Protein 1V7Z (pdb70)

Structure (mmCIF, N/CA/C/O backbone):
data_1V7Z
#
_entry.id   1V7Z
#
_cell.length_a   102.186
_cell.length_b   152.211
_cell.length_c   167.119
_cell.angle_alpha   90.00
_cell.angle_beta   90.00
_cell.angle_gamma   90.00
#
_symmetry.space_group_name_H-M   'P 21 21 21'
#
loop_
_entity.id
_entity.type
_entity.pdbx_description
1 polymer 'creatinine amidohydrolase'
2 non-polymer 'MANGANESE (II) ION'
3 non-polymer 'ZINC ION'
4 non-polymer 'SULFATE ION'
5 non-polymer N-[(E)-AMINO(IMINO)METHYL]-N-METHYLGLYCINE
6 water water
#
loop_
_atom_site.group_PDB
_atom_site.id
_atom_site.type_symbol
_atom_site.label_atom_id
_atom_site.label_alt_id
_atom_site.label_comp_id
_atom_site.label_asym_id
_atom_site.label_entity_id
_atom_site.label_seq_id
_atom_site.pdbx_PDB_ins_code
_atom_site.Cartn_x
_atom_site.Cartn_y
_atom_site.Cartn_z
_atom_site.occupancy
_atom_site.B_iso_or_equiv
_atom_site.auth_seq_id
_atom_site.auth_comp_id
_atom_site.auth_asym_id
_atom_site.auth_atom_id
_atom_site.pdbx_PDB_model_num
ATOM 1 N N . LYS A 1 3 ? 65.495 16.860 -19.849 1.00 31.94 3 LYS A N 1
ATOM 2 C CA . LYS A 1 3 ? 64.278 16.100 -19.437 1.00 31.50 3 LYS A CA 1
ATOM 3 C C . LYS A 1 3 ? 63.393 16.953 -18.537 1.00 29.98 3 LYS A C 1
ATOM 4 O O . LYS A 1 3 ? 63.858 17.915 -17.921 1.00 30.52 3 LYS A O 1
ATOM 10 N N . SER A 1 4 ? 62.121 16.577 -18.450 1.00 27.66 4 SER A N 1
ATOM 11 C CA . SER A 1 4 ? 61.145 17.339 -17.684 1.00 25.64 4 SER A CA 1
ATOM 12 C C . SER A 1 4 ? 61.434 17.290 -16.194 1.00 24.26 4 SER A C 1
ATOM 13 O O . SER A 1 4 ? 61.945 16.299 -15.683 1.00 24.10 4 SER A O 1
ATOM 16 N N . VAL A 1 5 ? 61.083 18.368 -15.503 1.00 23.03 5 VAL A N 1
ATOM 17 C CA . VAL A 1 5 ? 61.148 18.403 -14.047 1.00 22.15 5 VAL A CA 1
ATOM 18 C C . VAL A 1 5 ? 59.781 18.123 -13.417 1.00 21.34 5 VAL A C 1
ATOM 19 O O . VAL A 1 5 ? 59.673 18.089 -12.205 1.00 20.45 5 VAL A O 1
ATOM 23 N N . PHE A 1 6 ? 58.756 17.909 -14.240 1.00 20.49 6 PHE A N 1
ATOM 24 C CA . PHE A 1 6 ? 57.403 17.634 -13.737 1.00 19.81 6 PHE A CA 1
ATOM 25 C C . PHE A 1 6 ? 57.124 16.133 -13.649 1.00 19.31 6 PHE A C 1
ATOM 26 O O . PHE A 1 6 ? 57.198 15.415 -14.645 1.00 18.87 6 PHE A O 1
ATOM 34 N N . VAL A 1 7 ? 56.815 15.665 -12.444 1.00 19.03 7 VAL A N 1
ATOM 35 C CA . VAL A 1 7 ? 56.466 14.267 -12.194 1.00 19.07 7 VAL A CA 1
ATOM 36 C C . VAL A 1 7 ? 55.389 13.756 -13.162 1.00 18.94 7 VAL A C 1
ATOM 37 O O . VAL A 1 7 ? 55.476 12.640 -13.653 1.00 18.54 7 VAL A O 1
ATOM 41 N N . GLY A 1 8 ? 54.387 14.582 -13.430 1.00 18.70 8 GLY A N 1
ATOM 42 C CA . GLY A 1 8 ? 53.320 14.228 -14.343 1.00 19.01 8 GLY A CA 1
ATOM 43 C C . GLY A 1 8 ? 53.786 13.933 -15.757 1.00 19.59 8 GLY A C 1
ATOM 44 O O . GLY A 1 8 ? 53.121 13.209 -16.484 1.00 19.48 8 GLY A O 1
ATOM 45 N N . GLU A 1 9 ? 54.929 14.496 -16.144 1.00 19.83 9 GLU A N 1
ATOM 46 C CA . GLU A 1 9 ? 55.496 14.282 -17.479 1.00 20.62 9 GLU A CA 1
ATOM 47 C C . GLU A 1 9 ? 56.546 13.168 -17.540 1.00 20.87 9 GLU A C 1
ATOM 48 O O . GLU A 1 9 ? 57.136 12.933 -18.602 1.00 21.51 9 GLU A O 1
ATOM 54 N N . LEU A 1 10 ? 56.771 12.482 -16.423 1.00 20.92 10 LEU A N 1
ATOM 55 C CA . LEU A 1 10 ? 57.643 11.312 -16.381 1.00 21.29 10 LEU A CA 1
ATOM 56 C C . LEU A 1 10 ? 56.830 10.035 -16.464 1.00 21.45 10 LEU A C 1
ATOM 57 O O . LEU A 1 10 ? 55.648 10.011 -16.115 1.00 21.44 10 LEU A O 1
ATOM 62 N N . THR A 1 11 ? 57.475 8.962 -16.900 1.00 21.35 11 THR A N 1
ATOM 63 C CA . THR A 1 11 ? 56.919 7.623 -16.738 1.00 21.53 11 THR A CA 1
ATOM 64 C C . THR A 1 11 ? 57.146 7.191 -15.298 1.00 21.19 11 THR A C 1
ATOM 65 O O . THR A 1 11 ? 57.972 7.766 -14.585 1.00 21.57 11 THR A O 1
ATOM 69 N N . TRP A 1 12 ? 56.442 6.157 -14.863 1.00 21.49 12 TRP A N 1
ATOM 70 C CA . TRP A 1 12 ? 56.607 5.684 -13.497 1.00 21.68 12 TRP A CA 1
ATOM 71 C C . TRP A 1 12 ? 58.001 5.095 -13.271 1.00 22.00 12 TRP A C 1
ATOM 72 O O . TRP A 1 12 ? 58.523 5.151 -12.169 1.00 21.59 12 TRP A O 1
ATOM 83 N N . LYS A 1 13 ? 58.598 4.551 -14.328 1.00 22.88 13 LYS A N 1
ATOM 84 C CA . LYS A 1 13 ? 59.955 4.004 -14.243 1.00 23.62 13 LYS A CA 1
ATOM 85 C C . LYS A 1 13 ? 60.989 5.104 -14.022 1.00 23.51 13 LYS A C 1
ATOM 86 O O . LYS A 1 13 ? 61.924 4.930 -13.239 1.00 23.88 13 LYS A O 1
ATOM 92 N N . GLU A 1 14 ? 60.825 6.220 -14.729 1.00 23.32 14 GLU A N 1
ATOM 93 C CA . GLU A 1 14 ? 61.721 7.371 -14.606 1.00 23.47 14 GLU A CA 1
ATOM 94 C C . GLU A 1 14 ? 61.610 7.967 -13.200 1.00 23.15 14 GLU A C 1
ATOM 95 O O . GLU A 1 14 ? 62.614 8.304 -12.579 1.00 22.95 14 GLU A O 1
ATOM 101 N N . TYR A 1 15 ? 60.383 8.078 -12.697 1.00 22.47 15 TYR A N 1
ATOM 102 C CA . TYR A 1 15 ? 60.142 8.578 -11.344 1.00 22.30 15 TYR A CA 1
ATOM 103 C C . TYR A 1 15 ? 60.747 7.638 -10.307 1.00 22.47 15 TYR A C 1
ATOM 104 O O . TYR A 1 15 ? 61.415 8.081 -9.381 1.00 22.78 15 TYR A O 1
ATOM 113 N N . GLU A 1 16 ? 60.510 6.341 -10.470 1.00 22.83 16 GLU A N 1
ATOM 114 C CA . GLU A 1 16 ? 61.019 5.331 -9.548 1.00 23.55 16 GLU A CA 1
ATOM 115 C C . GLU A 1 16 ? 62.541 5.419 -9.448 1.00 23.76 16 GLU A C 1
ATOM 116 O O . GLU A 1 16 ? 63.098 5.354 -8.358 1.00 23.71 16 GLU A O 1
ATOM 122 N N . ALA A 1 17 ? 63.194 5.596 -10.591 1.00 24.49 17 ALA A N 1
ATOM 123 C CA . ALA A 1 17 ? 64.657 5.683 -10.645 1.00 24.90 17 ALA A CA 1
ATOM 124 C C . ALA A 1 17 ? 65.177 6.931 -9.930 1.00 25.50 17 ALA A C 1
ATOM 125 O O . ALA A 1 17 ? 66.216 6.893 -9.270 1.00 25.73 17 ALA A O 1
ATOM 127 N N . ARG A 1 18 ? 64.449 8.038 -10.053 1.00 26.12 18 ARG A N 1
ATOM 128 C CA . ARG A 1 18 ? 64.840 9.283 -9.405 1.00 26.90 18 ARG A CA 1
ATOM 129 C C . ARG A 1 18 ? 64.715 9.194 -7.890 1.00 27.66 18 ARG A C 1
ATOM 130 O O . ARG A 1 18 ? 65.579 9.683 -7.168 1.00 27.56 18 ARG A O 1
ATOM 138 N N . VAL A 1 19 ? 63.655 8.552 -7.406 1.00 28.42 19 VAL A N 1
ATOM 139 C CA . VAL A 1 19 ? 63.503 8.332 -5.973 1.00 29.42 19 VAL A CA 1
ATOM 140 C C . VAL A 1 19 ? 64.545 7.320 -5.461 1.00 30.42 19 VAL A C 1
ATOM 141 O O . VAL A 1 19 ? 65.053 7.459 -4.346 1.00 30.63 19 VAL A O 1
ATOM 145 N N . ALA A 1 20 ? 64.877 6.328 -6.284 1.00 31.46 20 ALA A N 1
ATOM 146 C CA . ALA A 1 20 ? 65.825 5.281 -5.891 1.00 32.33 20 ALA A CA 1
ATOM 147 C C . ALA A 1 20 ? 67.240 5.825 -5.677 1.00 33.26 20 ALA A C 1
ATOM 148 O O . ALA A 1 20 ? 68.021 5.227 -4.937 1.00 33.66 20 ALA A O 1
ATOM 150 N N . ALA A 1 21 ? 67.558 6.959 -6.304 1.00 34.15 21 ALA A N 1
ATOM 151 C CA . ALA A 1 21 ? 68.858 7.622 -6.127 1.00 34.59 21 ALA A CA 1
ATOM 152 C C . ALA A 1 21 ? 69.142 8.062 -4.682 1.00 35.00 21 ALA A C 1
ATOM 153 O O . ALA A 1 21 ? 70.304 8.227 -4.309 1.00 35.48 21 ALA A O 1
ATOM 155 N N . GLY A 1 22 ? 68.094 8.286 -3.888 1.00 34.85 22 GLY A N 1
ATOM 156 C CA . GLY A 1 22 ? 68.222 8.402 -2.439 1.00 34.72 22 GLY A CA 1
ATOM 157 C C . GLY A 1 22 ? 68.072 9.779 -1.809 1.00 34.42 22 GLY A C 1
ATOM 158 O O . GLY A 1 22 ? 67.786 9.877 -0.607 1.00 35.11 22 GLY A O 1
ATOM 159 N N . ASP A 1 23 ? 68.262 10.833 -2.603 1.00 33.36 23 ASP A N 1
ATOM 160 C CA . ASP A 1 23 ? 68.214 12.212 -2.107 1.00 32.70 23 ASP A CA 1
ATOM 161 C C . ASP A 1 23 ? 67.220 13.073 -2.896 1.00 31.15 23 ASP A C 1
ATOM 162 O O . ASP A 1 23 ? 67.358 14.290 -2.964 1.00 30.66 23 ASP A O 1
ATOM 167 N N . CYS A 1 24 ? 66.214 12.432 -3.483 1.00 29.46 24 CYS A N 1
ATOM 168 C CA . CYS A 1 24 ? 65.277 13.112 -4.368 1.00 28.31 24 CYS A CA 1
ATOM 169 C C . CYS A 1 24 ? 64.403 14.115 -3.614 1.00 26.34 24 CYS A C 1
ATOM 170 O O . CYS A 1 24 ? 63.790 13.772 -2.607 1.00 25.74 24 CYS A O 1
ATOM 173 N N . VAL A 1 25 ? 64.363 15.346 -4.115 1.00 24.27 25 VAL A N 1
ATOM 174 C CA . VAL A 1 25 ? 63.515 16.401 -3.568 1.00 23.07 25 VAL A CA 1
ATOM 175 C C . VAL A 1 25 ? 62.294 16.556 -4.466 1.00 22.16 25 VAL A C 1
ATOM 176 O O . VAL A 1 25 ? 62.425 16.730 -5.675 1.00 21.70 25 VAL A O 1
ATOM 180 N N . LEU A 1 26 ? 61.108 16.475 -3.862 1.00 21.04 26 LEU A N 1
ATOM 181 C CA . LEU A 1 26 ? 59.852 16.721 -4.559 1.00 20.74 26 LEU A CA 1
ATOM 182 C C . LEU A 1 26 ? 59.291 18.057 -4.112 1.00 19.77 26 LEU A C 1
ATOM 183 O O . LEU A 1 26 ? 59.494 18.457 -2.972 1.00 19.62 26 LEU A O 1
ATOM 188 N N . MET A 1 27 ? 58.594 18.740 -5.017 1.00 19.25 27 MET A N 1
ATOM 189 C CA . MET A 1 27 ? 58.037 20.066 -4.769 1.00 19.05 27 MET A CA 1
ATOM 190 C C . MET A 1 27 ? 56.558 20.076 -5.155 1.00 18.85 27 MET A C 1
ATOM 191 O O . MET A 1 27 ? 56.220 19.618 -6.230 1.00 19.29 27 MET A O 1
ATOM 196 N N . LEU A 1 28 ? 55.706 20.627 -4.298 1.00 18.53 28 LEU A N 1
ATOM 197 C CA . LEU A 1 28 ? 54.253 20.653 -4.537 1.00 18.29 28 LEU A CA 1
ATOM 198 C C . LEU A 1 28 ? 53.747 22.093 -4.459 1.00 17.64 28 LEU A C 1
ATOM 199 O O . LEU A 1 28 ? 53.699 22.669 -3.376 1.00 17.36 28 LEU A O 1
ATOM 204 N N . PRO A 1 29 ? 53.388 22.686 -5.594 1.00 17.31 29 PRO A N 1
ATOM 205 C CA . PRO A 1 29 ? 52.736 23.997 -5.599 1.00 17.15 29 PRO A CA 1
ATOM 206 C C . PRO A 1 29 ? 51.322 23.920 -5.027 1.00 17.11 29 PRO A C 1
ATOM 207 O O . PRO A 1 29 ? 50.582 22.977 -5.328 1.00 17.30 29 PRO A O 1
ATOM 211 N N . VAL A 1 30 ? 50.973 24.878 -4.178 1.00 16.48 30 VAL A N 1
ATOM 212 C CA . VAL A 1 30 ? 49.645 24.929 -3.562 1.00 16.64 30 VAL A CA 1
ATOM 213 C C . VAL A 1 30 ? 49.021 26.286 -3.809 1.00 16.47 30 VAL A C 1
ATOM 214 O O . VAL A 1 30 ? 49.432 27.288 -3.240 1.00 16.35 30 VAL A O 1
ATOM 218 N N . GLY A 1 31 ? 47.982 26.308 -4.638 1.00 15.24 31 GLY A N 1
ATOM 219 C CA . GLY A 1 31 ? 47.421 27.543 -5.124 1.00 15.28 31 GLY A CA 1
ATOM 220 C C . GLY A 1 31 ? 45.975 27.763 -4.739 1.00 14.95 31 GLY A C 1
ATOM 221 O O . GLY A 1 31 ? 45.552 27.446 -3.628 1.00 14.43 31 GLY A O 1
ATOM 222 N N . ALA A 1 32 ? 45.254 28.366 -5.673 1.00 14.95 32 ALA A N 1
ATOM 223 C CA . ALA A 1 32 ? 43.850 28.751 -5.506 1.00 15.10 32 ALA A CA 1
ATOM 224 C C . ALA A 1 32 ? 43.298 29.188 -6.846 1.00 15.80 32 ALA A C 1
ATOM 225 O O . ALA A 1 32 ? 44.057 29.525 -7.759 1.00 15.83 32 ALA A O 1
ATOM 227 N N . LEU A 1 33 ? 41.972 29.183 -6.942 1.00 15.33 33 LEU A N 1
ATOM 228 C CA . LEU A 1 33 ? 41.227 29.827 -8.019 1.00 15.51 33 LEU A CA 1
ATOM 229 C C . LEU A 1 33 ? 40.502 30.978 -7.352 1.00 15.97 33 LEU A C 1
ATOM 230 O O . LEU A 1 33 ? 39.609 30.777 -6.532 1.00 16.43 33 LEU A O 1
ATOM 235 N N . GLU A 1 34 ? 40.927 32.195 -7.672 1.00 16.08 34 GLU A N 1
ATOM 236 C CA . GLU A 1 34 ? 40.550 33.361 -6.885 1.00 16.31 34 GLU A CA 1
ATOM 237 C C . GLU A 1 34 ? 40.576 34.610 -7.744 1.00 16.72 34 GLU A C 1
ATOM 238 O O . GLU A 1 34 ? 41.499 34.807 -8.532 1.00 16.93 34 GLU A O 1
ATOM 244 N N . GLN A 1 35 ? 39.566 35.452 -7.580 1.00 17.03 35 GLN A N 1
ATOM 245 C CA . GLN A 1 35 ? 39.543 36.756 -8.238 1.00 17.51 35 GLN A CA 1
ATOM 246 C C . GLN A 1 35 ? 40.853 37.502 -7.977 1.00 18.04 35 GLN A C 1
ATOM 247 O O . GLN A 1 35 ? 41.400 37.470 -6.866 1.00 18.19 35 GLN A O 1
ATOM 253 N N . HIS A 1 36 ? 41.351 38.160 -9.015 1.00 18.42 36 HIS A N 1
ATOM 254 C CA . HIS A 1 36 ? 42.540 39.002 -8.923 1.00 18.61 36 HIS A CA 1
ATOM 255 C C . HIS A 1 36 ? 42.335 40.320 -9.676 1.00 19.58 36 HIS A C 1
ATOM 256 O O . HIS A 1 36 ? 43.167 40.723 -10.485 1.00 19.95 36 HIS A O 1
ATOM 263 N N . GLY A 1 37 ? 41.226 40.985 -9.389 1.00 20.19 37 GLY A N 1
ATOM 264 C CA . GLY A 1 37 ? 40.963 42.309 -9.925 1.00 20.64 37 GLY A CA 1
ATOM 265 C C . GLY A 1 37 ? 40.422 42.289 -11.335 1.00 21.07 37 GLY A C 1
ATOM 266 O O . GLY A 1 37 ? 40.068 41.239 -11.873 1.00 21.04 37 GLY A O 1
ATOM 267 N N . HIS A 1 38 ? 40.348 43.474 -11.936 1.00 21.83 38 HIS A N 1
ATOM 268 C CA . HIS A 1 38 ? 39.861 43.624 -13.307 1.00 22.64 38 HIS A CA 1
ATOM 269 C C . HIS A 1 38 ? 40.915 43.302 -14.368 1.00 22.42 38 HIS A C 1
ATOM 270 O O . HIS A 1 38 ? 40.579 43.100 -15.534 1.00 23.03 38 HIS A O 1
ATOM 277 N N . HIS A 1 39 ? 42.181 43.232 -13.967 1.00 22.48 39 HIS A N 1
ATOM 278 C CA . HIS A 1 39 ? 43.291 43.225 -14.912 1.00 22.34 39 HIS A CA 1
ATOM 279 C C . HIS A 1 39 ? 44.052 41.918 -15.037 1.00 22.27 39 HIS A C 1
ATOM 280 O O . HIS A 1 39 ? 44.961 41.819 -15.851 1.00 22.09 39 HIS A O 1
ATOM 287 N N . MET A 1 40 ? 43.715 40.931 -14.206 1.00 21.92 40 MET A N 1
ATOM 288 C CA . MET A 1 40 ? 44.449 39.667 -14.152 1.00 22.09 40 MET A CA 1
ATOM 289 C C . MET A 1 40 ? 43.465 38.522 -14.048 1.00 21.07 40 MET A C 1
ATOM 290 O O . MET A 1 40 ? 42.363 38.688 -13.542 1.00 20.65 40 MET A O 1
ATOM 295 N N . CYS A 1 41 ? 43.906 37.359 -14.498 1.00 20.75 41 CYS A N 1
ATOM 296 C CA . CYS A 1 41 ? 43.100 36.147 -14.460 1.00 20.43 41 CYS A CA 1
ATOM 297 C C . CYS A 1 41 ? 43.093 35.513 -13.069 1.00 19.80 41 CYS A C 1
ATOM 298 O O . CYS A 1 41 ? 43.769 35.971 -12.161 1.00 19.12 41 CYS A O 1
ATOM 301 N N . MET A 1 42 ? 42.308 34.451 -12.907 1.00 18.54 42 MET A N 1
ATOM 302 C CA . MET A 1 42 ? 42.030 33.898 -11.580 1.00 17.91 42 MET A CA 1
ATOM 303 C C . MET A 1 42 ? 42.887 32.712 -11.126 1.00 17.50 42 MET A C 1
ATOM 304 O O . MET A 1 42 ? 42.772 32.293 -9.976 1.00 16.80 42 MET A O 1
ATOM 309 N N . ASN A 1 43 ? 43.756 32.190 -11.988 1.00 17.31 43 ASN A N 1
ATOM 310 C CA . ASN A 1 43 ? 44.615 31.060 -11.633 1.00 17.49 43 ASN A CA 1
ATOM 311 C C . ASN A 1 43 ? 46.031 31.482 -11.244 1.00 17.23 43 ASN A C 1
ATOM 312 O O . ASN A 1 43 ? 46.899 30.639 -11.153 1.00 17.63 43 ASN A O 1
ATOM 317 N N . VAL A 1 44 ? 46.225 32.783 -10.997 1.00 17.66 44 VAL A N 1
ATOM 318 C CA . VAL A 1 44 ? 47.522 33.354 -10.613 1.00 17.78 44 VAL A CA 1
ATOM 319 C C . VAL A 1 44 ? 48.220 32.557 -9.510 1.00 17.72 44 VAL A C 1
ATOM 320 O O . VAL A 1 44 ? 49.409 32.284 -9.597 1.00 17.63 44 VAL A O 1
ATOM 324 N N . ASP A 1 45 ? 47.479 32.182 -8.471 1.00 17.54 45 ASP A N 1
ATOM 325 C CA . ASP A 1 45 ? 48.068 31.535 -7.301 1.00 17.57 45 ASP A CA 1
ATOM 326 C C . ASP A 1 45 ? 48.566 30.107 -7.551 1.00 17.32 45 ASP A C 1
ATOM 327 O O . ASP A 1 45 ? 49.312 29.563 -6.734 1.00 18.02 45 ASP A O 1
ATOM 332 N N . VAL A 1 46 ? 48.127 29.497 -8.649 1.00 17.34 46 VAL A N 1
ATOM 333 C CA . VAL A 1 46 ? 48.718 28.258 -9.153 1.00 17.80 46 VAL A CA 1
ATOM 334 C C . VAL A 1 46 ? 49.869 28.549 -10.107 1.00 17.98 46 VAL A C 1
ATOM 335 O O . VAL A 1 46 ? 50.937 27.968 -9.973 1.00 18.11 46 VAL A O 1
ATOM 339 N N . LEU A 1 47 ? 49.652 29.435 -11.071 1.00 18.12 47 LEU A N 1
ATOM 340 C CA . LEU A 1 47 ? 50.670 29.707 -12.096 1.00 18.43 47 LEU A CA 1
ATOM 341 C C . LEU A 1 47 ? 51.993 30.136 -11.497 1.00 18.22 47 LEU A C 1
ATOM 342 O O . LEU A 1 47 ? 53.044 29.660 -11.917 1.00 18.67 47 LEU A O 1
ATOM 347 N N . LEU A 1 48 ? 51.937 31.020 -10.511 1.00 1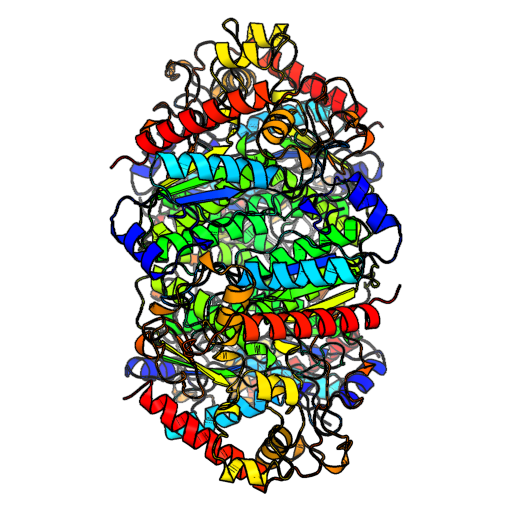8.28 48 LEU A N 1
ATOM 348 C CA . LEU A 1 48 ? 53.160 31.633 -9.981 1.00 18.17 48 LEU A CA 1
ATOM 349 C C . LEU A 1 48 ? 54.046 30.677 -9.185 1.00 18.45 48 LEU A C 1
ATOM 350 O O . LEU A 1 48 ? 55.211 30.514 -9.535 1.00 18.30 48 LEU A O 1
ATOM 355 N N . PRO A 1 49 ? 53.543 29.992 -8.154 1.00 18.09 49 PRO A N 1
ATOM 356 C CA . PRO A 1 49 ? 54.405 29.024 -7.471 1.00 18.20 49 PRO A CA 1
ATOM 357 C C . PRO A 1 49 ? 54.821 27.878 -8.393 1.00 18.09 49 PRO A C 1
ATOM 358 O O . PRO A 1 49 ? 55.901 27.330 -8.211 1.00 18.02 49 PRO A O 1
ATOM 362 N N . THR A 1 50 ? 53.987 27.505 -9.359 1.00 18.13 50 THR A N 1
ATOM 363 C CA . THR A 1 50 ? 54.357 26.441 -10.285 1.00 18.40 50 THR A CA 1
ATOM 364 C C . THR A 1 50 ? 55.558 26.881 -11.119 1.00 18.63 50 THR A C 1
ATOM 365 O O . THR A 1 50 ? 56.494 26.118 -11.291 1.00 19.00 50 THR A O 1
ATOM 369 N N . ALA A 1 51 ? 55.522 28.120 -11.591 1.00 19.26 51 ALA A N 1
ATOM 370 C CA . ALA A 1 51 ? 56.621 28.687 -12.379 1.00 19.47 51 ALA A CA 1
ATOM 371 C C . ALA A 1 51 ? 57.904 28.789 -11.557 1.00 19.49 51 ALA A C 1
ATOM 372 O O . ALA A 1 51 ? 58.982 28.487 -12.057 1.00 19.63 51 ALA A O 1
ATOM 374 N N . VAL A 1 52 ? 57.781 29.186 -10.295 1.00 19.20 52 VAL A N 1
ATOM 375 C CA . VAL A 1 52 ? 58.928 29.281 -9.402 1.00 19.17 52 VAL A CA 1
ATOM 376 C C . VAL A 1 52 ? 59.461 27.882 -9.112 1.00 18.95 52 VAL A C 1
ATOM 377 O O . VAL A 1 52 ? 60.666 27.656 -9.157 1.00 18.65 52 VAL A O 1
ATOM 381 N N . CYS A 1 53 ? 58.565 26.925 -8.849 1.00 18.68 53 CYS A N 1
ATOM 382 C CA . CYS A 1 53 ? 58.977 25.540 -8.620 1.00 19.20 53 CYS A CA 1
ATOM 383 C C . CYS A 1 53 ? 59.744 24.989 -9.820 1.00 19.23 53 CYS A C 1
ATOM 384 O O . CYS A 1 53 ? 60.771 24.334 -9.650 1.00 19.56 53 CYS A O 1
ATOM 387 N N . LYS A 1 54 ? 59.233 25.232 -11.020 1.00 19.85 54 LYS A N 1
ATOM 388 C CA . LYS A 1 54 ? 59.862 24.723 -12.236 1.00 20.25 54 LYS A CA 1
ATOM 389 C C . LYS A 1 54 ? 61.308 25.203 -12.314 1.00 20.37 54 LYS A C 1
ATOM 390 O O . LYS A 1 54 ? 62.211 24.416 -12.572 1.00 20.18 54 LYS A O 1
ATOM 396 N N . ARG A 1 55 ? 61.511 26.488 -12.067 1.00 20.73 55 ARG A N 1
ATOM 397 C CA . ARG A 1 55 ? 62.845 27.085 -12.201 1.00 20.96 55 ARG A CA 1
ATOM 398 C C . ARG A 1 55 ? 63.797 26.638 -11.095 1.00 21.06 55 ARG A C 1
ATOM 399 O O . ARG A 1 55 ? 64.976 26.378 -11.345 1.00 20.64 55 ARG A O 1
ATOM 407 N N . VAL A 1 56 ? 63.288 26.525 -9.874 1.00 20.77 56 VAL A N 1
ATOM 408 C CA . VAL A 1 56 ? 64.076 25.996 -8.776 1.00 21.06 56 VAL A CA 1
ATOM 409 C C . VAL A 1 56 ? 64.463 24.551 -9.083 1.00 21.30 56 VAL A C 1
ATOM 410 O O . VAL A 1 56 ? 65.614 24.162 -8.921 1.00 21.33 56 VAL A O 1
ATOM 414 N N . ALA A 1 57 ? 63.504 23.753 -9.549 1.00 21.48 57 ALA A N 1
ATOM 415 C CA . ALA A 1 57 ? 63.748 22.344 -9.814 1.00 21.98 57 ALA A CA 1
ATOM 416 C C . ALA A 1 57 ? 64.816 22.140 -10.885 1.00 22.33 57 ALA A C 1
ATOM 417 O O . ALA A 1 57 ? 65.629 21.226 -10.786 1.00 22.21 57 ALA A O 1
ATOM 419 N N . GLU A 1 58 ? 64.801 22.988 -11.904 1.00 23.25 58 GLU A N 1
ATOM 420 C CA . GLU A 1 58 ? 65.814 22.953 -12.964 1.00 24.46 58 GLU A CA 1
ATOM 421 C C . GLU A 1 58 ? 67.200 23.187 -12.375 1.00 25.05 58 GLU A C 1
ATOM 422 O O . GLU A 1 58 ? 68.160 22.510 -12.743 1.00 25.63 58 GLU A O 1
ATOM 428 N N . ARG A 1 59 ? 67.287 24.125 -11.442 1.00 25.81 59 ARG A N 1
ATOM 429 C CA . ARG A 1 59 ? 68.566 24.489 -10.824 1.00 26.26 59 ARG A CA 1
ATOM 430 C C . ARG A 1 59 ? 69.147 23.463 -9.872 1.00 26.26 59 ARG A C 1
ATOM 431 O O . ARG A 1 59 ? 70.363 23.272 -9.856 1.00 26.74 59 ARG A O 1
ATOM 439 N N . ILE A 1 60 ? 68.294 22.812 -9.079 1.00 25.48 60 ILE A N 1
ATOM 440 C CA . ILE A 1 60 ? 68.735 21.934 -7.994 1.00 25.13 60 ILE A CA 1
ATOM 441 C C . ILE A 1 60 ? 68.505 20.447 -8.264 1.00 24.49 60 ILE A C 1
ATOM 442 O O . ILE A 1 60 ? 68.851 19.606 -7.436 1.00 24.77 60 ILE A O 1
ATOM 447 N N . GLY A 1 61 ? 67.930 20.124 -9.420 1.00 23.81 61 GLY A N 1
ATOM 448 C CA . GLY A 1 61 ? 67.643 18.748 -9.780 1.00 23.44 61 GLY A CA 1
ATOM 449 C C . GLY A 1 61 ? 66.497 18.130 -8.998 1.00 23.01 61 GLY A C 1
ATOM 450 O O . GLY A 1 61 ? 66.569 16.965 -8.622 1.00 23.69 61 GLY A O 1
ATOM 451 N N . ALA A 1 62 ? 65.447 18.916 -8.762 1.00 22.52 62 ALA A N 1
ATOM 452 C CA . ALA A 1 62 ? 64.237 18.443 -8.082 1.00 21.76 62 ALA A CA 1
ATOM 453 C C . ALA A 1 62 ? 63.138 18.102 -9.087 1.00 21.27 62 ALA A C 1
ATOM 454 O O . ALA A 1 62 ? 63.280 18.328 -10.287 1.00 20.73 62 ALA A O 1
ATOM 456 N N . LEU A 1 63 ? 62.041 17.543 -8.580 1.00 20.62 63 LEU A N 1
ATOM 457 C CA . LEU A 1 63 ? 60.862 17.255 -9.393 1.00 20.19 63 LEU A CA 1
ATOM 458 C C . LEU A 1 63 ? 59.649 17.942 -8.789 1.00 19.38 63 LEU A C 1
ATOM 459 O O . LEU A 1 63 ? 59.584 18.135 -7.572 1.00 19.36 63 LEU A O 1
ATOM 464 N N . VAL A 1 64 ? 58.700 18.295 -9.650 1.00 18.49 64 VAL A N 1
ATOM 465 C CA . VAL A 1 64 ? 57.538 19.089 -9.282 1.00 17.62 64 VAL A CA 1
ATOM 466 C C . VAL A 1 64 ? 56.277 18.260 -9.510 1.00 17.15 64 VAL A C 1
ATOM 467 O O . VAL A 1 64 ? 56.036 17.755 -10.603 1.00 17.33 64 VAL A O 1
ATOM 471 N N . MET A 1 65 ? 55.496 18.124 -8.448 1.00 16.98 65 MET A N 1
ATOM 472 C CA . MET A 1 65 ? 54.222 17.417 -8.479 1.00 16.75 65 MET A CA 1
ATOM 473 C C . MET A 1 65 ? 53.123 18.295 -9.075 1.00 16.78 65 MET A C 1
ATOM 474 O O . MET A 1 65 ? 53.225 19.515 -9.061 1.00 17.01 65 MET A O 1
ATOM 479 N N . PRO A 1 66 ? 52.049 17.684 -9.574 1.00 16.61 66 PRO A N 1
ATOM 480 C CA . PRO A 1 66 ? 50.887 18.473 -10.002 1.00 16.70 66 PRO A CA 1
ATOM 481 C C . PRO A 1 66 ? 50.389 19.365 -8.871 1.00 16.41 66 PRO A C 1
ATOM 482 O O . PRO A 1 66 ? 50.325 18.930 -7.723 1.00 16.67 66 PRO A O 1
ATOM 486 N N . GLY A 1 67 ? 50.060 20.604 -9.197 1.00 16.05 67 GLY A N 1
ATOM 487 C CA . GLY A 1 67 ? 49.719 21.591 -8.199 1.00 16.21 67 GLY A CA 1
ATOM 488 C C . GLY A 1 67 ? 48.302 21.463 -7.687 1.00 16.30 67 GLY A C 1
ATOM 489 O O . GLY A 1 67 ? 47.409 20.980 -8.390 1.00 16.31 67 GLY A O 1
ATOM 490 N N . LEU A 1 68 ? 48.101 21.889 -6.448 1.00 16.30 68 LEU A N 1
ATOM 491 C CA . LEU A 1 68 ? 46.752 22.034 -5.908 1.00 16.60 68 LEU A CA 1
ATOM 492 C C . LEU A 1 68 ? 46.128 23.297 -6.496 1.00 16.58 68 LEU A C 1
ATOM 493 O O . LEU A 1 68 ? 46.638 24.408 -6.334 1.00 16.70 68 LEU A O 1
ATOM 498 N N . GLN A 1 69 ? 45.010 23.098 -7.191 1.00 16.51 69 GLN A N 1
ATOM 499 C CA . GLN A 1 69 ? 44.355 24.125 -7.991 1.00 16.34 69 GLN A CA 1
ATOM 500 C C . GLN A 1 69 ? 43.351 24.959 -7.201 1.00 15.99 69 GLN A C 1
ATOM 501 O O . GLN A 1 69 ? 43.015 26.080 -7.592 1.00 16.49 69 GLN A O 1
ATOM 507 N N . TYR A 1 70 ? 42.854 24.388 -6.105 1.00 15.34 70 TYR A N 1
ATOM 508 C CA . TYR A 1 70 ? 41.846 25.018 -5.263 1.00 15.21 70 TYR A CA 1
ATOM 509 C C . TYR A 1 70 ? 42.391 25.090 -3.844 1.00 14.91 70 TYR A C 1
ATOM 510 O O . TYR A 1 70 ? 42.968 24.124 -3.340 1.00 15.23 70 TYR A O 1
ATOM 519 N N . GLY A 1 71 ? 42.219 26.244 -3.216 1.00 15.04 71 GLY A N 1
ATOM 520 C CA . GLY A 1 71 ? 42.733 26.491 -1.881 1.00 15.50 71 GLY A CA 1
ATOM 521 C C . GLY A 1 71 ? 41.670 26.980 -0.922 1.00 15.44 71 GLY A C 1
ATOM 522 O O . GLY A 1 71 ? 40.472 26.972 -1.222 1.00 15.46 71 GLY A O 1
ATOM 523 N N . TYR A 1 72 ? 42.111 27.425 0.248 1.00 15.23 72 TYR A N 1
ATOM 524 C CA . TYR A 1 72 ? 41.198 27.829 1.299 1.00 15.34 72 TYR A CA 1
ATOM 525 C C . TYR A 1 72 ? 40.468 29.134 0.952 1.00 15.39 72 TYR A C 1
ATOM 526 O O . TYR A 1 72 ? 40.919 29.931 0.117 1.00 15.05 72 TYR A O 1
ATOM 535 N N . LYS A 1 73 ? 39.314 29.310 1.587 1.00 15.26 73 LYS A N 1
ATOM 536 C CA . LYS A 1 73 ? 38.467 30.491 1.462 1.00 15.81 73 LYS A CA 1
ATOM 537 C C . LYS A 1 73 ? 39.254 31.798 1.529 1.00 16.02 73 LYS A C 1
ATOM 538 O O . LYS A 1 73 ? 40.021 32.033 2.454 1.00 16.32 73 LYS A O 1
ATOM 544 N N . SER A 1 74 ? 39.073 32.616 0.498 1.00 16.65 74 SER A N 1
ATOM 545 C CA . SER A 1 74 ? 39.618 33.961 0.453 1.00 17.20 74 SER A CA 1
ATOM 546 C C . SER A 1 74 ? 39.098 34.771 1.643 1.00 17.38 74 SER A C 1
ATOM 547 O O . SER A 1 74 ? 37.908 34.763 1.936 1.00 17.45 74 SER A O 1
ATOM 550 N N . GLN A 1 75 ? 40.003 35.453 2.335 1.00 17.42 75 GLN A N 1
ATOM 551 C CA . GLN A 1 75 ? 39.655 36.292 3.469 1.00 18.01 75 GLN A CA 1
ATOM 552 C C . GLN A 1 75 ? 39.755 37.754 3.066 1.00 18.66 75 GLN A C 1
ATOM 553 O O . GLN A 1 75 ? 40.613 38.129 2.278 1.00 18.67 75 GLN A O 1
ATOM 559 N N . GLN A 1 76 ? 38.857 38.569 3.599 1.00 19.22 76 GLN A N 1
ATOM 560 C CA . GLN A 1 76 ? 38.762 39.971 3.203 1.00 19.91 76 GLN A CA 1
ATOM 561 C C . GLN A 1 76 ? 40.092 40.707 3.260 1.00 20.74 76 GLN A C 1
ATOM 562 O O . GLN A 1 76 ? 40.482 41.375 2.300 1.00 20.39 76 GLN A O 1
ATOM 568 N N . LYS A 1 77 ? 40.788 40.566 4.380 1.00 21.35 77 LYS A N 1
ATOM 569 C CA . LYS A 1 77 ? 41.977 41.369 4.647 1.00 22.22 77 LYS A CA 1
ATOM 570 C C . LYS A 1 77 ? 43.230 40.894 3.908 1.00 22.10 77 LYS A C 1
ATOM 571 O O . LYS A 1 77 ? 44.251 41.583 3.930 1.00 22.60 77 LYS A O 1
ATOM 577 N N . SER A 1 78 ? 43.153 39.738 3.251 1.00 21.24 78 SER A N 1
ATOM 578 C CA . SER A 1 78 ? 44.271 39.216 2.468 1.00 21.03 78 SER A CA 1
ATOM 579 C C . SER A 1 78 ? 43.963 38.895 1.003 1.00 21.56 78 SER A C 1
ATOM 580 O O . SER A 1 78 ? 44.873 38.804 0.205 1.00 22.24 78 SER A O 1
ATOM 583 N N . GLY A 1 79 ? 42.700 38.697 0.651 1.00 21.21 79 GLY A N 1
ATOM 584 C CA . GLY A 1 79 ? 42.333 38.266 -0.691 1.00 21.28 79 GLY A CA 1
ATOM 585 C C . GLY A 1 79 ? 41.032 38.850 -1.220 1.00 20.87 79 GLY A C 1
ATOM 586 O O . GLY A 1 79 ? 40.537 38.398 -2.248 1.00 21.61 79 GLY A O 1
ATOM 587 N N . GLY A 1 80 ? 40.473 39.836 -0.525 1.00 20.74 80 GLY A N 1
ATOM 588 C CA . GLY A 1 80 ? 39.239 40.478 -0.947 1.00 20.62 80 GLY A CA 1
ATOM 589 C C . GLY A 1 80 ? 37.984 39.884 -0.334 1.00 20.32 80 GLY A C 1
ATOM 590 O O . GLY A 1 80 ? 37.050 40.614 -0.031 1.00 20.80 80 GLY A O 1
ATOM 591 N N . GLY A 1 81 ? 37.954 38.566 -0.151 1.00 20.19 81 GLY A N 1
ATOM 592 C CA . GLY A 1 81 ? 36.822 37.904 0.481 1.00 19.29 81 GLY A CA 1
ATOM 593 C C . GLY A 1 81 ? 36.174 36.857 -0.406 1.00 19.12 81 GLY A C 1
ATOM 594 O O . GLY A 1 81 ? 36.186 36.945 -1.636 1.00 19.20 81 GLY A O 1
ATOM 595 N N . ASN A 1 82 ? 35.572 35.861 0.225 1.00 18.72 82 ASN A N 1
ATOM 596 C CA . ASN A 1 82 ? 35.040 34.727 -0.511 1.00 19.11 82 ASN A CA 1
ATOM 597 C C . ASN A 1 82 ? 33.675 34.976 -1.138 1.00 19.76 82 ASN A C 1
ATOM 598 O O . ASN A 1 82 ? 33.095 34.068 -1.713 1.00 21.12 82 ASN A O 1
ATOM 603 N N . HIS A 1 83 ? 33.169 36.199 -1.026 1.00 19.84 83 HIS A N 1
ATOM 604 C CA . HIS A 1 83 ? 31.891 36.570 -1.639 1.00 20.04 83 HIS A CA 1
ATOM 605 C C . HIS A 1 83 ? 32.012 36.903 -3.137 1.00 20.06 83 HIS A C 1
ATOM 606 O O . HIS A 1 83 ? 31.000 37.014 -3.820 1.00 20.31 83 HIS A O 1
ATOM 613 N N . PHE A 1 84 ? 33.233 37.064 -3.642 1.00 20.31 84 PHE A N 1
ATOM 614 C CA . PHE A 1 84 ? 33.442 37.383 -5.061 1.00 20.09 84 PHE A CA 1
ATOM 615 C C . PHE A 1 84 ? 33.058 36.208 -5.970 1.00 20.33 84 PHE A C 1
ATOM 616 O O . PHE A 1 84 ? 33.269 35.051 -5.603 1.00 20.42 84 PHE A O 1
ATOM 624 N N . PRO A 1 85 ? 32.516 36.502 -7.153 1.00 20.16 85 PRO A N 1
ATOM 625 C CA . PRO A 1 85 ? 32.353 35.494 -8.203 1.00 19.95 85 PRO A CA 1
ATOM 626 C C . PRO A 1 85 ? 33.696 34.915 -8.603 1.00 18.90 85 PRO A C 1
ATOM 627 O O . PRO A 1 85 ? 34.700 35.604 -8.424 1.00 19.01 85 PRO A O 1
ATOM 631 N N . GLY A 1 86 ? 33.712 33.698 -9.148 1.00 18.15 86 GLY A N 1
ATOM 632 C CA . GLY A 1 86 ? 34.916 33.101 -9.699 1.00 17.83 86 GLY A CA 1
ATOM 633 C C . GLY A 1 86 ? 35.769 32.376 -8.676 1.00 17.26 86 GLY A C 1
ATOM 634 O O . GLY A 1 86 ? 36.150 31.226 -8.884 1.00 17.74 86 GLY A O 1
ATOM 635 N N . THR A 1 87 ? 36.071 33.061 -7.578 1.00 16.98 87 THR A N 1
ATOM 636 C CA . THR A 1 87 ? 36.755 32.447 -6.446 1.00 16.62 87 THR A CA 1
ATOM 637 C C . THR A 1 87 ? 36.044 31.156 -6.046 1.00 16.30 87 THR A C 1
ATOM 638 O O . THR A 1 87 ? 34.862 31.174 -5.725 1.00 16.41 87 THR A O 1
ATOM 642 N N . THR A 1 88 ? 36.780 30.052 -6.062 1.00 16.07 88 THR A N 1
ATOM 643 C CA . THR A 1 88 ? 36.230 28.722 -5.808 1.00 15.63 88 THR A CA 1
ATOM 644 C C . THR A 1 88 ? 37.087 28.045 -4.744 1.00 15.24 88 THR A C 1
ATOM 645 O O . THR A 1 88 ? 38.180 27.553 -5.032 1.00 15.45 88 THR A O 1
ATOM 649 N N . SER A 1 89 ? 36.577 28.038 -3.518 1.00 15.22 89 SER A N 1
ATOM 650 C CA . SER A 1 89 ? 37.349 27.680 -2.339 1.00 15.15 89 SER A CA 1
ATOM 651 C C . SER A 1 89 ? 36.917 26.378 -1.673 1.00 15.00 89 SER A C 1
ATOM 652 O O . SER A 1 89 ? 35.736 26.036 -1.623 1.00 15.68 89 SER A O 1
ATOM 655 N N . LEU A 1 90 ? 37.910 25.672 -1.152 1.00 14.30 90 LEU A N 1
ATOM 656 C CA . LEU A 1 90 ? 37.712 24.477 -0.355 1.00 14.13 90 LEU A CA 1
ATOM 657 C C . LEU A 1 90 ? 37.496 24.788 1.118 1.00 13.83 90 LEU A C 1
ATOM 658 O O . LEU A 1 90 ? 37.943 25.807 1.643 1.00 13.97 90 LEU A O 1
ATOM 663 N N . ASP A 1 91 ? 36.793 23.885 1.797 1.00 13.66 91 ASP A N 1
ATOM 664 C CA . ASP A 1 91 ? 36.788 23.844 3.248 1.00 13.84 91 ASP A CA 1
ATOM 665 C C . ASP A 1 91 ? 38.169 23.444 3.756 1.00 14.04 91 ASP A C 1
ATOM 666 O O . ASP A 1 91 ? 38.924 22.776 3.058 1.00 13.90 91 ASP A O 1
ATOM 671 N N . GLY A 1 92 ? 38.485 23.884 4.965 1.00 14.99 92 GLY A N 1
ATOM 672 C CA . GLY A 1 92 ? 39.751 23.567 5.605 1.00 15.21 92 GLY A CA 1
ATOM 673 C C . GLY A 1 92 ? 40.045 22.086 5.624 1.00 15.72 92 GLY A C 1
ATOM 674 O O . GLY A 1 92 ? 41.144 21.656 5.277 1.00 15.27 92 GLY A O 1
ATOM 675 N N . ALA A 1 93 ? 39.054 21.288 6.001 1.00 15.58 93 ALA A N 1
ATOM 676 C CA . ALA A 1 93 ? 39.259 19.852 6.131 1.00 15.23 93 ALA A CA 1
ATOM 677 C C . ALA A 1 93 ? 39.626 19.231 4.794 1.00 15.09 93 ALA A C 1
ATOM 678 O O . ALA A 1 93 ? 40.407 18.279 4.730 1.00 15.03 93 ALA A O 1
ATOM 680 N N . THR A 1 94 ? 39.056 19.759 3.717 1.00 14.53 94 THR A N 1
ATOM 681 C CA . THR A 1 94 ? 39.326 19.254 2.383 1.00 14.63 94 THR A CA 1
ATOM 682 C C . THR A 1 94 ? 40.777 19.518 1.974 1.00 14.65 94 THR A C 1
ATOM 683 O O . THR A 1 94 ? 41.458 18.621 1.496 1.00 14.93 94 THR A O 1
ATOM 687 N N . LEU A 1 95 ? 41.244 20.741 2.187 1.00 14.77 95 LEU A N 1
ATOM 688 C CA . LEU A 1 95 ? 42.625 21.096 1.856 1.00 15.07 95 LEU A CA 1
ATOM 689 C C . LEU A 1 95 ? 43.622 20.334 2.719 1.00 14.94 95 LEU A C 1
ATOM 690 O O . LEU A 1 95 ? 44.593 19.772 2.209 1.00 14.84 95 LEU A O 1
ATOM 695 N N . THR A 1 96 ? 43.376 20.314 4.019 1.00 15.10 96 THR A N 1
ATOM 696 C CA . THR A 1 96 ? 44.197 19.540 4.943 1.00 15.63 96 THR A CA 1
ATOM 697 C C . THR A 1 96 ? 44.297 18.068 4.517 1.00 15.32 96 THR A C 1
ATOM 698 O O . THR A 1 96 ? 45.391 17.484 4.462 1.00 14.94 96 THR A O 1
ATOM 702 N N . GLY A 1 97 ? 43.158 17.463 4.189 1.00 14.70 97 GLY A N 1
ATOM 703 C CA . GLY A 1 97 ? 43.126 16.064 3.769 1.00 14.48 97 GLY A CA 1
ATOM 704 C C . GLY A 1 97 ? 43.871 15.769 2.477 1.00 14.45 97 GLY A C 1
ATOM 705 O O . GLY A 1 97 ? 44.448 14.690 2.300 1.00 14.66 97 GLY A O 1
ATOM 706 N N . THR A 1 98 ? 43.856 16.736 1.567 1.00 14.56 98 THR A N 1
ATOM 707 C CA . THR A 1 98 ? 44.537 16.610 0.290 1.00 14.74 98 THR A CA 1
ATOM 708 C C . THR A 1 98 ? 46.050 16.572 0.513 1.00 14.91 98 THR A C 1
ATOM 709 O O . THR A 1 98 ? 46.745 15.716 -0.022 1.00 14.80 98 THR A O 1
ATOM 713 N N . VAL A 1 99 ? 46.540 17.496 1.324 1.00 15.02 99 VAL A N 1
ATOM 714 C CA . VAL A 1 99 ? 47.965 17.539 1.663 1.00 15.22 99 VAL A CA 1
ATOM 715 C C . VAL A 1 99 ? 48.363 16.253 2.376 1.00 15.74 99 VAL A C 1
ATOM 716 O O . VAL A 1 99 ? 49.393 15.641 2.070 1.00 15.81 99 VAL A O 1
ATOM 720 N N . GLN A 1 100 ? 47.526 15.830 3.316 1.00 15.81 100 GLN A N 1
ATOM 721 C CA . GLN A 1 100 ? 47.772 14.625 4.090 1.00 16.23 100 GLN A CA 1
ATOM 722 C C . GLN A 1 100 ? 47.878 13.401 3.177 1.00 16.14 100 GLN A C 1
ATOM 723 O O . GLN A 1 100 ? 48.798 12.597 3.311 1.00 16.48 100 GLN A O 1
ATOM 729 N N . ASP A 1 101 ? 46.947 13.268 2.234 1.00 15.71 101 ASP A N 1
ATOM 730 C CA . ASP A 1 101 ? 46.918 12.104 1.354 1.00 16.17 101 ASP A CA 1
ATOM 731 C C . ASP A 1 101 ? 48.149 12.054 0.467 1.00 16.01 101 ASP A C 1
ATOM 732 O O . ASP A 1 101 ? 48.711 10.980 0.235 1.00 16.51 101 ASP A O 1
ATOM 737 N N . ILE A 1 102 ? 48.568 13.215 -0.028 1.00 15.65 102 ILE A N 1
ATOM 738 C CA . ILE A 1 102 ? 49.693 13.284 -0.953 1.00 15.90 102 ILE A CA 1
ATOM 739 C C . ILE A 1 102 ? 50.988 12.915 -0.227 1.00 15.87 102 ILE A C 1
ATOM 740 O O . ILE A 1 102 ? 51.785 12.144 -0.751 1.00 16.04 102 ILE A O 1
ATOM 745 N N . ILE A 1 103 ? 51.181 13.417 0.987 1.00 16.01 103 ILE A N 1
ATOM 746 C CA . ILE A 1 103 ? 52.384 13.056 1.753 1.00 16.12 103 ILE A CA 1
ATOM 747 C C . ILE A 1 103 ? 52.413 11.556 2.035 1.00 16.50 103 ILE A C 1
ATOM 748 O O . ILE A 1 103 ? 53.445 10.906 1.887 1.00 16.36 103 ILE A O 1
ATOM 753 N N . ARG A 1 104 ? 51.277 10.990 2.431 1.00 16.46 104 ARG A N 1
ATOM 754 C CA . ARG A 1 104 ? 51.177 9.545 2.649 1.00 16.98 104 ARG A CA 1
ATOM 755 C C . ARG A 1 104 ? 51.673 8.764 1.432 1.00 16.87 104 ARG A C 1
ATOM 756 O O . ARG A 1 104 ? 52.468 7.816 1.548 1.00 16.92 104 ARG A O 1
ATOM 764 N N . GLU A 1 105 ? 51.202 9.164 0.260 1.00 17.05 105 GLU A N 1
ATOM 765 C CA . GLU A 1 105 ? 51.529 8.471 -0.976 1.00 17.28 105 GLU A CA 1
ATOM 766 C C . GLU A 1 105 ? 52.990 8.640 -1.369 1.00 17.63 105 GLU A C 1
ATOM 767 O O . GLU A 1 105 ? 53.618 7.688 -1.834 1.00 17.66 105 GLU A O 1
ATOM 773 N N . LEU A 1 106 ? 53.519 9.849 -1.213 1.00 17.78 106 LEU A N 1
ATOM 774 C CA . LEU A 1 106 ? 54.925 10.104 -1.522 1.00 18.36 106 LEU A CA 1
ATOM 775 C C . LEU A 1 106 ? 55.805 9.248 -0.612 1.00 18.75 106 LEU A C 1
ATOM 776 O O . LEU A 1 106 ? 56.769 8.624 -1.067 1.00 19.36 106 LEU A O 1
ATOM 781 N N . ALA A 1 107 ? 55.455 9.180 0.666 1.00 18.71 107 ALA A N 1
ATOM 782 C CA . ALA A 1 107 ? 56.174 8.309 1.599 1.00 19.11 107 ALA A CA 1
ATOM 783 C C . ALA A 1 107 ? 56.125 6.849 1.151 1.00 19.69 107 ALA A C 1
ATOM 784 O O . ALA A 1 107 ? 57.128 6.145 1.218 1.00 19.87 107 ALA A O 1
ATOM 786 N N . ARG A 1 108 ? 54.972 6.396 0.663 1.00 19.50 108 ARG A N 1
ATOM 787 C CA . ARG A 1 108 ? 54.844 5.037 0.134 1.00 19.86 108 ARG A CA 1
ATOM 788 C C . ARG A 1 108 ? 55.822 4.765 -1.014 1.00 19.93 108 ARG A C 1
ATOM 789 O O . ARG A 1 108 ? 56.414 3.676 -1.085 1.00 20.31 108 ARG A O 1
ATOM 797 N N . HIS A 1 109 ? 56.021 5.757 -1.881 1.00 19.94 109 HIS A N 1
ATOM 798 C CA . HIS A 1 109 ? 56.953 5.645 -3.011 1.00 20.04 109 HIS A CA 1
ATOM 799 C C . HIS A 1 109 ? 58.399 5.498 -2.544 1.00 20.71 109 HIS A C 1
ATOM 800 O O . HIS A 1 109 ? 59.247 5.058 -3.313 1.00 21.17 109 HIS A O 1
ATOM 807 N N . GLY A 1 110 ? 58.667 5.930 -1.317 1.00 21.07 110 GLY A N 1
ATOM 808 C CA . GLY A 1 110 ? 60.008 5.963 -0.759 1.00 21.50 110 GLY A CA 1
ATOM 809 C C . GLY A 1 110 ? 60.608 7.358 -0.722 1.00 21.65 110 GLY A C 1
ATOM 810 O O . GLY A 1 110 ? 61.745 7.533 -0.284 1.00 22.31 110 GLY A O 1
ATOM 811 N N . ALA A 1 111 ? 59.862 8.358 -1.190 1.00 21.22 111 ALA A N 1
ATOM 812 C CA . ALA A 1 111 ? 60.287 9.749 -1.092 1.00 20.91 111 ALA A CA 1
ATOM 813 C C . ALA A 1 111 ? 60.328 10.180 0.368 1.00 20.62 111 ALA A C 1
ATOM 814 O O . ALA A 1 111 ? 59.522 9.723 1.179 1.00 20.18 111 ALA A O 1
ATOM 816 N N . ARG A 1 112 ? 61.273 11.059 0.700 1.00 20.62 112 ARG A N 1
ATOM 817 C CA . ARG A 1 112 ? 61.458 11.527 2.076 1.00 20.48 112 ARG A CA 1
ATOM 818 C C . ARG A 1 112 ? 61.743 13.026 2.205 1.00 20.40 112 ARG A C 1
ATOM 819 O O . ARG A 1 112 ? 62.017 13.516 3.308 1.00 20.10 112 ARG A O 1
ATOM 827 N N . ARG A 1 113 ? 61.647 13.756 1.095 1.00 20.32 113 ARG A N 1
ATOM 828 C CA . ARG A 1 113 ? 61.947 15.181 1.059 1.00 20.69 113 ARG A CA 1
ATOM 829 C C . ARG A 1 113 ? 60.911 15.905 0.218 1.00 20.43 113 ARG A C 1
ATOM 830 O O . ARG A 1 113 ? 60.820 15.681 -0.986 1.00 20.62 113 ARG A O 1
ATOM 838 N N . LEU A 1 114 ? 60.150 16.789 0.854 1.00 19.76 114 LEU A N 1
ATOM 839 C CA . LEU A 1 114 ? 59.073 17.510 0.186 1.00 19.47 114 LEU A CA 1
ATOM 840 C C . LEU A 1 114 ? 59.149 18.991 0.488 1.00 19.46 114 LEU A C 1
ATOM 841 O O . LEU A 1 114 ? 59.279 19.382 1.638 1.00 19.72 114 LEU A O 1
ATOM 846 N N . VAL A 1 115 ? 59.069 19.808 -0.554 1.00 19.37 115 VAL A N 1
ATOM 847 C CA . VAL A 1 115 ? 58.894 21.239 -0.402 1.00 19.38 115 VAL A CA 1
ATOM 848 C C . VAL A 1 115 ? 57.466 21.550 -0.814 1.00 19.28 115 VAL A C 1
ATOM 849 O O . VAL A 1 115 ? 57.078 21.257 -1.931 1.00 19.39 115 VAL A O 1
ATOM 853 N N . LEU A 1 116 ? 56.685 22.112 0.096 1.00 19.19 116 LEU A N 1
ATOM 854 C CA . LEU A 1 116 ? 55.365 22.632 -0.244 1.00 19.40 116 LEU A CA 1
ATOM 855 C C . LEU A 1 116 ? 55.511 24.121 -0.501 1.00 18.77 116 LEU A C 1
ATOM 856 O O . LEU A 1 116 ? 55.885 24.873 0.400 1.00 18.62 116 LEU A O 1
ATOM 861 N N . MET A 1 117 ? 55.244 24.539 -1.734 1.00 18.02 117 MET A N 1
ATOM 862 C CA . MET A 1 117 ? 55.341 25.942 -2.105 1.00 18.12 117 MET A CA 1
ATOM 863 C C . MET A 1 117 ? 53.960 26.566 -2.250 1.00 17.60 117 MET A C 1
ATOM 864 O O . MET A 1 117 ? 53.259 26.368 -3.245 1.00 17.56 117 MET A O 1
ATOM 869 N N . ASN A 1 118 ? 53.583 27.312 -1.229 1.00 17.22 118 ASN A N 1
ATOM 870 C CA . ASN A 1 118 ? 52.306 28.005 -1.188 1.00 16.81 118 ASN A CA 1
ATOM 871 C C . ASN A 1 118 ? 52.284 29.268 -2.033 1.00 17.46 118 ASN A C 1
ATOM 872 O O . ASN A 1 118 ? 53.234 30.057 -2.015 1.00 17.58 118 ASN A O 1
ATOM 877 N N . GLY A 1 119 ? 51.186 29.468 -2.754 1.00 17.12 119 GLY A N 1
ATOM 878 C CA . GLY A 1 119 ? 50.975 30.670 -3.544 1.00 17.18 119 GLY A CA 1
ATOM 879 C C . GLY A 1 119 ? 49.731 31.464 -3.196 1.00 17.05 119 GLY A C 1
ATOM 880 O O . GLY A 1 119 ? 49.467 32.476 -3.822 1.00 17.34 119 GLY A O 1
ATOM 881 N N . HIS A 1 120 ? 48.972 31.013 -2.195 1.00 16.73 120 HIS A N 1
ATOM 882 C CA . HIS A 1 120 ? 47.739 31.671 -1.767 1.00 16.31 120 HIS A CA 1
ATOM 883 C C . HIS A 1 120 ? 47.802 31.844 -0.255 1.00 16.46 120 HIS A C 1
ATOM 884 O O . HIS A 1 120 ? 47.876 30.873 0.500 1.00 15.69 120 HIS A O 1
ATOM 891 N N . TYR A 1 121 ? 47.808 33.102 0.168 1.00 17.12 121 TYR A N 1
ATOM 892 C CA . TYR A 1 121 ? 48.080 33.495 1.544 1.00 17.53 121 TYR A CA 1
ATOM 893 C C . TYR A 1 121 ? 47.300 32.671 2.570 1.00 17.34 121 TYR A C 1
ATOM 894 O O . TYR A 1 121 ? 47.852 32.188 3.558 1.00 17.81 121 TYR A O 1
ATOM 903 N N . GLU A 1 122 ? 46.020 32.472 2.285 1.00 16.77 122 GLU A N 1
ATOM 904 C CA . GLU A 1 122 ? 45.096 31.844 3.220 1.00 16.94 122 GLU A CA 1
ATOM 905 C C . GLU A 1 122 ? 45.323 30.341 3.427 1.00 16.41 122 GLU A C 1
ATOM 906 O O . GLU A 1 122 ? 44.770 29.757 4.362 1.00 16.28 122 GLU A O 1
ATOM 912 N N . ASN A 1 123 ? 46.102 29.700 2.557 1.00 16.09 123 ASN A N 1
ATOM 913 C CA . ASN A 1 123 ? 46.328 28.256 2.651 1.00 15.95 123 ASN A CA 1
ATOM 914 C C . ASN A 1 123 ? 47.157 27.809 3.849 1.00 15.98 123 ASN A C 1
ATOM 915 O O . ASN A 1 123 ? 47.032 26.667 4.289 1.00 15.68 123 ASN A O 1
ATOM 920 N N . SER A 1 124 ? 48.022 28.686 4.345 1.00 15.81 124 SER A N 1
ATOM 921 C CA . SER A 1 124 ? 49.164 28.253 5.144 1.00 16.18 124 SER A CA 1
ATOM 922 C C . SER A 1 124 ? 48.839 27.326 6.310 1.00 15.48 124 SER A C 1
ATOM 923 O O . SER A 1 124 ? 49.456 26.285 6.446 1.00 15.70 124 SER A O 1
ATOM 926 N N . MET A 1 125 ? 47.876 27.687 7.146 1.00 15.31 125 MET A N 1
ATOM 927 C CA . MET A 1 125 ? 47.606 26.902 8.356 1.00 15.37 125 MET A CA 1
ATOM 928 C C . MET A 1 125 ? 46.953 25.551 8.075 1.00 15.09 125 MET A C 1
ATOM 929 O O . MET A 1 125 ? 47.110 24.611 8.853 1.00 15.28 125 MET A O 1
ATOM 934 N N . PHE A 1 126 ? 46.227 25.448 6.967 1.00 15.16 126 PHE A N 1
ATOM 935 C CA . PHE A 1 126 ? 45.640 24.169 6.561 1.00 15.31 126 PHE A CA 1
ATOM 936 C C . PHE A 1 126 ? 46.695 23.253 5.949 1.00 15.54 126 PHE A C 1
ATOM 937 O O . PHE A 1 126 ? 46.621 22.038 6.109 1.00 15.84 126 PHE A O 1
ATOM 945 N N . ILE A 1 127 ? 47.696 23.836 5.276 1.00 15.51 127 ILE A N 1
ATOM 946 C CA . ILE A 1 127 ? 48.870 23.077 4.853 1.00 15.88 127 ILE A CA 1
ATOM 947 C C . ILE A 1 127 ? 49.621 22.547 6.088 1.00 15.50 127 ILE A C 1
ATOM 948 O O . ILE A 1 127 ? 49.964 21.372 6.142 1.00 15.84 127 ILE A O 1
ATOM 953 N N . VAL A 1 128 ? 49.850 23.409 7.073 1.00 15.61 128 VAL A N 1
ATOM 954 C CA . VAL A 1 128 ? 50.499 23.021 8.325 1.00 15.94 128 VAL A CA 1
ATOM 955 C C . VAL A 1 128 ? 49.785 21.836 8.975 1.00 15.59 128 VAL A C 1
ATOM 956 O O . VAL A 1 128 ? 50.421 20.871 9.393 1.00 15.28 128 VAL A O 1
ATOM 960 N N . GLU A 1 129 ? 48.456 21.889 9.045 1.00 15.60 129 GLU A N 1
ATOM 961 C CA . GLU A 1 129 ? 47.716 20.804 9.680 1.00 15.54 129 GLU A CA 1
ATOM 962 C C . GLU A 1 129 ? 47.826 19.521 8.869 1.00 15.19 129 GLU A C 1
ATOM 963 O O . GLU A 1 129 ? 47.975 18.451 9.435 1.00 15.38 129 GLU A O 1
ATOM 969 N N . GLY A 1 130 ? 47.780 19.621 7.544 1.00 14.88 130 GLY A N 1
ATOM 970 C CA . GLY A 1 130 ? 47.925 18.469 6.684 1.00 15.06 130 GLY A CA 1
ATOM 971 C C . GLY A 1 130 ? 49.267 17.789 6.891 1.00 15.22 130 GLY A C 1
ATOM 972 O O . GLY A 1 130 ? 49.347 16.576 6.956 1.00 15.83 130 GLY A O 1
ATOM 973 N N . ILE A 1 131 ? 50.317 18.595 7.002 1.00 15.45 131 ILE A N 1
ATOM 974 C CA . ILE A 1 131 ? 51.662 18.089 7.269 1.00 16.03 131 ILE A CA 1
ATOM 975 C C . ILE A 1 131 ? 51.698 17.379 8.618 1.00 16.03 131 ILE A C 1
ATOM 976 O O . ILE A 1 131 ? 52.219 16.267 8.720 1.00 15.92 131 ILE A O 1
ATOM 981 N N . ASP A 1 132 ? 51.133 18.008 9.648 1.00 16.08 132 ASP A N 1
ATOM 982 C CA . ASP A 1 132 ? 51.177 17.436 10.988 1.00 16.74 132 ASP A CA 1
ATOM 983 C C . ASP A 1 132 ? 50.467 16.092 11.043 1.00 16.91 132 ASP A C 1
ATOM 984 O O . ASP A 1 132 ? 50.976 15.132 11.635 1.00 16.76 132 ASP A O 1
ATOM 989 N N . LEU A 1 133 ? 49.295 16.017 10.424 1.00 16.76 133 LEU A N 1
ATOM 990 C CA . LEU A 1 133 ? 48.527 14.779 10.426 1.00 16.93 133 LEU A CA 1
ATOM 991 C C . LEU A 1 133 ? 49.221 13.680 9.638 1.00 16.95 133 LEU A C 1
ATOM 992 O O . LEU A 1 133 ? 49.184 12.523 10.039 1.00 16.98 133 LEU A O 1
ATOM 997 N N . ALA A 1 134 ? 49.868 14.035 8.530 1.00 16.91 134 ALA A N 1
ATOM 998 C CA . ALA A 1 134 ? 50.595 13.067 7.723 1.00 16.74 134 ALA A CA 1
ATOM 999 C C . ALA A 1 134 ? 51.807 12.537 8.484 1.00 17.15 134 ALA A C 1
ATOM 1000 O O . ALA A 1 134 ? 52.040 11.344 8.491 1.00 16.71 134 ALA A O 1
ATOM 1002 N N . LEU A 1 135 ? 52.552 13.422 9.136 1.00 17.51 135 LEU A N 1
ATOM 1003 C CA . LEU A 1 135 ? 53.745 12.993 9.880 1.00 18.15 135 LEU A CA 1
ATOM 1004 C C . LEU A 1 135 ? 53.373 12.139 11.099 1.00 18.35 135 LEU A C 1
ATOM 1005 O O . LEU A 1 135 ? 54.098 11.215 11.467 1.00 18.14 135 LEU A O 1
ATOM 1010 N N . ARG A 1 136 ? 52.239 12.447 11.718 1.00 18.50 136 ARG A N 1
ATOM 1011 C CA . ARG A 1 136 ? 51.700 11.642 12.810 1.00 19.22 136 ARG A CA 1
ATOM 1012 C C . ARG A 1 136 ? 51.464 10.201 12.362 1.00 20.10 136 ARG A C 1
ATOM 1013 O O . ARG A 1 136 ? 51.856 9.255 13.049 1.00 19.82 136 ARG A O 1
ATOM 1021 N N . GLU A 1 137 ? 50.825 10.033 11.207 1.00 20.48 137 GLU A N 1
ATOM 1022 C CA . GLU A 1 137 ? 50.560 8.704 10.660 1.00 21.65 137 GLU A CA 1
ATOM 1023 C C . GLU A 1 137 ? 51.846 7.971 10.306 1.00 21.30 137 GLU A C 1
ATOM 1024 O O . GLU A 1 137 ? 51.951 6.769 10.522 1.00 21.60 137 GLU A O 1
ATOM 1030 N N . LEU A 1 138 ? 52.814 8.693 9.759 1.00 21.78 138 LEU A N 1
ATOM 1031 C CA . LEU A 1 138 ? 54.099 8.090 9.401 1.00 22.63 138 LEU A CA 1
ATOM 1032 C C . LEU A 1 138 ? 54.795 7.543 10.643 1.00 23.71 138 LEU A C 1
ATOM 1033 O O . LEU A 1 138 ? 55.358 6.450 10.605 1.00 23.87 138 LEU A O 1
ATOM 1038 N N . ARG A 1 139 ? 54.724 8.282 11.745 1.00 24.79 139 ARG A N 1
ATOM 1039 C CA . ARG A 1 139 ? 55.299 7.832 13.012 1.00 26.26 139 ARG A CA 1
ATOM 1040 C C . ARG A 1 139 ? 54.631 6.547 13.503 1.00 26.75 139 ARG A C 1
ATOM 1041 O O . ARG A 1 139 ? 55.296 5.700 14.094 1.00 26.86 139 ARG A O 1
ATOM 1049 N N . TYR A 1 140 ? 53.332 6.386 13.246 1.00 27.49 140 TYR A N 1
ATOM 1050 C CA . TYR A 1 140 ? 52.644 5.138 13.592 1.00 28.61 140 TYR A CA 1
ATOM 1051 C C . TYR A 1 140 ? 53.298 3.914 12.938 1.00 30.01 140 TYR A C 1
ATOM 1052 O O . TYR A 1 140 ? 53.203 2.810 13.465 1.00 30.92 140 TYR A O 1
ATOM 1061 N N . ALA A 1 141 ? 53.923 4.110 11.778 1.00 31.29 141 ALA A N 1
ATOM 1062 C CA . ALA A 1 141 ? 54.618 3.031 11.065 1.00 32.00 141 ALA A CA 1
ATOM 1063 C C . ALA A 1 141 ? 56.138 3.040 11.256 1.00 32.59 141 ALA A C 1
ATOM 1064 O O . ALA A 1 141 ? 56.863 2.376 10.509 1.00 33.45 141 ALA A O 1
ATOM 1066 N N . GLY A 1 142 ? 56.620 3.772 12.253 1.00 32.72 142 GLY A N 1
ATOM 1067 C CA . GLY A 1 142 ? 58.044 3.861 12.532 1.00 32.63 142 GLY A CA 1
ATOM 1068 C C . GLY A 1 142 ? 58.848 4.649 11.510 1.00 32.46 142 GLY A C 1
ATOM 1069 O O . GLY A 1 142 ? 60.065 4.482 11.427 1.00 33.12 142 GLY A O 1
ATOM 1070 N N . ILE A 1 143 ? 58.178 5.502 10.735 1.00 31.53 143 ILE A N 1
ATOM 1071 C CA . ILE A 1 143 ? 58.848 6.397 9.790 1.00 30.72 143 ILE A CA 1
ATOM 1072 C C . ILE A 1 143 ? 58.984 7.784 10.415 1.00 30.04 143 ILE A C 1
ATOM 1073 O O . ILE A 1 143 ? 57.987 8.464 10.660 1.00 29.09 143 ILE A O 1
ATOM 1078 N N . GLN A 1 144 ? 60.225 8.191 10.680 1.00 29.19 144 GLN A N 1
ATOM 1079 C CA . GLN A 1 144 ? 60.517 9.507 11.239 1.00 29.07 144 GLN A CA 1
ATOM 1080 C C . GLN A 1 144 ? 61.533 10.287 10.397 1.00 27.75 144 GLN A C 1
ATOM 1081 O O . GLN A 1 144 ? 62.018 11.335 10.820 1.00 27.69 144 GLN A O 1
ATOM 1087 N N . ASP A 1 145 ? 61.819 9.803 9.191 1.00 26.31 145 ASP A N 1
ATOM 1088 C CA . ASP A 1 145 ? 62.824 10.437 8.334 1.00 25.57 145 ASP A CA 1
ATOM 1089 C C . ASP A 1 145 ? 62.243 11.192 7.124 1.00 24.46 145 ASP A C 1
ATOM 1090 O O . ASP A 1 145 ? 62.983 11.602 6.231 1.00 24.26 145 ASP A O 1
ATOM 1095 N N . PHE A 1 146 ? 60.921 11.362 7.093 1.00 23.02 146 PHE A N 1
ATOM 1096 C CA . PHE A 1 146 ? 60.280 12.247 6.124 1.00 22.25 146 PHE A CA 1
ATOM 1097 C C . PHE A 1 146 ? 60.384 13.675 6.636 1.00 21.90 146 PHE A C 1
ATOM 1098 O O . PHE A 1 146 ? 60.004 13.954 7.765 1.00 22.18 146 PHE A O 1
ATOM 1106 N N . LYS A 1 147 ? 60.914 14.568 5.807 1.00 21.63 147 LYS A N 1
ATOM 1107 C CA . LYS A 1 147 ? 61.122 15.958 6.180 1.00 21.81 147 LYS A CA 1
ATOM 1108 C C . LYS A 1 147 ? 60.416 16.856 5.166 1.00 21.24 147 LYS A C 1
ATOM 1109 O O . LYS A 1 147 ? 60.460 16.610 3.962 1.00 20.93 147 LYS A O 1
ATOM 1115 N N . VAL A 1 148 ? 59.750 17.883 5.682 1.00 20.96 148 VAL A N 1
ATOM 1116 C CA . VAL A 1 148 ? 58.979 18.815 4.873 1.00 20.69 148 VAL A CA 1
ATOM 1117 C C . VAL A 1 148 ? 59.464 20.235 5.107 1.00 20.58 148 VAL A C 1
ATOM 1118 O O . VAL A 1 148 ? 59.593 20.671 6.249 1.00 20.28 148 VAL A O 1
ATOM 1122 N N . VAL A 1 149 ? 59.736 20.949 4.018 1.00 20.37 149 VAL A N 1
ATOM 1123 C CA . VAL A 1 149 ? 59.935 22.388 4.049 1.00 20.37 149 VAL A CA 1
ATOM 1124 C C . VAL A 1 149 ? 58.682 23.019 3.462 1.00 20.14 149 VAL A C 1
ATOM 1125 O O . VAL A 1 149 ? 58.252 22.636 2.379 1.00 20.35 149 VAL A O 1
ATOM 1129 N N . VAL A 1 150 ? 58.082 23.959 4.180 1.00 19.70 150 VAL A N 1
ATOM 1130 C CA . VAL A 1 150 ? 56.932 24.691 3.658 1.00 19.55 150 VAL A CA 1
ATOM 1131 C C . VAL A 1 150 ? 57.238 26.180 3.650 1.00 19.67 150 VAL A C 1
ATOM 1132 O O . VAL A 1 150 ? 57.831 26.717 4.586 1.00 19.75 150 VAL A O 1
ATOM 1136 N N . LEU A 1 151 ? 56.855 26.840 2.564 1.00 18.92 151 LEU A N 1
ATOM 1137 C CA . LEU A 1 151 ? 57.135 28.252 2.384 1.00 19.09 151 LEU A CA 1
ATOM 1138 C C . LEU A 1 151 ? 56.095 28.888 1.480 1.00 18.99 151 LEU A C 1
ATOM 1139 O O . LEU A 1 151 ? 55.490 28.211 0.645 1.00 19.10 151 LEU A O 1
ATOM 1144 N N . SER A 1 152 ? 55.871 30.177 1.682 1.00 18.80 152 SER A N 1
ATOM 1145 C CA . SER A 1 152 ? 55.143 31.006 0.735 1.00 18.63 152 SER A CA 1
ATOM 1146 C C . SER A 1 152 ? 56.227 31.779 -0.019 1.00 18.94 152 SER A C 1
ATOM 1147 O O . SER A 1 152 ? 57.087 32.390 0.605 1.00 19.12 152 SER A O 1
ATOM 1150 N N . TYR A 1 153 ? 56.194 31.728 -1.343 1.00 19.08 153 TYR A N 1
ATOM 1151 C CA . TYR A 1 153 ? 57.362 32.126 -2.151 1.00 19.16 153 TYR A CA 1
ATOM 1152 C C . TYR A 1 153 ? 57.738 33.604 -1.992 1.00 19.51 153 TYR A C 1
ATOM 1153 O O . TYR A 1 153 ? 58.932 33.950 -2.041 1.00 18.95 153 TYR A O 1
ATOM 1162 N N . TRP A 1 154 ? 56.752 34.466 -1.769 1.00 19.52 154 TRP A N 1
ATOM 1163 C CA . TRP A 1 154 ? 57.007 35.897 -1.550 1.00 20.06 154 TRP A CA 1
ATOM 1164 C C . TRP A 1 154 ? 57.848 36.217 -0.316 1.00 20.28 154 TRP A C 1
ATOM 1165 O O . TRP A 1 154 ? 58.499 37.257 -0.277 1.00 20.44 154 TRP A O 1
ATOM 1176 N N . ASP A 1 155 ? 57.841 35.355 0.696 1.00 20.38 155 ASP A N 1
ATOM 1177 C CA . ASP A 1 155 ? 58.638 35.608 1.902 1.00 20.48 155 ASP A CA 1
ATOM 1178 C C . ASP A 1 155 ? 60.144 35.628 1.610 1.00 21.11 155 ASP A C 1
ATOM 1179 O O . ASP A 1 155 ? 60.925 36.107 2.431 1.00 21.60 155 ASP A O 1
ATOM 1184 N N . PHE A 1 156 ? 60.553 35.102 0.460 1.00 21.06 156 PHE A N 1
ATOM 1185 C CA . PHE A 1 156 ? 61.970 35.118 0.083 1.00 21.50 156 PHE A CA 1
ATOM 1186 C C . PHE A 1 156 ? 62.416 36.464 -0.492 1.00 22.54 156 PHE A C 1
ATOM 1187 O O . PHE A 1 156 ? 63.604 36.664 -0.722 1.00 23.03 156 PHE A O 1
ATOM 1195 N N . VAL A 1 157 ? 61.473 37.368 -0.732 1.00 22.50 157 VAL A N 1
ATOM 1196 C CA . VAL A 1 157 ? 61.788 38.728 -1.150 1.00 23.10 157 VAL A CA 1
ATOM 1197 C C . VAL A 1 157 ? 62.014 39.551 0.115 1.00 23.55 157 VAL A C 1
ATOM 1198 O O . VAL A 1 157 ? 61.088 40.137 0.673 1.00 23.70 157 VAL A O 1
ATOM 1202 N N . LYS A 1 158 ? 63.266 39.547 0.562 1.00 24.51 158 LYS A N 1
ATOM 1203 C CA . LYS A 1 158 ? 63.666 40.112 1.847 1.00 25.07 158 LYS A CA 1
ATOM 1204 C C . LYS A 1 158 ? 64.625 41.294 1.708 1.00 24.65 158 LYS A C 1
ATOM 1205 O O . LYS A 1 158 ? 64.604 42.209 2.534 1.00 24.81 158 LYS A O 1
ATOM 1211 N N . ASP A 1 159 ? 65.473 41.252 0.686 1.00 23.84 159 ASP A N 1
ATOM 1212 C CA . ASP A 1 159 ? 66.495 42.277 0.472 1.00 23.44 159 ASP A CA 1
ATOM 1213 C C . ASP A 1 159 ? 65.830 43.648 0.458 1.00 22.68 159 ASP A C 1
ATOM 1214 O O . ASP A 1 159 ? 64.960 43.896 -0.367 1.00 22.16 159 ASP A O 1
ATOM 1219 N N . PRO A 1 160 ? 66.225 44.547 1.368 1.00 22.57 160 PRO A N 1
ATOM 1220 C CA . PRO A 1 160 ? 65.667 45.906 1.374 1.00 22.14 160 PRO A CA 1
ATOM 1221 C C . PRO A 1 160 ? 65.787 46.660 0.039 1.00 21.34 160 PRO A C 1
ATOM 1222 O O . PRO A 1 160 ? 64.933 47.487 -0.250 1.00 21.16 160 PRO A O 1
ATOM 1226 N N . ALA A 1 161 ? 66.825 46.389 -0.748 1.00 21.17 161 ALA A N 1
ATOM 1227 C CA . ALA A 1 161 ? 66.969 47.029 -2.058 1.00 20.59 161 ALA A CA 1
ATOM 1228 C C . ALA A 1 161 ? 65.863 46.601 -3.021 1.00 20.46 161 ALA A C 1
ATOM 1229 O O . ALA A 1 161 ? 65.365 47.414 -3.793 1.00 19.80 161 ALA A O 1
ATOM 1231 N N . VAL A 1 162 ? 65.487 45.326 -2.963 1.00 20.80 162 VAL A N 1
ATOM 1232 C CA . VAL A 1 162 ? 64.418 44.794 -3.811 1.00 20.77 162 VAL A CA 1
ATOM 1233 C C . VAL A 1 162 ? 63.066 45.341 -3.364 1.00 21.07 162 VAL A C 1
ATOM 1234 O O . VAL A 1 162 ? 62.282 45.807 -4.182 1.00 20.59 162 VAL A O 1
ATOM 1238 N N . ILE A 1 163 ? 62.805 45.279 -2.064 1.00 21.80 163 ILE A N 1
ATOM 1239 C CA . ILE A 1 163 ? 61.574 45.825 -1.500 1.00 22.23 163 ILE A CA 1
ATOM 1240 C C . ILE A 1 163 ? 61.380 47.284 -1.918 1.00 22.27 163 ILE A C 1
ATOM 1241 O O . ILE A 1 163 ? 60.284 47.684 -2.285 1.00 22.58 163 ILE A O 1
ATOM 1246 N N . GLN A 1 164 ? 62.453 48.072 -1.903 1.00 21.99 164 GLN A N 1
ATOM 1247 C CA . GLN A 1 164 ? 62.369 49.472 -2.282 1.00 21.91 164 GLN A CA 1
ATOM 1248 C C . GLN A 1 164 ? 62.099 49.690 -3.775 1.00 21.89 164 GLN A C 1
ATOM 1249 O O . GLN A 1 164 ? 61.391 50.622 -4.141 1.00 22.49 164 GLN A O 1
ATOM 1255 N N . GLN A 1 165 ? 62.666 48.845 -4.635 1.00 22.14 165 GLN A N 1
ATOM 1256 C CA . GLN A 1 165 ? 62.382 48.905 -6.070 1.00 22.30 165 GLN A CA 1
ATOM 1257 C C . GLN A 1 165 ? 60.900 48.678 -6.344 1.00 22.85 165 GLN A C 1
ATOM 1258 O O . GLN A 1 165 ? 60.320 49.307 -7.229 1.00 23.40 165 GLN A O 1
ATOM 1264 N N . LEU A 1 166 ? 60.298 47.767 -5.585 1.00 23.27 166 LEU A N 1
ATOM 1265 C CA . LEU A 1 166 ? 58.880 47.450 -5.747 1.00 23.78 166 LEU A CA 1
ATOM 1266 C C . LEU A 1 166 ? 57.985 48.448 -5.016 1.00 24.51 166 LEU A C 1
ATOM 1267 O O . LEU A 1 166 ? 56.904 48.793 -5.509 1.00 25.02 166 LEU A O 1
ATOM 1272 N N . TYR A 1 167 ? 58.450 48.904 -3.854 1.00 25.21 167 TYR A N 1
ATOM 1273 C CA . TYR A 1 167 ? 57.666 49.706 -2.910 1.00 25.98 167 TYR A CA 1
ATOM 1274 C C . TYR A 1 167 ? 58.456 50.932 -2.431 1.00 26.62 167 TYR A C 1
ATOM 1275 O O . TYR A 1 167 ? 58.843 51.013 -1.261 1.00 26.56 167 TYR A O 1
ATOM 1284 N N . PRO A 1 168 ? 58.704 51.882 -3.325 1.00 27.54 168 PRO A N 1
ATOM 1285 C CA . PRO A 1 168 ? 59.514 53.058 -2.979 1.00 28.41 168 PRO A CA 1
ATOM 1286 C C . PRO A 1 168 ? 58.902 53.932 -1.878 1.00 29.36 168 PRO A C 1
ATOM 1287 O O . PRO A 1 168 ? 59.644 54.619 -1.182 1.00 29.85 168 PRO A O 1
ATOM 1291 N N . GLU A 1 169 ? 57.578 53.901 -1.729 1.00 30.26 169 GLU A N 1
ATOM 1292 C CA . GLU A 1 169 ? 56.894 54.660 -0.677 1.00 31.14 169 GLU A CA 1
ATOM 1293 C C . GLU A 1 169 ? 56.759 53.885 0.641 1.00 31.24 169 GLU A C 1
ATOM 1294 O O . GLU A 1 169 ? 56.302 54.440 1.642 1.00 31.83 169 GLU A O 1
ATOM 1300 N N . GLY A 1 170 ? 57.144 52.610 0.636 1.00 30.79 170 GLY A N 1
ATOM 1301 C CA . GLY A 1 170 ? 57.203 51.808 1.848 1.00 30.74 170 GLY A CA 1
ATOM 1302 C C . GLY A 1 170 ? 56.423 50.519 1.699 1.00 30.48 170 GLY A C 1
ATOM 1303 O O . GLY A 1 170 ? 55.369 50.498 1.079 1.00 30.56 170 GLY A O 1
ATOM 1304 N N . PHE A 1 171 ? 56.957 49.445 2.269 1.00 30.35 171 PHE A N 1
ATOM 1305 C CA . PHE A 1 171 ? 56.326 48.128 2.235 1.00 30.33 171 PHE A CA 1
ATOM 1306 C C . PHE A 1 171 ? 55.258 48.077 3.319 1.00 30.23 171 PHE A C 1
ATOM 1307 O O . PHE A 1 171 ? 55.531 48.395 4.479 1.00 29.99 171 PHE A O 1
ATOM 1315 N N . LEU A 1 172 ? 54.053 47.665 2.934 1.00 30.24 172 LEU A N 1
ATOM 1316 C CA . LEU A 1 172 ? 52.905 47.634 3.839 1.00 30.50 172 LEU A CA 1
ATOM 1317 C C . LEU A 1 172 ? 52.506 46.220 4.273 1.00 29.98 172 LEU A C 1
ATOM 1318 O O . LEU A 1 172 ? 51.653 46.070 5.147 1.00 30.37 172 LEU A O 1
ATOM 1323 N N . GLY A 1 173 ? 53.114 45.190 3.678 1.00 28.94 173 GLY A N 1
ATOM 1324 C CA . GLY A 1 173 ? 52.891 43.817 4.106 1.00 28.26 173 GLY A CA 1
ATOM 1325 C C . GLY A 1 173 ? 52.401 42.913 2.994 1.00 27.47 173 GLY A C 1
ATOM 1326 O O . GLY A 1 173 ? 51.812 43.376 2.026 1.00 26.88 173 GLY A O 1
ATOM 1327 N N . TRP A 1 174 ? 52.657 41.618 3.141 1.00 27.31 174 TRP A N 1
ATOM 1328 C CA . TRP A 1 174 ? 52.272 40.628 2.138 1.00 27.46 174 TRP A CA 1
ATOM 1329 C C . TRP A 1 174 ? 50.764 40.333 2.152 1.00 28.79 174 TRP A C 1
ATOM 1330 O O . TRP A 1 174 ? 50.227 39.885 1.147 1.00 28.86 174 TRP A O 1
ATOM 1341 N N . ASP A 1 175 ? 50.091 40.596 3.274 1.00 30.28 175 ASP A N 1
ATOM 1342 C CA . ASP A 1 175 ? 48.619 40.464 3.351 1.00 31.20 175 ASP A CA 1
ATOM 1343 C C . ASP A 1 175 ? 47.824 41.305 2.334 1.00 31.31 175 ASP A C 1
ATOM 1344 O O . ASP A 1 175 ? 46.945 40.775 1.651 1.00 31.71 175 ASP A O 1
ATOM 1349 N N . ILE A 1 176 ? 48.113 42.597 2.201 1.00 30.69 176 ILE A N 1
ATOM 1350 C CA . ILE A 1 176 ? 47.375 43.410 1.222 1.00 30.64 176 ILE A CA 1
ATOM 1351 C C . ILE A 1 176 ? 47.978 43.350 -0.187 1.00 29.65 176 ILE A C 1
ATOM 1352 O O . ILE A 1 176 ? 47.544 44.070 -1.092 1.00 30.06 176 ILE A O 1
ATOM 1357 N N . GLU A 1 177 ? 48.952 42.461 -0.375 1.00 28.54 177 GLU A N 1
ATOM 1358 C CA . GLU A 1 177 ? 49.567 42.239 -1.673 1.00 27.83 177 GLU A CA 1
ATOM 1359 C C . GLU A 1 177 ? 48.740 41.257 -2.501 1.00 26.79 177 GLU A C 1
ATOM 1360 O O . GLU A 1 177 ? 49.234 40.216 -2.955 1.00 27.88 177 GLU A O 1
ATOM 1366 N N . HIS A 1 178 ? 47.476 41.594 -2.703 1.00 24.86 178 HIS A N 1
ATOM 1367 C CA . HIS A 1 178 ? 46.594 40.764 -3.496 1.00 23.60 178 HIS A CA 1
ATOM 1368 C C . HIS A 1 178 ? 46.250 41.472 -4.800 1.00 22.95 178 HIS A C 1
ATOM 1369 O O . HIS A 1 178 ? 45.505 42.442 -4.804 1.00 22.74 178 HIS A O 1
ATOM 1376 N N . GLY A 1 179 ? 46.803 40.972 -5.899 1.00 22.39 179 GLY A N 1
ATOM 1377 C CA . GLY A 1 179 ? 46.574 41.541 -7.213 1.00 22.42 179 GLY A CA 1
ATOM 1378 C C . GLY A 1 179 ? 47.282 42.867 -7.415 1.00 22.50 179 GLY A C 1
ATOM 1379 O O . GLY A 1 179 ? 46.930 43.623 -8.320 1.00 22.72 179 GLY A O 1
ATOM 1380 N N . GLY A 1 180 ? 48.270 43.151 -6.574 1.00 22.15 180 GLY A N 1
ATOM 1381 C CA . GLY A 1 180 ? 49.000 44.407 -6.641 1.00 22.04 180 GLY A CA 1
ATOM 1382 C C . GLY A 1 180 ? 50.276 44.298 -7.452 1.00 21.65 180 GLY A C 1
ATOM 1383 O O . GLY A 1 180 ? 50.379 43.507 -8.378 1.00 20.91 180 GLY A O 1
ATOM 1384 N N . VAL A 1 181 ? 51.262 45.109 -7.087 1.00 21.79 181 VAL A N 1
ATOM 1385 C CA . VAL A 1 181 ? 52.516 45.209 -7.825 1.00 22.03 181 VAL A CA 1
ATOM 1386 C C . VAL A 1 181 ? 53.275 43.883 -7.914 1.00 21.40 181 VAL A C 1
ATOM 1387 O O . VAL A 1 181 ? 53.844 43.562 -8.950 1.00 21.16 181 VAL A O 1
ATOM 1391 N N . PHE A 1 182 ? 53.283 43.113 -6.830 1.00 20.54 182 PHE A N 1
ATOM 1392 C CA . PHE A 1 182 ? 54.076 41.891 -6.766 1.00 20.30 182 PHE A CA 1
ATOM 1393 C C . PHE A 1 182 ? 53.586 40.834 -7.757 1.00 20.15 182 PHE A C 1
ATOM 1394 O O . PHE A 1 182 ? 54.327 40.382 -8.627 1.00 19.64 182 PHE A O 1
ATOM 1402 N N . GLU A 1 183 ? 52.329 40.437 -7.619 1.00 19.82 183 GLU A N 1
ATOM 1403 C CA . GLU A 1 183 ? 51.788 39.385 -8.469 1.00 19.72 183 GLU A CA 1
ATOM 1404 C C . GLU A 1 183 ? 51.681 39.838 -9.909 1.00 19.77 183 GLU A C 1
ATOM 1405 O O . GLU A 1 183 ? 51.979 39.075 -10.819 1.00 19.43 183 GLU A O 1
ATOM 1411 N N . THR A 1 184 ? 51.248 41.077 -10.106 1.00 20.23 184 THR A N 1
ATOM 1412 C CA . THR A 1 184 ? 51.075 41.617 -11.450 1.00 20.92 184 THR A CA 1
ATOM 1413 C C . THR A 1 184 ? 52.405 41.700 -12.197 1.00 20.89 184 THR A C 1
ATOM 1414 O O . THR A 1 184 ? 52.473 41.351 -13.367 1.00 20.64 184 THR A O 1
ATOM 1418 N N . SER A 1 185 ? 53.461 42.130 -11.512 1.00 21.10 185 SER A N 1
ATOM 1419 C CA . SER A 1 185 ? 54.791 42.170 -12.115 1.00 20.98 185 SER A CA 1
ATOM 1420 C C . SER A 1 185 ? 55.242 40.775 -12.542 1.00 20.78 185 SER A C 1
ATOM 1421 O O . SER A 1 185 ? 55.718 40.591 -13.653 1.00 21.15 185 SER A O 1
ATOM 1424 N N . LEU A 1 186 ? 55.073 39.780 -11.672 1.00 20.53 186 LEU A N 1
ATOM 1425 C CA . LEU A 1 186 ? 55.465 38.416 -12.009 1.00 20.61 186 LEU A CA 1
ATOM 1426 C C . LEU A 1 186 ? 54.705 37.903 -13.228 1.00 20.80 186 LEU A C 1
ATOM 1427 O O . LEU A 1 186 ? 55.270 37.240 -14.085 1.00 20.62 186 LEU A O 1
ATOM 1432 N N . MET A 1 187 ? 53.417 38.220 -13.295 1.00 21.12 187 MET A N 1
ATOM 1433 C CA . MET A 1 187 ? 52.586 37.788 -14.402 1.00 21.57 187 MET A CA 1
ATOM 1434 C C . MET A 1 187 ? 52.983 38.497 -15.691 1.00 22.10 187 MET A C 1
ATOM 1435 O O . MET A 1 187 ? 52.963 37.900 -16.753 1.00 22.41 187 MET A O 1
ATOM 1440 N N . LEU A 1 188 ? 53.361 39.764 -15.598 1.00 22.67 188 LEU A N 1
ATOM 1441 C CA . LEU A 1 188 ? 53.842 40.480 -16.784 1.00 22.94 188 LEU A CA 1
ATOM 1442 C C . LEU A 1 188 ? 55.121 39.842 -17.344 1.00 23.04 188 LEU A C 1
ATOM 1443 O O . LEU A 1 188 ? 55.336 39.843 -18.562 1.00 23.88 188 LEU A O 1
ATOM 1448 N N . ALA A 1 189 ? 55.961 39.294 -16.473 1.00 23.22 189 ALA A N 1
ATOM 1449 C CA . ALA A 1 189 ? 57.188 38.621 -16.903 1.00 23.50 189 ALA A CA 1
ATOM 1450 C C . ALA A 1 189 ? 56.933 37.221 -17.462 1.00 23.53 189 ALA A C 1
ATOM 1451 O O . ALA A 1 189 ? 57.588 36.804 -18.413 1.00 24.47 189 ALA A O 1
ATOM 1453 N N . LEU A 1 190 ? 55.977 36.501 -16.878 1.00 23.24 190 LEU A N 1
ATOM 1454 C CA . LEU A 1 190 ? 55.788 35.082 -17.162 1.00 23.00 190 LEU A CA 1
ATOM 1455 C C . LEU A 1 190 ? 54.633 34.789 -18.125 1.00 23.07 190 LEU A C 1
ATOM 1456 O O . LEU A 1 190 ? 54.757 33.926 -18.994 1.00 23.55 190 LEU A O 1
ATOM 1461 N N . TYR A 1 191 ? 53.517 35.489 -17.942 1.00 23.04 191 TYR A N 1
ATOM 1462 C CA . TYR A 1 191 ? 52.276 35.236 -18.684 1.00 23.56 191 TYR A CA 1
ATOM 1463 C C . TYR A 1 191 ? 51.620 36.552 -19.086 1.00 24.12 191 TYR A C 1
ATOM 1464 O O . TYR A 1 191 ? 50.521 36.877 -18.650 1.00 24.09 191 TYR A O 1
ATOM 1473 N N . PRO A 1 192 ? 52.308 37.331 -19.921 1.00 25.10 192 PRO A N 1
ATOM 1474 C CA . PRO A 1 192 ? 51.837 38.683 -20.245 1.00 25.75 192 PRO A CA 1
ATOM 1475 C C . PRO A 1 192 ? 50.448 38.743 -20.897 1.00 26.06 192 PRO A C 1
ATOM 1476 O O . PRO A 1 192 ? 49.743 39.726 -20.707 1.00 26.29 192 PRO A O 1
ATOM 1480 N N . ASP A 1 193 ? 50.058 37.708 -21.634 1.00 26.89 193 ASP A N 1
ATOM 1481 C CA . ASP A 1 193 ? 48.740 37.675 -22.277 1.00 27.56 193 ASP A CA 1
ATOM 1482 C C . ASP A 1 193 ? 47.583 37.541 -21.279 1.00 27.25 193 ASP A C 1
ATOM 1483 O O . ASP A 1 193 ? 46.425 37.786 -21.627 1.00 27.10 193 ASP A O 1
ATOM 1488 N N . LEU A 1 194 ? 47.893 37.134 -20.050 1.00 26.79 194 LEU A N 1
ATOM 1489 C CA . LEU A 1 194 ? 46.888 36.977 -18.997 1.00 26.67 194 LEU A CA 1
ATOM 1490 C C . LEU A 1 194 ? 46.737 38.218 -18.104 1.00 27.01 194 LEU A C 1
ATOM 1491 O O . LEU A 1 194 ? 45.956 38.206 -17.153 1.00 26.03 194 LEU A O 1
ATOM 1496 N N . VAL A 1 195 ? 47.477 39.281 -18.427 1.00 27.42 195 VAL A N 1
ATOM 1497 C CA . VAL A 1 195 ? 47.389 40.573 -17.742 1.00 28.35 195 VAL A CA 1
ATOM 1498 C C . VAL A 1 195 ? 47.049 41.681 -18.737 1.00 28.97 195 VAL A C 1
ATOM 1499 O O . VAL A 1 195 ? 47.622 41.730 -19.823 1.00 29.11 195 VAL A O 1
ATOM 1503 N N . ASP A 1 196 ? 46.124 42.560 -18.363 1.00 29.54 196 ASP A N 1
ATOM 1504 C CA . ASP A 1 196 ? 45.839 43.780 -19.123 1.00 30.53 196 ASP A CA 1
ATOM 1505 C C . ASP A 1 196 ? 45.990 44.967 -18.175 1.00 30.84 196 ASP A C 1
ATOM 1506 O O . ASP A 1 196 ? 45.054 45.330 -17.471 1.00 30.35 196 ASP A O 1
ATOM 1511 N N . LEU A 1 197 ? 47.177 45.562 -18.159 1.00 31.72 197 LEU A N 1
ATOM 1512 C CA . LEU A 1 197 ? 47.491 46.624 -17.205 1.00 32.57 197 LEU A CA 1
ATOM 1513 C C . LEU A 1 197 ? 46.639 47.881 -17.398 1.00 33.10 197 LEU A C 1
ATOM 1514 O O . LEU A 1 197 ? 46.472 48.648 -16.458 1.00 33.08 197 LEU A O 1
ATOM 1519 N N . ASP A 1 198 ? 46.083 48.074 -18.598 1.00 33.91 198 ASP A N 1
ATOM 1520 C CA . ASP A 1 198 ? 45.150 49.176 -18.857 1.00 34.48 198 ASP A CA 1
ATOM 1521 C C . ASP A 1 198 ? 43.854 49.081 -18.049 1.00 34.50 198 ASP A C 1
ATOM 1522 O O . ASP A 1 198 ? 43.175 50.087 -17.854 1.00 34.62 198 ASP A O 1
ATOM 1527 N N . ARG A 1 199 ? 43.517 47.875 -17.589 1.00 34.22 199 ARG A N 1
ATOM 1528 C CA . ARG A 1 199 ? 42.315 47.641 -16.791 1.00 34.37 199 ARG A CA 1
ATOM 1529 C C . ARG A 1 199 ? 42.526 47.794 -15.274 1.00 33.86 199 ARG A C 1
ATOM 1530 O O . ARG A 1 199 ? 41.575 47.677 -14.507 1.00 33.54 199 ARG A O 1
ATOM 1538 N N . VAL A 1 200 ? 43.755 48.054 -14.835 1.00 33.79 200 VAL A N 1
ATOM 1539 C CA . VAL A 1 200 ? 44.015 48.277 -13.411 1.00 33.82 200 VAL A CA 1
ATOM 1540 C C . VAL A 1 200 ? 43.190 49.462 -12.908 1.00 34.59 200 VAL A C 1
ATOM 1541 O O . VAL A 1 200 ? 43.191 50.530 -13.525 1.00 34.42 200 VAL A O 1
ATOM 1545 N N . VAL A 1 201 ? 42.471 49.254 -11.807 1.00 35.19 201 VAL A N 1
ATOM 1546 C CA . VAL A 1 201 ? 41.805 50.337 -11.087 1.00 35.76 201 VAL A CA 1
ATOM 1547 C C . VAL A 1 201 ? 42.750 50.825 -9.990 1.00 36.18 201 VAL A C 1
ATOM 1548 O O . VAL A 1 201 ? 43.074 50.079 -9.065 1.00 35.95 201 VAL A O 1
ATOM 1552 N N . ASP A 1 202 ? 43.180 52.080 -10.101 1.00 36.64 202 ASP A N 1
ATOM 1553 C CA . ASP A 1 202 ? 44.209 52.654 -9.233 1.00 37.04 202 ASP A CA 1
ATOM 1554 C C . ASP A 1 202 ? 43.595 53.296 -7.983 1.00 37.23 202 ASP A C 1
ATOM 1555 O O . ASP A 1 202 ? 43.541 54.526 -7.854 1.00 37.54 202 ASP A O 1
ATOM 1560 N N . HIS A 1 203 ? 43.145 52.447 -7.062 1.00 36.83 203 HIS A N 1
ATOM 1561 C CA . HIS A 1 203 ? 42.563 52.884 -5.791 1.00 36.54 203 HIS A CA 1
ATOM 1562 C C . HIS A 1 203 ? 43.650 52.984 -4.711 1.00 36.44 203 HIS A C 1
ATOM 1563 O O . HIS A 1 203 ? 44.737 52.427 -4.880 1.00 36.13 203 HIS A O 1
ATOM 1570 N N . PRO A 1 204 ? 43.374 53.677 -3.602 1.00 36.46 204 PRO A N 1
ATOM 1571 C CA . PRO A 1 204 ? 44.327 53.717 -2.482 1.00 36.42 204 PRO A CA 1
ATOM 1572 C C . PRO A 1 204 ? 44.446 52.350 -1.800 1.00 36.30 204 PRO A C 1
ATOM 1573 O O . PRO A 1 204 ? 43.488 51.576 -1.881 1.00 36.44 204 PRO A O 1
ATOM 1577 N N . PRO A 1 205 ? 45.573 52.058 -1.148 1.00 36.05 205 PRO A N 1
ATOM 1578 C CA . PRO A 1 205 ? 45.774 50.751 -0.509 1.00 35.70 205 PRO A CA 1
ATOM 1579 C C . PRO A 1 205 ? 44.695 50.475 0.528 1.00 35.14 205 PRO A C 1
ATOM 1580 O O . PRO A 1 205 ? 44.297 51.383 1.258 1.00 35.06 205 PRO A O 1
ATOM 1584 N N . ALA A 1 206 ? 44.212 49.238 0.566 1.00 34.30 206 ALA A N 1
ATOM 1585 C CA . ALA A 1 206 ? 43.121 48.877 1.457 1.00 33.49 206 ALA A CA 1
ATOM 1586 C C . ALA A 1 206 ? 43.605 48.977 2.889 1.00 32.69 206 ALA A C 1
ATOM 1587 O O . ALA A 1 206 ? 44.699 48.517 3.212 1.00 32.76 206 ALA A O 1
ATOM 1589 N N . THR A 1 207 ? 42.794 49.596 3.736 1.00 31.93 207 THR A N 1
ATOM 1590 C CA . THR A 1 207 ? 43.053 49.602 5.169 1.00 31.54 207 THR A CA 1
ATOM 1591 C C . THR A 1 207 ? 41.865 49.005 5.897 1.00 30.87 207 THR A C 1
ATOM 1592 O O . THR A 1 207 ? 40.727 49.076 5.431 1.00 31.00 207 THR A O 1
ATOM 1596 N N . PHE A 1 208 ? 42.149 48.404 7.042 1.00 30.22 208 PHE A N 1
ATOM 1597 C CA . PHE A 1 208 ? 41.128 47.781 7.866 1.00 29.82 208 PHE A CA 1
ATOM 1598 C C . PHE A 1 208 ? 41.407 48.081 9.329 1.00 29.21 208 PHE A C 1
ATOM 1599 O O . PHE A 1 208 ? 42.558 48.289 9.716 1.00 29.65 208 PHE A O 1
ATOM 1607 N N . PRO A 1 209 ? 40.367 48.060 10.152 1.00 28.65 209 PRO A N 1
ATOM 1608 C CA . PRO A 1 209 ? 40.554 48.152 11.598 1.00 27.91 209 PRO A CA 1
ATOM 1609 C C . PRO A 1 209 ? 41.152 46.842 12.117 1.00 27.20 209 PRO A C 1
ATOM 1610 O O . PRO A 1 209 ? 41.244 45.876 11.353 1.00 26.68 209 PRO A O 1
ATOM 1614 N N . PRO A 1 210 ? 41.582 46.814 13.375 1.00 26.17 210 PRO A N 1
ATOM 1615 C CA . PRO A 1 210 ? 42.243 45.637 13.947 1.00 25.63 210 PRO A CA 1
ATOM 1616 C C . PRO A 1 210 ? 41.279 44.515 14.338 1.00 24.67 210 PRO A C 1
ATOM 1617 O O . PRO A 1 210 ? 41.517 43.840 15.341 1.00 24.17 210 PRO A O 1
ATOM 1621 N N . TYR A 1 211 ? 40.218 44.332 13.556 1.00 23.67 211 TYR A N 1
ATOM 1622 C CA . TYR A 1 211 ? 39.300 43.205 13.728 1.00 23.03 211 TYR A CA 1
ATOM 1623 C C . TYR A 1 211 ? 38.689 42.780 12.391 1.00 22.74 211 TYR A C 1
ATOM 1624 O O . TYR A 1 211 ? 38.852 43.445 11.364 1.00 22.48 211 TYR A O 1
ATOM 1633 N N . ASP A 1 212 ? 37.969 41.667 12.434 1.00 22.40 212 ASP A N 1
ATOM 1634 C CA . ASP A 1 212 ? 37.374 41.043 11.266 1.00 23.07 212 ASP A CA 1
ATOM 1635 C C . ASP A 1 212 ? 35.896 40.861 11.505 1.00 22.02 212 ASP A C 1
ATOM 1636 O O . ASP A 1 212 ? 35.501 40.555 12.622 1.00 22.16 212 ASP A O 1
ATOM 1641 N N . VAL A 1 213 ? 35.090 41.030 10.459 1.00 20.83 213 VAL A N 1
ATOM 1642 C CA . VAL A 1 213 ? 33.643 40.900 10.558 1.00 20.01 213 VAL A CA 1
ATOM 1643 C C . VAL A 1 213 ? 33.128 39.821 9.610 1.00 19.42 213 VAL A C 1
ATOM 1644 O O . VAL A 1 213 ? 33.494 39.782 8.440 1.00 18.64 213 VAL A O 1
ATOM 1648 N N . PHE A 1 214 ? 32.271 38.948 10.140 1.00 19.12 214 PHE A N 1
ATOM 1649 C CA . PHE A 1 214 ? 31.555 37.940 9.361 1.00 19.36 214 PHE A CA 1
ATOM 1650 C C . PHE A 1 214 ? 30.069 38.038 9.675 1.00 19.84 214 PHE A C 1
ATOM 1651 O O . PHE A 1 214 ? 29.715 38.271 10.821 1.00 20.03 214 PHE A O 1
ATOM 1659 N N . PRO A 1 215 ? 29.178 37.848 8.701 1.00 20.88 215 PRO A N 1
ATOM 1660 C CA . PRO A 1 215 ? 29.500 37.596 7.293 1.00 21.80 215 PRO A CA 1
ATOM 1661 C C . PRO A 1 215 ? 30.279 38.725 6.661 1.00 22.77 215 PRO A C 1
ATOM 1662 O O . PRO A 1 215 ? 30.126 39.880 7.054 1.00 22.50 215 PRO A O 1
ATOM 1666 N N . VAL A 1 216 ? 31.117 38.368 5.698 1.00 23.98 216 VAL A N 1
ATOM 1667 C CA . VAL A 1 216 ? 31.977 39.328 5.043 1.00 25.10 216 VAL A CA 1
ATOM 1668 C C . VAL A 1 216 ? 31.112 40.420 4.429 1.00 25.46 216 VAL A C 1
ATOM 1669 O O . VAL A 1 216 ? 30.081 40.149 3.806 1.00 25.89 216 VAL A O 1
ATOM 1673 N N . ASP A 1 217 ? 31.522 41.657 4.671 1.00 25.88 217 ASP A N 1
ATOM 1674 C CA . ASP A 1 217 ? 30.809 42.833 4.218 1.00 26.01 217 ASP A CA 1
ATOM 1675 C C . ASP A 1 217 ? 31.511 43.326 2.955 1.00 25.89 217 ASP A C 1
ATOM 1676 O O . ASP A 1 217 ? 32.636 43.802 3.040 1.00 25.20 217 ASP A O 1
ATOM 1681 N N . PRO A 1 218 ? 30.871 43.198 1.791 1.00 26.04 218 PRO A N 1
ATOM 1682 C CA . PRO A 1 218 ? 31.514 43.566 0.520 1.00 26.09 218 PRO A CA 1
ATOM 1683 C C . PRO A 1 218 ? 31.976 45.025 0.433 1.00 26.30 218 PRO A C 1
ATOM 1684 O O . PRO A 1 218 ? 32.903 45.319 -0.322 1.00 26.07 218 PRO A O 1
ATOM 1688 N N . ALA A 1 219 ? 31.336 45.916 1.182 1.00 26.88 219 ALA A N 1
ATOM 1689 C CA . ALA A 1 219 ? 31.673 47.343 1.143 1.00 27.41 219 ALA A CA 1
ATOM 1690 C C . ALA A 1 219 ? 33.071 47.655 1.676 1.00 27.72 219 ALA A C 1
ATOM 1691 O O . ALA A 1 219 ? 33.657 48.675 1.314 1.00 28.21 219 ALA A O 1
ATOM 1693 N N . ARG A 1 220 ? 33.608 46.778 2.521 1.00 27.68 220 ARG A N 1
ATOM 1694 C CA . ARG A 1 220 ? 34.910 46.996 3.150 1.00 27.96 220 ARG A CA 1
ATOM 1695 C C . ARG A 1 220 ? 36.120 46.541 2.311 1.00 27.69 220 ARG A C 1
ATOM 1696 O O . ARG A 1 220 ? 37.259 46.718 2.738 1.00 28.68 220 ARG A O 1
ATOM 1704 N N . THR A 1 221 ? 35.872 45.945 1.143 1.00 27.15 221 THR A N 1
ATOM 1705 C CA . THR A 1 221 ? 36.914 45.588 0.172 1.00 26.97 221 THR A CA 1
ATOM 1706 C C . THR A 1 221 ? 36.861 46.598 -0.972 1.00 26.44 221 THR A C 1
ATOM 1707 O O . THR A 1 221 ? 35.769 46.953 -1.394 1.00 26.09 221 THR A O 1
ATOM 1711 N N . PRO A 1 222 ? 37.998 47.052 -1.500 1.00 26.25 222 PRO A N 1
ATOM 1712 C CA . PRO A 1 222 ? 37.953 47.878 -2.713 1.00 26.15 222 PRO A CA 1
ATOM 1713 C C . PRO A 1 222 ? 37.188 47.162 -3.825 1.00 26.27 222 PRO A C 1
ATOM 1714 O O . PRO A 1 222 ? 37.377 45.961 -4.023 1.00 25.47 222 PRO A O 1
ATOM 1718 N N . ALA A 1 223 ? 36.322 47.896 -4.521 1.00 26.13 223 ALA A N 1
ATOM 1719 C CA . ALA A 1 223 ? 35.386 47.323 -5.488 1.00 26.26 223 ALA A CA 1
ATOM 1720 C C . ALA A 1 223 ? 35.987 46.327 -6.496 1.00 25.85 223 ALA A C 1
ATOM 1721 O O . ALA A 1 223 ? 35.387 45.280 -6.743 1.00 26.31 223 ALA A O 1
ATOM 1723 N N . PRO A 1 224 ? 37.147 46.630 -7.081 1.00 25.53 224 PRO A N 1
ATOM 1724 C CA . PRO A 1 224 ? 37.767 45.705 -8.041 1.00 25.04 224 PRO A CA 1
ATOM 1725 C C . PRO A 1 224 ? 38.273 44.378 -7.450 1.00 24.34 224 PRO A C 1
ATOM 1726 O O . PRO A 1 224 ? 38.564 43.479 -8.226 1.00 23.74 224 PRO A O 1
ATOM 1730 N N . GLY A 1 225 ? 38.412 44.275 -6.133 1.00 23.64 225 GLY A N 1
ATOM 1731 C CA . GLY A 1 225 ? 38.844 43.039 -5.492 1.00 23.37 225 GLY A CA 1
ATOM 1732 C C . GLY A 1 225 ? 40.319 43.030 -5.143 1.00 23.34 225 GLY A C 1
ATOM 1733 O O . GLY A 1 225 ? 40.779 42.180 -4.375 1.00 23.39 225 GLY A O 1
ATOM 1734 N N . THR A 1 226 ? 41.071 43.959 -5.723 1.00 23.17 226 THR A N 1
ATOM 1735 C CA . THR A 1 226 ? 42.470 44.142 -5.365 1.00 23.37 226 THR A CA 1
ATOM 1736 C C . THR A 1 226 ? 42.561 44.825 -4.005 1.00 23.60 226 THR A C 1
ATOM 1737 O O . THR A 1 226 ? 41.681 45.596 -3.634 1.00 23.63 226 THR A O 1
ATOM 1741 N N . LEU A 1 227 ? 43.617 44.528 -3.256 1.00 24.33 227 LEU A N 1
ATOM 1742 C CA . LEU A 1 227 ? 43.862 45.197 -1.978 1.00 24.83 227 LEU A CA 1
ATOM 1743 C C . LEU A 1 227 ? 44.909 46.297 -2.125 1.00 25.58 227 LEU A C 1
ATOM 1744 O O . LEU A 1 227 ? 45.103 47.105 -1.219 1.00 25.66 227 LEU A O 1
ATOM 1749 N N . SER A 1 228 ? 45.575 46.327 -3.274 1.00 26.30 228 SER A N 1
ATOM 1750 C CA . SER A 1 228 ? 46.450 47.441 -3.626 1.00 26.87 228 SER A CA 1
ATOM 1751 C C . SER A 1 228 ? 46.612 47.536 -5.142 1.00 26.94 228 SER A C 1
ATOM 1752 O O . SER A 1 228 ? 46.413 46.556 -5.872 1.00 26.99 228 SER A O 1
ATOM 1755 N N . SER A 1 229 ? 46.983 48.725 -5.603 1.00 26.99 229 SER A N 1
ATOM 1756 C CA . SER A 1 229 ? 47.019 49.038 -7.029 1.00 27.12 229 SER A CA 1
ATOM 1757 C C . SER A 1 229 ? 48.272 48.498 -7.698 1.00 26.80 229 SER A C 1
ATOM 1758 O O . SER A 1 229 ? 49.371 48.625 -7.165 1.00 26.82 229 SER A O 1
ATOM 1761 N N . ALA A 1 230 ? 48.099 47.935 -8.891 1.00 26.82 230 ALA A N 1
ATOM 1762 C CA . ALA A 1 230 ? 49.205 47.364 -9.657 1.00 26.91 230 ALA A CA 1
ATOM 1763 C C . ALA A 1 230 ? 49.704 48.323 -10.749 1.00 27.33 230 ALA A C 1
ATOM 1764 O O . ALA A 1 230 ? 50.369 47.890 -11.680 1.00 27.14 230 ALA A O 1
ATOM 1766 N N . LYS A 1 231 ? 49.401 49.613 -10.625 1.00 28.07 231 LYS A N 1
ATOM 1767 C CA . LYS A 1 231 ? 49.713 50.588 -11.685 1.00 28.81 231 LYS A CA 1
ATOM 1768 C C . LYS A 1 231 ? 51.200 50.614 -12.064 1.00 28.61 231 LYS A C 1
ATOM 1769 O O . LYS A 1 231 ? 51.548 50.734 -13.246 1.00 28.92 231 LYS A O 1
ATOM 1775 N N . THR A 1 232 ? 52.063 50.483 -11.061 1.00 28.18 232 THR A N 1
ATOM 1776 C CA . THR A 1 232 ? 53.516 50.558 -11.243 1.00 27.82 232 THR A CA 1
ATOM 1777 C C . THR A 1 232 ? 54.171 49.208 -11.501 1.00 27.26 232 THR A C 1
ATOM 1778 O O . THR A 1 232 ? 55.402 49.105 -11.518 1.00 26.89 232 THR A O 1
ATOM 1782 N N . ALA A 1 233 ? 53.362 48.169 -11.694 1.00 26.86 233 ALA A N 1
ATOM 1783 C CA . ALA A 1 233 ? 53.882 46.851 -12.015 1.00 26.76 233 ALA A CA 1
ATOM 1784 C C . ALA A 1 233 ? 54.584 46.883 -13.363 1.00 26.63 233 ALA A C 1
ATOM 1785 O O . ALA A 1 233 ? 54.230 47.670 -14.242 1.00 27.17 233 ALA A O 1
ATOM 1787 N N . SER A 1 234 ? 55.592 46.038 -13.513 1.00 26.72 234 SER A N 1
ATOM 1788 C CA . SER A 1 234 ? 56.348 45.968 -14.755 1.00 26.84 234 SER A CA 1
ATOM 1789 C C . SER A 1 234 ? 57.002 44.610 -14.943 1.00 26.91 234 SER A C 1
ATOM 1790 O O . SER A 1 234 ? 57.232 43.876 -13.984 1.00 26.28 234 SER A O 1
ATOM 1793 N N . ARG A 1 235 ? 57.310 44.295 -16.196 1.00 26.92 235 ARG A N 1
ATOM 1794 C CA . ARG A 1 235 ? 58.001 43.069 -16.554 1.00 27.37 235 ARG A CA 1
ATOM 1795 C C . ARG A 1 235 ? 59.379 43.022 -15.905 1.00 26.93 235 ARG A C 1
ATOM 1796 O O . ARG A 1 235 ? 59.796 41.989 -15.395 1.00 26.47 235 ARG A O 1
ATOM 1804 N N . GLU A 1 236 ? 60.083 44.151 -15.919 1.00 26.45 236 GLU A N 1
ATOM 1805 C CA . GLU A 1 236 ? 61.407 44.229 -15.311 1.00 26.54 236 GLU A CA 1
ATOM 1806 C C . GLU A 1 236 ? 61.373 43.908 -13.817 1.00 25.48 236 GLU A C 1
ATOM 1807 O O . GLU A 1 236 ? 62.241 43.202 -13.314 1.00 25.39 236 GLU A O 1
ATOM 1813 N N . LYS A 1 237 ? 60.371 44.435 -13.123 1.00 24.61 237 LYS A N 1
ATOM 1814 C CA . LYS A 1 237 ? 60.153 44.136 -11.706 1.00 24.07 237 LYS A CA 1
ATOM 1815 C C . LYS A 1 237 ? 59.845 42.656 -11.512 1.00 23.62 237 LYS A C 1
ATOM 1816 O O . LYS A 1 237 ? 60.308 42.049 -10.557 1.00 23.00 237 LYS A O 1
ATOM 1822 N N . GLY A 1 238 ? 59.082 42.076 -12.435 1.00 23.43 238 GLY A N 1
ATOM 1823 C CA . GLY A 1 238 ? 58.759 40.661 -12.385 1.00 22.97 238 GLY A CA 1
ATOM 1824 C C . GLY A 1 238 ? 59.973 39.771 -12.543 1.00 23.07 238 GLY A C 1
ATOM 1825 O O . GLY A 1 238 ? 60.097 38.759 -11.867 1.00 22.08 238 GLY A O 1
ATOM 1826 N N . GLU A 1 239 ? 60.884 40.154 -13.438 1.00 22.90 239 GLU A N 1
ATOM 1827 C CA . GLU A 1 239 ? 62.106 39.388 -13.637 1.00 23.36 239 GLU A CA 1
ATOM 1828 C C . GLU A 1 239 ? 63.005 39.476 -12.414 1.00 22.50 239 GLU A C 1
ATOM 1829 O O . GLU A 1 239 ? 63.695 38.514 -12.086 1.00 22.63 239 GLU A O 1
ATOM 1835 N N . LEU A 1 240 ? 62.998 40.630 -11.752 1.00 22.11 240 LEU A N 1
ATOM 1836 C CA . LEU A 1 240 ? 63.760 40.825 -10.525 1.00 21.81 240 LEU A CA 1
ATOM 1837 C C . LEU A 1 240 ? 63.204 39.920 -9.419 1.00 21.11 240 LEU A C 1
ATOM 1838 O O . LEU A 1 240 ? 63.943 39.171 -8.792 1.00 21.61 240 LEU A O 1
ATOM 1843 N N . ILE A 1 241 ? 61.895 39.986 -9.210 1.00 21.02 241 ILE A N 1
ATOM 1844 C CA . ILE A 1 241 ? 61.228 39.135 -8.215 1.00 20.53 241 ILE A CA 1
ATOM 1845 C C . ILE A 1 241 ? 61.508 37.666 -8.487 1.00 20.40 241 ILE A C 1
ATOM 1846 O O . ILE A 1 241 ? 61.807 36.906 -7.575 1.00 20.15 241 ILE A O 1
ATOM 1851 N N . LEU A 1 242 ? 61.394 37.269 -9.750 1.00 20.49 242 LEU A N 1
ATOM 1852 C CA . LEU A 1 242 ? 61.542 35.876 -10.130 1.00 20.53 242 LEU A CA 1
ATOM 1853 C C . LEU A 1 242 ? 62.931 35.362 -9.786 1.00 20.64 242 LEU A C 1
ATOM 1854 O O . LEU A 1 242 ? 63.070 34.309 -9.182 1.00 20.08 242 LEU A O 1
ATOM 1859 N N . GLU A 1 243 ? 63.969 36.122 -10.139 1.00 20.54 243 GLU A N 1
ATOM 1860 C CA . GLU A 1 243 ? 65.328 35.698 -9.832 1.00 21.43 243 GLU A CA 1
ATOM 1861 C C . GLU A 1 243 ? 65.581 35.647 -8.333 1.00 20.77 243 GLU A C 1
ATOM 1862 O O . GLU A 1 243 ? 66.231 34.736 -7.852 1.00 20.93 243 GLU A O 1
ATOM 1868 N N . VAL A 1 244 ? 65.100 36.648 -7.605 1.00 20.83 244 VAL A N 1
ATOM 1869 C CA . VAL A 1 244 ? 65.296 36.715 -6.160 1.00 20.99 244 VAL A CA 1
ATOM 1870 C C . VAL A 1 244 ? 64.648 35.495 -5.488 1.00 20.66 244 VAL A C 1
ATOM 1871 O O . VAL A 1 244 ? 65.260 34.843 -4.656 1.00 20.83 244 VAL A O 1
ATOM 1875 N N . CYS A 1 245 ? 63.425 35.169 -5.896 1.00 20.96 245 CYS A N 1
ATOM 1876 C CA . CYS A 1 245 ? 62.709 34.018 -5.341 1.00 20.47 245 CYS A CA 1
ATOM 1877 C C . CYS A 1 245 ? 63.364 32.690 -5.700 1.00 19.88 245 CYS A C 1
ATOM 1878 O O . CYS A 1 245 ? 63.566 31.848 -4.840 1.00 19.57 245 CYS A O 1
ATOM 1881 N N . VAL A 1 246 ? 63.698 32.507 -6.974 1.00 19.84 246 VAL A N 1
ATOM 1882 C CA . VAL A 1 246 ? 64.299 31.263 -7.434 1.00 19.59 246 VAL A CA 1
ATOM 1883 C C . VAL A 1 246 ? 65.659 31.043 -6.787 1.00 19.80 246 VAL A C 1
ATOM 1884 O O . VAL A 1 246 ? 65.960 29.950 -6.323 1.00 19.62 246 VAL A O 1
ATOM 1888 N N . GLN A 1 247 ? 66.482 32.087 -6.743 1.00 20.34 247 GLN A N 1
ATOM 1889 C CA . GLN A 1 247 ? 67.800 31.962 -6.135 1.00 21.16 247 GLN A CA 1
ATOM 1890 C C . GLN A 1 247 ? 67.686 31.612 -4.661 1.00 20.66 247 GLN A C 1
ATOM 1891 O O . GLN A 1 247 ? 68.347 30.694 -4.186 1.00 21.63 247 GLN A O 1
ATOM 1897 N N . GLY A 1 248 ? 66.844 32.350 -3.948 1.00 20.98 248 GLY A N 1
ATOM 1898 C CA . GLY A 1 248 ? 66.705 32.204 -2.511 1.00 20.78 248 GLY A CA 1
ATOM 1899 C C . GLY A 1 248 ? 66.139 30.848 -2.124 1.00 20.44 248 GLY A C 1
ATOM 1900 O O . GLY A 1 248 ? 66.611 30.206 -1.195 1.00 20.70 248 GLY A O 1
ATOM 1901 N N . ILE A 1 249 ? 65.132 30.400 -2.864 1.00 20.48 249 ILE A N 1
ATOM 1902 C CA . ILE A 1 249 ? 64.510 29.111 -2.584 1.00 20.15 249 ILE A CA 1
ATOM 1903 C C . ILE A 1 249 ? 65.449 27.960 -2.942 1.00 20.08 249 ILE A C 1
ATOM 1904 O O . ILE A 1 249 ? 65.566 27.015 -2.183 1.00 20.33 249 ILE A O 1
ATOM 1909 N N . ALA A 1 250 ? 66.143 28.059 -4.076 1.00 20.20 250 ALA A N 1
ATOM 1910 C CA . ALA A 1 250 ? 67.134 27.056 -4.458 1.00 20.64 250 ALA A CA 1
ATOM 1911 C C . ALA A 1 250 ? 68.209 26.917 -3.383 1.00 21.13 250 ALA A C 1
ATOM 1912 O O . ALA A 1 250 ? 68.573 25.809 -3.017 1.00 21.25 250 ALA A O 1
ATOM 1914 N N . ASP A 1 251 ? 68.697 28.044 -2.869 1.00 22.07 251 ASP A N 1
ATOM 1915 C CA . ASP A 1 251 ? 69.707 28.033 -1.813 1.00 22.92 251 ASP A CA 1
ATOM 1916 C C . ASP A 1 251 ? 69.183 27.419 -0.514 1.00 22.98 251 ASP A C 1
ATOM 1917 O O . ASP A 1 251 ? 69.884 26.663 0.142 1.00 23.59 251 ASP A O 1
ATOM 1922 N N . ALA A 1 252 ? 67.942 27.735 -0.155 1.00 23.33 252 ALA A N 1
ATOM 1923 C CA . ALA A 1 252 ? 67.331 27.185 1.054 1.00 23.68 252 ALA A CA 1
ATOM 1924 C C . ALA A 1 252 ? 67.141 25.671 0.950 1.00 23.94 252 ALA A C 1
ATOM 1925 O O . ALA A 1 252 ? 67.381 24.943 1.905 1.00 23.27 252 ALA A O 1
ATOM 1927 N N . ILE A 1 253 ? 66.718 25.198 -0.218 1.00 24.68 253 ILE A N 1
ATOM 1928 C CA . ILE A 1 253 ? 66.477 23.782 -0.410 1.00 25.74 253 ILE A CA 1
ATOM 1929 C C . ILE A 1 253 ? 67.800 23.015 -0.395 1.00 26.39 253 ILE A C 1
ATOM 1930 O O . ILE A 1 253 ? 67.867 21.928 0.151 1.00 26.61 253 ILE A O 1
ATOM 1935 N N . ARG A 1 254 ? 68.854 23.590 -0.967 1.00 27.29 254 ARG A N 1
ATOM 1936 C CA . ARG A 1 254 ? 70.182 22.973 -0.900 1.00 28.07 254 ARG A CA 1
ATOM 1937 C C . ARG A 1 254 ? 70.685 22.857 0.536 1.00 27.97 254 ARG A C 1
ATOM 1938 O O . ARG A 1 254 ? 71.362 21.890 0.884 1.00 28.32 254 ARG A O 1
ATOM 1946 N N . GLU A 1 255 ? 70.355 23.849 1.357 1.00 27.98 255 GLU A N 1
ATOM 1947 C CA . GLU A 1 255 ? 70.739 23.864 2.767 1.00 28.40 255 GLU A CA 1
ATOM 1948 C C . GLU A 1 255 ? 70.000 22.764 3.542 1.00 27.72 255 GLU A C 1
ATOM 1949 O O . GLU A 1 255 ? 70.609 22.007 4.304 1.00 27.69 255 GLU A O 1
ATOM 1955 N N . GLU A 1 256 ? 68.692 22.657 3.317 1.00 27.01 256 GLU A N 1
ATOM 1956 C CA . GLU A 1 256 ? 67.846 21.739 4.078 1.00 26.57 256 GLU A CA 1
ATOM 1957 C C . GLU A 1 256 ? 67.859 20.308 3.550 1.00 26.65 256 GLU A C 1
ATOM 1958 O O . GLU A 1 256 ? 67.633 19.364 4.310 1.00 26.48 256 GLU A O 1
ATOM 1964 N N . PHE A 1 257 ? 68.124 20.156 2.255 1.00 27.02 257 PHE A N 1
ATOM 1965 C CA . PHE A 1 257 ? 68.129 18.861 1.583 1.00 27.68 257 PHE A CA 1
ATOM 1966 C C . PHE A 1 257 ? 69.423 18.723 0.772 1.00 28.94 257 PHE A C 1
ATOM 1967 O O . PHE A 1 257 ? 69.383 18.701 -0.459 1.00 28.40 257 PHE A O 1
ATOM 1975 N N . PRO A 1 258 ? 70.568 18.642 1.451 1.00 30.71 258 PRO A N 1
ATOM 1976 C CA . PRO A 1 258 ? 71.859 18.529 0.757 1.00 32.02 258 PRO A CA 1
ATOM 1977 C C . PRO A 1 258 ? 72.001 17.212 -0.010 1.00 33.46 258 PRO A C 1
ATOM 1978 O O . PRO A 1 258 ? 71.482 16.205 0.460 1.00 33.55 258 PRO A O 1
ATOM 1982 N N . PRO A 1 259 ? 72.678 17.210 -1.161 1.00 35.11 259 PRO A N 1
ATOM 1983 C CA . PRO A 1 259 ? 72.987 15.962 -1.875 1.00 35.98 259 PRO A CA 1
ATOM 1984 C C . PRO A 1 259 ? 73.680 14.918 -0.994 1.00 36.48 259 PRO A C 1
ATOM 1985 O O . PRO A 1 259 ? 73.542 13.707 -1.193 1.00 37.78 259 PRO A O 1
ATOM 1989 N N . LYS B 1 3 ? 26.402 43.150 39.291 1.00 33.22 3 LYS B N 1
ATOM 1990 C CA . LYS B 1 3 ? 25.990 41.850 38.680 1.00 32.89 3 LYS B CA 1
ATOM 1991 C C . LYS B 1 3 ? 27.073 41.327 37.731 1.00 31.44 3 LYS B C 1
ATOM 1992 O O . LYS B 1 3 ? 27.753 42.110 37.059 1.00 32.02 3 LYS B O 1
ATOM 1998 N N . SER B 1 4 ? 27.216 40.005 37.670 1.00 29.29 4 SER B N 1
ATOM 1999 C CA . SER B 1 4 ? 28.281 39.378 36.889 1.00 27.32 4 SER B CA 1
ATOM 2000 C C . SER B 1 4 ? 28.105 39.595 35.390 1.00 25.88 4 SER B C 1
ATOM 2001 O O . SER B 1 4 ? 26.981 39.610 34.879 1.00 25.89 4 SER B O 1
ATOM 2004 N N . VAL B 1 5 ? 29.232 39.766 34.705 1.00 24.14 5 VAL B N 1
ATOM 2005 C CA . VAL B 1 5 ? 29.263 39.814 33.248 1.00 23.01 5 VAL B CA 1
ATOM 2006 C C . VAL B 1 5 ? 29.566 38.444 32.641 1.00 21.83 5 VAL B C 1
ATOM 2007 O O . VAL B 1 5 ? 29.607 38.325 31.433 1.00 21.60 5 VAL B O 1
ATOM 2011 N N . PHE B 1 6 ? 29.770 37.424 33.467 1.00 20.59 6 PHE B N 1
ATOM 2012 C CA . PHE B 1 6 ? 30.044 36.070 32.961 1.00 20.01 6 PHE B CA 1
ATOM 2013 C C . PHE B 1 6 ? 28.767 35.247 32.845 1.00 19.55 6 PHE B C 1
ATOM 2014 O O . PHE B 1 6 ? 28.059 35.071 33.819 1.00 20.01 6 PHE B O 1
ATOM 2022 N N . VAL B 1 7 ? 28.488 34.743 31.648 1.00 19.16 7 VAL B N 1
ATOM 2023 C CA . VAL B 1 7 ? 27.333 33.889 31.409 1.00 18.68 7 VAL B CA 1
ATOM 2024 C C . VAL B 1 7 ? 27.287 32.699 32.371 1.00 18.74 7 VAL B C 1
ATOM 2025 O O . VAL B 1 7 ? 26.223 32.328 32.855 1.00 18.16 7 VAL B O 1
ATOM 2029 N N . GLY B 1 8 ? 28.439 32.107 32.659 1.00 18.69 8 GLY B N 1
ATOM 2030 C CA . GLY B 1 8 ? 28.503 30.963 33.556 1.00 19.08 8 GLY B CA 1
ATOM 2031 C C . GLY B 1 8 ? 28.013 31.264 34.970 1.00 19.18 8 GLY B C 1
ATOM 2032 O O . GLY B 1 8 ? 27.588 30.358 35.680 1.00 19.04 8 GLY B O 1
ATOM 2033 N N . GLU B 1 9 ? 28.090 32.530 35.370 1.00 19.54 9 GLU B N 1
ATOM 2034 C CA . GLU B 1 9 ? 27.669 32.971 36.704 1.00 20.14 9 GLU B CA 1
ATOM 2035 C C . GLU B 1 9 ? 26.234 33.502 36.754 1.00 20.60 9 GLU B C 1
ATOM 2036 O O . GLU B 1 9 ? 25.770 33.936 37.807 1.00 20.65 9 GLU B O 1
ATOM 2042 N N . LEU B 1 10 ? 25.535 33.445 35.624 1.00 20.93 10 LEU B N 1
ATOM 2043 C CA . LEU B 1 10 ? 24.118 33.793 35.555 1.00 21.33 10 LEU B CA 1
ATOM 2044 C C . LEU B 1 10 ? 23.243 32.548 35.636 1.00 21.40 10 LEU B C 1
ATOM 2045 O O . LEU B 1 10 ? 23.686 31.455 35.304 1.00 20.90 10 LEU B O 1
ATOM 2050 N N . THR B 1 11 ? 21.994 32.723 36.066 1.00 21.55 11 THR B N 1
ATOM 2051 C CA . THR B 1 11 ? 20.981 31.683 35.916 1.00 21.71 11 THR B CA 1
ATOM 2052 C C . THR B 1 11 ? 20.500 31.737 34.481 1.00 21.51 11 THR B C 1
ATOM 2053 O O . THR B 1 11 ? 20.696 32.742 33.797 1.00 21.03 11 THR B O 1
ATOM 2057 N N . TRP B 1 12 ? 19.817 30.690 34.040 1.00 21.69 12 TRP B N 1
ATOM 2058 C CA . TRP B 1 12 ? 19.312 30.666 32.677 1.00 21.80 12 TRP B CA 1
ATOM 2059 C C . TRP B 1 12 ? 18.241 31.734 32.449 1.00 22.33 12 TRP B C 1
ATOM 2060 O O . TRP B 1 12 ? 18.121 32.255 31.353 1.00 21.83 12 TRP B O 1
ATOM 2071 N N . LYS B 1 13 ? 17.501 32.088 33.497 1.00 22.91 13 LYS B N 1
ATOM 2072 C CA . LYS B 1 13 ? 16.465 33.116 33.389 1.00 23.73 13 LYS B CA 1
ATOM 2073 C C . LYS B 1 13 ? 17.085 34.494 33.186 1.00 23.31 13 LYS B C 1
ATOM 2074 O O . LYS B 1 13 ? 16.574 35.300 32.412 1.00 23.51 13 LYS B O 1
ATOM 2080 N N . GLU B 1 14 ? 18.178 34.759 33.896 1.00 23.55 14 GLU B N 1
ATOM 2081 C CA . GLU B 1 14 ? 18.911 36.018 33.776 1.00 23.55 14 GLU B CA 1
ATOM 2082 C C . GLU B 1 14 ? 19.503 36.166 32.370 1.00 23.43 14 GLU B C 1
ATOM 2083 O O . GLU B 1 14 ? 19.374 37.219 31.737 1.00 22.79 14 GLU B O 1
ATOM 2089 N N . TYR B 1 15 ? 20.139 35.098 31.891 1.00 22.54 15 TYR B N 1
ATOM 2090 C CA . TYR B 1 15 ? 20.664 35.042 30.528 1.00 22.28 15 TYR B CA 1
ATOM 2091 C C . TYR B 1 15 ? 19.558 35.247 29.490 1.00 22.76 15 TYR B C 1
ATOM 2092 O O . TYR B 1 15 ? 19.697 36.064 28.582 1.00 22.84 15 TYR B O 1
ATOM 2101 N N . GLU B 1 16 ? 18.461 34.515 29.648 1.00 23.26 16 GLU B N 1
ATOM 2102 C CA . GLU B 1 16 ? 17.307 34.615 28.758 1.00 23.95 16 GLU B CA 1
ATOM 2103 C C . GLU B 1 16 ? 16.804 36.051 28.666 1.00 24.20 16 GLU B C 1
ATOM 2104 O O . GLU B 1 16 ? 16.509 36.530 27.581 1.00 24.23 16 GLU B O 1
ATOM 2110 N N . ALA B 1 17 ? 16.730 36.732 29.805 1.00 24.86 17 ALA B N 1
ATOM 2111 C CA . ALA B 1 17 ? 16.227 38.105 29.853 1.00 25.50 17 ALA B CA 1
ATOM 2112 C C . ALA B 1 17 ? 17.150 39.067 29.111 1.00 26.07 17 ALA B C 1
ATOM 2113 O O . ALA B 1 17 ? 16.685 39.975 28.414 1.00 26.06 17 ALA B O 1
ATOM 2115 N N . ARG B 1 18 ? 18.457 38.862 29.252 1.00 26.71 18 ARG B N 1
ATOM 2116 C CA . ARG B 1 18 ? 19.434 39.708 28.579 1.00 27.40 18 ARG B CA 1
ATOM 2117 C C . ARG B 1 18 ? 19.398 39.531 27.069 1.00 27.98 18 ARG B C 1
ATOM 2118 O O . ARG B 1 18 ? 19.527 40.503 26.334 1.00 27.73 18 ARG B O 1
ATOM 2126 N N . VAL B 1 19 ? 19.222 38.298 26.604 1.00 28.80 19 VAL B N 1
ATOM 2127 C CA . VAL B 1 19 ? 19.116 38.040 25.169 1.00 29.78 19 VAL B CA 1
ATOM 2128 C C . VAL B 1 19 ? 17.786 38.587 24.628 1.00 30.98 19 VAL B C 1
ATOM 2129 O O . VAL B 1 19 ? 17.720 39.066 23.496 1.00 31.17 19 VAL B O 1
ATOM 2133 N N . ALA B 1 20 ? 16.744 38.546 25.457 1.00 32.17 20 ALA B N 1
ATOM 2134 C CA . ALA B 1 20 ? 15.418 39.029 25.069 1.00 33.09 20 ALA B CA 1
ATOM 2135 C C . ALA B 1 20 ? 15.372 40.551 24.864 1.00 33.99 20 ALA B C 1
ATOM 2136 O O . ALA B 1 20 ? 14.457 41.053 24.213 1.00 34.36 20 ALA B O 1
ATOM 2138 N N . ALA B 1 21 ? 16.353 41.273 25.410 1.00 34.83 21 ALA B N 1
ATOM 2139 C CA . ALA B 1 21 ? 16.463 42.727 25.216 1.00 35.29 21 ALA B CA 1
ATOM 2140 C C . ALA B 1 21 ? 16.678 43.138 23.755 1.00 35.43 21 ALA B C 1
ATOM 2141 O O . ALA B 1 21 ? 16.262 44.229 23.356 1.00 35.90 21 ALA B O 1
ATOM 2143 N N . GLY B 1 22 ? 17.355 42.294 22.974 1.00 35.23 22 GLY B N 1
ATOM 2144 C CA . GLY B 1 22 ? 17.419 42.454 21.525 1.00 34.94 22 GLY B CA 1
ATOM 2145 C C . GLY B 1 22 ? 18.743 42.903 20.923 1.00 34.55 22 GLY B C 1
ATOM 2146 O O . GLY B 1 22 ? 18.948 42.764 19.708 1.00 35.07 22 GLY B O 1
ATOM 2147 N N . ASP B 1 23 ? 19.631 43.439 21.756 1.00 33.51 23 ASP B N 1
ATOM 2148 C CA . ASP B 1 23 ? 20.925 43.967 21.308 1.00 32.90 23 ASP B CA 1
ATOM 2149 C C . ASP B 1 23 ? 22.093 43.390 22.120 1.00 31.23 23 ASP B C 1
ATOM 2150 O O . ASP B 1 23 ? 23.174 43.976 22.179 1.00 31.24 23 ASP B O 1
ATOM 2155 N N . CYS B 1 24 ? 21.870 42.231 22.729 1.00 29.31 24 CYS B N 1
ATOM 2156 C CA . CYS B 1 24 ? 22.846 41.609 23.617 1.00 27.96 24 CYS B CA 1
ATOM 2157 C C . CYS B 1 24 ? 24.100 41.160 22.872 1.00 26.02 24 CYS B C 1
ATOM 2158 O O . CYS B 1 24 ? 24.000 40.477 21.857 1.00 25.46 24 CYS B O 1
ATOM 2161 N N . VAL B 1 25 ? 25.267 41.546 23.386 1.00 24.02 25 VAL B N 1
ATOM 2162 C CA . VAL B 1 25 ? 26.556 41.173 22.807 1.00 22.74 25 VAL B CA 1
ATOM 2163 C C . VAL B 1 25 ? 27.193 40.125 23.698 1.00 21.74 25 VAL B C 1
ATOM 2164 O O . VAL B 1 25 ? 27.342 40.337 24.893 1.00 21.59 25 VAL B O 1
ATOM 2168 N N . LEU B 1 26 ? 27.542 38.986 23.114 1.00 20.63 26 LEU B N 1
ATOM 2169 C CA . LEU B 1 26 ? 28.253 37.932 23.821 1.00 20.12 26 LEU B CA 1
ATOM 2170 C C . LEU B 1 26 ? 29.706 37.936 23.368 1.00 19.55 26 LEU B C 1
ATOM 2171 O O . LEU B 1 26 ? 29.993 38.263 22.219 1.00 19.20 26 LEU B O 1
ATOM 2176 N N . MET B 1 27 ? 30.604 37.570 24.275 1.00 19.07 27 MET B N 1
ATOM 2177 C CA . MET B 1 27 ? 32.046 37.569 24.022 1.00 18.92 27 MET B CA 1
ATOM 2178 C C . MET B 1 27 ? 32.623 36.215 24.425 1.00 18.78 27 MET B C 1
ATOM 2179 O O . MET B 1 27 ? 32.324 35.723 25.501 1.00 19.08 27 MET B O 1
ATOM 2184 N N . LEU B 1 28 ? 33.455 35.631 23.568 1.00 18.66 28 LEU B N 1
ATOM 2185 C CA . LEU B 1 28 ? 34.036 34.303 23.802 1.00 18.45 28 LEU B CA 1
ATOM 2186 C C . LEU B 1 28 ? 35.560 34.398 23.723 1.00 18.28 28 LEU B C 1
ATOM 2187 O O . LEU B 1 28 ? 36.113 34.581 22.632 1.00 17.58 28 LEU B O 1
ATOM 2192 N N . PRO B 1 29 ? 36.240 34.283 24.862 1.00 18.06 29 PRO B N 1
ATOM 2193 C CA . PRO B 1 29 ? 37.702 34.184 24.862 1.00 18.21 29 PRO B CA 1
ATOM 2194 C C . PRO B 1 29 ? 38.161 32.857 24.277 1.00 18.08 29 PRO B C 1
ATOM 2195 O O . PRO B 1 29 ? 37.564 31.817 24.576 1.00 18.42 29 PRO B O 1
ATOM 2199 N N . VAL B 1 30 ? 39.194 32.898 23.441 1.00 17.74 30 VAL B N 1
ATOM 2200 C CA . VAL B 1 30 ? 39.743 31.700 22.828 1.00 17.54 30 VAL B CA 1
ATOM 2201 C C . VAL B 1 30 ? 41.246 31.666 23.076 1.00 17.47 30 VAL B C 1
ATOM 2202 O O . VAL B 1 30 ? 42.004 32.441 22.489 1.00 17.72 30 VAL B O 1
ATOM 2206 N N . GLY B 1 31 ? 41.670 30.759 23.940 1.00 16.78 31 GLY B N 1
ATOM 2207 C CA . GLY B 1 31 ? 43.049 30.695 24.382 1.00 16.42 31 GLY B CA 1
ATOM 2208 C C . GLY B 1 31 ? 43.797 29.431 24.013 1.00 16.09 31 GLY B C 1
ATOM 2209 O O . GLY B 1 31 ? 43.665 28.890 22.918 1.00 15.18 31 GLY B O 1
ATOM 2210 N N . ALA B 1 32 ? 44.626 28.985 24.954 1.00 16.34 32 ALA B N 1
ATOM 2211 C CA . ALA B 1 32 ? 45.518 27.845 24.783 1.00 16.73 32 ALA B CA 1
ATOM 2212 C C . ALA B 1 32 ? 46.162 27.494 26.126 1.00 16.80 32 ALA B C 1
ATOM 2213 O O . ALA B 1 32 ? 46.194 28.324 27.044 1.00 17.17 32 ALA B O 1
ATOM 2215 N N . LEU B 1 33 ? 46.653 26.262 26.223 1.00 16.96 33 LEU B N 1
ATOM 2216 C CA . LEU B 1 33 ? 47.533 25.820 27.296 1.00 17.10 33 LEU B CA 1
ATOM 2217 C C . LEU B 1 33 ? 48.885 25.616 26.637 1.00 16.96 33 LEU B C 1
ATOM 2218 O O . LEU B 1 33 ? 49.066 24.719 25.821 1.00 16.50 33 LEU B O 1
ATOM 2223 N N . GLU B 1 34 ? 49.833 26.484 26.956 1.00 17.49 34 GLU B N 1
ATOM 2224 C CA . GLU B 1 34 ? 51.048 26.581 26.166 1.00 17.77 34 GLU B CA 1
ATOM 2225 C C . GLU B 1 34 ? 52.195 27.083 27.021 1.00 17.72 34 GLU B C 1
ATOM 2226 O O . GLU B 1 34 ? 52.017 28.003 27.805 1.00 17.92 34 GLU B O 1
ATOM 2232 N N . GLN B 1 35 ? 53.362 26.473 26.851 1.00 18.42 35 GLN B N 1
ATOM 2233 C CA . GLN B 1 35 ? 54.580 26.954 27.496 1.00 18.90 35 GLN B CA 1
ATOM 2234 C C . GLN B 1 35 ? 54.762 28.452 27.230 1.00 19.45 35 GLN B C 1
ATOM 2235 O O . GLN B 1 35 ? 54.517 28.940 26.124 1.00 19.29 35 GLN B O 1
ATOM 2241 N N . HIS B 1 36 ? 55.187 29.173 28.260 1.00 19.8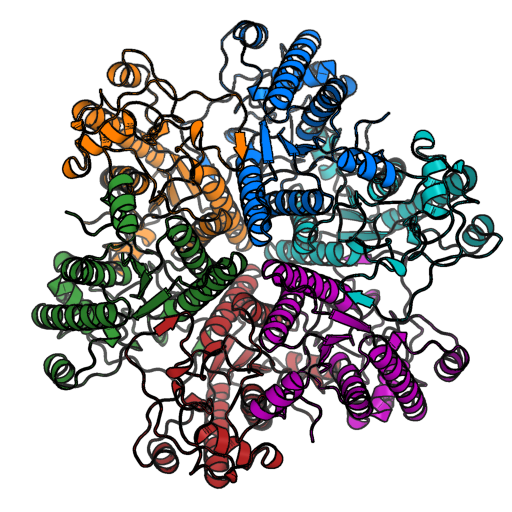0 36 HIS B N 1
ATOM 2242 C CA . HIS B 1 36 ? 55.494 30.590 28.149 1.00 20.27 36 HIS B CA 1
ATOM 2243 C C . HIS B 1 36 ? 56.781 30.905 28.905 1.00 21.14 36 HIS B C 1
ATOM 2244 O O . HIS B 1 36 ? 56.820 31.821 29.725 1.00 21.18 36 HIS B O 1
ATOM 2251 N N . GLY B 1 37 ? 57.817 30.124 28.632 1.00 21.98 37 GLY B N 1
ATOM 2252 C CA . GLY B 1 37 ? 59.136 30.393 29.179 1.00 22.66 37 GLY B CA 1
ATOM 2253 C C . GLY B 1 37 ? 59.336 29.890 30.593 1.00 23.51 37 GLY B C 1
ATOM 2254 O O . GLY B 1 37 ? 58.510 29.165 31.147 1.00 23.63 37 GLY B O 1
ATOM 2255 N N . HIS B 1 38 ? 60.465 30.284 31.177 1.00 23.72 38 HIS B N 1
ATOM 2256 C CA . HIS B 1 38 ? 60.829 29.896 32.536 1.00 24.33 38 HIS B CA 1
ATOM 2257 C C . HIS B 1 38 ? 60.146 30.720 33.623 1.00 23.94 38 HIS B C 1
ATOM 2258 O O . HIS B 1 38 ? 60.103 30.297 34.778 1.00 24.45 38 HIS B O 1
ATOM 2265 N N . HIS B 1 39 ? 59.605 31.877 33.253 1.00 23.86 39 HIS B N 1
ATOM 2266 C CA . HIS B 1 39 ? 59.177 32.897 34.208 1.00 23.84 39 HIS B CA 1
ATOM 2267 C C . HIS B 1 39 ? 57.673 33.075 34.342 1.00 23.78 39 HIS B C 1
ATOM 2268 O O . HIS B 1 39 ? 57.209 33.930 35.097 1.00 23.63 39 HIS B O 1
ATOM 2275 N N . MET B 1 40 ? 56.907 32.300 33.583 1.00 23.58 40 MET B N 1
ATOM 2276 C CA . MET B 1 40 ? 55.479 32.550 33.466 1.00 23.57 40 MET B CA 1
ATOM 2277 C C . MET B 1 40 ? 54.722 31.243 33.297 1.00 22.83 40 MET B C 1
ATOM 2278 O O . MET B 1 40 ? 55.265 30.267 32.794 1.00 22.67 40 MET B O 1
ATOM 2283 N N . CYS B 1 41 ? 53.467 31.240 33.729 1.00 22.61 41 CYS B N 1
ATOM 2284 C CA . CYS B 1 41 ? 52.648 30.029 33.710 1.00 22.47 41 CYS B CA 1
ATOM 2285 C C . CYS B 1 41 ? 52.051 29.773 32.320 1.00 21.75 41 CYS B C 1
ATOM 2286 O O . CYS B 1 41 ? 52.181 30.600 31.417 1.00 21.94 41 CYS B O 1
ATOM 2289 N N . MET B 1 42 ? 51.394 28.627 32.162 1.00 20.48 42 MET B N 1
ATOM 2290 C CA . MET B 1 42 ? 50.991 28.133 30.837 1.00 19.63 42 MET B CA 1
ATOM 2291 C C . MET B 1 42 ? 49.569 28.494 30.386 1.00 19.33 42 MET B C 1
ATOM 2292 O O . MET B 1 42 ? 49.229 28.266 29.225 1.00 18.33 42 MET B O 1
ATOM 2297 N N . ASN B 1 43 ? 48.770 29.093 31.260 1.00 18.70 43 ASN B N 1
ATOM 2298 C CA . ASN B 1 43 ? 47.394 29.476 30.905 1.00 19.15 43 ASN B CA 1
ATOM 2299 C C . ASN B 1 43 ? 47.228 30.941 30.493 1.00 19.10 43 ASN B C 1
ATOM 2300 O O . ASN B 1 43 ? 46.112 31.434 30.395 1.00 19.18 43 ASN B O 1
ATOM 2305 N N . VAL B 1 44 ? 48.346 31.614 30.222 1.00 18.70 44 VAL B N 1
ATOM 2306 C CA . VAL B 1 44 ? 48.358 33.025 29.834 1.00 19.19 44 VAL B CA 1
ATOM 2307 C C . VAL B 1 44 ? 47.350 33.360 28.729 1.00 18.63 44 VAL B C 1
ATOM 2308 O O . VAL B 1 44 ? 46.625 34.346 28.822 1.00 18.48 44 VAL B O 1
ATOM 2312 N N . ASP B 1 45 ? 47.300 32.540 27.685 1.00 18.54 45 ASP B N 1
ATOM 2313 C CA . ASP B 1 45 ? 46.473 32.849 26.516 1.00 18.54 45 ASP B CA 1
ATOM 2314 C C . ASP B 1 45 ? 44.969 32.743 26.785 1.00 18.75 45 ASP B C 1
ATOM 2315 O O . ASP B 1 45 ? 44.181 33.231 25.987 1.00 19.16 45 ASP B O 1
ATOM 2320 N N . VAL B 1 46 ? 44.584 32.085 27.880 1.00 19.05 46 VAL B N 1
ATOM 2321 C CA . VAL B 1 46 ? 43.205 32.141 28.388 1.00 19.31 46 VAL B CA 1
ATOM 2322 C C . VAL B 1 46 ? 43.013 33.317 29.337 1.00 19.29 46 VAL B C 1
ATOM 2323 O O . VAL B 1 46 ? 42.069 34.086 29.196 1.00 19.18 46 VAL B O 1
ATOM 2327 N N . LEU B 1 47 ? 43.897 33.442 30.322 1.00 19.54 47 LEU B N 1
ATOM 2328 C CA . LEU B 1 47 ? 43.770 34.485 31.342 1.00 19.99 47 LEU B CA 1
ATOM 2329 C C . LEU B 1 47 ? 43.672 35.882 30.743 1.00 19.78 47 LEU B C 1
ATOM 2330 O O . LEU B 1 47 ? 42.835 36.681 31.162 1.00 19.84 47 LEU B O 1
ATOM 2335 N N . LEU B 1 48 ? 44.534 36.181 29.781 1.00 19.96 48 LEU B N 1
ATOM 2336 C CA . LEU B 1 48 ? 44.627 37.544 29.256 1.00 19.93 48 LEU B CA 1
ATOM 2337 C C . LEU B 1 48 ? 43.394 37.987 28.453 1.00 19.88 48 LEU B C 1
ATOM 2338 O O . LEU B 1 48 ? 42.790 38.991 28.799 1.00 20.39 48 LEU B O 1
ATOM 2343 N N . PRO B 1 49 ? 42.970 37.263 27.411 1.00 19.38 49 PRO B N 1
ATOM 2344 C CA . PRO B 1 49 ? 41.747 37.679 26.719 1.00 19.40 49 PRO B CA 1
ATOM 2345 C C . PRO B 1 49 ? 40.517 37.629 27.632 1.00 18.88 49 PRO B C 1
ATOM 2346 O O . PRO B 1 49 ? 39.612 38.423 27.459 1.00 19.52 49 PRO B O 1
ATOM 2350 N N . THR B 1 50 ? 40.489 36.725 28.603 1.00 19.11 50 THR B N 1
ATOM 2351 C CA . THR B 1 50 ? 39.365 36.665 29.532 1.00 18.99 50 THR B CA 1
ATOM 2352 C C . THR B 1 50 ? 39.289 37.935 30.378 1.00 19.33 50 THR B C 1
ATOM 2353 O O . THR B 1 50 ? 38.212 38.489 30.582 1.00 19.23 50 THR B O 1
ATOM 2357 N N . ALA B 1 51 ? 40.444 38.400 30.841 1.00 19.68 51 ALA B N 1
ATOM 2358 C CA . ALA B 1 51 ? 40.536 39.622 31.648 1.00 20.02 51 ALA B CA 1
ATOM 2359 C C . ALA B 1 51 ? 40.146 40.859 30.844 1.00 20.22 51 ALA B C 1
ATOM 2360 O O . ALA B 1 51 ? 39.456 41.743 31.344 1.00 20.66 51 ALA B O 1
ATOM 2362 N N . VAL B 1 52 ? 40.575 40.910 29.590 1.00 20.56 52 VAL B N 1
ATOM 2363 C CA . VAL B 1 52 ? 40.194 41.997 28.693 1.00 20.67 52 VAL B CA 1
ATOM 2364 C C . VAL B 1 52 ? 38.694 41.933 28.408 1.00 20.65 52 VAL B C 1
ATOM 2365 O O . VAL B 1 52 ? 38.011 42.950 28.451 1.00 20.76 52 VAL B O 1
ATOM 2369 N N . CYS B 1 53 ? 38.177 40.736 28.141 1.00 20.68 53 CYS B N 1
ATOM 2370 C CA . CYS B 1 53 ? 36.740 40.549 27.917 1.00 20.54 53 CYS B CA 1
ATOM 2371 C C . CYS B 1 53 ? 35.932 41.047 29.113 1.00 20.75 53 CYS B C 1
ATOM 2372 O O . CYS B 1 53 ? 34.929 41.744 28.953 1.00 20.95 53 CYS B O 1
ATOM 2375 N N . LYS B 1 54 ? 36.371 40.687 30.312 1.00 21.06 54 LYS B N 1
ATOM 2376 C CA . LYS B 1 54 ? 35.667 41.068 31.527 1.00 21.65 54 LYS B CA 1
ATOM 2377 C C . LYS B 1 54 ? 35.543 42.590 31.619 1.00 21.72 54 LYS B C 1
ATOM 2378 O O . LYS B 1 54 ? 34.467 43.113 31.879 1.00 22.01 54 LYS B O 1
ATOM 2384 N N . ARG B 1 55 ? 36.641 43.293 31.375 1.00 22.31 55 ARG B N 1
ATOM 2385 C CA . ARG B 1 55 ? 36.650 44.753 31.508 1.00 22.75 55 ARG B CA 1
ATOM 2386 C C . ARG B 1 55 ? 35.860 45.454 30.401 1.00 22.87 55 ARG B C 1
ATOM 2387 O O . ARG B 1 55 ? 35.185 46.454 30.647 1.00 23.60 55 ARG B O 1
ATOM 2395 N N . VAL B 1 56 ? 35.933 44.924 29.186 1.00 22.74 56 VAL B N 1
ATOM 2396 C CA . VAL B 1 56 ? 35.156 45.453 28.078 1.00 22.48 56 VAL B CA 1
ATOM 2397 C C . VAL B 1 56 ? 33.673 45.240 28.355 1.00 22.79 56 VAL B C 1
ATOM 2398 O O . VAL B 1 56 ? 32.865 46.140 28.169 1.00 22.76 56 VAL B O 1
ATOM 2402 N N . ALA B 1 57 ? 33.327 44.049 28.831 1.00 23.04 57 ALA B N 1
ATOM 2403 C CA . ALA B 1 57 ? 31.936 43.691 29.083 1.00 23.52 57 ALA B CA 1
ATOM 2404 C C . ALA B 1 57 ? 31.308 44.579 30.157 1.00 24.14 57 ALA B C 1
ATOM 2405 O O . ALA B 1 57 ? 30.146 44.972 30.048 1.00 24.00 57 ALA B O 1
ATOM 2407 N N . GLU B 1 58 ? 32.073 44.886 31.196 1.00 25.22 58 GLU B N 1
ATOM 2408 C CA . GLU B 1 58 ? 31.622 45.802 32.247 1.00 26.24 58 GLU B CA 1
ATOM 2409 C C . GLU B 1 58 ? 31.305 47.177 31.668 1.00 26.83 58 GLU B C 1
ATOM 2410 O O . GLU B 1 58 ? 30.300 47.792 32.017 1.00 27.42 58 GLU B O 1
ATOM 2416 N N . ARG B 1 59 ? 32.162 47.640 30.772 1.00 27.10 59 ARG B N 1
ATOM 2417 C CA . ARG B 1 59 ? 32.029 48.972 30.194 1.00 27.83 59 ARG B CA 1
ATOM 2418 C C . ARG B 1 59 ? 30.887 49.112 29.198 1.00 27.47 59 ARG B C 1
ATOM 2419 O O . ARG B 1 59 ? 30.245 50.162 29.147 1.00 27.83 59 ARG B O 1
ATOM 2427 N N . ILE B 1 60 ? 30.627 48.069 28.409 1.00 26.65 60 ILE B N 1
ATOM 2428 C CA . ILE B 1 60 ? 29.659 48.155 27.311 1.00 26.11 60 ILE B CA 1
ATOM 2429 C C . ILE B 1 60 ? 28.373 47.373 27.566 1.00 25.42 60 ILE B C 1
ATOM 2430 O O . ILE B 1 60 ? 27.480 47.367 26.725 1.00 25.26 60 ILE B O 1
ATOM 2435 N N . GLY B 1 61 ? 28.281 46.713 28.719 1.00 24.73 61 GLY B N 1
ATOM 2436 C CA . GLY B 1 61 ? 27.121 45.904 29.052 1.00 24.28 61 GLY B CA 1
ATOM 2437 C C . GLY B 1 61 ? 26.994 44.622 28.244 1.00 23.67 61 GLY B C 1
ATOM 2438 O O . GLY B 1 61 ? 25.897 44.237 27.857 1.00 24.40 61 GLY B O 1
ATOM 2439 N N . ALA B 1 62 ? 28.118 43.967 27.988 1.00 22.95 62 ALA B N 1
ATOM 2440 C CA . ALA B 1 62 ? 28.128 42.683 27.284 1.00 22.19 62 ALA B CA 1
ATOM 2441 C C . ALA B 1 62 ? 28.256 41.539 28.286 1.00 21.68 62 ALA B C 1
ATOM 2442 O O . ALA B 1 62 ? 28.406 41.763 29.488 1.00 21.82 62 ALA B O 1
ATOM 2444 N N . LEU B 1 63 ? 28.176 40.310 27.782 1.00 20.82 63 LEU B N 1
ATOM 2445 C CA . LEU B 1 63 ? 28.359 39.116 28.596 1.00 20.37 63 LEU B CA 1
ATOM 2446 C C . LEU B 1 63 ? 29.456 38.249 28.007 1.00 19.73 63 LEU B C 1
ATOM 2447 O O . LEU B 1 63 ? 29.654 38.243 26.793 1.00 19.19 63 LEU B O 1
ATOM 2452 N N . VAL B 1 64 ? 30.134 37.501 28.873 1.00 19.19 64 VAL B N 1
ATOM 2453 C CA . VAL B 1 64 ? 31.320 36.738 28.513 1.00 18.82 64 VAL B CA 1
ATOM 2454 C C . VAL B 1 64 ? 31.059 35.252 28.719 1.00 18.02 64 VAL B C 1
ATOM 2455 O O . VAL B 1 64 ? 30.718 34.815 29.812 1.00 18.47 64 VAL B O 1
ATOM 2459 N N . MET B 1 65 ? 31.229 34.483 27.652 1.00 17.41 65 MET B N 1
ATOM 2460 C CA . MET B 1 65 ? 31.077 33.034 27.690 1.00 17.06 65 MET B CA 1
ATOM 2461 C C . MET B 1 65 ? 32.303 32.361 28.307 1.00 16.90 65 MET B C 1
ATOM 2462 O O . MET B 1 65 ? 33.392 32.939 28.302 1.00 17.62 65 MET B O 1
ATOM 2467 N N . PRO B 1 66 ? 32.149 31.137 28.815 1.00 16.87 66 PRO B N 1
ATOM 2468 C CA . PRO B 1 66 ? 33.312 30.353 29.239 1.00 16.86 66 PRO B CA 1
ATOM 2469 C C . PRO B 1 66 ? 34.352 30.252 28.125 1.00 17.00 66 PRO B C 1
ATOM 2470 O O . PRO B 1 66 ? 34.011 29.993 26.972 1.00 17.25 66 PRO B O 1
ATOM 2474 N N . GLY B 1 67 ? 35.612 30.477 28.466 1.00 17.11 67 GLY B N 1
ATOM 2475 C CA . GLY B 1 67 ? 36.670 30.511 27.479 1.00 16.91 67 GLY B CA 1
ATOM 2476 C C . GLY B 1 67 ? 37.084 29.149 26.961 1.00 16.60 67 GLY B C 1
ATOM 2477 O O . GLY B 1 67 ? 36.953 28.130 27.651 1.00 17.18 67 GLY B O 1
ATOM 2478 N N . LEU B 1 68 ? 37.556 29.121 25.723 1.00 16.54 68 LEU B N 1
ATOM 2479 C CA . LEU B 1 68 ? 38.202 27.941 25.175 1.00 16.62 68 LEU B CA 1
ATOM 2480 C C . LEU B 1 68 ? 39.616 27.856 25.753 1.00 16.84 68 LEU B C 1
ATOM 2481 O O . LEU B 1 68 ? 40.440 28.757 25.573 1.00 17.01 68 LEU B O 1
ATOM 2486 N N . GLN B 1 69 ? 39.862 26.769 26.475 1.00 17.01 69 GLN B N 1
ATOM 2487 C CA . GLN B 1 69 ? 41.083 26.571 27.257 1.00 16.96 69 GLN B CA 1
ATOM 2488 C C . GLN B 1 69 ? 42.220 25.968 26.458 1.00 17.18 69 GLN B C 1
ATOM 2489 O O . GLN B 1 69 ? 43.383 26.100 26.850 1.00 17.28 69 GLN B O 1
ATOM 2495 N N . TYR B 1 70 ? 41.882 25.275 25.373 1.00 16.26 70 TYR B N 1
ATOM 2496 C CA . TYR B 1 70 ? 42.843 24.552 24.546 1.00 16.10 70 TYR B CA 1
ATOM 2497 C C . TYR B 1 70 ? 42.725 25.062 23.115 1.00 16.33 70 TYR B C 1
ATOM 2498 O O . TYR B 1 70 ? 41.620 25.178 22.583 1.00 16.23 70 TYR B O 1
ATOM 2507 N N . GLY B 1 71 ? 43.864 25.393 22.514 1.00 16.00 71 GLY B N 1
ATOM 2508 C CA . GLY B 1 71 ? 43.914 25.971 21.182 1.00 15.70 71 GLY B CA 1
ATOM 2509 C C . GLY B 1 71 ? 44.748 25.147 20.223 1.00 15.60 71 GLY B C 1
ATOM 2510 O O . GLY B 1 71 ? 45.160 24.029 20.519 1.00 15.75 71 GLY B O 1
ATOM 2511 N N . TYR B 1 72 ? 44.982 25.694 19.038 1.00 15.56 72 TYR B N 1
ATOM 2512 C CA . TYR B 1 72 ? 45.705 24.975 18.001 1.00 15.67 72 TYR B CA 1
ATOM 2513 C C . TYR B 1 72 ? 47.195 24.851 18.326 1.00 16.14 72 TYR B C 1
ATOM 2514 O O . TYR B 1 72 ? 47.744 25.623 19.117 1.00 16.80 72 TYR B O 1
ATOM 2523 N N . LYS B 1 73 ? 47.807 23.859 17.698 1.00 16.50 73 LYS B N 1
ATOM 2524 C CA . LYS B 1 73 ? 49.221 23.525 17.824 1.00 17.03 73 LYS B CA 1
ATOM 2525 C C . LYS B 1 73 ? 50.110 24.738 17.720 1.00 17.57 73 LYS B C 1
ATOM 2526 O O . LYS B 1 73 ? 50.038 25.503 16.766 1.00 17.64 73 LYS B O 1
ATOM 2532 N N . SER B 1 74 ? 50.949 24.896 18.736 1.00 18.14 74 SER B N 1
ATOM 2533 C CA . SER B 1 74 ? 51.950 25.937 18.779 1.00 18.91 74 SER B CA 1
ATOM 2534 C C . SER B 1 74 ? 52.907 25.761 17.598 1.00 19.08 74 SER B C 1
ATOM 2535 O O . SER B 1 74 ? 53.351 24.651 17.309 1.00 19.01 74 SER B O 1
ATOM 2538 N N . GLN B 1 75 ? 53.199 26.859 16.910 1.00 19.38 75 GLN B N 1
ATOM 2539 C CA . GLN B 1 75 ? 54.093 26.847 15.765 1.00 20.05 75 GLN B CA 1
ATOM 2540 C C . GLN B 1 75 ? 55.402 27.520 16.160 1.00 20.62 75 GLN B C 1
ATOM 2541 O O . GLN B 1 75 ? 55.401 28.456 16.939 1.00 21.16 75 GLN B O 1
ATOM 2547 N N . GLN B 1 76 ? 56.504 27.033 15.610 1.00 21.64 76 GLN B N 1
ATOM 2548 C CA . GLN B 1 76 ? 57.840 27.519 15.982 1.00 22.51 76 GLN B CA 1
ATOM 2549 C C . GLN B 1 76 ? 57.980 29.041 15.950 1.00 23.25 76 GLN B C 1
ATOM 2550 O O . GLN B 1 76 ? 58.438 29.651 16.924 1.00 23.11 76 GLN B O 1
ATOM 2556 N N . LYS B 1 77 ? 57.563 29.658 14.848 1.00 23.74 77 LYS B N 1
ATOM 2557 C CA . LYS B 1 77 ? 57.775 31.091 14.629 1.00 24.34 77 LYS B CA 1
ATOM 2558 C C . LYS B 1 77 ? 56.887 32.012 15.461 1.00 24.07 77 LYS B C 1
ATOM 2559 O O . LYS B 1 77 ? 57.145 33.216 15.533 1.00 24.61 77 LYS B O 1
ATOM 2565 N N . SER B 1 78 ? 55.829 31.470 16.067 1.00 23.23 78 SER B N 1
ATOM 2566 C CA . SER B 1 78 ? 54.905 32.291 16.836 1.00 23.00 78 SER B CA 1
ATOM 2567 C C . SER B 1 78 ? 54.735 31.871 18.295 1.00 22.96 78 SER B C 1
ATOM 2568 O O . SER B 1 78 ? 54.377 32.698 19.106 1.00 23.72 78 SER B O 1
ATOM 2571 N N . GLY B 1 79 ? 54.990 30.608 18.627 1.00 22.97 79 GLY B N 1
ATOM 2572 C CA . GLY B 1 79 ? 54.825 30.104 19.986 1.00 22.87 79 GLY B CA 1
ATOM 2573 C C . GLY B 1 79 ? 55.904 29.146 20.471 1.00 22.82 79 GLY B C 1
ATOM 2574 O O . GLY B 1 79 ? 55.752 28.530 21.530 1.00 23.07 79 GLY B O 1
ATOM 2575 N N . GLY B 1 80 ? 56.984 29.004 19.708 1.00 22.59 80 GLY B N 1
ATOM 2576 C CA . GLY B 1 80 ? 58.087 28.138 20.090 1.00 22.71 80 GLY B CA 1
ATOM 2577 C C . GLY B 1 80 ? 58.015 26.734 19.530 1.00 22.47 80 GLY B C 1
ATOM 2578 O O . GLY B 1 80 ? 59.041 26.139 19.232 1.00 22.67 80 GLY B O 1
ATOM 2579 N N . GLY B 1 81 ? 56.804 26.197 19.375 1.00 22.38 81 GLY B N 1
ATOM 2580 C CA . GLY B 1 81 ? 56.624 24.892 18.770 1.00 22.06 81 GLY B CA 1
ATOM 2581 C C . GLY B 1 81 ? 55.893 23.913 19.671 1.00 21.78 81 GLY B C 1
ATOM 2582 O O . GLY B 1 81 ? 55.956 24.003 20.897 1.00 21.81 81 GLY B O 1
ATOM 2583 N N . ASN B 1 82 ? 55.221 22.948 19.057 1.00 21.62 82 ASN B N 1
ATOM 2584 C CA . ASN B 1 82 ? 54.409 21.987 19.796 1.00 21.77 82 ASN B CA 1
ATOM 2585 C C . ASN B 1 82 ? 55.178 20.811 20.388 1.00 22.39 82 ASN B C 1
ATOM 2586 O O . ASN B 1 82 ? 54.566 19.882 20.910 1.00 23.22 82 ASN B O 1
ATOM 2591 N N . HIS B 1 83 ? 56.506 20.841 20.305 1.00 22.19 83 HIS B N 1
ATOM 2592 C CA . HIS B 1 83 ? 57.348 19.796 20.890 1.00 22.50 83 HIS B CA 1
ATOM 2593 C C . HIS B 1 83 ? 57.627 20.025 22.391 1.00 22.25 83 HIS B C 1
ATOM 2594 O O . HIS B 1 83 ? 58.115 19.123 23.070 1.00 23.22 83 HIS B O 1
ATOM 2601 N N . PHE B 1 84 ? 57.320 21.214 22.903 1.00 22.01 84 PHE B N 1
ATOM 2602 C CA . PHE B 1 84 ? 57.522 21.521 24.322 1.00 21.92 84 PHE B CA 1
ATOM 2603 C C . PHE B 1 84 ? 56.575 20.732 25.234 1.00 22.21 84 PHE B C 1
ATOM 2604 O O . PHE B 1 84 ? 55.424 20.475 24.869 1.00 22.06 84 PHE B O 1
ATOM 2612 N N . PRO B 1 85 ? 57.043 20.382 26.432 1.00 22.30 85 PRO B N 1
ATOM 2613 C CA . PRO B 1 85 ? 56.167 19.847 27.481 1.00 21.96 85 PRO B CA 1
ATOM 2614 C C . PRO B 1 85 ? 55.128 20.882 27.906 1.00 21.27 85 PRO B C 1
ATOM 2615 O O . PRO B 1 85 ? 55.381 22.077 27.773 1.00 20.91 85 PRO B O 1
ATOM 2619 N N . GLY B 1 86 ? 53.982 20.431 28.416 1.00 20.43 86 GLY B N 1
ATOM 2620 C CA . GLY B 1 86 ? 52.988 21.319 28.980 1.00 19.88 86 GLY B CA 1
ATOM 2621 C C . GLY B 1 86 ? 51.989 21.813 27.951 1.00 19.21 86 GLY B C 1
ATOM 2622 O O . GLY B 1 86 ? 50.783 21.747 28.170 1.00 18.73 86 GLY B O 1
ATOM 2623 N N . THR B 1 87 ? 52.503 22.324 26.837 1.00 18.87 87 THR B N 1
ATOM 2624 C CA . THR B 1 87 ? 51.675 22.708 25.702 1.00 18.08 87 THR B CA 1
ATOM 2625 C C . THR B 1 87 ? 50.761 21.551 25.329 1.00 17.37 87 THR B C 1
ATOM 2626 O O . THR B 1 87 ? 51.228 20.457 25.049 1.00 17.07 87 THR B O 1
ATOM 2630 N N . THR B 1 88 ? 49.456 21.814 25.338 1.00 17.07 88 THR B N 1
ATOM 2631 C CA . THR B 1 88 ? 48.443 20.792 25.100 1.00 16.85 88 THR B CA 1
ATOM 2632 C C . THR B 1 88 ? 47.485 21.307 24.041 1.00 15.98 88 THR B C 1
ATOM 2633 O O . THR B 1 88 ? 46.607 22.111 24.345 1.00 16.23 88 THR B O 1
ATOM 2637 N N . SER B 1 89 ? 47.655 20.822 22.816 1.00 16.21 89 SER B N 1
ATOM 2638 C CA . SER B 1 89 ? 47.028 21.414 21.637 1.00 15.94 89 SER B CA 1
ATOM 2639 C C . SER B 1 89 ? 45.970 20.528 20.986 1.00 15.68 89 SER B C 1
ATOM 2640 O O . SER B 1 89 ? 46.106 19.312 20.911 1.00 16.13 89 SER B O 1
ATOM 2643 N N . LEU B 1 90 ? 44.926 21.170 20.473 1.00 15.41 90 LEU B N 1
ATOM 2644 C CA . LEU B 1 90 ? 43.906 20.484 19.703 1.00 15.32 90 LEU B CA 1
ATOM 2645 C C . LEU B 1 90 ? 44.287 20.393 18.240 1.00 15.24 90 LEU B C 1
ATOM 2646 O O . LEU B 1 90 ? 45.023 21.237 17.714 1.00 14.96 90 LEU B O 1
ATOM 2651 N N . ASP B 1 91 ? 43.753 19.375 17.575 1.00 14.82 91 ASP B N 1
ATOM 2652 C CA . ASP B 1 91 ? 43.728 19.328 16.120 1.00 15.20 91 ASP B CA 1
ATOM 2653 C C . ASP B 1 91 ? 42.827 20.443 15.591 1.00 15.08 91 ASP B C 1
ATOM 2654 O O . ASP B 1 91 ? 41.934 20.914 16.279 1.00 15.98 91 ASP B O 1
ATOM 2659 N N . GLY B 1 92 ? 43.071 20.851 14.354 1.00 15.39 92 GLY B N 1
ATOM 2660 C CA . GLY B 1 92 ? 42.334 21.939 13.750 1.00 15.39 92 GLY B CA 1
ATOM 2661 C C . GLY B 1 92 ? 40.850 21.653 13.710 1.00 15.41 92 GLY B C 1
ATOM 2662 O O . GLY B 1 92 ? 40.046 22.516 14.026 1.00 16.19 92 GLY B O 1
ATOM 2663 N N . ALA B 1 93 ? 40.498 20.442 13.310 1.00 16.09 93 ALA B N 1
ATOM 2664 C CA . ALA B 1 93 ? 39.089 20.061 13.195 1.00 15.88 93 ALA B CA 1
ATOM 2665 C C . ALA B 1 93 ? 38.361 20.171 14.529 1.00 15.79 93 ALA B C 1
ATOM 2666 O O . ALA B 1 93 ? 37.174 20.522 14.565 1.00 15.91 93 ALA B O 1
ATOM 2668 N N . THR B 1 94 ? 39.054 19.856 15.614 1.00 15.48 94 THR B N 1
ATOM 2669 C CA . THR B 1 94 ? 38.474 19.896 16.943 1.00 14.93 94 THR B CA 1
ATOM 2670 C C . THR B 1 94 ? 38.161 21.327 17.361 1.00 14.80 94 THR B C 1
ATOM 2671 O O . THR B 1 94 ? 37.080 21.627 17.883 1.00 14.71 94 THR B O 1
ATOM 2675 N N . LEU B 1 95 ? 39.114 22.227 17.137 1.00 14.85 95 LEU B N 1
ATOM 2676 C CA . LEU B 1 95 ? 38.918 23.627 17.474 1.00 15.15 95 LEU B CA 1
ATOM 2677 C C . LEU B 1 95 ? 37.816 24.248 16.619 1.00 15.31 95 LEU B C 1
ATOM 2678 O O . LEU B 1 95 ? 36.916 24.913 17.129 1.00 15.49 95 LEU B O 1
ATOM 2683 N N . THR B 1 96 ? 37.892 24.023 15.318 1.00 15.56 96 THR B N 1
ATOM 2684 C CA . THR B 1 96 ? 36.875 24.494 14.387 1.00 15.61 96 THR B CA 1
ATOM 2685 C C . THR B 1 96 ? 35.489 24.035 14.830 1.00 15.19 96 THR B C 1
ATOM 2686 O O . THR B 1 96 ? 34.554 24.832 14.871 1.00 14.81 96 THR B O 1
ATOM 2690 N N . GLY B 1 97 ? 35.383 22.761 15.194 1.00 14.92 97 GLY B N 1
ATOM 2691 C CA . GLY B 1 97 ? 34.103 22.164 15.560 1.00 14.54 97 GLY B CA 1
ATOM 2692 C C . GLY B 1 97 ? 33.538 22.755 16.836 1.00 14.84 97 GLY B C 1
ATOM 2693 O O . GLY B 1 97 ? 32.322 22.916 16.986 1.00 14.61 97 GLY B O 1
ATOM 2694 N N . THR B 1 98 ? 34.429 23.095 17.762 1.00 14.57 98 THR B N 1
ATOM 2695 C CA . THR B 1 98 ? 34.035 23.679 19.028 1.00 14.87 98 THR B CA 1
ATOM 2696 C C . THR B 1 98 ? 33.418 25.057 18.794 1.00 15.01 98 THR B C 1
ATOM 2697 O O . THR B 1 98 ? 32.354 25.372 19.319 1.00 14.67 98 THR B O 1
ATOM 2701 N N . VAL B 1 99 ? 34.091 25.880 17.995 1.00 14.71 99 VAL B N 1
ATOM 2702 C CA . VAL B 1 99 ? 33.586 27.205 17.662 1.00 15.16 99 VAL B CA 1
ATOM 2703 C C . VAL B 1 99 ? 32.236 27.087 16.945 1.00 15.21 99 VAL B C 1
ATOM 2704 O O . VAL B 1 99 ? 31.286 27.800 17.258 1.00 15.12 99 VAL B O 1
ATOM 2708 N N . GLN B 1 100 ? 32.165 26.165 15.993 1.00 14.81 100 GLN B N 1
ATOM 2709 C CA . GLN B 1 100 ? 30.961 25.930 15.203 1.00 15.28 100 GLN B CA 1
ATOM 2710 C C . GLN B 1 100 ? 29.785 25.554 16.101 1.00 15.18 100 GLN B C 1
ATOM 2711 O O . GLN B 1 100 ? 28.680 26.105 15.959 1.00 15.79 100 GLN B O 1
ATOM 2717 N N . ASP B 1 101 ? 30.020 24.649 17.045 1.00 15.22 101 ASP B N 1
ATOM 2718 C CA . ASP B 1 101 ? 28.950 24.170 17.914 1.00 15.58 101 ASP B CA 1
ATOM 2719 C C . ASP B 1 101 ? 28.447 25.295 18.814 1.00 15.71 101 ASP B C 1
ATOM 2720 O O . ASP B 1 101 ? 27.237 25.422 19.055 1.00 16.47 101 ASP B O 1
ATOM 2725 N N . ILE B 1 102 ? 29.367 26.102 19.333 1.00 15.53 102 ILE B N 1
ATOM 2726 C CA . ILE B 1 102 ? 28.985 27.185 20.229 1.00 15.55 102 ILE B CA 1
ATOM 2727 C C . ILE B 1 102 ? 28.133 28.215 19.488 1.00 15.98 102 ILE B C 1
ATOM 2728 O O . ILE B 1 102 ? 27.108 28.640 20.003 1.00 16.38 102 ILE B O 1
ATOM 2733 N N . ILE B 1 103 ? 28.531 28.597 18.277 1.00 15.80 103 ILE B N 1
ATOM 2734 C CA . ILE B 1 103 ? 27.742 29.564 17.508 1.00 15.95 103 ILE B CA 1
ATOM 2735 C C . ILE B 1 103 ? 26.352 29.013 17.227 1.00 16.58 103 ILE B C 1
ATOM 2736 O O . ILE B 1 103 ? 25.365 29.733 17.379 1.00 16.08 103 ILE B O 1
ATOM 2741 N N . ARG B 1 104 ? 26.267 27.746 16.828 1.00 16.41 104 ARG B N 1
ATOM 2742 C CA . ARG B 1 104 ? 24.964 27.108 16.583 1.00 16.52 104 ARG B CA 1
ATOM 2743 C C . ARG B 1 104 ? 24.056 27.269 17.797 1.00 16.67 104 ARG B C 1
ATOM 2744 O O . ARG B 1 104 ? 22.891 27.647 17.673 1.00 17.00 104 ARG B O 1
ATOM 2752 N N . GLU B 1 105 ? 24.598 26.994 18.975 1.00 16.54 105 GLU B N 1
ATOM 2753 C CA . GLU B 1 105 ? 23.820 27.050 20.211 1.00 16.71 105 GLU B CA 1
ATOM 2754 C C . GLU B 1 105 ? 23.441 28.470 20.614 1.00 16.74 105 GLU B C 1
ATOM 2755 O O . GLU B 1 105 ? 22.312 28.714 21.044 1.00 16.69 105 GLU B O 1
ATOM 2761 N N . LEU B 1 106 ? 24.364 29.415 20.473 1.00 16.98 106 LEU B N 1
ATOM 2762 C CA . LEU B 1 106 ? 24.049 30.811 20.758 1.00 17.10 106 LEU B CA 1
ATOM 2763 C C . LEU B 1 106 ? 22.940 31.314 19.838 1.00 17.22 106 LEU B C 1
ATOM 2764 O O . LEU B 1 106 ? 22.040 32.043 20.273 1.00 17.77 106 LEU B O 1
ATOM 2769 N N . ALA B 1 107 ? 22.993 30.912 18.575 1.00 17.28 107 ALA B N 1
ATOM 2770 C CA . ALA B 1 107 ? 21.944 31.283 17.624 1.00 17.11 107 ALA B CA 1
ATOM 2771 C C . ALA B 1 107 ? 20.604 30.685 18.047 1.00 17.55 107 ALA B C 1
ATOM 2772 O O . ALA B 1 107 ? 19.563 31.347 17.954 1.00 18.23 107 ALA B O 1
ATOM 2774 N N . ARG B 1 108 ? 20.633 29.450 18.536 1.00 17.62 108 ARG B N 1
ATOM 2775 C CA . ARG B 1 108 ? 19.425 28.794 19.041 1.00 18.02 108 ARG B CA 1
ATOM 2776 C C . ARG B 1 108 ? 18.795 29.593 20.186 1.00 18.63 108 ARG B C 1
ATOM 2777 O O . ARG B 1 108 ? 17.561 29.702 20.265 1.00 18.65 108 ARG B O 1
ATOM 2785 N N . HIS B 1 109 ? 19.628 30.144 21.071 1.00 19.07 109 HIS B N 1
ATOM 2786 C CA . HIS B 1 109 ? 19.132 30.962 22.186 1.00 19.48 109 HIS B CA 1
ATOM 2787 C C . HIS B 1 109 ? 18.443 32.235 21.711 1.00 20.27 109 HIS B C 1
ATOM 2788 O O . HIS B 1 109 ? 17.699 32.851 22.474 1.00 20.91 109 HIS B O 1
ATOM 2795 N N . GLY B 1 110 ? 18.740 32.653 20.482 1.00 19.98 110 GLY B N 1
ATOM 2796 C CA . GLY B 1 110 ? 18.268 33.915 19.938 1.00 20.44 110 GLY B CA 1
ATOM 2797 C C . GLY B 1 110 ? 19.324 35.002 19.932 1.00 20.19 110 GLY B C 1
ATOM 2798 O O . GLY B 1 110 ? 19.033 36.135 19.559 1.00 21.19 110 GLY B O 1
ATOM 2799 N N . ALA B 1 111 ? 20.549 34.671 20.339 1.00 19.69 111 ALA B N 1
ATOM 2800 C CA . ALA B 1 111 ? 21.663 35.612 20.263 1.00 19.36 111 ALA B CA 1
ATOM 2801 C C . ALA B 1 111 ? 22.030 35.855 18.802 1.00 18.89 111 ALA B C 1
ATOM 2802 O O . ALA B 1 111 ? 21.880 34.970 17.968 1.00 18.82 111 ALA B O 1
ATOM 2804 N N . ARG B 1 112 ? 22.501 37.058 18.496 1.00 18.67 112 ARG B N 1
ATOM 2805 C CA . ARG B 1 112 ? 22.853 37.424 17.125 1.00 18.62 112 ARG B CA 1
ATOM 2806 C C . ARG B 1 112 ? 24.132 38.266 17.008 1.00 18.49 112 ARG B C 1
ATOM 2807 O O . ARG B 1 112 ? 24.466 38.731 15.920 1.00 18.32 112 ARG B O 1
ATOM 2815 N N . ARG B 1 113 ? 24.829 38.469 18.126 1.00 18.80 113 ARG B N 1
ATOM 2816 C CA . ARG B 1 113 ? 26.025 39.310 18.182 1.00 19.30 113 ARG B CA 1
ATOM 2817 C C . ARG B 1 113 ? 27.102 38.639 19.017 1.00 18.86 113 ARG B C 1
ATOM 2818 O O . ARG B 1 113 ? 26.931 38.451 20.225 1.00 19.02 113 ARG B O 1
ATOM 2826 N N . LEU B 1 114 ? 28.219 38.303 18.381 1.00 18.43 114 LEU B N 1
ATOM 2827 C CA . LEU B 1 114 ? 29.294 37.577 19.041 1.00 18.18 114 LEU B CA 1
ATOM 2828 C C . LEU B 1 114 ? 30.626 38.229 18.741 1.00 18.25 114 LEU B C 1
ATOM 2829 O O . LEU B 1 114 ? 30.919 38.541 17.589 1.00 18.53 114 LEU B O 1
ATOM 2834 N N . VAL B 1 115 ? 31.419 38.431 19.783 1.00 18.62 115 VAL B N 1
ATOM 2835 C CA . VAL B 1 115 ? 32.815 38.807 19.647 1.00 19.19 115 VAL B CA 1
ATOM 2836 C C . VAL B 1 115 ? 33.641 37.599 20.064 1.00 19.16 115 VAL B C 1
ATOM 2837 O O . VAL B 1 115 ? 33.481 37.093 21.174 1.00 19.27 115 VAL B O 1
ATOM 2841 N N . LEU B 1 116 ? 34.504 37.124 19.174 1.00 19.42 116 LEU B N 1
ATOM 2842 C CA . LEU B 1 116 ? 35.476 36.096 19.508 1.00 19.78 116 LEU B CA 1
ATOM 2843 C C . LEU B 1 116 ? 36.786 36.822 19.775 1.00 19.69 116 LEU B C 1
ATOM 2844 O O . LEU B 1 116 ? 37.303 37.500 18.890 1.00 19.86 116 LEU B O 1
ATOM 2849 N N . MET B 1 117 ? 37.282 36.744 21.007 1.00 19.29 117 MET B N 1
ATOM 2850 C CA . MET B 1 117 ? 38.547 37.388 21.358 1.00 19.11 117 MET B CA 1
ATOM 2851 C C . MET B 1 117 ? 39.632 36.338 21.503 1.00 18.81 117 MET B C 1
ATOM 2852 O O . MET B 1 117 ? 39.701 35.636 22.505 1.00 18.63 117 MET B O 1
ATOM 2857 N N . ASN B 1 118 ? 40.475 36.257 20.484 1.00 18.68 118 ASN B N 1
ATOM 2858 C CA . ASN B 1 118 ? 41.588 35.331 20.428 1.00 18.52 118 ASN B CA 1
ATOM 2859 C C . ASN B 1 118 ? 42.767 35.798 21.272 1.00 18.50 118 ASN B C 1
ATOM 2860 O O . ASN B 1 118 ? 43.132 36.980 21.245 1.00 19.11 118 ASN B O 1
ATOM 2865 N N . GLY B 1 119 ? 43.356 34.866 22.014 1.00 18.24 119 GLY B N 1
ATOM 2866 C CA . GLY B 1 119 ? 44.551 35.130 22.809 1.00 18.24 119 GLY B CA 1
ATOM 2867 C C . GLY B 1 119 ? 45.767 34.297 22.437 1.00 18.16 119 GLY B C 1
ATOM 2868 O O . GLY B 1 119 ? 46.830 34.431 23.049 1.00 18.05 119 GLY B O 1
ATOM 2869 N N . HIS B 1 120 ? 45.628 33.443 21.425 1.00 17.76 120 HIS B N 1
ATOM 2870 C CA . HIS B 1 120 ? 46.691 32.542 21.005 1.00 17.75 120 HIS B CA 1
ATOM 2871 C C . HIS B 1 120 ? 46.812 32.645 19.500 1.00 18.22 120 HIS B C 1
ATOM 2872 O O . HIS B 1 120 ? 45.881 32.316 18.766 1.00 17.75 120 HIS B O 1
ATOM 2879 N N . TYR B 1 121 ? 47.972 33.125 19.057 1.00 18.38 121 TYR B N 1
ATOM 2880 C CA . TYR B 1 121 ? 48.230 33.477 17.667 1.00 18.74 121 TYR B CA 1
ATOM 2881 C C . TYR B 1 121 ? 47.734 32.429 16.674 1.00 18.20 121 TYR B C 1
ATOM 2882 O O . TYR B 1 121 ? 47.099 32.751 15.673 1.00 18.86 121 TYR B O 1
ATOM 2891 N N . GLU B 1 122 ? 48.010 31.173 16.985 1.00 17.32 122 GLU B N 1
ATOM 2892 C CA . GLU B 1 122 ? 47.829 30.070 16.051 1.00 16.90 122 GLU B CA 1
ATOM 2893 C C . GLU B 1 122 ? 46.362 29.685 15.827 1.00 16.35 122 GLU B C 1
ATOM 2894 O O . GLU B 1 122 ? 46.063 28.946 14.895 1.00 16.44 122 GLU B O 1
ATOM 2900 N N . ASN B 1 123 ? 45.468 30.176 16.678 1.00 16.69 123 ASN B N 1
ATOM 2901 C CA . ASN B 1 123 ? 44.046 29.820 16.607 1.00 16.37 123 ASN B CA 1
ATOM 2902 C C . ASN B 1 123 ? 43.316 30.408 15.405 1.00 16.95 123 ASN B C 1
ATOM 2903 O O . ASN B 1 123 ? 42.295 29.868 14.995 1.00 16.70 123 ASN B O 1
ATOM 2908 N N . SER B 1 124 ? 43.812 31.520 14.873 1.00 16.47 124 SER B N 1
ATOM 2909 C CA . SER B 1 124 ? 43.010 32.401 14.037 1.00 16.53 124 SER B CA 1
ATOM 2910 C C . SER B 1 124 ? 42.265 31.736 12.887 1.00 16.47 124 SER B C 1
ATOM 2911 O O . SER B 1 124 ? 41.066 31.944 12.725 1.00 16.09 124 SER B O 1
ATOM 2914 N N . MET B 1 125 ? 42.961 30.958 12.074 1.00 16.03 125 MET B N 1
ATOM 2915 C CA . MET B 1 125 ? 42.322 30.407 10.879 1.00 16.28 125 MET B CA 1
ATOM 2916 C C . MET B 1 125 ? 41.292 29.324 11.203 1.00 15.98 125 MET B C 1
ATOM 2917 O O . MET B 1 125 ? 40.355 29.104 10.445 1.00 15.87 125 MET B O 1
ATOM 2922 N N . PHE B 1 126 ? 41.460 28.659 12.339 1.00 15.61 126 PHE B N 1
ATOM 2923 C CA . PHE B 1 126 ? 40.515 27.619 12.758 1.00 15.42 126 PHE B CA 1
ATOM 2924 C C . PHE B 1 126 ? 39.260 28.229 13.360 1.00 15.78 126 PHE B C 1
ATOM 2925 O O . PHE B 1 126 ? 38.164 27.675 13.225 1.00 16.13 126 PHE B O 1
ATOM 2933 N N . ILE B 1 127 ? 39.412 29.389 13.993 1.00 16.05 127 ILE B N 1
ATOM 2934 C CA . ILE B 1 127 ? 38.275 30.191 14.408 1.00 16.13 127 ILE B CA 1
ATOM 2935 C C . ILE B 1 127 ? 37.506 30.648 13.165 1.00 16.15 127 ILE B C 1
ATOM 2936 O O . ILE B 1 127 ? 36.277 30.547 13.112 1.00 15.94 127 ILE B O 1
ATOM 2941 N N . VAL B 1 128 ? 38.229 31.146 12.167 1.00 15.76 128 VAL B N 1
ATOM 2942 C CA . VAL B 1 128 ? 37.609 31.604 10.918 1.00 15.60 128 VAL B CA 1
ATOM 2943 C C . VAL B 1 128 ? 36.774 30.494 10.279 1.00 15.29 128 VAL B C 1
ATOM 2944 O O . VAL B 1 128 ? 35.632 30.725 9.877 1.00 15.32 128 VAL B O 1
ATOM 2948 N N . GLU B 1 129 ? 37.324 29.285 10.211 1.00 15.01 129 GLU B N 1
ATOM 2949 C CA . GLU B 1 129 ? 36.598 28.164 9.622 1.00 14.62 129 GLU B CA 1
ATOM 2950 C C . GLU B 1 129 ? 35.370 27.789 10.455 1.00 14.69 129 GLU B C 1
ATOM 2951 O O . GLU B 1 129 ? 34.326 27.478 9.896 1.00 15.22 129 GLU B O 1
ATOM 2957 N N . GLY B 1 130 ? 35.476 27.820 11.780 1.00 14.63 130 GLY B N 1
ATOM 2958 C CA . GLY B 1 130 ? 34.343 27.508 12.630 1.00 14.10 130 GLY B CA 1
ATOM 2959 C C . GLY B 1 130 ? 33.205 28.496 12.429 1.00 14.60 130 GLY B C 1
ATOM 2960 O O . GLY B 1 130 ? 32.037 28.111 12.383 1.00 14.76 130 GLY B O 1
ATOM 2961 N N . ILE B 1 131 ? 33.555 29.771 12.301 1.00 14.74 131 ILE B N 1
ATOM 2962 C CA . ILE B 1 131 ? 32.568 30.807 12.022 1.00 15.21 131 ILE B CA 1
ATOM 2963 C C . ILE B 1 131 ? 31.886 30.537 10.682 1.00 15.57 131 ILE B C 1
ATOM 2964 O O . ILE B 1 131 ? 30.659 30.582 10.584 1.00 15.55 131 ILE B O 1
ATOM 2969 N N . ASP B 1 132 ? 32.671 30.246 9.652 1.00 15.40 132 ASP B N 1
ATOM 2970 C CA . ASP B 1 132 ? 32.098 30.043 8.328 1.00 15.54 132 ASP B CA 1
ATOM 2971 C C . ASP B 1 132 ? 31.130 28.872 8.316 1.00 15.68 132 ASP B C 1
ATOM 2972 O O . ASP B 1 132 ? 30.051 28.960 7.735 1.00 15.42 132 ASP B O 1
ATOM 2977 N N . LEU B 1 133 ? 31.523 27.769 8.945 1.00 14.90 133 LEU B N 1
ATOM 2978 C CA . LEU B 1 133 ? 30.684 26.576 8.949 1.00 15.16 133 LEU B CA 1
ATOM 2979 C C . LEU B 1 133 ? 29.394 26.827 9.736 1.00 15.60 133 LEU B C 1
ATOM 2980 O O . LEU B 1 133 ? 28.334 26.338 9.351 1.00 16.08 133 LEU B O 1
ATOM 2985 N N . ALA B 1 134 ? 29.473 27.597 10.816 1.00 15.60 134 ALA B N 1
ATOM 2986 C CA . ALA B 1 134 ? 28.276 27.935 11.593 1.00 15.67 134 ALA B CA 1
ATOM 2987 C C . ALA B 1 134 ? 27.337 28.861 10.817 1.00 15.84 134 ALA B C 1
ATOM 2988 O O . ALA B 1 134 ? 26.123 28.649 10.815 1.00 15.73 134 ALA B O 1
ATOM 2990 N N . LEU B 1 135 ? 27.898 29.860 10.144 1.00 16.17 135 LEU B N 1
ATOM 2991 C CA . LEU B 1 135 ? 27.088 30.799 9.355 1.00 16.40 135 LEU B CA 1
ATOM 2992 C C . LEU B 1 135 ? 26.434 30.085 8.173 1.00 16.40 135 LEU B C 1
ATOM 2993 O O . LEU B 1 135 ? 25.310 30.402 7.797 1.00 17.09 135 LEU B O 1
ATOM 2998 N N . ARG B 1 136 ? 27.137 29.115 7.599 1.00 15.99 136 ARG B N 1
ATOM 2999 C CA . ARG B 1 136 ? 26.617 28.286 6.516 1.00 15.83 136 ARG B CA 1
ATOM 3000 C C . ARG B 1 136 ? 25.344 27.579 6.953 1.00 15.94 136 ARG B C 1
ATOM 3001 O O . ARG B 1 136 ? 24.348 27.564 6.224 1.00 16.06 136 ARG B O 1
ATOM 3009 N N . GLU B 1 137 ? 25.373 26.990 8.140 1.00 15.91 137 GLU B N 1
ATOM 3010 C CA . GLU B 1 137 ? 24.212 26.266 8.660 1.00 16.28 137 GLU B CA 1
ATOM 3011 C C . GLU B 1 137 ? 23.069 27.221 8.951 1.00 16.30 137 GLU B C 1
ATOM 3012 O O . GLU B 1 137 ? 21.908 26.886 8.726 1.00 16.66 137 GLU B O 1
ATOM 3018 N N . LEU B 1 138 ? 23.394 28.401 9.458 1.00 16.25 138 LEU B N 1
ATOM 3019 C CA . LEU B 1 138 ? 22.363 29.405 9.736 1.00 16.50 138 LEU B CA 1
ATOM 3020 C C . LEU B 1 138 ? 21.687 29.853 8.431 1.00 17.26 138 LEU B C 1
ATOM 3021 O O . LEU B 1 138 ? 20.465 30.028 8.398 1.00 16.51 138 LEU B O 1
ATOM 3026 N N . ARG B 1 139 ? 22.464 29.990 7.361 1.00 17.34 139 ARG B N 1
ATOM 3027 C CA . ARG B 1 139 ? 21.930 30.374 6.045 1.00 18.25 139 ARG B CA 1
ATOM 3028 C C . ARG B 1 139 ? 20.927 29.329 5.515 1.00 18.13 139 ARG B C 1
ATOM 3029 O O . ARG B 1 139 ? 19.965 29.686 4.832 1.00 17.58 139 ARG B O 1
ATOM 3037 N N . TYR B 1 140 ? 21.114 28.056 5.856 1.00 17.70 140 TYR B N 1
ATOM 3038 C CA . TYR B 1 140 ? 20.152 27.006 5.479 1.00 18.12 140 TYR B CA 1
ATOM 3039 C C . TYR B 1 140 ? 18.769 27.272 6.059 1.00 18.99 140 TYR B C 1
ATOM 3040 O O . TYR B 1 140 ? 17.756 26.860 5.481 1.00 20.16 140 TYR B O 1
ATOM 3049 N N . ALA B 1 141 ? 18.738 27.934 7.210 1.00 18.99 141 ALA B N 1
ATOM 3050 C CA . ALA B 1 141 ? 17.500 28.266 7.908 1.00 19.36 141 ALA B CA 1
ATOM 3051 C C . ALA B 1 141 ? 17.037 29.691 7.585 1.00 19.31 141 ALA B C 1
ATOM 3052 O O . ALA B 1 141 ? 16.121 30.202 8.224 1.00 19.73 141 ALA B O 1
ATOM 3054 N N . GLY B 1 142 ? 17.671 30.331 6.605 1.00 19.03 142 GLY B N 1
ATOM 3055 C CA . GLY B 1 142 ? 17.311 31.682 6.188 1.00 18.68 142 GLY B CA 1
ATOM 3056 C C . GLY B 1 142 ? 17.881 32.812 7.030 1.00 18.67 142 GLY B C 1
ATOM 3057 O O . GLY B 1 142 ? 17.590 33.985 6.784 1.00 19.08 142 GLY B O 1
ATOM 3058 N N . ILE B 1 143 ? 18.720 32.465 8.008 1.00 18.10 143 ILE B N 1
ATOM 3059 C CA . ILE B 1 143 ? 19.251 33.420 8.979 1.00 18.07 143 ILE B CA 1
ATOM 3060 C C . ILE B 1 143 ? 20.539 34.054 8.480 1.00 18.49 143 ILE B C 1
ATOM 3061 O O . ILE B 1 143 ? 21.524 33.346 8.228 1.00 18.63 143 ILE B O 1
ATOM 3066 N N . GLN B 1 144 ? 20.525 35.382 8.360 1.00 18.44 144 GLN B N 1
ATOM 3067 C CA . GLN B 1 144 ? 21.670 36.173 7.905 1.00 18.76 144 GLN B CA 1
ATOM 3068 C C . GLN B 1 144 ? 21.976 37.347 8.843 1.00 18.40 144 GLN B C 1
ATOM 3069 O O . GLN B 1 144 ? 22.788 38.210 8.516 1.00 18.96 144 GLN B O 1
ATOM 3075 N N . ASP B 1 145 ? 21.352 37.362 10.015 1.00 18.09 145 ASP B N 1
ATOM 3076 C CA . ASP B 1 145 ? 21.540 38.462 10.957 1.00 18.25 145 ASP B CA 1
ATOM 3077 C C . ASP B 1 145 ? 22.415 38.118 12.163 1.00 18.16 145 ASP B C 1
ATOM 3078 O O . ASP B 1 145 ? 22.549 38.931 13.076 1.00 19.01 145 ASP B O 1
ATOM 3083 N N . PHE B 1 146 ? 23.018 36.925 12.171 1.00 18.30 146 PHE B N 1
ATOM 3084 C CA . PHE B 1 146 ? 24.045 36.605 13.168 1.00 18.00 146 PHE B CA 1
ATOM 3085 C C . PHE B 1 146 ? 25.360 37.195 12.683 1.00 18.13 146 PHE B C 1
ATOM 3086 O O . PHE B 1 146 ? 25.838 36.834 11.620 1.00 18.66 146 PHE B O 1
ATOM 3094 N N . LYS B 1 147 ? 25.924 38.108 13.465 1.00 18.11 147 LYS B N 1
ATOM 3095 C CA . LYS B 1 147 ? 27.139 38.827 13.100 1.00 18.69 147 LYS B CA 1
ATOM 3096 C C . LYS B 1 147 ? 28.241 38.517 14.107 1.00 18.43 147 LYS B C 1
ATOM 3097 O O . LYS B 1 147 ? 28.001 38.502 15.313 1.00 18.15 147 LYS B O 1
ATOM 3103 N N . VAL B 1 148 ? 29.443 38.263 13.594 1.00 18.49 148 VAL B N 1
ATOM 3104 C CA . VAL B 1 148 ? 30.602 37.914 14.403 1.00 18.85 148 VAL B CA 1
ATOM 3105 C C . VAL B 1 148 ? 31.723 38.910 14.149 1.00 18.86 148 VAL B C 1
ATOM 3106 O O . VAL B 1 148 ? 32.060 39.193 13.000 1.00 18.73 148 VAL B O 1
ATOM 3110 N N . VAL B 1 149 ? 32.269 39.450 15.231 1.00 18.98 149 VAL B N 1
ATOM 3111 C CA . VAL B 1 149 ? 33.497 40.228 15.195 1.00 19.51 149 VAL B CA 1
ATOM 3112 C C . VAL B 1 149 ? 34.566 39.336 15.801 1.00 19.77 149 VAL B C 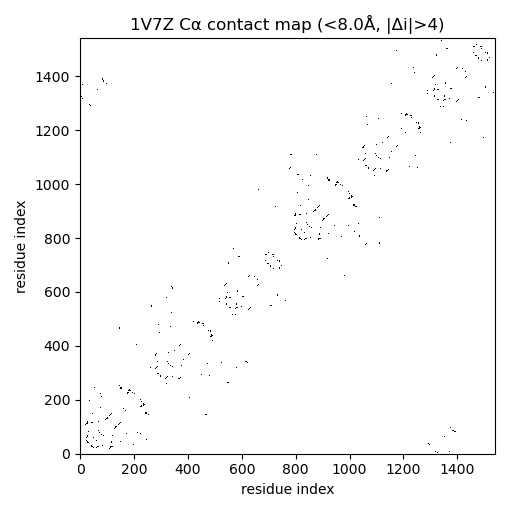1
ATOM 3113 O O . VAL B 1 149 ? 34.382 38.830 16.902 1.00 19.87 149 VAL B O 1
ATOM 3117 N N . VAL B 1 150 ? 35.667 39.122 15.088 1.00 20.05 150 VAL B N 1
ATOM 3118 C CA . VAL B 1 150 ? 36.778 38.343 15.619 1.00 20.84 150 VAL B CA 1
ATOM 3119 C C . VAL B 1 150 ? 38.030 39.218 15.649 1.00 21.02 150 VAL B C 1
ATOM 3120 O O . VAL B 1 150 ? 38.301 39.966 14.721 1.00 20.83 150 VAL B O 1
ATOM 3124 N N . LEU B 1 151 ? 38.772 39.137 16.743 1.00 21.32 151 LEU B N 1
ATOM 3125 C CA . LEU B 1 151 ? 39.961 39.952 16.921 1.00 21.72 151 LEU B CA 1
ATOM 3126 C C . LEU B 1 151 ? 40.954 39.244 17.825 1.00 22.12 151 LEU B C 1
ATOM 3127 O O . LEU B 1 151 ? 40.565 38.486 18.710 1.00 21.73 151 LEU B O 1
ATOM 3132 N N . SER B 1 152 ? 42.239 39.484 17.579 1.00 22.35 152 SER B N 1
ATOM 3133 C CA . SER B 1 152 ? 43.287 39.155 18.529 1.00 22.53 152 SER B CA 1
ATOM 3134 C C . SER B 1 152 ? 43.578 40.454 19.278 1.00 22.73 152 SER B C 1
ATOM 3135 O O . SER B 1 152 ? 43.815 41.492 18.656 1.00 22.60 152 SER B O 1
ATOM 3138 N N . TYR B 1 153 ? 43.518 40.404 20.604 1.00 22.76 153 TYR B N 1
ATOM 3139 C CA . TYR B 1 153 ? 43.473 41.621 21.419 1.00 22.54 153 TYR B CA 1
ATOM 3140 C C . TYR B 1 153 ? 44.713 42.519 21.265 1.00 23.01 153 TYR B C 1
ATOM 3141 O O . TYR B 1 153 ? 44.595 43.732 21.357 1.00 23.04 153 TYR B O 1
ATOM 3150 N N . TRP B 1 154 ? 45.878 41.929 21.001 1.00 23.45 154 TRP B N 1
ATOM 3151 C CA . TRP B 1 154 ? 47.114 42.708 20.824 1.00 23.96 154 TRP B CA 1
ATOM 3152 C C . TRP B 1 154 ? 47.088 43.623 19.599 1.00 24.74 154 TRP B C 1
ATOM 3153 O O . TRP B 1 154 ? 47.801 44.620 19.569 1.00 24.83 154 TRP B O 1
ATOM 3164 N N . ASP B 1 155 ? 46.280 43.298 18.590 1.00 25.19 155 ASP B N 1
ATOM 3165 C CA . ASP B 1 155 ? 46.185 44.148 17.396 1.00 25.92 155 ASP B CA 1
ATOM 3166 C C . ASP B 1 155 ? 45.679 45.554 17.698 1.00 26.81 155 ASP B C 1
ATOM 3167 O O . ASP B 1 155 ? 45.883 46.467 16.896 1.00 27.16 155 ASP B O 1
ATOM 3172 N N . PHE B 1 156 ? 45.028 45.733 18.844 1.00 27.80 156 PHE B N 1
ATOM 3173 C CA . PHE B 1 156 ? 44.545 47.043 19.268 1.00 28.58 156 PHE B CA 1
ATOM 3174 C C . PHE B 1 156 ? 45.619 47.948 19.888 1.00 30.20 156 PHE B C 1
ATOM 3175 O O . PHE B 1 156 ? 45.344 49.110 20.176 1.00 30.57 156 PHE B O 1
ATOM 3183 N N . VAL B 1 157 ? 46.825 47.420 20.094 1.00 31.92 157 VAL B N 1
ATOM 3184 C CA . VAL B 1 157 ? 47.977 48.239 20.483 1.00 33.55 157 VAL B CA 1
ATOM 3185 C C . VAL B 1 157 ? 48.675 48.693 19.196 1.00 35.04 157 VAL B C 1
ATOM 3186 O O . VAL B 1 157 ? 49.577 48.030 18.679 1.00 35.11 157 VAL B O 1
ATOM 3190 N N . LYS B 1 158 ? 48.222 49.841 18.702 1.00 37.06 158 LYS B N 1
ATOM 3191 C CA . LYS B 1 158 ? 48.505 50.334 17.353 1.00 38.74 158 LYS B CA 1
ATOM 3192 C C . LYS B 1 158 ? 49.140 51.724 17.387 1.00 39.64 158 LYS B C 1
ATOM 3193 O O . LYS B 1 158 ? 50.125 51.988 16.693 1.00 40.05 158 LYS B O 1
ATOM 3199 N N . ASP B 1 159 ? 48.525 52.611 18.166 1.00 40.77 159 ASP B N 1
ATOM 3200 C CA . ASP B 1 159 ? 48.940 54.003 18.304 1.00 41.66 159 ASP B CA 1
ATOM 3201 C C . ASP B 1 159 ? 50.461 54.139 18.382 1.00 42.10 159 ASP B C 1
ATOM 3202 O O . ASP B 1 159 ? 51.079 53.574 19.282 1.00 42.21 159 ASP B O 1
ATOM 3207 N N . PRO B 1 160 ? 51.064 54.857 17.432 1.00 42.54 160 PRO B N 1
ATOM 3208 C CA . PRO B 1 160 ? 52.509 55.128 17.456 1.00 42.67 160 PRO B CA 1
ATOM 3209 C C . PRO B 1 160 ? 53.037 55.595 18.813 1.00 42.66 160 PRO B C 1
ATOM 3210 O O . PRO B 1 160 ? 54.092 55.126 19.241 1.00 42.69 160 PRO B O 1
ATOM 3214 N N . ALA B 1 161 ? 52.311 56.493 19.472 1.00 42.70 161 ALA B N 1
ATOM 3215 C CA . ALA B 1 161 ? 52.726 57.022 20.770 1.00 42.75 161 ALA B CA 1
ATOM 3216 C C . ALA B 1 161 ? 52.749 55.942 21.853 1.00 42.72 161 ALA B C 1
ATOM 3217 O O . ALA B 1 161 ? 53.675 55.892 22.664 1.00 42.77 161 ALA B O 1
ATOM 3219 N N . VAL B 1 162 ? 51.728 55.085 21.867 1.00 42.59 162 VAL B N 1
ATOM 3220 C CA . VAL B 1 162 ? 51.671 53.969 22.816 1.00 42.41 162 VAL B CA 1
ATOM 3221 C C . VAL B 1 162 ? 52.836 53.002 22.590 1.00 42.36 162 VAL B C 1
ATOM 3222 O O . VAL B 1 162 ? 53.461 52.546 23.546 1.00 42.14 162 VAL B O 1
ATOM 3226 N N . ILE B 1 163 ? 53.125 52.706 21.326 1.00 42.57 163 ILE B N 1
ATOM 3227 C CA . ILE B 1 163 ? 54.204 51.789 20.960 1.00 42.89 163 ILE B CA 1
ATOM 3228 C C . ILE B 1 163 ? 55.573 52.319 21.405 1.00 43.31 163 ILE B C 1
ATOM 3229 O O . ILE B 1 163 ? 56.455 51.537 21.752 1.00 43.25 163 ILE B O 1
ATOM 3234 N N . GLN B 1 164 ? 55.739 53.640 21.401 1.00 43.90 164 GLN B N 1
ATOM 3235 C CA . GLN B 1 164 ? 56.994 54.267 21.820 1.00 44.35 164 GLN B CA 1
ATOM 3236 C C . GLN B 1 164 ? 57.225 54.121 23.326 1.00 44.30 164 GLN B C 1
ATOM 3237 O O . GLN B 1 164 ? 58.354 53.893 23.760 1.00 44.33 164 GLN B O 1
ATOM 3243 N N . GLN B 1 165 ? 56.157 54.257 24.112 1.00 44.30 165 GLN B N 1
ATOM 3244 C CA . GLN B 1 165 ? 56.234 54.090 25.566 1.00 44.41 165 GLN B CA 1
ATOM 3245 C C . GLN B 1 165 ? 56.573 52.650 25.952 1.00 44.04 165 GLN B C 1
ATOM 3246 O O . GLN B 1 165 ? 57.382 52.416 26.851 1.00 43.85 165 GLN B O 1
ATOM 3252 N N . LEU B 1 166 ? 55.949 51.692 25.269 1.00 43.49 166 LEU B N 1
ATOM 3253 C CA . LEU B 1 166 ? 56.151 50.274 25.557 1.00 43.17 166 LEU B CA 1
ATOM 3254 C C . LEU B 1 166 ? 57.471 49.765 24.983 1.00 43.03 166 LEU B C 1
ATOM 3255 O O . LEU B 1 166 ? 58.112 48.892 25.567 1.00 42.86 166 LEU B O 1
ATOM 3260 N N . TYR B 1 167 ? 57.867 50.324 23.841 1.00 43.06 167 TYR B N 1
ATOM 3261 C CA . TYR B 1 167 ? 59.037 49.868 23.094 1.00 43.08 167 TYR B CA 1
ATOM 3262 C C . TYR B 1 167 ? 59.856 51.066 22.609 1.00 43.71 167 TYR B C 1
ATOM 3263 O O . TYR B 1 167 ? 59.823 51.397 21.423 1.00 43.76 167 TYR B O 1
ATOM 3272 N N . PRO B 1 168 ? 60.579 51.720 23.517 1.00 44.25 168 PRO B N 1
ATOM 3273 C CA . PRO B 1 168 ? 61.425 52.864 23.138 1.00 44.70 168 PRO B CA 1
ATOM 3274 C C . PRO B 1 168 ? 62.512 52.520 22.108 1.00 45.08 168 PRO B C 1
ATOM 3275 O O . PRO B 1 168 ? 62.833 53.381 21.287 1.00 45.22 168 PRO B O 1
ATOM 3279 N N . GLU B 1 169 ? 63.044 51.298 22.142 1.00 45.45 169 GLU B N 1
ATOM 3280 C CA . GLU B 1 169 ? 64.099 50.875 21.214 1.00 45.83 169 GLU B CA 1
ATOM 3281 C C . GLU B 1 169 ? 63.586 50.059 20.012 1.00 45.71 169 GLU B C 1
ATOM 3282 O O . GLU B 1 169 ? 64.385 49.518 19.245 1.00 45.75 169 GLU B O 1
ATOM 3288 N N . GLY B 1 170 ? 62.265 49.964 19.853 1.00 45.52 170 GLY B N 1
ATOM 3289 C CA . GLY B 1 170 ? 61.673 49.404 18.646 1.00 45.30 170 GLY B CA 1
ATOM 3290 C C . GLY B 1 170 ? 60.741 48.219 18.851 1.00 45.09 170 GLY B C 1
ATOM 3291 O O . GLY B 1 170 ? 61.085 47.249 19.526 1.00 44.94 170 GLY B O 1
ATOM 3292 N N . PHE B 1 171 ? 59.559 48.307 18.245 1.00 44.87 171 PHE B N 1
ATOM 3293 C CA . PHE B 1 171 ? 58.593 47.209 18.218 1.00 44.72 171 PHE B CA 1
ATOM 3294 C C . PHE B 1 171 ? 59.051 46.180 17.184 1.00 44.34 171 PHE B C 1
ATOM 3295 O O . PHE B 1 171 ? 59.373 46.544 16.055 1.00 44.50 171 PHE B O 1
ATOM 3303 N N . LEU B 1 172 ? 59.070 44.902 17.562 1.00 43.71 172 LEU B N 1
ATOM 3304 C CA . LEU B 1 172 ? 59.598 43.854 16.684 1.00 43.18 172 LEU B CA 1
ATOM 3305 C C . LEU B 1 172 ? 58.555 42.828 16.208 1.00 42.21 172 LEU B C 1
ATOM 3306 O O . LEU B 1 172 ? 58.919 41.730 15.774 1.00 42.44 172 LEU B O 1
ATOM 3311 N N . GLY B 1 173 ? 57.271 43.183 16.273 1.00 40.76 173 GLY B N 1
ATOM 3312 C CA . GLY B 1 173 ? 56.216 42.353 15.709 1.00 39.51 173 GLY B CA 1
ATOM 3313 C C . GLY B 1 173 ? 55.540 41.436 16.710 1.00 38.31 173 GLY B C 1
ATOM 3314 O O . GLY B 1 173 ? 56.128 41.057 17.726 1.00 38.31 173 GLY B O 1
ATOM 3315 N N . TRP B 1 174 ? 54.301 41.061 16.404 1.00 36.82 174 TRP B N 1
ATOM 3316 C CA . TRP B 1 174 ? 53.484 40.260 17.319 1.00 35.63 174 TRP B CA 1
ATOM 3317 C C . TRP B 1 174 ? 53.828 38.776 17.311 1.00 35.26 174 TRP B C 1
ATOM 3318 O O . TRP B 1 174 ? 53.579 38.084 18.297 1.00 35.01 174 TRP B O 1
ATOM 3329 N N . ASP B 1 175 ? 54.374 38.281 16.204 1.00 34.73 175 ASP B N 1
ATOM 3330 C CA . ASP B 1 175 ? 54.761 36.864 16.108 1.00 34.50 175 ASP B CA 1
ATOM 3331 C C . ASP B 1 175 ? 55.749 36.445 17.205 1.00 33.72 175 ASP B C 1
ATOM 3332 O O . ASP B 1 175 ? 55.580 35.388 17.818 1.00 33.74 175 ASP B O 1
ATOM 3337 N N . ILE B 1 176 ? 56.758 37.274 17.476 1.00 32.57 176 ILE B N 1
ATOM 3338 C CA . ILE B 1 176 ? 57.746 36.941 18.511 1.00 31.56 176 ILE B CA 1
ATOM 3339 C C . ILE B 1 176 ? 57.433 37.529 19.887 1.00 30.25 176 ILE B C 1
ATOM 3340 O O . ILE B 1 176 ? 58.255 37.446 20.808 1.00 29.76 176 ILE B O 1
ATOM 3345 N N . GLU B 1 177 ? 56.244 38.105 20.033 1.00 28.71 177 GLU B N 1
ATOM 3346 C CA . GLU B 1 177 ? 55.730 38.460 21.348 1.00 27.61 177 GLU B CA 1
ATOM 3347 C C . GLU B 1 177 ? 55.102 37.234 22.025 1.00 26.74 177 GLU B C 1
ATOM 3348 O O . GLU B 1 177 ? 53.958 37.276 22.476 1.00 27.16 177 GLU B O 1
ATOM 3354 N N . HIS B 1 178 ? 55.866 36.151 22.091 1.00 25.30 178 HIS B N 1
ATOM 3355 C CA . HIS B 1 178 ? 55.481 34.978 22.854 1.00 24.27 178 HIS B CA 1
ATOM 3356 C C . HIS B 1 178 ? 56.329 34.918 24.113 1.00 23.98 178 HIS B C 1
ATOM 3357 O O . HIS B 1 178 ? 57.522 34.615 24.051 1.00 23.52 178 HIS B O 1
ATOM 3364 N N . GLY B 1 179 ? 55.713 35.219 25.249 1.00 23.80 179 GLY B N 1
ATOM 3365 C CA . GLY B 1 179 ? 56.403 35.207 26.525 1.00 24.12 179 GLY B CA 1
ATOM 3366 C C . GLY B 1 179 ? 57.381 36.365 26.666 1.00 24.32 179 GLY B C 1
ATOM 3367 O O . GLY B 1 179 ? 58.296 36.318 27.492 1.00 24.89 179 GLY B O 1
ATOM 3368 N N . GLY B 1 180 ? 57.191 37.400 25.854 1.00 24.20 180 GLY B N 1
ATOM 3369 C CA . GLY B 1 180 ? 58.054 38.570 25.878 1.00 24.11 180 GLY B CA 1
ATOM 3370 C C . GLY B 1 180 ? 57.465 39.710 26.679 1.00 23.94 180 GLY B C 1
ATOM 3371 O O . GLY B 1 180 ? 56.708 39.508 27.626 1.00 23.97 180 GLY B O 1
ATOM 3372 N N . VAL B 1 181 ? 57.808 40.928 26.277 1.00 24.37 181 VAL B N 1
ATOM 3373 C CA . VAL B 1 181 ? 57.423 42.133 27.005 1.00 24.29 181 VAL B CA 1
ATOM 3374 C C . VAL B 1 181 ? 55.911 42.331 27.111 1.00 24.04 181 VAL B C 1
ATOM 3375 O O . VAL B 1 181 ? 55.419 42.710 28.165 1.00 23.72 181 VAL B O 1
ATOM 3379 N N . PHE B 1 182 ? 55.179 42.069 26.028 1.00 23.57 182 PHE B N 1
ATOM 3380 C CA . PHE B 1 182 ? 53.756 42.376 25.970 1.00 23.32 182 PHE B CA 1
ATOM 3381 C C . PHE B 1 182 ? 52.959 41.508 26.947 1.00 22.85 182 PHE B C 1
ATOM 3382 O O . PHE B 1 182 ? 52.289 42.024 27.833 1.00 22.41 182 PHE B O 1
ATOM 3390 N N . GLU B 1 183 ? 53.042 40.194 26.784 1.00 22.76 183 GLU B N 1
ATOM 3391 C CA . GLU B 1 183 ? 52.279 39.284 27.639 1.00 22.64 183 GLU B CA 1
ATOM 3392 C C . GLU B 1 183 ? 52.750 39.355 29.084 1.00 22.94 183 GLU B C 1
ATOM 3393 O O . GLU B 1 183 ? 51.936 39.333 29.995 1.00 22.79 183 GLU B O 1
ATOM 3399 N N . THR B 1 184 ? 54.065 39.427 29.285 1.00 23.16 184 THR B N 1
ATOM 3400 C CA . THR B 1 184 ? 54.622 39.425 30.639 1.00 23.27 184 THR B CA 1
ATOM 3401 C C . THR B 1 184 ? 54.225 40.684 31.404 1.00 23.41 184 THR B C 1
ATOM 3402 O O . THR B 1 184 ? 53.947 40.617 32.596 1.00 23.14 184 THR B O 1
ATOM 3406 N N . SER B 1 185 ? 54.183 41.826 30.719 1.00 24.01 185 SER B N 1
ATOM 3407 C CA . SER B 1 185 ? 53.746 43.077 31.333 1.00 24.06 185 SER B CA 1
ATOM 3408 C C . SER B 1 185 ? 52.278 43.004 31.746 1.00 24.05 185 SER B C 1
ATOM 3409 O O . SER B 1 185 ? 51.918 43.408 32.845 1.00 23.94 185 SER B O 1
ATOM 3412 N N . LEU B 1 186 ? 51.430 42.469 30.872 1.00 23.97 186 LEU B N 1
ATOM 3413 C CA . LEU B 1 186 ? 50.020 42.302 31.207 1.00 24.12 186 LEU B CA 1
ATOM 3414 C C . LEU B 1 186 ? 49.844 41.407 32.425 1.00 23.84 186 LEU B C 1
ATOM 3415 O O . LEU B 1 186 ? 49.023 41.687 33.292 1.00 24.31 186 LEU B O 1
ATOM 3420 N N . MET B 1 187 ? 50.620 40.333 32.474 1.00 23.90 187 MET B N 1
ATOM 3421 C CA . MET B 1 187 ? 50.544 39.383 33.575 1.00 24.15 187 MET B CA 1
ATOM 3422 C C . MET B 1 187 ? 51.052 40.002 34.873 1.00 24.65 187 MET B C 1
ATOM 3423 O O . MET B 1 187 ? 50.554 39.680 35.938 1.00 24.78 187 MET B O 1
ATOM 3428 N N . LEU B 1 188 ? 52.033 40.897 34.788 1.00 25.13 188 LEU B N 1
ATOM 3429 C CA . LEU B 1 188 ? 52.526 41.585 35.988 1.00 25.44 188 LEU B CA 1
ATOM 3430 C C . LEU B 1 188 ? 51.466 42.518 36.578 1.00 25.66 188 LEU B C 1
ATOM 3431 O O . LEU B 1 188 ? 51.391 42.699 37.797 1.00 26.07 188 LEU B O 1
ATOM 3436 N N . ALA B 1 189 ? 50.643 43.099 35.714 1.00 25.71 189 ALA B N 1
ATOM 3437 C CA . ALA B 1 189 ? 49.573 43.989 36.138 1.00 25.75 189 ALA B CA 1
ATOM 3438 C C . ALA B 1 189 ? 48.381 43.214 36.705 1.00 25.79 189 ALA B C 1
ATOM 3439 O O . ALA B 1 189 ? 47.805 43.620 37.708 1.00 26.39 189 ALA B O 1
ATOM 3441 N N . LEU B 1 190 ? 48.037 42.087 36.081 1.00 25.60 190 LEU B N 1
ATOM 3442 C CA . LEU B 1 190 ? 46.791 41.368 36.379 1.00 25.43 190 LEU B CA 1
ATOM 3443 C C . LEU B 1 190 ? 46.952 40.197 37.356 1.00 25.41 190 LEU B C 1
ATOM 3444 O O . LEU B 1 190 ? 46.102 39.998 38.228 1.00 25.49 190 LEU B O 1
ATOM 3449 N N . TYR B 1 191 ? 48.020 39.418 37.180 1.00 25.39 191 TYR B N 1
ATOM 3450 C CA . TYR B 1 191 ? 48.273 38.196 37.952 1.00 25.88 191 TYR B CA 1
ATOM 3451 C C . TYR B 1 191 ? 49.750 38.092 38.332 1.00 26.24 191 TYR B C 1
ATOM 3452 O O . TYR B 1 191 ? 50.452 37.192 37.880 1.00 26.26 191 TYR B O 1
ATOM 3461 N N . PRO B 1 192 ? 50.226 39.021 39.164 1.00 27.40 192 PRO B N 1
ATOM 3462 C CA . PRO B 1 192 ? 51.655 39.095 39.498 1.00 27.97 192 PRO B CA 1
ATOM 3463 C C . PRO B 1 192 ? 52.240 37.831 40.143 1.00 28.47 192 PRO B C 1
ATOM 3464 O O . PRO B 1 192 ? 53.424 37.569 39.959 1.00 28.82 192 PRO B O 1
ATOM 3468 N N . ASP B 1 193 ? 51.430 37.055 40.859 1.00 29.21 193 ASP B N 1
ATOM 3469 C CA . ASP B 1 193 ? 51.898 35.810 41.482 1.00 29.57 193 ASP B CA 1
ATOM 3470 C C . ASP B 1 193 ? 52.224 34.695 40.486 1.00 29.20 193 ASP B C 1
ATOM 3471 O O . ASP B 1 193 ? 52.900 33.727 40.836 1.00 28.74 193 ASP B O 1
ATOM 3476 N N . LEU B 1 194 ? 51.738 34.825 39.253 1.00 28.71 194 LEU B N 1
ATOM 3477 C CA . LEU B 1 194 ? 51.981 33.831 38.211 1.00 28.76 194 LEU B CA 1
ATOM 3478 C C . LEU B 1 194 ? 53.176 34.185 37.313 1.00 29.19 194 LEU B C 1
ATOM 3479 O O . LEU B 1 194 ? 53.447 33.488 36.332 1.00 28.73 194 LEU B O 1
ATOM 3484 N N . VAL B 1 195 ? 53.890 35.253 37.673 1.00 29.86 195 VAL B N 1
ATOM 3485 C CA . VAL B 1 195 ? 55.099 35.696 36.979 1.00 30.55 195 VAL B CA 1
ATOM 3486 C C . VAL B 1 195 ? 56.248 35.871 37.972 1.00 30.99 195 VAL B C 1
ATOM 3487 O O . VAL B 1 195 ? 56.064 36.454 39.035 1.00 31.25 195 VAL B O 1
ATOM 3491 N N . ASP B 1 196 ? 57.422 35.362 37.615 1.00 31.66 196 ASP B N 1
ATOM 3492 C CA . ASP B 1 196 ? 58.652 35.577 38.379 1.00 32.39 196 ASP B CA 1
ATOM 3493 C C . ASP B 1 196 ? 59.708 36.125 37.416 1.00 32.57 196 ASP B C 1
ATOM 3494 O O . ASP B 1 196 ? 60.388 35.364 36.735 1.00 32.16 196 ASP B O 1
ATOM 3499 N N . LEU B 1 197 ? 59.844 37.447 37.376 1.00 33.45 197 LEU B N 1
ATOM 3500 C CA . LEU B 1 197 ? 60.709 38.112 36.398 1.00 34.21 197 LEU B CA 1
ATOM 3501 C C . LEU B 1 197 ? 62.199 37.789 36.574 1.00 34.77 197 LEU B C 1
ATOM 3502 O O . LEU B 1 197 ? 62.975 37.933 35.631 1.00 34.57 197 LEU B O 1
ATOM 3507 N N . ASP B 1 198 ? 62.594 37.352 37.771 1.00 35.35 198 ASP B N 1
ATOM 3508 C CA . ASP B 1 198 ? 63.971 36.916 38.021 1.00 35.75 198 ASP B CA 1
ATOM 3509 C C . ASP B 1 198 ? 64.347 35.649 37.248 1.00 35.66 198 ASP B C 1
ATOM 3510 O O . ASP B 1 198 ? 65.532 35.363 37.059 1.00 35.56 198 ASP B O 1
ATOM 3515 N N . ARG B 1 199 ? 63.341 34.882 36.823 1.00 35.41 199 ARG B N 1
ATOM 3516 C CA . ARG B 1 199 ? 63.558 33.656 36.059 1.00 35.41 199 ARG B CA 1
ATOM 3517 C C . ARG B 1 199 ? 63.623 33.888 34.543 1.00 34.83 199 ARG B C 1
ATOM 3518 O O . ARG B 1 199 ? 63.904 32.956 33.793 1.00 34.56 199 ARG B O 1
ATOM 3526 N N . VAL B 1 200 ? 63.363 35.115 34.094 1.00 34.56 200 VAL B N 1
ATOM 3527 C CA . VAL B 1 200 ? 63.480 35.462 32.673 1.00 34.53 200 VAL B CA 1
ATOM 3528 C C . VAL B 1 200 ? 64.888 35.162 32.162 1.00 34.89 200 VAL B C 1
ATOM 3529 O O . VAL B 1 200 ? 65.872 35.600 32.758 1.00 34.85 200 VAL B O 1
ATOM 3533 N N . VAL B 1 201 ? 64.974 34.395 31.077 1.00 35.02 201 VAL B N 1
ATOM 3534 C CA . VAL B 1 201 ? 66.236 34.144 30.386 1.00 35.32 201 VAL B CA 1
ATOM 3535 C C . VAL B 1 201 ? 66.365 35.164 29.258 1.00 35.44 201 VAL B C 1
ATOM 3536 O O . VAL B 1 201 ? 65.582 35.147 28.307 1.00 35.47 201 VAL B O 1
ATOM 3540 N N . ASP B 1 202 ? 67.352 36.052 29.372 1.00 35.45 202 ASP B N 1
ATOM 3541 C CA . ASP B 1 202 ? 67.476 37.216 28.493 1.00 35.57 202 ASP B CA 1
ATOM 3542 C C . ASP B 1 202 ? 68.262 36.911 27.211 1.00 35.50 202 ASP B C 1
ATOM 3543 O O . ASP B 1 202 ? 69.466 37.182 27.127 1.00 36.11 202 ASP B O 1
ATOM 3548 N N . HIS B 1 203 ? 67.567 36.379 26.208 1.00 34.76 203 HIS B N 1
ATOM 3549 C CA . HIS B 1 203 ? 68.171 36.037 24.914 1.00 34.21 203 HIS B CA 1
ATOM 3550 C C . HIS B 1 203 ? 67.809 37.103 23.869 1.00 33.70 203 HIS B C 1
ATOM 3551 O O . HIS B 1 203 ? 66.891 37.889 24.093 1.00 33.26 203 HIS B O 1
ATOM 3558 N N . PRO B 1 204 ? 68.522 37.142 22.737 1.00 33.45 204 PRO B N 1
ATOM 3559 C CA . PRO B 1 204 ? 68.165 38.060 21.645 1.00 33.35 204 PRO B CA 1
ATOM 3560 C C . PRO B 1 204 ? 66.850 37.648 20.962 1.00 33.19 204 PRO B C 1
ATOM 3561 O O . PRO B 1 204 ? 66.504 36.467 21.028 1.00 33.47 204 PRO B O 1
ATOM 3565 N N . PRO B 1 205 ? 66.139 38.579 20.325 1.00 32.78 205 PRO B N 1
ATOM 3566 C CA . PRO B 1 205 ? 64.883 38.234 19.644 1.00 32.32 205 PRO B CA 1
ATOM 3567 C C . PRO B 1 205 ? 65.078 37.084 18.660 1.00 31.95 205 PRO B C 1
ATOM 3568 O O . PRO B 1 205 ? 66.104 37.023 17.978 1.00 31.98 205 PRO B O 1
ATOM 3572 N N . ALA B 1 206 ? 64.109 36.174 18.603 1.00 30.81 206 ALA B N 1
ATOM 3573 C CA . ALA B 1 206 ? 64.201 35.022 17.722 1.00 30.17 206 ALA B CA 1
ATOM 3574 C C . ALA B 1 206 ? 64.087 35.455 16.270 1.00 29.54 206 ALA B C 1
ATOM 3575 O O . ALA B 1 206 ? 63.246 36.287 15.925 1.00 29.55 206 ALA B O 1
ATOM 3577 N N . THR B 1 207 ? 64.955 34.897 15.434 1.00 29.15 207 THR B N 1
ATOM 3578 C CA . THR B 1 207 ? 64.883 35.076 13.990 1.00 28.93 207 THR B CA 1
ATOM 3579 C C . THR B 1 207 ? 64.860 33.720 13.309 1.00 27.97 207 THR B C 1
ATOM 3580 O O . THR B 1 207 ? 65.442 32.753 13.799 1.00 27.83 207 THR B O 1
ATOM 3584 N N . PHE B 1 208 ? 64.195 33.671 12.162 1.00 27.57 208 PHE B N 1
ATOM 3585 C CA . PHE B 1 208 ? 64.043 32.446 11.386 1.00 27.08 208 PHE B CA 1
ATOM 3586 C C . PHE B 1 208 ? 64.190 32.762 9.908 1.00 26.80 208 PHE B C 1
ATOM 3587 O O . PHE B 1 208 ? 63.944 33.893 9.484 1.00 26.54 208 PHE B O 1
ATOM 3595 N N . PRO B 1 209 ? 64.544 31.759 9.109 1.00 26.57 209 PRO B N 1
ATOM 3596 C CA . PRO B 1 209 ? 64.543 31.933 7.657 1.00 26.19 209 PRO B CA 1
ATOM 3597 C C . PRO B 1 209 ? 63.094 32.016 7.168 1.00 25.44 209 PRO B C 1
ATOM 3598 O O . PRO B 1 209 ? 62.180 31.738 7.952 1.00 25.31 209 PRO B O 1
ATOM 3602 N N . PRO B 1 210 ? 62.885 32.415 5.918 1.00 24.60 210 PRO B N 1
ATOM 3603 C CA . PRO B 1 210 ? 61.532 32.588 5.372 1.00 23.85 210 PRO B CA 1
ATOM 3604 C C . PRO B 1 210 ? 60.847 31.273 4.970 1.00 23.12 210 PRO B C 1
ATOM 3605 O O . PRO B 1 210 ? 60.119 31.235 3.978 1.00 22.80 210 PRO B O 1
ATOM 3609 N N . TYR B 1 211 ? 61.088 30.217 5.741 1.00 22.36 211 TYR B N 1
ATOM 3610 C CA . TYR B 1 211 ? 60.408 28.938 5.558 1.00 22.14 211 TYR B CA 1
ATOM 3611 C C . TYR B 1 211 ? 60.309 28.192 6.889 1.00 22.54 211 TYR B C 1
ATOM 3612 O O . TYR B 1 211 ? 60.956 28.549 7.878 1.00 22.10 211 TYR B O 1
ATOM 3621 N N . ASP B 1 212 ? 59.477 27.159 6.907 1.00 22.45 212 ASP B N 1
ATOM 3622 C CA . ASP B 1 212 ? 59.279 26.322 8.080 1.00 22.94 212 ASP B CA 1
ATOM 3623 C C . ASP B 1 212 ? 59.670 24.885 7.774 1.00 22.16 212 ASP B C 1
ATOM 3624 O O . ASP B 1 212 ? 59.560 24.429 6.637 1.00 22.41 212 ASP B O 1
ATOM 3629 N N . VAL B 1 213 ? 60.130 24.180 8.800 1.00 21.57 213 VAL B N 1
ATOM 3630 C CA . VAL B 1 213 ? 60.571 22.804 8.678 1.00 21.33 213 VAL B CA 1
ATOM 3631 C C . VAL B 1 213 ? 59.793 21.928 9.658 1.00 20.97 213 VAL B C 1
ATOM 3632 O O . VAL B 1 213 ? 59.630 22.283 10.826 1.00 20.28 213 VAL B O 1
ATOM 3636 N N . PHE B 1 214 ? 59.313 20.793 9.157 1.00 21.01 214 PHE B N 1
ATOM 3637 C CA . PHE B 1 214 ? 58.663 19.763 9.960 1.00 21.52 214 PHE B CA 1
ATOM 3638 C C . PHE B 1 214 ? 59.310 18.416 9.637 1.00 22.09 214 PHE B C 1
ATOM 3639 O O . PHE B 1 214 ? 59.610 18.164 8.482 1.00 22.55 214 PHE B O 1
ATOM 3647 N N . PRO B 1 215 ? 59.532 17.539 10.617 1.00 23.46 215 PRO B N 1
ATOM 3648 C CA . PRO B 1 215 ? 59.269 17.788 12.036 1.00 24.73 215 PRO B CA 1
ATOM 3649 C C . PRO B 1 215 ? 60.006 19.003 12.557 1.00 26.24 215 PRO B C 1
ATOM 3650 O O . PRO B 1 215 ? 61.100 19.340 12.086 1.00 25.90 215 PRO B O 1
ATOM 3654 N N . VAL B 1 216 ? 59.378 19.674 13.511 1.00 28.07 216 VAL B N 1
ATOM 3655 C CA . VAL B 1 216 ? 59.967 20.854 14.106 1.00 29.67 216 VAL B CA 1
ATOM 3656 C C . VAL B 1 216 ? 61.306 20.487 14.715 1.00 30.64 216 VAL B C 1
ATOM 3657 O O . VAL B 1 216 ? 61.437 19.458 15.393 1.00 31.26 216 VAL B O 1
ATOM 3661 N N . ASP B 1 217 ? 62.296 21.324 14.428 1.00 31.33 217 ASP B N 1
ATOM 3662 C CA . ASP B 1 217 ? 63.640 21.189 14.961 1.00 31.97 217 ASP B CA 1
ATOM 3663 C C . ASP B 1 217 ? 63.782 22.075 16.204 1.00 31.71 217 ASP B C 1
ATOM 3664 O O . ASP B 1 217 ? 63.818 23.294 16.078 1.00 31.57 217 ASP B O 1
ATOM 3669 N N . PRO B 1 218 ? 63.863 21.472 17.393 1.00 31.99 218 PRO B N 1
ATOM 3670 C CA . PRO B 1 218 ? 63.937 22.237 18.650 1.00 31.92 218 PRO B CA 1
ATOM 3671 C C . PRO B 1 218 ? 65.089 23.245 18.728 1.00 31.99 218 PRO B C 1
ATOM 3672 O O . PRO B 1 218 ? 64.969 24.255 19.424 1.00 31.45 218 PRO B O 1
ATOM 3676 N N . ALA B 1 219 ? 66.182 22.975 18.021 1.00 32.40 219 ALA B N 1
ATOM 3677 C CA . ALA B 1 219 ? 67.363 23.841 18.052 1.00 32.77 219 ALA B CA 1
ATOM 3678 C C . ALA B 1 219 ? 67.095 25.262 17.553 1.00 32.93 219 ALA B C 1
ATOM 3679 O O . ALA B 1 219 ? 67.788 26.199 17.946 1.00 33.19 219 ALA B O 1
ATOM 3681 N N . ARG B 1 220 ? 66.070 25.421 16.717 1.00 32.85 220 ARG B N 1
ATOM 3682 C CA . ARG B 1 220 ? 65.747 26.709 16.102 1.00 32.77 220 ARG B CA 1
ATOM 3683 C C . ARG B 1 220 ? 64.837 27.608 16.955 1.00 32.28 220 ARG B C 1
ATOM 3684 O O . ARG B 1 220 ? 64.524 28.720 16.544 1.00 32.94 220 ARG B O 1
ATOM 3692 N N . THR B 1 221 ? 64.399 27.119 18.117 1.00 31.22 221 THR B N 1
ATOM 3693 C CA . THR B 1 221 ? 63.686 27.925 19.109 1.00 30.39 221 THR B CA 1
ATOM 3694 C C . THR B 1 221 ? 64.647 28.216 20.253 1.00 30.05 221 THR B C 1
ATOM 3695 O O . THR B 1 221 ? 65.365 27.310 20.671 1.00 29.80 221 THR B O 1
ATOM 3699 N N . PRO B 1 222 ? 64.663 29.442 20.782 1.00 29.88 222 PRO B N 1
ATOM 3700 C CA . PRO B 1 222 ? 65.427 29.716 22.006 1.00 29.65 222 PRO B CA 1
ATOM 3701 C C . PRO B 1 222 ? 65.077 28.712 23.101 1.00 29.68 222 PRO B C 1
ATOM 3702 O O . PRO B 1 222 ? 63.900 28.403 23.290 1.00 29.08 222 PRO B O 1
ATOM 3706 N N . ALA B 1 223 ? 66.087 28.208 23.805 1.00 29.38 223 ALA B N 1
ATOM 3707 C CA . ALA B 1 223 ? 65.903 27.119 24.764 1.00 29.40 223 ALA B CA 1
ATOM 3708 C C . ALA B 1 223 ? 64.766 27.323 25.783 1.00 28.95 223 ALA B C 1
ATOM 3709 O O . ALA B 1 223 ? 64.056 26.364 26.081 1.00 29.42 223 ALA B O 1
ATOM 3711 N N . PRO B 1 224 ? 64.597 28.530 26.328 1.00 28.53 224 PRO B N 1
ATOM 3712 C CA . PRO B 1 224 ? 63.521 28.786 27.301 1.00 27.93 224 PRO B CA 1
ATOM 3713 C C . PRO B 1 224 ? 62.098 28.728 26.727 1.00 27.25 224 PRO B C 1
ATOM 3714 O O . PRO B 1 224 ? 61.162 28.621 27.501 1.00 26.68 224 PRO B O 1
ATOM 3718 N N . GLY B 1 225 ? 61.950 28.834 25.412 1.00 26.48 225 GLY B N 1
ATOM 3719 C CA . GLY B 1 225 ? 60.649 28.737 24.760 1.00 25.93 225 GLY B CA 1
ATOM 3720 C C . GLY B 1 225 ? 60.055 30.087 24.402 1.00 25.65 225 GLY B C 1
ATOM 3721 O O . GLY B 1 225 ? 59.092 30.159 23.643 1.00 25.64 225 GLY B O 1
ATOM 3722 N N . THR B 1 226 ? 60.611 31.158 24.962 1.00 25.16 226 THR B N 1
ATOM 3723 C CA . THR B 1 226 ? 60.210 32.514 24.606 1.00 25.13 226 THR B CA 1
ATOM 3724 C C . THR B 1 226 ? 60.796 32.892 23.250 1.00 25.22 226 THR B C 1
ATOM 3725 O O . THR B 1 226 ? 61.828 32.360 22.850 1.00 25.02 226 THR B O 1
ATOM 3729 N N . LEU B 1 227 ? 60.128 33.802 22.548 1.00 25.28 227 LEU B N 1
ATOM 3730 C CA . LEU B 1 227 ? 60.623 34.288 21.264 1.00 25.68 227 LEU B CA 1
ATOM 3731 C C . LEU B 1 227 ? 61.224 35.679 21.393 1.00 26.23 227 LEU B C 1
ATOM 3732 O O . LEU B 1 227 ? 61.868 36.157 20.467 1.00 26.80 227 LEU B O 1
ATOM 3737 N N . SER B 1 228 ? 61.003 36.324 22.532 1.00 26.78 228 SER B N 1
ATOM 3738 C CA . SER B 1 228 ? 61.718 37.551 22.877 1.00 27.30 228 SER B CA 1
ATOM 3739 C C . SER B 1 228 ? 61.825 37.692 24.392 1.00 27.72 228 SER B C 1
ATOM 3740 O O . SER B 1 228 ? 61.060 37.087 25.147 1.00 27.71 228 SER B O 1
ATOM 3743 N N . SER B 1 229 ? 62.777 38.505 24.834 1.00 28.08 229 SER B N 1
ATOM 3744 C CA . SER B 1 229 ? 63.072 38.634 26.255 1.00 28.27 229 SER B CA 1
ATOM 3745 C C . SER B 1 229 ? 62.094 39.582 26.934 1.00 28.11 229 SER B C 1
ATOM 3746 O O . SER B 1 229 ? 61.794 40.662 26.425 1.00 27.97 229 SER B O 1
ATOM 3749 N N . ALA B 1 230 ? 61.627 39.169 28.108 1.00 28.29 230 ALA B N 1
ATOM 3750 C CA . ALA B 1 230 ? 60.704 39.951 28.910 1.00 28.67 230 ALA B CA 1
ATOM 3751 C C . ALA B 1 230 ? 61.438 40.711 30.019 1.00 29.14 230 ALA B C 1
ATOM 3752 O O . ALA B 1 230 ? 60.810 41.140 30.976 1.00 28.88 230 ALA B O 1
ATOM 3754 N N . LYS B 1 231 ? 62.755 40.885 29.886 1.00 30.01 231 LYS B N 1
ATOM 3755 C CA . LYS B 1 231 ? 63.558 41.538 30.934 1.00 30.72 231 LYS B CA 1
ATOM 3756 C C . LYS B 1 231 ? 63.023 42.922 31.315 1.00 30.61 231 LYS B C 1
ATOM 3757 O O . LYS B 1 231 ? 63.014 43.279 32.500 1.00 30.69 231 LYS B O 1
ATOM 3763 N N . THR B 1 232 ? 62.566 43.686 30.321 1.00 30.43 232 THR B N 1
ATOM 3764 C CA . THR B 1 232 ? 62.061 45.050 30.530 1.00 30.42 232 THR B CA 1
ATOM 3765 C C . THR B 1 232 ? 60.549 45.133 30.743 1.00 30.15 232 THR B C 1
ATOM 3766 O O . THR B 1 232 ? 59.981 46.225 30.736 1.00 30.34 232 THR B O 1
ATOM 3770 N N . ALA B 1 233 ? 59.895 43.987 30.916 1.00 30.02 233 ALA B N 1
ATOM 3771 C CA . ALA B 1 233 ? 58.476 43.964 31.246 1.00 29.93 233 ALA B CA 1
ATOM 3772 C C . ALA B 1 233 ? 58.248 44.605 32.609 1.00 29.98 233 ALA B C 1
ATOM 3773 O O . ALA B 1 233 ? 59.064 44.457 33.523 1.00 30.17 233 ALA B O 1
ATOM 3775 N N . SER B 1 234 ? 57.135 45.316 32.732 1.00 29.79 234 SER B N 1
ATOM 3776 C CA . SER B 1 234 ? 56.749 45.938 33.986 1.00 30.07 234 SER B CA 1
ATOM 3777 C C . SER B 1 234 ? 55.240 46.016 34.146 1.00 30.30 234 SER B C 1
ATOM 3778 O O . SER B 1 234 ? 54.491 45.967 33.172 1.00 29.81 234 SER B O 1
ATOM 3781 N N . ARG B 1 235 ? 54.818 46.162 35.395 1.00 30.81 235 ARG B N 1
ATOM 3782 C CA . ARG B 1 235 ? 53.429 46.422 35.749 1.00 31.54 235 ARG B CA 1
ATOM 3783 C C . ARG B 1 235 ? 52.903 47.701 35.090 1.00 31.43 235 ARG B C 1
ATOM 3784 O O . ARG B 1 235 ? 51.759 47.747 34.644 1.00 31.14 235 ARG B O 1
ATOM 3792 N N . GLU B 1 236 ? 53.742 48.735 35.021 1.00 31.25 236 GLU B N 1
ATOM 3793 C CA . GLU B 1 236 ? 53.357 50.006 34.411 1.00 31.35 236 GLU B CA 1
ATOM 3794 C C . GLU B 1 236 ? 53.012 49.825 32.932 1.00 30.51 236 GLU B C 1
ATOM 3795 O O . GLU B 1 236 ? 52.018 50.362 32.454 1.00 30.11 236 GLU B O 1
ATOM 3801 N N . LYS B 1 237 ? 53.842 49.069 32.222 1.00 29.91 237 LYS B N 1
ATOM 3802 C CA . LYS B 1 237 ? 53.599 48.769 30.812 1.00 29.55 237 LYS B CA 1
ATOM 3803 C C . LYS B 1 237 ? 52.312 47.958 30.653 1.00 29.30 237 LYS B C 1
ATOM 3804 O O . LYS B 1 237 ? 51.547 48.181 29.721 1.00 28.94 237 LYS B O 1
ATOM 3810 N N . GLY B 1 238 ? 52.080 47.034 31.582 1.00 29.10 238 GLY B N 1
ATOM 3811 C CA . GLY B 1 238 ? 50.878 46.218 31.576 1.00 28.88 238 GLY B CA 1
ATOM 3812 C C . GLY B 1 238 ? 49.605 47.022 31.758 1.00 29.06 238 GLY B C 1
ATOM 3813 O O . GLY B 1 238 ? 48.595 46.733 31.123 1.00 28.86 238 GLY B O 1
ATOM 3814 N N . GLU B 1 239 ? 49.639 48.033 32.623 1.00 29.27 239 GLU B N 1
ATOM 3815 C CA . GLU B 1 239 ? 48.456 48.852 32.873 1.00 29.82 239 GLU B CA 1
ATOM 3816 C C . GLU B 1 239 ? 48.142 49.720 31.656 1.00 29.46 239 GLU B C 1
ATOM 3817 O O . GLU B 1 239 ? 46.978 49.965 31.351 1.00 29.69 239 GLU B O 1
ATOM 3823 N N . LEU B 1 240 ? 49.182 50.173 30.963 1.00 29.46 240 LEU B N 1
ATOM 3824 C CA . LEU B 1 240 ? 49.013 50.954 29.743 1.00 29.34 240 LEU B CA 1
ATOM 3825 C C . LEU B 1 240 ? 48.381 50.092 28.649 1.00 29.16 240 LEU B C 1
ATOM 3826 O O . LEU B 1 240 ? 47.409 50.503 28.024 1.00 29.15 240 LEU B O 1
ATOM 3831 N N . ILE B 1 241 ? 48.934 48.898 28.439 1.00 28.88 241 ILE B N 1
ATOM 3832 C CA . ILE B 1 241 ? 48.416 47.959 27.442 1.00 28.43 241 ILE B CA 1
ATOM 3833 C C . ILE B 1 241 ? 46.952 47.658 27.719 1.00 28.49 241 ILE B C 1
ATOM 3834 O O . ILE B 1 241 ? 46.127 47.702 26.815 1.00 28.13 241 ILE B O 1
ATOM 3839 N N . LEU B 1 242 ? 46.641 47.367 28.978 1.00 28.63 242 LEU B N 1
ATOM 3840 C CA . LEU B 1 242 ? 45.292 46.978 29.375 1.00 29.02 242 LEU B CA 1
ATOM 3841 C C . LEU B 1 242 ? 44.280 48.069 29.064 1.00 29.54 242 LEU B C 1
ATOM 3842 O O . LEU B 1 242 ? 43.230 47.800 28.497 1.00 29.41 242 LEU B O 1
ATOM 3847 N N . GLU B 1 243 ? 44.607 49.306 29.428 1.00 30.21 243 GLU B N 1
ATOM 3848 C CA . GLU B 1 243 ? 43.718 50.433 29.180 1.00 30.76 243 GLU B CA 1
ATOM 3849 C C . GLU B 1 243 ? 43.530 50.685 27.686 1.00 30.35 243 GLU B C 1
ATOM 3850 O O . GLU B 1 243 ? 42.424 50.961 27.241 1.00 30.54 243 GLU B O 1
ATOM 3856 N N . VAL B 1 244 ? 44.614 50.583 26.925 1.00 30.15 244 VAL B N 1
ATOM 3857 C CA . VAL B 1 244 ? 44.580 50.802 25.483 1.00 29.95 244 VAL B CA 1
ATOM 3858 C C . VAL B 1 244 ? 43.712 49.736 24.803 1.00 29.40 244 VAL B C 1
ATOM 3859 O O . VAL B 1 244 ? 42.911 50.055 23.928 1.00 29.15 244 VAL B O 1
ATOM 3863 N N . CYS B 1 245 ? 43.862 48.485 25.232 1.00 28.97 245 CYS B N 1
ATOM 3864 C CA . CYS B 1 245 ? 43.118 47.361 24.659 1.00 28.58 245 CYS B CA 1
ATOM 3865 C C . CYS B 1 245 ? 41.640 47.445 25.006 1.00 27.71 245 CYS B C 1
ATOM 3866 O O . CYS B 1 245 ? 40.787 47.281 24.142 1.00 27.35 245 CYS B O 1
ATOM 3869 N N . VAL B 1 246 ? 41.338 47.694 26.275 1.00 26.86 246 VAL B N 1
ATOM 3870 C CA . VAL B 1 246 ? 39.957 47.738 26.734 1.00 26.34 246 VAL B CA 1
ATOM 3871 C C . VAL B 1 246 ? 39.206 48.891 26.075 1.00 26.26 246 VAL B C 1
ATOM 3872 O O . VAL B 1 246 ? 38.087 48.716 25.611 1.00 25.73 246 VAL B O 1
ATOM 3876 N N . GLN B 1 247 ? 39.826 50.067 26.028 1.00 26.14 247 GLN B N 1
ATOM 3877 C CA . GLN B 1 247 ? 39.198 51.230 25.412 1.00 26.28 247 GLN B CA 1
ATOM 3878 C C . GLN B 1 247 ? 38.980 51.016 23.920 1.00 25.52 247 GLN B C 1
ATOM 3879 O O . GLN B 1 247 ? 37.894 51.277 23.405 1.00 26.08 247 GLN B O 1
ATOM 3885 N N . GLY B 1 248 ? 40.015 50.545 23.235 1.00 25.16 248 GLY B N 1
ATOM 3886 C CA . GLY B 1 248 ? 39.959 50.325 21.799 1.00 24.83 248 GLY B CA 1
ATOM 3887 C C . GLY B 1 248 ? 38.909 49.295 21.419 1.00 24.48 248 GLY B C 1
ATOM 3888 O O . GLY B 1 248 ? 38.129 49.507 20.495 1.00 24.44 248 GLY B O 1
ATOM 3889 N N . ILE B 1 249 ? 38.881 48.183 22.151 1.00 24.04 249 ILE B N 1
ATOM 3890 C CA . ILE B 1 249 ? 37.944 47.097 21.854 1.00 23.58 249 ILE B CA 1
ATOM 3891 C C . ILE B 1 249 ? 36.519 47.501 22.223 1.00 23.56 249 ILE B C 1
ATOM 3892 O O . ILE B 1 249 ? 35.585 47.218 21.487 1.00 23.07 249 ILE B O 1
ATOM 3897 N N . ALA B 1 250 ? 36.351 48.186 23.349 1.00 23.80 250 ALA B N 1
ATOM 3898 C CA . ALA B 1 250 ? 35.039 48.699 23.728 1.00 24.08 250 ALA B CA 1
ATOM 3899 C C . ALA B 1 250 ? 34.467 49.601 22.638 1.00 24.47 250 ALA B C 1
ATOM 3900 O O . ALA B 1 250 ? 33.291 49.499 22.297 1.00 24.28 250 ALA B O 1
ATOM 3902 N N . ASP B 1 251 ? 35.310 50.466 22.078 1.00 24.98 251 ASP B N 1
ATOM 3903 C CA . ASP B 1 251 ? 34.872 51.397 21.041 1.00 25.76 251 ASP B CA 1
ATOM 3904 C C . ASP B 1 251 ? 34.510 50.652 19.756 1.00 25.35 251 ASP B C 1
ATOM 3905 O O . ASP B 1 251 ? 33.501 50.952 19.128 1.00 26.20 251 ASP B O 1
ATOM 3910 N N . ALA B 1 252 ? 35.328 49.673 19.383 1.00 25.57 252 ALA B N 1
ATOM 3911 C CA . ALA B 1 252 ? 35.091 48.875 18.180 1.00 25.26 252 ALA B CA 1
ATOM 3912 C C . ALA B 1 252 ? 33.786 48.098 18.280 1.00 25.20 252 ALA B C 1
ATOM 3913 O O . ALA B 1 252 ? 33.022 48.030 17.319 1.00 24.53 252 ALA B O 1
ATOM 3915 N N . ILE B 1 253 ? 33.516 47.526 19.449 1.00 25.43 253 ILE B N 1
ATOM 3916 C CA . ILE B 1 253 ? 32.312 46.724 19.624 1.00 25.98 253 ILE B CA 1
ATOM 3917 C C . ILE B 1 253 ? 31.072 47.619 19.611 1.00 26.69 253 ILE B C 1
ATOM 3918 O O . ILE B 1 253 ? 30.051 47.238 19.058 1.00 26.79 253 ILE B O 1
ATOM 3923 N N . ARG B 1 254 ? 31.165 48.820 20.184 1.00 27.59 254 ARG B N 1
ATOM 3924 C CA . ARG B 1 254 ? 30.052 49.778 20.121 1.00 28.32 254 ARG B CA 1
ATOM 3925 C C . ARG B 1 254 ? 29.768 50.245 18.695 1.00 28.19 254 ARG B C 1
ATOM 3926 O O . ARG B 1 254 ? 28.622 50.523 18.350 1.00 28.43 254 ARG B O 1
ATOM 3934 N N . GLU B 1 255 ? 30.815 50.363 17.885 1.00 28.28 255 GLU B N 1
ATOM 3935 C CA . GLU B 1 255 ? 30.668 50.742 16.479 1.00 28.42 255 GLU B CA 1
ATOM 3936 C C . GLU B 1 255 ? 29.962 49.633 15.697 1.00 27.76 255 GLU B C 1
ATOM 3937 O O . GLU B 1 255 ? 29.065 49.904 14.906 1.00 27.39 255 GLU B O 1
ATOM 3943 N N . GLU B 1 256 ? 30.370 48.386 15.927 1.00 27.13 256 GLU B N 1
ATOM 3944 C CA . GLU B 1 256 ? 29.847 47.248 15.167 1.00 26.48 256 GLU B CA 1
ATOM 3945 C C . GLU B 1 256 ? 28.513 46.726 15.685 1.00 26.73 256 GLU B C 1
ATOM 3946 O O . GLU B 1 256 ? 27.741 46.156 14.925 1.00 26.27 256 GLU B O 1
ATOM 3952 N N . PHE B 1 257 ? 28.256 46.916 16.977 1.00 27.04 257 PHE B N 1
ATOM 3953 C CA . PHE B 1 257 ? 27.044 46.432 17.627 1.00 27.67 257 PHE B CA 1
ATOM 3954 C C . PHE B 1 257 ? 26.422 47.577 18.424 1.00 29.02 257 PHE B C 1
ATOM 3955 O O . PHE B 1 257 ? 26.423 47.552 19.651 1.00 29.12 257 PHE B O 1
ATOM 3963 N N . PRO B 1 258 ? 25.900 48.586 17.735 1.00 30.87 258 PRO B N 1
ATOM 3964 C CA . PRO B 1 258 ? 25.340 49.752 18.426 1.00 32.30 258 PRO B CA 1
ATOM 3965 C C . PRO B 1 258 ? 23.950 49.456 18.983 1.00 33.85 258 PRO B C 1
ATOM 3966 O O . PRO B 1 258 ? 23.304 48.532 18.503 1.00 34.35 258 PRO B O 1
ATOM 3970 N N . PRO B 1 259 ? 23.492 50.216 19.975 1.00 35.56 259 PRO B N 1
ATOM 3971 C CA . PRO B 1 259 ? 22.099 50.109 20.441 1.00 36.14 259 PRO B CA 1
ATOM 3972 C C . PRO B 1 259 ? 21.065 50.258 19.316 1.00 36.65 259 PRO B C 1
ATOM 3973 O O . PRO B 1 259 ? 19.984 49.663 19.339 1.00 37.43 259 PRO B O 1
ATOM 3977 N N . LYS C 1 3 ? 52.550 25.473 46.559 1.00 31.40 3 LYS C N 1
ATOM 3978 C CA . LYS C 1 3 ? 52.632 25.524 45.071 1.00 31.21 3 LYS C CA 1
ATOM 3979 C C . LYS C 1 3 ? 51.318 25.044 44.465 1.00 30.01 3 LYS C C 1
ATOM 3980 O O . LYS C 1 3 ? 50.678 24.132 44.994 1.00 30.58 3 LYS C O 1
ATOM 3986 N N . SER C 1 4 ? 50.936 25.645 43.344 1.00 27.97 4 SER C N 1
ATOM 3987 C CA . SER C 1 4 ? 49.667 25.330 42.695 1.00 26.43 4 SER C CA 1
ATOM 3988 C C . SER C 1 4 ? 49.595 23.877 42.256 1.00 25.12 4 SER C C 1
ATOM 3989 O O . SER C 1 4 ? 50.595 23.281 41.864 1.00 25.32 4 SER C O 1
ATOM 3992 N N . VAL C 1 5 ? 48.388 23.326 42.318 1.00 23.42 5 VAL C N 1
ATOM 3993 C CA . VAL C 1 5 ? 48.100 22.011 41.771 1.00 22.55 5 VAL C CA 1
ATOM 3994 C C . VAL C 1 5 ? 47.525 22.099 40.352 1.00 21.42 5 VAL C C 1
ATOM 3995 O O . VAL C 1 5 ? 47.243 21.074 39.755 1.00 20.75 5 VAL C O 1
ATOM 3999 N N . PHE C 1 6 ? 47.344 23.310 39.831 1.00 20.49 6 PHE C N 1
ATOM 4000 C CA . PHE C 1 6 ? 46.824 23.506 38.473 1.00 20.23 6 PHE C CA 1
ATOM 4001 C C . PHE C 1 6 ? 47.948 23.640 37.450 1.00 19.93 6 PHE C C 1
ATOM 4002 O O . PHE C 1 6 ? 48.805 24.519 37.568 1.00 20.21 6 PHE C O 1
ATOM 4010 N N . VAL C 1 7 ? 47.922 22.778 36.436 1.00 19.20 7 VAL C N 1
ATOM 4011 C CA . VAL C 1 7 ? 48.892 22.790 35.342 1.00 19.04 7 VAL C CA 1
ATOM 4012 C C . VAL C 1 7 ? 48.972 24.164 34.675 1.00 18.74 7 VAL C C 1
ATOM 4013 O O . VAL C 1 7 ? 50.053 24.622 34.326 1.00 18.81 7 VAL C O 1
ATOM 4017 N N . GLY C 1 8 ? 47.836 24.834 34.517 1.00 18.67 8 GLY C N 1
ATOM 4018 C CA . GLY C 1 8 ? 47.814 26.147 33.904 1.00 19.01 8 GLY C CA 1
ATOM 4019 C C . GLY C 1 8 ? 48.607 27.192 34.671 1.00 19.53 8 GLY C C 1
ATOM 4020 O O . GLY C 1 8 ? 49.069 28.160 34.085 1.00 19.43 8 GLY C O 1
ATOM 4021 N N . GLU C 1 9 ? 48.745 26.997 35.977 1.00 19.43 9 GLU C N 1
ATOM 4022 C CA . GLU C 1 9 ? 49.456 27.935 36.847 1.00 20.44 9 GLU C CA 1
ATOM 4023 C C . GLU C 1 9 ? 50.936 27.573 37.056 1.00 20.72 9 GLU C C 1
ATOM 4024 O O . GLU C 1 9 ? 51.644 28.260 37.798 1.00 21.78 9 GLU C O 1
ATOM 4030 N N . LEU C 1 10 ? 51.401 26.516 36.396 1.00 21.11 10 LEU C N 1
ATOM 4031 C CA . LEU C 1 10 ? 52.810 26.124 36.424 1.00 21.55 10 LEU C CA 1
ATOM 4032 C C . LEU C 1 10 ? 53.537 26.617 35.184 1.00 21.74 10 LEU C C 1
ATOM 4033 O O . LEU C 1 10 ? 52.912 26.882 34.160 1.00 21.16 10 LEU C O 1
ATOM 4038 N N . THR C 1 11 ? 54.862 26.746 35.276 1.00 21.78 11 THR C N 1
ATOM 4039 C CA . THR C 1 11 ? 55.684 26.959 34.089 1.00 22.06 11 THR C CA 1
ATOM 4040 C C . THR C 1 11 ? 55.881 25.611 33.432 1.00 21.40 11 THR C C 1
ATOM 4041 O O . THR C 1 11 ? 55.677 24.569 34.057 1.00 21.36 11 THR C O 1
ATOM 4045 N N . TRP C 1 12 ? 56.307 25.613 32.178 1.00 21.24 12 TRP C N 1
ATOM 4046 C CA . TRP C 1 12 ? 56.556 24.357 31.494 1.00 21.39 12 TRP C CA 1
ATOM 4047 C C . TRP C 1 12 ? 57.693 23.557 32.128 1.00 21.79 12 TRP C C 1
ATOM 4048 O O . TRP C 1 12 ? 57.674 22.336 32.095 1.00 21.31 12 TRP C O 1
ATOM 4059 N N . LYS C 1 13 ? 58.660 24.247 32.726 1.00 22.52 13 LYS C N 1
ATOM 4060 C CA . LYS C 1 13 ? 59.758 23.566 33.408 1.00 23.13 13 LYS C CA 1
ATOM 4061 C C . LYS C 1 13 ? 59.291 22.862 34.681 1.00 22.84 13 LYS C C 1
ATOM 4062 O O . LYS C 1 13 ? 59.739 21.758 34.976 1.00 23.03 13 LYS C O 1
ATOM 4068 N N . GLU C 1 14 ? 58.396 23.504 35.425 1.00 23.08 14 GLU C N 1
ATOM 4069 C CA . GLU C 1 14 ? 57.821 22.925 36.641 1.00 23.25 14 GLU C CA 1
ATOM 4070 C C . GLU C 1 14 ? 56.986 21.698 36.281 1.00 23.05 14 GLU C C 1
ATOM 4071 O O . GLU C 1 14 ? 57.096 20.648 36.910 1.00 22.44 14 GLU C O 1
ATOM 4077 N N . TYR C 1 15 ? 56.171 21.831 35.238 1.00 22.56 15 TYR C N 1
ATOM 4078 C CA . TYR C 1 15 ? 55.373 20.716 34.743 1.00 22.43 15 TYR C CA 1
ATOM 4079 C C . TYR C 1 15 ? 56.261 19.564 34.274 1.00 22.69 15 TYR C C 1
ATOM 4080 O O . TYR C 1 15 ? 56.030 18.420 34.624 1.00 22.95 15 TYR C O 1
ATOM 4089 N N . GLU C 1 16 ? 57.277 19.878 33.482 1.00 23.33 16 GLU C N 1
ATOM 4090 C CA . GLU C 1 16 ? 58.212 18.879 32.972 1.00 23.94 16 GLU C CA 1
ATOM 4091 C C . GLU C 1 16 ? 58.877 18.104 34.110 1.00 24.40 16 GLU C C 1
ATOM 4092 O O . GLU C 1 16 ? 59.044 16.891 34.022 1.00 24.19 16 GLU C O 1
ATOM 4098 N N . ALA C 1 17 ? 59.253 18.817 35.166 1.00 25.28 17 ALA C N 1
ATOM 4099 C CA . ALA C 1 17 ? 59.901 18.201 36.326 1.00 25.84 17 ALA C CA 1
ATOM 4100 C C . ALA C 1 17 ? 58.962 17.226 37.039 1.00 26.46 17 ALA C C 1
ATOM 4101 O O . ALA C 1 17 ? 59.388 16.144 37.455 1.00 26.81 17 ALA C O 1
ATOM 4103 N N . ARG C 1 18 ? 57.687 17.597 37.165 1.00 26.95 18 ARG C N 1
ATOM 4104 C CA . ARG C 1 18 ? 56.703 16.739 37.825 1.00 27.70 18 ARG C CA 1
ATOM 4105 C C . ARG C 1 18 ? 56.440 15.465 37.036 1.00 28.37 18 ARG C C 1
ATOM 4106 O O . ARG C 1 18 ? 56.297 14.392 37.616 1.00 28.41 18 ARG C O 1
ATOM 4114 N N . VAL C 1 19 ? 56.395 15.574 35.713 1.00 29.34 19 VAL C N 1
ATOM 4115 C CA . VAL C 1 19 ? 56.215 14.401 34.870 1.00 30.18 19 VAL C CA 1
ATOM 4116 C C . VAL C 1 19 ? 57.467 13.517 34.910 1.00 31.19 19 VAL C C 1
ATOM 4117 O O . VAL C 1 19 ? 57.367 12.291 34.872 1.00 31.46 19 VAL C O 1
ATOM 4121 N N . ALA C 1 20 ? 58.636 14.142 35.024 1.00 32.29 20 ALA C N 1
ATOM 4122 C CA . ALA C 1 20 ? 59.906 13.417 35.053 1.00 33.17 20 ALA C CA 1
ATOM 4123 C C . ALA C 1 20 ? 60.063 12.545 36.307 1.00 34.05 20 ALA C C 1
ATOM 4124 O O . ALA C 1 20 ? 60.804 11.560 36.280 1.00 34.24 20 ALA C O 1
ATOM 4126 N N . ALA C 1 21 ? 59.358 12.897 37.384 1.00 34.79 21 ALA C N 1
ATOM 4127 C CA . ALA C 1 21 ? 59.343 12.102 38.623 1.00 35.42 21 ALA C CA 1
ATOM 4128 C C . ALA C 1 21 ? 58.915 10.645 38.415 1.00 35.85 21 ALA C C 1
ATOM 4129 O O . ALA C 1 21 ? 59.368 9.760 39.148 1.00 36.39 21 ALA C O 1
ATOM 4131 N N . GLY C 1 22 ? 58.027 10.402 37.448 1.00 35.76 22 GLY C N 1
ATOM 4132 C CA . GLY C 1 22 ? 57.733 9.052 36.979 1.00 35.60 22 GLY C CA 1
ATOM 4133 C C . GLY C 1 22 ? 56.367 8.470 37.324 1.00 35.28 22 GLY C C 1
ATOM 4134 O O . GLY C 1 22 ? 55.941 7.488 36.700 1.00 35.67 22 GLY C O 1
ATOM 4135 N N . ASP C 1 23 ? 55.683 9.066 38.298 1.00 34.29 23 ASP C N 1
ATOM 4136 C CA . ASP C 1 23 ? 54.395 8.552 38.781 1.00 33.67 23 ASP C CA 1
ATOM 4137 C C . ASP C 1 23 ? 53.338 9.657 38.862 1.00 32.13 23 ASP C C 1
ATOM 4138 O O . ASP C 1 23 ? 52.401 9.580 39.654 1.00 32.14 23 ASP C O 1
ATOM 4143 N N . CYS C 1 24 ? 53.497 10.684 38.036 1.00 30.29 24 CYS C N 1
ATOM 4144 C CA . CYS C 1 24 ? 52.637 11.855 38.091 1.00 29.22 24 CYS C CA 1
ATOM 4145 C C . CYS C 1 24 ? 51.214 11.537 37.626 1.00 27.26 24 CYS C C 1
ATOM 4146 O O . CYS C 1 24 ? 51.024 10.952 36.561 1.00 26.87 24 CYS C O 1
ATOM 4149 N N . VAL C 1 25 ? 50.231 11.914 38.437 1.00 25.32 25 VAL C N 1
ATOM 4150 C CA . VAL C 1 25 ? 48.821 11.741 38.111 1.00 23.90 25 VAL C CA 1
ATOM 4151 C C . VAL C 1 25 ? 48.276 13.085 37.658 1.00 22.81 25 VAL C C 1
ATOM 4152 O O . VAL C 1 25 ? 48.420 14.081 38.361 1.00 22.32 25 VAL C O 1
ATOM 4156 N N . LEU C 1 26 ? 47.654 13.099 36.484 1.00 21.82 26 LEU C N 1
ATOM 4157 C CA . LEU C 1 26 ? 46.966 14.271 35.969 1.00 21.46 26 LEU C CA 1
ATOM 4158 C C . LEU C 1 26 ? 45.460 14.061 36.074 1.00 20.64 26 LEU C C 1
ATOM 4159 O O . LEU C 1 26 ? 44.990 12.941 35.929 1.00 20.72 26 LEU C O 1
ATOM 4164 N N . MET C 1 27 ? 44.721 15.141 36.310 1.00 19.86 27 MET C N 1
ATOM 4165 C CA . MET C 1 27 ? 43.266 15.090 36.471 1.00 19.71 27 MET C CA 1
ATOM 4166 C C . MET C 1 27 ? 42.622 16.117 35.543 1.00 19.40 27 MET C C 1
ATOM 4167 O O . MET C 1 27 ? 43.063 17.257 35.485 1.00 19.78 27 MET C O 1
ATOM 4172 N N . LEU C 1 28 ? 41.579 15.713 34.824 1.00 18.91 28 LEU C N 1
ATOM 4173 C CA . LEU C 1 28 ? 40.896 16.591 33.871 1.00 18.75 28 LEU C CA 1
ATOM 4174 C C . LEU C 1 28 ? 39.416 16.693 34.232 1.00 18.53 28 LEU C C 1
ATOM 4175 O O . LEU C 1 28 ? 38.681 15.720 34.047 1.00 18.62 28 LEU C O 1
ATOM 4180 N N . PRO C 1 29 ? 38.962 17.844 34.736 1.00 18.05 29 PRO C N 1
ATOM 4181 C CA . PRO C 1 29 ? 37.522 18.058 34.938 1.00 18.17 29 PRO C CA 1
ATOM 4182 C C . PRO C 1 29 ? 36.803 18.183 33.595 1.00 18.18 29 PRO C C 1
ATOM 4183 O O . PRO C 1 29 ? 37.325 18.831 32.682 1.00 18.01 29 PRO C O 1
ATOM 4187 N N . VAL C 1 30 ? 35.633 17.563 33.477 1.00 17.71 30 VAL C N 1
ATOM 4188 C CA . VAL C 1 30 ? 34.843 17.630 32.251 1.00 17.85 30 VAL C CA 1
ATOM 4189 C C . VAL C 1 30 ? 33.430 18.038 32.614 1.00 17.64 30 VAL C C 1
ATOM 4190 O O . VAL C 1 30 ? 32.689 17.271 33.223 1.00 18.62 30 VAL C O 1
ATOM 4194 N N . GLY C 1 31 ? 33.054 19.250 32.239 1.00 17.29 31 GLY C N 1
ATOM 4195 C CA . GLY C 1 31 ? 31.794 19.831 32.654 1.00 16.61 31 GLY C CA 1
ATOM 4196 C C . GLY C 1 31 ? 30.844 20.165 31.519 1.00 16.79 31 GLY C C 1
ATOM 4197 O O . GLY C 1 31 ? 30.698 19.413 30.546 1.00 16.49 31 GLY C O 1
ATOM 4198 N N . ALA C 1 32 ? 30.195 21.309 31.681 1.00 16.72 32 ALA C N 1
ATOM 4199 C CA . ALA C 1 32 ? 29.141 21.797 30.796 1.00 16.66 32 ALA C CA 1
ATOM 4200 C C . ALA C 1 32 ? 28.751 23.219 31.178 1.00 16.58 32 ALA C C 1
ATOM 4201 O O . ALA C 1 32 ? 29.012 23.680 32.300 1.00 16.36 32 ALA C O 1
ATOM 4203 N N . LEU C 1 33 ? 28.144 23.910 30.223 1.00 16.70 33 LEU C N 1
ATOM 4204 C CA . LEU C 1 33 ? 27.413 25.147 30.465 1.00 16.74 33 LEU C CA 1
ATOM 4205 C C . LEU C 1 33 ? 25.951 24.806 30.249 1.00 17.14 33 LEU C C 1
ATOM 4206 O O . LEU C 1 33 ? 25.530 24.519 29.130 1.00 16.41 33 LEU C O 1
ATOM 4211 N N . GLU C 1 34 ? 25.190 24.835 31.336 1.00 17.39 34 GLU C N 1
ATOM 4212 C CA . GLU C 1 34 ? 23.861 24.240 31.364 1.00 17.86 34 GLU C CA 1
ATOM 4213 C C . GLU C 1 34 ? 22.982 24.921 32.389 1.00 17.93 34 GLU C C 1
ATOM 4214 O O . GLU C 1 34 ? 23.414 25.210 33.504 1.00 17.84 34 GLU C O 1
ATOM 4220 N N . GLN C 1 35 ? 21.731 25.148 32.016 1.00 18.20 35 GLN C N 1
ATOM 4221 C CA . GLN C 1 35 ? 20.753 25.694 32.945 1.00 18.76 35 GLN C CA 1
ATOM 4222 C C . GLN C 1 35 ? 20.714 24.831 34.197 1.00 19.19 35 GLN C C 1
ATOM 4223 O O . GLN C 1 35 ? 20.799 23.604 34.119 1.00 19.26 35 GLN C O 1
ATOM 4229 N N . HIS C 1 36 ? 20.584 25.484 35.350 1.00 19.83 36 HIS C N 1
ATOM 4230 C CA . HIS C 1 36 ? 20.444 24.800 36.631 1.00 20.69 36 HIS C CA 1
ATOM 4231 C C . HIS C 1 36 ? 19.401 25.501 37.493 1.00 21.42 36 HIS C C 1
ATOM 4232 O O . HIS C 1 36 ? 19.644 25.824 38.650 1.00 22.23 36 HIS C O 1
ATOM 4239 N N . GLY C 1 37 ? 18.234 25.736 36.915 1.00 22.01 37 GLY C N 1
ATOM 4240 C CA . GLY C 1 37 ? 17.125 26.294 37.662 1.00 22.39 37 GLY C CA 1
ATOM 4241 C C . GLY C 1 37 ? 17.166 27.796 37.814 1.00 22.78 37 GLY C C 1
ATOM 4242 O O . GLY C 1 37 ? 18.002 28.497 37.236 1.00 22.49 37 GLY C O 1
ATOM 4243 N N . HIS C 1 38 ? 16.224 28.294 38.608 1.00 23.44 38 HIS C N 1
ATOM 4244 C CA . HIS C 1 38 ? 16.087 29.716 38.876 1.00 24.01 38 HIS C CA 1
ATOM 4245 C C . HIS C 1 38 ? 17.070 30.216 39.923 1.00 23.72 38 HIS C C 1
ATOM 4246 O O . HIS C 1 38 ? 17.298 31.416 40.031 1.00 23.88 38 HIS C O 1
ATOM 4253 N N . HIS C 1 39 ? 17.644 29.296 40.691 1.00 23.85 39 HIS C N 1
ATOM 4254 C CA . HIS C 1 39 ? 18.345 29.652 41.917 1.00 23.92 39 HIS C CA 1
ATOM 4255 C C . HIS C 1 39 ? 19.855 29.513 41.848 1.00 23.50 39 HIS C C 1
ATOM 4256 O O . HIS C 1 39 ? 20.543 29.788 42.821 1.00 23.59 39 HIS C O 1
ATOM 4263 N N . MET C 1 40 ? 20.367 29.067 40.708 1.00 23.20 40 MET C N 1
ATOM 4264 C CA . MET C 1 40 ? 21.766 28.689 40.601 1.00 23.03 40 MET C CA 1
ATOM 4265 C C . MET C 1 40 ? 22.294 29.004 39.214 1.00 22.72 40 MET C C 1
ATOM 4266 O O . MET C 1 40 ? 21.543 29.012 38.248 1.00 22.74 40 MET C O 1
ATOM 4271 N N . CYS C 1 41 ? 23.596 29.244 39.128 1.00 22.27 41 CYS C N 1
ATOM 4272 C CA . CYS C 1 41 ? 24.218 29.636 37.874 1.00 22.24 41 CYS C CA 1
ATOM 4273 C C . CYS C 1 41 ? 24.469 28.438 36.961 1.00 21.46 41 CYS C C 1
ATOM 4274 O O . CYS C 1 41 ? 24.194 27.298 37.328 1.00 21.14 41 CYS C O 1
ATOM 4277 N N . MET C 1 42 ? 24.978 28.713 35.762 1.00 20.37 42 MET C N 1
ATOM 4278 C CA . MET C 1 42 ? 25.034 27.714 34.696 1.00 19.79 42 MET C CA 1
ATOM 4279 C C . MET C 1 42 ? 26.371 26.981 34.540 1.00 19.31 42 MET C C 1
ATOM 4280 O O . MET C 1 42 ? 26.448 26.026 33.773 1.00 18.68 42 MET C O 1
ATOM 4285 N N . ASN C 1 43 ? 27.410 27.406 35.258 1.00 18.92 43 ASN C N 1
ATOM 4286 C CA . ASN C 1 43 ? 28.714 26.747 35.159 1.00 18.53 43 ASN C CA 1
ATOM 4287 C C . ASN C 1 43 ? 28.978 25.718 36.260 1.00 18.53 43 ASN C C 1
ATOM 4288 O O . ASN C 1 43 ? 30.106 25.283 36.441 1.00 18.21 43 ASN C O 1
ATOM 4293 N N . VAL C 1 44 ? 27.923 25.317 36.967 1.00 18.47 44 VAL C N 1
ATOM 4294 C CA . VAL C 1 44 ? 28.024 24.354 38.061 1.00 18.60 44 VAL C CA 1
ATOM 4295 C C . VAL C 1 44 ? 28.816 23.098 37.700 1.00 18.39 44 VAL C C 1
ATOM 4296 O O . VAL C 1 44 ? 29.643 22.641 38.477 1.00 18.24 44 VAL C O 1
ATOM 4300 N N . ASP C 1 45 ? 28.552 22.520 36.531 1.00 18.26 45 ASP C N 1
ATOM 4301 C CA . ASP C 1 45 ? 29.171 21.246 36.166 1.00 18.10 45 ASP C CA 1
ATOM 4302 C C . ASP C 1 45 ? 30.671 21.351 35.879 1.00 17.97 45 ASP C C 1
ATOM 4303 O O . ASP C 1 45 ? 31.344 20.331 35.805 1.00 17.99 45 ASP C O 1
ATOM 4308 N N . VAL C 1 46 ? 31.182 22.566 35.682 1.00 17.88 46 VAL C N 1
ATOM 4309 C CA . VAL C 1 46 ? 32.629 22.804 35.665 1.00 18.14 46 VAL C CA 1
ATOM 4310 C C . VAL C 1 46 ? 33.149 23.082 37.078 1.00 18.28 46 VAL C C 1
ATOM 4311 O O . VAL C 1 46 ? 34.132 22.485 37.502 1.00 17.97 46 VAL C O 1
ATOM 4315 N N . LEU C 1 47 ? 32.491 23.988 37.791 1.00 18.75 47 LEU C N 1
ATOM 4316 C CA . LEU C 1 47 ? 32.957 24.418 39.110 1.00 19.22 47 LEU C CA 1
ATOM 4317 C C . LEU C 1 47 ? 33.097 23.262 40.088 1.00 19.01 47 LEU C C 1
ATOM 4318 O O . LEU C 1 47 ? 34.078 23.177 40.831 1.00 19.58 47 LEU C O 1
ATOM 4323 N N . LEU C 1 48 ? 32.115 22.376 40.102 1.00 18.68 48 LEU C N 1
ATOM 4324 C CA . LEU C 1 48 ? 32.097 21.328 41.109 1.00 18.54 48 LEU C CA 1
ATOM 4325 C C . LEU C 1 48 ? 33.200 20.284 40.922 1.00 18.33 48 LEU C C 1
ATOM 4326 O O . LEU C 1 48 ? 33.965 20.054 41.850 1.00 18.32 48 LEU C O 1
ATOM 4331 N N . PRO C 1 49 ? 33.333 19.649 39.758 1.00 18.26 49 PRO C N 1
ATOM 4332 C CA . PRO C 1 49 ? 34.432 18.691 39.597 1.00 18.27 49 PRO C CA 1
ATOM 4333 C C . PRO C 1 49 ? 35.811 19.359 39.692 1.00 18.41 49 PRO C C 1
ATOM 4334 O O . PRO C 1 49 ? 36.775 18.717 40.105 1.00 18.60 49 PRO C O 1
ATOM 4338 N N . THR C 1 50 ? 35.915 20.628 39.315 1.00 18.54 50 THR C N 1
ATOM 4339 C CA . THR C 1 50 ? 37.192 21.327 39.428 1.00 18.48 50 THR C CA 1
ATOM 4340 C C . THR C 1 50 ? 37.578 21.492 40.897 1.00 19.08 50 THR C C 1
ATOM 4341 O O . THR C 1 50 ? 38.733 21.300 41.255 1.00 19.41 50 THR C O 1
ATOM 4345 N N . ALA C 1 51 ? 36.602 21.832 41.729 1.00 19.73 51 ALA C N 1
ATOM 4346 C CA . ALA C 1 51 ? 36.826 22.002 43.165 1.00 19.97 51 ALA C CA 1
ATOM 4347 C C . ALA C 1 51 ? 37.212 20.680 43.818 1.00 20.30 51 ALA C C 1
ATOM 4348 O O . ALA C 1 51 ? 38.102 20.638 44.669 1.00 20.56 51 ALA C O 1
ATOM 4350 N N . VAL C 1 52 ? 36.541 19.602 43.425 1.00 19.99 52 VAL C N 1
ATOM 4351 C CA . VAL C 1 52 ? 36.856 18.280 43.952 1.00 20.18 52 VAL C CA 1
ATOM 4352 C C . VAL C 1 52 ? 38.252 17.863 43.487 1.00 19.96 52 VAL C C 1
ATOM 4353 O O . VAL C 1 52 ? 39.046 17.365 44.278 1.00 20.23 52 VAL C O 1
ATOM 4357 N N . CYS C 1 53 ? 38.563 18.092 42.209 1.00 19.96 53 CYS C N 1
ATOM 4358 C CA . C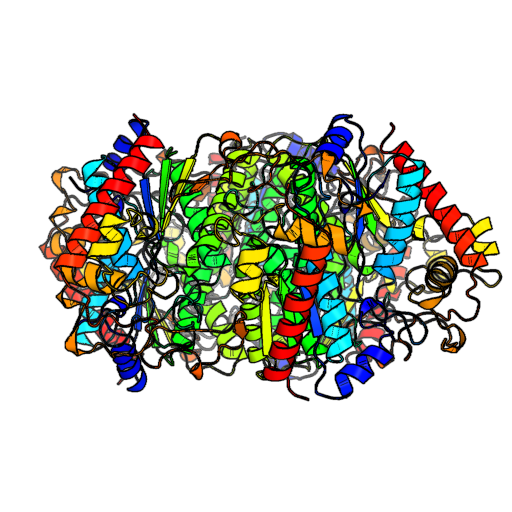YS C 1 53 ? 39.892 17.799 41.674 1.00 20.06 53 CYS C CA 1
ATOM 4359 C C . CYS C 1 53 ? 40.978 18.549 42.446 1.00 20.27 53 CYS C C 1
ATOM 4360 O O . CYS C 1 53 ? 42.025 17.982 42.758 1.00 20.83 53 CYS C O 1
ATOM 4363 N N . LYS C 1 54 ? 40.725 19.814 42.750 1.00 20.33 54 LYS C N 1
ATOM 4364 C CA . LYS C 1 54 ? 41.726 20.641 43.424 1.00 20.48 54 LYS C CA 1
ATOM 4365 C C . LYS C 1 54 ? 42.069 20.035 44.778 1.00 20.59 54 LYS C C 1
ATOM 4366 O O . LYS C 1 54 ? 43.236 19.887 45.119 1.00 20.41 54 LYS C O 1
ATOM 4372 N N . ARG C 1 55 ? 41.037 19.668 45.524 1.00 20.67 55 ARG C N 1
ATOM 4373 C CA . ARG C 1 55 ? 41.209 19.133 46.870 1.00 21.13 55 ARG C CA 1
ATOM 4374 C C . ARG C 1 55 ? 41.837 17.755 46.859 1.00 21.19 55 ARG C C 1
ATOM 4375 O O . ARG C 1 55 ? 42.699 17.455 47.692 1.00 21.36 55 ARG C O 1
ATOM 4383 N N . VAL C 1 56 ? 41.421 16.910 45.922 1.00 21.20 56 VAL C N 1
ATOM 4384 C CA . VAL C 1 56 ? 42.038 15.604 45.754 1.00 21.47 56 VAL C CA 1
ATOM 4385 C C . VAL C 1 56 ? 43.510 15.764 45.393 1.00 21.81 56 VAL C C 1
ATOM 4386 O O . VAL C 1 56 ? 44.361 15.100 45.963 1.00 21.97 56 VAL C O 1
ATOM 4390 N N . ALA C 1 57 ? 43.803 16.659 44.453 1.00 21.77 57 ALA C N 1
ATOM 4391 C CA . ALA C 1 57 ? 45.164 16.869 43.979 1.00 22.18 57 ALA C CA 1
ATOM 4392 C C . ALA C 1 57 ? 46.092 17.351 45.097 1.00 22.71 57 ALA C C 1
ATOM 4393 O O . ALA C 1 57 ? 47.239 16.921 45.178 1.00 22.15 57 ALA C O 1
ATOM 4395 N N . GLU C 1 58 ? 45.576 18.234 45.945 1.00 23.76 58 GLU C N 1
ATOM 4396 C CA . GLU C 1 58 ? 46.304 18.738 47.111 1.00 24.82 58 GLU C CA 1
ATOM 4397 C C . GLU C 1 58 ? 46.662 17.586 48.051 1.00 25.38 58 GLU C C 1
ATOM 4398 O O . GLU C 1 58 ? 47.754 17.549 48.601 1.00 26.07 58 GLU C O 1
ATOM 4404 N N . ARG C 1 59 ? 45.745 16.638 48.208 1.00 25.92 59 ARG C N 1
ATOM 4405 C CA . ARG C 1 59 ? 45.951 15.502 49.109 1.00 26.41 59 ARG C CA 1
ATOM 4406 C C . ARG C 1 59 ? 46.916 14.441 48.605 1.00 26.21 59 ARG C C 1
ATOM 4407 O O . ARG C 1 59 ? 47.676 13.879 49.398 1.00 26.90 59 ARG C O 1
ATOM 4415 N N . ILE C 1 60 ? 46.889 14.149 47.306 1.00 25.01 60 ILE C N 1
ATOM 4416 C CA . ILE C 1 60 ? 47.650 13.024 46.757 1.00 24.75 60 ILE C CA 1
ATOM 4417 C C . ILE C 1 60 ? 48.858 13.439 45.915 1.00 24.07 60 ILE C C 1
ATOM 4418 O O . ILE C 1 60 ? 49.568 12.582 45.395 1.00 24.57 60 ILE C O 1
ATOM 4423 N N . GLY C 1 61 ? 49.081 14.741 45.767 1.00 23.64 61 GLY C N 1
ATOM 4424 C CA . GLY C 1 61 ? 50.170 15.246 44.942 1.00 23.34 61 GLY C CA 1
ATOM 4425 C C . GLY C 1 61 ? 49.973 15.090 43.439 1.00 22.89 61 GLY C C 1
ATOM 4426 O O . GLY C 1 61 ? 50.924 14.799 42.711 1.00 23.66 61 GLY C O 1
ATOM 4427 N N . ALA C 1 62 ? 48.740 15.289 42.977 1.00 22.50 62 ALA C N 1
ATOM 4428 C CA . ALA C 1 62 ? 48.425 15.267 41.549 1.00 21.72 62 ALA C CA 1
ATOM 4429 C C . ALA C 1 62 ? 48.326 16.692 40.994 1.00 21.18 62 ALA C C 1
ATOM 4430 O O . ALA C 1 62 ? 48.399 17.671 41.736 1.00 21.08 62 ALA C O 1
ATOM 4432 N N . LEU C 1 63 ? 48.184 16.795 39.674 1.00 20.81 63 LEU C N 1
ATOM 4433 C CA . LEU C 1 63 ? 48.004 18.076 39.000 1.00 20.74 63 LEU C CA 1
ATOM 4434 C C . LEU C 1 63 ? 46.691 18.077 38.224 1.00 20.21 63 LEU C C 1
ATOM 4435 O O . LEU C 1 63 ? 46.243 17.022 37.767 1.00 20.86 63 LEU C O 1
ATOM 4440 N N . VAL C 1 64 ? 46.099 19.260 38.071 1.00 19.76 64 VAL C N 1
ATOM 4441 C CA . VAL C 1 64 ? 44.768 19.422 37.489 1.00 19.17 64 VAL C CA 1
ATOM 4442 C C . VAL C 1 64 ? 44.882 20.243 36.205 1.00 18.74 64 VAL C C 1
ATOM 4443 O O . VAL C 1 64 ? 45.412 21.351 36.206 1.00 18.87 64 VAL C O 1
ATOM 4447 N N . MET C 1 65 ? 44.403 19.669 35.112 1.00 18.05 65 MET C N 1
ATOM 4448 C CA . MET C 1 65 ? 44.386 20.329 33.810 1.00 17.52 65 MET C CA 1
ATOM 4449 C C . MET C 1 65 ? 43.220 21.302 33.715 1.00 17.57 65 MET C C 1
ATOM 4450 O O . MET C 1 65 ? 42.232 21.170 34.444 1.00 17.29 65 MET C O 1
ATOM 4455 N N . PRO C 1 66 ? 43.307 22.270 32.801 1.00 17.05 66 PRO C N 1
ATOM 4456 C CA . PRO C 1 66 ? 42.161 23.140 32.525 1.00 17.09 66 PRO C CA 1
ATOM 4457 C C . PRO C 1 66 ? 40.927 22.320 32.155 1.00 16.68 66 PRO C C 1
ATOM 4458 O O . PRO C 1 66 ? 41.021 21.360 31.384 1.00 16.66 66 PRO C O 1
ATOM 4462 N N . GLY C 1 67 ? 39.786 22.708 32.701 1.00 16.06 67 GLY C N 1
ATOM 4463 C CA . GLY C 1 67 ? 38.568 21.925 32.555 1.00 16.36 67 GLY C CA 1
ATOM 4464 C C . GLY C 1 67 ? 37.922 22.111 31.197 1.00 16.34 67 GLY C C 1
ATOM 4465 O O . GLY C 1 67 ? 38.093 23.144 30.545 1.00 16.38 67 GLY C O 1
ATOM 4466 N N . LEU C 1 68 ? 37.183 21.097 30.767 1.00 16.21 68 LEU C N 1
ATOM 4467 C CA . LEU C 1 68 ? 36.349 21.218 29.584 1.00 16.65 68 LEU C CA 1
ATOM 4468 C C . LEU C 1 68 ? 35.078 21.934 30.020 1.00 16.80 68 LEU C C 1
ATOM 4469 O O . LEU C 1 68 ? 34.357 21.480 30.905 1.00 17.12 68 LEU C O 1
ATOM 4474 N N . GLN C 1 69 ? 34.842 23.087 29.405 1.00 16.38 69 GLN C N 1
ATOM 4475 C CA . GLN C 1 69 ? 33.819 24.034 29.815 1.00 16.79 69 GLN C CA 1
ATOM 4476 C C . GLN C 1 69 ? 32.471 23.739 29.175 1.00 16.81 69 GLN C C 1
ATOM 4477 O O . GLN C 1 69 ? 31.436 24.186 29.672 1.00 17.94 69 GLN C O 1
ATOM 4483 N N . TYR C 1 70 ? 32.509 23.024 28.051 1.00 16.50 70 TYR C N 1
ATOM 4484 C CA . TYR C 1 70 ? 31.331 22.716 27.256 1.00 16.61 70 TYR C CA 1
ATOM 4485 C C . TYR C 1 70 ? 31.264 21.212 27.079 1.00 16.63 70 TYR C C 1
ATOM 4486 O O . TYR C 1 70 ? 32.262 20.572 26.757 1.00 17.14 70 TYR C O 1
ATOM 4495 N N . GLY C 1 71 ? 30.078 20.657 27.309 1.00 17.09 71 GLY C N 1
ATOM 4496 C CA . GLY C 1 71 ? 29.856 19.228 27.261 1.00 16.89 71 GLY C CA 1
ATOM 4497 C C . GLY C 1 71 ? 28.727 18.842 26.326 1.00 16.95 71 GLY C C 1
ATOM 4498 O O . GLY C 1 71 ? 28.202 19.674 25.574 1.00 16.32 71 GLY C O 1
ATOM 4499 N N . TYR C 1 72 ? 28.355 17.566 26.373 1.00 16.41 72 TYR C N 1
ATOM 4500 C CA . TYR C 1 72 ? 27.332 17.038 25.482 1.00 16.37 72 TYR C CA 1
ATOM 4501 C C . TYR C 1 72 ? 25.934 17.581 25.784 1.00 16.11 72 TYR C C 1
ATOM 4502 O O . TYR C 1 72 ? 25.647 18.023 26.895 1.00 16.41 72 TYR C O 1
ATOM 4511 N N . LYS C 1 73 ? 25.086 17.529 24.759 1.00 16.23 73 LYS C N 1
ATOM 4512 C CA . LYS C 1 73 ? 23.695 17.979 24.806 1.00 16.50 73 LYS C CA 1
ATOM 4513 C C . LYS C 1 73 ? 22.927 17.469 26.018 1.00 17.02 73 LYS C C 1
ATOM 4514 O O . LYS C 1 73 ? 22.889 16.272 26.283 1.00 17.51 73 LYS C O 1
ATOM 4520 N N . SER C 1 74 ? 22.329 18.410 26.740 1.00 17.67 74 SER C N 1
ATOM 4521 C CA . SER C 1 74 ? 21.498 18.121 27.889 1.00 18.23 74 SER C CA 1
ATOM 4522 C C . SER C 1 74 ? 20.333 17.229 27.455 1.00 18.89 74 SER C C 1
ATOM 4523 O O . SER C 1 74 ? 19.692 17.487 26.438 1.00 19.04 74 SER C O 1
ATOM 4526 N N . GLN C 1 75 ? 20.081 16.173 28.219 1.00 19.40 75 GLN C N 1
ATOM 4527 C CA . GLN C 1 75 ? 18.964 15.276 27.949 1.00 20.27 75 GLN C CA 1
ATOM 4528 C C . GLN C 1 75 ? 17.876 15.515 28.985 1.00 21.11 75 GLN C C 1
ATOM 4529 O O . GLN C 1 75 ? 18.163 15.850 30.124 1.00 21.38 75 GLN C O 1
ATOM 4535 N N . GLN C 1 76 ? 16.623 15.342 28.579 1.00 22.30 76 GLN C N 1
ATOM 4536 C CA . GLN C 1 76 ? 15.484 15.659 29.436 1.00 22.99 76 GLN C CA 1
ATOM 4537 C C . GLN C 1 76 ? 15.548 14.980 30.805 1.00 23.18 76 GLN C C 1
ATOM 4538 O O . GLN C 1 76 ? 15.363 15.634 31.834 1.00 23.21 76 GLN C O 1
ATOM 4544 N N . LYS C 1 77 ? 15.829 13.684 30.811 1.00 23.79 77 LYS C N 1
ATOM 4545 C CA . LYS C 1 77 ? 15.745 12.875 32.032 1.00 24.65 77 LYS C CA 1
ATOM 4546 C C . LYS C 1 77 ? 16.881 13.101 33.030 1.00 24.64 77 LYS C C 1
ATOM 4547 O O . LYS C 1 77 ? 16.793 12.659 34.176 1.00 24.92 77 LYS C O 1
ATOM 4553 N N . SER C 1 78 ? 17.939 13.786 32.599 1.00 24.21 78 SER C N 1
ATOM 4554 C CA . SER C 1 78 ? 19.112 14.010 33.442 1.00 24.15 78 SER C CA 1
ATOM 4555 C C . SER C 1 78 ? 19.497 15.486 33.604 1.00 24.27 78 SER C C 1
ATOM 4556 O O . SER C 1 78 ? 20.080 15.858 34.611 1.00 25.59 78 SER C O 1
ATOM 4559 N N . GLY C 1 79 ? 19.160 16.327 32.632 1.00 23.98 79 GLY C N 1
ATOM 4560 C CA . GLY C 1 79 ? 19.531 17.732 32.670 1.00 23.50 79 GLY C CA 1
ATOM 4561 C C . GLY C 1 79 ? 18.454 18.710 32.254 1.00 23.10 79 GLY C C 1
ATOM 4562 O O . GLY C 1 79 ? 18.733 19.896 32.118 1.00 22.47 79 GLY C O 1
ATOM 4563 N N . GLY C 1 80 ? 17.231 18.226 32.049 1.00 22.49 80 GLY C N 1
ATOM 4564 C CA . GLY C 1 80 ? 16.118 19.077 31.667 1.00 22.57 80 GLY C CA 1
ATOM 4565 C C . GLY C 1 80 ? 15.878 19.196 30.169 1.00 22.53 80 GLY C C 1
ATOM 4566 O O . GLY C 1 80 ? 14.743 19.392 29.740 1.00 22.89 80 GLY C O 1
ATOM 4567 N N . GLY C 1 81 ? 16.940 19.107 29.373 1.00 22.04 81 GLY C N 1
ATOM 4568 C CA . GLY C 1 81 ? 16.825 19.111 27.924 1.00 21.57 81 GLY C CA 1
ATOM 4569 C C . GLY C 1 81 ? 17.582 20.258 27.281 1.00 21.14 81 GLY C C 1
ATOM 4570 O O . GLY C 1 81 ? 17.744 21.322 27.877 1.00 20.90 81 GLY C O 1
ATOM 4571 N N . ASN C 1 82 ? 18.006 20.053 26.040 1.00 20.64 82 ASN C N 1
ATOM 4572 C CA . ASN C 1 82 ? 18.834 21.034 25.334 1.00 21.02 82 ASN C CA 1
ATOM 4573 C C . ASN C 1 82 ? 18.051 22.183 24.699 1.00 21.65 82 ASN C C 1
ATOM 4574 O O . ASN C 1 82 ? 18.619 23.019 23.996 1.00 22.57 82 ASN C O 1
ATOM 4579 N N . HIS C 1 83 ? 16.747 22.228 24.942 1.00 21.36 83 HIS C N 1
ATOM 4580 C CA . HIS C 1 83 ? 15.901 23.299 24.423 1.00 21.54 83 HIS C CA 1
ATOM 4581 C C . HIS C 1 83 ? 15.949 24.570 25.289 1.00 20.99 83 HIS C C 1
ATOM 4582 O O . HIS C 1 83 ? 15.499 25.632 24.861 1.00 21.58 83 HIS C O 1
ATOM 4589 N N . PHE C 1 84 ? 16.505 24.474 26.494 1.00 21.18 84 PHE C N 1
ATOM 4590 C CA . PHE C 1 84 ? 16.621 25.641 27.370 1.00 20.77 84 PHE C CA 1
ATOM 4591 C C . PHE C 1 84 ? 17.610 26.673 26.841 1.00 20.89 84 PHE C C 1
ATOM 4592 O O . PHE C 1 84 ? 18.625 26.309 26.238 1.00 20.62 84 PHE C O 1
ATOM 4600 N N . PRO C 1 85 ? 17.340 27.952 27.103 1.00 20.96 85 PRO C N 1
ATOM 4601 C CA . PRO C 1 85 ? 18.329 29.008 26.873 1.00 20.69 85 PRO C CA 1
ATOM 4602 C C . PRO C 1 85 ? 19.533 28.792 27.777 1.00 19.84 85 PRO C C 1
ATOM 4603 O O . PRO C 1 85 ? 19.395 28.159 28.827 1.00 20.06 85 PRO C O 1
ATOM 4607 N N . GLY C 1 86 ? 20.690 29.308 27.374 1.00 19.03 86 GLY C N 1
ATOM 4608 C CA . GLY C 1 86 ? 21.878 29.297 28.212 1.00 18.23 86 GLY C CA 1
ATOM 4609 C C . GLY C 1 86 ? 22.706 28.035 28.053 1.00 17.89 86 GLY C C 1
ATOM 4610 O O . GLY C 1 86 ? 23.916 28.097 27.874 1.00 18.06 86 GLY C O 1
ATOM 4611 N N . THR C 1 87 ? 22.051 26.884 28.145 1.00 17.48 87 THR C N 1
ATOM 4612 C CA . THR C 1 87 ? 22.694 25.604 27.877 1.00 17.28 87 THR C CA 1
ATOM 4613 C C . THR C 1 87 ? 23.368 25.665 26.517 1.00 17.05 87 THR C C 1
ATOM 4614 O O . THR C 1 87 ? 22.722 25.955 25.517 1.00 17.05 87 THR C O 1
ATOM 4618 N N . THR C 1 88 ? 24.672 25.416 26.487 1.00 16.52 88 THR C N 1
ATOM 4619 C CA . THR C 1 88 ? 25.468 25.556 25.273 1.00 16.75 88 THR C CA 1
ATOM 4620 C C . THR C 1 88 ? 26.271 24.282 25.091 1.00 16.59 88 THR C C 1
ATOM 4621 O O . THR C 1 88 ? 27.273 24.068 25.775 1.00 16.70 88 THR C O 1
ATOM 4625 N N . SER C 1 89 ? 25.831 23.450 24.155 1.00 16.37 89 SER C N 1
ATOM 4626 C CA . SER C 1 89 ? 26.292 22.069 24.057 1.00 15.82 89 SER C CA 1
ATOM 4627 C C . SER C 1 89 ? 27.065 21.735 22.788 1.00 15.85 89 SER C C 1
ATOM 4628 O O . SER C 1 89 ? 26.780 22.240 21.711 1.00 16.11 89 SER C O 1
ATOM 4631 N N . LEU C 1 90 ? 28.027 20.831 22.931 1.00 15.37 90 LEU C N 1
ATOM 4632 C CA . LEU C 1 90 ? 28.796 20.329 21.805 1.00 15.48 90 LEU C CA 1
ATOM 4633 C C . LEU C 1 90 ? 28.144 19.100 21.195 1.00 15.14 90 LEU C C 1
ATOM 4634 O O . LEU C 1 90 ? 27.418 18.358 21.870 1.00 15.35 90 LEU C O 1
ATOM 4639 N N . ASP C 1 91 ? 28.421 18.885 19.915 1.00 14.79 91 ASP C N 1
ATOM 4640 C CA . ASP C 1 91 ? 28.186 17.594 19.289 1.00 14.85 91 ASP C CA 1
ATOM 4641 C C . ASP C 1 91 ? 29.090 16.526 19.903 1.00 15.32 91 ASP C C 1
ATOM 4642 O O . ASP C 1 91 ? 30.148 16.817 20.463 1.00 14.89 91 ASP C O 1
ATOM 4647 N N . GLY C 1 92 ? 28.647 15.283 19.799 1.00 15.63 92 GLY C N 1
ATOM 4648 C CA . GLY C 1 92 ? 29.376 14.145 20.309 1.00 15.75 92 GLY C CA 1
ATOM 4649 C C . GLY C 1 92 ? 30.782 14.062 19.761 1.00 16.08 92 GLY C C 1
ATOM 4650 O O . GLY C 1 92 ? 31.736 13.871 20.514 1.00 16.67 92 GLY C O 1
ATOM 4651 N N . ALA C 1 93 ? 30.911 14.228 18.451 1.00 16.13 93 ALA C N 1
ATOM 4652 C CA . ALA C 1 93 ? 32.210 14.123 17.795 1.00 16.29 93 ALA C CA 1
ATOM 4653 C C . ALA C 1 93 ? 33.179 15.179 18.317 1.00 16.19 93 ALA C C 1
ATOM 4654 O O . ALA C 1 93 ? 34.369 14.927 18.402 1.00 16.55 93 ALA C O 1
ATOM 4656 N N . THR C 1 94 ? 32.656 16.353 18.646 1.00 15.64 94 THR C N 1
ATOM 4657 C CA . THR C 1 94 ? 33.487 17.458 19.128 1.00 15.41 94 THR C CA 1
ATOM 4658 C C . THR C 1 94 ? 34.071 17.157 20.502 1.00 15.70 94 THR C C 1
ATOM 4659 O O . THR C 1 94 ? 35.273 17.347 20.729 1.00 16.01 94 THR C O 1
ATOM 4663 N N . LEU C 1 95 ? 33.231 16.666 21.407 1.00 15.87 95 LEU C N 1
ATOM 4664 C CA . LEU C 1 95 ? 33.662 16.344 22.760 1.00 15.97 95 LEU C CA 1
ATOM 4665 C C . LEU C 1 95 ? 34.618 15.158 22.723 1.00 15.94 95 LEU C C 1
ATOM 4666 O O . LEU C 1 95 ? 35.652 15.164 23.373 1.00 15.76 95 LEU C O 1
ATOM 4671 N N . THR C 1 96 ? 34.259 14.130 21.968 1.00 16.25 96 THR C N 1
ATOM 4672 C CA . THR C 1 96 ? 35.113 12.962 21.804 1.00 16.30 96 THR C CA 1
ATOM 4673 C C . THR C 1 96 ? 36.496 13.356 21.299 1.00 16.35 96 THR C C 1
ATOM 4674 O O . THR C 1 96 ? 37.507 12.898 21.820 1.00 16.35 96 THR C O 1
ATOM 4678 N N . GLY C 1 97 ? 36.529 14.213 20.288 1.00 15.72 97 GLY C N 1
ATOM 4679 C CA . GLY C 1 97 ? 37.786 14.654 19.700 1.00 15.36 97 GLY C CA 1
ATOM 4680 C C . GLY C 1 97 ? 38.645 15.465 20.650 1.00 15.50 97 GLY C C 1
ATOM 4681 O O . GLY C 1 97 ? 39.878 15.392 20.592 1.00 15.96 97 GLY C O 1
ATOM 4682 N N . THR C 1 98 ? 38.002 16.238 21.517 1.00 15.16 98 THR C N 1
ATOM 4683 C CA . THR C 1 98 ? 38.706 17.071 22.487 1.00 15.24 98 THR C CA 1
ATOM 4684 C C . THR C 1 98 ? 39.417 16.177 23.497 1.00 15.38 98 THR C C 1
ATOM 4685 O O . THR C 1 98 ? 40.595 16.369 23.795 1.00 15.35 98 THR C O 1
ATOM 4689 N N . VAL C 1 99 ? 38.704 15.188 24.012 1.00 15.36 99 VAL C N 1
ATOM 4690 C CA . VAL C 1 99 ? 39.294 14.236 24.943 1.00 15.75 99 VAL C CA 1
ATOM 4691 C C . VAL C 1 99 ? 40.437 13.482 24.267 1.00 15.96 99 VAL C C 1
ATOM 4692 O O . VAL C 1 99 ? 41.513 13.291 24.846 1.00 16.45 99 VAL C O 1
ATOM 4696 N N . GLN C 1 100 ? 40.213 13.070 23.030 1.00 16.16 100 GLN C N 1
ATOM 4697 C CA . GLN C 1 100 ? 41.197 12.318 22.267 1.00 16.40 100 GLN C CA 1
ATOM 4698 C C . GLN C 1 100 ? 42.475 13.138 22.073 1.00 16.22 100 GLN C C 1
ATOM 4699 O O . GLN C 1 100 ? 43.587 12.628 22.257 1.00 16.33 100 GLN C O 1
ATOM 4705 N N . ASP C 1 101 ? 42.314 14.407 21.709 1.00 15.56 101 ASP C N 1
ATOM 4706 C CA . ASP C 1 101 ? 43.465 15.283 21.473 1.00 15.84 101 ASP C CA 1
ATOM 4707 C C . ASP C 1 101 ? 44.267 15.502 22.748 1.00 16.21 101 ASP C C 1
ATOM 4708 O O . ASP C 1 101 ? 45.505 15.498 22.717 1.00 16.53 101 ASP C O 1
ATOM 4713 N N . ILE C 1 102 ? 43.577 15.713 23.866 1.00 16.15 102 ILE C N 1
ATOM 4714 C CA . ILE C 1 102 ? 44.262 15.993 25.125 1.00 16.34 102 ILE C CA 1
ATOM 4715 C C . ILE C 1 102 ? 45.069 14.773 25.571 1.00 16.63 102 ILE C C 1
ATOM 4716 O O . ILE C 1 102 ? 46.221 14.917 25.972 1.00 17.05 102 ILE C O 1
ATOM 4721 N N . ILE C 1 103 ? 44.493 13.578 25.455 1.00 16.44 103 ILE C N 1
ATOM 4722 C CA . ILE C 1 103 ? 45.220 12.352 25.813 1.00 16.72 103 ILE C CA 1
ATOM 4723 C C . ILE C 1 103 ? 46.463 12.168 24.943 1.00 17.26 103 ILE C C 1
ATOM 4724 O O . ILE C 1 103 ? 47.540 11.861 25.448 1.00 17.75 103 ILE C O 1
ATOM 4729 N N . ARG C 1 104 ? 46.315 12.366 23.640 1.00 17.28 104 ARG C N 1
ATOM 4730 C CA . ARG C 1 104 ? 47.447 12.320 22.722 1.00 17.85 104 ARG C CA 1
ATOM 4731 C C . ARG C 1 104 ? 48.589 13.222 23.191 1.00 17.78 104 ARG C C 1
ATOM 4732 O O . ARG C 1 104 ? 49.747 12.797 23.224 1.00 17.93 104 ARG C O 1
ATOM 4740 N N . GLU C 1 105 ? 48.249 14.445 23.572 1.00 17.47 105 GLU C N 1
ATOM 4741 C CA . GLU C 1 105 ? 49.240 15.441 23.963 1.00 17.67 105 GLU C CA 1
ATOM 4742 C C . GLU C 1 105 ? 49.889 15.112 25.307 1.00 18.32 105 GLU C C 1
ATOM 4743 O O . GLU C 1 105 ? 51.100 15.255 25.459 1.00 18.72 105 GLU C O 1
ATOM 4749 N N . LEU C 1 106 ? 49.093 14.662 26.269 1.00 18.34 106 LEU C N 1
ATOM 4750 C CA . LEU C 1 106 ? 49.630 14.264 27.567 1.00 18.47 106 LEU C CA 1
ATOM 4751 C C . LEU C 1 106 ? 50.613 13.117 27.393 1.00 18.85 106 LEU C C 1
ATOM 4752 O O . LEU C 1 106 ? 51.666 13.102 28.030 1.00 19.37 106 LEU C O 1
ATOM 4757 N N . ALA C 1 107 ? 50.285 12.168 26.519 1.00 19.04 107 ALA C N 1
ATOM 4758 C CA . ALA C 1 107 ? 51.171 11.036 26.248 1.00 18.98 107 ALA C CA 1
ATOM 4759 C C . ALA C 1 107 ? 52.479 11.527 25.628 1.00 19.65 107 ALA C C 1
ATOM 4760 O O . ALA C 1 107 ? 53.556 11.025 25.944 1.00 20.00 107 ALA C O 1
ATOM 4762 N N . ARG C 1 108 ? 52.393 12.520 24.748 1.00 19.63 108 ARG C N 1
ATOM 4763 C CA . ARG C 1 108 ? 53.585 13.119 24.166 1.00 19.90 108 ARG C CA 1
ATOM 4764 C C . ARG C 1 108 ? 54.504 13.713 25.245 1.00 20.24 108 ARG C C 1
ATOM 4765 O O . ARG C 1 108 ? 55.734 13.594 25.141 1.00 20.95 108 ARG C O 1
ATOM 4773 N N . HIS C 1 109 ? 53.918 14.337 26.269 1.00 20.21 109 HIS C N 1
ATOM 4774 C CA . HIS C 1 109 ? 54.688 14.883 27.401 1.00 20.87 109 HIS C CA 1
ATOM 4775 C C . HIS C 1 109 ? 55.417 13.796 28.192 1.00 21.52 109 HIS C C 1
ATOM 4776 O O . HIS C 1 109 ? 56.377 14.094 28.909 1.00 22.93 109 HIS C O 1
ATOM 4783 N N . GLY C 1 110 ? 54.928 12.562 28.105 1.00 21.72 110 GLY C N 1
ATOM 4784 C CA . GLY C 1 110 ? 55.463 11.458 28.881 1.00 21.95 110 GLY C CA 1
ATOM 4785 C C . GLY C 1 110 ? 54.567 11.087 30.043 1.00 21.95 110 GLY C C 1
ATOM 4786 O O . GLY C 1 110 ? 54.890 10.171 30.808 1.00 22.51 110 GLY C O 1
ATOM 4787 N N . ALA C 1 111 ? 53.446 11.793 30.200 1.00 21.55 111 ALA C N 1
ATOM 4788 C CA . ALA C 1 111 ? 52.440 11.427 31.191 1.00 21.31 111 ALA C CA 1
ATOM 4789 C C . ALA C 1 111 ? 51.814 10.091 30.829 1.00 21.29 111 ALA C C 1
ATOM 4790 O O . ALA C 1 111 ? 51.652 9.771 29.651 1.00 20.93 111 ALA C O 1
ATOM 4792 N N . ARG C 1 112 ? 51.477 9.307 31.845 1.00 21.05 112 ARG C N 1
ATOM 4793 C CA . ARG C 1 112 ? 50.899 7.984 31.636 1.00 21.07 112 ARG C CA 1
ATOM 4794 C C . ARG C 1 112 ? 49.742 7.647 32.575 1.00 20.94 112 ARG C C 1
ATOM 4795 O O . ARG C 1 112 ? 49.263 6.523 32.556 1.00 21.00 112 ARG C O 1
ATOM 4803 N N . ARG C 1 113 ? 49.288 8.615 33.370 1.00 20.79 113 ARG C N 1
ATOM 4804 C CA . ARG C 1 113 ? 48.224 8.412 34.350 1.00 21.11 113 ARG C CA 1
ATOM 4805 C C . ARG C 1 113 ? 47.260 9.596 34.321 1.00 20.65 113 ARG C C 1
ATOM 4806 O O . ARG C 1 113 ? 47.634 10.713 34.664 1.00 20.81 113 ARG C O 1
ATOM 4814 N N . LEU C 1 114 ? 46.017 9.340 33.929 1.00 20.45 114 LEU C N 1
ATOM 4815 C CA . LEU C 1 114 ? 45.018 10.392 33.800 1.00 20.42 114 LEU C CA 1
ATOM 4816 C C . LEU C 1 114 ? 43.743 9.984 34.513 1.00 20.01 114 LEU C C 1
ATOM 4817 O O . LEU C 1 114 ? 43.283 8.857 34.364 1.00 20.81 114 LEU C O 1
ATOM 4822 N N . VAL C 1 115 ? 43.190 10.908 35.285 1.00 20.41 115 VAL C N 1
ATOM 4823 C CA . VAL C 1 115 ? 41.866 10.777 35.858 1.00 20.28 115 VAL C CA 1
ATOM 4824 C C . VAL C 1 115 ? 40.959 11.778 35.161 1.00 20.59 115 VAL C C 1
ATOM 4825 O O . VAL C 1 115 ? 41.213 12.973 35.190 1.00 20.61 115 VAL C O 1
ATOM 4829 N N . LEU C 1 116 ? 39.904 11.288 34.529 1.00 20.56 116 LEU C N 1
ATOM 4830 C CA . LEU C 1 116 ? 38.879 12.162 33.975 1.00 21.21 116 LEU C CA 1
ATOM 4831 C C . LEU C 1 116 ? 37.744 12.235 34.993 1.00 20.72 116 LEU C C 1
ATOM 4832 O O . LEU C 1 116 ? 37.134 11.211 35.319 1.00 20.38 116 LEU C O 1
ATOM 4837 N N . MET C 1 117 ? 37.495 13.426 35.530 1.00 20.25 117 MET C N 1
ATOM 4838 C CA . MET C 1 117 ? 36.420 13.631 36.492 1.00 20.32 117 MET C CA 1
ATOM 4839 C C . MET C 1 117 ? 35.253 14.344 35.837 1.00 20.01 117 MET C C 1
ATOM 4840 O O . MET C 1 117 ? 35.282 15.554 35.615 1.00 19.57 117 MET C O 1
ATOM 4845 N N . ASN C 1 118 ? 34.219 13.574 35.534 1.00 19.64 118 ASN C N 1
ATOM 4846 C CA . ASN C 1 118 ? 33.024 14.090 34.902 1.00 19.30 118 ASN C CA 1
ATOM 4847 C C . ASN C 1 118 ? 32.106 14.798 35.894 1.00 19.51 118 ASN C C 1
ATOM 4848 O O . ASN C 1 118 ? 31.907 14.330 37.020 1.00 19.77 118 ASN C O 1
ATOM 4853 N N . GLY C 1 119 ? 31.565 15.931 35.476 1.00 18.87 119 GLY C N 1
ATOM 4854 C CA . GLY C 1 119 ? 30.630 16.707 36.265 1.00 19.24 119 GLY C CA 1
ATOM 4855 C C . GLY C 1 119 ? 29.261 16.878 35.628 1.00 19.32 119 GLY C C 1
ATOM 4856 O O . GLY C 1 119 ? 28.383 17.493 36.225 1.00 19.89 119 GLY C O 1
ATOM 4857 N N . HIS C 1 120 ? 29.089 16.344 34.417 1.00 19.47 120 HIS C N 1
ATOM 4858 C CA . HIS C 1 120 ? 27.851 16.460 33.658 1.00 19.81 120 HIS C CA 1
ATOM 4859 C C . HIS C 1 120 ? 27.487 15.080 33.144 1.00 20.08 120 HIS C C 1
ATOM 4860 O O . HIS C 1 120 ? 28.183 14.510 32.312 1.00 20.06 120 HIS C O 1
ATOM 4867 N N . TYR C 1 121 ? 26.388 14.549 33.676 1.00 20.96 121 TYR C N 1
ATOM 4868 C CA . TYR C 1 121 ? 25.911 13.204 33.410 1.00 21.66 121 TYR C CA 1
ATOM 4869 C C . TYR C 1 121 ? 26.033 12.761 31.947 1.00 20.55 121 TYR C C 1
ATOM 4870 O O . TYR C 1 121 ? 26.515 11.667 31.662 1.00 21.04 121 TYR C O 1
ATOM 4879 N N . GLU C 1 122 ? 25.624 13.644 31.038 1.00 19.79 122 GLU C N 1
ATOM 4880 C CA . GLU C 1 122 ? 25.490 13.333 29.614 1.00 19.21 122 GLU C CA 1
ATOM 4881 C C . GLU C 1 122 ? 26.830 13.141 28.885 1.00 18.63 122 GLU C C 1
ATOM 4882 O O . GLU C 1 122 ? 26.867 12.604 27.778 1.00 18.56 122 GLU C O 1
ATOM 4888 N N . ASN C 1 123 ? 27.929 13.592 29.490 1.00 18.54 123 ASN C N 1
ATOM 4889 C CA . ASN C 1 123 ? 29.241 13.484 28.856 1.00 18.08 123 ASN C CA 1
ATOM 4890 C C . ASN C 1 123 ? 29.776 12.060 28.750 1.00 17.66 123 ASN C C 1
ATOM 4891 O O . ASN C 1 123 ? 30.618 11.786 27.917 1.00 17.35 123 ASN C O 1
ATOM 4896 N N . SER C 1 124 ? 29.315 11.169 29.623 1.00 17.31 124 SER C N 1
ATOM 4897 C CA . SER C 1 124 ? 30.043 9.929 29.900 1.00 17.52 124 SER C CA 1
ATOM 4898 C C . SER C 1 124 ? 30.455 9.089 28.688 1.00 17.24 124 SER C C 1
ATOM 4899 O O . SER C 1 124 ? 31.610 8.679 28.586 1.00 17.06 124 SER C O 1
ATOM 4902 N N . MET C 1 125 ? 29.531 8.804 27.785 1.00 17.28 125 MET C N 1
ATOM 4903 C CA . MET C 1 125 ? 29.830 7.892 26.682 1.00 17.30 125 MET C CA 1
ATOM 4904 C C . MET C 1 125 ? 30.764 8.516 25.639 1.00 16.98 125 MET C C 1
ATOM 4905 O O . MET C 1 125 ? 31.496 7.821 24.949 1.00 16.83 125 MET C O 1
ATOM 4910 N N . PHE C 1 126 ? 30.751 9.839 25.551 1.00 16.88 126 PHE C N 1
ATOM 4911 C CA . PHE C 1 126 ? 31.633 10.547 24.632 1.00 17.07 126 PHE C CA 1
ATOM 4912 C C . PHE C 1 126 ? 33.039 10.651 25.190 1.00 17.29 126 PHE C C 1
ATOM 4913 O O . PHE C 1 126 ? 34.004 10.608 24.440 1.00 17.28 126 PHE C O 1
ATOM 4921 N N . ILE C 1 127 ? 33.146 10.716 26.514 1.00 17.32 127 ILE C N 1
ATOM 4922 C CA . ILE C 1 127 ? 34.433 10.589 27.185 1.00 17.95 127 ILE C CA 1
ATOM 4923 C C . ILE C 1 127 ? 34.996 9.188 26.921 1.00 17.37 127 ILE C C 1
ATOM 4924 O O . ILE C 1 127 ? 36.145 9.026 26.544 1.00 18.06 127 ILE C O 1
ATOM 4929 N N . VAL C 1 128 ? 34.155 8.175 27.076 1.00 17.27 128 VAL C N 1
ATOM 4930 C CA . VAL C 1 128 ? 34.564 6.799 26.837 1.00 17.43 128 VAL C CA 1
ATOM 4931 C C . VAL C 1 128 ? 35.102 6.614 25.418 1.00 16.85 128 VAL C C 1
ATOM 4932 O O . VAL C 1 128 ? 36.137 5.973 25.218 1.00 16.89 128 VAL C O 1
ATOM 4936 N N . GLU C 1 129 ? 34.417 7.183 24.432 1.00 16.41 129 GLU C N 1
ATOM 4937 C CA . GLU C 1 129 ? 34.836 7.020 23.044 1.00 16.34 129 GLU C CA 1
ATOM 4938 C C . GLU C 1 129 ? 36.151 7.773 22.795 1.00 16.07 129 GLU C C 1
ATOM 4939 O O . GLU C 1 129 ? 37.029 7.266 22.110 1.00 16.48 129 GLU C O 1
ATOM 4945 N N . GLY C 1 130 ? 36.294 8.953 23.389 1.00 16.05 130 GLY C N 1
ATOM 4946 C CA . GLY C 1 130 ? 37.526 9.718 23.262 1.00 16.35 130 GLY C CA 1
ATOM 4947 C C . GLY C 1 130 ? 38.721 8.968 23.821 1.00 16.55 130 GLY C C 1
ATOM 4948 O O . GLY C 1 130 ? 39.794 8.949 23.224 1.00 16.52 130 GLY C O 1
ATOM 4949 N N . ILE C 1 131 ? 38.529 8.336 24.972 1.00 17.00 131 ILE C N 1
ATOM 4950 C CA . ILE C 1 131 ? 39.579 7.519 25.573 1.00 17.16 131 ILE C CA 1
ATOM 4951 C C . ILE C 1 131 ? 39.935 6.351 24.654 1.00 17.49 131 ILE C C 1
ATOM 4952 O O . ILE C 1 131 ? 41.099 6.082 24.417 1.00 17.40 131 ILE C O 1
ATOM 4957 N N . ASP C 1 132 ? 38.935 5.652 24.131 1.00 17.56 132 ASP C N 1
ATOM 4958 C CA . ASP C 1 132 ? 39.212 4.490 23.302 1.00 18.06 132 ASP C CA 1
ATOM 4959 C C . ASP C 1 132 ? 39.998 4.843 22.050 1.00 18.06 132 ASP C C 1
ATOM 4960 O O . ASP C 1 132 ? 40.940 4.147 21.681 1.00 18.20 132 ASP C O 1
ATOM 4965 N N . LEU C 1 133 ? 39.606 5.928 21.392 1.00 17.79 133 LEU C N 1
ATOM 4966 C CA . LEU C 1 133 ? 40.265 6.343 20.164 1.00 17.66 133 LEU C CA 1
ATOM 4967 C C . LEU C 1 133 ? 41.697 6.786 20.451 1.00 17.40 133 LEU C C 1
ATOM 4968 O O . LEU C 1 133 ? 42.583 6.544 19.649 1.00 17.60 133 LEU C O 1
ATOM 4973 N N . ALA C 1 134 ? 41.918 7.430 21.594 1.00 17.70 134 ALA C N 1
ATOM 4974 C CA . ALA C 1 134 ? 43.260 7.882 21.957 1.00 17.92 134 ALA C CA 1
ATOM 4975 C C . ALA C 1 134 ? 44.176 6.700 22.285 1.00 18.26 134 ALA C C 1
ATOM 4976 O O . ALA C 1 134 ? 45.333 6.681 21.875 1.00 18.79 134 ALA C O 1
ATOM 4978 N N . LEU C 1 135 ? 43.652 5.731 23.027 1.00 19.13 135 LEU C N 1
ATOM 4979 C CA . LEU C 1 135 ? 44.428 4.542 23.381 1.00 19.24 135 LEU C CA 1
ATOM 4980 C C . LEU C 1 135 ? 44.730 3.713 22.142 1.00 19.44 135 LEU C C 1
ATOM 4981 O O . LEU C 1 135 ? 45.786 3.094 22.050 1.00 18.91 135 LEU C O 1
ATOM 4986 N N . ARG C 1 136 ? 43.814 3.724 21.175 1.00 19.78 136 ARG C N 1
ATOM 4987 C CA . ARG C 1 136 ? 44.013 3.024 19.915 1.00 20.26 136 ARG C CA 1
ATOM 4988 C C . ARG C 1 136 ? 45.218 3.603 19.181 1.00 20.90 136 ARG C C 1
ATOM 4989 O O . ARG C 1 136 ? 46.071 2.858 18.713 1.00 20.90 136 ARG C O 1
ATOM 4997 N N . GLU C 1 137 ? 45.290 4.930 19.098 1.00 21.15 137 GLU C N 1
ATOM 4998 C CA . GLU C 1 137 ? 46.413 5.605 18.447 1.00 22.41 137 GLU C CA 1
ATOM 4999 C C . GLU C 1 137 ? 47.725 5.364 19.175 1.00 22.56 137 GLU C C 1
ATOM 5000 O O . GLU C 1 137 ? 48.756 5.165 18.547 1.00 22.69 137 GLU C O 1
ATOM 5006 N N . LEU C 1 138 ? 47.683 5.375 20.502 1.00 23.23 138 LEU C N 1
ATOM 5007 C CA . LEU C 1 138 ? 48.885 5.119 21.289 1.00 24.28 138 LEU C CA 1
ATOM 5008 C C . LEU C 1 138 ? 49.421 3.724 21.004 1.00 25.34 138 LEU C C 1
ATOM 5009 O O . LEU C 1 138 ? 50.633 3.543 20.877 1.00 25.30 138 LEU C O 1
ATOM 5014 N N . ARG C 1 139 ? 48.523 2.752 20.849 1.00 26.37 139 ARG C N 1
ATOM 5015 C CA . ARG C 1 139 ? 48.922 1.383 20.499 1.00 28.06 139 ARG C CA 1
ATOM 5016 C C . ARG C 1 139 ? 49.610 1.303 19.129 1.00 28.86 139 ARG C C 1
ATOM 5017 O O . ARG C 1 139 ? 50.511 0.479 18.933 1.00 28.95 139 ARG C O 1
ATOM 5025 N N . TYR C 1 140 ? 49.200 2.146 18.183 1.00 29.67 140 TYR C N 1
ATOM 5026 C CA . TYR C 1 140 ? 49.873 2.209 16.883 1.00 30.89 140 TYR C CA 1
ATOM 5027 C C . TYR C 1 140 ? 51.362 2.555 17.020 1.00 31.98 140 TYR C C 1
ATOM 5028 O O . TYR C 1 140 ? 52.161 2.206 16.155 1.00 32.74 140 TYR C O 1
ATOM 5037 N N . ALA C 1 141 ? 51.721 3.256 18.093 1.00 33.02 141 ALA C N 1
ATOM 5038 C CA . ALA C 1 141 ? 53.121 3.584 18.386 1.00 33.54 141 ALA C CA 1
ATOM 5039 C C . ALA C 1 141 ? 53.773 2.674 19.437 1.00 33.94 141 ALA C C 1
ATOM 5040 O O . ALA C 1 141 ? 54.842 2.989 19.955 1.00 34.65 141 ALA C O 1
ATOM 5042 N N . GLY C 1 142 ? 53.146 1.542 19.733 1.00 33.89 142 GLY C N 1
ATOM 5043 C CA . GLY C 1 142 ? 53.655 0.608 20.724 1.00 33.79 142 GLY C CA 1
ATOM 5044 C C . GLY C 1 142 ? 53.500 1.035 22.176 1.00 33.53 142 GLY C C 1
ATOM 5045 O O . GLY C 1 142 ? 54.070 0.396 23.060 1.00 34.10 142 GLY C O 1
ATOM 5046 N N . ILE C 1 143 ? 52.725 2.091 22.431 1.00 32.79 143 ILE C N 1
ATOM 5047 C CA . ILE C 1 143 ? 52.483 2.577 23.789 1.00 31.99 143 ILE C CA 1
ATOM 5048 C C . ILE C 1 143 ? 51.226 1.915 24.362 1.00 31.50 143 ILE C C 1
ATOM 5049 O O . ILE C 1 143 ? 50.116 2.142 23.873 1.00 31.06 143 ILE C O 1
ATOM 5054 N N . GLN C 1 144 ? 51.409 1.087 25.390 1.00 30.75 144 GLN C N 1
ATOM 5055 C CA . GLN C 1 144 ? 50.300 0.403 26.055 1.00 30.44 144 GLN C CA 1
ATOM 5056 C C . GLN C 1 144 ? 50.284 0.633 27.570 1.00 29.09 144 GLN C C 1
ATOM 5057 O O . GLN C 1 144 ? 49.511 -0.003 28.286 1.00 29.51 144 GLN C O 1
ATOM 5063 N N . ASP C 1 145 ? 51.095 1.579 28.040 1.00 27.62 145 ASP C N 1
ATOM 5064 C CA . ASP C 1 145 ? 51.221 1.863 29.471 1.00 26.75 145 ASP C CA 1
ATOM 5065 C C . ASP C 1 145 ? 50.568 3.184 29.904 1.00 25.45 145 ASP C C 1
ATOM 5066 O O . ASP C 1 145 ? 50.791 3.654 31.016 1.00 25.36 145 ASP C O 1
ATOM 5071 N N . PHE C 1 146 ? 49.770 3.789 29.024 1.00 23.77 146 PHE C N 1
ATOM 5072 C CA . PHE C 1 146 ? 48.920 4.912 29.411 1.00 22.69 146 PHE C CA 1
ATOM 5073 C C . PHE C 1 146 ? 47.646 4.340 30.024 1.00 22.30 146 PHE C C 1
ATOM 5074 O O . PHE C 1 146 ? 46.990 3.497 29.411 1.00 22.51 146 PHE C O 1
ATOM 5082 N N . LYS C 1 147 ? 47.318 4.783 31.234 1.00 22.00 147 LYS C N 1
ATOM 5083 C CA . LYS C 1 147 ? 46.151 4.305 31.971 1.00 22.08 147 LYS C CA 1
ATOM 5084 C C . LYS C 1 147 ? 45.232 5.468 32.331 1.00 21.79 147 LYS C C 1
ATOM 5085 O O . LYS C 1 147 ? 45.692 6.519 32.774 1.00 21.55 147 LYS C O 1
ATOM 5091 N N . VAL C 1 148 ? 43.932 5.256 32.150 1.00 21.49 148 VAL C N 1
ATOM 5092 C CA . VAL C 1 148 ? 42.914 6.257 32.428 1.00 21.60 148 VAL C CA 1
ATOM 5093 C C . VAL C 1 148 ? 41.890 5.721 33.427 1.00 21.71 148 VAL C C 1
ATOM 5094 O O . VAL C 1 148 ? 41.420 4.596 33.296 1.00 22.30 148 VAL C O 1
ATOM 5098 N N . VAL C 1 149 ? 41.573 6.534 34.427 1.00 21.85 149 VAL C N 1
ATOM 5099 C CA . VAL C 1 149 ? 40.469 6.301 35.341 1.00 21.86 149 VAL C CA 1
ATOM 5100 C C . VAL C 1 149 ? 39.420 7.358 35.031 1.00 22.29 149 VAL C C 1
ATOM 5101 O O . VAL C 1 149 ? 39.734 8.542 34.988 1.00 21.93 149 VAL C O 1
ATOM 5105 N N . VAL C 1 150 ? 38.184 6.942 34.785 1.00 22.67 150 VAL C N 1
ATOM 5106 C CA . VAL C 1 150 ? 37.104 7.898 34.576 1.00 23.49 150 VAL C CA 1
ATOM 5107 C C . VAL C 1 150 ? 36.049 7.696 35.659 1.00 23.82 150 VAL C C 1
ATOM 5108 O O . VAL C 1 150 ? 35.711 6.569 36.019 1.00 23.27 150 VAL C O 1
ATOM 5112 N N . LEU C 1 151 ? 35.565 8.801 36.208 1.00 23.78 151 LEU C N 1
ATOM 5113 C CA . LEU C 1 151 ? 34.554 8.754 37.256 1.00 24.07 151 LEU C CA 1
ATOM 5114 C C . LEU C 1 151 ? 33.692 9.997 37.235 1.00 24.41 151 LEU C C 1
ATOM 5115 O O . LEU C 1 151 ? 34.136 11.053 36.802 1.00 24.36 151 LEU C O 1
ATOM 5120 N N . SER C 1 152 ? 32.446 9.852 37.670 1.00 24.57 152 SER C N 1
ATOM 5121 C CA . SER C 1 152 ? 31.592 10.981 37.982 1.00 24.78 152 SER C CA 1
ATOM 5122 C C . SER C 1 152 ? 31.638 11.112 39.496 1.00 24.84 152 SER C C 1
ATOM 5123 O O . SER C 1 152 ? 31.436 10.136 40.222 1.00 25.32 152 SER C O 1
ATOM 5126 N N . TYR C 1 153 ? 31.951 12.309 39.974 1.00 24.75 153 TYR C N 1
ATOM 5127 C CA . TYR C 1 153 ? 32.294 12.501 41.378 1.00 24.43 153 TYR C CA 1
ATOM 5128 C C . TYR C 1 153 ? 31.153 12.109 42.340 1.00 24.86 153 TYR C C 1
ATOM 5129 O O . TYR C 1 153 ? 31.415 11.641 43.446 1.00 24.85 153 TYR C O 1
ATOM 5138 N N . TRP C 1 154 ? 29.900 12.264 41.909 1.00 24.94 154 TRP C N 1
ATOM 5139 C CA . TRP C 1 154 ? 28.750 11.927 42.766 1.00 25.37 154 TRP C CA 1
ATOM 5140 C C . TRP C 1 154 ? 28.612 10.428 43.082 1.00 25.77 154 TRP C C 1
ATOM 5141 O O . TRP C 1 154 ? 28.001 10.074 44.092 1.00 25.93 154 TRP C O 1
ATOM 5152 N N . ASP C 1 155 ? 29.184 9.556 42.252 1.00 25.98 155 ASP C N 1
ATOM 5153 C CA . ASP C 1 155 ? 29.160 8.109 42.514 1.00 26.52 155 ASP C CA 1
ATOM 5154 C C . ASP C 1 155 ? 29.898 7.708 43.800 1.00 26.90 155 ASP C C 1
ATOM 5155 O O . ASP C 1 155 ? 29.729 6.591 44.289 1.00 27.12 155 ASP C O 1
ATOM 5160 N N . PHE C 1 156 ? 30.720 8.606 44.337 1.00 27.00 156 PHE C N 1
ATOM 5161 C CA . PHE C 1 156 ? 31.461 8.336 45.566 1.00 27.41 156 PHE C CA 1
ATOM 5162 C C . PHE C 1 156 ? 30.680 8.677 46.834 1.00 28.62 156 PHE C C 1
ATOM 5163 O O . PHE C 1 156 ? 31.164 8.448 47.939 1.00 29.13 156 PHE C O 1
ATOM 5171 N N . VAL C 1 157 ? 29.488 9.238 46.666 1.00 30.12 157 VAL C N 1
ATOM 5172 C CA . VAL C 1 157 ? 28.544 9.417 47.760 1.00 31.53 157 VAL C CA 1
ATOM 5173 C C . VAL C 1 157 ? 27.629 8.192 47.715 1.00 32.67 157 VAL C C 1
ATOM 5174 O O . VAL C 1 157 ? 26.552 8.209 47.115 1.00 32.99 157 VAL C O 1
ATOM 5178 N N . LYS C 1 158 ? 28.110 7.124 48.342 1.00 34.11 158 LYS C N 1
ATOM 5179 C CA . LYS C 1 158 ? 27.561 5.778 48.206 1.00 35.28 158 LYS C CA 1
ATOM 5180 C C . LYS C 1 158 ? 27.080 5.229 49.549 1.00 35.48 158 LYS C C 1
ATOM 5181 O O . LYS C 1 158 ? 25.998 4.654 49.637 1.00 35.78 158 LYS C O 1
ATOM 5187 N N . ASP C 1 159 ? 27.919 5.393 50.570 1.00 35.61 159 ASP C N 1
ATOM 5188 C CA . ASP C 1 159 ? 27.678 4.915 51.932 1.00 35.82 159 ASP C CA 1
ATOM 5189 C C . ASP C 1 159 ? 26.241 5.178 52.404 1.00 35.29 159 ASP C C 1
ATOM 5190 O O . ASP C 1 159 ? 25.797 6.324 52.399 1.00 34.93 159 ASP C O 1
ATOM 5195 N N . PRO C 1 160 ? 25.506 4.124 52.780 1.00 34.69 160 PRO C N 1
ATOM 5196 C CA . PRO C 1 160 ? 24.159 4.279 53.349 1.00 34.13 160 PRO C CA 1
ATOM 5197 C C . PRO C 1 160 ? 24.055 5.287 54.496 1.00 33.41 160 PRO C C 1
ATOM 5198 O O . PRO C 1 160 ? 23.060 5.996 54.563 1.00 33.32 160 PRO C O 1
ATOM 5202 N N . ALA C 1 161 ? 25.050 5.334 55.377 1.00 32.85 161 ALA C N 1
ATOM 5203 C CA . ALA C 1 161 ? 25.039 6.256 56.511 1.00 32.54 161 ALA C CA 1
ATOM 5204 C C . ALA C 1 161 ? 25.145 7.715 56.061 1.00 32.12 161 ALA C C 1
ATOM 5205 O O . ALA C 1 161 ? 24.517 8.593 56.645 1.00 31.80 161 ALA C O 1
ATOM 5207 N N . VAL C 1 162 ? 25.946 7.963 55.027 1.00 31.76 162 VAL C N 1
ATOM 5208 C CA . VAL C 1 162 ? 26.079 9.308 54.470 1.00 31.38 162 VAL C CA 1
ATOM 5209 C C . VAL C 1 162 ? 24.792 9.742 53.756 1.00 31.07 162 VAL C C 1
ATOM 5210 O O . VAL C 1 162 ? 24.330 10.855 53.955 1.00 30.71 162 VAL C O 1
ATOM 5214 N N . ILE C 1 163 ? 24.218 8.864 52.935 1.00 31.12 163 ILE C N 1
ATOM 5215 C CA . ILE C 1 163 ? 22.963 9.164 52.240 1.00 31.25 163 ILE C CA 1
ATOM 5216 C C . ILE C 1 163 ? 21.830 9.423 53.236 1.00 31.24 163 ILE C C 1
ATOM 5217 O O . ILE C 1 163 ? 20.995 10.293 53.025 1.00 30.80 163 ILE C O 1
ATOM 5222 N N . GLN C 1 164 ? 21.823 8.660 54.323 1.00 31.46 164 GLN C N 1
ATOM 5223 C CA . GLN C 1 164 ? 20.841 8.813 55.388 1.00 31.99 164 GLN C CA 1
ATOM 5224 C C . GLN C 1 164 ? 20.920 10.212 56.005 1.00 31.37 164 GLN C C 1
ATOM 5225 O O . GLN C 1 164 ? 19.897 10.862 56.241 1.00 31.38 164 GLN C O 1
ATOM 5231 N N . GLN C 1 165 ? 22.144 10.666 56.253 1.00 30.92 165 GLN C N 1
ATOM 5232 C CA . GLN C 1 165 ? 22.381 11.972 56.862 1.00 30.49 165 GLN C CA 1
ATOM 5233 C C . GLN C 1 165 ? 22.024 13.122 55.914 1.00 30.69 165 GLN C C 1
ATOM 5234 O O . GLN C 1 165 ? 21.462 14.127 56.345 1.00 30.26 165 GLN C O 1
ATOM 5240 N N . LEU C 1 166 ? 22.337 12.960 54.627 1.00 30.82 166 LEU C N 1
ATOM 5241 C CA . LEU C 1 166 ? 22.052 13.979 53.613 1.00 31.13 166 LEU C CA 1
ATOM 5242 C C . LEU C 1 166 ? 20.587 14.007 53.201 1.00 31.98 166 LEU C C 1
ATOM 5243 O O . LEU C 1 166 ? 20.061 15.058 52.836 1.00 31.67 166 LEU C O 1
ATOM 5248 N N . TYR C 1 167 ? 19.939 12.847 53.253 1.00 32.98 167 TYR C N 1
ATOM 5249 C CA . TYR C 1 167 ? 18.572 12.683 52.771 1.00 34.27 167 TYR C CA 1
ATOM 5250 C C . TYR C 1 167 ? 17.731 11.929 53.805 1.00 35.71 167 TYR C C 1
ATOM 5251 O O . TYR C 1 167 ? 17.398 10.759 53.599 1.00 35.67 167 TYR C O 1
ATOM 5260 N N . PRO C 1 168 ? 17.395 12.586 54.913 1.00 37.46 168 PRO C N 1
ATOM 5261 C CA . PRO C 1 168 ? 16.559 11.956 55.945 1.00 38.79 168 PRO C CA 1
ATOM 5262 C C . PRO C 1 168 ? 15.158 11.553 55.456 1.00 40.20 168 PRO C C 1
ATOM 5263 O O . PRO C 1 168 ? 14.528 10.711 56.098 1.00 40.65 168 PRO C O 1
ATOM 5267 N N . GLU C 1 169 ? 14.688 12.124 54.347 1.00 41.80 169 GLU C N 1
ATOM 5268 C CA . GLU C 1 169 ? 13.396 11.754 53.766 1.00 42.92 169 GLU C CA 1
ATOM 5269 C C . GLU C 1 169 ? 13.513 10.730 52.633 1.00 43.38 169 GLU C C 1
ATOM 5270 O O . GLU C 1 169 ? 12.523 10.085 52.289 1.00 43.89 169 GLU C O 1
ATOM 5276 N N . GLY C 1 170 ? 14.699 10.603 52.037 1.00 43.83 170 GLY C N 1
ATOM 5277 C CA . GLY C 1 170 ? 14.966 9.561 51.056 1.00 44.02 170 GLY C CA 1
ATOM 5278 C C . GLY C 1 170 ? 15.747 10.024 49.838 1.00 44.39 170 GLY C C 1
ATOM 5279 O O . GLY C 1 170 ? 15.470 11.084 49.282 1.00 44.58 170 GLY C O 1
ATOM 5280 N N . PHE C 1 171 ? 16.723 9.216 49.428 1.00 44.76 171 PHE C N 1
ATOM 5281 C CA . PHE C 1 171 ? 17.488 9.449 48.203 1.00 45.18 171 PHE C CA 1
ATOM 5282 C C . PHE C 1 171 ? 16.692 8.898 47.022 1.00 45.32 171 PHE C C 1
ATOM 5283 O O . PHE C 1 171 ? 16.164 7.789 47.094 1.00 45.85 171 PHE C O 1
ATOM 5291 N N . LEU C 1 172 ? 16.607 9.669 45.939 1.00 45.35 172 LEU C N 1
ATOM 5292 C CA . LEU C 1 172 ? 15.777 9.293 44.791 1.00 45.14 172 LEU C CA 1
ATOM 5293 C C . LEU C 1 172 ? 16.535 9.199 43.455 1.00 44.65 172 LEU C C 1
ATOM 5294 O O . LEU C 1 172 ? 15.910 9.103 42.397 1.00 44.88 172 LEU C O 1
ATOM 5299 N N . GLY C 1 173 ? 17.866 9.223 43.496 1.00 43.75 173 GLY C N 1
ATOM 5300 C CA . GLY C 1 173 ? 18.669 8.896 42.328 1.00 42.96 173 GLY C CA 1
ATOM 5301 C C . GLY C 1 173 ? 19.424 10.062 41.729 1.00 42.27 173 GLY C C 1
ATOM 5302 O O . GLY C 1 173 ? 18.996 11.215 41.816 1.00 42.60 173 GLY C O 1
ATOM 5303 N N . TRP C 1 174 ? 20.547 9.750 41.094 1.00 41.10 174 TRP C N 1
ATOM 5304 C CA . TRP C 1 174 ? 21.441 10.775 40.559 1.00 40.32 174 TRP C CA 1
ATOM 5305 C C . TRP C 1 174 ? 20.926 11.469 39.299 1.00 39.64 174 TRP C C 1
ATOM 5306 O O . TRP C 1 174 ? 21.302 12.609 39.035 1.00 39.50 174 TRP C O 1
ATOM 5317 N N . ASP C 1 175 ? 20.096 10.787 38.510 1.00 38.92 175 ASP C N 1
ATOM 5318 C CA . ASP C 1 175 ? 19.582 11.384 37.269 1.00 38.07 175 ASP C CA 1
ATOM 5319 C C . ASP C 1 175 ? 18.742 12.650 37.517 1.00 36.99 175 ASP C C 1
ATOM 5320 O O . ASP C 1 175 ? 18.905 13.642 36.797 1.00 36.94 175 ASP C O 1
ATOM 5325 N N . ILE C 1 176 ? 17.884 12.628 38.542 1.00 35.33 176 ILE C N 1
ATOM 5326 C CA . ILE C 1 176 ? 17.074 13.805 38.917 1.00 33.83 176 ILE C CA 1
ATOM 5327 C C . ILE C 1 176 ? 17.750 14.722 39.941 1.00 31.92 176 ILE C C 1
ATOM 5328 O O . ILE C 1 176 ? 17.141 15.680 40.423 1.00 31.10 176 ILE C O 1
ATOM 5333 N N . GLU C 1 177 ? 19.008 14.437 40.260 1.00 29.81 177 GLU C N 1
ATOM 5334 C CA . GLU C 1 177 ? 19.842 15.393 40.981 1.00 28.43 177 GLU C CA 1
ATOM 5335 C C . GLU C 1 177 ? 20.464 16.394 40.013 1.00 27.37 177 GLU C C 1
ATOM 5336 O O . GLU C 1 177 ? 21.688 16.580 39.973 1.00 27.28 177 GLU C O 1
ATOM 5342 N N . HIS C 1 178 ? 19.604 17.040 39.233 1.00 25.82 178 HIS C N 1
ATOM 5343 C CA . HIS C 1 178 ? 19.992 18.181 38.429 1.00 24.60 178 HIS C CA 1
ATOM 5344 C C . HIS C 1 178 ? 19.385 19.439 39.029 1.00 24.16 178 HIS C C 1
ATOM 5345 O O . HIS C 1 178 ? 18.173 19.663 38.952 1.00 23.57 178 HIS C O 1
ATOM 5352 N N . GLY C 1 179 ? 20.232 20.257 39.640 1.00 23.50 179 GLY C N 1
ATOM 5353 C CA . GLY C 1 179 ? 19.796 21.481 40.277 1.00 23.59 179 GLY C CA 1
ATOM 5354 C C . GLY C 1 179 ? 19.042 21.233 41.573 1.00 23.35 179 GLY C C 1
ATOM 5355 O O . GLY C 1 179 ? 18.348 22.124 42.046 1.00 23.36 179 GLY C O 1
ATOM 5356 N N . GLY C 1 180 ? 19.191 20.034 42.132 1.00 23.33 180 GLY C N 1
ATOM 5357 C CA . GLY C 1 180 ? 18.524 19.641 43.365 1.00 23.25 180 GLY C CA 1
ATOM 5358 C C . GLY C 1 180 ? 19.406 19.790 44.587 1.00 23.09 180 GLY C C 1
ATOM 5359 O O . GLY C 1 180 ? 20.319 20.611 44.611 1.00 22.98 180 GLY C O 1
ATOM 5360 N N . VAL C 1 181 ? 19.131 18.988 45.612 1.00 22.94 181 VAL C N 1
ATOM 5361 C CA . VAL C 1 181 ? 19.843 19.083 46.887 1.00 23.08 181 VAL C CA 1
ATOM 5362 C C . VAL C 1 181 ? 21.357 18.891 46.758 1.00 22.74 181 VAL C C 1
ATOM 5363 O O . VAL C 1 181 ? 22.122 19.615 47.377 1.00 23.34 181 VAL C O 1
ATOM 5367 N N . PHE C 1 182 ? 21.786 17.918 45.960 1.00 22.37 182 PHE C N 1
ATOM 5368 C CA . PHE C 1 182 ? 23.195 17.539 45.900 1.00 22.37 182 PHE C CA 1
ATOM 5369 C C . PHE C 1 182 ? 24.072 18.670 45.349 1.00 22.11 182 PHE C C 1
ATOM 5370 O O . PHE C 1 182 ? 24.985 19.140 46.020 1.00 21.82 182 PHE C O 1
ATOM 5378 N N . GLU C 1 183 ? 23.793 19.109 44.130 1.00 21.97 183 GLU C N 1
ATOM 5379 C CA . GLU C 1 183 ? 24.590 20.176 43.522 1.00 21.90 183 GLU C CA 1
ATOM 5380 C C . GLU C 1 183 ? 24.448 21.501 44.242 1.00 22.10 183 GLU C C 1
ATOM 5381 O O . GLU C 1 183 ? 25.415 22.238 44.393 1.00 22.39 183 GLU C O 1
ATOM 5387 N N . THR C 1 184 ? 23.235 21.819 44.667 1.00 22.19 184 THR C N 1
ATOM 5388 C CA . THR C 1 184 ? 22.975 23.098 45.314 1.00 22.25 184 THR C CA 1
ATOM 5389 C C . THR C 1 184 ? 23.674 23.187 46.671 1.00 22.28 184 THR C C 1
ATOM 5390 O O . THR C 1 184 ? 24.197 24.240 47.021 1.00 22.64 184 THR C O 1
ATOM 5394 N N . SER C 1 185 ? 23.688 22.081 47.414 1.00 22.23 185 SER C N 1
ATOM 5395 C CA . SER C 1 185 ? 24.395 22.013 48.694 1.00 22.20 185 SER C CA 1
ATOM 5396 C C . SER C 1 185 ? 25.884 22.223 48.496 1.00 22.07 185 SER C C 1
ATOM 5397 O O . SER C 1 185 ? 26.499 23.003 49.215 1.00 21.87 185 SER C O 1
ATOM 5400 N N . LEU C 1 186 ? 26.459 21.539 47.511 1.00 22.20 186 LEU C N 1
ATOM 5401 C CA . LEU C 1 186 ? 27.873 21.720 47.193 1.00 22.57 186 LEU C CA 1
ATOM 5402 C C . LEU C 1 186 ? 28.179 23.181 46.858 1.00 22.73 186 LEU C C 1
ATOM 5403 O O . LEU C 1 186 ? 29.174 23.726 47.328 1.00 22.73 186 LEU C O 1
ATOM 5408 N N . MET C 1 187 ? 27.318 23.813 46.062 1.00 22.85 187 MET C N 1
ATOM 5409 C CA . MET C 1 187 ? 27.508 25.212 45.684 1.00 23.32 187 MET C CA 1
ATOM 5410 C C . MET C 1 187 ? 27.369 26.160 46.882 1.00 23.71 187 MET C C 1
ATOM 5411 O O . MET C 1 187 ? 28.075 27.155 46.965 1.00 24.18 187 MET C O 1
ATOM 5416 N N . LEU C 1 188 ? 26.485 25.842 47.823 1.00 23.84 188 LEU C N 1
ATOM 5417 C CA . LEU C 1 188 ? 26.344 26.656 49.039 1.00 24.19 188 LEU C CA 1
ATOM 5418 C C . LEU C 1 188 ? 27.614 26.599 49.887 1.00 24.43 188 LEU C C 1
ATOM 5419 O O . LEU C 1 188 ? 27.983 27.584 50.531 1.00 25.08 188 LEU C O 1
ATOM 5424 N N . ALA C 1 189 ? 28.279 25.450 49.872 1.00 24.40 189 ALA C N 1
ATOM 5425 C CA . ALA C 1 189 ? 29.530 25.258 50.592 1.00 24.59 189 ALA C CA 1
ATOM 5426 C C . ALA C 1 189 ? 30.697 25.970 49.901 1.00 24.75 189 ALA C C 1
ATOM 5427 O O . ALA C 1 189 ? 31.519 26.589 50.566 1.00 25.74 189 ALA C O 1
ATOM 5429 N N . LEU C 1 190 ? 30.744 25.909 48.568 1.00 24.18 190 LEU C N 1
ATOM 5430 C CA . LEU C 1 190 ? 31.918 26.357 47.810 1.00 24.06 190 LEU C CA 1
ATOM 5431 C C . LEU C 1 190 ? 31.793 27.768 47.237 1.00 23.89 190 LEU C C 1
ATOM 5432 O O . LEU C 1 190 ? 32.748 28.543 47.297 1.00 24.09 190 LEU C O 1
ATOM 5437 N N . TYR C 1 191 ? 30.642 28.074 46.645 1.00 23.89 191 TYR C N 1
ATOM 5438 C CA . TYR C 1 191 ? 30.397 29.358 45.968 1.00 24.12 191 TYR C CA 1
ATOM 5439 C C . TYR C 1 191 ? 29.018 29.919 46.324 1.00 24.50 191 TYR C C 1
ATOM 5440 O O . TYR C 1 191 ? 28.148 30.042 45.463 1.00 24.27 191 TYR C O 1
ATOM 5449 N N . PRO C 1 192 ? 28.811 30.258 47.599 1.00 25.15 192 PRO C N 1
ATOM 5450 C CA . PRO C 1 192 ? 27.486 30.679 48.076 1.00 25.72 192 PRO C CA 1
ATOM 5451 C C . PRO C 1 192 ? 26.878 31.879 47.338 1.00 25.96 192 PRO C C 1
ATOM 5452 O O . PRO C 1 192 ? 25.657 31.955 47.231 1.00 26.38 192 PRO C O 1
ATOM 5456 N N . ASP C 1 193 ? 27.706 32.783 46.826 1.00 26.37 193 ASP C N 1
ATOM 5457 C CA . ASP C 1 193 ? 27.212 33.954 46.090 1.00 26.77 193 ASP C CA 1
ATOM 5458 C C . ASP C 1 193 ? 26.559 33.603 44.752 1.00 26.22 193 ASP C C 1
ATOM 5459 O O . ASP C 1 193 ? 25.868 34.432 44.167 1.00 25.75 193 ASP C O 1
ATOM 5464 N N . LEU C 1 194 ? 26.801 32.390 44.261 1.00 25.68 194 LEU C N 1
ATOM 5465 C CA . LEU C 1 194 ? 26.236 31.928 42.996 1.00 25.49 194 LEU C CA 1
ATOM 5466 C C . LEU C 1 194 ? 24.933 31.138 43.184 1.00 25.84 194 LEU C C 1
ATOM 5467 O O . LEU C 1 194 ? 24.366 30.625 42.218 1.00 25.16 194 LEU C O 1
ATOM 5472 N N . VAL C 1 195 ? 24.469 31.047 44.432 1.00 26.35 195 VAL C N 1
ATOM 5473 C CA . VAL C 1 195 ? 23.199 30.411 44.766 1.00 27.06 195 VAL C CA 1
ATOM 5474 C C . VAL C 1 195 ? 22.310 31.417 45.499 1.00 27.73 195 VAL C C 1
ATOM 5475 O O . VAL C 1 195 ? 22.782 32.168 46.352 1.00 27.98 195 VAL C O 1
ATOM 5479 N N . ASP C 1 196 ? 21.033 31.447 45.134 1.00 28.33 196 ASP C N 1
ATOM 5480 C CA . ASP C 1 196 ? 20.022 32.206 45.861 1.00 29.15 196 ASP C CA 1
ATOM 5481 C C . ASP C 1 196 ? 18.867 31.253 46.161 1.00 29.40 196 ASP C C 1
ATOM 5482 O O . ASP C 1 196 ? 17.968 31.065 45.348 1.00 28.79 196 ASP C O 1
ATOM 5487 N N . LEU C 1 197 ? 18.906 30.658 47.347 1.00 30.25 197 LEU C N 1
ATOM 5488 C CA . LEU C 1 197 ? 17.963 29.606 47.718 1.00 30.94 197 LEU C CA 1
ATOM 5489 C C . LEU C 1 197 ? 16.506 30.072 47.777 1.00 31.34 197 LEU C C 1
ATOM 5490 O O . LEU C 1 197 ? 15.600 29.258 47.634 1.00 31.41 197 LEU C O 1
ATOM 5495 N N . ASP C 1 198 ? 16.281 31.372 47.968 1.00 32.18 198 ASP C N 1
ATOM 5496 C CA . ASP C 1 198 ? 14.925 31.936 47.953 1.00 32.83 198 ASP C CA 1
ATOM 5497 C C . ASP C 1 198 ? 14.229 31.813 46.591 1.00 32.95 198 ASP C C 1
ATOM 5498 O O . ASP C 1 198 ? 13.007 31.941 46.508 1.00 33.20 198 ASP C O 1
ATOM 5503 N N . ARG C 1 199 ? 15.003 31.594 45.528 1.00 32.75 199 ARG C N 1
ATOM 5504 C CA . ARG C 1 199 ? 14.459 31.470 44.175 1.00 32.77 199 ARG C CA 1
ATOM 5505 C C . ARG C 1 199 ? 14.135 30.028 43.783 1.00 32.22 199 ARG C C 1
ATOM 5506 O O . ARG C 1 199 ? 13.625 29.787 42.692 1.00 31.92 199 ARG C O 1
ATOM 5514 N N . VAL C 1 200 ? 14.437 29.076 44.663 1.00 31.81 200 VAL C N 1
ATOM 5515 C CA . VAL C 1 200 ? 14.123 27.673 44.414 1.00 31.72 200 VAL C CA 1
ATOM 5516 C C . VAL C 1 200 ? 12.620 27.498 44.242 1.00 32.15 200 VAL C C 1
ATOM 5517 O O . VAL C 1 200 ? 11.836 27.976 45.062 1.00 32.31 200 VAL C O 1
ATOM 5521 N N . VAL C 1 201 ? 12.229 26.831 43.162 1.00 32.49 201 VAL C N 1
ATOM 5522 C CA . VAL C 1 201 ? 10.845 26.417 42.961 1.00 32.87 201 VAL C CA 1
ATOM 5523 C C . VAL C 1 201 ? 10.719 24.987 43.485 1.00 32.94 201 VAL C C 1
ATOM 5524 O O . VAL C 1 201 ? 11.417 24.083 43.015 1.00 33.04 201 VAL C O 1
ATOM 5528 N N . ASP C 1 202 ? 9.829 24.793 44.459 1.00 32.98 202 ASP C N 1
ATOM 5529 C CA . ASP C 1 202 ? 9.752 23.557 45.240 1.00 33.16 202 ASP C CA 1
ATOM 5530 C C . ASP C 1 202 ? 8.736 22.562 44.663 1.00 33.10 202 ASP C C 1
ATOM 5531 O O . ASP C 1 202 ? 7.727 22.235 45.299 1.00 33.67 202 ASP C O 1
ATOM 5536 N N . HIS C 1 203 ? 9.023 22.072 43.461 1.00 32.54 203 HIS C N 1
ATOM 5537 C CA . HIS C 1 203 ? 8.151 21.126 42.760 1.00 32.11 203 HIS C CA 1
ATOM 5538 C C . HIS C 1 203 ? 8.467 19.691 43.194 1.00 31.99 203 HIS C C 1
ATOM 5539 O O . HIS C 1 203 ? 9.537 19.432 43.750 1.00 31.63 203 HIS C O 1
ATOM 5546 N N . PRO C 1 204 ? 7.550 18.754 42.942 1.00 31.86 204 PRO C N 1
ATOM 5547 C CA . PRO C 1 204 ? 7.824 17.344 43.233 1.00 31.80 204 PRO C CA 1
ATOM 5548 C C . PRO C 1 204 ? 8.872 16.766 42.281 1.00 31.55 204 PRO C C 1
ATOM 5549 O O . PRO C 1 204 ? 9.078 17.340 41.205 1.00 31.15 204 PRO C O 1
ATOM 5553 N N . PRO C 1 205 ? 9.516 15.665 42.664 1.00 31.33 205 PRO C N 1
ATOM 5554 C CA . PRO C 1 205 ? 10.550 15.045 41.830 1.00 31.31 205 PRO C CA 1
ATOM 5555 C C . PRO C 1 205 ? 10.036 14.724 40.434 1.00 31.10 205 PRO C C 1
ATOM 5556 O O . PRO C 1 205 ? 8.912 14.242 40.278 1.00 31.22 205 PRO C O 1
ATOM 5560 N N . ALA C 1 206 ? 10.857 14.998 39.429 1.00 30.45 206 ALA C N 1
ATOM 5561 C CA . ALA C 1 206 ? 10.494 14.721 38.051 1.00 30.11 206 ALA C CA 1
ATOM 5562 C C . ALA C 1 206 ? 10.381 13.218 37.832 1.00 29.69 206 ALA C C 1
ATOM 5563 O O . ALA C 1 206 ? 11.216 12.442 38.298 1.00 29.64 206 ALA C O 1
ATOM 5565 N N . THR C 1 207 ? 9.314 12.818 37.153 1.00 29.37 207 THR C N 1
ATOM 5566 C CA . THR C 1 207 ? 9.154 11.450 36.688 1.00 29.21 207 THR C CA 1
ATOM 5567 C C . THR C 1 207 ? 8.877 11.473 35.197 1.00 28.79 207 THR C C 1
ATOM 5568 O O . THR C 1 207 ? 8.351 12.452 34.658 1.00 28.50 207 THR C O 1
ATOM 5572 N N . PHE C 1 208 ? 9.237 10.375 34.549 1.00 28.48 208 PHE C N 1
ATOM 5573 C CA . PHE C 1 208 ? 9.131 10.229 33.106 1.00 28.21 208 PHE C CA 1
ATOM 5574 C C . PHE C 1 208 ? 8.713 8.805 32.766 1.00 28.01 208 PHE C C 1
ATOM 5575 O O . PHE C 1 208 ? 8.989 7.879 33.526 1.00 27.91 208 PHE C O 1
ATOM 5583 N N . PRO C 1 209 ? 8.078 8.615 31.612 1.00 28.10 209 PRO C N 1
ATOM 5584 C CA . PRO C 1 209 ? 7.798 7.259 31.130 1.00 27.87 209 PRO C CA 1
ATOM 5585 C C . PRO C 1 209 ? 9.098 6.552 30.717 1.00 27.35 209 PRO C C 1
ATOM 5586 O O . PRO C 1 209 ? 10.136 7.217 30.636 1.00 26.83 209 PRO C O 1
ATOM 5590 N N . PRO C 1 210 ? 9.056 5.238 30.499 1.00 26.95 210 PRO C N 1
ATOM 5591 C CA . PRO C 1 210 ? 10.259 4.456 30.172 1.00 26.55 210 PRO C CA 1
ATOM 5592 C C . PRO C 1 210 ? 10.713 4.569 28.709 1.00 25.96 210 PRO C C 1
ATOM 5593 O O . PRO C 1 210 ? 11.212 3.598 28.133 1.00 25.82 210 PRO C O 1
ATOM 5597 N N . TYR C 1 211 ? 10.533 5.746 28.122 1.00 25.26 211 TYR C N 1
ATOM 5598 C CA . TYR C 1 211 ? 11.050 6.043 26.790 1.00 24.91 211 TYR C CA 1
ATOM 5599 C C . TYR C 1 211 ? 11.354 7.529 26.669 1.00 24.85 211 TYR C C 1
ATOM 5600 O O . TYR C 1 211 ? 10.983 8.329 27.527 1.00 24.52 211 TYR C O 1
ATOM 5609 N N . ASP C 1 212 ? 12.033 7.891 25.587 1.00 24.82 212 ASP C N 1
ATOM 5610 C CA . ASP C 1 212 ? 12.339 9.280 25.287 1.00 25.12 212 ASP C CA 1
ATOM 5611 C C . ASP C 1 212 ? 11.742 9.689 23.956 1.00 24.31 212 ASP C C 1
ATOM 5612 O O . ASP C 1 212 ? 11.554 8.867 23.069 1.00 24.09 212 ASP C O 1
ATOM 5617 N N . VAL C 1 213 ? 11.444 10.973 23.839 1.00 23.70 213 VAL C N 1
ATOM 5618 C CA . VAL C 1 213 ? 10.832 11.536 22.651 1.00 23.78 213 VAL C CA 1
ATOM 5619 C C . VAL C 1 213 ? 11.667 12.710 22.137 1.00 23.58 213 VAL C C 1
ATOM 5620 O O . VAL C 1 213 ? 12.098 13.565 22.915 1.00 23.05 213 VAL C O 1
ATOM 5624 N N . PHE C 1 214 ? 11.883 12.731 20.821 1.00 23.62 214 PHE C N 1
ATOM 5625 C CA . PHE C 1 214 ? 12.541 13.833 20.126 1.00 23.99 214 PHE C CA 1
ATOM 5626 C C . PHE C 1 214 ? 11.678 14.236 18.930 1.00 24.96 214 PHE C C 1
ATOM 5627 O O . PHE C 1 214 ? 11.201 13.367 18.213 1.00 24.63 214 PHE C O 1
ATOM 5635 N N . PRO C 1 215 ? 11.465 15.528 18.697 1.00 26.56 215 PRO C N 1
ATOM 5636 C CA . PRO C 1 215 ? 11.992 16.618 19.529 1.00 28.08 215 PRO C CA 1
ATOM 5637 C C . PRO C 1 215 ? 11.458 16.590 20.957 1.00 29.60 215 PRO C C 1
ATOM 5638 O O . PRO C 1 215 ? 10.342 16.121 21.183 1.00 29.58 215 PRO C O 1
ATOM 5642 N N . VAL C 1 216 ? 12.271 17.051 21.905 1.00 31.53 216 VAL C N 1
ATOM 5643 C CA . VAL C 1 216 ? 11.867 17.079 23.307 1.00 33.08 216 VAL C CA 1
ATOM 5644 C C . VAL C 1 216 ? 10.583 17.872 23.482 1.00 34.10 216 VAL C C 1
ATOM 5645 O O . VAL C 1 216 ? 10.431 18.955 22.906 1.00 34.82 216 VAL C O 1
ATOM 5649 N N . ASP C 1 217 ? 9.658 17.299 24.248 1.00 34.82 217 ASP C N 1
ATOM 5650 C CA . ASP C 1 217 ? 8.452 17.982 24.691 1.00 35.48 217 ASP C CA 1
ATOM 5651 C C . ASP C 1 217 ? 8.778 18.721 25.993 1.00 35.19 217 ASP C C 1
ATOM 5652 O O . ASP C 1 217 ? 8.961 18.081 27.034 1.00 34.85 217 ASP C O 1
ATOM 5657 N N . PRO C 1 218 ? 8.847 20.052 25.943 1.00 35.08 218 PRO C N 1
ATOM 5658 C CA . PRO C 1 218 ? 9.246 20.848 27.112 1.00 34.82 218 PRO C CA 1
ATOM 5659 C C . PRO C 1 218 ? 8.329 20.707 28.334 1.00 34.72 218 PRO C C 1
ATOM 5660 O O . PRO C 1 218 ? 8.782 20.987 29.441 1.00 34.00 218 PRO C O 1
ATOM 5664 N N . ALA C 1 219 ? 7.075 20.298 28.135 1.00 34.87 219 ALA C N 1
ATOM 5665 C CA . ALA C 1 219 ? 6.133 20.129 29.244 1.00 35.01 219 ALA C CA 1
ATOM 5666 C C . ALA C 1 219 ? 6.531 19.001 30.202 1.00 35.08 219 ALA C C 1
ATOM 5667 O O . ALA C 1 219 ? 6.159 19.025 31.377 1.00 35.41 219 ALA C O 1
ATOM 5669 N N . ARG C 1 220 ? 7.286 18.026 29.703 1.00 34.98 220 ARG C N 1
ATOM 5670 C CA . ARG C 1 220 ? 7.759 16.904 30.520 1.00 35.11 220 ARG C CA 1
ATOM 5671 C C . ARG C 1 220 ? 8.883 17.278 31.500 1.00 34.08 220 ARG C C 1
ATOM 5672 O O . ARG C 1 220 ? 9.170 16.522 32.424 1.00 34.87 220 ARG C O 1
ATOM 5680 N N . THR C 1 221 ? 9.520 18.429 31.300 1.00 32.54 221 THR C N 1
ATOM 5681 C CA . THR C 1 221 ? 10.481 18.966 32.261 1.00 31.63 221 THR C CA 1
ATOM 5682 C C . THR C 1 221 ? 9.775 19.969 33.169 1.00 31.00 221 THR C C 1
ATOM 5683 O O . THR C 1 221 ? 9.010 20.800 32.673 1.00 30.55 221 THR C O 1
ATOM 5687 N N . PRO C 1 222 ? 10.025 19.925 34.480 1.00 30.38 222 PRO C N 1
ATOM 5688 C CA . PRO C 1 222 ? 9.526 20.986 35.363 1.00 30.10 222 PRO C CA 1
ATOM 5689 C C . PRO C 1 222 ? 9.943 22.357 34.839 1.00 29.79 222 PRO C C 1
ATOM 5690 O O . PRO C 1 222 ? 11.068 22.513 34.369 1.00 29.51 222 PRO C O 1
ATOM 5694 N N . ALA C 1 223 ? 9.041 23.330 34.911 1.00 29.40 223 ALA C N 1
ATOM 5695 C CA . ALA C 1 223 ? 9.260 24.648 34.311 1.00 29.13 223 ALA C CA 1
ATOM 5696 C C . ALA C 1 223 ? 10.602 25.312 34.672 1.00 28.60 223 ALA C C 1
ATOM 5697 O O . ALA C 1 223 ? 11.234 25.895 33.798 1.00 28.66 223 ALA C O 1
ATOM 5699 N N . PRO C 1 224 ? 11.046 25.230 35.927 1.00 27.97 224 PRO C N 1
ATOM 5700 C CA . PRO C 1 224 ? 12.322 25.849 36.315 1.00 27.22 224 PRO C CA 1
ATOM 5701 C C . PRO C 1 224 ? 13.565 25.166 35.736 1.00 26.47 224 PRO C C 1
ATOM 5702 O O . PRO C 1 224 ? 14.629 25.765 35.773 1.00 26.45 224 PRO C O 1
ATOM 5706 N N . GLY C 1 225 ? 13.440 23.939 35.243 1.00 25.84 225 GLY C N 1
ATOM 5707 C CA . GLY C 1 225 ? 14.555 23.229 34.631 1.00 25.25 225 GLY C CA 1
ATOM 5708 C C . GLY C 1 225 ? 15.239 22.263 35.581 1.00 24.98 225 GLY C C 1
ATOM 5709 O O . GLY C 1 225 ? 16.030 21.424 35.162 1.00 24.56 225 GLY C O 1
ATOM 5710 N N . THR C 1 226 ? 14.937 22.387 36.870 1.00 24.63 226 THR C N 1
ATOM 5711 C CA . THR C 1 226 ? 15.404 21.440 37.875 1.00 24.58 226 THR C CA 1
ATOM 5712 C C . THR C 1 226 ? 14.590 20.154 37.800 1.00 24.67 226 THR C C 1
ATOM 5713 O O . THR C 1 226 ? 13.408 20.185 37.460 1.00 25.05 226 THR C O 1
ATOM 5717 N N . LEU C 1 227 ? 15.221 19.028 38.117 1.00 24.85 227 LEU C N 1
ATOM 5718 C CA . LEU C 1 227 ? 14.527 17.738 38.147 1.00 24.99 227 LEU C CA 1
ATOM 5719 C C . LEU C 1 227 ? 14.148 17.324 39.567 1.00 25.35 227 LEU C C 1
ATOM 5720 O O . LEU C 1 227 ? 13.426 16.346 39.758 1.00 25.55 227 LEU C O 1
ATOM 5725 N N . SER C 1 228 ? 14.644 18.061 40.557 1.00 25.45 228 SER C N 1
ATOM 5726 C CA . SER C 1 228 ? 14.194 17.923 41.942 1.00 25.58 228 SER C CA 1
ATOM 5727 C C . SER C 1 228 ? 14.430 19.221 42.710 1.00 25.77 228 SER C C 1
ATOM 5728 O O . SER C 1 228 ? 15.233 20.064 42.304 1.00 25.62 228 SER C O 1
ATOM 5731 N N . SER C 1 229 ? 13.728 19.375 43.827 1.00 26.11 229 SER C N 1
ATOM 5732 C CA . SER C 1 229 ? 13.761 20.612 44.602 1.00 26.09 229 SER C CA 1
ATOM 5733 C C . SER C 1 229 ? 14.975 20.684 45.520 1.00 25.96 229 SER C C 1
ATOM 5734 O O . SER C 1 229 ? 15.281 19.732 46.245 1.00 25.85 229 SER C O 1
ATOM 5737 N N . ALA C 1 230 ? 15.638 21.837 45.503 1.00 26.23 230 ALA C N 1
ATOM 5738 C CA . ALA C 1 230 ? 16.798 22.096 46.347 1.00 26.20 230 ALA C CA 1
ATOM 5739 C C . ALA C 1 230 ? 16.414 22.859 47.618 1.00 26.58 230 ALA C C 1
ATOM 5740 O O . ALA C 1 230 ? 17.277 23.447 48.269 1.00 25.83 230 ALA C O 1
ATOM 5742 N N . LYS C 1 231 ? 15.130 22.838 47.976 1.00 27.20 231 LYS C N 1
ATOM 5743 C CA . LYS C 1 231 ? 14.627 23.642 49.089 1.00 27.86 231 LYS C CA 1
ATOM 5744 C C . LYS C 1 231 ? 15.386 23.376 50.386 1.00 27.55 231 LYS C C 1
ATOM 5745 O O . LYS C 1 231 ? 15.683 24.312 51.127 1.00 27.95 231 LYS C O 1
ATOM 5751 N N . THR C 1 232 ? 15.698 22.107 50.648 1.00 27.31 232 THR C N 1
ATOM 5752 C CA . THR C 1 232 ? 16.407 21.705 51.869 1.00 27.42 232 THR C CA 1
ATOM 5753 C C . THR C 1 232 ? 17.930 21.672 51.736 1.00 26.87 232 THR C C 1
ATOM 5754 O O . THR C 1 232 ? 18.613 21.212 52.644 1.00 27.06 232 THR C O 1
ATOM 5758 N N . ALA C 1 233 ? 18.469 22.158 50.620 1.00 26.47 233 ALA C N 1
ATOM 5759 C CA . ALA C 1 233 ? 19.915 22.223 50.456 1.00 26.05 233 ALA C CA 1
ATOM 5760 C C . ALA C 1 233 ? 20.533 23.071 51.563 1.00 25.58 233 ALA C C 1
ATOM 5761 O O . ALA C 1 233 ? 19.925 24.028 52.046 1.00 25.66 233 ALA C O 1
ATOM 5763 N N . SER C 1 234 ? 21.740 22.707 51.969 1.00 25.26 234 SER C N 1
ATOM 5764 C CA . SER C 1 234 ? 22.465 23.488 52.956 1.00 25.21 234 SER C CA 1
ATOM 5765 C C . SER C 1 234 ? 23.966 23.417 52.748 1.00 25.27 234 SER C C 1
ATOM 5766 O O . SER C 1 234 ? 24.486 22.454 52.186 1.00 24.85 234 SER C O 1
ATOM 5769 N N . ARG C 1 235 ? 24.650 24.447 53.237 1.00 25.11 235 ARG C N 1
ATOM 5770 C CA . ARG C 1 235 ? 26.100 24.495 53.285 1.00 25.57 235 ARG C CA 1
ATOM 5771 C C . ARG C 1 235 ? 26.662 23.262 53.978 1.00 25.04 235 ARG C C 1
ATOM 5772 O O . ARG C 1 235 ? 27.660 22.704 53.545 1.00 24.27 235 ARG C O 1
ATOM 5780 N N . GLU C 1 236 ? 26.011 22.839 55.059 1.00 24.72 236 GLU C N 1
ATOM 5781 C CA . GLU C 1 236 ? 26.499 21.711 55.845 1.00 24.70 236 GLU C CA 1
ATOM 5782 C C . GLU C 1 236 ? 26.413 20.399 55.063 1.00 24.07 236 GLU C C 1
ATOM 5783 O O . GLU C 1 236 ? 27.332 19.587 55.118 1.00 23.92 236 GLU C O 1
ATOM 5789 N N . LYS C 1 237 ? 25.319 20.201 54.332 1.00 23.66 237 LYS C N 1
ATOM 5790 C CA . LYS C 1 237 ? 25.198 19.053 53.429 1.00 23.64 237 LYS C CA 1
ATOM 5791 C C . LYS C 1 237 ? 26.331 19.079 52.409 1.00 23.41 237 LYS C C 1
ATOM 5792 O O . LYS C 1 237 ? 26.944 18.052 52.123 1.00 22.92 237 LYS C O 1
ATOM 5798 N N . GLY C 1 238 ? 26.618 20.264 51.879 1.00 23.23 238 GLY C N 1
ATOM 5799 C CA . GLY C 1 238 ? 27.684 20.435 50.915 1.00 22.96 238 GLY C CA 1
ATOM 5800 C C . GLY C 1 238 ? 29.049 20.112 51.474 1.00 22.76 238 GLY C C 1
ATOM 5801 O O . GLY C 1 238 ? 29.867 19.501 50.804 1.00 22.61 238 GLY C O 1
ATOM 5802 N N . GLU C 1 239 ? 29.295 20.511 52.719 1.00 23.07 239 GLU C N 1
ATOM 5803 C CA . GLU C 1 239 ? 30.569 20.248 53.368 1.00 23.13 239 GLU C CA 1
ATOM 5804 C C . GLU C 1 239 ? 30.792 18.752 53.541 1.00 22.95 239 GLU C C 1
ATOM 5805 O O . GLU C 1 239 ? 31.907 18.266 53.368 1.00 22.77 239 GLU C O 1
ATOM 5811 N N . LEU C 1 240 ? 29.727 18.028 53.884 1.00 22.65 240 LEU C N 1
ATOM 5812 C CA . LEU C 1 240 ? 29.806 16.579 54.033 1.00 22.85 240 LEU C CA 1
ATOM 5813 C C . LEU C 1 240 ? 30.034 15.896 52.692 1.00 22.60 240 LEU C C 1
ATOM 5814 O O . LEU C 1 240 ? 30.883 15.023 52.585 1.00 22.32 240 LEU C O 1
ATOM 5819 N N . ILE C 1 241 ? 29.283 16.300 51.672 1.00 22.95 241 ILE C N 1
ATOM 5820 C CA . ILE C 1 241 ? 29.449 15.729 50.333 1.00 23.24 241 ILE C CA 1
ATOM 5821 C C . ILE C 1 241 ? 30.904 15.895 49.906 1.00 23.51 241 ILE C C 1
ATOM 5822 O O . ILE C 1 241 ? 31.525 14.956 49.425 1.00 23.43 241 ILE C O 1
ATOM 5827 N N . LEU C 1 242 ? 31.445 17.090 50.116 1.00 24.15 242 LEU C N 1
ATOM 5828 C CA . LEU C 1 242 ? 32.803 17.406 49.696 1.00 24.44 242 LEU C CA 1
ATOM 5829 C C . LEU C 1 242 ? 33.836 16.539 50.402 1.00 24.70 242 LEU C C 1
ATOM 5830 O O . LEU C 1 242 ? 34.722 15.992 49.768 1.00 24.70 242 LEU C O 1
ATOM 5835 N N . GLU C 1 243 ? 33.720 16.410 51.721 1.00 24.96 243 GLU C N 1
ATOM 5836 C CA . GLU C 1 243 ? 34.634 15.576 52.488 1.00 25.48 243 GLU C CA 1
ATOM 5837 C C . GLU C 1 243 ? 34.576 14.115 52.044 1.00 25.09 243 GLU C C 1
ATOM 5838 O O . GLU C 1 243 ? 35.607 13.462 51.915 1.00 24.98 243 GLU C O 1
ATOM 5844 N N . VAL C 1 244 ? 33.367 13.621 51.812 1.00 25.05 244 VAL C N 1
ATOM 5845 C CA . VAL C 1 244 ? 33.146 12.234 51.411 1.00 25.30 244 VAL C CA 1
ATOM 5846 C C . VAL C 1 244 ? 33.697 11.979 50.006 1.00 25.09 244 VAL C C 1
ATOM 5847 O O . VAL C 1 244 ? 34.401 10.993 49.787 1.00 25.01 244 VAL C O 1
ATOM 5851 N N . CYS C 1 245 ? 33.412 12.884 49.072 1.00 25.00 245 CYS C N 1
ATOM 5852 C CA . CYS C 1 245 ? 33.878 12.743 47.688 1.00 25.36 245 CYS C CA 1
ATOM 5853 C C . CYS C 1 245 ? 35.393 12.790 47.601 1.00 24.40 245 CYS C C 1
ATOM 5854 O O . CYS C 1 245 ? 36.004 11.956 46.947 1.00 24.32 245 CYS C O 1
ATOM 5857 N N . VAL C 1 246 ? 35.990 13.780 48.251 1.00 24.05 246 VAL C N 1
ATOM 5858 C CA . VAL C 1 246 ? 37.433 13.965 48.196 1.00 23.64 246 VAL C CA 1
ATOM 5859 C C . VAL C 1 246 ? 38.149 12.764 48.810 1.00 23.43 246 VAL C C 1
ATOM 5860 O O . VAL C 1 246 ? 39.115 12.261 48.250 1.00 22.68 246 VAL C O 1
ATOM 5864 N N . GLN C 1 247 ? 37.667 12.287 49.953 1.00 23.71 247 GLN C N 1
ATOM 5865 C CA . GLN C 1 247 ? 38.291 11.126 50.583 1.00 24.12 247 GLN C CA 1
ATOM 5866 C C . GLN C 1 247 ? 38.184 9.884 49.699 1.00 23.74 247 GLN C C 1
ATOM 5867 O O . GLN C 1 247 ? 39.167 9.191 49.487 1.00 23.74 247 GLN C O 1
ATOM 5873 N N . GLY C 1 248 ? 36.988 9.616 49.185 1.00 23.87 248 GLY C N 1
ATOM 5874 C CA . GLY C 1 248 ? 36.754 8.437 48.372 1.00 23.65 248 GLY C CA 1
ATOM 5875 C C . GLY C 1 248 ? 37.552 8.412 47.085 1.00 23.43 248 GLY C C 1
ATOM 5876 O O . GLY C 1 248 ? 38.090 7.375 46.698 1.00 23.66 248 GLY C O 1
ATOM 5877 N N . ILE C 1 249 ? 37.642 9.563 46.426 1.00 22.99 249 ILE C N 1
ATOM 5878 C CA . ILE C 1 249 ? 38.341 9.667 45.153 1.00 22.97 249 ILE C CA 1
ATOM 5879 C C . ILE C 1 249 ? 39.854 9.610 45.368 1.00 22.73 249 ILE C C 1
ATOM 5880 O O . ILE C 1 249 ? 40.564 8.948 44.620 1.00 22.94 249 ILE C O 1
ATOM 5885 N N . ALA C 1 250 ? 40.341 10.282 46.407 1.00 23.21 250 ALA C N 1
ATOM 5886 C CA . ALA C 1 250 ? 41.761 10.231 46.744 1.00 23.58 250 ALA C CA 1
ATOM 5887 C C . ALA C 1 250 ? 42.190 8.787 47.012 1.00 24.06 250 ALA C C 1
ATOM 5888 O O . ALA C 1 250 ? 43.243 8.354 46.557 1.00 24.29 250 ALA C O 1
ATOM 5890 N N . ASP C 1 251 ? 41.352 8.037 47.725 1.00 25.02 251 ASP C N 1
ATOM 5891 C CA . ASP C 1 251 ? 41.639 6.637 48.029 1.00 25.75 251 ASP C CA 1
ATOM 5892 C C . ASP C 1 251 ? 41.646 5.783 46.762 1.00 25.65 251 ASP C C 1
ATOM 5893 O O . ASP C 1 251 ? 42.521 4.940 46.583 1.00 25.98 251 ASP C O 1
ATOM 5898 N N . ALA C 1 252 ? 40.672 6.010 45.883 1.00 25.86 252 ALA C N 1
ATOM 5899 C CA . ALA C 1 252 ? 40.558 5.246 44.645 1.00 25.99 252 ALA C CA 1
ATOM 5900 C C . ALA C 1 252 ? 41.753 5.502 43.724 1.00 26.13 252 ALA C C 1
ATOM 5901 O O . ALA C 1 252 ? 42.259 4.584 43.084 1.00 25.71 252 ALA C O 1
ATOM 5903 N N . ILE C 1 253 ? 42.206 6.749 43.665 1.00 26.44 253 ILE C N 1
ATOM 5904 C CA . ILE C 1 253 ? 43.329 7.108 42.806 1.00 26.94 253 ILE C CA 1
ATOM 5905 C C . ILE C 1 253 ? 44.643 6.516 43.324 1.00 27.47 253 ILE C C 1
ATOM 5906 O O . ILE C 1 253 ? 45.441 6.043 42.538 1.00 27.25 253 ILE C O 1
ATOM 5911 N N . ARG C 1 254 ? 44.857 6.526 44.638 1.00 28.42 254 ARG C N 1
ATOM 5912 C CA . ARG C 1 254 ? 46.045 5.886 45.218 1.00 29.30 254 ARG C CA 1
ATOM 5913 C C . ARG C 1 254 ? 46.062 4.382 44.962 1.00 29.44 254 ARG C C 1
ATOM 5914 O O . ARG C 1 254 ? 47.125 3.786 44.789 1.00 29.58 254 ARG C O 1
ATOM 5922 N N . GLU C 1 255 ? 44.881 3.773 44.941 1.00 29.81 255 GLU C N 1
ATOM 5923 C CA . GLU C 1 255 ? 44.744 2.349 44.653 1.00 30.12 255 GLU C CA 1
ATOM 5924 C C . GLU C 1 255 ? 45.144 2.062 43.206 1.00 29.57 255 GLU C C 1
ATOM 5925 O O . GLU C 1 255 ? 45.937 1.164 42.943 1.00 29.30 255 GLU C O 1
ATOM 5931 N N . GLU C 1 256 ? 44.616 2.854 42.276 1.00 28.94 256 GLU C N 1
ATOM 5932 C CA . GLU C 1 256 ? 44.836 2.624 40.849 1.00 28.66 256 GLU C CA 1
ATOM 5933 C C . GLU C 1 256 ? 46.183 3.147 40.359 1.00 28.89 256 GLU C C 1
ATOM 5934 O O . GLU C 1 256 ? 46.742 2.617 39.402 1.00 28.61 256 GLU C O 1
ATOM 5940 N N . PHE C 1 257 ? 46.695 4.180 41.023 1.00 29.27 257 PHE C N 1
ATOM 5941 C CA . PHE C 1 257 ? 47.944 4.834 40.639 1.00 29.89 257 PHE C CA 1
ATOM 5942 C C . PHE C 1 257 ? 48.840 4.972 41.871 1.00 31.09 257 PHE C C 1
ATOM 5943 O O . PHE C 1 257 ? 49.070 6.083 42.348 1.00 30.84 257 PHE C O 1
ATOM 5951 N N . PRO C 1 258 ? 49.340 3.855 42.395 1.00 32.79 258 PRO C N 1
ATOM 5952 C CA . PRO C 1 258 ? 50.165 3.897 43.609 1.00 34.06 258 PRO C CA 1
ATOM 5953 C C . PRO C 1 258 ? 51.528 4.558 43.368 1.00 35.27 258 PRO C C 1
ATOM 5954 O O . PRO C 1 258 ? 52.054 4.426 42.265 1.00 35.69 258 PRO C O 1
ATOM 5958 N N . PRO C 1 259 ? 52.077 5.261 44.362 1.00 36.72 259 PRO C N 1
ATOM 5959 C CA . PRO C 1 259 ? 53.422 5.854 44.266 1.00 37.40 259 PRO C CA 1
ATOM 5960 C C . PRO C 1 259 ? 54.514 4.894 43.791 1.00 37.83 259 PRO C C 1
ATOM 5961 O O . PRO C 1 259 ? 55.522 5.335 43.229 1.00 38.77 259 PRO C O 1
ATOM 5965 N N . LYS D 1 3 ? -0.049 -10.769 6.179 1.00 34.77 3 LYS D N 1
ATOM 5966 C CA . LYS D 1 3 ? 0.781 -9.714 5.528 1.00 34.92 3 LYS D CA 1
ATOM 5967 C C . LYS D 1 3 ? 1.918 -9.323 6.472 1.00 33.71 3 LYS D C 1
ATOM 5968 O O . LYS D 1 3 ? 1.672 -8.927 7.615 1.00 34.15 3 LYS D O 1
ATOM 5974 N N . SER D 1 4 ? 3.153 -9.435 5.987 1.00 32.20 4 SER D N 1
ATOM 5975 C CA . SER D 1 4 ? 4.337 -9.209 6.811 1.00 30.59 4 SER D CA 1
ATOM 5976 C C . SER D 1 4 ? 4.353 -7.819 7.427 1.00 29.24 4 SER D C 1
ATOM 5977 O O . SER D 1 4 ? 3.849 -6.857 6.849 1.00 28.75 4 SER D O 1
ATOM 5980 N N . VAL D 1 5 ? 4.943 -7.729 8.612 1.00 27.95 5 VAL D N 1
ATOM 5981 C CA . VAL D 1 5 ? 5.171 -6.444 9.259 1.00 26.87 5 VAL D CA 1
ATOM 5982 C C . VAL D 1 5 ? 6.590 -5.940 9.003 1.00 25.95 5 VAL D C 1
ATOM 5983 O O . VAL D 1 5 ? 6.920 -4.843 9.432 1.00 25.61 5 VAL D O 1
ATOM 5987 N N . PHE D 1 6 ? 7.406 -6.726 8.303 1.00 25.05 6 PHE D N 1
ATOM 5988 C CA . PHE D 1 6 ? 8.797 -6.351 8.001 1.00 24.31 6 PHE D CA 1
ATOM 5989 C C . PHE D 1 6 ? 8.912 -5.623 6.662 1.00 24.06 6 PHE D C 1
ATOM 5990 O O . PHE D 1 6 ? 8.556 -6.174 5.622 1.00 23.35 6 PHE D O 1
ATOM 5998 N N . VAL D 1 7 ? 9.419 -4.389 6.699 1.00 22.99 7 VAL D N 1
ATOM 5999 C CA . VAL D 1 7 ? 9.634 -3.575 5.500 1.00 22.30 7 VAL D CA 1
ATOM 6000 C C . VAL D 1 7 ? 10.426 -4.316 4.420 1.00 21.68 7 VAL D C 1
ATOM 6001 O O . VAL D 1 7 ? 10.122 -4.190 3.230 1.00 21.46 7 VAL D O 1
ATOM 6005 N N . GLY D 1 8 ? 11.433 -5.081 4.835 1.00 21.39 8 GLY D N 1
ATOM 6006 C CA . GLY D 1 8 ? 12.262 -5.865 3.931 1.00 21.63 8 GLY D CA 1
ATOM 6007 C C . GLY D 1 8 ? 11.499 -6.918 3.143 1.00 22.19 8 GLY D C 1
ATOM 6008 O O . GLY D 1 8 ? 11.912 -7.304 2.060 1.00 21.92 8 GLY D O 1
ATOM 6009 N N . GLU D 1 9 ? 10.385 -7.376 3.699 1.00 22.61 9 GLU D N 1
ATOM 6010 C CA . GLU D 1 9 ? 9.549 -8.378 3.045 1.00 23.24 9 GLU D CA 1
ATOM 6011 C C . GLU D 1 9 ? 8.382 -7.795 2.246 1.00 23.74 9 GLU D C 1
ATOM 6012 O O . GLU D 1 9 ? 7.572 -8.554 1.701 1.00 24.13 9 GLU D O 1
ATOM 6018 N N . LEU D 1 10 ? 8.303 -6.468 2.152 1.00 23.66 10 LEU D N 1
ATOM 6019 C CA . LEU D 1 10 ? 7.308 -5.798 1.320 1.00 24.04 10 LEU D CA 1
ATOM 6020 C C . LEU D 1 10 ? 7.917 -5.373 -0.009 1.00 24.20 10 LEU D C 1
ATOM 6021 O O . LEU D 1 10 ? 9.128 -5.209 -0.116 1.00 23.68 10 LEU D O 1
ATOM 6026 N N . THR D 1 11 ? 7.070 -5.184 -1.017 1.00 24.28 11 THR D N 1
ATOM 6027 C CA . THR D 1 11 ? 7.484 -4.506 -2.244 1.00 24.28 11 THR D CA 1
ATOM 6028 C C . THR D 1 11 ? 7.475 -3.009 -1.980 1.00 23.70 11 THR D C 1
ATOM 6029 O O . THR D 1 11 ? 6.856 -2.544 -1.025 1.00 23.71 11 THR D O 1
ATOM 6033 N N . TRP D 1 12 ? 8.124 -2.235 -2.844 1.00 23.58 12 TRP D N 1
ATOM 6034 C CA . TRP D 1 12 ? 8.151 -0.794 -2.653 1.00 23.41 12 TRP D CA 1
ATOM 6035 C C . TRP D 1 12 ? 6.767 -0.166 -2.785 1.00 23.85 12 TRP D C 1
ATOM 6036 O O . TRP D 1 12 ? 6.471 0.809 -2.118 1.00 23.44 12 TRP D O 1
ATOM 6047 N N . LYS D 1 13 ? 5.911 -0.761 -3.615 1.00 24.44 13 LYS D N 1
ATOM 6048 C CA . LYS D 1 13 ? 4.546 -0.274 -3.783 1.00 25.30 13 LYS D CA 1
ATOM 6049 C C . LYS D 1 13 ? 3.713 -0.469 -2.519 1.00 24.93 13 LYS D C 1
ATOM 6050 O O . LYS D 1 13 ? 2.925 0.398 -2.167 1.00 24.89 13 LYS D O 1
ATOM 6056 N N . GLU D 1 14 ? 3.891 -1.607 -1.856 1.00 25.11 14 GLU D N 1
ATOM 6057 C CA . GLU D 1 14 ? 3.188 -1.908 -0.609 1.00 25.65 14 GLU D CA 1
ATOM 6058 C C . GLU D 1 14 ? 3.638 -0.948 0.485 1.00 25.48 14 GLU D C 1
ATOM 6059 O O . GLU D 1 14 ? 2.821 -0.371 1.191 1.00 25.39 14 GLU D O 1
ATOM 6065 N N . TYR D 1 15 ? 4.951 -0.758 0.595 1.00 25.06 15 TYR D N 1
ATOM 6066 C CA . TYR D 1 15 ? 5.510 0.190 1.551 1.00 24.69 15 TYR D CA 1
ATOM 6067 C C . TYR D 1 15 ? 5.024 1.610 1.286 1.00 24.64 15 TYR D C 1
ATOM 6068 O O . TYR D 1 15 ? 4.605 2.302 2.201 1.00 24.93 15 TYR D O 1
ATOM 6077 N N . GLU D 1 16 ? 5.089 2.039 0.030 1.00 24.73 16 GLU D N 1
ATOM 6078 C CA . GLU D 1 16 ? 4.627 3.360 -0.371 1.00 24.86 16 GLU D CA 1
ATOM 6079 C C . GLU D 1 16 ? 3.164 3.595 0.028 1.00 25.21 16 GLU D C 1
ATOM 6080 O O . GLU D 1 16 ? 2.820 4.672 0.502 1.00 24.72 16 GLU D O 1
ATOM 6086 N N . ALA D 1 17 ? 2.318 2.584 -0.160 1.00 25.97 17 ALA D N 1
ATOM 6087 C CA . ALA D 1 17 ? 0.893 2.712 0.161 1.00 26.74 17 ALA D CA 1
ATOM 6088 C C . ALA D 1 17 ? 0.687 2.873 1.664 1.00 27.47 17 ALA D C 1
ATOM 6089 O O . ALA D 1 17 ? -0.160 3.660 2.099 1.00 27.71 17 ALA D O 1
ATOM 6091 N N . ARG D 1 18 ? 1.484 2.152 2.450 1.00 28.31 18 ARG D N 1
ATOM 6092 C CA . ARG D 1 18 ? 1.394 2.217 3.907 1.00 29.49 18 ARG D CA 1
ATOM 6093 C C . ARG D 1 18 ? 1.814 3.580 4.448 1.00 30.27 18 ARG D C 1
ATOM 6094 O O . ARG D 1 18 ? 1.159 4.123 5.338 1.00 30.74 18 ARG D O 1
ATOM 6102 N N . VAL D 1 19 ? 2.879 4.154 3.897 1.00 31.26 19 VAL D N 1
ATOM 6103 C CA . VAL D 1 19 ? 3.277 5.509 4.282 1.00 32.14 19 VAL D CA 1
ATOM 6104 C C . VAL D 1 19 ? 2.229 6.536 3.827 1.00 32.93 19 VAL D C 1
ATOM 6105 O O . VAL D 1 19 ? 1.973 7.514 4.526 1.00 33.21 19 VAL D O 1
ATOM 6109 N N . ALA D 1 20 ? 1.604 6.290 2.677 1.00 34.06 20 ALA D N 1
ATOM 6110 C CA . ALA D 1 20 ? 0.614 7.208 2.111 1.00 34.89 20 ALA D CA 1
ATOM 6111 C C . ALA D 1 20 ? -0.661 7.300 2.955 1.00 35.68 20 ALA D C 1
ATOM 6112 O O . ALA D 1 20 ? -1.409 8.271 2.834 1.00 36.03 20 ALA D O 1
ATOM 6114 N N . ALA D 1 21 ? -0.902 6.293 3.796 1.00 36.52 21 ALA D N 1
ATOM 6115 C CA . ALA D 1 21 ? -2.038 6.293 4.725 1.00 37.01 21 ALA D CA 1
ATOM 6116 C C . ALA D 1 21 ? -2.014 7.498 5.665 1.00 37.31 21 ALA D C 1
ATOM 6117 O O . ALA D 1 21 ? -3.067 8.034 6.006 1.00 37.91 21 ALA D O 1
ATOM 6119 N N . GLY D 1 22 ? -0.818 7.906 6.095 1.00 37.34 22 GLY D N 1
ATOM 6120 C CA . GLY D 1 22 ? -0.629 9.178 6.780 1.00 37.13 22 GLY D CA 1
ATOM 6121 C C . GLY D 1 22 ? -0.281 9.109 8.258 1.00 36.90 22 GLY D C 1
ATOM 6122 O O . GLY D 1 22 ? 0.129 10.120 8.840 1.00 37.40 22 GLY D O 1
ATOM 6123 N N . ASP D 1 23 ? -0.436 7.933 8.864 1.00 36.15 23 ASP D N 1
ATOM 6124 C CA . ASP D 1 23 ? -0.122 7.741 10.285 1.00 35.62 23 ASP D CA 1
ATOM 6125 C C . ASP D 1 23 ? 0.767 6.512 10.507 1.00 34.15 23 ASP D C 1
ATOM 6126 O O . ASP D 1 23 ? 0.741 5.897 11.571 1.00 34.29 23 ASP D O 1
ATOM 6131 N N . CYS D 1 24 ? 1.573 6.178 9.503 1.00 32.31 24 CYS D N 1
ATOM 6132 C CA . CYS D 1 24 ? 2.387 4.970 9.530 1.00 31.33 24 CYS D CA 1
ATOM 6133 C C . CYS D 1 24 ? 3.523 5.077 10.538 1.00 29.49 24 CYS D C 1
ATOM 6134 O O . CYS D 1 24 ? 4.274 6.051 10.528 1.00 29.11 24 CYS D O 1
ATOM 6137 N N . VAL D 1 25 ? 3.644 4.067 11.393 1.00 27.58 25 VAL D N 1
ATOM 6138 C CA . VAL D 1 25 ? 4.708 3.999 12.389 1.00 26.12 25 VAL D CA 1
ATOM 6139 C C . VAL D 1 25 ? 5.753 2.992 11.931 1.00 25.29 25 VAL D C 1
ATOM 6140 O O . VAL D 1 25 ? 5.436 1.853 11.606 1.00 24.56 25 VAL D O 1
ATOM 6144 N N . LEU D 1 26 ? 7.009 3.427 11.894 1.00 24.01 26 LEU D N 1
ATOM 6145 C CA . LEU D 1 26 ? 8.118 2.547 11.570 1.00 23.80 26 LEU D CA 1
ATOM 6146 C C . LEU D 1 26 ? 8.910 2.242 12.832 1.00 23.00 26 LEU D C 1
ATOM 6147 O O . LEU D 1 26 ? 8.987 3.074 13.726 1.00 23.00 26 LEU D O 1
ATOM 6152 N N . MET D 1 27 ? 9.482 1.047 12.900 1.00 22.58 27 MET D N 1
ATOM 6153 C CA . MET D 1 27 ? 10.238 0.595 14.066 1.00 22.52 27 MET D CA 1
ATOM 6154 C C . MET D 1 27 ? 11.589 0.076 13.616 1.00 22.14 27 MET D C 1
ATOM 6155 O O . MET D 1 27 ? 11.665 -0.667 12.656 1.00 22.00 27 MET D O 1
ATOM 6160 N N . LEU D 1 28 ? 12.656 0.466 14.308 1.00 21.58 28 LEU D N 1
ATOM 6161 C CA . LEU D 1 28 ? 14.008 0.052 13.936 1.00 21.34 28 LEU D CA 1
ATOM 6162 C C . LEU D 1 28 ? 14.695 -0.588 15.135 1.00 20.96 28 LEU D C 1
ATOM 6163 O O . LEU D 1 28 ? 15.052 0.114 16.091 1.00 20.04 28 LEU D O 1
ATOM 6168 N N . PRO D 1 29 ? 14.902 -1.903 15.101 1.00 20.78 29 PRO D N 1
ATOM 6169 C CA . PRO D 1 29 ? 15.684 -2.563 16.149 1.00 20.90 29 PRO D CA 1
ATOM 6170 C C . PRO D 1 29 ? 17.164 -2.195 16.042 1.00 20.92 29 PRO D C 1
ATOM 6171 O O . PRO D 1 29 ? 17.681 -2.125 14.929 1.00 21.19 29 PRO D O 1
ATOM 6175 N N . VAL D 1 30 ? 17.809 -1.955 17.181 1.00 20.32 30 VAL D N 1
ATOM 6176 C CA . VAL D 1 30 ? 19.223 -1.581 17.229 1.00 20.39 30 VAL D CA 1
ATOM 6177 C C . VAL D 1 30 ? 19.950 -2.501 18.210 1.00 19.82 30 VAL D C 1
ATOM 6178 O O . VAL D 1 30 ? 19.807 -2.370 19.432 1.00 19.89 30 VAL D O 1
ATOM 6182 N N . GLY D 1 31 ? 20.745 -3.415 17.674 1.00 19.67 31 GLY D N 1
ATOM 6183 C CA . GLY D 1 31 ? 21.407 -4.420 18.474 1.00 19.22 31 GLY D CA 1
ATOM 6184 C C . GLY D 1 31 ? 22.916 -4.377 18.508 1.00 19.33 31 GLY D C 1
ATOM 6185 O O . GLY D 1 31 ? 23.530 -3.312 18.596 1.00 18.49 31 GLY D O 1
ATOM 6186 N N . ALA D 1 32 ? 23.504 -5.569 18.475 1.00 19.02 32 ALA D N 1
ATOM 6187 C CA . ALA D 1 32 ? 24.941 -5.777 18.614 1.00 18.98 32 ALA D CA 1
ATOM 6188 C C . ALA D 1 32 ? 25.280 -7.231 18.341 1.00 19.48 32 ALA D C 1
ATOM 6189 O O . ALA D 1 32 ? 24.407 -8.103 18.417 1.00 19.76 32 ALA D O 1
ATOM 6191 N N . LEU D 1 33 ? 26.538 -7.474 18.000 1.00 19.75 33 LEU D N 1
ATOM 6192 C CA . LEU D 1 33 ? 27.126 -8.804 17.990 1.00 19.79 33 LEU D CA 1
ATOM 6193 C C . LEU D 1 33 ? 28.097 -8.823 19.165 1.00 20.42 33 LEU D C 1
ATOM 6194 O O . LEU D 1 33 ? 29.111 -8.130 19.159 1.00 20.03 33 LEU D O 1
ATOM 6199 N N . GLU D 1 34 ? 27.769 -9.606 20.186 1.00 20.64 34 GLU D N 1
ATOM 6200 C CA . GLU D 1 34 ? 28.421 -9.474 21.481 1.00 20.67 34 GLU D CA 1
ATOM 6201 C C . GLU D 1 34 ? 28.363 -10.791 22.231 1.00 21.12 34 GLU D C 1
ATOM 6202 O O . GLU D 1 34 ? 27.326 -11.464 22.227 1.00 20.86 34 GLU D O 1
ATOM 6208 N N . GLN D 1 35 ? 29.475 -11.142 22.870 1.00 21.54 35 GLN D N 1
ATOM 6209 C CA . GLN D 1 35 ? 29.537 -12.324 23.728 1.00 22.02 35 GLN D CA 1
ATOM 6210 C C . GLN D 1 35 ? 28.401 -12.275 24.742 1.00 22.53 35 GLN D C 1
ATOM 6211 O O . GLN D 1 35 ? 28.114 -11.226 25.312 1.00 22.20 35 GLN D O 1
ATOM 6217 N N . HIS D 1 36 ? 27.737 -13.413 24.942 1.00 23.21 36 HIS D N 1
ATOM 6218 C CA . HIS D 1 36 ? 26.700 -13.537 25.961 1.00 23.56 36 HIS D CA 1
ATOM 6219 C C . HIS D 1 36 ? 26.903 -14.820 26.773 1.00 24.37 36 HIS D C 1
ATOM 6220 O O . HIS D 1 36 ? 25.975 -15.609 26.958 1.00 24.31 36 HIS D O 1
ATOM 6227 N N . GLY D 1 37 ? 28.129 -15.019 27.242 1.00 25.07 37 GLY D N 1
ATOM 6228 C CA . GLY D 1 37 ? 28.446 -16.124 28.131 1.00 25.63 37 GLY D CA 1
ATOM 6229 C C . GLY D 1 37 ? 28.710 -17.435 27.417 1.00 26.21 37 GLY D C 1
ATOM 6230 O O . GLY D 1 37 ? 28.783 -17.509 26.190 1.00 25.82 37 GLY D O 1
ATOM 6231 N N . HIS D 1 38 ? 28.841 -18.489 28.217 1.00 26.90 38 HIS D N 1
ATOM 6232 C CA . HIS D 1 38 ? 29.084 -19.838 27.713 1.00 27.51 38 HIS D CA 1
ATOM 6233 C C . HIS D 1 38 ? 27.817 -20.517 27.192 1.00 27.39 38 HIS D C 1
ATOM 6234 O O . HIS D 1 38 ? 27.896 -21.504 26.458 1.00 27.52 38 HIS D O 1
ATOM 6241 N N . HIS D 1 39 ? 26.656 -19.996 27.572 1.00 27.38 39 HIS D N 1
ATOM 6242 C CA . HIS D 1 39 ? 25.394 -20.697 27.371 1.00 27.67 39 HIS D CA 1
ATOM 6243 C C . HIS D 1 39 ? 24.508 -20.137 26.278 1.00 27.57 39 HIS D C 1
ATOM 6244 O O . HIS D 1 39 ? 23.436 -20.679 26.017 1.00 27.81 39 HIS D O 1
ATOM 6251 N N . MET D 1 40 ? 24.930 -19.038 25.662 1.00 27.10 40 MET D N 1
ATOM 6252 C CA . MET D 1 40 ? 24.073 -18.309 24.745 1.00 26.87 40 MET D CA 1
ATOM 6253 C C . MET D 1 40 ? 24.865 -17.765 23.569 1.00 25.80 40 MET D C 1
ATOM 6254 O O . MET D 1 40 ? 26.061 -17.508 23.673 1.00 25.74 40 MET D O 1
ATOM 6259 N N . CYS D 1 41 ? 24.173 -17.595 22.451 1.00 25.33 41 CYS D N 1
ATOM 6260 C CA . CYS D 1 41 ? 24.796 -17.109 21.228 1.00 24.67 41 CYS D CA 1
ATOM 6261 C C . CYS D 1 41 ? 25.012 -15.591 21.280 1.00 24.07 41 CYS D C 1
ATOM 6262 O O . CYS D 1 41 ? 24.596 -14.924 22.228 1.00 23.74 41 CYS D O 1
ATOM 6265 N N . MET D 1 42 ? 25.657 -15.060 20.245 1.00 22.98 42 MET D N 1
ATOM 6266 C CA . MET D 1 42 ? 26.138 -13.679 20.254 1.00 22.55 42 MET D CA 1
ATOM 6267 C C . MET D 1 42 ? 25.224 -12.645 19.579 1.00 22.03 42 MET D C 1
ATOM 6268 O O . MET D 1 42 ? 25.480 -11.449 19.702 1.00 21.24 42 MET D O 1
ATOM 6273 N N . ASN D 1 43 ? 24.150 -13.075 18.918 1.00 21.25 43 ASN D N 1
ATOM 6274 C CA . ASN D 1 43 ? 23.237 -12.138 18.243 1.00 20.91 43 ASN D CA 1
ATOM 6275 C C . ASN D 1 43 ? 21.977 -11.804 19.046 1.00 20.60 43 ASN D C 1
ATOM 6276 O O . ASN D 1 43 ? 21.033 -11.235 18.515 1.00 20.02 43 ASN D O 1
ATOM 6281 N N . VAL D 1 44 ? 21.997 -12.133 20.340 1.00 20.49 44 VAL D N 1
ATOM 6282 C CA . VAL D 1 44 ? 20.898 -11.877 21.259 1.00 20.49 44 VAL D CA 1
ATOM 6283 C C . VAL D 1 44 ? 20.355 -10.455 21.162 1.00 20.36 44 VAL D C 1
ATOM 6284 O O . VAL D 1 44 ? 19.152 -10.245 21.089 1.00 20.72 44 VAL D O 1
ATOM 6288 N N . ASP D 1 45 ? 21.238 -9.457 21.162 1.00 20.15 45 ASP D N 1
ATOM 6289 C CA . ASP D 1 45 ? 20.779 -8.068 21.191 1.00 20.52 45 ASP D CA 1
ATOM 6290 C C . ASP D 1 45 ? 20.092 -7.603 19.904 1.00 20.27 45 ASP D C 1
ATOM 6291 O O . ASP D 1 45 ? 19.453 -6.558 19.915 1.00 20.42 45 ASP D O 1
ATOM 6296 N N . VAL D 1 46 ? 20.253 -8.352 18.810 1.00 20.88 46 VAL D N 1
ATOM 6297 C CA . VAL D 1 46 ? 19.456 -8.158 17.596 1.00 21.48 46 VAL D CA 1
ATOM 6298 C C . VAL D 1 46 ? 18.162 -8.970 17.698 1.00 21.66 46 VAL D C 1
ATOM 6299 O O . VAL D 1 46 ? 17.080 -8.438 17.483 1.00 21.59 46 VAL D O 1
ATOM 6303 N N . LEU D 1 47 ? 18.285 -10.251 18.033 1.00 22.49 47 LEU D N 1
ATOM 6304 C CA . LEU D 1 47 ? 17.125 -11.152 18.050 1.00 22.92 47 LEU D CA 1
ATOM 6305 C C . LEU D 1 47 ? 16.000 -10.656 18.943 1.00 22.87 47 LEU D C 1
ATOM 6306 O O . LEU D 1 47 ? 14.836 -10.684 18.550 1.00 23.22 47 LEU D O 1
ATOM 6311 N N . LEU D 1 48 ? 16.344 -10.198 20.142 1.00 22.90 48 LEU D N 1
ATOM 6312 C CA . LEU D 1 48 ? 15.335 -9.858 21.138 1.00 22.58 48 LEU D CA 1
ATOM 6313 C C . LEU D 1 48 ? 14.520 -8.612 20.798 1.00 22.43 48 LEU D C 1
ATOM 6314 O O . LEU D 1 48 ? 13.304 -8.699 20.740 1.00 22.65 48 LEU D O 1
ATOM 6319 N N . PRO D 1 49 ? 15.128 -7.448 20.548 1.00 21.81 49 PRO D N 1
ATOM 6320 C CA . PRO D 1 49 ? 14.315 -6.291 20.166 1.00 21.48 49 PRO D CA 1
ATOM 6321 C C . PRO D 1 49 ? 13.577 -6.517 18.846 1.00 21.24 49 PRO D C 1
ATOM 6322 O O . PRO D 1 49 ? 12.500 -5.968 18.682 1.00 21.29 49 PRO D O 1
ATOM 6326 N N . THR D 1 50 ? 14.137 -7.312 17.940 1.00 21.68 50 THR D N 1
ATOM 6327 C CA . THR D 1 50 ? 13.472 -7.605 16.672 1.00 22.03 50 THR D CA 1
ATOM 6328 C C . THR D 1 50 ? 12.191 -8.391 16.937 1.00 22.11 50 THR D C 1
ATOM 6329 O O . THR D 1 50 ? 11.151 -8.080 16.372 1.00 22.60 50 THR D O 1
ATOM 6333 N N . ALA D 1 51 ? 12.281 -9.374 17.824 1.00 23.08 51 ALA D N 1
ATOM 6334 C CA . ALA D 1 51 ? 11.127 -10.198 18.203 1.00 23.07 51 ALA D CA 1
ATOM 6335 C C . ALA D 1 51 ? 10.043 -9.360 18.865 1.00 23.38 51 ALA D C 1
ATOM 6336 O O . ALA D 1 51 ? 8.855 -9.529 18.580 1.00 23.32 51 ALA D O 1
ATOM 6338 N N . VAL D 1 52 ? 10.451 -8.446 19.744 1.00 23.00 52 VAL D N 1
ATOM 6339 C CA . VAL D 1 52 ? 9.516 -7.561 20.426 1.00 23.16 52 VAL D CA 1
ATOM 6340 C C . VAL D 1 52 ? 8.877 -6.586 19.433 1.00 23.23 52 VAL D C 1
ATOM 6341 O O . VAL D 1 52 ? 7.673 -6.359 19.469 1.00 22.86 52 VAL D O 1
ATOM 6345 N N . CYS D 1 53 ? 9.682 -6.015 18.537 1.00 23.29 53 CYS D N 1
ATOM 6346 C CA . CYS D 1 53 ? 9.173 -5.153 17.477 1.00 23.62 53 CYS D CA 1
ATOM 6347 C C . CYS D 1 53 ? 8.126 -5.878 16.635 1.00 23.83 53 CYS D C 1
ATOM 6348 O O . CYS D 1 53 ? 7.089 -5.307 16.320 1.00 24.62 53 CYS D O 1
ATOM 6351 N N . LYS D 1 54 ? 8.411 -7.122 16.269 1.00 24.49 54 LYS D N 1
ATOM 6352 C CA . LYS D 1 54 ? 7.514 -7.890 15.401 1.00 24.86 54 LYS D CA 1
ATOM 6353 C C . LYS D 1 54 ? 6.148 -8.014 16.051 1.00 25.06 54 LYS D C 1
ATOM 6354 O O . LYS D 1 54 ? 5.128 -7.764 15.415 1.00 25.25 54 LYS D O 1
ATOM 6360 N N . ARG D 1 55 ? 6.142 -8.362 17.333 1.00 25.64 55 ARG D N 1
ATOM 6361 C CA . ARG D 1 55 ? 4.892 -8.584 18.062 1.00 25.97 55 ARG D CA 1
ATOM 6362 C C . ARG D 1 55 ? 4.137 -7.290 18.298 1.00 25.78 55 ARG D C 1
ATOM 6363 O O . ARG D 1 55 ? 2.923 -7.245 18.149 1.00 26.16 55 ARG D O 1
ATOM 6371 N N . VAL D 1 56 ? 4.858 -6.226 18.643 1.00 25.51 56 VAL D N 1
ATOM 6372 C CA . VAL D 1 56 ? 4.253 -4.914 18.803 1.00 25.24 56 VAL D CA 1
ATOM 6373 C C . VAL D 1 56 ? 3.654 -4.442 17.480 1.00 25.80 56 VAL D C 1
ATOM 6374 O O . VAL D 1 56 ? 2.551 -3.915 17.452 1.00 26.05 56 VAL D O 1
ATOM 6378 N N . ALA D 1 57 ? 4.391 -4.636 16.389 1.00 26.13 57 ALA D N 1
ATOM 6379 C CA . ALA D 1 57 ? 3.961 -4.181 15.073 1.00 26.64 57 ALA D CA 1
ATOM 6380 C C . ALA D 1 57 ? 2.693 -4.910 14.612 1.00 27.15 57 ALA D C 1
ATOM 6381 O O . ALA D 1 57 ? 1.830 -4.309 13.994 1.00 27.41 57 ALA D O 1
ATOM 6383 N N . GLU D 1 58 ? 2.587 -6.194 14.926 1.00 28.13 58 GLU D N 1
ATOM 6384 C CA . GLU D 1 58 ? 1.383 -6.975 14.614 1.00 29.11 58 GLU D CA 1
ATOM 6385 C C . GLU D 1 58 ? 0.162 -6.376 15.317 1.00 29.56 58 GLU D C 1
ATOM 6386 O O . GLU D 1 58 ? -0.917 -6.258 14.729 1.00 30.35 58 GLU D O 1
ATOM 6392 N N . ARG D 1 59 ? 0.347 -5.969 16.568 1.00 29.94 59 ARG D N 1
ATOM 6393 C CA . ARG D 1 59 ? -0.749 -5.454 17.386 1.00 30.15 59 ARG D CA 1
ATOM 6394 C C . ARG D 1 59 ? -1.209 -4.042 17.054 1.00 29.66 59 ARG D C 1
ATOM 6395 O O . ARG D 1 59 ? -2.394 -3.735 17.192 1.00 29.84 59 ARG D O 1
ATOM 6403 N N . ILE D 1 60 ? -0.282 -3.172 16.648 1.00 28.67 60 ILE D N 1
ATOM 6404 C CA . ILE D 1 60 ? -0.605 -1.766 16.422 1.00 27.95 60 ILE D CA 1
ATOM 6405 C C . ILE D 1 60 ? -0.612 -1.388 14.940 1.00 27.26 60 ILE D C 1
ATOM 6406 O O . ILE D 1 60 ? -0.919 -0.251 14.596 1.00 27.57 60 ILE D O 1
ATOM 6411 N N . GLY D 1 61 ? -0.298 -2.349 14.075 1.00 26.70 61 GLY D N 1
ATOM 6412 C CA . GLY D 1 61 ? -0.244 -2.117 12.642 1.00 26.44 61 GLY D CA 1
ATOM 6413 C C . GLY D 1 61 ? 0.942 -1.269 12.207 1.00 25.80 61 GLY D C 1
ATOM 6414 O O . GLY D 1 61 ? 0.800 -0.379 11.368 1.00 26.09 61 GLY D O 1
ATOM 6415 N N . ALA D 1 62 ? 2.107 -1.545 12.783 1.00 25.31 62 ALA D N 1
ATOM 6416 C CA . ALA D 1 62 ? 3.335 -0.841 12.422 1.00 24.83 62 ALA D CA 1
ATOM 6417 C C . ALA D 1 62 ? 4.180 -1.703 11.498 1.00 24.44 62 ALA D C 1
ATOM 6418 O O . ALA D 1 62 ? 3.866 -2.866 11.242 1.00 24.20 62 ALA D O 1
ATOM 6420 N N . LEU D 1 63 ? 5.255 -1.114 10.979 1.00 23.67 63 LEU D N 1
ATOM 6421 C CA . LEU D 1 63 ? 6.207 -1.836 10.152 1.00 23.19 63 LEU D CA 1
ATOM 6422 C C . LEU D 1 63 ? 7.588 -1.789 10.789 1.00 22.79 63 LEU D C 1
ATOM 6423 O O . LEU D 1 63 ? 7.918 -0.827 11.473 1.00 23.01 63 LEU D O 1
ATOM 6428 N N . VAL D 1 64 ? 8.379 -2.830 10.547 1.00 22.46 64 VAL D N 1
ATOM 6429 C CA . VAL D 1 64 ? 9.674 -3.015 11.192 1.00 21.89 64 VAL D CA 1
ATOM 6430 C C . VAL D 1 64 ? 10.787 -3.009 10.147 1.00 21.43 64 VAL D C 1
ATOM 6431 O O . VAL D 1 64 ? 10.774 -3.802 9.210 1.00 21.18 64 VAL D O 1
ATOM 6435 N N . MET D 1 65 ? 11.762 -2.119 10.334 1.00 20.53 65 MET D N 1
ATOM 6436 C CA . MET D 1 65 ? 12.907 -2.003 9.440 1.00 20.21 65 MET D CA 1
ATOM 6437 C C . MET D 1 65 ? 13.957 -3.069 9.732 1.00 19.98 65 MET D C 1
ATOM 6438 O O . MET D 1 65 ? 13.989 -3.625 10.835 1.00 19.93 65 MET D O 1
ATOM 6443 N N . PRO D 1 66 ? 14.827 -3.364 8.767 1.00 19.75 66 PRO D N 1
ATOM 6444 C CA . PRO D 1 66 ? 15.959 -4.254 9.035 1.00 19.65 66 PRO D CA 1
ATOM 6445 C C . PRO D 1 66 ? 16.797 -3.746 10.213 1.00 19.57 66 PRO D C 1
ATOM 6446 O O . PRO D 1 66 ? 17.056 -2.552 10.315 1.00 19.86 66 PRO D O 1
ATOM 6450 N N . GLY D 1 67 ? 17.173 -4.643 11.111 1.00 19.18 67 GLY D N 1
ATOM 6451 C CA . GLY D 1 67 ? 17.824 -4.238 12.342 1.00 19.03 67 GLY D CA 1
ATOM 6452 C C . GLY D 1 67 ? 19.277 -3.865 12.145 1.00 18.93 67 GLY D C 1
ATOM 6453 O O . GLY D 1 67 ? 19.946 -4.348 11.229 1.00 19.07 67 GLY D O 1
ATOM 6454 N N . LEU D 1 68 ? 19.773 -2.998 13.020 1.00 18.85 68 LEU D N 1
ATOM 6455 C CA . LEU D 1 68 ? 21.199 -2.732 13.088 1.00 19.04 68 LEU D CA 1
ATOM 6456 C C . LEU D 1 68 ? 21.848 -3.879 13.837 1.00 18.89 68 LEU D C 1
ATOM 6457 O O . LEU D 1 68 ? 21.516 -4.150 14.994 1.00 19.52 68 LEU D O 1
ATOM 6462 N N . GLN D 1 69 ? 22.770 -4.548 13.151 1.00 18.68 69 GLN D N 1
ATOM 6463 C CA . GLN D 1 69 ? 23.380 -5.797 13.591 1.00 18.70 69 GLN D CA 1
ATOM 6464 C C . GLN D 1 69 ? 24.616 -5.591 14.465 1.00 18.80 69 GLN D C 1
ATOM 6465 O O . GLN D 1 69 ? 24.993 -6.472 15.234 1.00 19.05 69 GLN D O 1
ATOM 6471 N N . TYR D 1 70 ? 25.255 -4.433 14.317 1.00 18.17 70 TYR D N 1
ATOM 6472 C CA . TYR D 1 70 ? 26.477 -4.100 15.031 1.00 18.03 70 TYR D CA 1
ATOM 6473 C C . TYR D 1 70 ? 26.246 -2.807 15.799 1.00 18.22 70 TYR D C 1
ATOM 6474 O O . TYR D 1 70 ? 25.663 -1.863 15.278 1.00 18.70 70 TYR D O 1
ATOM 6483 N N . GLY D 1 71 ? 26.658 -2.797 17.058 1.00 17.95 71 GLY D N 1
ATOM 6484 C CA . GLY D 1 71 ? 26.432 -1.668 17.942 1.00 18.04 71 GLY D CA 1
ATOM 6485 C C . GLY D 1 71 ? 27.713 -1.166 18.568 1.00 17.76 71 GLY D C 1
ATOM 6486 O O . GLY D 1 71 ? 28.810 -1.575 18.183 1.00 17.70 71 GLY D O 1
ATOM 6487 N N . TYR D 1 72 ? 27.574 -0.283 19.548 1.00 17.84 72 TYR D N 1
ATOM 6488 C CA . TYR D 1 72 ? 28.727 0.354 20.172 1.00 17.86 72 TYR D CA 1
ATOM 6489 C C . TYR D 1 72 ? 29.525 -0.616 21.047 1.00 18.23 72 TYR D C 1
ATOM 6490 O O . TYR D 1 72 ? 29.008 -1.622 21.526 1.00 18.01 72 TYR D O 1
ATOM 6499 N N . LYS D 1 73 ? 30.798 -0.290 21.245 1.00 17.75 73 LYS D N 1
ATOM 6500 C CA . LYS D 1 73 ? 31.722 -1.052 22.076 1.00 18.32 73 LYS D CA 1
ATOM 6501 C C . LYS D 1 73 ? 31.146 -1.464 23.428 1.00 18.76 73 LYS D C 1
ATOM 6502 O O . LYS D 1 73 ? 30.628 -0.640 24.178 1.00 18.40 73 LYS D O 1
ATOM 6508 N N . SER D 1 74 ? 31.232 -2.764 23.698 1.00 19.33 74 SER D N 1
ATOM 6509 C CA . SER D 1 74 ? 30.834 -3.344 24.970 1.00 20.22 74 SER D CA 1
ATOM 6510 C C . SER D 1 74 ? 31.647 -2.692 26.088 1.00 20.02 74 SER D C 1
ATOM 6511 O O . SER D 1 74 ? 32.863 -2.557 25.975 1.00 20.55 74 SER D O 1
ATOM 6514 N N . GLN D 1 75 ? 30.968 -2.271 27.148 1.00 20.61 75 GLN D N 1
ATOM 6515 C CA . GLN D 1 75 ? 31.626 -1.684 28.311 1.00 21.19 75 GLN D CA 1
ATOM 6516 C C . GLN D 1 75 ? 31.601 -2.692 29.452 1.00 22.48 75 GLN D C 1
ATOM 6517 O O . GLN D 1 75 ? 30.662 -3.470 29.576 1.00 22.64 75 GLN D O 1
ATOM 6523 N N . GLN D 1 76 ? 32.651 -2.687 30.256 1.00 23.79 76 GLN D N 1
ATOM 6524 C CA . GLN D 1 76 ? 32.820 -3.691 31.306 1.00 25.04 76 GLN D CA 1
ATOM 6525 C C . GLN D 1 76 ? 31.604 -3.796 32.234 1.00 25.89 76 GLN D C 1
ATOM 6526 O O . GLN D 1 76 ? 31.111 -4.895 32.485 1.00 25.98 76 GLN D O 1
ATOM 6532 N N . LYS D 1 77 ? 31.101 -2.656 32.700 1.00 26.85 77 LYS D N 1
ATOM 6533 C CA . LYS D 1 77 ? 30.025 -2.629 33.701 1.00 27.64 77 LYS D CA 1
ATOM 6534 C C . LYS D 1 77 ? 28.632 -2.971 33.161 1.00 27.52 77 LYS D C 1
ATOM 6535 O O . LYS D 1 77 ? 27.698 -3.176 33.943 1.00 27.80 77 LYS D O 1
ATOM 6541 N N . SER D 1 78 ? 28.481 -3.029 31.838 1.00 26.90 78 SER D N 1
ATOM 6542 C CA . SER D 1 78 ? 27.185 -3.309 31.227 1.00 26.46 78 SER D CA 1
ATOM 6543 C C . SER D 1 78 ? 27.173 -4.444 30.195 1.00 26.70 78 SER D C 1
ATOM 6544 O O . SER D 1 78 ? 26.103 -4.881 29.799 1.00 27.13 78 SER D O 1
ATOM 6547 N N . GLY D 1 79 ? 28.336 -4.915 29.756 1.00 26.36 79 GLY D N 1
ATOM 6548 C CA . GLY D 1 79 ? 28.413 -5.943 28.724 1.00 26.13 79 GLY D CA 1
ATOM 6549 C C . GLY D 1 79 ? 29.635 -6.847 28.775 1.00 25.77 79 GLY D C 1
ATOM 6550 O O . GLY D 1 79 ? 29.869 -7.614 27.839 1.00 26.04 79 GLY D O 1
ATOM 6551 N N . GLY D 1 80 ? 30.419 -6.756 29.847 1.00 25.46 80 GLY D N 1
ATOM 6552 C CA . GLY D 1 80 ? 31.638 -7.535 29.987 1.00 25.59 80 GLY D CA 1
ATOM 6553 C C . GLY D 1 80 ? 32.911 -6.841 29.521 1.00 25.31 80 GLY D C 1
ATOM 6554 O O . GLY D 1 80 ? 33.963 -7.011 30.126 1.00 25.78 80 GLY D O 1
ATOM 6555 N N . GLY D 1 81 ? 32.828 -6.072 28.438 1.00 24.99 81 GLY D N 1
ATOM 6556 C CA . GLY D 1 81 ? 33.987 -5.378 27.899 1.00 24.53 81 GLY D CA 1
ATOM 6557 C C . GLY D 1 81 ? 34.288 -5.795 26.474 1.00 24.18 81 GLY D C 1
ATOM 6558 O O . GLY D 1 81 ? 33.983 -6.917 26.055 1.00 23.90 81 GLY D O 1
ATOM 6559 N N . ASN D 1 82 ? 34.917 -4.895 25.724 1.00 23.44 82 ASN D N 1
ATOM 6560 C CA . ASN D 1 82 ? 35.146 -5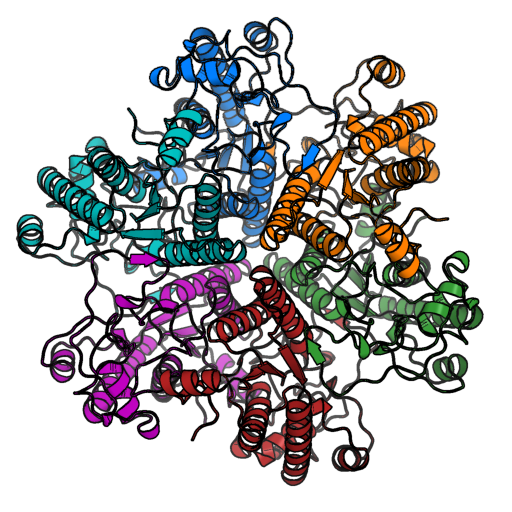.122 24.304 1.00 23.30 82 ASN D CA 1
ATOM 6561 C C . ASN D 1 82 ? 36.391 -5.949 23.989 1.00 23.33 82 ASN D C 1
ATOM 6562 O O . ASN D 1 82 ? 36.742 -6.110 22.826 1.00 24.00 82 ASN D O 1
ATOM 6567 N N . HIS D 1 83 ? 37.053 -6.469 25.019 1.00 23.01 83 HIS D N 1
ATOM 6568 C CA . HIS D 1 83 ? 38.245 -7.304 24.853 1.00 23.37 83 HIS D CA 1
ATOM 6569 C C . HIS D 1 83 ? 37.898 -8.771 24.547 1.00 23.33 83 HIS D C 1
ATOM 6570 O O . HIS D 1 83 ? 38.771 -9.543 24.173 1.00 23.56 83 HIS D O 1
ATOM 6577 N N . PHE D 1 84 ? 36.633 -9.150 24.695 1.00 23.53 84 PHE D N 1
ATOM 6578 C CA . PHE D 1 84 ? 36.218 -10.529 24.429 1.00 23.58 84 PHE D CA 1
ATOM 6579 C C . PHE D 1 84 ? 36.257 -10.846 22.938 1.00 23.90 84 PHE D C 1
ATOM 6580 O O . PHE D 1 84 ? 35.975 -9.974 22.115 1.00 23.74 84 PHE D O 1
ATOM 6588 N N . PRO D 1 85 ? 36.581 -12.092 22.588 1.00 23.68 85 PRO D N 1
ATOM 6589 C CA . PRO D 1 85 ? 36.431 -12.558 21.208 1.00 23.63 85 PRO D CA 1
ATOM 6590 C C . PRO D 1 85 ? 34.968 -12.544 20.799 1.00 23.04 85 PRO D C 1
ATOM 6591 O O . PRO D 1 85 ? 34.088 -12.589 21.666 1.00 23.25 85 PRO D O 1
ATOM 6595 N N . GLY D 1 86 ? 34.710 -12.461 19.496 1.00 22.75 86 GLY D N 1
ATOM 6596 C CA . GLY D 1 86 ? 33.355 -12.514 18.975 1.00 21.77 86 GLY D CA 1
ATOM 6597 C C . GLY D 1 86 ? 32.633 -11.177 18.943 1.00 21.31 86 GLY D C 1
ATOM 6598 O O . GLY D 1 86 ? 32.062 -10.812 17.921 1.00 21.24 86 GLY D O 1
ATOM 6599 N N . THR D 1 87 ? 32.645 -10.460 20.064 1.00 20.65 87 THR D N 1
ATOM 6600 C CA . THR D 1 87 ? 32.080 -9.120 20.128 1.00 20.37 87 THR D CA 1
ATOM 6601 C C . THR D 1 87 ? 32.703 -8.285 19.009 1.00 19.61 87 THR D C 1
ATOM 6602 O O . THR D 1 87 ? 33.923 -8.211 18.895 1.00 19.87 87 THR D O 1
ATOM 6606 N N . THR D 1 88 ? 31.852 -7.683 18.182 1.00 19.26 88 THR D N 1
ATOM 6607 C CA . THR D 1 88 ? 32.287 -6.963 16.995 1.00 18.69 88 THR D CA 1
ATOM 6608 C C . THR D 1 88 ? 31.586 -5.619 16.995 1.00 18.36 88 THR D C 1
ATOM 6609 O O . THR D 1 88 ? 30.415 -5.525 16.656 1.00 18.52 88 THR D O 1
ATOM 6613 N N . SER D 1 89 ? 32.318 -4.583 17.387 1.00 18.14 89 SER D N 1
ATOM 6614 C CA . SER D 1 89 ? 31.718 -3.301 17.723 1.00 17.90 89 SER D CA 1
ATOM 6615 C C . SER D 1 89 ? 32.105 -2.182 16.762 1.00 17.79 89 SER D C 1
ATOM 6616 O O . SER D 1 89 ? 33.220 -2.131 16.260 1.00 18.30 89 SER D O 1
ATOM 6619 N N . LEU D 1 90 ? 31.164 -1.268 16.564 1.00 17.57 90 LEU D N 1
ATOM 6620 C CA . LEU D 1 90 ? 31.381 -0.058 15.799 1.00 17.34 90 LEU D CA 1
ATOM 6621 C C . LEU D 1 90 ? 31.927 1.078 16.656 1.00 16.99 90 LEU D C 1
ATOM 6622 O O . LEU D 1 90 ? 31.703 1.148 17.866 1.00 17.03 90 LEU D O 1
ATOM 6627 N N . ASP D 1 91 ? 32.635 1.988 16.000 1.00 16.85 91 ASP D N 1
ATOM 6628 C CA . ASP D 1 91 ? 32.960 3.275 16.593 1.00 17.10 91 ASP D CA 1
ATOM 6629 C C . ASP D 1 91 ? 31.672 4.087 16.726 1.00 17.13 91 ASP D C 1
ATOM 6630 O O . ASP D 1 91 ? 30.723 3.895 15.968 1.00 17.94 91 ASP D O 1
ATOM 6635 N N . GLY D 1 92 ? 31.633 4.978 17.711 1.00 17.38 92 GLY D N 1
ATOM 6636 C CA . GLY D 1 92 ? 30.503 5.860 17.934 1.00 17.21 92 GLY D CA 1
ATOM 6637 C C . GLY D 1 92 ? 30.031 6.600 16.704 1.00 17.37 92 GLY D C 1
ATOM 6638 O O . GLY D 1 92 ? 28.836 6.644 16.424 1.00 17.11 92 GLY D O 1
ATOM 6639 N N . ALA D 1 93 ? 30.965 7.180 15.959 1.00 17.29 93 ALA D N 1
ATOM 6640 C CA . ALA D 1 93 ? 30.620 7.964 14.774 1.00 17.04 93 ALA D CA 1
ATOM 6641 C C . ALA D 1 93 ? 29.928 7.125 13.715 1.00 16.97 93 ALA D C 1
ATOM 6642 O O . ALA D 1 93 ? 29.077 7.627 12.985 1.00 16.91 93 ALA D O 1
ATOM 6644 N N . THR D 1 94 ? 30.303 5.855 13.626 1.00 16.82 94 THR D N 1
ATOM 6645 C CA . THR D 1 94 ? 29.748 4.940 12.640 1.00 16.47 94 THR D CA 1
ATOM 6646 C C . THR D 1 94 ? 28.308 4.618 12.983 1.00 16.59 94 THR D C 1
ATOM 6647 O O . THR D 1 94 ? 27.441 4.660 12.123 1.00 16.25 94 THR D O 1
ATOM 6651 N N . LEU D 1 95 ? 28.055 4.312 14.251 1.00 16.35 95 LEU D N 1
ATOM 6652 C CA . LEU D 1 95 ? 26.702 3.999 14.696 1.00 16.38 95 LEU D CA 1
ATOM 6653 C C . LEU D 1 95 ? 25.794 5.221 14.573 1.00 16.20 95 LEU D C 1
ATOM 6654 O O . LEU D 1 95 ? 24.691 5.138 14.049 1.00 16.71 95 LEU D O 1
ATOM 6659 N N . THR D 1 96 ? 26.266 6.362 15.059 1.00 16.27 96 THR D N 1
ATOM 6660 C CA . THR D 1 96 ? 25.528 7.609 14.965 1.00 16.18 96 THR D CA 1
ATOM 6661 C C . THR D 1 96 ? 25.180 7.908 13.511 1.00 16.09 96 THR D C 1
ATOM 6662 O O . THR D 1 96 ? 24.052 8.246 13.192 1.00 16.10 96 THR D O 1
ATOM 6666 N N . GLY D 1 97 ? 26.162 7.777 12.630 1.00 15.82 97 GLY D N 1
ATOM 6667 C CA . GLY D 1 97 ? 25.960 8.056 11.217 1.00 15.75 97 GLY D CA 1
ATOM 6668 C C . GLY D 1 97 ? 24.945 7.134 10.556 1.00 15.94 97 GLY D C 1
ATOM 6669 O O . GLY D 1 97 ? 24.223 7.552 9.653 1.00 16.11 97 GLY D O 1
ATOM 6670 N N . THR D 1 98 ? 24.895 5.887 11.007 1.00 15.98 98 THR D N 1
ATOM 6671 C CA . THR D 1 98 ? 23.960 4.896 10.473 1.00 16.13 98 THR D CA 1
ATOM 6672 C C . THR D 1 98 ? 22.527 5.279 10.831 1.00 16.15 98 THR D C 1
ATOM 6673 O O . THR D 1 98 ? 21.652 5.273 9.968 1.00 15.82 98 THR D O 1
ATOM 6677 N N . VAL D 1 99 ? 22.302 5.647 12.089 1.00 16.07 99 VAL D N 1
ATOM 6678 C CA . VAL D 1 99 ? 20.989 6.104 12.549 1.00 16.18 99 VAL D CA 1
ATOM 6679 C C . VAL D 1 99 ? 20.594 7.362 11.786 1.00 16.54 99 VAL D C 1
ATOM 6680 O O . VAL D 1 99 ? 19.469 7.496 11.321 1.00 16.17 99 VAL D O 1
ATOM 6684 N N . GLN D 1 100 ? 21.542 8.280 11.637 1.00 16.16 100 GLN D N 1
ATOM 6685 C CA . GLN D 1 100 ? 21.311 9.542 10.954 1.00 16.87 100 GLN D CA 1
ATOM 6686 C C . GLN D 1 100 ? 20.873 9.310 9.504 1.00 16.45 100 GLN D C 1
ATOM 6687 O O . GLN D 1 100 ? 19.920 9.919 9.027 1.00 16.70 100 GLN D O 1
ATOM 6693 N N . ASP D 1 101 ? 21.575 8.425 8.813 1.00 16.66 101 ASP D N 1
ATOM 6694 C CA . ASP D 1 101 ? 21.300 8.164 7.404 1.00 16.42 101 ASP D CA 1
ATOM 6695 C C . ASP D 1 101 ? 19.918 7.549 7.240 1.00 16.51 101 ASP D C 1
ATOM 6696 O O . ASP D 1 101 ? 19.185 7.914 6.326 1.00 16.84 101 ASP D O 1
ATOM 6701 N N . ILE D 1 102 ? 19.575 6.621 8.123 1.00 16.46 102 ILE D N 1
ATOM 6702 C CA . ILE D 1 102 ? 18.303 5.912 8.018 1.00 16.91 102 ILE D CA 1
ATOM 6703 C C . ILE D 1 102 ? 17.147 6.877 8.249 1.00 17.05 102 ILE D C 1
ATOM 6704 O O . ILE D 1 102 ? 16.170 6.839 7.511 1.00 18.18 102 ILE D O 1
ATOM 6709 N N . ILE D 1 103 ? 17.262 7.766 9.233 1.00 16.97 103 ILE D N 1
ATOM 6710 C CA . ILE D 1 103 ? 16.214 8.756 9.472 1.00 16.72 103 ILE D CA 1
ATOM 6711 C C . ILE D 1 103 ? 16.048 9.679 8.262 1.00 17.39 103 ILE D C 1
ATOM 6712 O O . ILE D 1 103 ? 14.928 9.983 7.851 1.00 17.11 103 ILE D O 1
ATOM 6717 N N . ARG D 1 104 ? 17.161 10.140 7.696 1.00 17.05 104 ARG D N 1
ATOM 6718 C CA . ARG D 1 104 ? 17.125 10.974 6.501 1.00 17.21 104 ARG D CA 1
ATOM 6719 C C . ARG D 1 104 ? 16.285 10.318 5.417 1.00 17.20 104 ARG D C 1
ATOM 6720 O O . ARG D 1 104 ? 15.435 10.953 4.816 1.00 17.75 104 ARG D O 1
ATOM 6728 N N . GLU D 1 105 ? 16.536 9.038 5.195 1.00 17.52 105 GLU D N 1
ATOM 6729 C CA . GLU D 1 105 ? 15.898 8.295 4.118 1.00 17.47 105 GLU D CA 1
ATOM 6730 C C . GLU D 1 105 ? 14.421 8.025 4.394 1.00 18.07 105 GLU D C 1
ATOM 6731 O O . GLU D 1 105 ? 13.596 8.155 3.493 1.00 17.37 105 GLU D O 1
ATOM 6737 N N . LEU D 1 106 ? 14.088 7.693 5.635 1.00 18.15 106 LEU D N 1
ATOM 6738 C CA . LEU D 1 106 ? 12.690 7.483 6.003 1.00 18.54 106 LEU D CA 1
ATOM 6739 C C . LEU D 1 106 ? 11.908 8.767 5.822 1.00 18.87 106 LEU D C 1
ATOM 6740 O O . LEU D 1 106 ? 10.783 8.745 5.332 1.00 19.23 106 LEU D O 1
ATOM 6745 N N . ALA D 1 107 ? 12.514 9.897 6.184 1.00 18.80 107 ALA D N 1
ATOM 6746 C CA . ALA D 1 107 ? 11.874 11.192 5.989 1.00 18.89 107 ALA D CA 1
ATOM 6747 C C . ALA D 1 107 ? 11.652 11.482 4.506 1.00 19.17 107 ALA D C 1
ATOM 6748 O O . ALA D 1 107 ? 10.625 12.041 4.119 1.00 19.55 107 ALA D O 1
ATOM 6750 N N . ARG D 1 108 ? 12.607 11.097 3.668 1.00 19.26 108 ARG D N 1
ATOM 6751 C CA . ARG D 1 108 ? 12.475 11.282 2.226 1.00 19.44 108 ARG D CA 1
ATOM 6752 C C . ARG D 1 108 ? 11.259 10.508 1.696 1.00 20.01 108 ARG D C 1
ATOM 6753 O O . ARG D 1 108 ? 10.526 11.021 0.847 1.00 20.99 108 ARG D O 1
ATOM 6761 N N . HIS D 1 109 ? 11.049 9.301 2.223 1.00 20.57 109 HIS D N 1
ATOM 6762 C CA . HIS D 1 109 ? 9.889 8.461 1.869 1.00 20.93 109 HIS D CA 1
ATOM 6763 C C . HIS D 1 109 ? 8.559 9.106 2.240 1.00 22.19 109 HIS D C 1
ATOM 6764 O O . HIS D 1 109 ? 7.524 8.728 1.689 1.00 23.00 109 HIS D O 1
ATOM 6771 N N . GLY D 1 110 ? 8.581 10.024 3.204 1.00 22.48 110 GLY D N 1
ATOM 6772 C CA . GLY D 1 110 ? 7.378 10.671 3.701 1.00 22.96 110 GLY D CA 1
ATOM 6773 C C . GLY D 1 110 ? 6.997 10.204 5.096 1.00 22.94 110 GLY D C 1
ATOM 6774 O O . GLY D 1 110 ? 6.045 10.722 5.683 1.00 23.67 110 GLY D O 1
ATOM 6775 N N . ALA D 1 111 ? 7.722 9.218 5.624 1.00 23.02 111 ALA D N 1
ATOM 6776 C CA . ALA D 1 111 ? 7.525 8.763 7.000 1.00 22.65 111 ALA D CA 1
ATOM 6777 C C . ALA D 1 111 ? 7.837 9.886 7.986 1.00 22.50 111 ALA D C 1
ATOM 6778 O O . ALA D 1 111 ? 8.730 10.701 7.749 1.00 22.00 111 ALA D O 1
ATOM 6780 N N . ARG D 1 112 ? 7.080 9.937 9.079 1.00 22.20 112 ARG D N 1
ATOM 6781 C CA . ARG D 1 112 ? 7.231 10.985 10.087 1.00 22.07 112 ARG D CA 1
ATOM 6782 C C . ARG D 1 112 ? 7.151 10.454 11.522 1.00 21.85 112 ARG D C 1
ATOM 6783 O O . ARG D 1 112 ? 7.112 11.238 12.472 1.00 21.97 112 ARG D O 1
ATOM 6791 N N . ARG D 1 113 ? 7.159 9.133 11.678 1.00 21.81 113 ARG D N 1
ATOM 6792 C CA . ARG D 1 113 ? 6.987 8.484 12.971 1.00 21.97 113 ARG D CA 1
ATOM 6793 C C . ARG D 1 113 ? 7.903 7.287 13.063 1.00 21.72 113 ARG D C 1
ATOM 6794 O O . ARG D 1 113 ? 7.755 6.318 12.309 1.00 22.07 113 ARG D O 1
ATOM 6802 N N . LEU D 1 114 ? 8.851 7.339 13.993 1.00 21.19 114 LEU D N 1
ATOM 6803 C CA . LEU D 1 114 ? 9.846 6.287 14.124 1.00 20.94 114 LEU D CA 1
ATOM 6804 C C . LEU D 1 114 ? 10.026 5.892 15.575 1.00 20.97 114 LEU D C 1
ATOM 6805 O O . LEU D 1 114 ? 10.152 6.756 16.439 1.00 20.92 114 LEU D O 1
ATOM 6810 N N . VAL D 1 115 ? 10.063 4.587 15.824 1.00 21.06 115 VAL D N 1
ATOM 6811 C CA . VAL D 1 115 ? 10.435 4.041 17.119 1.00 21.26 115 VAL D CA 1
ATOM 6812 C C . VAL D 1 115 ? 11.775 3.343 16.951 1.00 21.50 115 VAL D C 1
ATOM 6813 O O . VAL D 1 115 ? 11.909 2.452 16.119 1.00 21.96 115 VAL D O 1
ATOM 6817 N N . LEU D 1 116 ? 12.780 3.778 17.705 1.00 21.48 116 LEU D N 1
ATOM 6818 C CA . LEU D 1 116 ? 14.056 3.096 17.743 1.00 21.66 116 LEU D CA 1
ATOM 6819 C C . LEU D 1 116 ? 14.047 2.220 18.981 1.00 21.28 116 LEU D C 1
ATOM 6820 O O . LEU D 1 116 ? 13.947 2.724 20.100 1.00 21.69 116 LEU D O 1
ATOM 6825 N N . MET D 1 117 ? 14.099 0.911 18.779 1.00 20.98 117 MET D N 1
ATOM 6826 C CA . MET D 1 117 ? 14.089 -0.027 19.892 1.00 20.90 117 MET D CA 1
ATOM 6827 C C . MET D 1 117 ? 15.469 -0.627 20.095 1.00 20.32 117 MET D C 1
ATOM 6828 O O . MET D 1 117 ? 15.913 -1.491 19.349 1.00 20.29 117 MET D O 1
ATOM 6833 N N . ASN D 1 118 ? 16.133 -0.149 21.135 1.00 20.07 118 ASN D N 1
ATOM 6834 C CA . ASN D 1 118 ? 17.466 -0.573 21.475 1.00 19.79 118 ASN D CA 1
ATOM 6835 C C . ASN D 1 118 ? 17.458 -1.894 22.235 1.00 20.08 118 ASN D C 1
ATOM 6836 O O . ASN D 1 118 ? 16.608 -2.105 23.104 1.00 20.30 118 ASN D O 1
ATOM 6841 N N . GLY D 1 119 ? 18.413 -2.759 21.911 1.00 19.93 119 GLY D N 1
ATOM 6842 C CA . GLY D 1 119 ? 18.624 -4.010 22.619 1.00 20.09 119 GLY D CA 1
ATOM 6843 C C . GLY D 1 119 ? 20.011 -4.217 23.201 1.00 19.95 119 GLY D C 1
ATOM 6844 O O . GLY D 1 119 ? 20.289 -5.275 23.763 1.00 19.69 119 GLY D O 1
ATOM 6845 N N . HIS D 1 120 ? 20.887 -3.217 23.071 1.00 19.84 120 HIS D N 1
ATOM 6846 C CA . HIS D 1 120 ? 22.252 -3.287 23.577 1.00 19.94 120 HIS D CA 1
ATOM 6847 C C . HIS D 1 120 ? 22.510 -2.026 24.383 1.00 19.72 120 HIS D C 1
ATOM 6848 O O . HIS D 1 120 ? 22.491 -0.918 23.845 1.00 19.53 120 HIS D O 1
ATOM 6855 N N . TYR D 1 121 ? 22.731 -2.208 25.678 1.00 19.95 121 TYR D N 1
ATOM 6856 C CA . TYR D 1 121 ? 22.786 -1.121 26.645 1.00 20.07 121 TYR D CA 1
ATOM 6857 C C . TYR D 1 121 ? 23.623 0.078 26.189 1.00 19.46 121 TYR D C 1
ATOM 6858 O O . TYR D 1 121 ? 23.202 1.227 26.319 1.00 20.05 121 TYR D O 1
ATOM 6867 N N . GLU D 1 122 ? 24.782 -0.226 25.629 1.00 19.28 122 GLU D N 1
ATOM 6868 C CA . GLU D 1 122 ? 25.803 0.771 25.286 1.00 19.15 122 GLU D CA 1
ATOM 6869 C C . GLU D 1 122 ? 25.437 1.654 24.087 1.00 19.00 122 GLU D C 1
ATOM 6870 O O . GLU D 1 122 ? 26.068 2.687 23.855 1.00 18.23 122 GLU D O 1
ATOM 6876 N N . ASN D 1 123 ? 24.435 1.258 23.308 1.00 18.58 123 ASN D N 1
ATOM 6877 C CA . ASN D 1 123 ? 24.066 2.024 22.110 1.00 18.27 123 ASN D CA 1
ATOM 6878 C C . ASN D 1 123 ? 23.427 3.381 22.377 1.00 18.54 123 ASN D C 1
ATOM 6879 O O . ASN D 1 123 ? 23.473 4.253 21.514 1.00 17.97 123 ASN D O 1
ATOM 6884 N N . SER D 1 124 ? 22.788 3.545 23.534 1.00 17.82 124 SER D N 1
ATOM 6885 C CA . SER D 1 124 ? 21.797 4.608 23.733 1.00 18.16 124 SER D CA 1
ATOM 6886 C C . SER D 1 124 ? 22.234 6.019 23.317 1.00 17.85 124 SER D C 1
ATOM 6887 O O . SER D 1 124 ? 21.516 6.700 22.587 1.00 17.71 124 SER D O 1
ATOM 6890 N N . MET D 1 125 ? 23.397 6.463 23.771 1.00 17.64 125 MET D N 1
ATOM 6891 C CA . MET D 1 125 ? 23.798 7.850 23.535 1.00 17.62 125 MET D CA 1
ATOM 6892 C C . MET D 1 125 ? 24.218 8.111 22.090 1.00 16.89 125 MET D C 1
ATOM 6893 O O . MET D 1 125 ? 24.123 9.243 21.605 1.00 16.61 125 MET D O 1
ATOM 6898 N N . PHE D 1 126 ? 24.663 7.071 21.398 1.00 16.68 126 PHE D N 1
ATOM 6899 C CA . PHE D 1 126 ? 25.007 7.195 19.985 1.00 16.84 126 PHE D CA 1
ATOM 6900 C C . PHE D 1 126 ? 23.749 7.217 19.128 1.00 16.97 126 PHE D C 1
ATOM 6901 O O . PHE D 1 126 ? 23.700 7.902 18.105 1.00 16.72 126 PHE D O 1
ATOM 6909 N N . ILE D 1 127 ? 22.712 6.506 19.574 1.00 17.13 127 ILE D N 1
ATOM 6910 C CA . ILE D 1 127 ? 21.396 6.612 18.955 1.00 17.35 127 ILE D CA 1
ATOM 6911 C C . ILE D 1 127 ? 20.872 8.029 19.132 1.00 17.16 127 ILE D C 1
ATOM 6912 O O . ILE D 1 127 ? 20.403 8.638 18.178 1.00 17.16 127 ILE D O 1
ATOM 6917 N N . VAL D 1 128 ? 20.976 8.560 20.350 1.00 17.15 128 VAL D N 1
ATOM 6918 C CA . VAL D 1 128 ? 20.499 9.905 20.657 1.00 17.14 128 VAL D CA 1
ATOM 6919 C C . VAL D 1 128 ? 21.184 10.939 19.743 1.00 16.77 128 VAL D C 1
ATOM 6920 O O . VAL D 1 128 ? 20.536 11.831 19.205 1.00 17.23 128 VAL D O 1
ATOM 6924 N N . GLU D 1 129 ? 22.492 10.807 19.557 1.00 16.98 129 GLU D N 1
ATOM 6925 C CA . GLU D 1 129 ? 23.211 11.750 18.706 1.00 16.59 129 GLU D CA 1
ATOM 6926 C C . GLU D 1 129 ? 22.788 11.611 17.243 1.00 16.39 129 GLU D C 1
ATOM 6927 O O . GLU D 1 129 ? 22.669 12.607 16.543 1.00 16.66 129 GLU D O 1
ATOM 6933 N N . GLY D 1 130 ? 22.558 10.387 16.780 1.00 16.44 130 GLY D N 1
ATOM 6934 C CA . GLY D 1 130 ? 22.095 10.160 15.420 1.00 16.12 130 GLY D CA 1
ATOM 6935 C C . GLY D 1 130 ? 20.752 10.823 15.170 1.00 16.30 130 GLY D C 1
ATOM 6936 O O . GLY D 1 130 ? 20.527 11.438 14.123 1.00 15.58 130 GLY D O 1
ATOM 6937 N N . ILE D 1 131 ? 19.860 10.701 16.148 1.00 16.47 131 ILE D N 1
ATOM 6938 C CA . ILE D 1 131 ? 18.557 11.340 16.075 1.00 16.64 131 ILE D CA 1
ATOM 6939 C C . ILE D 1 131 ? 18.727 12.847 15.997 1.00 16.61 131 ILE D C 1
ATOM 6940 O O . ILE D 1 131 ? 18.088 13.504 15.176 1.00 16.87 131 ILE D O 1
ATOM 6945 N N . ASP D 1 132 ? 19.594 13.408 16.840 1.00 16.85 132 ASP D N 1
ATOM 6946 C CA . ASP D 1 132 ? 19.726 14.856 16.884 1.00 16.97 132 ASP D CA 1
ATOM 6947 C C . ASP D 1 132 ? 20.265 15.390 15.570 1.00 16.98 132 ASP D C 1
ATOM 6948 O O . ASP D 1 132 ? 19.770 16.383 15.050 1.00 16.78 132 ASP D O 1
ATOM 6953 N N . LEU D 1 133 ? 21.264 14.714 15.016 1.00 17.08 133 LEU D N 1
ATOM 6954 C CA . LEU D 1 133 ? 21.850 15.170 13.765 1.00 17.24 133 LEU D CA 1
ATOM 6955 C C . LEU D 1 133 ? 20.858 15.051 12.609 1.00 17.26 133 LEU D C 1
ATOM 6956 O O . LEU D 1 133 ? 20.851 15.894 11.719 1.00 17.53 133 LEU D O 1
ATOM 6961 N N . ALA D 1 134 ? 20.004 14.032 12.641 1.00 17.31 134 ALA D N 1
ATOM 6962 C CA . ALA D 1 134 ? 19.022 13.839 11.579 1.00 17.26 134 ALA D CA 1
ATOM 6963 C C . ALA D 1 134 ? 17.919 14.882 11.674 1.00 17.15 134 ALA D C 1
ATOM 6964 O O . ALA D 1 134 ? 17.501 15.427 10.662 1.00 17.19 134 ALA D O 1
ATOM 6966 N N . LEU D 1 135 ? 17.471 15.175 12.888 1.00 17.16 135 LEU D N 1
ATOM 6967 C CA . LEU D 1 135 ? 16.431 16.181 13.089 1.00 17.61 135 LEU D CA 1
ATOM 6968 C C . LEU D 1 135 ? 16.954 17.572 12.751 1.00 17.42 135 LEU D C 1
ATOM 6969 O O . LEU D 1 135 ? 16.217 18.407 12.257 1.00 17.31 135 LEU D O 1
ATOM 6974 N N . ARG D 1 136 ? 18.239 17.809 13.006 1.00 17.10 136 ARG D N 1
ATOM 6975 C CA . ARG D 1 136 ? 18.878 19.068 12.651 1.00 17.33 136 ARG D CA 1
ATOM 6976 C C . ARG D 1 136 ? 18.781 19.298 11.143 1.00 17.39 136 ARG D C 1
ATOM 6977 O O . ARG D 1 136 ? 18.439 20.389 10.686 1.00 17.29 136 ARG D O 1
ATOM 6985 N N . GLU D 1 137 ? 19.073 18.252 10.376 1.00 17.63 137 GLU D N 1
ATOM 6986 C CA . GLU D 1 137 ? 19.063 18.330 8.918 1.00 18.10 137 GLU D CA 1
ATOM 6987 C C . GLU D 1 137 ? 17.654 18.515 8.378 1.00 18.24 137 GLU D C 1
ATOM 6988 O O . GLU D 1 137 ? 17.457 19.245 7.423 1.00 18.08 137 GLU D O 1
ATOM 6994 N N . LEU D 1 138 ? 16.684 17.841 8.985 1.00 18.60 138 LEU D N 1
ATOM 6995 C CA . LEU D 1 138 ? 15.292 18.025 8.584 1.00 19.59 138 LEU D CA 1
ATOM 6996 C C . LEU D 1 138 ? 14.856 19.459 8.825 1.00 20.12 138 LEU D C 1
ATOM 6997 O O . LEU D 1 138 ? 14.172 20.047 7.988 1.00 20.21 138 LEU D O 1
ATOM 7002 N N . ARG D 1 139 ? 15.276 20.037 9.948 1.00 20.93 139 ARG D N 1
ATOM 7003 C CA . ARG D 1 139 ? 14.919 21.413 10.272 1.00 21.76 139 ARG D CA 1
ATOM 7004 C C . ARG D 1 139 ? 15.518 22.396 9.257 1.00 21.56 139 ARG D C 1
ATOM 7005 O O . ARG D 1 139 ? 14.924 23.436 8.991 1.00 21.64 139 ARG D O 1
ATOM 7013 N N . TYR D 1 140 ? 16.680 22.063 8.690 1.00 21.26 140 TYR D N 1
ATOM 7014 C CA . TYR D 1 140 ? 17.261 22.873 7.616 1.00 21.20 140 TYR D CA 1
ATOM 7015 C C . TYR D 1 140 ? 16.328 22.991 6.424 1.00 21.57 140 TYR D C 1
ATOM 7016 O O . TYR D 1 140 ? 16.346 24.004 5.738 1.00 22.34 140 TYR D O 1
ATOM 7025 N N . ALA D 1 141 ? 15.547 21.948 6.160 1.00 22.25 141 ALA D N 1
ATOM 7026 C CA . ALA D 1 141 ? 14.620 21.933 5.028 1.00 22.80 141 ALA D CA 1
ATOM 7027 C C . ALA D 1 141 ? 13.178 22.274 5.442 1.00 23.28 141 ALA D C 1
ATOM 7028 O O . ALA D 1 141 ? 12.237 22.006 4.696 1.00 23.77 141 ALA D O 1
ATOM 7030 N N . GLY D 1 142 ? 13.012 22.844 6.633 1.00 23.66 142 GLY D N 1
ATOM 7031 C CA . GLY D 1 142 ? 11.705 23.284 7.100 1.00 24.23 142 GLY D CA 1
ATOM 7032 C C . GLY D 1 142 ? 10.814 22.188 7.661 1.00 24.45 142 GLY D C 1
ATOM 7033 O O . GLY D 1 142 ? 9.628 22.421 7.902 1.00 24.65 142 GLY D O 1
ATOM 7034 N N . ILE D 1 143 ? 11.381 21.006 7.886 1.00 24.63 143 ILE D N 1
ATOM 7035 C CA . ILE D 1 143 ? 10.628 19.843 8.348 1.00 24.86 143 ILE D CA 1
ATOM 7036 C C . ILE D 1 143 ? 10.767 19.721 9.862 1.00 25.23 143 ILE D C 1
ATOM 7037 O O . ILE D 1 143 ? 11.853 19.442 10.375 1.00 24.31 143 ILE D O 1
ATOM 7042 N N . GLN D 1 144 ? 9.661 19.934 10.573 1.00 26.11 144 GLN D N 1
ATOM 7043 C CA . GLN D 1 144 ? 9.645 19.857 12.026 1.00 26.83 144 GLN D CA 1
ATOM 7044 C C . GLN D 1 144 ? 8.620 18.862 12.574 1.00 26.27 144 GLN D C 1
ATOM 7045 O O . GLN D 1 144 ? 8.435 18.781 13.780 1.00 26.46 144 GLN D O 1
ATOM 7051 N N . ASP D 1 145 ? 7.998 18.078 11.695 1.00 26.00 145 ASP D N 1
ATOM 7052 C CA . ASP D 1 145 ? 6.962 17.118 12.100 1.00 25.76 145 ASP D CA 1
ATOM 7053 C C . ASP D 1 145 ? 7.414 15.648 12.119 1.00 24.95 145 ASP D C 1
ATOM 7054 O O . ASP D 1 145 ? 6.589 14.745 12.253 1.00 24.40 145 ASP D O 1
ATOM 7059 N N . PHE D 1 146 ? 8.715 15.400 11.981 1.00 23.63 146 PHE D N 1
ATOM 7060 C CA . PHE D 1 146 ? 9.266 14.069 12.217 1.00 22.97 146 PHE D CA 1
ATOM 7061 C C . PHE D 1 146 ? 9.441 13.857 13.719 1.00 22.85 146 PHE D C 1
ATOM 7062 O O . PHE D 1 146 ? 10.111 14.651 14.382 1.00 23.02 146 PHE D O 1
ATOM 7070 N N . LYS D 1 147 ? 8.835 12.796 14.242 1.00 22.73 147 LYS D N 1
ATOM 7071 C CA . LYS D 1 147 ? 8.852 12.499 15.673 1.00 22.90 147 LYS D CA 1
ATOM 7072 C C . LYS D 1 147 ? 9.469 11.130 15.908 1.00 22.54 147 LYS D C 1
ATOM 7073 O O . LYS D 1 147 ? 9.153 10.169 15.212 1.00 22.65 147 LYS D O 1
ATOM 7079 N N . VAL D 1 148 ? 10.362 11.054 16.891 1.00 21.90 148 VAL D N 1
ATOM 7080 C CA . VAL D 1 148 ? 11.055 9.827 17.232 1.00 21.86 148 VAL D CA 1
ATOM 7081 C C . VAL D 1 148 ? 10.776 9.442 18.676 1.00 21.77 148 VAL D C 1
ATOM 7082 O O . VAL D 1 148 ? 10.820 10.285 19.564 1.00 22.12 148 VAL D O 1
ATOM 7086 N N . VAL D 1 149 ? 10.461 8.172 18.892 1.00 21.62 149 VAL D N 1
ATOM 7087 C CA . VAL D 1 149 ? 10.436 7.579 20.219 1.00 21.72 149 VAL D CA 1
ATOM 7088 C C . VAL D 1 149 ? 11.599 6.618 20.276 1.00 21.79 149 VAL D C 1
ATOM 7089 O O . VAL D 1 149 ? 11.784 5.806 19.378 1.00 22.10 149 VAL D O 1
ATOM 7093 N N . VAL D 1 150 ? 12.406 6.726 21.317 1.00 21.89 150 VAL D N 1
ATOM 7094 C CA . VAL D 1 150 ? 13.530 5.832 21.492 1.00 22.18 150 VAL D CA 1
ATOM 7095 C C . VAL D 1 150 ? 13.406 5.183 22.869 1.00 21.82 150 VAL D C 1
ATOM 7096 O O . VAL D 1 150 ? 13.076 5.833 23.846 1.00 22.01 150 VAL D O 1
ATOM 7100 N N . LEU D 1 151 ? 13.655 3.887 22.926 1.00 21.62 151 LEU D N 1
ATOM 7101 C CA . LEU D 1 151 ? 13.497 3.131 24.160 1.00 21.54 151 LEU D CA 1
ATOM 7102 C C . LEU D 1 151 ? 14.373 1.900 24.141 1.00 21.58 151 LEU D C 1
ATOM 7103 O O . LEU D 1 151 ? 14.678 1.366 23.074 1.00 21.43 151 LEU D O 1
ATOM 7108 N N . SER D 1 152 ? 14.778 1.451 25.324 1.00 21.48 152 SER D N 1
ATOM 7109 C CA . SER D 1 152 ? 15.357 0.129 25.499 1.00 21.99 152 SER D CA 1
ATOM 7110 C C . SER D 1 152 ? 14.239 -0.730 26.074 1.00 22.31 152 SER D C 1
ATOM 7111 O O . SER D 1 152 ? 13.596 -0.339 27.044 1.00 22.36 152 SER D O 1
ATOM 7114 N N . TYR D 1 153 ? 13.987 -1.872 25.450 1.00 22.42 153 TYR D N 1
ATOM 7115 C CA . TYR D 1 153 ? 12.750 -2.616 25.707 1.00 22.83 153 TYR D CA 1
ATOM 7116 C C . TYR D 1 153 ? 12.606 -3.074 27.164 1.00 23.35 153 TYR D C 1
ATOM 7117 O O . TYR D 1 153 ? 11.493 -3.106 27.685 1.00 24.30 153 TYR D O 1
ATOM 7126 N N . TRP D 1 154 ? 13.724 -3.383 27.818 1.00 23.67 154 TRP D N 1
ATOM 7127 C CA . TRP D 1 154 ? 13.710 -3.828 29.221 1.00 23.85 154 TRP D CA 1
ATOM 7128 C C . TRP D 1 154 ? 13.153 -2.816 30.225 1.00 24.29 154 TRP D C 1
ATOM 7129 O O . TRP D 1 154 ? 12.682 -3.211 31.294 1.00 24.19 154 TRP D O 1
ATOM 7140 N N . ASP D 1 155 ? 13.209 -1.526 29.897 1.00 24.33 155 ASP D N 1
ATOM 7141 C CA . ASP D 1 155 ? 12.713 -0.468 30.790 1.00 24.69 155 ASP D CA 1
ATOM 7142 C C . ASP D 1 155 ? 11.198 -0.523 31.015 1.00 25.35 155 ASP D C 1
ATOM 7143 O O . ASP D 1 155 ? 10.677 0.126 31.927 1.00 25.26 155 ASP D O 1
ATOM 7148 N N . PHE D 1 156 ? 10.497 -1.265 30.163 1.00 26.00 156 PHE D N 1
ATOM 7149 C CA . PHE D 1 156 ? 9.056 -1.449 30.303 1.00 26.75 156 PHE D CA 1
ATOM 7150 C C . PHE D 1 156 ? 8.681 -2.529 31.311 1.00 27.93 156 PHE D C 1
ATOM 7151 O O . PHE D 1 156 ? 7.512 -2.641 31.680 1.00 28.77 156 PHE D O 1
ATOM 7159 N N . VAL D 1 157 ? 9.656 -3.316 31.749 1.00 28.99 157 VAL D N 1
ATOM 7160 C CA . VAL D 1 157 ? 9.449 -4.275 32.836 1.00 30.01 157 VAL D CA 1
ATOM 7161 C C . VAL D 1 157 ? 9.647 -3.526 34.163 1.00 31.33 157 VAL D C 1
ATOM 7162 O O . VAL D 1 157 ? 10.752 -3.476 34.705 1.00 31.31 157 VAL D O 1
ATOM 7166 N N . LYS D 1 158 ? 8.552 -2.939 34.647 1.00 33.13 158 LYS D N 1
ATOM 7167 C CA . LYS D 1 158 ? 8.530 -2.012 35.786 1.00 34.88 158 LYS D CA 1
ATOM 7168 C C . LYS D 1 158 ? 7.671 -2.481 36.957 1.00 35.69 158 LYS D C 1
ATOM 7169 O O . LYS D 1 158 ? 7.892 -2.064 38.097 1.00 36.14 158 LYS D O 1
ATOM 7175 N N . ASP D 1 159 ? 6.662 -3.299 36.673 1.00 36.42 159 ASP D N 1
ATOM 7176 C CA . ASP D 1 159 ? 5.636 -3.612 37.655 1.00 37.04 159 ASP D CA 1
ATOM 7177 C C . ASP D 1 159 ? 6.262 -4.397 38.803 1.00 37.01 159 ASP D C 1
ATOM 7178 O O . ASP D 1 159 ? 6.875 -5.436 38.571 1.00 36.95 159 ASP D O 1
ATOM 7183 N N . PRO D 1 160 ? 6.136 -3.892 40.032 1.00 37.14 160 PRO D N 1
ATOM 7184 C CA . PRO D 1 160 ? 6.716 -4.558 41.205 1.00 37.19 160 PRO D CA 1
ATOM 7185 C C . PRO D 1 160 ? 6.473 -6.062 41.260 1.00 36.90 160 PRO D C 1
ATOM 7186 O O . PRO D 1 160 ? 7.396 -6.816 41.562 1.00 36.86 160 PRO D O 1
ATOM 7190 N N . ALA D 1 161 ? 5.250 -6.488 40.960 1.00 36.93 161 ALA D N 1
ATOM 7191 C CA . ALA D 1 161 ? 4.893 -7.902 41.013 1.00 36.58 161 ALA D CA 1
ATOM 7192 C C . ALA D 1 161 ? 5.623 -8.729 39.962 1.00 36.43 161 ALA D C 1
ATOM 7193 O O . ALA D 1 161 ? 6.062 -9.845 40.231 1.00 36.10 161 ALA D O 1
ATOM 7195 N N . VAL D 1 162 ? 5.742 -8.170 38.761 1.00 36.47 162 VAL D N 1
ATOM 7196 C CA . VAL D 1 162 ? 6.467 -8.812 37.670 1.00 36.37 162 VAL D CA 1
ATOM 7197 C C . VAL D 1 162 ? 7.958 -8.985 38.017 1.00 36.24 162 VAL D C 1
ATOM 7198 O O . VAL D 1 162 ? 8.536 -10.054 37.808 1.00 35.75 162 VAL D O 1
ATOM 7202 N N . ILE D 1 163 ? 8.562 -7.927 38.560 1.00 36.35 163 ILE D N 1
ATOM 7203 C CA . ILE D 1 163 ? 9.983 -7.924 38.932 1.00 36.33 163 ILE D CA 1
ATOM 7204 C C . ILE D 1 163 ? 10.324 -8.966 40.003 1.00 36.85 163 ILE D C 1
ATOM 7205 O O . ILE D 1 163 ? 11.395 -9.561 39.968 1.00 36.50 163 ILE D O 1
ATOM 7210 N N . GLN D 1 164 ? 9.415 -9.193 40.948 1.00 37.70 164 GLN D N 1
ATOM 7211 C CA . GLN D 1 164 ? 9.676 -10.132 42.042 1.00 38.58 164 GLN D CA 1
ATOM 7212 C C . GLN D 1 164 ? 9.861 -11.585 41.554 1.00 39.78 164 GLN D C 1
ATOM 7213 O O . GLN D 1 164 ? 10.589 -12.359 42.166 1.00 39.90 164 GLN D O 1
ATOM 7219 N N . GLN D 1 165 ? 9.235 -11.931 40.433 1.00 41.48 165 GLN D N 1
ATOM 7220 C CA . GLN D 1 165 ? 9.327 -13.286 39.872 1.00 42.64 165 GLN D CA 1
ATOM 7221 C C . GLN D 1 165 ? 10.723 -13.642 39.333 1.00 43.24 165 GLN D C 1
ATOM 7222 O O . GLN D 1 165 ? 11.221 -14.740 39.585 1.00 43.51 165 GLN D O 1
ATOM 7228 N N . LEU D 1 166 ? 11.364 -12.718 38.616 1.00 43.86 166 LEU D N 1
ATOM 7229 C CA . LEU D 1 166 ? 12.679 -12.986 38.022 1.00 44.16 166 LEU D CA 1
ATOM 7230 C C . LEU D 1 166 ? 13.832 -12.637 38.966 1.00 44.56 166 LEU D C 1
ATOM 7231 O O . LEU D 1 166 ? 14.963 -13.099 38.779 1.00 44.41 166 LEU D O 1
ATOM 7236 N N . TYR D 1 167 ? 13.543 -11.818 39.973 1.00 44.69 167 TYR D N 1
ATOM 7237 C CA . TYR D 1 167 ? 14.569 -11.264 40.845 1.00 45.01 167 TYR D CA 1
ATOM 7238 C C . TYR D 1 167 ? 14.191 -11.484 42.307 1.00 45.01 167 TYR D C 1
ATOM 7239 O O . TYR D 1 167 ? 13.754 -10.552 42.978 1.00 44.92 167 TYR D O 1
ATOM 7248 N N . PRO D 1 168 ? 14.356 -12.715 42.795 1.00 45.11 168 PRO D N 1
ATOM 7249 C CA . PRO D 1 168 ? 13.947 -13.069 44.164 1.00 44.93 168 PRO D CA 1
ATOM 7250 C C . PRO D 1 168 ? 14.676 -12.273 45.240 1.00 44.83 168 PRO D C 1
ATOM 7251 O O . PRO D 1 168 ? 14.024 -11.787 46.166 1.00 44.69 168 PRO D O 1
ATOM 7255 N N . GLU D 1 169 ? 15.996 -12.139 45.106 1.00 44.39 169 GLU D N 1
ATOM 7256 C CA . GLU D 1 169 ? 16.816 -11.428 46.092 1.00 44.35 169 GLU D CA 1
ATOM 7257 C C . GLU D 1 169 ? 16.968 -9.939 45.779 1.00 43.66 169 GLU D C 1
ATOM 7258 O O . GLU D 1 169 ? 17.693 -9.218 46.478 1.00 43.77 169 GLU D O 1
ATOM 7264 N N . GLY D 1 170 ? 16.286 -9.481 44.730 1.00 42.81 170 GLY D N 1
ATOM 7265 C CA . GLY D 1 170 ? 16.219 -8.069 44.414 1.00 42.05 170 GLY D CA 1
ATOM 7266 C C . GLY D 1 170 ? 16.652 -7.765 42.996 1.00 41.34 170 GLY D C 1
ATOM 7267 O O . GLY D 1 170 ? 17.372 -8.539 42.364 1.00 41.34 170 GLY D O 1
ATOM 7268 N N . PHE D 1 171 ? 16.189 -6.625 42.504 1.00 40.35 171 PHE D N 1
ATOM 7269 C CA . PHE D 1 171 ? 16.573 -6.108 41.202 1.00 39.61 171 PHE D CA 1
ATOM 7270 C C . PHE D 1 171 ? 17.821 -5.245 41.383 1.00 39.40 171 PHE D C 1
ATOM 7271 O O . PHE D 1 171 ? 17.776 -4.221 42.071 1.00 39.56 171 PHE D O 1
ATOM 7279 N N . LEU D 1 172 ? 18.929 -5.655 40.769 1.00 39.19 172 LEU D N 1
ATOM 7280 C CA . LEU D 1 172 ? 20.202 -4.943 40.931 1.00 38.69 172 LEU D CA 1
ATOM 7281 C C . LEU D 1 172 ? 20.531 -4.006 39.764 1.00 37.65 172 LEU D C 1
ATOM 7282 O O . LEU D 1 172 ? 21.512 -3.261 39.834 1.00 38.24 172 LEU D O 1
ATOM 7287 N N . GLY D 1 173 ? 19.721 -4.038 38.704 1.00 36.09 173 GLY D N 1
ATOM 7288 C CA . GLY D 1 173 ? 19.853 -3.081 37.615 1.00 34.68 173 GLY D CA 1
ATOM 7289 C C . GLY D 1 173 ? 19.948 -3.705 36.236 1.00 33.41 173 GLY D C 1
ATOM 7290 O O . GLY D 1 173 ? 20.397 -4.839 36.073 1.00 32.70 173 GLY D O 1
ATOM 7291 N N . TRP D 1 174 ? 19.537 -2.937 35.232 1.00 32.02 174 TRP D N 1
ATOM 7292 C CA . TRP D 1 174 ? 19.562 -3.390 33.848 1.00 31.29 174 TRP D CA 1
ATOM 7293 C C . TRP D 1 174 ? 20.971 -3.442 33.273 1.00 31.64 174 TRP D C 1
ATOM 7294 O O . TRP D 1 174 ? 21.227 -4.188 32.336 1.00 31.49 174 TRP D O 1
ATOM 7305 N N . ASP D 1 175 ? 21.881 -2.645 33.823 1.00 32.12 175 ASP D N 1
ATOM 7306 C CA . ASP D 1 175 ? 23.291 -2.738 33.425 1.00 32.94 175 ASP D CA 1
ATOM 7307 C C . ASP D 1 175 ? 23.889 -4.135 33.637 1.00 32.92 175 ASP D C 1
ATOM 7308 O O . ASP D 1 175 ? 24.564 -4.655 32.753 1.00 32.80 175 ASP D O 1
ATOM 7313 N N . ILE D 1 176 ? 23.638 -4.768 34.781 1.00 33.15 176 ILE D N 1
ATOM 7314 C CA . ILE D 1 176 ? 24.240 -6.082 35.026 1.00 33.17 176 ILE D CA 1
ATOM 7315 C C . ILE D 1 176 ? 23.382 -7.255 34.520 1.00 32.96 176 ILE D C 1
ATOM 7316 O O . ILE D 1 176 ? 23.735 -8.419 34.729 1.00 33.16 176 ILE D O 1
ATOM 7321 N N . GLU D 1 177 ? 22.272 -6.948 33.847 1.00 32.44 177 GLU D N 1
ATOM 7322 C CA . GLU D 1 177 ? 21.508 -7.959 33.115 1.00 32.17 177 GLU D CA 1
ATOM 7323 C C . GLU D 1 177 ? 22.128 -8.208 31.741 1.00 31.28 177 GLU D C 1
ATOM 7324 O O . GLU D 1 177 ? 21.472 -8.034 30.699 1.00 32.06 177 GLU D O 1
ATOM 7330 N N . HIS D 1 178 ? 23.392 -8.614 31.743 1.00 29.68 178 HIS D N 1
ATOM 7331 C CA . HIS D 1 178 ? 24.046 -9.071 30.539 1.00 28.27 178 HIS D CA 1
ATOM 7332 C C . HIS D 1 178 ? 24.246 -10.576 30.618 1.00 27.73 178 HIS D C 1
ATOM 7333 O O . HIS D 1 178 ? 25.094 -11.063 31.368 1.00 27.40 178 HIS D O 1
ATOM 7340 N N . GLY D 1 179 ? 23.465 -11.306 29.831 1.00 27.25 179 GLY D N 1
ATOM 7341 C CA . GLY D 1 179 ? 23.558 -12.751 29.763 1.00 27.31 179 GLY D CA 1
ATOM 7342 C C . GLY D 1 179 ? 22.973 -13.425 30.987 1.00 27.24 179 GLY D C 1
ATOM 7343 O O . GLY D 1 179 ? 23.264 -14.589 31.239 1.00 27.27 179 GLY D O 1
ATOM 7344 N N . GLY D 1 180 ? 22.166 -12.687 31.746 1.00 27.33 180 GLY D N 1
ATOM 7345 C CA . GLY D 1 180 ? 21.571 -13.185 32.977 1.00 27.32 180 GLY D CA 1
ATOM 7346 C C . GLY D 1 180 ? 20.153 -13.685 32.787 1.00 27.33 180 GLY D C 1
ATOM 7347 O O . GLY D 1 180 ? 19.791 -14.165 31.720 1.00 26.85 180 GLY D O 1
ATOM 7348 N N . VAL D 1 181 ? 19.349 -13.559 33.834 1.00 27.60 181 VAL D N 1
ATOM 7349 C CA . VAL D 1 181 ? 18.014 -14.141 33.866 1.00 27.99 181 VAL D CA 1
ATOM 7350 C C . VAL D 1 181 ? 17.094 -13.530 32.816 1.00 27.75 181 VAL D C 1
ATOM 7351 O O . VAL D 1 181 ? 16.305 -14.238 32.200 1.00 27.48 181 VAL D O 1
ATOM 7355 N N . PHE D 1 182 ? 17.210 -12.222 32.601 1.00 27.28 182 PHE D N 1
ATOM 7356 C CA . PHE D 1 182 ? 16.283 -11.501 31.740 1.00 27.11 182 PHE D CA 1
ATOM 7357 C C . PHE D 1 182 ? 16.423 -11.923 30.279 1.00 26.85 182 PHE D C 1
ATOM 7358 O O . PHE D 1 182 ? 15.451 -12.350 29.656 1.00 26.99 182 PHE D O 1
ATOM 7366 N N . GLU D 1 183 ? 17.631 -11.797 29.742 1.00 26.58 183 GLU D N 1
ATOM 7367 C CA . GLU D 1 183 ? 17.890 -12.112 28.339 1.00 26.59 183 GLU D CA 1
ATOM 7368 C C . GLU D 1 183 ? 17.804 -13.607 28.064 1.00 26.95 183 GLU D C 1
ATOM 7369 O O . GLU D 1 183 ? 17.311 -14.018 27.016 1.00 27.06 183 GLU D O 1
ATOM 7375 N N . THR D 1 184 ? 18.322 -14.411 28.989 1.00 27.33 184 THR D N 1
ATOM 7376 C CA . THR D 1 184 ? 18.330 -15.865 28.819 1.00 27.61 184 THR D CA 1
ATOM 7377 C C . THR D 1 184 ? 16.920 -16.429 28.859 1.00 27.75 184 THR D C 1
ATOM 7378 O O . THR D 1 184 ? 16.617 -17.354 28.115 1.00 27.66 184 THR D O 1
ATOM 7382 N N . SER D 1 185 ? 16.063 -15.868 29.710 1.00 27.84 185 SER D N 1
ATOM 7383 C CA . SER D 1 185 ? 14.665 -16.301 29.790 1.00 27.92 185 SER D CA 1
ATOM 7384 C C . SER D 1 185 ? 13.940 -15.987 28.490 1.00 27.94 185 SER D C 1
ATOM 7385 O O . SER D 1 185 ? 13.209 -16.821 27.971 1.00 27.84 185 SER D O 1
ATOM 7388 N N . LEU D 1 186 ? 14.148 -14.784 27.958 1.00 27.62 186 LEU D N 1
ATOM 7389 C CA . LEU D 1 186 ? 13.520 -14.398 26.699 1.00 27.58 186 LEU D CA 1
ATOM 7390 C C . LEU D 1 186 ? 13.960 -15.321 25.567 1.00 27.35 186 LEU D C 1
ATOM 7391 O O . LEU D 1 186 ? 13.157 -15.679 24.703 1.00 27.20 186 LEU D O 1
ATOM 7396 N N . MET D 1 187 ? 15.231 -15.705 25.581 1.00 27.57 187 MET D N 1
ATOM 7397 C CA . MET D 1 187 ? 15.787 -16.573 24.551 1.00 27.84 187 MET D CA 1
ATOM 7398 C C . MET D 1 187 ? 15.276 -18.010 24.691 1.00 28.68 187 MET D C 1
ATOM 7399 O O . MET D 1 187 ? 15.147 -18.719 23.698 1.00 28.74 187 MET D O 1
ATOM 7404 N N . LEU D 1 188 ? 14.987 -18.439 25.914 1.00 29.42 188 LEU D N 1
ATOM 7405 C CA . LEU D 1 188 ? 14.403 -19.768 26.116 1.00 29.85 188 LEU D CA 1
ATOM 7406 C C . LEU D 1 188 ? 12.986 -19.804 25.564 1.00 30.26 188 LEU D C 1
ATOM 7407 O O . LEU D 1 188 ? 12.552 -20.826 25.027 1.00 31.18 188 LEU D O 1
ATOM 7412 N N . ALA D 1 189 ? 12.273 -18.689 25.678 1.00 30.29 189 ALA D N 1
ATOM 7413 C CA . ALA D 1 189 ? 10.917 -18.587 25.162 1.00 30.14 189 ALA D CA 1
ATOM 7414 C C . ALA D 1 189 ? 10.870 -18.510 23.634 1.00 30.34 189 ALA D C 1
ATOM 7415 O O . ALA D 1 189 ? 9.993 -19.108 23.014 1.00 30.17 189 ALA D O 1
ATOM 7417 N N . LEU D 1 190 ? 11.821 -17.794 23.029 1.00 29.98 190 LEU D N 1
ATOM 7418 C CA . LEU D 1 190 ? 11.739 -17.441 21.609 1.00 29.84 190 LEU D CA 1
ATOM 7419 C C . LEU D 1 190 ? 12.633 -18.291 20.706 1.00 29.84 190 LEU D C 1
ATOM 7420 O O . LEU D 1 190 ? 12.242 -18.631 19.589 1.00 30.01 190 LEU D O 1
ATOM 7425 N N . TYR D 1 191 ? 13.834 -18.603 21.183 1.00 29.77 191 TYR D N 1
ATOM 7426 C CA . TYR D 1 191 ? 14.849 -19.314 20.404 1.00 29.97 191 TYR D CA 1
ATOM 7427 C C . TYR D 1 191 ? 15.590 -20.330 21.273 1.00 30.35 191 TYR D C 1
ATOM 7428 O O . TYR D 1 191 ? 16.789 -20.202 21.498 1.00 30.05 191 TYR D O 1
ATOM 7437 N N . PRO D 1 192 ? 14.877 -21.345 21.767 1.00 31.07 192 PRO D N 1
ATOM 7438 C CA . PRO D 1 192 ? 15.461 -22.316 22.706 1.00 31.56 192 PRO D CA 1
ATOM 7439 C C . PRO D 1 192 ? 16.698 -23.069 22.200 1.00 32.00 192 PRO D C 1
ATOM 7440 O O . PRO D 1 192 ? 17.544 -23.436 23.013 1.00 32.12 192 PRO D O 1
ATOM 7444 N N . ASP D 1 193 ? 16.807 -23.285 20.891 1.00 32.75 193 ASP D N 1
ATOM 7445 C CA . ASP D 1 193 ? 17.952 -24.002 20.321 1.00 33.51 193 ASP D CA 1
ATOM 7446 C C . ASP D 1 193 ? 19.268 -23.216 20.398 1.00 33.41 193 ASP D C 1
ATOM 7447 O O . ASP D 1 193 ? 20.343 -23.791 20.225 1.00 33.39 193 ASP D O 1
ATOM 7452 N N . LEU D 1 194 ? 19.181 -21.912 20.657 1.00 33.40 194 LEU D N 1
ATOM 7453 C CA . LEU D 1 194 ? 20.361 -21.051 20.776 1.00 33.35 194 LEU D CA 1
ATOM 7454 C C . LEU D 1 194 ? 20.813 -20.844 22.228 1.00 33.49 194 LEU D C 1
ATOM 7455 O O . LEU D 1 194 ? 21.780 -20.118 22.484 1.00 32.92 194 LEU D O 1
ATOM 7460 N N . VAL D 1 195 ? 20.106 -21.478 23.163 1.00 33.83 195 VAL D N 1
ATOM 7461 C CA . VAL D 1 195 ? 20.460 -21.472 24.581 1.00 34.27 195 VAL D CA 1
ATOM 7462 C C . VAL D 1 195 ? 20.734 -22.902 25.047 1.00 34.70 195 VAL D C 1
ATOM 7463 O O . VAL D 1 195 ? 20.019 -23.832 24.669 1.00 34.55 195 VAL D O 1
ATOM 7467 N N . ASP D 1 196 ? 21.773 -23.064 25.860 1.00 35.15 196 ASP D N 1
ATOM 7468 C CA . ASP D 1 196 ? 22.043 -24.322 26.554 1.00 35.74 196 ASP D CA 1
ATOM 7469 C C . ASP D 1 196 ? 22.265 -24.000 28.031 1.00 35.92 196 ASP D C 1
ATOM 7470 O O . ASP D 1 196 ? 23.373 -23.679 28.441 1.00 35.53 196 ASP D O 1
ATOM 7475 N N . LEU D 1 197 ? 21.197 -24.101 28.816 1.00 36.61 197 LEU D N 1
ATOM 7476 C CA . LEU D 1 197 ? 21.204 -23.684 30.220 1.00 37.24 197 LEU D CA 1
ATOM 7477 C C . LEU D 1 197 ? 22.160 -24.495 31.102 1.00 37.82 197 LEU D C 1
ATOM 7478 O O . LEU D 1 197 ? 22.568 -24.020 32.157 1.00 37.89 197 LEU D O 1
ATOM 7483 N N . ASP D 1 198 ? 22.522 -25.703 30.671 1.00 38.56 198 ASP D N 1
ATOM 7484 C CA . ASP D 1 198 ? 23.487 -26.530 31.406 1.00 39.04 198 ASP D CA 1
ATOM 7485 C C . ASP D 1 198 ? 24.915 -25.978 31.342 1.00 39.21 198 ASP D C 1
ATOM 7486 O O . ASP D 1 198 ? 25.763 -26.359 32.146 1.00 39.19 198 ASP D O 1
ATOM 7491 N N . ARG D 1 199 ? 25.180 -25.087 30.386 1.00 39.36 199 ARG D N 1
ATOM 7492 C CA . ARG D 1 199 ? 26.497 -24.465 30.241 1.00 39.57 199 ARG D CA 1
ATOM 7493 C C . ARG D 1 199 ? 26.655 -23.182 31.065 1.00 39.15 199 ARG D C 1
ATOM 7494 O O . ARG D 1 199 ? 27.745 -22.614 31.120 1.00 39.11 199 ARG D O 1
ATOM 7502 N N . VAL D 1 200 ? 25.575 -22.726 31.695 1.00 39.00 200 VAL D N 1
ATOM 7503 C CA . VAL D 1 200 ? 25.625 -21.540 32.547 1.00 38.96 200 VAL D CA 1
ATOM 7504 C C . VAL D 1 200 ? 26.678 -21.721 33.634 1.00 39.27 200 VAL D C 1
ATOM 7505 O O . VAL D 1 200 ? 26.677 -22.726 34.351 1.00 38.96 200 VAL D O 1
ATOM 7509 N N . VAL D 1 201 ? 27.587 -20.756 33.734 1.00 39.56 201 VAL D N 1
ATOM 7510 C CA . VAL D 1 201 ? 28.524 -20.689 34.847 1.00 39.86 201 VAL D CA 1
ATOM 7511 C C . VAL D 1 201 ? 27.897 -19.806 35.926 1.00 40.03 201 VAL D C 1
ATOM 7512 O O . VAL D 1 201 ? 27.839 -18.582 35.787 1.00 40.21 201 VAL D O 1
ATOM 7516 N N . ASP D 1 202 ? 27.409 -20.442 36.990 1.00 40.10 202 ASP D N 1
ATOM 7517 C CA . ASP D 1 202 ? 26.737 -19.749 38.084 1.00 40.01 202 ASP D CA 1
ATOM 7518 C C . ASP D 1 202 ? 27.747 -18.974 38.934 1.00 39.72 202 ASP D C 1
ATOM 7519 O O . ASP D 1 202 ? 28.580 -19.572 39.625 1.00 40.40 202 ASP D O 1
ATOM 7524 N N . HIS D 1 203 ? 27.676 -17.646 38.863 1.00 38.86 203 HIS D N 1
ATOM 7525 C CA . HIS D 1 203 ? 28.508 -16.766 39.684 1.00 38.04 203 HIS D CA 1
ATOM 7526 C C . HIS D 1 203 ? 27.642 -15.679 40.326 1.00 37.36 203 HIS D C 1
ATOM 7527 O O . HIS D 1 203 ? 26.512 -15.448 39.884 1.00 37.26 203 HIS D O 1
ATOM 7534 N N . PRO D 1 204 ? 28.150 -15.013 41.367 1.00 36.72 204 PRO D N 1
ATOM 7535 C CA . PRO D 1 204 ? 27.403 -13.916 42.003 1.00 36.31 204 PRO D CA 1
ATOM 7536 C C . PRO D 1 204 ? 27.287 -12.695 41.082 1.00 35.65 204 PRO D C 1
ATOM 7537 O O . PRO D 1 204 ? 28.167 -12.522 40.237 1.00 35.57 204 PRO D O 1
ATOM 7541 N N . PRO D 1 205 ? 26.248 -11.870 41.231 1.00 35.07 205 PRO D N 1
ATOM 7542 C CA . PRO D 1 205 ? 26.124 -10.661 40.408 1.00 34.64 205 PRO D CA 1
ATOM 7543 C C . PRO D 1 205 ? 27.409 -9.841 40.462 1.00 34.16 205 PRO D C 1
ATOM 7544 O O . PRO D 1 205 ? 27.934 -9.612 41.550 1.00 33.87 205 PRO D O 1
ATOM 7548 N N . ALA D 1 206 ? 27.913 -9.427 39.302 1.00 33.56 206 ALA D N 1
ATOM 7549 C CA . ALA D 1 206 ? 29.172 -8.695 39.235 1.00 33.29 206 ALA D CA 1
ATOM 7550 C C . ALA D 1 206 ? 29.025 -7.364 39.951 1.00 32.88 206 ALA D C 1
ATOM 7551 O O . ALA D 1 206 ? 27.987 -6.708 39.841 1.00 33.03 206 ALA D O 1
ATOM 7553 N N . THR D 1 207 ? 30.054 -6.987 40.702 1.00 32.56 207 THR D N 1
ATOM 7554 C CA . THR D 1 207 ? 30.127 -5.652 41.280 1.00 32.39 207 THR D CA 1
ATOM 7555 C C . THR D 1 207 ? 31.401 -4.950 40.843 1.00 31.93 207 THR D C 1
ATOM 7556 O O . THR D 1 207 ? 32.378 -5.578 40.450 1.00 31.90 207 THR D O 1
ATOM 7560 N N . PHE D 1 208 ? 31.355 -3.629 40.925 1.00 31.62 208 PHE D N 1
ATOM 7561 C CA . PHE D 1 208 ? 32.417 -2.763 40.446 1.00 31.38 208 PHE D CA 1
ATOM 7562 C C . PHE D 1 208 ? 32.522 -1.547 41.360 1.00 30.98 208 PHE D C 1
ATOM 7563 O O . PHE D 1 208 ? 31.523 -1.104 41.930 1.00 31.00 208 PHE D O 1
ATOM 7571 N N . PRO D 1 209 ? 33.711 -0.970 41.470 1.00 30.74 209 PRO D N 1
ATOM 7572 C CA . PRO D 1 209 ? 33.871 0.287 42.206 1.00 30.24 209 PRO D CA 1
ATOM 7573 C C . PRO D 1 209 ? 33.239 1.443 41.420 1.00 29.53 209 PRO D C 1
ATOM 7574 O O . PRO D 1 209 ? 32.875 1.231 40.255 1.00 29.20 209 PRO D O 1
ATOM 7578 N N . PRO D 1 210 ? 33.092 2.620 42.031 1.00 28.80 210 PRO D N 1
ATOM 7579 C CA . PRO D 1 210 ? 32.396 3.742 41.395 1.00 28.20 210 PRO D CA 1
ATOM 7580 C C . PRO D 1 210 ? 33.289 4.521 40.424 1.00 27.49 210 PRO D C 1
ATOM 7581 O O . PRO D 1 210 ? 33.221 5.744 40.369 1.00 27.67 210 PRO D O 1
ATOM 7585 N N . TYR D 1 211 ? 34.120 3.797 39.685 1.00 26.77 211 TYR D N 1
ATOM 7586 C CA . TYR D 1 211 ? 34.885 4.351 38.574 1.00 26.29 211 TYR D CA 1
ATOM 7587 C C . TYR D 1 211 ? 35.174 3.275 37.529 1.00 26.31 211 TYR D C 1
ATOM 7588 O O . TYR D 1 211 ? 34.932 2.086 37.755 1.00 26.10 211 TYR D O 1
ATOM 7597 N N . ASP D 1 212 ? 35.693 3.712 36.386 1.00 26.01 212 ASP D N 1
ATOM 7598 C CA . ASP D 1 212 ? 36.071 2.831 35.293 1.00 26.47 212 ASP D CA 1
ATOM 7599 C C . ASP D 1 212 ? 37.544 2.986 34.939 1.00 25.92 212 ASP D C 1
ATOM 7600 O O . ASP D 1 212 ? 38.121 4.058 35.100 1.00 25.80 212 ASP D O 1
ATOM 7605 N N . VAL D 1 213 ? 38.139 1.909 34.442 1.00 25.02 213 VAL D N 1
ATOM 7606 C CA . VAL D 1 213 ? 39.554 1.890 34.093 1.00 24.67 213 VAL D CA 1
ATOM 7607 C C . VAL D 1 213 ? 39.756 1.450 32.639 1.00 24.17 213 VAL D C 1
ATOM 7608 O O . VAL D 1 213 ? 39.139 0.491 32.185 1.00 23.52 213 VAL D O 1
ATOM 7612 N N . PHE D 1 214 ? 40.612 2.174 31.922 1.00 23.62 214 PHE D N 1
ATOM 7613 C CA . PHE D 1 214 ? 41.006 1.851 30.551 1.00 23.82 214 PHE D CA 1
ATOM 7614 C C . PHE D 1 214 ? 42.528 1.908 30.452 1.00 24.36 214 PHE D C 1
ATOM 7615 O O . PHE D 1 214 ? 43.128 2.791 31.042 1.00 24.05 214 PHE D O 1
ATOM 7623 N N . PRO D 1 215 ? 43.175 0.992 29.731 1.00 25.84 215 PRO D N 1
ATOM 7624 C CA . PRO D 1 215 ? 42.537 -0.148 29.058 1.00 27.03 215 PRO D CA 1
ATOM 7625 C C . PRO D 1 215 ? 41.779 -1.047 30.024 1.00 28.42 215 PRO D C 1
ATOM 7626 O O . PRO D 1 215 ? 42.157 -1.164 31.196 1.00 28.52 215 PRO D O 1
ATOM 7630 N N . VAL D 1 216 ? 40.710 -1.661 29.527 1.00 29.96 216 VAL D N 1
ATOM 7631 C CA . VAL D 1 216 ? 39.872 -2.513 30.353 1.00 31.27 216 VAL D CA 1
ATOM 7632 C C . VAL D 1 216 ? 40.712 -3.667 30.886 1.00 32.05 216 VAL D C 1
ATOM 7633 O O . VAL D 1 216 ? 41.500 -4.267 30.152 1.00 32.35 216 VAL D O 1
ATOM 7637 N N . ASP D 1 217 ? 40.564 -3.922 32.181 1.00 32.70 217 ASP D N 1
ATOM 7638 C CA . ASP D 1 217 ? 41.233 -5.010 32.869 1.00 33.27 217 ASP D CA 1
ATOM 7639 C C . ASP D 1 217 ? 40.327 -6.246 32.860 1.00 33.25 217 ASP D C 1
ATOM 7640 O O . ASP D 1 217 ? 39.285 -6.247 33.519 1.00 33.18 217 ASP D O 1
ATOM 7645 N N . PRO D 1 218 ? 40.713 -7.287 32.121 1.00 33.56 218 PRO D N 1
ATOM 7646 C CA . PRO D 1 218 ? 39.877 -8.490 31.993 1.00 33.71 218 PRO D CA 1
ATOM 7647 C C . PRO D 1 218 ? 39.489 -9.143 33.328 1.00 34.06 218 PRO D C 1
ATOM 7648 O O . PRO D 1 218 ? 38.418 -9.745 33.414 1.00 33.40 218 PRO D O 1
ATOM 7652 N N . ALA D 1 219 ? 40.333 -9.003 34.348 1.00 34.52 219 ALA D N 1
ATOM 7653 C CA . ALA D 1 219 ? 40.107 -9.664 35.633 1.00 35.06 219 ALA D CA 1
ATOM 7654 C C . ALA D 1 219 ? 38.860 -9.182 36.386 1.00 35.29 219 ALA D C 1
ATOM 7655 O O . ALA D 1 219 ? 38.343 -9.899 37.235 1.00 35.68 219 ALA D O 1
ATOM 7657 N N . ARG D 1 220 ? 38.368 -7.987 36.063 1.00 35.39 220 ARG D N 1
ATOM 7658 C CA . ARG D 1 220 ? 37.231 -7.392 36.775 1.00 35.34 220 ARG D CA 1
ATOM 7659 C C . ARG D 1 220 ? 35.863 -7.764 36.185 1.00 34.77 220 ARG D C 1
ATOM 7660 O O . ARG D 1 220 ? 34.829 -7.339 36.702 1.00 35.23 220 ARG D O 1
ATOM 7668 N N . THR D 1 221 ? 35.863 -8.544 35.105 1.00 33.84 221 THR D N 1
ATOM 7669 C CA . THR D 1 221 ? 34.654 -9.144 34.543 1.00 33.22 221 THR D CA 1
ATOM 7670 C C . THR D 1 221 ? 34.661 -10.622 34.928 1.00 32.45 221 THR D C 1
ATOM 7671 O O . THR D 1 221 ? 35.707 -11.260 34.838 1.00 32.10 221 THR D O 1
ATOM 7675 N N . PRO D 1 222 ? 33.525 -11.189 35.337 1.00 31.96 222 PRO D N 1
ATOM 7676 C CA . PRO D 1 222 ? 33.461 -12.641 35.545 1.00 31.72 222 PRO D CA 1
ATOM 7677 C C . 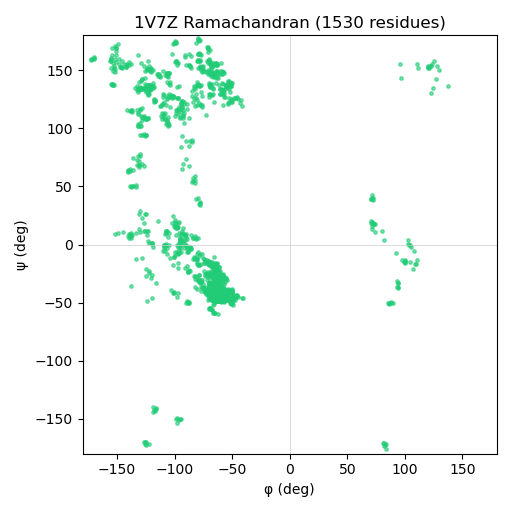PRO D 1 222 ? 33.953 -13.377 34.302 1.00 31.54 222 PRO D C 1
ATOM 7678 O O . PRO D 1 222 ? 33.643 -12.950 33.192 1.00 31.46 222 PRO D O 1
ATOM 7682 N N . ALA D 1 223 ? 34.702 -14.460 34.483 1.00 31.17 223 ALA D N 1
ATOM 7683 C CA . ALA D 1 223 ? 35.377 -15.138 33.369 1.00 30.98 223 ALA D CA 1
ATOM 7684 C C . ALA D 1 223 ? 34.478 -15.528 32.182 1.00 30.45 223 ALA D C 1
ATOM 7685 O O . ALA D 1 223 ? 34.913 -15.416 31.033 1.00 30.46 223 ALA D O 1
ATOM 7687 N N . PRO D 1 224 ? 33.259 -16.017 32.435 1.00 29.72 224 PRO D N 1
ATOM 7688 C CA . PRO D 1 224 ? 32.349 -16.388 31.342 1.00 29.36 224 PRO D CA 1
ATOM 7689 C C . PRO D 1 224 ? 31.827 -15.210 30.507 1.00 28.83 224 PRO D C 1
ATOM 7690 O O . PRO D 1 224 ? 31.316 -15.447 29.423 1.00 28.59 224 PRO D O 1
ATOM 7694 N N . GLY D 1 225 ? 31.925 -13.986 31.014 1.00 28.25 225 GLY D N 1
ATOM 7695 C CA . GLY D 1 225 ? 31.506 -12.806 30.271 1.00 27.62 225 GLY D CA 1
ATOM 7696 C C . GLY D 1 225 ? 30.138 -12.295 30.684 1.00 27.33 225 GLY D C 1
ATOM 7697 O O . GLY D 1 225 ? 29.756 -11.181 30.331 1.00 26.96 225 GLY D O 1
ATOM 7698 N N . THR D 1 226 ? 29.391 -13.106 31.428 1.00 27.04 226 THR D N 1
ATOM 7699 C CA . THR D 1 226 ? 28.103 -12.681 31.975 1.00 27.00 226 THR D CA 1
ATOM 7700 C C . THR D 1 226 ? 28.297 -11.784 33.197 1.00 26.94 226 THR D C 1
ATOM 7701 O O . THR D 1 226 ? 29.293 -11.901 33.909 1.00 26.82 226 THR D O 1
ATOM 7705 N N . LEU D 1 227 ? 27.340 -10.889 33.431 1.00 27.22 227 LEU D N 1
ATOM 7706 C CA . LEU D 1 227 ? 27.372 -9.998 34.590 1.00 27.63 227 LEU D CA 1
ATOM 7707 C C . LEU D 1 227 ? 26.434 -10.473 35.703 1.00 28.05 227 LEU D C 1
ATOM 7708 O O . LEU D 1 227 ? 26.558 -10.036 36.841 1.00 28.01 227 LEU D O 1
ATOM 7713 N N . SER D 1 228 ? 25.488 -11.347 35.365 1.00 28.68 228 SER D N 1
ATOM 7714 C CA . SER D 1 228 ? 24.702 -12.071 36.365 1.00 29.18 228 SER D CA 1
ATOM 7715 C C . SER D 1 228 ? 24.365 -13.475 35.860 1.00 29.85 228 SER D C 1
ATOM 7716 O O . SER D 1 228 ? 24.356 -13.729 34.655 1.00 29.64 228 SER D O 1
ATOM 7719 N N . SER D 1 229 ? 24.078 -14.377 36.795 1.00 30.42 229 SER D N 1
ATOM 7720 C CA . SER D 1 229 ? 23.824 -15.781 36.478 1.00 30.87 229 SER D CA 1
ATOM 7721 C C . SER D 1 229 ? 22.411 -15.993 35.950 1.00 30.92 229 SER D C 1
ATOM 7722 O O . SER D 1 229 ? 21.445 -15.476 36.512 1.00 30.72 229 SER D O 1
ATOM 7725 N N . ALA D 1 230 ? 22.304 -16.792 34.892 1.00 31.31 230 ALA D N 1
ATOM 7726 C CA . ALA D 1 230 ? 21.025 -17.139 34.284 1.00 31.79 230 ALA D CA 1
ATOM 7727 C C . ALA D 1 230 ? 20.583 -18.542 34.713 1.00 32.32 230 ALA D C 1
ATOM 7728 O O . ALA D 1 230 ? 19.818 -19.191 34.002 1.00 32.18 230 ALA D O 1
ATOM 7730 N N . LYS D 1 231 ? 21.058 -19.001 35.867 1.00 33.20 231 LYS D N 1
ATOM 7731 C CA . LYS D 1 231 ? 20.767 -20.360 36.337 1.00 34.02 231 LYS D CA 1
ATOM 7732 C C . LYS D 1 231 ? 19.268 -20.576 36.534 1.00 34.06 231 LYS D C 1
ATOM 7733 O O . LYS D 1 231 ? 18.746 -21.640 36.208 1.00 34.37 231 LYS D O 1
ATOM 7739 N N . THR D 1 232 ? 18.579 -19.552 37.033 1.00 34.29 232 THR D N 1
ATOM 7740 C CA . THR D 1 232 ? 17.140 -19.618 37.310 1.00 34.29 232 THR D CA 1
ATOM 7741 C C . THR D 1 232 ? 16.278 -19.112 36.152 1.00 34.18 232 THR D C 1
ATOM 7742 O O . THR D 1 232 ? 15.075 -18.888 36.317 1.00 34.18 232 THR D O 1
ATOM 7746 N N . ALA D 1 233 ? 16.887 -18.914 34.985 1.00 34.09 233 ALA D N 1
ATOM 7747 C CA . ALA D 1 233 ? 16.148 -18.481 33.809 1.00 33.87 233 ALA D CA 1
ATOM 7748 C C . ALA D 1 233 ? 15.206 -19.589 33.355 1.00 33.81 233 ALA D C 1
ATOM 7749 O O . ALA D 1 233 ? 15.498 -20.775 33.520 1.00 33.74 233 ALA D O 1
ATOM 7751 N N . SER D 1 234 ? 14.073 -19.196 32.793 1.00 33.75 234 SER D N 1
ATOM 7752 C CA . SER D 1 234 ? 13.108 -20.165 32.302 1.00 34.04 234 SER D CA 1
ATOM 7753 C C . SER D 1 234 ? 12.242 -19.624 31.172 1.00 34.27 234 SER D C 1
ATOM 7754 O O . SER D 1 234 ? 12.054 -18.418 31.023 1.00 34.07 234 SER D O 1
ATOM 7757 N N . ARG D 1 235 ? 11.716 -20.554 30.384 1.00 34.75 235 ARG D N 1
ATOM 7758 C CA . ARG D 1 235 ? 10.755 -20.265 29.335 1.00 35.09 235 ARG D CA 1
ATOM 7759 C C . ARG D 1 235 ? 9.562 -19.483 29.880 1.00 34.84 235 ARG D C 1
ATOM 7760 O O . ARG D 1 235 ? 9.055 -18.583 29.224 1.00 34.57 235 ARG D O 1
ATOM 7768 N N . GLU D 1 236 ? 9.130 -19.821 31.093 1.00 34.76 236 GLU D N 1
ATOM 7769 C CA . GLU D 1 236 ? 7.962 -19.188 31.707 1.00 34.56 236 GLU D CA 1
ATOM 7770 C C . GLU D 1 236 ? 8.239 -17.724 32.032 1.00 33.79 236 GLU D C 1
ATOM 7771 O O . GLU D 1 236 ? 7.398 -16.861 31.804 1.00 33.29 236 GLU D O 1
ATOM 7777 N N . LYS D 1 237 ? 9.417 -17.464 32.587 1.00 33.35 237 LYS D N 1
ATOM 7778 C CA . LYS D 1 237 ? 9.864 -16.098 32.849 1.00 33.25 237 LYS D CA 1
ATOM 7779 C C . LYS D 1 237 ? 9.923 -15.308 31.544 1.00 32.86 237 LYS D C 1
ATOM 7780 O O . LYS D 1 237 ? 9.514 -14.155 31.497 1.00 32.78 237 LYS D O 1
ATOM 7786 N N . GLY D 1 238 ? 10.400 -15.953 30.483 1.00 32.59 238 GLY D N 1
ATOM 7787 C CA . GLY D 1 238 ? 10.507 -15.327 29.177 1.00 32.39 238 GLY D CA 1
ATOM 7788 C C . GLY D 1 238 ? 9.167 -14.914 28.605 1.00 32.22 238 GLY D C 1
ATOM 7789 O O . GLY D 1 238 ? 9.045 -13.848 28.008 1.00 31.88 238 GLY D O 1
ATOM 7790 N N . GLU D 1 239 ? 8.153 -15.756 28.788 1.00 31.93 239 GLU D N 1
ATOM 7791 C CA . GLU D 1 239 ? 6.819 -15.454 28.286 1.00 32.06 239 GLU D CA 1
ATOM 7792 C C . GLU D 1 239 ? 6.194 -14.291 29.042 1.00 31.77 239 GLU D C 1
ATOM 7793 O O . GLU D 1 239 ? 5.457 -13.498 28.469 1.00 31.79 239 GLU D O 1
ATOM 7799 N N . LEU D 1 240 ? 6.481 -14.203 30.334 1.00 31.70 240 LEU D N 1
ATOM 7800 C CA . LEU D 1 240 ? 5.985 -13.107 31.157 1.00 31.86 240 LEU D CA 1
ATOM 7801 C C . LEU D 1 240 ? 6.611 -11.780 30.726 1.00 31.58 240 LEU D C 1
ATOM 7802 O O . LEU D 1 240 ? 5.916 -10.775 30.577 1.00 31.56 240 LEU D O 1
ATOM 7807 N N . ILE D 1 241 ? 7.926 -11.789 30.537 1.00 31.47 241 ILE D N 1
ATOM 7808 C CA . ILE D 1 241 ? 8.653 -10.599 30.093 1.00 31.06 241 ILE D CA 1
ATOM 7809 C C . ILE D 1 241 ? 8.103 -10.144 28.751 1.00 31.30 241 ILE D C 1
ATOM 7810 O O . ILE D 1 241 ? 7.813 -8.970 28.556 1.00 31.35 241 ILE D O 1
ATOM 7815 N N . LEU D 1 242 ? 7.942 -11.096 27.839 1.00 31.54 242 LEU D N 1
ATOM 7816 C CA . LEU D 1 242 ? 7.512 -10.808 26.479 1.00 31.78 242 LEU D CA 1
ATOM 7817 C C . LEU D 1 242 ? 6.145 -10.135 26.452 1.00 31.98 242 LEU D C 1
ATOM 7818 O O . LEU D 1 242 ? 5.958 -9.143 25.762 1.00 32.08 242 LEU D O 1
ATOM 7823 N N . GLU D 1 243 ? 5.193 -10.660 27.219 1.00 32.18 243 GLU D N 1
ATOM 7824 C CA . GLU D 1 243 ? 3.856 -10.083 27.249 1.00 32.50 243 GLU D CA 1
ATOM 7825 C C . GLU D 1 243 ? 3.862 -8.691 27.877 1.00 31.92 243 GLU D C 1
ATOM 7826 O O . GLU D 1 243 ? 3.153 -7.804 27.420 1.00 31.60 243 GLU D O 1
ATOM 7832 N N . VAL D 1 244 ? 4.671 -8.499 28.915 1.00 31.43 244 VAL D N 1
ATOM 7833 C CA . VAL D 1 244 ? 4.738 -7.217 29.614 1.00 31.34 244 VAL D CA 1
ATOM 7834 C C . VAL D 1 244 ? 5.380 -6.150 28.721 1.00 30.77 244 VAL D C 1
ATOM 7835 O O . VAL D 1 244 ? 4.916 -5.020 28.677 1.00 30.54 244 VAL D O 1
ATOM 7839 N N . CYS D 1 245 ? 6.436 -6.530 28.010 1.00 30.56 245 CYS D N 1
ATOM 7840 C CA . CYS D 1 245 ? 7.132 -5.626 27.093 1.00 30.47 245 CYS D CA 1
ATOM 7841 C C . CYS D 1 245 ? 6.259 -5.247 25.917 1.00 29.81 245 CYS D C 1
ATOM 7842 O O . CYS D 1 245 ? 6.087 -4.073 25.613 1.00 29.52 245 CYS D O 1
ATOM 7845 N N . VAL D 1 246 ? 5.704 -6.257 25.259 1.00 29.23 246 VAL D N 1
ATOM 7846 C CA . VAL D 1 246 ? 4.902 -6.038 24.067 1.00 28.92 246 VAL D CA 1
ATOM 7847 C C . VAL D 1 246 ? 3.694 -5.176 24.405 1.00 28.72 246 VAL D C 1
ATOM 7848 O O . VAL D 1 246 ? 3.374 -4.242 23.677 1.00 28.54 246 VAL D O 1
ATOM 7852 N N . GLN D 1 247 ? 3.022 -5.487 25.514 1.00 28.84 247 GLN D N 1
ATOM 7853 C CA . GLN D 1 247 ? 1.843 -4.727 25.926 1.00 28.80 247 GLN D CA 1
ATOM 7854 C C . GLN D 1 247 ? 2.194 -3.284 26.256 1.00 28.25 247 GLN D C 1
ATOM 7855 O O . GLN D 1 247 ? 1.521 -2.361 25.811 1.00 28.34 247 GLN D O 1
ATOM 7861 N N . GLY D 1 248 ? 3.245 -3.102 27.046 1.00 27.87 248 GLY D N 1
ATOM 7862 C CA . GLY D 1 248 ? 3.651 -1.783 27.498 1.00 27.61 248 GLY D CA 1
ATOM 7863 C C . GLY D 1 248 ? 4.131 -0.906 26.356 1.00 27.16 248 GLY D C 1
ATOM 7864 O O . GLY D 1 248 ? 3.817 0.277 26.300 1.00 27.19 248 GLY D O 1
ATOM 7865 N N . ILE D 1 249 ? 4.877 -1.499 25.432 1.00 27.25 249 ILE D N 1
ATOM 7866 C CA . ILE D 1 249 ? 5.433 -0.749 24.305 1.00 26.73 249 ILE D CA 1
ATOM 7867 C C . ILE D 1 249 ? 4.325 -0.410 23.305 1.00 26.77 249 ILE D C 1
ATOM 7868 O O . ILE D 1 249 ? 4.268 0.702 22.795 1.00 26.32 249 ILE D O 1
ATOM 7873 N N . ALA D 1 250 ? 3.424 -1.356 23.048 1.00 26.94 250 ALA D N 1
ATOM 7874 C CA . ALA D 1 250 ? 2.278 -1.083 22.182 1.00 27.02 250 ALA D CA 1
ATOM 7875 C C . ALA D 1 250 ? 1.431 0.061 22.736 1.00 26.83 250 ALA D C 1
ATOM 7876 O O . ALA D 1 250 ? 0.989 0.930 21.992 1.00 26.78 250 ALA D O 1
ATOM 7878 N N . ASP D 1 251 ? 1.224 0.076 24.049 1.00 27.33 251 ASP D N 1
ATOM 7879 C CA . ASP D 1 251 ? 0.435 1.130 24.681 1.00 27.62 251 ASP D CA 1
ATOM 7880 C C . ASP D 1 251 ? 1.117 2.491 24.555 1.00 27.43 251 ASP D C 1
ATOM 7881 O O . ASP D 1 251 ? 0.470 3.486 24.256 1.00 27.08 251 ASP D O 1
ATOM 7886 N N . ALA D 1 252 ? 2.424 2.521 24.788 1.00 27.52 252 ALA D N 1
ATOM 7887 C CA . ALA D 1 252 ? 3.198 3.756 24.698 1.00 27.69 252 ALA D CA 1
ATOM 7888 C C . ALA D 1 252 ? 3.184 4.313 23.279 1.00 27.67 252 ALA D C 1
ATOM 7889 O O . ALA D 1 252 ? 3.013 5.512 23.085 1.00 27.80 252 ALA D O 1
ATOM 7891 N N . ILE D 1 253 ? 3.351 3.437 22.293 1.00 28.25 253 ILE D N 1
ATOM 7892 C CA . ILE D 1 253 ? 3.394 3.859 20.895 1.00 28.82 253 ILE D CA 1
ATOM 7893 C C . ILE D 1 253 ? 2.035 4.401 20.450 1.00 29.20 253 ILE D C 1
ATOM 7894 O O . ILE D 1 253 ? 1.974 5.369 19.717 1.00 29.34 253 ILE D O 1
ATOM 7899 N N . ARG D 1 254 ? 0.943 3.797 20.913 1.00 29.96 254 ARG D N 1
ATOM 7900 C CA . ARG D 1 254 ? -0.394 4.318 20.611 1.00 30.75 254 ARG D CA 1
ATOM 7901 C C . ARG D 1 254 ? -0.639 5.697 21.205 1.00 30.50 254 ARG D C 1
ATOM 7902 O O . ARG D 1 254 ? -1.351 6.503 20.616 1.00 30.75 254 ARG D O 1
ATOM 7910 N N . GLU D 1 255 ? -0.070 5.964 22.377 1.00 30.80 255 GLU D N 1
ATOM 7911 C CA . GLU D 1 255 ? -0.203 7.277 23.006 1.00 30.83 255 GLU D CA 1
ATOM 7912 C C . GLU D 1 255 ? 0.610 8.349 22.274 1.00 30.23 255 GLU D C 1
ATOM 7913 O O . GLU D 1 255 ? 0.136 9.465 22.068 1.00 29.86 255 GLU D O 1
ATOM 7919 N N . GLU D 1 256 ? 1.834 8.004 21.887 1.00 29.69 256 GLU D N 1
ATOM 7920 C CA . GLU D 1 256 ? 2.736 8.952 21.234 1.00 29.59 256 GLU D CA 1
ATOM 7921 C C . GLU D 1 256 ? 2.404 9.136 19.753 1.00 29.71 256 GLU D C 1
ATOM 7922 O O . GLU D 1 256 ? 2.592 10.223 19.202 1.00 29.47 256 GLU D O 1
ATOM 7928 N N . PHE D 1 257 ? 1.902 8.069 19.131 1.00 29.95 257 PHE D N 1
ATOM 7929 C CA . PHE D 1 257 ? 1.569 8.048 17.710 1.00 30.37 257 PHE D CA 1
ATOM 7930 C C . PHE D 1 257 ? 0.131 7.544 17.513 1.00 31.62 257 PHE D C 1
ATOM 7931 O O . PHE D 1 257 ? -0.072 6.447 16.993 1.00 31.36 257 PHE D O 1
ATOM 7939 N N . PRO D 1 258 ? -0.859 8.333 17.926 1.00 33.34 258 PRO D N 1
ATOM 7940 C CA . PRO D 1 258 ? -2.262 7.905 17.821 1.00 34.61 258 PRO D CA 1
ATOM 7941 C C . PRO D 1 258 ? -2.763 7.873 16.375 1.00 35.91 258 PRO D C 1
ATOM 7942 O O . PRO D 1 258 ? -2.281 8.664 15.561 1.00 36.30 258 PRO D O 1
ATOM 7946 N N . PRO D 1 259 ? -3.709 6.986 16.060 1.00 37.16 259 PRO D N 1
ATOM 7947 C CA . PRO D 1 259 ? -4.316 6.934 14.720 1.00 37.80 259 PRO D CA 1
ATOM 7948 C C . PRO D 1 259 ? -4.858 8.279 14.236 1.00 38.11 259 PRO D C 1
ATOM 7949 O O . PRO D 1 259 ? -4.928 8.537 13.033 1.00 38.86 259 PRO D O 1
ATOM 7953 N N . LYS E 1 3 ? 26.343 -28.095 13.473 1.00 34.61 3 LYS E N 1
ATOM 7954 C CA . LYS E 1 3 ? 26.655 -26.766 14.067 1.00 34.38 3 LYS E CA 1
ATOM 7955 C C . LYS E 1 3 ? 26.337 -25.656 13.071 1.00 33.33 3 LYS E C 1
ATOM 7956 O O . LYS E 1 3 ? 26.502 -25.832 11.860 1.00 33.73 3 LYS E O 1
ATOM 7962 N N . SER E 1 4 ? 25.894 -24.512 13.580 1.00 31.79 4 SER E N 1
ATOM 7963 C CA . SER E 1 4 ? 25.634 -23.360 12.725 1.00 30.42 4 SER E CA 1
ATOM 7964 C C . SER E 1 4 ? 26.915 -22.876 12.064 1.00 29.20 4 SER E C 1
ATOM 7965 O O . SER E 1 4 ? 28.005 -23.014 12.619 1.00 29.48 4 SER E O 1
ATOM 7968 N N . VAL E 1 5 ? 26.774 -22.323 10.864 1.00 27.93 5 VAL E N 1
ATOM 7969 C CA . VAL E 1 5 ? 27.875 -21.632 10.196 1.00 27.02 5 VAL E CA 1
ATOM 7970 C C . VAL E 1 5 ? 27.809 -20.123 10.448 1.00 26.23 5 VAL E C 1
ATOM 7971 O O . VAL E 1 5 ? 28.682 -19.406 9.993 1.00 26.22 5 VAL E O 1
ATOM 7975 N N . PHE E 1 6 ? 26.781 -19.658 11.157 1.00 25.09 6 PHE E N 1
ATOM 7976 C CA . PHE E 1 6 ? 26.614 -18.229 11.456 1.00 24.44 6 PHE E CA 1
ATOM 7977 C C . PHE E 1 6 ? 27.255 -17.854 12.793 1.00 23.91 6 PHE E C 1
ATOM 7978 O O . PHE E 1 6 ? 26.914 -18.415 13.835 1.00 23.99 6 PHE E O 1
ATOM 7986 N N . VAL E 1 7 ? 28.179 -16.898 12.756 1.00 22.79 7 VAL E N 1
ATOM 7987 C CA . VAL E 1 7 ? 28.838 -16.393 13.956 1.00 22.28 7 VAL E CA 1
ATOM 7988 C C . VAL E 1 7 ? 27.852 -15.937 15.031 1.00 21.98 7 VAL E C 1
ATOM 7989 O O . VAL E 1 7 ? 28.085 -16.168 16.218 1.00 22.27 7 VAL E O 1
ATOM 7993 N N . GLY E 1 8 ? 26.767 -15.286 14.621 1.00 21.53 8 GLY E N 1
ATOM 7994 C CA . GLY E 1 8 ? 25.752 -14.793 15.539 1.00 21.61 8 GLY E CA 1
ATOM 7995 C C . GLY E 1 8 ? 25.052 -15.895 16.323 1.00 21.97 8 GLY E C 1
ATOM 7996 O O . GLY E 1 8 ? 24.545 -15.644 17.400 1.00 21.41 8 GLY E O 1
ATOM 7997 N N . GLU E 1 9 ? 25.020 -17.099 15.759 1.00 22.34 9 GLU E N 1
ATOM 7998 C CA . GLU E 1 9 ? 24.428 -18.267 16.421 1.00 23.15 9 GLU E CA 1
ATOM 7999 C C . GLU E 1 9 ? 25.426 -19.105 17.237 1.00 23.81 9 GLU E C 1
ATOM 8000 O O . GLU E 1 9 ? 25.046 -20.141 17.810 1.00 24.66 9 GLU E O 1
ATOM 8006 N N . LEU E 1 10 ? 26.683 -18.665 17.309 1.00 23.90 10 LEU E N 1
ATOM 8007 C CA . LEU E 1 10 ? 27.711 -19.311 18.127 1.00 24.17 10 LEU E CA 1
ATOM 8008 C C . LEU E 1 10 ? 27.877 -18.604 19.469 1.00 24.13 10 LEU E C 1
ATOM 8009 O O . LEU E 1 10 ? 27.596 -17.412 19.584 1.00 23.55 10 LEU E O 1
ATOM 8014 N N . THR E 1 11 ? 28.350 -19.333 20.480 1.00 23.89 11 THR E N 1
ATOM 8015 C CA . THR E 1 11 ? 28.812 -18.697 21.716 1.00 24.03 11 THR E CA 1
ATOM 8016 C C . THR E 1 11 ? 30.187 -18.114 21.449 1.00 23.64 11 THR E C 1
ATOM 8017 O O . THR E 1 11 ? 30.848 -18.499 20.494 1.00 23.55 11 THR E O 1
ATOM 8021 N N . TRP E 1 12 ? 30.642 -17.216 22.311 1.00 23.95 12 TRP E N 1
ATOM 8022 C CA . TRP E 1 12 ? 31.959 -16.624 22.134 1.00 24.20 12 TRP E CA 1
ATOM 8023 C C . TRP E 1 12 ? 33.073 -17.662 22.278 1.00 24.62 12 TRP E C 1
ATOM 8024 O O . TRP E 1 12 ? 34.090 -17.560 21.615 1.00 24.36 12 TRP E O 1
ATOM 8035 N N . LYS E 1 13 ? 32.863 -18.673 23.121 1.00 25.12 13 LYS E N 1
ATOM 8036 C CA . LYS E 1 13 ? 33.834 -19.757 23.266 1.00 25.67 13 LYS E CA 1
ATOM 8037 C C . LYS E 1 13 ? 33.976 -20.585 21.989 1.00 25.21 13 LYS E C 1
ATOM 8038 O O . LYS E 1 13 ? 35.083 -20.940 21.604 1.00 25.22 13 LYS E O 1
ATOM 8044 N N . GLU E 1 14 ? 32.851 -20.889 21.348 1.00 25.28 14 GLU E N 1
ATOM 8045 C CA . GLU E 1 14 ? 32.838 -21.654 20.101 1.00 25.72 14 GLU E CA 1
ATOM 8046 C C . GLU E 1 14 ? 33.538 -20.868 18.988 1.00 25.50 14 GLU E C 1
ATOM 8047 O O . GLU E 1 14 ? 34.348 -21.412 18.234 1.00 25.11 14 GLU E O 1
ATOM 8053 N N . TYR E 1 15 ? 33.253 -19.569 18.924 1.00 25.23 15 TYR E N 1
ATOM 8054 C CA . TYR E 1 15 ? 33.899 -18.687 17.958 1.00 25.37 15 TYR E CA 1
ATOM 8055 C C . TYR E 1 15 ? 35.407 -18.622 18.205 1.00 25.39 15 TYR E C 1
ATOM 8056 O O . TYR E 1 15 ? 36.196 -18.776 17.284 1.00 25.27 15 TYR E O 1
ATOM 8065 N N . GLU E 1 16 ? 35.795 -18.400 19.458 1.00 25.93 16 GLU E N 1
ATOM 8066 C CA . GLU E 1 16 ? 37.197 -18.324 19.842 1.00 26.56 16 GLU E CA 1
ATOM 8067 C C . GLU E 1 16 ? 37.956 -19.585 19.415 1.00 26.98 16 GLU E C 1
ATOM 8068 O O . GLU E 1 16 ? 39.062 -19.498 18.900 1.00 27.15 16 GLU E O 1
ATOM 8074 N N . ALA E 1 17 ? 37.346 -20.752 19.609 1.00 27.89 17 ALA E N 1
ATOM 8075 C CA . ALA E 1 17 ? 37.996 -22.020 19.280 1.00 28.48 17 ALA E CA 1
ATOM 8076 C C . ALA E 1 17 ? 38.194 -22.181 17.772 1.00 28.91 17 ALA E C 1
ATOM 8077 O O . ALA E 1 17 ? 39.213 -22.702 17.329 1.00 29.08 17 ALA E O 1
ATOM 8079 N N . ARG E 1 18 ? 37.225 -21.719 16.989 1.00 29.79 18 ARG E N 1
ATOM 8080 C CA . ARG E 1 18 ? 37.325 -21.774 15.531 1.00 30.60 18 ARG E CA 1
ATOM 8081 C C . ARG E 1 18 ? 38.443 -20.877 15.002 1.00 31.28 18 ARG E C 1
ATOM 8082 O O . ARG E 1 18 ? 39.191 -21.276 14.114 1.00 31.00 18 ARG E O 1
ATOM 8090 N N . VAL E 1 19 ? 38.579 -19.678 15.563 1.00 32.15 19 VAL E N 1
ATOM 8091 C CA . VAL E 1 19 ? 39.664 -18.781 15.169 1.00 33.08 19 VAL E CA 1
ATOM 8092 C C . VAL E 1 19 ? 41.011 -19.321 15.663 1.00 34.01 19 VAL E C 1
ATOM 8093 O O . VAL E 1 19 ? 42.038 -19.141 15.006 1.00 34.31 19 VAL E O 1
ATOM 8097 N N . ALA E 1 20 ? 41.001 -19.992 16.813 1.00 35.05 20 ALA E N 1
ATOM 8098 C CA . ALA E 1 20 ? 42.228 -20.520 17.408 1.00 35.91 20 ALA E CA 1
ATOM 8099 C C . ALA E 1 20 ? 42.876 -21.598 16.533 1.00 36.62 20 ALA E C 1
ATOM 8100 O O . ALA E 1 20 ? 44.091 -21.785 16.586 1.00 37.07 20 ALA E O 1
ATOM 8102 N N . ALA E 1 21 ? 42.069 -22.285 15.723 1.00 37.53 21 ALA E N 1
ATOM 8103 C CA . ALA E 1 21 ? 42.571 -23.311 14.796 1.00 37.97 21 ALA E CA 1
ATOM 8104 C C . ALA E 1 21 ? 43.547 -22.773 13.735 1.00 38.34 21 ALA E C 1
ATOM 8105 O O . ALA E 1 21 ? 44.373 -23.530 13.219 1.00 39.11 21 ALA E O 1
ATOM 8107 N N . GLY E 1 22 ? 43.435 -21.492 13.386 1.00 38.28 22 GLY E N 1
ATOM 8108 C CA . GLY E 1 22 ? 44.495 -20.786 12.671 1.00 37.97 22 GLY E CA 1
ATOM 8109 C C . GLY E 1 22 ? 44.301 -20.519 11.185 1.00 37.56 22 GLY E C 1
ATOM 8110 O O . GLY E 1 22 ? 45.033 -19.705 10.608 1.00 37.87 22 GLY E O 1
ATOM 8111 N N . ASP E 1 23 ? 43.338 -21.198 10.566 1.00 36.64 23 ASP E N 1
ATOM 8112 C CA . ASP E 1 23 ? 43.051 -21.035 9.136 1.00 35.95 23 ASP E CA 1
ATOM 8113 C C . ASP E 1 23 ? 41.582 -20.662 8.896 1.00 34.53 23 ASP E C 1
ATOM 8114 O O . ASP E 1 23 ? 41.031 -20.919 7.828 1.00 34.24 23 ASP E O 1
ATOM 8119 N N . CYS E 1 24 ? 40.969 -20.030 9.892 1.00 33.12 24 CYS E N 1
ATOM 8120 C CA . CYS E 1 24 ? 39.537 -19.750 9.888 1.00 32.21 24 CYS E CA 1
ATOM 8121 C C . CYS E 1 24 ? 39.157 -18.679 8.864 1.00 30.33 24 CYS E C 1
ATOM 8122 O O . CYS E 1 24 ? 39.730 -17.595 8.869 1.00 29.95 24 CYS E O 1
ATOM 8125 N N . VAL E 1 25 ? 38.189 -18.991 8.008 1.00 28.09 25 VAL E N 1
ATOM 8126 C CA . VAL E 1 25 ? 37.687 -18.050 7.008 1.00 26.74 25 VAL E CA 1
ATOM 8127 C C . VAL E 1 25 ? 36.359 -17.485 7.486 1.00 25.57 25 VAL E C 1
ATOM 8128 O O . VAL E 1 25 ? 35.453 -18.226 7.845 1.00 25.28 25 VAL E O 1
ATOM 8132 N N . LEU E 1 26 ? 36.253 -16.161 7.488 1.00 24.38 26 LEU E N 1
ATOM 8133 C CA . LEU E 1 26 ? 35.019 -15.480 7.834 1.00 23.85 26 LEU E CA 1
ATOM 8134 C C . LEU E 1 26 ? 34.450 -14.847 6.578 1.00 23.06 26 LEU E C 1
ATOM 8135 O O . LEU E 1 26 ? 35.204 -14.456 5.697 1.00 22.70 26 LEU E O 1
ATOM 8140 N N . MET E 1 27 ? 33.126 -14.753 6.516 1.00 22.40 27 MET E N 1
ATOM 8141 C CA . MET E 1 27 ? 32.414 -14.237 5.346 1.00 21.99 27 MET E CA 1
ATOM 8142 C C . MET E 1 27 ? 31.387 -13.208 5.790 1.00 21.74 27 MET E C 1
ATOM 8143 O O . MET E 1 27 ? 30.642 -13.454 6.728 1.00 21.44 27 MET E O 1
ATOM 8148 N N . LEU E 1 28 ? 31.349 -12.059 5.114 1.00 20.96 28 LEU E N 1
ATOM 8149 C CA . LEU E 1 28 ? 30.458 -10.961 5.476 1.00 20.75 28 LEU E CA 1
ATOM 8150 C C . LEU E 1 28 ? 29.590 -10.581 4.273 1.00 20.34 28 LEU E C 1
ATOM 8151 O O . LEU E 1 28 ? 30.097 -10.028 3.301 1.00 20.14 28 LEU E O 1
ATOM 8156 N N . PRO E 1 29 ? 28.296 -10.900 4.309 1.00 19.72 29 PRO E N 1
ATOM 8157 C CA . PRO E 1 29 ? 27.371 -10.440 3.267 1.00 19.56 29 PRO E CA 1
ATOM 8158 C C . PRO E 1 29 ? 27.165 -8.928 3.350 1.00 19.19 29 PRO E C 1
ATOM 8159 O O . PRO E 1 29 ? 27.003 -8.418 4.451 1.00 19.25 29 PRO E O 1
ATOM 8163 N N . VAL E 1 30 ? 27.179 -8.240 2.212 1.00 18.91 30 VAL E N 1
ATOM 8164 C CA . VAL E 1 30 ? 26.967 -6.797 2.168 1.00 18.64 30 VAL E CA 1
ATOM 8165 C C . VAL E 1 30 ? 25.845 -6.499 1.189 1.00 18.30 30 VAL E C 1
ATOM 8166 O O . VAL E 1 30 ? 26.015 -6.629 -0.023 1.00 18.32 30 VAL E O 1
ATOM 8170 N N . GLY E 1 31 ? 24.707 -6.085 1.724 1.00 18.33 31 GLY E N 1
ATOM 8171 C CA . GLY E 1 31 ? 23.502 -5.916 0.942 1.00 17.86 31 GLY E CA 1
ATOM 8172 C C . GLY E 1 31 ? 22.970 -4.498 0.885 1.00 18.01 31 GLY E C 1
ATOM 8173 O O . GLY E 1 31 ? 23.725 -3.516 0.828 1.00 17.37 31 GLY E O 1
ATOM 8174 N N . ALA E 1 32 ? 21.647 -4.406 0.898 1.00 17.72 32 ALA E N 1
ATOM 8175 C CA . ALA E 1 32 ? 20.918 -3.153 0.781 1.00 17.68 32 ALA E CA 1
ATOM 8176 C C . ALA E 1 32 ? 19.449 -3.391 1.075 1.00 18.22 32 ALA E C 1
ATOM 8177 O O . ALA E 1 32 ? 18.962 -4.534 0.997 1.00 19.27 32 ALA E O 1
ATOM 8179 N N . LEU E 1 33 ? 18.760 -2.315 1.423 1.00 18.19 33 LEU E N 1
ATOM 8180 C CA . LEU E 1 33 ? 17.299 -2.273 1.421 1.00 18.33 33 LEU E CA 1
ATOM 8181 C C . LEU E 1 33 ? 16.908 -1.379 0.250 1.00 18.78 33 LEU E C 1
ATOM 8182 O O . LEU E 1 33 ? 17.172 -0.180 0.256 1.00 18.95 33 LEU E O 1
ATOM 8187 N N . GLU E 1 34 ? 16.281 -1.977 -0.761 1.00 18.54 34 GLU E N 1
ATOM 8188 C CA . GLU E 1 34 ? 16.140 -1.345 -2.065 1.00 18.64 34 GLU E CA 1
ATOM 8189 C C . GLU E 1 34 ? 14.921 -1.896 -2.786 1.00 18.74 34 GLU E C 1
ATOM 8190 O O . GLU E 1 34 ? 14.682 -3.105 -2.774 1.00 19.44 34 GLU E O 1
ATOM 8196 N N . GLN E 1 35 ? 14.163 -1.000 -3.410 1.00 19.17 35 GLN E N 1
ATOM 8197 C CA . GLN E 1 35 ? 13.050 -1.398 -4.273 1.00 19.71 35 GLN E CA 1
ATOM 8198 C C . GLN E 1 35 ? 13.526 -2.442 -5.279 1.00 20.27 35 GLN E C 1
ATOM 8199 O O . GLN E 1 35 ? 14.612 -2.316 -5.841 1.00 19.83 35 GLN E O 1
ATOM 8205 N N . HIS E 1 36 ? 12.724 -3.488 -5.482 1.00 20.88 36 HIS E N 1
ATOM 8206 C CA . HIS E 1 36 ? 12.975 -4.482 -6.523 1.00 21.30 36 HIS E CA 1
ATOM 8207 C C . HIS E 1 36 ? 11.676 -4.761 -7.301 1.00 22.03 36 HIS E C 1
ATOM 8208 O O . HIS E 1 36 ? 11.268 -5.911 -7.472 1.00 22.97 36 HIS E O 1
ATOM 8215 N N . GLY E 1 37 ? 11.032 -3.695 -7.756 1.00 22.59 37 GLY E N 1
ATOM 8216 C CA . GLY E 1 37 ? 9.893 -3.812 -8.648 1.00 23.07 37 GLY E CA 1
ATOM 8217 C C . GLY E 1 37 ? 8.585 -4.070 -7.932 1.00 24.08 37 GLY E C 1
ATOM 8218 O O . GLY E 1 37 ? 8.496 -4.027 -6.706 1.00 23.54 37 GLY E O 1
ATOM 8219 N N . HIS E 1 38 ? 7.558 -4.355 -8.727 1.00 24.96 38 HIS E N 1
ATOM 8220 C CA . HIS E 1 38 ? 6.224 -4.660 -8.207 1.00 25.84 38 HIS E CA 1
ATOM 8221 C C . HIS E 1 38 ? 6.078 -6.086 -7.674 1.00 25.69 38 HIS E C 1
ATOM 8222 O O . HIS E 1 38 ? 5.143 -6.369 -6.924 1.00 25.96 38 HIS E O 1
ATOM 8229 N N . HIS E 1 39 ? 6.998 -6.971 -8.047 1.00 25.75 39 HIS E N 1
ATOM 8230 C CA . HIS E 1 39 ? 6.826 -8.412 -7.860 1.00 25.91 39 HIS E CA 1
ATOM 8231 C C . HIS E 1 39 ? 7.704 -9.039 -6.795 1.00 25.87 39 HIS E C 1
ATOM 8232 O O . HIS E 1 39 ? 7.606 -10.235 -6.543 1.00 25.79 39 HIS E O 1
ATOM 8239 N N . MET E 1 40 ? 8.583 -8.245 -6.190 1.00 25.39 40 MET E N 1
ATOM 8240 C CA . MET E 1 40 ? 9.581 -8.774 -5.278 1.00 25.33 40 MET E CA 1
ATOM 8241 C C . MET E 1 40 ? 9.767 -7.836 -4.101 1.00 24.50 40 MET E C 1
ATOM 8242 O O . MET E 1 40 ? 9.506 -6.643 -4.206 1.00 24.26 40 MET E O 1
ATOM 8247 N N . CYS E 1 41 ? 10.227 -8.394 -2.986 1.00 24.13 41 CYS E N 1
ATOM 8248 C CA . CYS E 1 41 ? 10.425 -7.622 -1.760 1.00 23.74 41 CYS E CA 1
ATOM 8249 C C . CYS E 1 41 ? 11.738 -6.835 -1.809 1.00 23.12 41 CYS E C 1
ATOM 8250 O O . CYS E 1 41 ? 12.506 -6.956 -2.762 1.00 23.19 41 CYS E O 1
ATOM 8253 N N . MET E 1 42 ? 11.984 -6.037 -0.774 1.00 21.90 42 MET E N 1
ATOM 8254 C CA . MET E 1 42 ? 13.087 -5.064 -0.790 1.00 21.51 42 MET E CA 1
ATOM 8255 C C . MET E 1 42 ? 14.384 -5.514 -0.126 1.00 20.98 42 MET E C 1
ATOM 8256 O O . MET E 1 42 ? 15.387 -4.809 -0.238 1.00 20.40 42 MET E O 1
ATOM 8261 N N . ASN E 1 43 ? 14.396 -6.667 0.540 1.00 20.42 43 ASN E N 1
ATOM 8262 C CA . ASN E 1 43 ? 15.613 -7.143 1.212 1.00 20.20 43 ASN E CA 1
ATOM 8263 C C . ASN E 1 43 ? 16.415 -8.171 0.401 1.00 19.62 43 ASN E C 1
ATOM 8264 O O . ASN E 1 43 ? 17.318 -8.820 0.919 1.00 19.74 43 ASN E O 1
ATOM 8269 N N . VAL E 1 44 ? 16.106 -8.271 -0.891 1.00 19.84 44 VAL E N 1
ATOM 8270 C CA . VAL E 1 44 ? 16.771 -9.189 -1.811 1.00 19.89 44 VAL E CA 1
ATOM 8271 C C . VAL E 1 44 ? 18.297 -9.156 -1.709 1.00 19.64 44 VAL E C 1
ATOM 8272 O O . VAL E 1 44 ? 18.938 -10.201 -1.670 1.00 19.64 44 VAL E O 1
ATOM 8276 N N . ASP E 1 45 ? 18.888 -7.960 -1.674 1.00 19.68 45 ASP E N 1
ATOM 8277 C CA . ASP E 1 45 ? 20.345 -7.843 -1.751 1.00 19.94 45 ASP E CA 1
ATOM 8278 C C . ASP E 1 45 ? 21.069 -8.303 -0.480 1.00 19.78 45 ASP E C 1
ATOM 8279 O O . ASP E 1 45 ? 22.281 -8.477 -0.499 1.00 19.76 45 ASP E O 1
ATOM 8284 N N . VAL E 1 46 ? 20.322 -8.480 0.608 1.00 20.21 46 VAL E N 1
ATOM 8285 C CA . VAL E 1 46 ? 20.828 -9.114 1.825 1.00 20.94 46 VAL E CA 1
ATOM 8286 C C . VAL E 1 46 ? 20.578 -10.617 1.755 1.00 21.18 46 VAL E C 1
ATOM 8287 O O . VAL E 1 46 ? 21.481 -11.410 1.964 1.00 21.44 46 VAL E O 1
ATOM 8291 N N . LEU E 1 47 ? 19.342 -10.992 1.448 1.00 22.09 47 LEU E N 1
ATOM 8292 C CA . LEU E 1 47 ? 18.947 -12.405 1.415 1.00 22.23 47 LEU E CA 1
ATOM 8293 C C . LEU E 1 47 ? 19.835 -13.243 0.501 1.00 22.03 47 LEU E C 1
ATOM 8294 O O . LEU E 1 47 ? 20.282 -14.324 0.879 1.00 22.08 47 LEU E O 1
ATOM 8299 N N . LEU E 1 48 ? 20.097 -12.746 -0.701 1.00 21.39 48 LEU E N 1
ATOM 8300 C CA . LEU E 1 48 ? 20.796 -13.545 -1.697 1.00 21.24 48 LEU E CA 1
ATOM 8301 C C . LEU E 1 48 ? 22.257 -13.841 -1.344 1.00 21.10 48 LEU E C 1
ATOM 8302 O O . LEU E 1 48 ? 22.626 -15.002 -1.264 1.00 21.49 48 LEU E O 1
ATOM 8307 N N . PRO E 1 49 ? 23.107 -12.840 -1.104 1.00 20.82 49 PRO E N 1
ATOM 8308 C CA . PRO E 1 49 ? 24.487 -13.159 -0.729 1.00 20.86 49 PRO E CA 1
ATOM 8309 C C . PRO E 1 49 ? 24.578 -13.902 0.601 1.00 20.84 49 PRO E C 1
ATOM 8310 O O . PRO E 1 49 ? 25.505 -14.678 0.771 1.00 21.51 49 PRO E O 1
ATOM 8314 N N . THR E 1 50 ? 23.641 -13.670 1.516 1.00 21.23 50 THR E N 1
ATOM 8315 C CA . THR E 1 50 ? 23.609 -14.409 2.778 1.00 21.41 50 THR E CA 1
ATOM 8316 C C . THR E 1 50 ? 23.380 -15.896 2.499 1.00 21.82 50 THR E C 1
ATOM 8317 O O . THR E 1 50 ? 24.074 -16.745 3.054 1.00 21.89 50 THR E O 1
ATOM 8321 N N . ALA E 1 51 ? 22.430 -16.192 1.621 1.00 22.30 51 ALA E N 1
ATOM 8322 C CA . ALA E 1 51 ? 22.116 -17.578 1.260 1.00 22.38 51 ALA E CA 1
ATOM 8323 C C . ALA E 1 51 ? 23.285 -18.256 0.548 1.00 22.75 51 ALA E C 1
ATOM 8324 O O . ALA E 1 51 ? 23.569 -19.426 0.789 1.00 22.34 51 ALA E O 1
ATOM 8326 N N . VAL E 1 52 ? 23.986 -17.514 -0.308 1.00 22.35 52 VAL E N 1
ATOM 8327 C CA . VAL E 1 52 ? 25.158 -18.044 -0.994 1.00 22.83 52 VAL E CA 1
ATOM 8328 C C . VAL E 1 52 ? 26.287 -18.273 0.011 1.00 23.08 52 VAL E C 1
ATOM 8329 O O . VAL E 1 52 ? 26.955 -19.304 -0.031 1.00 22.64 52 VAL E O 1
ATOM 8333 N N . CYS E 1 53 ? 26.480 -17.319 0.928 1.00 23.13 53 CYS E N 1
ATOM 8334 C CA . CYS E 1 53 ? 27.502 -17.427 1.968 1.00 23.27 53 CYS E CA 1
ATOM 8335 C C . CYS E 1 53 ? 27.272 -18.672 2.822 1.00 23.37 53 CYS E C 1
ATOM 8336 O O . CYS E 1 53 ? 28.213 -19.388 3.145 1.00 23.45 53 CYS E O 1
ATOM 8339 N N . LYS E 1 54 ? 26.016 -18.905 3.180 1.00 23.90 54 LYS E N 1
ATOM 8340 C CA . LYS E 1 54 ? 25.645 -20.034 4.034 1.00 24.27 54 LYS E CA 1
ATOM 8341 C C . LYS E 1 54 ? 26.058 -21.341 3.371 1.00 24.64 54 LYS E C 1
ATOM 8342 O O . LYS E 1 54 ? 26.707 -22.175 3.994 1.00 24.89 54 LYS E O 1
ATOM 8348 N N . ARG E 1 55 ? 25.713 -21.487 2.096 1.00 25.16 55 ARG E N 1
ATOM 8349 C CA . ARG E 1 55 ? 25.999 -22.719 1.351 1.00 25.55 55 ARG E CA 1
ATOM 8350 C C . ARG E 1 55 ? 27.491 -22.907 1.111 1.00 25.60 55 ARG E C 1
ATOM 8351 O O . ARG E 1 55 ? 28.011 -24.011 1.240 1.00 25.44 55 ARG E O 1
ATOM 8359 N N . VAL E 1 56 ? 28.191 -21.824 0.783 1.00 25.39 56 VAL E N 1
ATOM 8360 C CA . VAL E 1 56 ? 29.632 -21.882 0.622 1.00 25.38 56 VAL E CA 1
ATOM 8361 C C . VAL E 1 56 ? 30.280 -22.256 1.956 1.00 25.72 56 VAL E C 1
ATOM 8362 O O . VAL E 1 56 ? 31.164 -23.100 2.003 1.00 25.64 56 VAL E O 1
ATOM 8366 N N . ALA E 1 57 ? 29.827 -21.632 3.038 1.00 25.85 57 ALA E N 1
ATOM 8367 C CA . ALA E 1 57 ? 30.421 -21.847 4.355 1.00 26.50 57 ALA E CA 1
ATOM 8368 C C . ALA E 1 57 ? 30.256 -23.299 4.817 1.00 26.95 57 ALA E C 1
ATOM 8369 O O . ALA E 1 57 ? 31.160 -23.862 5.422 1.00 27.10 57 ALA E O 1
ATOM 8371 N N . GLU E 1 58 ? 29.100 -23.885 4.529 1.00 28.08 58 GLU E N 1
ATOM 8372 C CA . GLU E 1 58 ? 28.838 -25.298 4.823 1.00 28.98 58 GLU E CA 1
ATOM 8373 C C . GLU E 1 58 ? 29.832 -26.198 4.096 1.00 29.36 58 GLU E C 1
ATOM 8374 O O . GLU E 1 58 ? 30.338 -27.168 4.663 1.00 30.01 58 GLU E O 1
ATOM 8380 N N . ARG E 1 59 ? 30.127 -25.864 2.843 1.00 29.62 59 ARG E N 1
ATOM 8381 C CA . ARG E 1 59 ? 31.036 -26.669 2.034 1.00 29.95 59 ARG E CA 1
ATOM 8382 C C . ARG E 1 59 ? 32.506 -26.579 2.435 1.00 29.66 59 ARG E C 1
ATOM 8383 O O . ARG E 1 59 ? 33.200 -27.592 2.429 1.00 30.05 59 ARG E O 1
ATOM 8391 N N . ILE E 1 60 ? 32.976 -25.380 2.780 1.00 28.75 60 ILE E N 1
ATOM 8392 C CA . ILE E 1 60 ? 34.405 -25.141 3.007 1.00 28.35 60 ILE E CA 1
ATOM 8393 C C . ILE E 1 60 ? 34.783 -25.001 4.483 1.00 27.87 60 ILE E C 1
ATOM 8394 O O . ILE E 1 60 ? 35.958 -24.824 4.805 1.00 27.99 60 ILE E O 1
ATOM 8399 N N . GLY E 1 61 ? 33.794 -25.095 5.366 1.00 27.60 61 GLY E N 1
ATOM 8400 C CA . GLY E 1 61 ? 34.008 -24.957 6.796 1.00 27.42 61 GLY E CA 1
ATOM 8401 C C . GLY E 1 61 ? 34.321 -23.538 7.234 1.00 27.01 61 GLY E C 1
ATOM 8402 O O . GLY E 1 61 ? 35.173 -23.331 8.091 1.00 27.57 61 GLY E O 1
ATOM 8403 N N . ALA E 1 62 ? 33.636 -22.565 6.641 1.00 26.62 62 ALA E N 1
ATOM 8404 C CA . ALA E 1 62 ? 33.807 -21.157 7.011 1.00 25.94 62 ALA E CA 1
ATOM 8405 C C . ALA E 1 62 ? 32.676 -20.702 7.927 1.00 25.42 62 ALA E C 1
ATOM 8406 O O . ALA E 1 62 ? 31.723 -21.444 8.175 1.00 25.11 62 ALA E O 1
ATOM 8408 N N . LEU E 1 63 ? 32.788 -19.476 8.436 1.00 24.78 63 LEU E N 1
ATOM 8409 C CA . LEU E 1 63 ? 31.748 -18.880 9.268 1.00 24.26 63 LEU E CA 1
ATOM 8410 C C . LEU E 1 63 ? 31.240 -17.583 8.642 1.00 23.72 63 LEU E C 1
ATOM 8411 O O . LEU E 1 63 ? 31.988 -16.892 7.959 1.00 24.10 63 LEU E O 1
ATOM 8416 N N . VAL E 1 64 ? 29.981 -17.256 8.905 1.00 23.05 64 VAL E N 1
ATOM 8417 C CA . VAL E 1 64 ? 29.308 -16.127 8.269 1.00 22.49 64 VAL E CA 1
ATOM 8418 C C . VAL E 1 64 ? 28.906 -15.087 9.313 1.00 22.25 64 VAL E C 1
ATOM 8419 O O . VAL E 1 64 ? 28.197 -15.398 10.258 1.00 22.17 64 VAL E O 1
ATOM 8423 N N . MET E 1 65 ? 29.374 -13.855 9.131 1.00 21.36 65 MET E N 1
ATOM 8424 C CA . MET E 1 65 ? 29.053 -12.747 10.022 1.00 20.79 65 MET E CA 1
ATOM 8425 C C . MET E 1 65 ? 27.666 -12.191 9.714 1.00 20.44 65 MET E C 1
ATOM 8426 O O . MET E 1 65 ? 27.170 -12.364 8.593 1.00 20.51 65 MET E O 1
ATOM 8431 N N . PRO E 1 66 ? 27.038 -11.514 10.678 1.00 19.92 66 PRO E N 1
ATOM 8432 C CA . PRO E 1 66 ? 25.787 -10.798 10.409 1.00 19.52 66 PRO E CA 1
ATOM 8433 C C . PRO E 1 66 ? 25.950 -9.843 9.228 1.00 19.59 66 PRO E C 1
ATOM 8434 O O . PRO E 1 66 ? 26.977 -9.167 9.128 1.00 19.72 66 PRO E O 1
ATOM 8438 N N . GLY E 1 67 ? 24.976 -9.830 8.332 1.00 19.39 67 GLY E N 1
ATOM 8439 C CA . GLY E 1 67 ? 25.097 -9.100 7.086 1.00 19.31 67 GLY E CA 1
ATOM 8440 C C . GLY E 1 67 ? 24.868 -7.613 7.263 1.00 18.97 67 GLY E C 1
ATOM 8441 O O . GLY E 1 67 ? 24.167 -7.178 8.173 1.00 18.84 67 GLY E O 1
ATOM 8442 N N . LEU E 1 68 ? 25.480 -6.822 6.394 1.00 18.88 68 LEU E N 1
ATOM 8443 C CA . LEU E 1 68 ? 25.172 -5.407 6.327 1.00 19.21 68 LEU E CA 1
ATOM 8444 C C . LEU E 1 68 ? 23.857 -5.253 5.585 1.00 19.02 68 LEU E C 1
ATOM 8445 O O . LEU E 1 68 ? 23.732 -5.668 4.439 1.00 19.33 68 LEU E O 1
ATOM 8450 N N . GLN E 1 69 ? 22.880 -4.667 6.266 1.00 18.72 69 GLN E N 1
ATOM 8451 C CA . GLN E 1 69 ? 21.495 -4.603 5.812 1.00 19.18 69 GLN E CA 1
ATOM 8452 C C . GLN E 1 69 ? 21.218 -3.391 4.940 1.00 18.87 69 GLN E C 1
ATOM 8453 O O . GLN E 1 69 ? 20.264 -3.382 4.165 1.00 19.63 69 GLN E O 1
ATOM 8459 N N . TYR E 1 70 ? 22.032 -2.351 5.102 1.00 18.17 70 TYR E N 1
ATOM 8460 C CA . TYR E 1 70 ? 21.863 -1.097 4.374 1.00 18.05 70 TYR E CA 1
ATOM 8461 C C . TYR E 1 70 ? 23.146 -0.815 3.610 1.00 17.78 70 TYR E C 1
ATOM 8462 O O . TYR E 1 70 ? 24.239 -0.966 4.151 1.00 18.13 70 TYR E O 1
ATOM 8471 N N . GLY E 1 71 ? 23.001 -0.439 2.344 1.00 17.63 71 GLY E N 1
ATOM 8472 C CA . GLY E 1 71 ? 24.131 -0.208 1.465 1.00 17.19 71 GLY E CA 1
ATOM 8473 C C . GLY E 1 71 ? 24.118 1.171 0.844 1.00 16.77 71 GLY E C 1
ATOM 8474 O O . GLY E 1 71 ? 23.333 2.040 1.229 1.00 16.73 71 GLY E O 1
ATOM 8475 N N . TYR E 1 72 ? 25.000 1.382 -0.129 1.00 17.13 72 TYR E N 1
ATOM 8476 C CA . TYR E 1 72 ? 25.117 2.685 -0.766 1.00 17.18 72 TYR E CA 1
ATOM 8477 C C . TYR E 1 72 ? 23.900 3.048 -1.618 1.00 17.22 72 TYR E C 1
ATOM 8478 O O . TYR E 1 72 ? 23.148 2.180 -2.081 1.00 17.13 72 TYR E O 1
ATOM 8487 N N . LYS E 1 73 ? 23.711 4.347 -1.789 1.00 17.10 73 LYS E N 1
ATOM 8488 C CA . LYS E 1 73 ? 22.671 4.934 -2.626 1.00 16.93 73 LYS E CA 1
ATOM 8489 C C . LYS E 1 73 ? 22.494 4.229 -3.968 1.00 17.09 73 LYS E C 1
ATOM 8490 O O . LYS E 1 73 ? 23.428 4.054 -4.735 1.00 16.70 73 LYS E O 1
ATOM 8496 N N . SER E 1 74 ? 21.263 3.801 -4.220 1.00 17.34 74 SER E N 1
ATOM 8497 C CA . SER E 1 74 ? 20.874 3.230 -5.497 1.00 18.32 74 SER E CA 1
ATOM 8498 C C . SER E 1 74 ? 21.128 4.221 -6.622 1.00 18.09 74 SER E C 1
ATOM 8499 O O . SER E 1 74 ? 20.738 5.380 -6.529 1.00 18.92 74 SER E O 1
ATOM 8502 N N . GLN E 1 75 ? 21.759 3.752 -7.693 1.00 18.58 75 GLN E N 1
ATOM 8503 C CA . GLN E 1 75 ? 22.020 4.585 -8.860 1.00 19.03 75 GLN E CA 1
ATOM 8504 C C . GLN E 1 75 ? 21.102 4.180 -9.993 1.00 19.90 75 GLN E C 1
ATOM 8505 O O . GLN E 1 75 ? 20.769 3.005 -10.140 1.00 19.86 75 GLN E O 1
ATOM 8511 N N . GLN E 1 76 ? 20.697 5.162 -10.793 1.00 20.55 76 GLN E N 1
ATOM 8512 C CA . GLN E 1 76 ? 19.710 4.936 -11.849 1.00 21.18 76 GLN E CA 1
ATOM 8513 C C . GLN E 1 76 ? 20.060 3.751 -12.764 1.00 22.19 76 GLN E C 1
ATOM 8514 O O . GLN E 1 76 ? 19.217 2.893 -13.026 1.00 22.37 76 GLN E O 1
ATOM 8520 N N . LYS E 1 77 ? 21.311 3.698 -13.212 1.00 22.94 77 LYS E N 1
ATOM 8521 C CA . LYS E 1 77 ? 21.752 2.723 -14.219 1.00 24.09 77 LYS E CA 1
ATOM 8522 C C . LYS E 1 77 ? 21.963 1.299 -13.698 1.00 24.06 77 LYS E C 1
ATOM 8523 O O . LYS E 1 77 ? 22.206 0.375 -14.481 1.00 24.97 77 LYS E O 1
ATOM 8529 N N . SER E 1 78 ? 21.901 1.118 -12.383 1.00 23.33 78 SER E N 1
ATOM 8530 C CA . SER E 1 78 ? 22.141 -0.186 -11.785 1.00 23.12 78 SER E CA 1
ATOM 8531 C C . SER E 1 78 ? 21.124 -0.608 -10.727 1.00 23.20 78 SER E C 1
ATOM 8532 O O . SER E 1 78 ? 21.112 -1.757 -10.332 1.00 23.74 78 SER E O 1
ATOM 8535 N N . GLY E 1 79 ? 20.283 0.307 -10.258 1.00 23.11 79 GLY E N 1
ATOM 8536 C CA . GLY E 1 79 ? 19.310 -0.008 -9.224 1.00 22.79 79 GLY E CA 1
ATOM 8537 C C . GLY E 1 79 ? 18.019 0.792 -9.281 1.00 22.28 79 GLY E C 1
ATOM 8538 O O . GLY E 1 79 ? 17.226 0.728 -8.338 1.00 22.66 79 GLY E O 1
ATOM 8539 N N . GLY E 1 80 ? 17.815 1.548 -10.361 1.00 22.02 80 GLY E N 1
ATOM 8540 C CA . GLY E 1 80 ? 16.622 2.356 -10.536 1.00 21.77 80 GLY E CA 1
ATOM 8541 C C . GLY E 1 80 ? 16.754 3.789 -10.049 1.00 21.43 80 GLY E C 1
ATOM 8542 O O . GLY E 1 80 ? 16.198 4.701 -10.650 1.00 21.15 80 GLY E O 1
ATOM 8543 N N . GLY E 1 81 ? 17.478 3.991 -8.952 1.00 21.07 81 GLY E N 1
ATOM 8544 C CA . GLY E 1 81 ? 17.691 5.324 -8.422 1.00 20.81 81 GLY E CA 1
ATOM 8545 C C . GLY E 1 81 ? 17.203 5.487 -6.996 1.00 20.68 81 GLY E C 1
ATOM 8546 O O . GLY E 1 81 ? 16.265 4.817 -6.541 1.00 19.58 81 GLY E O 1
ATOM 8547 N N . ASN E 1 82 ? 17.815 6.419 -6.281 1.00 20.29 82 ASN E N 1
ATOM 8548 C CA . ASN E 1 82 ? 17.541 6.564 -4.857 1.00 20.18 82 ASN E CA 1
ATOM 8549 C C . ASN E 1 82 ? 16.307 7.406 -4.551 1.00 20.51 82 ASN E C 1
ATOM 8550 O O . ASN E 1 82 ? 16.031 7.697 -3.392 1.00 21.68 82 ASN E O 1
ATOM 8555 N N . HIS E 1 83 ? 15.573 7.802 -5.586 1.00 20.29 83 HIS E N 1
ATOM 8556 C CA . HIS E 1 83 ? 14.336 8.568 -5.420 1.00 20.46 83 HIS E CA 1
ATOM 8557 C C . HIS E 1 83 ? 13.131 7.670 -5.076 1.00 20.68 83 HIS E C 1
ATOM 8558 O O . HIS E 1 83 ? 12.089 8.183 -4.678 1.00 21.39 83 HIS E O 1
ATOM 8565 N N . PHE E 1 84 ? 13.277 6.355 -5.225 1.00 21.05 84 PHE E N 1
ATOM 8566 C CA . PHE E 1 84 ? 12.181 5.420 -4.949 1.00 21.29 84 PHE E CA 1
ATOM 8567 C C . PHE E 1 84 ? 11.878 5.349 -3.455 1.00 21.70 84 PHE E C 1
ATOM 8568 O O . PHE E 1 84 ? 12.787 5.445 -2.624 1.00 21.76 84 PHE E O 1
ATOM 8576 N N . PRO E 1 85 ? 10.608 5.146 -3.106 1.00 21.54 85 PRO E N 1
ATOM 8577 C CA . PRO E 1 85 ? 10.239 4.842 -1.725 1.00 21.43 85 PRO E CA 1
ATOM 8578 C C . PRO E 1 85 ? 10.841 3.508 -1.311 1.00 20.53 85 PRO E C 1
ATOM 8579 O O . PRO E 1 85 ? 11.126 2.681 -2.178 1.00 20.70 85 PRO E O 1
ATOM 8583 N N . GLY E 1 86 ? 11.034 3.301 -0.010 1.00 20.09 86 GLY E N 1
ATOM 8584 C CA . GLY E 1 86 ? 11.490 2.027 0.508 1.00 19.99 86 GLY E CA 1
ATOM 8585 C C . GLY E 1 86 ? 12.998 1.843 0.512 1.00 19.78 86 GLY E C 1
ATOM 8586 O O . GLY E 1 86 ? 13.580 1.437 1.509 1.00 20.34 86 GLY E O 1
ATOM 8587 N N . THR E 1 87 ? 13.627 2.111 -0.624 1.00 19.38 87 THR E N 1
ATOM 8588 C CA . THR E 1 87 ? 15.084 2.160 -0.707 1.00 18.90 87 THR E CA 1
ATOM 8589 C C . THR E 1 87 ? 15.599 3.064 0.410 1.00 18.23 87 THR E C 1
ATOM 8590 O O . THR E 1 87 ? 15.187 4.217 0.516 1.00 18.16 87 THR E O 1
ATOM 8594 N N . THR E 1 88 ? 16.493 2.520 1.227 1.00 18.14 88 THR E N 1
ATOM 8595 C CA . THR E 1 88 ? 17.000 3.194 2.418 1.00 17.68 88 THR E CA 1
ATOM 8596 C C . THR E 1 88 ? 18.514 3.084 2.432 1.00 17.27 88 THR E C 1
ATOM 8597 O O . THR E 1 88 ? 19.070 2.042 2.784 1.00 17.46 88 THR E O 1
ATOM 8601 N N . SER E 1 89 ? 19.178 4.167 2.044 1.00 17.14 89 SER E N 1
ATOM 8602 C CA . SER E 1 89 ? 20.595 4.105 1.692 1.00 17.03 89 SER E CA 1
ATOM 8603 C C . SER E 1 89 ? 21.502 4.872 2.633 1.00 16.79 89 SER E C 1
ATOM 8604 O O . SER E 1 89 ? 21.144 5.928 3.137 1.00 17.21 89 SER E O 1
ATOM 8607 N N . LEU E 1 90 ? 22.688 4.314 2.839 1.00 16.52 90 LEU E N 1
ATOM 8608 C CA . LEU E 1 90 ? 23.748 4.977 3.590 1.00 16.19 90 LEU E CA 1
ATOM 8609 C C . LEU E 1 90 ? 24.597 5.902 2.732 1.00 16.17 90 LEU E C 1
ATOM 8610 O O . LEU E 1 90 ? 24.767 5.706 1.528 1.00 16.18 90 LEU E O 1
ATOM 8615 N N . ASP E 1 91 ? 25.137 6.924 3.379 1.00 15.58 91 ASP E N 1
ATOM 8616 C CA . ASP E 1 91 ? 26.233 7.697 2.805 1.00 15.77 91 ASP E CA 1
ATOM 8617 C C . ASP E 1 91 ? 27.471 6.822 2.648 1.00 15.70 91 ASP E C 1
ATOM 8618 O O . ASP E 1 91 ? 27.657 5.846 3.368 1.00 15.36 91 ASP E O 1
ATOM 8623 N N . GLY E 1 92 ? 28.329 7.200 1.708 1.00 15.61 92 GLY E N 1
ATOM 8624 C CA . GLY E 1 92 ? 29.550 6.469 1.450 1.00 16.16 92 GLY E CA 1
ATOM 8625 C C . GLY E 1 92 ? 30.412 6.327 2.684 1.00 16.48 92 GLY E C 1
ATOM 8626 O O . GLY E 1 92 ? 30.890 5.232 2.967 1.00 16.01 92 GLY E O 1
ATOM 8627 N N . ALA E 1 93 ? 30.600 7.422 3.424 1.00 16.38 93 ALA E N 1
ATOM 8628 C CA . ALA E 1 93 ? 31.429 7.409 4.632 1.00 16.69 93 ALA E CA 1
ATOM 8629 C C . ALA E 1 93 ? 30.913 6.416 5.660 1.00 16.55 93 ALA E C 1
ATOM 8630 O O . ALA E 1 93 ? 31.693 5.785 6.367 1.00 17.14 93 ALA E O 1
ATOM 8632 N N . THR E 1 94 ? 29.595 6.297 5.753 1.00 16.11 94 THR E N 1
ATOM 8633 C CA . THR E 1 94 ? 28.978 5.405 6.734 1.00 16.23 94 THR E CA 1
ATOM 8634 C C . THR E 1 94 ? 29.257 3.944 6.403 1.00 15.81 94 THR E C 1
ATOM 8635 O O . THR E 1 94 ? 29.615 3.162 7.281 1.00 16.05 94 THR E O 1
ATOM 8639 N N . LEU E 1 95 ? 29.094 3.576 5.136 1.00 16.29 95 LEU E N 1
ATOM 8640 C CA . LEU E 1 95 ? 29.307 2.202 4.709 1.00 16.58 95 LEU E CA 1
ATOM 8641 C C . LEU E 1 95 ? 30.783 1.842 4.819 1.00 16.54 95 LEU E C 1
ATOM 8642 O O . LEU E 1 95 ? 31.144 0.796 5.343 1.00 16.51 95 LEU E O 1
ATOM 8647 N N . THR E 1 96 ? 31.638 2.726 4.325 1.00 16.66 96 THR E N 1
ATOM 8648 C CA . THR E 1 96 ? 33.078 2.546 4.435 1.00 16.99 96 THR E CA 1
ATOM 8649 C C . THR E 1 96 ? 33.507 2.360 5.892 1.00 16.75 96 THR E C 1
ATOM 8650 O O . THR E 1 96 ? 34.307 1.477 6.201 1.00 17.19 96 THR E O 1
ATOM 8654 N N . GLY E 1 97 ? 32.982 3.195 6.782 1.00 16.76 97 GLY E N 1
ATOM 8655 C CA . GLY E 1 97 ? 33.330 3.138 8.188 1.00 16.41 97 GLY E CA 1
ATOM 8656 C C . GLY E 1 97 ? 32.871 1.856 8.857 1.00 16.91 97 GLY E C 1
ATOM 8657 O O . GLY E 1 97 ? 33.533 1.347 9.763 1.00 17.20 97 GLY E O 1
ATOM 8658 N N . THR E 1 98 ? 31.730 1.341 8.413 1.00 16.63 98 THR E N 1
ATOM 8659 C CA . THR E 1 98 ? 31.183 0.099 8.955 1.00 16.65 98 THR E CA 1
ATOM 8660 C C . THR E 1 98 ? 32.094 -1.081 8.595 1.00 16.52 98 THR E C 1
ATOM 8661 O O . THR E 1 98 ? 32.436 -1.902 9.445 1.00 16.57 98 THR E O 1
ATOM 8665 N N . VAL E 1 99 ? 32.501 -1.147 7.336 1.00 16.95 99 VAL E N 1
ATOM 8666 C CA . VAL E 1 99 ? 33.429 -2.173 6.875 1.00 17.47 99 VAL E CA 1
ATOM 8667 C C . VAL E 1 99 ? 34.756 -2.068 7.622 1.00 17.89 99 VAL E C 1
ATOM 8668 O O . VAL E 1 99 ? 35.310 -3.068 8.089 1.00 17.76 99 VAL E O 1
ATOM 8672 N N . GLN E 1 100 ? 35.244 -0.840 7.758 1.00 18.16 100 GLN E N 1
ATOM 8673 C CA . GLN E 1 100 ? 36.498 -0.562 8.442 1.00 18.46 100 GLN E CA 1
ATOM 8674 C C . GLN E 1 100 ? 36.460 -1.037 9.894 1.00 17.96 100 GLN E C 1
ATOM 8675 O O . GLN E 1 100 ? 37.402 -1.684 10.366 1.00 18.21 100 GLN E O 1
ATOM 8681 N N . ASP E 1 101 ? 35.374 -0.729 10.595 1.00 17.82 101 ASP E N 1
ATOM 8682 C CA . ASP E 1 101 ? 35.244 -1.083 12.008 1.00 17.48 101 ASP E CA 1
ATOM 8683 C C . ASP E 1 101 ? 35.201 -2.602 12.172 1.00 17.88 101 ASP E C 1
ATOM 8684 O O . ASP E 1 101 ? 35.804 -3.149 13.091 1.00 17.42 101 ASP E O 1
ATOM 8689 N N . ILE E 1 102 ? 34.468 -3.278 11.294 1.00 17.81 102 ILE E N 1
ATOM 8690 C CA . ILE E 1 102 ? 34.329 -4.729 11.387 1.00 17.84 102 ILE E CA 1
ATOM 8691 C C . ILE E 1 102 ? 35.674 -5.422 11.163 1.00 17.96 102 ILE E C 1
ATOM 8692 O O . ILE E 1 102 ? 36.033 -6.332 11.914 1.00 17.90 102 ILE E O 1
ATOM 8697 N N . ILE E 1 103 ? 36.441 -4.980 10.168 1.00 17.65 103 ILE E N 1
ATOM 8698 C CA . ILE E 1 103 ? 37.752 -5.576 9.916 1.00 18.04 103 ILE E CA 1
ATOM 8699 C C . ILE E 1 103 ? 38.689 -5.370 11.110 1.00 18.22 103 ILE E C 1
ATOM 8700 O O . ILE E 1 103 ? 39.410 -6.281 11.498 1.00 18.64 103 ILE E O 1
ATOM 8705 N N . ARG E 1 104 ? 38.673 -4.176 11.693 1.00 18.20 104 ARG E N 1
ATOM 8706 C CA . ARG E 1 104 ? 39.473 -3.882 12.882 1.00 18.49 104 ARG E CA 1
ATOM 8707 C C . ARG E 1 104 ? 39.169 -4.893 13.981 1.00 18.53 104 ARG E C 1
ATOM 8708 O O . ARG E 1 104 ? 40.078 -5.444 14.594 1.00 18.33 104 ARG E O 1
ATOM 8716 N N . GLU E 1 105 ? 37.884 -5.125 14.219 1.00 18.51 105 GLU E N 1
ATOM 8717 C CA . GLU E 1 105 ? 37.442 -6.005 15.299 1.00 18.76 105 GLU E CA 1
ATOM 8718 C C . GLU E 1 105 ? 37.786 -7.464 15.018 1.00 19.03 105 GLU E C 1
ATOM 8719 O O . GLU E 1 105 ? 38.252 -8.171 15.907 1.00 18.76 105 GLU E O 1
ATOM 8725 N N . LEU E 1 106 ? 37.589 -7.908 13.782 1.00 19.04 106 LEU E N 1
ATOM 8726 C CA . LEU E 1 106 ? 37.943 -9.279 13.412 1.00 19.31 106 LEU E CA 1
ATOM 8727 C C . LEU E 1 106 ? 39.432 -9.516 13.609 1.00 20.10 106 LEU E C 1
ATOM 8728 O O . LEU E 1 106 ? 39.832 -10.558 14.131 1.00 20.25 106 LEU E O 1
ATOM 8733 N N . ALA E 1 107 ? 40.247 -8.533 13.239 1.00 19.91 107 ALA E N 1
ATOM 8734 C CA . ALA E 1 107 ? 41.691 -8.624 13.433 1.00 20.64 107 ALA E CA 1
ATOM 8735 C C . ALA E 1 107 ? 42.035 -8.723 14.915 1.00 21.17 107 ALA E C 1
ATOM 8736 O O . ALA E 1 107 ? 42.935 -9.472 15.296 1.00 21.91 107 ALA E O 1
ATOM 8738 N N . ARG E 1 108 ? 41.317 -7.974 15.745 1.00 21.47 108 ARG E N 1
ATOM 8739 C CA . ARG E 1 108 ? 41.491 -8.035 17.196 1.00 21.69 108 ARG E CA 1
ATOM 8740 C C . ARG E 1 108 ? 41.209 -9.451 17.720 1.00 22.13 108 ARG E C 1
ATOM 8741 O O . ARG E 1 108 ? 41.906 -9.925 18.622 1.00 22.60 108 ARG E O 1
ATOM 8749 N N . HIS E 1 109 ? 40.206 -10.124 17.152 1.00 22.23 109 HIS E N 1
ATOM 8750 C CA . HIS E 1 109 ? 39.896 -11.513 17.529 1.00 22.41 109 HIS E CA 1
ATOM 8751 C C . HIS E 1 109 ? 41.021 -12.486 17.175 1.00 22.91 109 HIS E C 1
ATOM 8752 O O . HIS E 1 109 ? 41.093 -13.579 17.746 1.00 23.94 109 HIS E O 1
ATOM 8759 N N . GLY E 1 110 ? 41.868 -12.110 16.220 1.00 23.21 110 GLY E N 1
ATOM 8760 C CA . GLY E 1 110 ? 42.913 -12.984 15.707 1.00 23.25 110 GLY E CA 1
ATOM 8761 C C . GLY E 1 110 ? 42.595 -13.540 14.328 1.00 23.17 110 GLY E C 1
ATOM 8762 O O . GLY E 1 110 ? 43.401 -14.270 13.752 1.00 23.45 110 GLY E O 1
ATOM 8763 N N . ALA E 1 111 ? 41.420 -13.206 13.800 1.00 22.97 111 ALA E N 1
ATOM 8764 C CA . ALA E 1 111 ? 41.037 -13.585 12.451 1.00 22.73 111 ALA E CA 1
ATOM 8765 C C . ALA E 1 111 ? 41.927 -12.877 11.432 1.00 22.76 111 ALA E C 1
ATOM 8766 O O . ALA E 1 111 ? 42.342 -11.739 11.640 1.00 22.53 111 ALA E O 1
ATOM 8768 N N . ARG E 1 112 ? 42.219 -13.559 10.330 1.00 22.76 112 ARG E N 1
ATOM 8769 C CA . ARG E 1 112 ? 43.112 -13.030 9.304 1.00 22.53 112 ARG E CA 1
ATOM 8770 C C . ARG E 1 112 ? 42.624 -13.295 7.878 1.00 22.11 112 ARG E C 1
ATOM 8771 O O . ARG E 1 112 ? 43.328 -12.983 6.928 1.00 22.39 112 ARG E O 1
ATOM 8779 N N . ARG E 1 113 ? 41.420 -13.847 7.734 1.00 22.17 113 ARG E N 1
ATOM 8780 C CA . ARG E 1 113 ? 40.890 -14.245 6.432 1.00 22.35 113 ARG E CA 1
ATOM 8781 C C . ARG E 1 113 ? 39.434 -13.835 6.342 1.00 21.86 113 ARG E C 1
ATOM 8782 O O . ARG E 1 113 ? 38.585 -14.341 7.080 1.00 21.60 113 ARG E O 1
ATOM 8790 N N . LEU E 1 114 ? 39.146 -12.906 5.439 1.00 21.54 114 LEU E N 1
ATOM 8791 C CA . LEU E 1 114 ? 37.797 -12.377 5.296 1.00 21.14 114 LEU E CA 1
ATOM 8792 C C . LEU E 1 114 ? 37.387 -12.384 3.834 1.00 20.98 114 LEU E C 1
ATOM 8793 O O . LEU E 1 114 ? 38.158 -11.973 2.971 1.00 20.69 114 LEU E O 1
ATOM 8798 N N . VAL E 1 115 ? 36.170 -12.848 3.581 1.00 20.92 115 VAL E N 1
ATOM 8799 C CA . VAL E 1 115 ? 35.523 -12.733 2.285 1.00 20.97 115 VAL E CA 1
ATOM 8800 C C . VAL E 1 115 ? 34.354 -11.776 2.440 1.00 20.95 115 VAL E C 1
ATOM 8801 O O . VAL E 1 115 ? 33.450 -12.026 3.237 1.00 20.98 115 VAL E O 1
ATOM 8805 N N . LEU E 1 116 ? 34.374 -10.669 1.703 1.00 21.17 116 LEU E N 1
ATOM 8806 C CA . LEU E 1 116 ? 33.228 -9.773 1.657 1.00 21.36 116 LEU E CA 1
ATOM 8807 C C . LEU E 1 116 ? 32.425 -10.137 0.421 1.00 21.00 116 LEU E C 1
ATOM 8808 O O . LEU E 1 116 ? 32.944 -10.077 -0.687 1.00 21.14 116 LEU E O 1
ATOM 8813 N N . MET E 1 117 ? 31.179 -10.560 0.614 1.00 20.38 117 MET E N 1
ATOM 8814 C CA . MET E 1 117 ? 30.326 -10.947 -0.501 1.00 20.04 117 MET E CA 1
ATOM 8815 C C . MET E 1 117 ? 29.240 -9.912 -0.735 1.00 19.53 117 MET E C 1
ATOM 8816 O O . MET E 1 117 ? 28.245 -9.825 -0.015 1.00 19.17 117 MET E O 1
ATOM 8821 N N . ASN E 1 118 ? 29.447 -9.124 -1.776 1.00 18.87 118 ASN E N 1
ATOM 8822 C CA . ASN E 1 118 ? 28.542 -8.053 -2.109 1.00 18.72 118 ASN E CA 1
ATOM 8823 C C . ASN E 1 118 ? 27.312 -8.560 -2.860 1.00 18.92 118 ASN E C 1
ATOM 8824 O O . ASN E 1 118 ? 27.435 -9.402 -3.747 1.00 19.37 118 ASN E O 1
ATOM 8829 N N . GLY E 1 119 ? 26.139 -8.049 -2.489 1.00 18.98 119 GLY E N 1
ATOM 8830 C CA . GLY E 1 119 ? 24.892 -8.331 -3.191 1.00 19.04 119 GLY E CA 1
ATOM 8831 C C . GLY E 1 119 ? 24.185 -7.125 -3.784 1.00 19.21 119 GLY E C 1
ATOM 8832 O O . GLY E 1 119 ? 23.124 -7.273 -4.373 1.00 19.08 119 GLY E O 1
ATOM 8833 N N . HIS E 1 120 ? 24.766 -5.931 -3.631 1.00 18.83 120 HIS E N 1
ATOM 8834 C CA . HIS E 1 120 ? 24.193 -4.693 -4.151 1.00 18.92 120 HIS E CA 1
ATOM 8835 C C . HIS E 1 120 ? 25.258 -3.974 -4.969 1.00 18.43 120 HIS E C 1
ATOM 8836 O O . HIS E 1 120 ? 26.303 -3.583 -4.445 1.00 18.33 120 HIS E O 1
ATOM 8843 N N . TYR E 1 121 ? 24.978 -3.820 -6.256 1.00 18.62 121 TYR E N 1
ATOM 8844 C CA . TYR E 1 121 ? 25.955 -3.388 -7.247 1.00 18.44 121 TYR E CA 1
ATOM 8845 C C . TYR E 1 121 ? 26.745 -2.158 -6.793 1.00 18.00 121 TYR E C 1
ATOM 8846 O O . TYR E 1 121 ? 27.968 -2.115 -6.910 1.00 18.39 121 TYR E O 1
ATOM 8855 N N . GLU E 1 122 ? 26.016 -1.191 -6.250 1.00 17.58 122 GLU E N 1
ATOM 8856 C CA . GLU E 1 122 ? 26.563 0.125 -5.908 1.00 17.71 122 GLU E CA 1
ATOM 8857 C C . GLU E 1 122 ? 27.542 0.125 -4.721 1.00 17.82 122 GLU E C 1
ATOM 8858 O O . GLU E 1 122 ? 28.269 1.104 -4.527 1.00 17.65 122 GLU E O 1
ATOM 8864 N N . ASN E 1 123 ? 27.567 -0.942 -3.921 1.00 17.65 123 ASN E N 1
ATOM 8865 C CA . ASN E 1 123 ? 28.423 -0.977 -2.727 1.00 17.20 123 ASN E CA 1
ATOM 8866 C C . ASN E 1 123 ? 29.922 -1.029 -2.999 1.00 17.16 123 ASN E C 1
ATOM 8867 O O . ASN E 1 123 ? 30.706 -0.588 -2.165 1.00 17.30 123 ASN E O 1
ATOM 8872 N N . SER E 1 124 ? 30.310 -1.583 -4.144 1.00 16.89 124 SER E N 1
ATOM 8873 C CA . SER E 1 124 ? 31.667 -2.094 -4.359 1.00 17.01 124 SER E CA 1
ATOM 8874 C C . SER E 1 124 ? 32.800 -1.149 -3.970 1.00 16.92 124 SER E C 1
ATOM 8875 O O . SER E 1 124 ? 33.700 -1.547 -3.246 1.00 16.64 124 SER E O 1
ATOM 8878 N N . MET E 1 125 ? 32.767 0.084 -4.457 1.00 17.19 125 MET E N 1
ATOM 8879 C CA . MET E 1 125 ? 33.889 0.998 -4.231 1.00 16.92 125 MET E CA 1
ATOM 8880 C C . MET E 1 125 ? 33.997 1.472 -2.779 1.00 16.72 125 MET E C 1
ATOM 8881 O O . MET E 1 125 ? 35.087 1.781 -2.299 1.00 16.80 125 MET E O 1
ATOM 8886 N N . PHE E 1 126 ? 32.877 1.517 -2.075 1.00 16.41 126 PHE E N 1
ATOM 8887 C CA . PHE E 1 126 ? 32.871 1.870 -0.665 1.00 16.58 126 PHE E CA 1
ATOM 8888 C C . PHE E 1 126 ? 33.340 0.719 0.211 1.00 16.64 126 PHE E C 1
ATOM 8889 O O . PHE E 1 126 ? 33.959 0.943 1.246 1.00 16.97 126 PHE E O 1
ATOM 8897 N N . ILE E 1 127 ? 33.059 -0.515 -0.210 1.00 16.86 127 ILE E N 1
ATOM 8898 C CA . ILE E 1 127 ? 33.677 -1.678 0.415 1.00 16.80 127 ILE E CA 1
ATOM 8899 C C . ILE E 1 127 ? 35.193 -1.612 0.206 1.00 16.76 127 ILE E C 1
ATOM 8900 O O . ILE E 1 127 ? 35.946 -1.810 1.141 1.00 16.58 127 ILE E O 1
ATOM 8905 N N . VAL E 1 128 ? 35.626 -1.331 -1.018 1.00 16.61 128 VAL E N 1
ATOM 8906 C CA . VAL E 1 128 ? 37.053 -1.244 -1.343 1.00 16.96 128 VAL E CA 1
ATOM 8907 C C . VAL E 1 128 ? 37.740 -0.217 -0.444 1.00 16.91 128 VAL E C 1
ATOM 8908 O O . VAL E 1 128 ? 38.823 -0.472 0.090 1.00 16.94 128 VAL E O 1
ATOM 8912 N N . GLU E 1 129 ? 37.102 0.930 -0.241 1.00 16.34 129 GLU E N 1
ATOM 8913 C CA . GLU E 1 129 ? 37.721 1.971 0.570 1.00 16.41 129 GLU E CA 1
ATOM 8914 C C . GLU E 1 129 ? 37.773 1.551 2.036 1.00 16.02 129 GLU E C 1
ATOM 8915 O O . GLU E 1 129 ? 38.751 1.820 2.721 1.00 16.35 129 GLU E O 1
ATOM 8921 N N . GLY E 1 130 ? 36.735 0.878 2.519 1.00 15.86 130 GLY E N 1
ATOM 8922 C CA . GLY E 1 130 ? 36.732 0.379 3.884 1.00 15.73 130 GLY E CA 1
ATOM 8923 C C . GLY E 1 130 ? 37.859 -0.616 4.123 1.00 16.05 130 GLY E C 1
ATOM 8924 O O . GLY E 1 130 ? 38.507 -0.591 5.164 1.00 16.04 130 GLY E O 1
ATOM 8925 N N . ILE E 1 131 ? 38.085 -1.492 3.152 1.00 16.65 131 ILE E N 1
ATOM 8926 C CA . ILE E 1 131 ? 39.179 -2.452 3.219 1.00 16.76 131 ILE E CA 1
ATOM 8927 C C . ILE E 1 131 ? 40.514 -1.729 3.288 1.00 16.92 131 ILE E C 1
ATOM 8928 O O . ILE E 1 131 ? 41.335 -2.035 4.141 1.00 17.19 131 ILE E O 1
ATOM 8933 N N . ASP E 1 132 ? 40.723 -0.761 2.402 1.00 16.95 132 ASP E N 1
ATOM 8934 C CA . ASP E 1 132 ? 42.000 -0.057 2.363 1.00 17.36 132 ASP E CA 1
ATOM 8935 C C . ASP E 1 132 ? 42.280 0.654 3.671 1.00 17.49 132 ASP E C 1
ATOM 8936 O O . ASP E 1 132 ? 43.398 0.599 4.187 1.00 17.42 132 ASP E O 1
ATOM 8941 N N . LEU E 1 133 ? 41.282 1.356 4.198 1.00 17.52 133 LEU E N 1
ATOM 8942 C CA . LEU E 1 133 ? 41.474 2.102 5.429 1.00 17.97 133 LEU E CA 1
ATOM 8943 C C . LEU E 1 133 ? 41.765 1.144 6.590 1.00 17.93 133 LEU E C 1
ATOM 8944 O O . LEU E 1 133 ? 42.574 1.447 7.450 1.00 18.32 133 LEU E O 1
ATOM 8949 N N . ALA E 1 134 ? 41.112 -0.013 6.600 1.00 17.77 134 ALA E N 1
ATOM 8950 C CA . ALA E 1 134 ? 41.314 -0.991 7.656 1.00 18.04 134 ALA E CA 1
ATOM 8951 C C . ALA E 1 134 ? 42.715 -1.590 7.587 1.00 17.84 134 ALA E C 1
ATOM 8952 O O . ALA E 1 134 ? 43.364 -1.747 8.619 1.00 18.18 134 ALA E O 1
ATOM 8954 N N . LEU E 1 135 ? 43.180 -1.907 6.381 1.00 18.10 135 LEU E N 1
ATOM 8955 C CA . LEU E 1 135 ? 44.502 -2.516 6.206 1.00 18.41 135 LEU E CA 1
ATOM 8956 C C . LEU E 1 135 ? 45.600 -1.513 6.511 1.00 18.95 135 LEU E C 1
ATOM 8957 O O . LEU E 1 135 ? 46.667 -1.884 7.007 1.00 19.32 135 LEU E O 1
ATOM 8962 N N . ARG E 1 136 ? 45.341 -0.243 6.216 1.00 19.05 136 ARG E N 1
ATOM 8963 C CA . ARG E 1 136 ? 46.251 0.841 6.577 1.00 19.52 136 ARG E CA 1
ATOM 8964 C C . ARG E 1 136 ? 46.475 0.860 8.088 1.00 20.03 136 ARG E C 1
ATOM 8965 O O . ARG E 1 136 ? 47.617 0.910 8.551 1.00 19.81 136 ARG E O 1
ATOM 8973 N N . GLU E 1 137 ? 45.380 0.800 8.847 1.00 20.55 137 GLU E N 1
ATOM 8974 C CA . GLU E 1 137 ? 45.440 0.835 10.307 1.00 21.68 137 GLU E CA 1
ATOM 8975 C C . GLU E 1 137 ? 46.125 -0.404 10.865 1.00 21.76 137 GLU E C 1
ATOM 8976 O O . GLU E 1 137 ? 46.862 -0.317 11.840 1.00 21.70 137 GLU E O 1
ATOM 8982 N N . LEU E 1 138 ? 45.880 -1.556 10.248 1.00 22.23 138 LEU E N 1
ATOM 8983 C CA . LEU E 1 138 ? 46.512 -2.790 10.706 1.00 23.06 138 LEU E CA 1
ATOM 8984 C C . LEU E 1 138 ? 48.014 -2.673 10.540 1.00 24.08 138 LEU E C 1
ATOM 8985 O O . LEU E 1 138 ? 48.767 -3.089 11.415 1.00 23.89 138 LEU E O 1
ATOM 8990 N N . ARG E 1 139 ? 48.449 -2.067 9.441 1.00 25.44 139 ARG E N 1
ATOM 8991 C CA . ARG E 1 139 ? 49.873 -1.876 9.188 1.00 26.90 139 ARG E CA 1
ATOM 8992 C C . ARG E 1 139 ? 50.514 -0.988 10.259 1.00 27.56 139 ARG E C 1
ATOM 8993 O O . ARG E 1 139 ? 51.672 -1.205 10.626 1.00 27.56 139 ARG E O 1
ATOM 9001 N N . TYR E 1 140 ? 49.769 -0.010 10.773 1.00 28.23 140 TYR E N 1
ATOM 9002 C CA . TYR E 1 140 ? 50.263 0.831 11.869 1.00 29.42 140 TYR E CA 1
ATOM 9003 C C . TYR E 1 140 ? 50.647 0.013 13.111 1.00 30.74 140 TYR E C 1
ATOM 9004 O O . TYR E 1 140 ? 51.454 0.467 13.923 1.00 31.39 140 TYR E O 1
ATOM 9013 N N . ALA E 1 141 ? 50.042 -1.165 13.271 1.00 31.92 141 ALA E N 1
ATOM 9014 C CA . ALA E 1 141 ? 50.384 -2.103 14.353 1.00 32.52 141 ALA E CA 1
ATOM 9015 C C . ALA E 1 141 ? 51.315 -3.252 13.932 1.00 33.11 141 ALA E C 1
ATOM 9016 O O . ALA E 1 141 ? 51.462 -4.235 14.659 1.00 33.65 141 ALA E O 1
ATOM 9018 N N . GLY E 1 142 ? 51.946 -3.130 12.771 1.00 33.37 142 GLY E N 1
ATOM 9019 C CA . GLY E 1 142 ? 52.817 -4.170 12.246 1.00 33.42 142 GLY E CA 1
ATOM 9020 C C . GLY E 1 142 ? 52.106 -5.422 11.751 1.00 33.39 142 GLY E C 1
ATOM 9021 O O . GLY E 1 142 ? 52.757 -6.440 11.513 1.00 33.82 142 GLY E O 1
ATOM 9022 N N . ILE E 1 143 ? 50.784 -5.344 11.585 1.00 32.78 143 ILE E N 1
ATOM 9023 C CA . ILE E 1 143 ? 49.977 -6.463 11.094 1.00 32.18 143 ILE E CA 1
ATOM 9024 C C . ILE E 1 143 ? 49.833 -6.370 9.576 1.00 31.72 143 ILE E C 1
ATOM 9025 O O . ILE E 1 143 ? 49.165 -5.471 9.067 1.00 31.16 143 ILE E O 1
ATOM 9030 N N . GLN E 1 144 ? 50.467 -7.300 8.862 1.00 30.94 144 GLN E N 1
ATOM 9031 C CA . GLN E 1 144 ? 50.385 -7.361 7.405 1.00 30.82 144 GLN E CA 1
ATOM 9032 C C . GLN E 1 144 ? 49.896 -8.713 6.884 1.00 29.64 144 GLN E C 1
ATOM 9033 O O . GLN E 1 144 ? 49.960 -8.969 5.684 1.00 29.84 144 GLN E O 1
ATOM 9039 N N . ASP E 1 145 ? 49.378 -9.562 7.770 1.00 28.42 145 ASP E N 1
ATOM 9040 C CA . ASP E 1 145 ? 48.936 -10.899 7.372 1.00 27.50 145 ASP E CA 1
ATOM 9041 C C . ASP E 1 145 ? 47.413 -11.067 7.322 1.00 26.26 145 ASP E C 1
ATOM 9042 O O . ASP E 1 145 ? 46.913 -12.188 7.204 1.00 26.11 145 ASP E O 1
ATOM 9047 N N . PHE E 1 146 ? 46.676 -9.957 7.397 1.00 24.76 146 PHE E N 1
ATOM 9048 C CA . PHE E 1 146 ? 45.233 -9.979 7.185 1.00 23.90 146 PHE E CA 1
ATOM 9049 C C . PHE E 1 146 ? 44.993 -9.887 5.681 1.00 23.65 146 PHE E C 1
ATOM 9050 O O . PHE E 1 146 ? 45.531 -9.003 5.022 1.00 23.59 146 PHE E O 1
ATOM 9058 N N . LYS E 1 147 ? 44.207 -10.814 5.148 1.00 23.24 147 LYS E N 1
ATOM 9059 C CA . LYS E 1 147 ? 43.926 -10.888 3.718 1.00 23.24 147 LYS E CA 1
ATOM 9060 C C . LYS E 1 147 ? 42.420 -10.882 3.500 1.00 22.95 147 LYS E C 1
ATOM 9061 O O . LYS E 1 147 ? 41.671 -11.534 4.226 1.00 23.13 147 LYS E O 1
ATOM 9067 N N . VAL E 1 148 ? 41.994 -10.122 2.495 1.00 22.41 148 VAL E N 1
ATOM 9068 C CA . VAL E 1 148 ? 40.589 -9.930 2.178 1.00 22.39 148 VAL E CA 1
ATOM 9069 C C . VAL E 1 148 ? 40.324 -10.307 0.729 1.00 22.13 148 VAL E C 1
ATOM 9070 O O . VAL E 1 148 ? 41.046 -9.889 -0.164 1.00 22.49 148 VAL E O 1
ATOM 9074 N N . VAL E 1 149 ? 39.289 -11.105 0.508 1.00 22.13 149 VAL E N 1
ATOM 9075 C CA . VAL E 1 149 ? 38.781 -11.366 -0.827 1.00 22.32 149 VAL E CA 1
ATOM 9076 C C . VAL E 1 149 ? 37.440 -10.658 -0.904 1.00 22.08 149 VAL E C 1
ATOM 9077 O O . VAL E 1 149 ? 36.608 -10.825 -0.023 1.00 22.76 149 VAL E O 1
ATOM 9081 N N . VAL E 1 150 ? 37.236 -9.845 -1.935 1.00 21.70 150 VAL E N 1
ATOM 9082 C CA . VAL E 1 150 ? 35.944 -9.198 -2.140 1.00 21.58 150 VAL E CA 1
ATOM 9083 C C . VAL E 1 150 ? 35.398 -9.585 -3.515 1.00 21.17 150 VAL E C 1
ATOM 9084 O O . VAL E 1 150 ? 36.127 -9.654 -4.500 1.00 21.32 150 VAL E O 1
ATOM 9088 N N . LEU E 1 151 ? 34.112 -9.881 -3.557 1.00 20.96 151 LEU E N 1
ATOM 9089 C CA . LEU E 1 151 ? 33.464 -10.305 -4.784 1.00 20.92 151 LEU E CA 1
ATOM 9090 C C . LEU E 1 151 ? 31.991 -9.945 -4.746 1.00 20.80 151 LEU E C 1
ATOM 9091 O O . LEU E 1 151 ? 31.395 -9.834 -3.678 1.00 20.40 151 LEU E O 1
ATOM 9096 N N . SER E 1 152 ? 31.412 -9.764 -5.925 1.00 20.96 152 SER E N 1
ATOM 9097 C CA . SER E 1 152 ? 29.973 -9.712 -6.088 1.00 21.27 152 SER E CA 1
ATOM 9098 C C . SER E 1 152 ? 29.596 -11.073 -6.666 1.00 21.59 152 SER E C 1
ATOM 9099 O O . SER E 1 152 ? 30.204 -11.525 -7.640 1.00 21.97 152 SER E O 1
ATOM 9102 N N . TYR E 1 153 ? 28.625 -11.737 -6.048 1.00 21.84 153 TYR E N 1
ATOM 9103 C CA . TYR E 1 153 ? 28.409 -13.163 -6.294 1.00 21.97 153 TYR E CA 1
ATOM 9104 C C . TYR E 1 153 ? 28.027 -13.482 -7.750 1.00 22.17 153 TYR E C 1
ATOM 9105 O O . TYR E 1 153 ? 28.404 -14.530 -8.260 1.00 22.31 153 TYR E O 1
ATOM 9114 N N . TRP E 1 154 ? 27.328 -12.569 -8.424 1.00 22.08 154 TRP E N 1
ATOM 9115 C CA . TRP E 1 154 ? 26.931 -12.774 -9.828 1.00 22.30 154 TRP E CA 1
ATOM 9116 C C . TRP E 1 154 ? 28.100 -12.874 -10.815 1.00 22.54 154 TRP E C 1
ATOM 9117 O O . TRP E 1 154 ? 27.950 -13.466 -11.879 1.00 22.59 154 TRP E O 1
ATOM 9128 N N . ASP E 1 155 ? 29.256 -12.299 -10.480 1.00 22.63 155 ASP E N 1
ATOM 9129 C CA . ASP E 1 155 ? 30.410 -12.353 -11.375 1.00 23.25 155 ASP E CA 1
ATOM 9130 C C . ASP E 1 155 ? 30.927 -13.770 -11.618 1.00 23.93 155 ASP E C 1
ATOM 9131 O O . ASP E 1 155 ? 31.673 -13.994 -12.561 1.00 24.04 155 ASP E O 1
ATOM 9136 N N . PHE E 1 156 ? 30.534 -14.714 -10.766 1.00 24.39 156 PHE E N 1
ATOM 9137 C CA . PHE E 1 156 ? 30.935 -16.106 -10.919 1.00 25.22 156 PHE E CA 1
ATOM 9138 C C . PHE E 1 156 ? 30.098 -16.863 -11.950 1.00 26.29 156 PHE E C 1
ATOM 9139 O O . PHE E 1 156 ? 30.473 -17.965 -12.352 1.00 26.91 156 PHE E O 1
ATOM 9147 N N . VAL E 1 157 ? 28.982 -16.276 -12.377 1.00 27.13 157 VAL E N 1
ATOM 9148 C CA . VAL E 1 157 ? 28.191 -16.834 -13.478 1.00 27.98 157 VAL E CA 1
ATOM 9149 C C . VAL E 1 157 ? 28.773 -16.347 -14.813 1.00 28.93 157 VAL E C 1
ATOM 9150 O O . VAL E 1 157 ? 28.386 -15.295 -15.328 1.00 28.47 157 VAL E O 1
ATOM 9154 N N . LYS E 1 158 ? 29.715 -17.130 -15.343 1.00 30.08 158 LYS E N 1
ATOM 9155 C CA . LYS E 1 158 ? 30.512 -16.767 -16.523 1.00 31.21 158 LYS E CA 1
ATOM 9156 C C . LYS E 1 158 ? 30.374 -17.728 -17.699 1.00 31.39 158 LYS E C 1
ATOM 9157 O O . LYS E 1 158 ? 30.554 -17.325 -18.849 1.00 31.58 158 LYS E O 1
ATOM 9163 N N . ASP E 1 159 ? 30.101 -18.999 -17.419 1.00 31.50 159 ASP E N 1
ATOM 9164 C CA . ASP E 1 159 ? 30.092 -20.020 -18.457 1.00 31.74 159 ASP E CA 1
ATOM 9165 C C . ASP E 1 159 ? 29.092 -19.640 -19.544 1.00 31.40 159 ASP E C 1
ATOM 9166 O O . ASP E 1 159 ? 27.912 -19.475 -19.247 1.00 30.78 159 ASP E O 1
ATOM 9171 N N . PRO E 1 160 ? 29.554 -19.473 -20.788 1.00 30.96 160 PRO E N 1
ATOM 9172 C CA . PRO E 1 160 ? 28.662 -19.084 -21.889 1.00 30.84 160 PRO E CA 1
ATOM 9173 C C . PRO E 1 160 ? 27.401 -19.942 -22.009 1.00 30.38 160 PRO E C 1
ATOM 9174 O O . PRO E 1 160 ? 26.339 -19.399 -22.294 1.00 30.33 160 PRO E O 1
ATOM 9178 N N . ALA E 1 161 ? 27.510 -21.250 -21.783 1.00 30.40 161 ALA E N 1
ATOM 9179 C CA . ALA E 1 161 ? 26.340 -22.133 -21.846 1.00 30.20 161 ALA E CA 1
ATOM 9180 C C . ALA E 1 161 ? 25.303 -21.810 -20.772 1.00 30.10 161 ALA E C 1
ATOM 9181 O O . ALA E 1 161 ? 24.102 -21.803 -21.041 1.00 30.10 161 ALA E O 1
ATOM 9183 N N . VAL E 1 162 ? 25.778 -21.548 -19.556 1.00 29.88 162 VAL E N 1
ATOM 9184 C CA . VAL E 1 162 ? 24.908 -21.168 -18.448 1.00 29.56 162 VAL E CA 1
ATOM 9185 C C . VAL E 1 162 ? 24.233 -19.831 -18.748 1.00 29.19 162 VAL E C 1
ATOM 9186 O O . VAL E 1 162 ? 23.037 -19.672 -18.534 1.00 28.77 162 VAL E O 1
ATOM 9190 N N . ILE E 1 163 ? 25.004 -18.876 -19.261 1.00 28.95 163 ILE E N 1
ATOM 9191 C CA . ILE E 1 163 ? 24.458 -17.563 -19.600 1.00 28.71 163 ILE E CA 1
ATOM 9192 C C . ILE E 1 163 ? 23.320 -17.682 -20.616 1.00 28.51 163 ILE E C 1
ATOM 9193 O O . ILE E 1 163 ? 22.312 -17.007 -20.490 1.00 27.92 163 ILE E O 1
ATOM 9198 N N . GLN E 1 164 ? 23.479 -18.548 -21.610 1.00 28.76 164 GLN E N 1
ATOM 9199 C CA . GLN E 1 164 ? 22.451 -18.724 -22.633 1.00 29.09 164 GLN E CA 1
ATOM 9200 C C . GLN E 1 164 ? 21.202 -19.381 -22.044 1.00 29.68 164 GLN E C 1
ATOM 9201 O O . GLN E 1 164 ? 20.076 -19.011 -22.394 1.00 29.56 164 GLN E O 1
ATOM 9207 N N . GLN E 1 165 ? 21.412 -20.338 -21.136 1.00 30.55 165 GLN E N 1
ATOM 9208 C CA . GLN E 1 165 ? 20.316 -21.013 -20.437 1.00 31.13 165 GLN E CA 1
ATOM 9209 C C . GLN E 1 165 ? 19.474 -20.020 -19.640 1.00 31.14 165 GLN E C 1
ATOM 9210 O O . GLN E 1 165 ? 18.253 -20.136 -19.590 1.00 30.82 165 GLN E O 1
ATOM 9216 N N . LEU E 1 166 ? 20.135 -19.043 -19.023 1.00 31.09 166 LEU E N 1
ATOM 9217 C CA . LEU E 1 166 ? 19.455 -18.036 -18.212 1.00 31.16 166 LEU E CA 1
ATOM 9218 C C . LEU E 1 166 ? 18.830 -16.931 -19.051 1.00 31.21 166 LEU E C 1
ATOM 9219 O O . LEU E 1 166 ? 17.740 -16.459 -18.736 1.00 31.05 166 LEU E O 1
ATOM 9224 N N . TYR E 1 167 ? 19.522 -16.523 -20.113 1.00 31.75 167 TYR E N 1
ATOM 9225 C CA . TYR E 1 167 ? 19.133 -15.361 -20.910 1.00 32.29 167 TYR E CA 1
ATOM 9226 C C . TYR E 1 167 ? 19.110 -15.714 -22.402 1.00 32.75 167 TYR E C 1
ATOM 9227 O O . TYR E 1 167 ? 20.039 -15.373 -23.135 1.00 32.58 167 TYR E O 1
ATOM 9236 N N . PRO E 1 168 ? 18.063 -16.403 -22.856 1.00 33.36 168 PRO E N 1
ATOM 9237 C CA . PRO E 1 168 ? 17.990 -16.842 -24.261 1.00 33.74 168 PRO E CA 1
ATOM 9238 C C . PRO E 1 168 ? 18.094 -15.695 -25.268 1.00 34.01 168 PRO E C 1
ATOM 9239 O O . PRO E 1 168 ? 18.661 -15.884 -26.349 1.00 34.28 168 PRO E O 1
ATOM 9243 N N . GLU E 1 169 ? 17.555 -14.530 -24.912 1.00 34.22 169 GLU E N 1
ATOM 9244 C CA . GLU E 1 169 ? 17.573 -13.353 -25.783 1.00 34.46 169 GLU E CA 1
ATOM 9245 C C . GLU E 1 169 ? 18.893 -12.581 -25.766 1.00 33.94 169 GLU E C 1
ATOM 9246 O O . GLU E 1 169 ? 19.104 -11.709 -26.609 1.00 33.83 169 GLU E O 1
ATOM 9252 N N . GLY E 1 170 ? 19.767 -12.878 -24.803 1.00 33.42 170 GLY E N 1
ATOM 9253 C CA . GLY E 1 170 ? 21.089 -12.270 -24.731 1.00 32.86 170 GLY E CA 1
ATOM 9254 C C . GLY E 1 170 ? 21.390 -11.694 -23.354 1.00 32.44 170 GLY E C 1
ATOM 9255 O O . GLY E 1 170 ? 20.481 -11.278 -22.643 1.00 32.46 170 GLY E O 1
ATOM 9256 N N . PHE E 1 171 ? 22.669 -11.679 -22.987 1.00 31.98 171 PHE E N 1
ATOM 9257 C CA . PHE E 1 171 ? 23.114 -11.138 -21.700 1.00 31.58 171 PHE E CA 1
ATOM 9258 C C . PHE E 1 171 ? 23.095 -9.619 -21.755 1.00 31.92 171 PHE E C 1
ATOM 9259 O O . PHE E 1 171 ? 23.684 -9.023 -22.652 1.00 32.07 171 PHE E O 1
ATOM 9267 N N . LEU E 1 172 ? 22.448 -8.981 -20.786 1.00 32.17 172 LEU E N 1
ATOM 9268 C CA . LEU E 1 172 ? 22.275 -7.536 -20.859 1.00 32.23 172 LEU E CA 1
ATOM 9269 C C . LEU E 1 172 ? 23.115 -6.744 -19.856 1.00 31.38 172 LEU E C 1
ATOM 9270 O O . LEU E 1 172 ? 22.948 -5.531 -19.742 1.00 31.73 172 LEU E O 1
ATOM 9275 N N . GLY E 1 173 ? 24.037 -7.421 -19.172 1.00 30.01 173 GLY E N 1
ATOM 9276 C CA . GLY E 1 173 ? 24.941 -6.771 -18.234 1.00 29.10 173 GLY E CA 1
ATOM 9277 C C . GLY E 1 173 ? 24.428 -6.872 -16.813 1.00 27.97 173 GLY E C 1
ATOM 9278 O O . GLY E 1 173 ? 23.226 -6.792 -16.572 1.00 27.65 173 GLY E O 1
ATOM 9279 N N . TRP E 1 174 ? 25.342 -7.048 -15.864 1.00 27.22 174 TRP E N 1
ATOM 9280 C CA . TRP E 1 174 ? 24.956 -7.190 -14.462 1.00 26.84 174 TRP E CA 1
ATOM 9281 C C . TRP E 1 174 ? 24.363 -5.904 -13.886 1.00 27.40 174 TRP E C 1
ATOM 9282 O O . TRP E 1 174 ? 23.574 -5.958 -12.949 1.00 26.88 174 TRP E O 1
ATOM 9293 N N . ASP E 1 175 ? 24.738 -4.757 -14.442 1.00 28.13 175 ASP E N 1
ATOM 9294 C CA . ASP E 1 175 ? 24.116 -3.494 -14.030 1.00 28.95 175 ASP E CA 1
ATOM 9295 C C . ASP E 1 175 ? 22.595 -3.461 -14.260 1.00 29.22 175 ASP E C 1
ATOM 9296 O O . ASP E 1 175 ? 21.848 -3.040 -13.381 1.00 29.41 175 ASP E O 1
ATOM 9301 N N . ILE E 1 176 ? 22.100 -3.924 -15.404 1.00 29.31 176 ILE E N 1
ATOM 9302 C CA . ILE E 1 176 ? 20.648 -3.879 -15.584 1.00 29.46 176 ILE E CA 1
ATOM 9303 C C . ILE E 1 176 ? 19.932 -5.160 -15.120 1.00 28.76 176 ILE E C 1
ATOM 9304 O O . ILE E 1 176 ? 18.727 -5.297 -15.319 1.00 28.59 176 ILE E O 1
ATOM 9309 N N . GLU E 1 177 ? 20.665 -6.0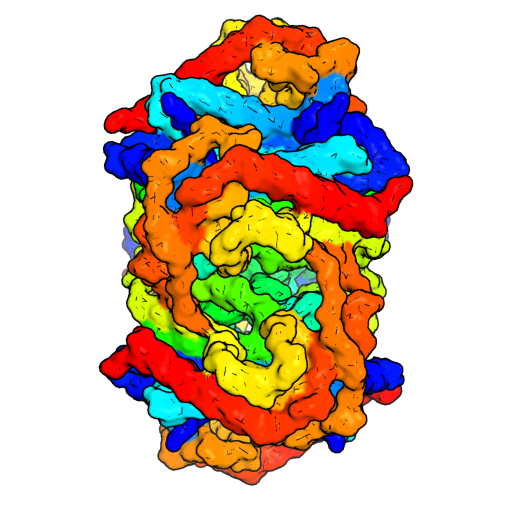69 -14.474 1.00 27.88 177 GLU E N 1
ATOM 9310 C CA . GLU E 1 177 ? 20.056 -7.175 -13.734 1.00 27.74 177 GLU E CA 1
ATOM 9311 C C . GLU E 1 177 ? 19.630 -6.709 -12.339 1.00 26.76 177 GLU E C 1
ATOM 9312 O O . GLU E 1 177 ? 20.041 -7.281 -11.311 1.00 27.94 177 GLU E O 1
ATOM 9318 N N . HIS E 1 178 ? 18.811 -5.661 -12.309 1.00 25.28 178 HIS E N 1
ATOM 9319 C CA . HIS E 1 178 ? 18.156 -5.225 -11.091 1.00 24.13 178 HIS E CA 1
ATOM 9320 C C . HIS E 1 178 ? 16.688 -5.623 -11.161 1.00 23.92 178 HIS E C 1
ATOM 9321 O O . HIS E 1 178 ? 15.920 -5.057 -11.942 1.00 23.37 178 HIS E O 1
ATOM 9328 N N . GLY E 1 179 ? 16.307 -6.593 -10.341 1.00 23.79 179 GLY E N 1
ATOM 9329 C CA . GLY E 1 179 ? 14.934 -7.059 -10.280 1.00 23.94 179 GLY E CA 1
ATOM 9330 C C . GLY E 1 179 ? 14.524 -7.857 -11.503 1.00 23.96 179 GLY E C 1
ATOM 9331 O O . GLY E 1 179 ? 13.330 -8.049 -11.730 1.00 24.33 179 GLY E O 1
ATOM 9332 N N . GLY E 1 180 ? 15.505 -8.312 -12.281 1.00 23.95 180 GLY E N 1
ATOM 9333 C CA . GLY E 1 180 ? 15.259 -9.064 -13.509 1.00 23.99 180 GLY E CA 1
ATOM 9334 C C . GLY E 1 180 ? 15.289 -10.572 -13.313 1.00 23.85 180 GLY E C 1
ATOM 9335 O O . GLY E 1 180 ? 14.984 -11.081 -12.241 1.00 23.23 180 GLY E O 1
ATOM 9336 N N . VAL E 1 181 ? 15.678 -11.285 -14.365 1.00 24.29 181 VAL E N 1
ATOM 9337 C CA . VAL E 1 181 ? 15.664 -12.751 -14.384 1.00 24.72 181 VAL E CA 1
ATOM 9338 C C . VAL E 1 181 ? 16.595 -13.368 -13.344 1.00 24.52 181 VAL E C 1
ATOM 9339 O O . VAL E 1 181 ? 16.229 -14.332 -12.682 1.00 24.75 181 VAL E O 1
ATOM 9343 N N . PHE E 1 182 ? 17.793 -12.809 -13.198 1.00 24.06 182 PHE E N 1
ATOM 9344 C CA . PHE E 1 182 ? 18.799 -13.362 -12.301 1.00 23.98 182 PHE E CA 1
ATOM 9345 C C . PHE E 1 182 ? 18.348 -13.362 -10.840 1.00 23.77 182 PHE E C 1
ATOM 9346 O O . PHE E 1 182 ? 18.284 -14.412 -10.210 1.00 23.87 182 PHE E O 1
ATOM 9354 N N . GLU E 1 183 ? 18.050 -12.183 -10.302 1.00 23.77 183 GLU E N 1
ATOM 9355 C CA . GLU E 1 183 ? 17.674 -12.069 -8.893 1.00 23.54 183 GLU E CA 1
ATOM 9356 C C . GLU E 1 183 ? 16.350 -12.755 -8.609 1.00 23.82 183 GLU E C 1
ATOM 9357 O O . GLU E 1 183 ? 16.201 -13.395 -7.572 1.00 23.74 183 GLU E O 1
ATOM 9363 N N . THR E 1 184 ? 15.397 -12.603 -9.524 1.00 23.85 184 THR E N 1
ATOM 9364 C CA . THR E 1 184 ? 14.059 -13.159 -9.334 1.00 24.20 184 THR E CA 1
ATOM 9365 C C . THR E 1 184 ? 14.098 -14.682 -9.363 1.00 24.63 184 THR E C 1
ATOM 9366 O O . THR E 1 184 ? 13.393 -15.325 -8.591 1.00 24.31 184 THR E O 1
ATOM 9370 N N . SER E 1 185 ? 14.935 -15.253 -10.226 1.00 25.14 185 SER E N 1
ATOM 9371 C CA . SER E 1 185 ? 15.066 -16.709 -10.311 1.00 25.75 185 SER E CA 1
ATOM 9372 C C . SER E 1 185 ? 15.635 -17.257 -9.009 1.00 26.14 185 SER E C 1
ATOM 9373 O O . SER E 1 185 ? 15.120 -18.231 -8.456 1.00 26.65 185 SER E O 1
ATOM 9376 N N . LEU E 1 186 ? 16.690 -16.619 -8.506 1.00 26.29 186 LEU E N 1
ATOM 9377 C CA . LEU E 1 186 ? 17.279 -17.016 -7.232 1.00 26.12 186 LEU E CA 1
ATOM 9378 C C . LEU E 1 186 ? 16.262 -16.956 -6.093 1.00 26.02 186 LEU E C 1
ATOM 9379 O O . LEU E 1 186 ? 16.234 -17.847 -5.248 1.00 25.91 186 LEU E O 1
ATOM 9384 N N . MET E 1 187 ? 15.435 -15.913 -6.084 1.00 26.00 187 MET E N 1
ATOM 9385 C CA . MET E 1 187 ? 14.423 -15.730 -5.047 1.00 26.03 187 MET E CA 1
ATOM 9386 C C . MET E 1 187 ? 13.298 -16.757 -5.179 1.00 26.60 187 MET E C 1
ATOM 9387 O O . MET E 1 187 ? 12.738 -17.189 -4.179 1.00 26.50 187 MET E O 1
ATOM 9392 N N . LEU E 1 188 ? 12.979 -17.153 -6.408 1.00 26.87 188 LEU E N 1
ATOM 9393 C CA . LEU E 1 188 ? 11.979 -18.203 -6.622 1.00 27.18 188 LEU E CA 1
ATOM 9394 C C . LEU E 1 188 ? 12.463 -19.537 -6.054 1.00 27.59 188 LEU E C 1
ATOM 9395 O O . LEU E 1 188 ? 11.669 -20.315 -5.516 1.00 28.37 188 LEU E O 1
ATOM 9400 N N . ALA E 1 189 ? 13.763 -19.793 -6.157 1.00 27.87 189 ALA E N 1
ATOM 9401 C CA . ALA E 1 189 ? 14.354 -21.016 -5.635 1.00 27.83 189 ALA E CA 1
ATOM 9402 C C . ALA E 1 189 ? 14.488 -21.012 -4.109 1.00 28.07 189 ALA E C 1
ATOM 9403 O O . ALA E 1 189 ? 14.310 -22.050 -3.467 1.00 28.26 189 ALA E O 1
ATOM 9405 N N . LEU E 1 190 ? 14.795 -19.853 -3.530 1.00 27.82 190 LEU E N 1
ATOM 9406 C CA . LEU E 1 190 ? 15.140 -19.772 -2.106 1.00 27.80 190 LEU E CA 1
ATOM 9407 C C . LEU E 1 190 ? 14.001 -19.294 -1.214 1.00 27.60 190 LEU E C 1
ATOM 9408 O O . LEU E 1 190 ? 13.837 -19.799 -0.102 1.00 27.65 190 LEU E O 1
ATOM 9413 N N . TYR E 1 191 ? 13.252 -18.301 -1.683 1.00 27.43 191 TYR E N 1
ATOM 9414 C CA . TYR E 1 191 ? 12.213 -17.634 -0.897 1.00 27.79 191 TYR E CA 1
ATOM 9415 C C . TYR E 1 191 ? 10.985 -17.341 -1.759 1.00 28.00 191 TYR E C 1
ATOM 9416 O O . TYR E 1 191 ? 10.614 -16.190 -1.956 1.00 27.61 191 TYR E O 1
ATOM 9425 N N . PRO E 1 192 ? 10.339 -18.388 -2.275 1.00 28.69 192 PRO E N 1
ATOM 9426 C CA . PRO E 1 192 ? 9.209 -18.205 -3.198 1.00 29.20 192 PRO E CA 1
ATOM 9427 C C . PRO E 1 192 ? 8.047 -17.339 -2.689 1.00 29.54 192 PRO E C 1
ATOM 9428 O O . PRO E 1 192 ? 7.396 -16.706 -3.513 1.00 29.64 192 PRO E O 1
ATOM 9432 N N . ASP E 1 193 ? 7.797 -17.302 -1.381 1.00 30.18 193 ASP E N 1
ATOM 9433 C CA . ASP E 1 193 ? 6.702 -16.497 -0.828 1.00 31.02 193 ASP E CA 1
ATOM 9434 C C . ASP E 1 193 ? 6.921 -14.985 -0.932 1.00 30.87 193 ASP E C 1
ATOM 9435 O O . ASP E 1 193 ? 5.967 -14.211 -0.822 1.00 31.19 193 ASP E O 1
ATOM 9440 N N . LEU E 1 194 ? 8.171 -14.575 -1.140 1.00 30.64 194 LEU E N 1
ATOM 9441 C CA . LEU E 1 194 ? 8.529 -13.168 -1.279 1.00 30.75 194 LEU E CA 1
ATOM 9442 C C . LEU E 1 194 ? 8.500 -12.687 -2.732 1.00 31.07 194 LEU E C 1
ATOM 9443 O O . LEU E 1 194 ? 8.776 -11.514 -3.010 1.00 31.13 194 LEU E O 1
ATOM 9448 N N . VAL E 1 195 ? 8.170 -13.597 -3.649 1.00 31.31 195 VAL E N 1
ATOM 9449 C CA . VAL E 1 195 ? 8.017 -13.286 -5.067 1.00 31.63 195 VAL E CA 1
ATOM 9450 C C . VAL E 1 195 ? 6.584 -13.585 -5.509 1.00 32.23 195 VAL E C 1
ATOM 9451 O O . VAL E 1 195 ? 6.030 -14.632 -5.169 1.00 32.41 195 VAL E O 1
ATOM 9455 N N . ASP E 1 196 ? 5.998 -12.656 -6.257 1.00 32.87 196 ASP E N 1
ATOM 9456 C CA . ASP E 1 196 ? 4.736 -12.878 -6.959 1.00 33.52 196 ASP E CA 1
ATOM 9457 C C . ASP E 1 196 ? 4.955 -12.551 -8.437 1.00 33.73 196 ASP E C 1
ATOM 9458 O O . ASP E 1 196 ? 4.818 -11.407 -8.853 1.00 33.54 196 ASP E O 1
ATOM 9463 N N . LEU E 1 197 ? 5.282 -13.574 -9.222 1.00 34.38 197 LEU E N 1
ATOM 9464 C CA . LEU E 1 197 ? 5.639 -13.395 -10.631 1.00 34.95 197 LEU E CA 1
ATOM 9465 C C . LEU E 1 197 ? 4.501 -12.827 -11.491 1.00 35.41 197 LEU E C 1
ATOM 9466 O O . LEU E 1 197 ? 4.759 -12.233 -12.538 1.00 35.31 197 LEU E O 1
ATOM 9471 N N . ASP E 1 198 ? 3.254 -12.995 -11.050 1.00 36.04 198 ASP E N 1
ATOM 9472 C CA . ASP E 1 198 ? 2.105 -12.405 -11.750 1.00 36.48 198 ASP E CA 1
ATOM 9473 C C . ASP E 1 198 ? 2.135 -10.874 -11.784 1.00 36.67 198 ASP E C 1
ATOM 9474 O O . ASP E 1 198 ? 1.517 -10.264 -12.653 1.00 36.71 198 ASP E O 1
ATOM 9479 N N . ARG E 1 199 ? 2.843 -10.255 -10.837 1.00 36.68 199 ARG E N 1
ATOM 9480 C CA . ARG E 1 199 ? 2.921 -8.797 -10.755 1.00 36.82 199 ARG E CA 1
ATOM 9481 C C . ARG E 1 199 ? 4.076 -8.194 -11.560 1.00 36.36 199 ARG E C 1
ATOM 9482 O O . ARG E 1 199 ? 4.221 -6.974 -11.601 1.00 36.43 199 ARG E O 1
ATOM 9490 N N . VAL E 1 200 ? 4.885 -9.038 -12.199 1.00 36.11 200 VAL E N 1
ATOM 9491 C CA . VAL E 1 200 ? 5.972 -8.567 -13.057 1.00 35.86 200 VAL E CA 1
ATOM 9492 C C . VAL E 1 200 ? 5.425 -7.681 -14.170 1.00 35.96 200 VAL E C 1
ATOM 9493 O O . VAL E 1 200 ? 4.465 -8.051 -14.848 1.00 36.06 200 VAL E O 1
ATOM 9497 N N . VAL E 1 201 ? 6.025 -6.507 -14.337 1.00 35.76 201 VAL E N 1
ATOM 9498 C CA . VAL E 1 201 ? 5.754 -5.646 -15.485 1.00 35.72 201 VAL E CA 1
ATOM 9499 C C . VAL E 1 201 ? 6.804 -5.963 -16.550 1.00 35.52 201 VAL E C 1
ATOM 9500 O O . VAL E 1 201 ? 8.006 -5.798 -16.319 1.00 35.36 201 VAL E O 1
ATOM 9504 N N . ASP E 1 202 ? 6.343 -6.429 -17.710 1.00 34.99 202 ASP E N 1
ATOM 9505 C CA . ASP E 1 202 ? 7.214 -6.983 -18.743 1.00 34.69 202 ASP E CA 1
ATOM 9506 C C . ASP E 1 202 ? 7.645 -5.913 -19.753 1.00 34.13 202 ASP E C 1
ATOM 9507 O O . ASP E 1 202 ? 7.235 -5.935 -20.918 1.00 34.60 202 ASP E O 1
ATOM 9512 N N . HIS E 1 203 ? 8.484 -4.987 -19.295 1.00 32.97 203 HIS E N 1
ATOM 9513 C CA . HIS E 1 203 ? 9.005 -3.904 -20.129 1.00 32.02 203 HIS E CA 1
ATOM 9514 C C . HIS E 1 203 ? 10.318 -4.335 -20.794 1.00 31.27 203 HIS E C 1
ATOM 9515 O O . HIS E 1 203 ? 10.965 -5.283 -20.338 1.00 30.70 203 HIS E O 1
ATOM 9522 N N . PRO E 1 204 ? 10.720 -3.647 -21.864 1.00 30.75 204 PRO E N 1
ATOM 9523 C CA . PRO E 1 204 ? 12.026 -3.916 -22.480 1.00 30.37 204 PRO E CA 1
ATOM 9524 C C . PRO E 1 204 ? 13.190 -3.478 -21.579 1.00 29.91 204 PRO E C 1
ATOM 9525 O O . PRO E 1 204 ? 12.997 -2.607 -20.726 1.00 29.83 204 PRO E O 1
ATOM 9529 N N . PRO E 1 205 ? 14.371 -4.069 -21.756 1.00 29.36 205 PRO E N 1
ATOM 9530 C CA . PRO E 1 205 ? 15.525 -3.724 -20.914 1.00 29.16 205 PRO E CA 1
ATOM 9531 C C . PRO E 1 205 ? 15.801 -2.221 -20.930 1.00 28.95 205 PRO E C 1
ATOM 9532 O O . PRO E 1 205 ? 15.722 -1.585 -21.983 1.00 29.05 205 PRO E O 1
ATOM 9536 N N . ALA E 1 206 ? 16.099 -1.658 -19.764 1.00 28.39 206 ALA E N 1
ATOM 9537 C CA . ALA E 1 206 ? 16.391 -0.239 -19.652 1.00 28.19 206 ALA E CA 1
ATOM 9538 C C . ALA E 1 206 ? 17.618 0.109 -20.481 1.00 27.95 206 ALA E C 1
ATOM 9539 O O . ALA E 1 206 ? 18.601 -0.632 -20.480 1.00 27.52 206 ALA E O 1
ATOM 9541 N N . THR E 1 207 ? 17.544 1.229 -21.196 1.00 27.84 207 THR E N 1
ATOM 9542 C CA . THR E 1 207 ? 18.702 1.783 -21.893 1.00 28.17 207 THR E CA 1
ATOM 9543 C C . THR E 1 207 ? 18.944 3.216 -21.451 1.00 27.95 207 THR E C 1
ATOM 9544 O O . THR E 1 207 ? 18.024 3.932 -21.052 1.00 28.18 207 THR E O 1
ATOM 9548 N N . PHE E 1 208 ? 20.202 3.621 -21.533 1.00 27.92 208 PHE E N 1
ATOM 9549 C CA . PHE E 1 208 ? 20.626 4.939 -21.094 1.00 28.04 208 PHE E CA 1
ATOM 9550 C C . PHE E 1 208 ? 21.685 5.478 -22.040 1.00 27.74 208 PHE E C 1
ATOM 9551 O O . PHE E 1 208 ? 22.436 4.706 -22.641 1.00 28.29 208 PHE E O 1
ATOM 9559 N N . PRO E 1 209 ? 21.787 6.798 -22.141 1.00 27.90 209 PRO E N 1
ATOM 9560 C CA . PRO E 1 209 ? 22.892 7.413 -22.877 1.00 27.56 209 PRO E CA 1
ATOM 9561 C C . PRO E 1 209 ? 24.189 7.241 -22.094 1.00 27.10 209 PRO E C 1
ATOM 9562 O O . PRO E 1 209 ? 24.128 6.795 -20.936 1.00 27.08 209 PRO E O 1
ATOM 9566 N N . PRO E 1 210 ? 25.331 7.558 -22.703 1.00 26.30 210 PRO E N 1
ATOM 9567 C CA . PRO E 1 210 ? 26.631 7.364 -22.060 1.00 25.89 210 PRO E CA 1
ATOM 9568 C C . PRO E 1 210 ? 26.976 8.482 -21.064 1.00 25.25 210 PRO E C 1
ATOM 9569 O O . PRO E 1 210 ? 28.118 8.929 -20.996 1.00 25.16 210 PRO E O 1
ATOM 9573 N N . TYR E 1 211 ? 25.983 8.923 -20.300 1.00 24.36 211 TYR E N 1
ATOM 9574 C CA . TYR E 1 211 ? 26.207 9.844 -19.190 1.00 23.70 211 TYR E CA 1
ATOM 9575 C C . TYR E 1 211 ? 25.115 9.704 -18.138 1.00 23.52 211 TYR E C 1
ATOM 9576 O O . TYR E 1 211 ? 24.093 9.040 -18.356 1.00 23.33 211 TYR E O 1
ATOM 9585 N N . ASP E 1 212 ? 25.343 10.337 -16.994 1.00 22.97 212 ASP E N 1
ATOM 9586 C CA . ASP E 1 212 ? 24.391 10.326 -15.889 1.00 23.32 212 ASP E CA 1
ATOM 9587 C C . ASP E 1 212 ? 23.969 11.737 -15.545 1.00 22.44 212 ASP E C 1
ATOM 9588 O O . ASP E 1 212 ? 24.751 12.673 -15.682 1.00 21.68 212 ASP E O 1
ATOM 9593 N N . VAL E 1 213 ? 22.729 11.884 -15.086 1.00 21.20 213 VAL E N 1
ATOM 9594 C CA . VAL E 1 213 ? 22.173 13.178 -14.728 1.00 21.10 213 VAL E CA 1
ATOM 9595 C C . VAL E 1 213 ? 21.717 13.171 -13.270 1.00 20.25 213 VAL E C 1
ATOM 9596 O O . VAL E 1 213 ? 21.059 12.230 -12.814 1.00 19.39 213 VAL E O 1
ATOM 9600 N N . PHE E 1 214 ? 22.094 14.225 -12.548 1.00 19.79 214 PHE E N 1
ATOM 9601 C CA . PHE E 1 214 ? 21.649 14.463 -11.180 1.00 20.26 214 PHE E CA 1
ATOM 9602 C C . PHE E 1 214 ? 21.093 15.884 -11.081 1.00 20.81 214 PHE E C 1
ATOM 9603 O O . PHE E 1 214 ? 21.644 16.788 -11.698 1.00 20.85 214 PHE E O 1
ATOM 9611 N N . PRO E 1 215 ? 20.026 16.124 -10.323 1.00 22.03 215 PRO E N 1
ATOM 9612 C CA . PRO E 1 215 ? 19.263 15.112 -9.583 1.00 23.26 215 PRO E CA 1
ATOM 9613 C C . PRO E 1 215 ? 18.696 14.043 -10.491 1.00 24.37 215 PRO E C 1
ATOM 9614 O O . PRO E 1 215 ? 18.397 14.327 -11.653 1.00 23.95 215 PRO E O 1
ATOM 9618 N N . VAL E 1 216 ? 18.573 12.831 -9.956 1.00 25.78 216 VAL E N 1
ATOM 9619 C CA . VAL E 1 216 ? 18.063 11.703 -10.714 1.00 27.15 216 VAL E CA 1
ATOM 9620 C C . VAL E 1 216 ? 16.676 12.044 -11.237 1.00 27.94 216 VAL E C 1
ATOM 9621 O O . VAL E 1 216 ? 15.818 12.537 -10.494 1.00 28.64 216 VAL E O 1
ATOM 9625 N N . ASP E 1 217 ? 16.494 11.815 -12.532 1.00 28.57 217 ASP E N 1
ATOM 9626 C CA . ASP E 1 217 ? 15.250 12.084 -13.236 1.00 28.99 217 ASP E CA 1
ATOM 9627 C C . ASP E 1 217 ? 14.430 10.796 -13.298 1.00 28.81 217 ASP E C 1
ATOM 9628 O O . ASP E 1 217 ? 14.806 9.878 -14.026 1.00 28.75 217 ASP E O 1
ATOM 9633 N N . PRO E 1 218 ? 13.321 10.720 -12.556 1.00 28.82 218 PRO E N 1
ATOM 9634 C CA . PRO E 1 218 ? 12.534 9.478 -12.467 1.00 28.72 218 PRO E CA 1
ATOM 9635 C C . PRO E 1 218 ? 12.015 8.938 -13.808 1.00 28.76 218 PRO E C 1
ATOM 9636 O O . PRO E 1 218 ? 11.807 7.733 -13.928 1.00 28.45 218 PRO E O 1
ATOM 9640 N N . ALA E 1 219 ? 11.821 9.811 -14.792 1.00 29.19 219 ALA E N 1
ATOM 9641 C CA . ALA E 1 219 ? 11.332 9.400 -16.106 1.00 29.42 219 ALA E CA 1
ATOM 9642 C C . ALA E 1 219 ? 12.283 8.461 -16.865 1.00 29.80 219 ALA E C 1
ATOM 9643 O O . ALA E 1 219 ? 11.843 7.733 -17.749 1.00 30.16 219 ALA E O 1
ATOM 9645 N N . ARG E 1 220 ? 13.570 8.463 -16.509 1.00 29.85 220 ARG E N 1
ATOM 9646 C CA . ARG E 1 220 ? 14.582 7.666 -17.212 1.00 29.95 220 ARG E CA 1
ATOM 9647 C C . ARG E 1 220 ? 14.784 6.263 -16.621 1.00 29.24 220 ARG E C 1
ATOM 9648 O O . ARG E 1 220 ? 15.627 5.508 -17.102 1.00 29.57 220 ARG E O 1
ATOM 9656 N N . THR E 1 221 ? 14.034 5.933 -15.569 1.00 28.37 221 THR E N 1
ATOM 9657 C CA . THR E 1 221 ? 13.953 4.572 -15.041 1.00 27.88 221 THR E CA 1
ATOM 9658 C C . THR E 1 221 ? 12.589 4.018 -15.446 1.00 27.82 221 THR E C 1
ATOM 9659 O O . THR E 1 221 ? 11.609 4.751 -15.392 1.00 27.73 221 THR E O 1
ATOM 9663 N N . PRO E 1 222 ? 12.504 2.751 -15.850 1.00 27.69 222 PRO E N 1
ATOM 9664 C CA . PRO E 1 222 ? 11.189 2.122 -16.037 1.00 27.72 222 PRO E CA 1
ATOM 9665 C C . PRO E 1 222 ? 10.342 2.273 -14.775 1.00 27.91 222 PRO E C 1
ATOM 9666 O O . PRO E 1 222 ? 10.862 2.095 -13.673 1.00 27.42 222 PRO E O 1
ATOM 9670 N N . ALA E 1 223 ? 9.061 2.600 -14.935 1.00 27.73 223 ALA E N 1
ATOM 9671 C CA . ALA E 1 223 ? 8.198 2.954 -13.806 1.00 27.81 223 ALA E CA 1
ATOM 9672 C C . ALA E 1 223 ? 8.186 1.950 -12.653 1.00 27.40 223 ALA E C 1
ATOM 9673 O O . ALA E 1 223 ? 8.168 2.367 -11.494 1.00 27.61 223 ALA E O 1
ATOM 9675 N N . PRO E 1 224 ? 8.168 0.647 -12.945 1.00 26.87 224 PRO E N 1
ATOM 9676 C CA . PRO E 1 224 ? 8.192 -0.369 -11.886 1.00 26.49 224 PRO E CA 1
ATOM 9677 C C . PRO E 1 224 ? 9.462 -0.385 -11.033 1.00 25.94 224 PRO E C 1
ATOM 9678 O O . PRO E 1 224 ? 9.422 -0.948 -9.947 1.00 25.68 224 PRO E O 1
ATOM 9682 N N . GLY E 1 225 ? 10.557 0.188 -11.523 1.00 25.58 225 GLY E N 1
ATOM 9683 C CA . GLY E 1 225 ? 11.804 0.244 -10.775 1.00 25.08 225 GLY E CA 1
ATOM 9684 C C . GLY E 1 225 ? 12.794 -0.823 -11.204 1.00 24.94 225 GLY E C 1
ATOM 9685 O O . GLY E 1 225 ? 13.982 -0.744 -10.887 1.00 24.55 225 GLY E O 1
ATOM 9686 N N . THR E 1 226 ? 12.306 -1.833 -11.923 1.00 24.55 226 THR E N 1
ATOM 9687 C CA . THR E 1 226 ? 13.169 -2.864 -12.488 1.00 24.49 226 THR E CA 1
ATOM 9688 C C . THR E 1 226 ? 13.923 -2.317 -13.700 1.00 24.05 226 THR E C 1
ATOM 9689 O O . THR E 1 226 ? 13.424 -1.443 -14.401 1.00 23.90 226 THR E O 1
ATOM 9693 N N . LEU E 1 227 ? 15.131 -2.821 -13.933 1.00 24.26 227 LEU E N 1
ATOM 9694 C CA . LEU E 1 227 ? 15.900 -2.444 -15.113 1.00 24.29 227 LEU E CA 1
ATOM 9695 C C . LEU E 1 227 ? 15.728 -3.473 -16.229 1.00 24.79 227 LEU E C 1
ATOM 9696 O O . LEU E 1 227 ? 16.034 -3.195 -17.384 1.00 25.39 227 LEU E O 1
ATOM 9701 N N . SER E 1 228 ? 15.228 -4.654 -15.883 1.00 25.49 228 SER E N 1
ATOM 9702 C CA . SER E 1 228 ? 14.833 -5.645 -16.883 1.00 26.05 228 SER E CA 1
ATOM 9703 C C . SER E 1 228 ? 13.707 -6.527 -16.359 1.00 26.51 228 SER E C 1
ATOM 9704 O O . SER E 1 228 ? 13.460 -6.597 -15.155 1.00 26.43 228 SER E O 1
ATOM 9707 N N . SER E 1 229 ? 13.050 -7.217 -17.286 1.00 26.89 229 SER E N 1
ATOM 9708 C CA . SER E 1 229 ? 11.859 -8.005 -16.983 1.00 27.42 229 SER E CA 1
ATOM 9709 C C . SER E 1 229 ? 12.209 -9.382 -16.444 1.00 27.50 229 SER E C 1
ATOM 9710 O O . SER E 1 229 ? 13.070 -10.071 -16.991 1.00 27.79 229 SER E O 1
ATOM 9713 N N . ALA E 1 230 ? 11.499 -9.794 -15.397 1.00 27.99 230 ALA E N 1
ATOM 9714 C CA . ALA E 1 230 ? 11.706 -11.091 -14.770 1.00 28.60 230 ALA E CA 1
ATOM 9715 C C . ALA E 1 230 ? 10.649 -12.092 -15.246 1.00 29.27 230 ALA E C 1
ATOM 9716 O O . ALA E 1 230 ? 10.413 -13.093 -14.581 1.00 29.56 230 ALA E O 1
ATOM 9718 N N . LYS E 1 231 ? 10.029 -11.826 -16.396 1.00 30.22 231 LYS E N 1
ATOM 9719 C CA . LYS E 1 231 ? 8.934 -12.673 -16.895 1.00 31.02 231 LYS E CA 1
ATOM 9720 C C . LYS E 1 231 ? 9.338 -14.145 -17.022 1.00 31.15 231 LYS E C 1
ATOM 9721 O O . LYS E 1 231 ? 8.571 -15.032 -16.644 1.00 31.73 231 LYS E O 1
ATOM 9727 N N . THR E 1 232 ? 10.542 -14.395 -17.532 1.00 31.08 232 THR E N 1
ATOM 9728 C CA . THR E 1 232 ? 11.046 -15.750 -17.754 1.00 31.06 232 THR E CA 1
ATOM 9729 C C . THR E 1 232 ? 11.850 -16.300 -16.574 1.00 30.68 232 THR E C 1
ATOM 9730 O O . THR E 1 232 ? 12.557 -17.298 -16.714 1.00 30.76 232 THR E O 1
ATOM 9734 N N . ALA E 1 233 ? 11.761 -15.647 -15.417 1.00 30.19 233 ALA E N 1
ATOM 9735 C CA . ALA E 1 233 ? 12.428 -16.141 -14.221 1.00 30.09 233 ALA E CA 1
ATOM 9736 C C . ALA E 1 233 ? 11.764 -17.439 -13.781 1.00 29.85 233 ALA E C 1
ATOM 9737 O O . ALA E 1 233 ? 10.563 -17.616 -13.973 1.00 29.86 233 ALA E O 1
ATOM 9739 N N . SER E 1 234 ? 12.551 -18.341 -13.205 1.00 29.74 234 SER E N 1
ATOM 9740 C CA . SER E 1 234 ? 12.020 -19.600 -12.686 1.00 29.92 234 SER E CA 1
ATOM 9741 C C . SER E 1 234 ? 12.894 -20.188 -11.585 1.00 30.31 234 SER E C 1
ATOM 9742 O O . SER E 1 234 ? 14.076 -19.871 -11.474 1.00 30.21 234 SER E O 1
ATOM 9745 N N . ARG E 1 235 ? 12.300 -21.068 -10.783 1.00 30.56 235 ARG E N 1
ATOM 9746 C CA . ARG E 1 235 ? 13.022 -21.789 -9.744 1.00 31.00 235 ARG E CA 1
ATOM 9747 C C . ARG E 1 235 ? 14.179 -22.589 -10.332 1.00 30.59 235 ARG E C 1
ATOM 9748 O O . ARG E 1 235 ? 15.231 -22.703 -9.716 1.00 30.60 235 ARG E O 1
ATOM 9756 N N . GLU E 1 236 ? 13.981 -23.143 -11.525 1.00 30.46 236 GLU E N 1
ATOM 9757 C CA . GLU E 1 236 ? 15.002 -23.986 -12.158 1.00 30.36 236 GLU E CA 1
ATOM 9758 C C . GLU E 1 236 ? 16.234 -23.157 -12.528 1.00 29.34 236 GLU E C 1
ATOM 9759 O O . GLU E 1 236 ? 17.365 -23.598 -12.338 1.00 28.90 236 GLU E O 1
ATOM 9765 N N . LYS E 1 237 ? 16.002 -21.959 -13.053 1.00 28.85 237 LYS E N 1
ATOM 9766 C CA . LYS E 1 237 ? 17.092 -21.022 -13.339 1.00 28.29 237 LYS E CA 1
ATOM 9767 C C . LYS E 1 237 ? 17.799 -20.634 -12.043 1.00 27.88 237 LYS E C 1
ATOM 9768 O O . LYS E 1 237 ? 19.020 -20.507 -12.014 1.00 27.63 237 LYS E O 1
ATOM 9774 N N . GLY E 1 238 ? 17.018 -20.472 -10.979 1.00 27.89 238 GLY E N 1
ATOM 9775 C CA . GLY E 1 238 ? 17.536 -20.156 -9.660 1.00 27.82 238 GLY E CA 1
ATOM 9776 C C . GLY E 1 238 ? 18.445 -21.226 -9.096 1.00 27.86 238 GLY E C 1
ATOM 9777 O O . GLY E 1 238 ? 19.485 -20.924 -8.531 1.00 27.57 238 GLY E O 1
ATOM 9778 N N . GLU E 1 239 ? 18.064 -22.490 -9.261 1.00 28.01 239 GLU E N 1
ATOM 9779 C CA . GLU E 1 239 ? 18.882 -23.594 -8.776 1.00 28.37 239 GLU E CA 1
ATOM 9780 C C . GLU E 1 239 ? 20.175 -23.710 -9.565 1.00 28.06 239 GLU E C 1
ATOM 9781 O O . GLU E 1 239 ? 21.211 -24.064 -9.016 1.00 27.73 239 GLU E O 1
ATOM 9787 N N . LEU E 1 240 ? 20.109 -23.412 -10.859 1.00 28.02 240 LEU E N 1
ATOM 9788 C CA . LEU E 1 240 ? 21.291 -23.429 -11.710 1.00 28.24 240 LEU E CA 1
ATOM 9789 C C . LEU E 1 240 ? 22.273 -22.335 -11.279 1.00 27.99 240 LEU E C 1
ATOM 9790 O O . LEU E 1 240 ? 23.469 -22.588 -11.130 1.00 27.94 240 LEU E O 1
ATOM 9795 N N . ILE E 1 241 ? 21.753 -21.128 -11.075 1.00 28.12 241 ILE E N 1
ATOM 9796 C CA . ILE E 1 241 ? 22.569 -19.992 -10.634 1.00 27.82 241 ILE E CA 1
ATOM 9797 C C . ILE E 1 241 ? 23.214 -20.332 -9.303 1.00 27.95 241 ILE E C 1
ATOM 9798 O O . ILE E 1 241 ? 24.416 -20.167 -9.128 1.00 27.94 241 ILE E O 1
ATOM 9803 N N . LEU E 1 242 ? 22.396 -20.824 -8.377 1.00 28.25 242 LEU E N 1
ATOM 9804 C CA . LEU E 1 242 ? 22.835 -21.140 -7.023 1.00 28.57 242 LEU E CA 1
ATOM 9805 C C . LEU E 1 242 ? 23.988 -22.131 -7.015 1.00 28.70 242 LEU E C 1
ATOM 9806 O O . LEU E 1 242 ? 24.960 -21.944 -6.300 1.00 28.82 242 LEU E O 1
ATOM 9811 N N . GLU E 1 243 ? 23.893 -23.180 -7.829 1.00 29.06 243 GLU E N 1
ATOM 9812 C CA . GLU E 1 243 ? 24.952 -24.184 -7.888 1.00 29.45 243 GLU E CA 1
ATOM 9813 C C . GLU E 1 243 ? 26.233 -23.633 -8.500 1.00 28.78 243 GLU E C 1
ATOM 9814 O O . GLU E 1 243 ? 27.325 -23.943 -8.041 1.00 28.36 243 GLU E O 1
ATOM 9820 N N . VAL E 1 244 ? 26.094 -22.824 -9.543 1.00 28.16 244 VAL E N 1
ATOM 9821 C CA . VAL E 1 244 ? 27.242 -22.239 -10.226 1.00 28.01 244 VAL E CA 1
ATOM 9822 C C . VAL E 1 244 ? 27.980 -21.270 -9.297 1.00 27.39 244 VAL E C 1
ATOM 9823 O O . VAL E 1 244 ? 29.203 -21.287 -9.228 1.00 27.28 244 VAL E O 1
ATOM 9827 N N . CYS E 1 245 ? 27.229 -20.447 -8.576 1.00 27.09 245 CYS E N 1
ATOM 9828 C CA . CYS E 1 245 ? 27.814 -19.472 -7.655 1.00 26.95 245 CYS E CA 1
ATOM 9829 C C . CYS E 1 245 ? 28.485 -20.151 -6.470 1.00 26.63 245 CYS E C 1
ATOM 9830 O O . CYS E 1 245 ? 29.615 -19.826 -6.127 1.00 26.36 245 CYS E O 1
ATOM 9833 N N . VAL E 1 246 ? 27.791 -21.102 -5.852 1.00 26.48 246 VAL E N 1
ATOM 9834 C CA . VAL E 1 246 ? 28.314 -21.765 -4.664 1.00 26.40 246 VAL E CA 1
ATOM 9835 C C . VAL E 1 246 ? 29.584 -22.545 -5.002 1.00 26.11 246 VAL E C 1
ATOM 9836 O O . VAL E 1 246 ? 30.569 -22.447 -4.292 1.00 26.02 246 VAL E O 1
ATOM 9840 N N . GLN E 1 247 ? 29.573 -23.300 -6.097 1.00 26.30 247 GLN E N 1
ATOM 9841 C CA . GLN E 1 247 ? 30.753 -24.063 -6.498 1.00 26.43 247 GLN E CA 1
ATOM 9842 C C . GLN E 1 247 ? 31.933 -23.150 -6.849 1.00 25.94 247 GLN E C 1
ATOM 9843 O O . GLN E 1 247 ? 33.047 -23.361 -6.393 1.00 26.09 247 GLN E O 1
ATOM 9849 N N . GLY E 1 248 ? 31.676 -22.141 -7.673 1.00 25.63 248 GLY E N 1
ATOM 9850 C CA . GLY E 1 248 ? 32.716 -21.239 -8.128 1.00 25.41 248 GLY E CA 1
ATOM 9851 C C . GLY E 1 248 ? 33.364 -20.465 -6.995 1.00 25.02 248 GLY E C 1
ATOM 9852 O O . GLY E 1 248 ? 34.578 -20.319 -6.956 1.00 25.24 248 GLY E O 1
ATOM 9853 N N . ILE E 1 249 ? 32.544 -19.986 -6.068 1.00 25.06 249 ILE E N 1
ATOM 9854 C CA . ILE E 1 249 ? 33.024 -19.219 -4.923 1.00 24.91 249 ILE E CA 1
ATOM 9855 C C . ILE E 1 249 ? 33.739 -20.122 -3.925 1.00 25.09 249 ILE E C 1
ATOM 9856 O O . ILE E 1 249 ? 34.797 -19.764 -3.412 1.00 25.32 249 ILE E O 1
ATOM 9861 N N . ALA E 1 250 ? 33.176 -21.301 -3.670 1.00 25.67 250 ALA E N 1
ATOM 9862 C CA . ALA E 1 250 ? 33.835 -22.288 -2.817 1.00 25.80 250 ALA E CA 1
ATOM 9863 C C . ALA E 1 250 ? 35.235 -22.606 -3.333 1.00 26.04 250 ALA E C 1
ATOM 9864 O O . ALA E 1 250 ? 36.179 -22.643 -2.561 1.00 26.27 250 ALA E O 1
ATOM 9866 N N . ASP E 1 251 ? 35.370 -22.809 -4.644 1.00 26.57 251 ASP E N 1
ATOM 9867 C CA . ASP E 1 251 ? 36.666 -23.117 -5.249 1.00 27.20 251 ASP E CA 1
ATOM 9868 C C . ASP E 1 251 ? 37.631 -21.940 -5.128 1.00 27.10 251 ASP E C 1
ATOM 9869 O O . ASP E 1 251 ? 38.804 -22.123 -4.831 1.00 27.10 251 ASP E O 1
ATOM 9874 N N . ALA E 1 252 ? 37.129 -20.733 -5.371 1.00 27.26 252 ALA E N 1
ATOM 9875 C CA . ALA E 1 252 ? 37.951 -19.529 -5.309 1.00 27.27 252 ALA E CA 1
ATOM 9876 C C . ALA E 1 252 ? 38.483 -19.306 -3.899 1.00 27.23 252 ALA E C 1
ATOM 9877 O O . ALA E 1 252 ? 39.649 -18.983 -3.723 1.00 26.96 252 ALA E O 1
ATOM 9879 N N . ILE E 1 253 ? 37.635 -19.513 -2.898 1.00 27.85 253 ILE E N 1
ATOM 9880 C CA . ILE E 1 253 ? 38.031 -19.282 -1.511 1.00 28.64 253 ILE E CA 1
ATOM 9881 C C . ILE E 1 253 ? 39.031 -20.346 -1.058 1.00 29.27 253 ILE E C 1
ATOM 9882 O O . ILE E 1 253 ? 39.987 -20.040 -0.360 1.00 29.28 253 ILE E O 1
ATOM 9887 N N . ARG E 1 254 ? 38.828 -21.589 -1.485 1.00 30.26 254 ARG E N 1
ATOM 9888 C CA . ARG E 1 254 ? 39.781 -22.661 -1.196 1.00 31.20 254 ARG E CA 1
ATOM 9889 C C . ARG E 1 254 ? 41.159 -22.357 -1.782 1.00 31.25 254 ARG E C 1
ATOM 9890 O O . ARG E 1 254 ? 42.178 -22.680 -1.176 1.00 31.43 254 ARG E O 1
ATOM 9898 N N . GLU E 1 255 ? 41.186 -21.734 -2.959 1.00 31.34 255 GLU E N 1
ATOM 9899 C CA . GLU E 1 255 ? 42.442 -21.355 -3.595 1.00 31.71 255 GLU E CA 1
ATOM 9900 C C . GLU E 1 255 ? 43.143 -20.207 -2.867 1.00 31.17 255 GLU E C 1
ATOM 9901 O O . GLU E 1 255 ? 44.352 -20.256 -2.650 1.00 30.82 255 GLU E O 1
ATOM 9907 N N . GLU E 1 256 ? 42.390 -19.177 -2.488 1.00 30.64 256 GLU E N 1
ATOM 9908 C CA . GLU E 1 256 ? 42.980 -18.001 -1.845 1.00 30.24 256 GLU E CA 1
ATOM 9909 C C . GLU E 1 256 ? 43.292 -18.237 -0.368 1.00 30.45 256 GLU E C 1
ATOM 9910 O O . GLU E 1 256 ? 44.240 -17.660 0.163 1.00 30.35 256 GLU E O 1
ATOM 9916 N N . PHE E 1 257 ? 42.494 -19.088 0.278 1.00 30.65 257 PHE E N 1
ATOM 9917 C CA . PHE E 1 257 ? 42.622 -19.392 1.701 1.00 30.97 257 PHE E CA 1
ATOM 9918 C C . PHE E 1 257 ? 42.729 -20.909 1.913 1.00 32.04 257 PHE E C 1
ATOM 9919 O O . PHE E 1 257 ? 41.817 -21.526 2.470 1.00 31.57 257 PHE E O 1
ATOM 9927 N N . PRO E 1 258 ? 43.831 -21.507 1.474 1.00 33.48 258 PRO E N 1
ATOM 9928 C CA . PRO E 1 258 ? 43.993 -22.965 1.570 1.00 34.65 258 PRO E CA 1
ATOM 9929 C C . PRO E 1 258 ? 44.178 -23.440 3.014 1.00 35.84 258 PRO E C 1
ATOM 9930 O O . PRO E 1 258 ? 44.730 -22.686 3.813 1.00 36.04 258 PRO E O 1
ATOM 9934 N N . PRO E 1 259 ? 43.736 -24.655 3.346 1.00 37.14 259 PRO E N 1
ATOM 9935 C CA . PRO E 1 259 ? 43.931 -25.205 4.697 1.00 37.78 259 PRO E CA 1
ATOM 9936 C C . PRO E 1 259 ? 45.400 -25.253 5.113 1.00 38.23 259 PRO E C 1
ATOM 9937 O O . PRO E 1 259 ? 45.718 -25.269 6.304 1.00 39.19 259 PRO E O 1
ATOM 9941 N N . LYS F 1 3 ? 39.052 34.315 -27.355 1.00 30.76 3 LYS F N 1
ATOM 9942 C CA . LYS F 1 3 ? 38.772 34.392 -25.891 1.00 30.60 3 LYS F CA 1
ATOM 9943 C C . LYS F 1 3 ? 38.853 33.008 -25.247 1.00 29.14 3 LYS F C 1
ATOM 9944 O O . LYS F 1 3 ? 38.290 32.043 -25.760 1.00 29.57 3 LYS F O 1
ATOM 9950 N N . SER F 1 4 ? 39.561 32.915 -24.123 1.00 27.22 4 SER F N 1
ATOM 9951 C CA . SER F 1 4 ? 39.813 31.618 -23.493 1.00 25.18 4 SER F CA 1
ATOM 9952 C C . SER F 1 4 ? 38.523 30.958 -23.020 1.00 23.71 4 SER F C 1
ATOM 9953 O O . SER F 1 4 ? 37.573 31.631 -22.636 1.00 23.47 4 SER F O 1
ATOM 9956 N N . VAL F 1 5 ? 38.502 29.631 -23.068 1.00 21.98 5 VAL F N 1
ATOM 9957 C CA . VAL F 1 5 ? 37.404 28.860 -22.494 1.00 20.83 5 VAL F CA 1
ATOM 9958 C C . VAL F 1 5 ? 37.719 28.383 -21.078 1.00 20.14 5 VAL F C 1
ATOM 9959 O O . VAL F 1 5 ? 36.888 27.711 -20.468 1.00 19.96 5 VAL F O 1
ATOM 9963 N N . PHE F 1 6 ? 38.902 28.717 -20.563 1.00 18.97 6 PHE F N 1
ATOM 9964 C CA . PHE F 1 6 ? 39.305 28.294 -19.212 1.00 18.09 6 PHE F CA 1
ATOM 9965 C C . PHE F 1 6 ? 38.987 29.359 -18.182 1.00 17.87 6 PHE F C 1
ATOM 9966 O O . PHE F 1 6 ? 39.458 30.490 -18.281 1.00 17.94 6 PHE F O 1
ATOM 9974 N N . VAL F 1 7 ? 38.193 28.987 -17.178 1.00 17.39 7 VAL F N 1
ATOM 9975 C CA . VAL F 1 7 ? 37.833 29.885 -16.080 1.00 17.03 7 VAL F CA 1
ATOM 9976 C C . VAL F 1 7 ? 39.070 30.506 -15.424 1.00 16.75 7 VAL F C 1
ATOM 9977 O O . VAL F 1 7 ? 39.075 31.695 -15.090 1.00 17.26 7 VAL F O 1
ATOM 9981 N N . GLY F 1 8 ? 40.120 29.711 -15.256 1.00 17.38 8 GLY F N 1
ATOM 9982 C CA . GLY F 1 8 ? 41.351 30.187 -14.654 1.00 17.74 8 GLY F CA 1
ATOM 9983 C C . GLY F 1 8 ? 42.034 31.301 -15.430 1.00 18.53 8 GLY F C 1
ATOM 9984 O O . GLY F 1 8 ? 42.778 32.082 -14.859 1.00 17.65 8 GLY F O 1
ATOM 9985 N N . GLU F 1 9 ? 41.776 31.371 -16.731 1.00 18.95 9 GLU F N 1
ATOM 9986 C CA . GLU F 1 9 ? 42.363 32.399 -17.593 1.00 19.52 9 GLU F CA 1
ATOM 9987 C C . GLU F 1 9 ? 41.464 33.617 -17.800 1.00 19.80 9 GLU F C 1
ATOM 9988 O O . GLU F 1 9 ? 41.815 34.521 -18.575 1.00 19.98 9 GLU F O 1
ATOM 9994 N N . LEU F 1 10 ? 40.322 33.653 -17.114 1.00 19.38 10 LEU F N 1
ATOM 9995 C CA . LEU F 1 10 ? 39.423 34.806 -17.131 1.00 19.90 10 LEU F CA 1
ATOM 9996 C C . LEU F 1 10 ? 39.604 35.674 -15.900 1.00 19.95 10 LEU F C 1
ATOM 9997 O O . LEU F 1 10 ? 40.057 35.197 -14.863 1.00 19.48 10 LEU F O 1
ATOM 10002 N N . THR F 1 11 ? 39.216 36.945 -16.004 1.00 20.02 11 THR F N 1
ATOM 10003 C CA . THR F 1 11 ? 39.079 37.800 -14.831 1.00 20.27 11 THR F CA 1
ATOM 10004 C C . THR F 1 11 ? 37.759 37.457 -14.160 1.00 20.10 11 THR F C 1
ATOM 10005 O O . THR F 1 11 ? 36.874 36.854 -14.776 1.00 20.42 11 THR F O 1
ATOM 10009 N N . TRP F 1 12 ? 37.592 37.873 -12.913 1.00 20.26 12 TRP F N 1
ATOM 10010 C CA . TRP F 1 12 ? 36.353 37.584 -12.211 1.00 20.49 12 TRP F CA 1
ATOM 10011 C C . TRP F 1 12 ? 35.155 38.311 -12.828 1.00 21.08 12 TRP F C 1
ATOM 10012 O O . TRP F 1 12 ? 34.032 37.820 -12.763 1.00 21.15 12 TRP F O 1
ATOM 10023 N N . LYS F 1 13 ? 35.404 39.455 -13.460 1.00 21.77 13 LYS F N 1
ATOM 10024 C CA . LYS F 1 13 ? 34.334 40.212 -14.116 1.00 22.47 13 LYS F CA 1
ATOM 10025 C C . LYS F 1 13 ? 33.874 39.498 -15.387 1.00 22.33 13 LYS F C 1
ATOM 10026 O O . LYS F 1 13 ? 32.680 39.460 -15.679 1.00 22.14 13 LYS F O 1
ATOM 10032 N N . GLU F 1 14 ? 34.822 38.925 -16.127 1.00 22.18 14 GLU F N 1
ATOM 10033 C CA . GLU F 1 14 ? 34.512 38.179 -17.346 1.00 22.41 14 GLU F CA 1
ATOM 10034 C C . GLU F 1 14 ? 33.700 36.935 -16.987 1.00 21.86 14 GLU F C 1
ATOM 10035 O O . GLU F 1 14 ? 32.707 36.620 -17.636 1.00 21.65 14 GLU F O 1
ATOM 10041 N N . TYR F 1 15 ? 34.115 36.247 -15.926 1.00 21.07 15 TYR F N 1
ATOM 10042 C CA . TYR F 1 15 ? 33.408 35.064 -15.454 1.00 20.82 15 TYR F CA 1
ATOM 10043 C C . TYR F 1 15 ? 31.999 35.425 -14.989 1.00 20.95 15 TYR F C 1
ATOM 10044 O O . TYR F 1 15 ? 31.028 34.772 -15.360 1.00 20.70 15 TYR F O 1
ATOM 10053 N N . GLU F 1 16 ? 31.896 36.465 -14.172 1.00 21.13 16 GLU F N 1
ATOM 10054 C CA . GLU F 1 16 ? 30.607 36.944 -13.674 1.00 21.61 16 GLU F CA 1
ATOM 10055 C C . GLU F 1 16 ? 29.637 37.215 -14.820 1.00 22.22 16 GLU F C 1
ATOM 10056 O O . GLU F 1 16 ? 28.474 36.837 -14.750 1.00 21.99 16 GLU F O 1
ATOM 10062 N N . ALA F 1 17 ? 30.125 37.861 -15.871 1.00 22.67 17 ALA F N 1
ATOM 10063 C CA . ALA F 1 17 ? 29.282 38.203 -17.016 1.00 23.31 17 ALA F CA 1
ATOM 10064 C C . ALA F 1 17 ? 28.766 36.951 -17.723 1.00 23.73 17 ALA F C 1
ATOM 10065 O O . ALA F 1 17 ? 27.603 36.895 -18.122 1.00 24.18 17 ALA F O 1
ATOM 10067 N N . ARG F 1 18 ? 29.624 35.944 -17.859 1.00 24.21 18 ARG F N 1
ATOM 10068 C CA . ARG F 1 18 ? 29.240 34.682 -18.495 1.00 24.87 18 ARG F CA 1
ATOM 10069 C C . ARG F 1 18 ? 28.194 33.925 -17.685 1.00 25.34 18 ARG F C 1
ATOM 10070 O O . ARG F 1 18 ? 27.250 33.373 -18.245 1.00 25.73 18 ARG F O 1
ATOM 10078 N N . VAL F 1 19 ? 28.343 33.905 -16.366 1.00 26.23 19 VAL F N 1
ATOM 10079 C CA . VAL F 1 19 ? 27.342 33.264 -15.524 1.00 27.43 19 VAL F CA 1
ATOM 10080 C C . VAL F 1 19 ? 26.033 34.074 -15.564 1.00 28.45 19 VAL F C 1
ATOM 10081 O O . VAL F 1 19 ? 24.941 33.509 -15.462 1.00 28.93 19 VAL F O 1
ATOM 10085 N N . ALA F 1 20 ? 26.148 35.389 -15.741 1.00 29.70 20 ALA F N 1
ATOM 10086 C CA . ALA F 1 20 ? 24.981 36.272 -15.750 1.00 30.31 20 ALA F CA 1
ATOM 10087 C C . ALA F 1 20 ? 24.072 36.056 -16.966 1.00 31.17 20 ALA F C 1
ATOM 10088 O O . ALA F 1 20 ? 22.889 36.397 -16.916 1.00 31.37 20 ALA F O 1
ATOM 10090 N N . ALA F 1 21 ? 24.619 35.493 -18.044 1.00 31.67 21 ALA F N 1
ATOM 10091 C CA . ALA F 1 21 ? 23.827 35.125 -19.221 1.00 32.11 21 ALA F CA 1
ATOM 10092 C C . ALA F 1 21 ? 22.723 34.117 -18.888 1.00 32.38 21 ALA F C 1
ATOM 10093 O O . ALA F 1 21 ? 21.718 34.026 -19.603 1.00 33.03 21 ALA F O 1
ATOM 10095 N N . GLY F 1 22 ? 22.930 33.335 -17.830 1.00 32.32 22 GLY F N 1
ATOM 10096 C CA . GLY F 1 22 ? 21.887 32.502 -17.253 1.00 32.03 22 GLY F CA 1
ATOM 10097 C C . GLY F 1 22 ? 21.820 31.083 -17.784 1.00 31.78 22 GLY F C 1
ATOM 10098 O O . GLY F 1 22 ? 21.055 30.266 -17.262 1.00 32.25 22 GLY F O 1
ATOM 10099 N N . ASP F 1 23 ? 22.611 30.788 -18.815 1.00 30.72 23 ASP F N 1
ATOM 10100 C CA . ASP F 1 23 ? 22.631 29.465 -19.425 1.00 29.99 23 ASP F CA 1
ATOM 10101 C C . ASP F 1 23 ? 24.046 28.889 -19.489 1.00 28.49 23 ASP F C 1
ATOM 10102 O O . ASP F 1 23 ? 24.293 27.958 -20.243 1.00 28.46 23 ASP F O 1
ATOM 10107 N N . CYS F 1 24 ? 24.967 29.433 -18.693 1.00 27.06 24 CYS F N 1
ATOM 10108 C CA . CYS F 1 24 ? 26.371 29.042 -18.796 1.00 26.41 24 CYS F CA 1
ATOM 10109 C C . CYS F 1 24 ? 26.597 27.616 -18.315 1.00 24.43 24 CYS F C 1
ATOM 10110 O O . CYS F 1 24 ? 26.179 27.245 -17.223 1.00 24.35 24 CYS F O 1
ATOM 10113 N N . VAL F 1 25 ? 27.269 26.832 -19.146 1.00 22.52 25 VAL F N 1
ATOM 10114 C CA . VAL F 1 25 ? 27.693 25.481 -18.795 1.00 21.14 25 VAL F CA 1
ATOM 10115 C C . VAL F 1 25 ? 29.148 25.527 -18.329 1.00 20.40 25 VAL F C 1
ATOM 10116 O O . VAL F 1 25 ? 30.009 26.051 -19.026 1.00 20.08 25 VAL F O 1
ATOM 10120 N N . LEU F 1 26 ? 29.402 24.990 -17.140 1.00 19.48 26 LEU F N 1
ATOM 10121 C CA . LEU F 1 26 ? 30.758 24.834 -16.622 1.00 19.60 26 LEU F CA 1
ATOM 10122 C C . LEU F 1 26 ? 31.149 23.366 -16.732 1.00 19.08 26 LEU F C 1
ATOM 10123 O O . LEU F 1 26 ? 30.304 22.488 -16.625 1.00 19.22 26 LEU F O 1
ATOM 10128 N N . MET F 1 27 ? 32.429 23.112 -16.952 1.00 19.14 27 MET F N 1
ATOM 10129 C CA . MET F 1 27 ? 32.935 21.761 -17.145 1.00 18.88 27 MET F CA 1
ATOM 10130 C C . MET F 1 27 ? 34.134 21.560 -16.228 1.00 19.04 27 MET F C 1
ATOM 10131 O O . MET F 1 27 ? 35.005 22.411 -16.165 1.00 19.23 27 MET F O 1
ATOM 10136 N N . LEU F 1 28 ? 34.170 20.432 -15.524 1.00 18.47 28 LEU F N 1
ATOM 10137 C CA . LEU F 1 28 ? 35.245 20.133 -14.572 1.00 18.24 28 LEU F CA 1
ATOM 10138 C C . LEU F 1 28 ? 35.905 18.806 -14.950 1.00 17.72 28 LEU F C 1
ATOM 10139 O O . LEU F 1 28 ? 35.296 17.752 -14.768 1.00 16.90 28 LEU F O 1
ATOM 10144 N N . PRO F 1 29 ? 37.140 18.835 -15.452 1.00 17.30 29 PRO F N 1
ATOM 10145 C CA . PRO F 1 29 ? 37.908 17.606 -15.683 1.00 17.17 29 PRO F CA 1
ATOM 10146 C C . PRO F 1 29 ? 38.310 16.980 -14.353 1.00 17.02 29 PRO F C 1
ATOM 10147 O O . PRO F 1 29 ? 38.689 17.716 -13.447 1.00 17.13 29 PRO F O 1
ATOM 10151 N N . VAL F 1 30 ? 38.194 15.661 -14.231 1.00 16.53 30 VAL F N 1
ATOM 10152 C CA . VAL F 1 30 ? 38.567 14.949 -13.007 1.00 16.19 30 VAL F CA 1
ATOM 10153 C C . VAL F 1 30 ? 39.498 13.804 -13.371 1.00 16.26 30 VAL F C 1
ATOM 10154 O O . VAL F 1 30 ? 39.086 12.816 -13.970 1.00 16.13 30 VAL F O 1
ATOM 10158 N N . GLY F 1 31 ? 40.764 13.939 -13.003 1.00 15.87 31 GLY F N 1
ATOM 10159 C CA . GLY F 1 31 ? 41.782 13.018 -13.449 1.00 15.85 31 GLY F CA 1
ATOM 10160 C C . GLY F 1 31 ? 42.456 12.263 -12.330 1.00 15.88 31 GLY F C 1
ATOM 10161 O O . GLY F 1 31 ? 41.821 11.851 -11.357 1.00 15.28 31 GLY F O 1
ATOM 10162 N N . ALA F 1 32 ? 43.760 12.064 -12.505 1.00 16.19 32 ALA F N 1
ATOM 10163 C CA . ALA F 1 32 ? 44.586 11.306 -11.585 1.00 16.10 32 ALA F CA 1
ATOM 10164 C C . ALA F 1 32 ? 46.050 11.498 -11.958 1.00 16.15 32 ALA F C 1
ATOM 10165 O O . ALA F 1 32 ? 46.366 11.920 -13.075 1.00 16.16 32 ALA F O 1
ATOM 10167 N N . LEU F 1 33 ? 46.924 11.204 -11.006 1.00 16.31 33 LEU F N 1
ATOM 10168 C CA . LEU F 1 33 ? 48.348 11.042 -11.258 1.00 16.11 33 LEU F CA 1
ATOM 10169 C C . LEU F 1 33 ? 48.623 9.559 -11.061 1.00 16.38 33 LEU F C 1
ATOM 10170 O O . LEU F 1 33 ? 48.520 9.046 -9.955 1.00 16.11 33 LEU F O 1
ATOM 10175 N N . GLU F 1 34 ? 48.966 8.869 -12.142 1.00 16.72 34 GLU F N 1
ATOM 10176 C CA . GLU F 1 34 ? 48.932 7.418 -12.162 1.00 17.51 34 GLU F CA 1
ATOM 10177 C C . GLU F 1 34 ? 49.894 6.853 -13.199 1.00 17.79 34 GLU F C 1
ATOM 10178 O O . GLU F 1 34 ? 49.998 7.367 -14.316 1.00 18.43 34 GLU F O 1
ATOM 10184 N N . GLN F 1 35 ? 50.600 5.796 -12.819 1.00 18.42 35 GLN F N 1
ATOM 10185 C CA . GLN F 1 35 ? 51.446 5.071 -13.757 1.00 18.69 35 GLN F CA 1
ATOM 10186 C C . GLN F 1 35 ? 50.650 4.696 -15.001 1.00 19.29 35 GLN F C 1
ATOM 10187 O O . GLN F 1 35 ? 49.479 4.296 -14.917 1.00 19.05 35 GLN F O 1
ATOM 10193 N N . HIS F 1 36 ? 51.287 4.835 -16.156 1.00 19.73 36 HIS F N 1
ATOM 10194 C CA . HIS F 1 36 ? 50.694 4.429 -17.421 1.00 20.11 36 HIS F CA 1
ATOM 10195 C C . HIS F 1 36 ? 51.736 3.723 -18.297 1.00 20.65 36 HIS F C 1
ATOM 10196 O O . HIS F 1 36 ? 51.931 4.074 -19.458 1.00 20.92 36 HIS F O 1
ATOM 10203 N N . GLY F 1 37 ? 52.428 2.752 -17.721 1.00 21.36 37 GLY F N 1
ATOM 10204 C CA . GLY F 1 37 ? 53.355 1.932 -18.485 1.00 22.03 37 GLY F CA 1
ATOM 10205 C C . GLY F 1 37 ? 54.730 2.542 -18.665 1.00 22.63 37 GLY F C 1
ATOM 10206 O O . GLY F 1 37 ? 55.048 3.602 -18.123 1.00 22.54 37 GLY F O 1
ATOM 10207 N N . HIS F 1 38 ? 55.560 1.843 -19.435 1.00 23.13 38 HIS F N 1
ATOM 10208 C CA . HIS F 1 38 ? 56.923 2.279 -19.733 1.00 23.58 38 HIS F CA 1
ATOM 10209 C C . HIS F 1 38 ? 56.994 3.383 -20.785 1.00 23.20 38 HIS F C 1
ATOM 10210 O O . HIS F 1 38 ? 58.012 4.062 -20.898 1.00 22.89 38 HIS F O 1
ATOM 10217 N N . HIS F 1 39 ? 55.912 3.576 -21.534 1.00 23.03 39 HIS F N 1
ATOM 10218 C CA . HIS F 1 39 ? 55.939 4.373 -22.757 1.00 23.33 39 HIS F CA 1
ATOM 10219 C C . HIS F 1 39 ? 55.230 5.720 -22.680 1.00 22.88 39 HIS F C 1
ATOM 10220 O O . HIS F 1 39 ? 55.182 6.448 -23.659 1.00 22.91 39 HIS F O 1
ATOM 10227 N N . MET F 1 40 ? 54.645 6.031 -21.530 1.00 22.61 40 MET F N 1
ATOM 10228 C CA . MET F 1 40 ? 53.766 7.185 -21.412 1.00 22.40 40 MET F CA 1
ATOM 10229 C C . MET F 1 40 ? 53.874 7.786 -20.027 1.00 21.62 40 MET F C 1
ATOM 10230 O O . MET F 1 40 ? 54.154 7.086 -19.060 1.00 21.72 40 MET F O 1
ATOM 10235 N N . CYS F 1 41 ? 53.608 9.079 -19.940 1.00 21.24 41 CYS F N 1
ATOM 10236 C CA . CYS F 1 41 ? 53.746 9.809 -18.685 1.00 21.19 41 CYS F CA 1
ATOM 10237 C C . CYS F 1 41 ? 52.536 9.581 -17.766 1.00 20.51 41 CYS F C 1
ATOM 10238 O O . CYS F 1 41 ? 51.589 8.881 -18.130 1.00 20.55 41 CYS F O 1
ATOM 10241 N N . MET F 1 42 ? 52.586 10.161 -16.568 1.00 19.56 42 MET F N 1
ATOM 10242 C CA . MET F 1 42 ? 51.653 9.811 -15.498 1.00 19.07 42 MET F CA 1
ATOM 10243 C C . MET F 1 42 ? 50.468 10.763 -15.343 1.00 18.49 42 MET F C 1
ATOM 10244 O O . MET F 1 42 ? 49.548 10.471 -14.574 1.00 18.25 42 MET F O 1
ATOM 10249 N N . ASN F 1 43 ? 50.456 11.868 -16.082 1.00 18.15 43 ASN F N 1
ATOM 10250 C CA . ASN F 1 43 ? 49.349 12.834 -15.964 1.00 18.00 43 ASN F CA 1
ATOM 10251 C C . ASN F 1 43 ? 48.277 12.686 -17.050 1.00 18.01 43 ASN F C 1
ATOM 10252 O O . ASN F 1 43 ? 47.442 13.570 -17.217 1.00 18.48 43 ASN F O 1
ATOM 10257 N N . VAL F 1 44 ? 48.298 11.559 -17.755 1.00 18.09 44 VAL F N 1
ATOM 10258 C CA . VAL F 1 44 ? 47.374 11.270 -18.855 1.00 18.35 44 VAL F CA 1
ATOM 10259 C C . VAL F 1 44 ? 45.905 11.511 -18.494 1.00 18.02 44 VAL F C 1
ATOM 10260 O O . VAL F 1 44 ? 45.162 12.093 -19.280 1.00 18.63 44 VAL F O 1
ATOM 10264 N N . ASP F 1 45 ? 45.483 11.061 -17.314 1.00 17.67 45 ASP F N 1
ATOM 10265 C CA . ASP F 1 45 ? 44.066 11.132 -16.939 1.00 17.64 45 ASP F CA 1
ATOM 10266 C C . ASP F 1 45 ? 43.580 12.557 -16.668 1.00 17.92 45 ASP F C 1
ATOM 10267 O O . ASP F 1 45 ? 42.372 12.795 -16.605 1.00 17.89 45 ASP F O 1
ATOM 10272 N N . VAL F 1 46 ? 44.508 13.494 -16.467 1.00 17.94 46 VAL F N 1
ATOM 10273 C CA . VAL F 1 46 ? 44.179 14.915 -16.447 1.00 18.42 46 VAL F CA 1
ATOM 10274 C C . VAL F 1 46 ? 44.222 15.499 -17.854 1.00 18.21 46 VAL F C 1
ATOM 10275 O O . VAL F 1 46 ? 43.304 16.198 -18.273 1.00 17.76 46 VAL F O 1
ATOM 10279 N N . LEU F 1 47 ? 45.306 15.229 -18.571 1.00 18.14 47 LEU F N 1
ATOM 10280 C CA . LEU F 1 47 ? 45.520 15.843 -19.881 1.00 18.79 47 LEU F CA 1
ATOM 10281 C C . LEU F 1 47 ? 44.378 15.532 -20.835 1.00 18.85 47 LEU F C 1
ATOM 10282 O O . LEU F 1 47 ? 43.902 16.418 -21.551 1.00 19.48 47 LEU F O 1
ATOM 10287 N N . LEU F 1 48 ? 43.944 14.278 -20.852 1.00 18.45 48 LEU F N 1
ATOM 10288 C CA . LEU F 1 48 ? 42.993 13.844 -21.860 1.00 18.30 48 LEU F CA 1
ATOM 10289 C C . LEU F 1 48 ? 41.596 14.457 -21.673 1.00 18.05 48 LEU F C 1
ATOM 10290 O O . LEU F 1 48 ? 41.099 15.088 -22.597 1.00 17.75 48 LEU F O 1
ATOM 10295 N N . PRO F 1 49 ? 40.958 14.331 -20.509 1.00 17.68 49 PRO F N 1
ATOM 10296 C CA . PRO F 1 49 ? 39.666 15.004 -20.332 1.00 17.58 49 PRO F CA 1
ATOM 10297 C C . PRO F 1 49 ? 39.771 16.530 -20.425 1.00 18.03 49 PRO F C 1
ATOM 10298 O O . PRO F 1 49 ? 38.820 17.166 -20.844 1.00 17.28 49 PRO F O 1
ATOM 10302 N N . THR F 1 50 ? 40.905 17.112 -20.048 1.00 18.06 50 THR F N 1
ATOM 10303 C CA . THR F 1 50 ? 41.056 18.553 -20.164 1.00 18.37 50 THR F CA 1
ATOM 10304 C C . THR F 1 50 ? 41.048 18.950 -21.636 1.00 18.39 50 THR F C 1
ATOM 10305 O O . THR F 1 50 ? 40.402 19.912 -22.003 1.00 18.91 50 THR F O 1
ATOM 10309 N N . ALA F 1 51 ? 41.735 18.181 -22.471 1.00 18.43 51 ALA F N 1
ATOM 10310 C CA . ALA F 1 51 ? 41.804 18.479 -23.909 1.00 18.62 51 ALA F CA 1
ATOM 10311 C C . ALA F 1 51 ? 40.436 18.309 -24.564 1.00 18.74 51 ALA F C 1
ATOM 10312 O O . ALA F 1 51 ? 40.044 19.111 -25.412 1.00 19.32 51 ALA F O 1
ATOM 10314 N N . VAL F 1 52 ? 39.717 17.265 -24.170 1.00 19.05 52 VAL F N 1
ATOM 10315 C CA . VAL F 1 52 ? 38.360 17.050 -24.664 1.00 18.84 52 VAL F CA 1
ATOM 10316 C C . VAL F 1 52 ? 37.438 18.178 -24.203 1.00 18.82 52 VAL F C 1
ATOM 10317 O O . VAL F 1 52 ? 36.680 18.720 -25.006 1.00 19.11 52 VAL F O 1
ATOM 10321 N N . CYS F 1 53 ? 37.507 18.546 -22.923 1.00 18.70 53 CYS F N 1
ATOM 10322 C CA . CYS F 1 53 ? 36.721 19.664 -22.393 1.00 18.79 53 CYS F CA 1
ATOM 10323 C C . CYS F 1 53 ? 36.994 20.950 -23.168 1.00 18.98 53 CYS F C 1
ATOM 10324 O O . CYS F 1 53 ? 36.076 21.675 -23.495 1.00 19.28 53 CYS F O 1
ATOM 10327 N N . LYS F 1 54 ? 38.264 21.234 -23.442 1.00 19.74 54 LYS F N 1
ATOM 10328 C CA . LYS F 1 54 ? 38.636 22.458 -24.144 1.00 19.88 54 LYS F CA 1
ATOM 10329 C C . LYS F 1 54 ? 37.926 22.532 -25.492 1.00 20.13 54 LYS F C 1
ATOM 10330 O O . LYS F 1 54 ? 37.337 23.552 -25.831 1.00 20.00 54 LYS F O 1
ATOM 10336 N N . ARG F 1 55 ? 37.984 21.441 -26.241 1.00 20.32 55 ARG F N 1
ATOM 10337 C CA . ARG F 1 55 ? 37.416 21.402 -27.586 1.00 20.61 55 ARG F CA 1
ATOM 10338 C C . ARG F 1 55 ? 35.890 21.447 -27.574 1.00 20.32 55 ARG F C 1
ATOM 10339 O O . ARG F 1 55 ? 35.282 22.121 -28.402 1.00 20.73 55 ARG F O 1
ATOM 10347 N N . VAL F 1 56 ? 35.276 20.748 -26.625 1.00 20.22 56 VAL F N 1
ATOM 10348 C CA . VAL F 1 56 ? 33.828 20.809 -26.458 1.00 20.29 56 VAL F CA 1
ATOM 10349 C C . VAL F 1 56 ? 33.412 22.231 -26.094 1.00 20.76 56 VAL F C 1
ATOM 10350 O O . VAL F 1 56 ? 32.491 22.785 -26.685 1.00 20.90 56 VAL F O 1
ATOM 10354 N N . ALA F 1 57 ? 34.095 22.825 -25.118 1.00 20.74 57 ALA F N 1
ATOM 10355 C CA . ALA F 1 57 ? 33.790 24.181 -24.677 1.00 21.39 57 ALA F CA 1
ATOM 10356 C C . ALA F 1 57 ? 33.910 25.198 -25.814 1.00 21.83 57 ALA F C 1
ATOM 10357 O O . ALA F 1 57 ? 33.103 26.113 -25.902 1.00 22.04 57 ALA F O 1
ATOM 10359 N N . GLU F 1 58 ? 34.899 25.020 -26.685 1.00 22.74 58 GLU F N 1
ATOM 10360 C CA . GLU F 1 58 ? 35.087 25.908 -27.836 1.00 23.98 58 GLU F CA 1
ATOM 10361 C C . GLU F 1 58 ? 33.881 25.824 -28.767 1.00 24.68 58 GLU F C 1
ATOM 10362 O O . GLU F 1 58 ? 33.418 26.838 -29.282 1.00 25.45 58 GLU F O 1
ATOM 10368 N N . ARG F 1 59 ? 33.369 24.615 -28.963 1.00 25.15 59 ARG F N 1
ATOM 10369 C CA . ARG F 1 59 ? 32.246 24.395 -29.877 1.00 25.81 59 ARG F CA 1
ATOM 10370 C C . ARG F 1 59 ? 30.901 24.856 -29.342 1.00 25.56 59 ARG F C 1
ATOM 10371 O O . ARG F 1 59 ? 30.081 25.379 -30.108 1.00 26.22 59 ARG F O 1
ATOM 10379 N N . ILE F 1 60 ? 30.661 24.676 -28.044 1.00 24.79 60 ILE F N 1
ATOM 10380 C CA . ILE F 1 60 ? 29.339 24.942 -27.473 1.00 24.10 60 ILE F CA 1
ATOM 10381 C C . ILE F 1 60 ? 29.257 26.204 -26.609 1.00 23.46 60 ILE F C 1
ATOM 10382 O O . ILE F 1 60 ? 28.195 26.513 -26.081 1.00 23.64 60 ILE F O 1
ATOM 10387 N N . GLY F 1 61 ? 30.363 26.931 -26.477 1.00 22.77 61 GLY F N 1
ATOM 10388 C CA . GLY F 1 61 ? 30.408 28.130 -25.658 1.00 22.23 61 GLY F CA 1
ATOM 10389 C C . GLY F 1 61 ? 30.338 27.881 -24.159 1.00 21.84 61 GLY F C 1
ATOM 10390 O O . GLY F 1 61 ? 29.685 28.631 -23.437 1.00 22.62 61 GLY F O 1
ATOM 10391 N N . ALA F 1 62 ? 31.014 26.831 -23.700 1.00 21.13 62 ALA F N 1
ATOM 10392 C CA . ALA F 1 62 ? 31.108 26.520 -22.272 1.00 20.61 62 ALA F CA 1
ATOM 10393 C C . ALA F 1 62 ? 32.434 27.017 -21.710 1.00 20.16 62 ALA F C 1
ATOM 10394 O O . ALA F 1 62 ? 33.299 27.476 -22.449 1.00 20.07 62 ALA F O 1
ATOM 10396 N N . LEU F 1 63 ? 32.570 26.911 -20.390 1.00 19.74 63 LEU F N 1
ATOM 10397 C CA . LEU F 1 63 ? 33.804 27.252 -19.691 1.00 19.64 63 LEU F CA 1
ATOM 10398 C C . LEU F 1 63 ? 34.303 26.036 -18.922 1.00 19.21 63 LEU F C 1
ATOM 10399 O O . LEU F 1 63 ? 33.512 25.219 -18.458 1.00 19.22 63 LEU F O 1
ATOM 10404 N N . VAL F 1 64 ? 35.619 25.952 -18.776 1.00 18.50 64 VAL F N 1
ATOM 10405 C CA . VAL F 1 64 ? 36.276 24.798 -18.188 1.00 17.73 64 VAL F CA 1
ATOM 10406 C C . VAL F 1 64 ? 37.004 25.229 -16.914 1.00 17.66 64 VAL F C 1
ATOM 10407 O O . VAL F 1 64 ? 37.825 26.132 -16.940 1.00 17.57 64 VAL F O 1
ATOM 10411 N N . MET F 1 65 ? 36.693 24.554 -15.814 1.00 17.23 65 MET F N 1
ATOM 10412 C CA . MET F 1 65 ? 37.314 24.792 -14.513 1.00 16.74 65 MET F CA 1
ATOM 10413 C C . MET F 1 65 ? 38.675 24.109 -14.410 1.00 16.36 65 MET F C 1
ATOM 10414 O O . MET F 1 65 ? 38.942 23.159 -15.133 1.00 15.96 65 MET F O 1
ATOM 10419 N N . PRO F 1 66 ? 39.540 24.579 -13.509 1.00 15.91 66 PRO F N 1
ATOM 10420 C CA . PRO F 1 66 ? 40.796 23.868 -13.246 1.00 15.92 66 PRO F CA 1
ATOM 10421 C C . PRO F 1 66 ? 40.532 22.406 -12.892 1.00 15.80 66 PRO F C 1
ATOM 10422 O O . PRO F 1 66 ? 39.628 22.112 -12.115 1.00 16.56 66 PRO F O 1
ATOM 10426 N N . GLY F 1 67 ? 41.311 21.502 -13.472 1.00 16.04 67 GLY F N 1
ATOM 10427 C CA . GLY F 1 67 ? 41.060 20.084 -13.311 1.00 16.08 67 GLY F CA 1
ATOM 10428 C C . GLY F 1 67 ? 41.488 19.533 -11.967 1.00 16.22 67 GLY F C 1
ATOM 10429 O O . GLY F 1 67 ? 42.400 20.050 -11.321 1.00 16.02 67 GLY F O 1
ATOM 10430 N N . LEU F 1 68 ? 40.831 18.467 -11.536 1.00 15.71 68 LEU F N 1
ATOM 10431 C CA . LEU F 1 68 ? 41.280 17.736 -10.359 1.00 15.74 68 LEU F CA 1
ATOM 10432 C C . LEU F 1 68 ? 42.436 16.851 -10.799 1.00 15.83 68 LEU F C 1
ATOM 10433 O O . LEU F 1 68 ? 42.300 16.048 -11.713 1.00 15.79 68 LEU F O 1
ATOM 10438 N N . GLN F 1 69 ? 43.587 17.053 -10.167 1.00 15.45 69 GLN F N 1
ATOM 10439 C CA . GLN F 1 69 ? 44.851 16.459 -10.600 1.00 15.76 69 GLN F CA 1
ATOM 10440 C C . GLN F 1 69 ? 45.134 15.111 -9.959 1.00 15.96 69 GLN F C 1
ATOM 10441 O O . GLN F 1 69 ? 45.951 14.330 -10.470 1.00 16.35 69 GLN F O 1
ATOM 10447 N N . TYR F 1 70 ? 44.472 14.860 -8.835 1.00 15.62 70 TYR F N 1
ATOM 10448 C CA . TYR F 1 70 ? 44.628 13.645 -8.068 1.00 15.74 70 TYR F CA 1
ATOM 10449 C C . TYR F 1 70 ? 43.263 12.996 -7.894 1.00 15.77 70 TYR F C 1
ATOM 10450 O O . TYR F 1 70 ? 42.287 13.667 -7.563 1.00 15.95 70 TYR F O 1
ATOM 10459 N N . GLY F 1 71 ? 43.226 11.686 -8.108 1.00 15.98 71 GLY F N 1
ATOM 10460 C CA . GLY F 1 71 ? 41.999 10.909 -8.075 1.00 15.83 71 GLY F CA 1
ATOM 10461 C C . GLY F 1 71 ? 42.065 9.740 -7.115 1.00 15.88 71 GLY F C 1
ATOM 10462 O O . GLY F 1 71 ? 43.022 9.580 -6.347 1.00 16.03 71 GLY F O 1
ATOM 10463 N N . TYR F 1 72 ? 41.040 8.896 -7.155 1.00 15.85 72 TYR F N 1
ATOM 10464 C CA . TYR F 1 72 ? 40.962 7.777 -6.240 1.00 15.98 72 TYR F CA 1
ATOM 10465 C C . TYR F 1 72 ? 42.007 6.697 -6.555 1.00 16.12 72 TYR F C 1
ATOM 10466 O O . TYR F 1 72 ? 42.533 6.612 -7.669 1.00 16.19 72 TYR F O 1
ATOM 10475 N N . LYS F 1 73 ? 42.282 5.895 -5.533 1.00 16.51 73 LYS F N 1
ATOM 10476 C CA . LYS F 1 73 ? 43.240 4.800 -5.576 1.00 16.92 73 LYS F CA 1
ATOM 10477 C C . LYS F 1 73 ? 43.056 3.906 -6.793 1.00 17.60 73 LYS F C 1
ATOM 10478 O O . LYS F 1 73 ? 41.956 3.429 -7.066 1.00 17.54 73 LYS F O 1
ATOM 10484 N N . SER F 1 74 ? 44.144 3.719 -7.533 1.00 18.03 74 SER F N 1
ATOM 10485 C CA . SER F 1 74 ? 44.188 2.803 -8.660 1.00 18.94 74 SER F CA 1
ATOM 10486 C C . SER F 1 74 ? 43.817 1.382 -8.216 1.00 19.33 74 SER F C 1
ATOM 10487 O O . SER F 1 74 ? 44.308 0.894 -7.203 1.00 19.26 74 SER F O 1
ATOM 10490 N N . GLN F 1 75 ? 42.930 0.738 -8.972 1.00 19.76 75 GLN F N 1
ATOM 10491 C CA . GLN F 1 75 ? 42.514 -0.626 -8.701 1.00 20.37 75 GLN F CA 1
ATOM 10492 C C . GLN F 1 75 ? 43.151 -1.544 -9.729 1.00 21.01 75 GLN F C 1
ATOM 10493 O O . GLN F 1 75 ? 43.326 -1.167 -10.885 1.00 21.32 75 GLN F O 1
ATOM 10499 N N . GLN F 1 76 ? 43.511 -2.750 -9.304 1.00 22.05 76 GLN F N 1
ATOM 10500 C CA . GLN F 1 76 ? 44.241 -3.675 -10.171 1.00 22.77 76 GLN F CA 1
ATOM 10501 C C . GLN F 1 76 ? 43.572 -3.906 -11.531 1.00 23.15 76 GLN F C 1
ATOM 10502 O O . GLN F 1 76 ? 44.238 -3.850 -12.567 1.00 22.97 76 GLN F O 1
ATOM 10508 N N . LYS F 1 77 ? 42.259 -4.134 -11.522 1.00 23.73 77 LYS F N 1
ATOM 10509 C CA . LYS F 1 77 ? 41.517 -4.524 -12.727 1.00 24.21 77 LYS F CA 1
ATOM 10510 C C . LYS F 1 77 ? 41.281 -3.390 -13.721 1.00 24.35 77 LYS F C 1
ATOM 10511 O O . LYS F 1 77 ? 40.927 -3.637 -14.872 1.00 24.95 77 LYS F O 1
ATOM 10517 N N . SER F 1 78 ? 41.467 -2.151 -13.278 1.00 23.84 78 SER F N 1
ATOM 10518 C CA . SER F 1 78 ? 41.227 -0.992 -14.128 1.00 23.65 78 SER F CA 1
ATOM 10519 C C . SER F 1 78 ? 42.433 -0.072 -14.297 1.00 23.66 78 SER F C 1
ATOM 10520 O O . SER F 1 78 ? 42.481 0.664 -15.265 1.00 24.94 78 SER F O 1
ATOM 10523 N N . GLY F 1 79 ? 43.393 -0.096 -13.377 1.00 23.41 79 GLY F N 1
ATOM 10524 C CA . GLY F 1 79 ? 44.532 0.811 -13.430 1.00 23.10 79 GLY F CA 1
ATOM 10525 C C . GLY F 1 79 ? 45.875 0.224 -13.038 1.00 23.06 79 GLY F C 1
ATOM 10526 O O . GLY F 1 79 ? 46.856 0.964 -12.921 1.00 23.35 79 GLY F O 1
ATOM 10527 N N . GLY F 1 80 ? 45.928 -1.090 -12.820 1.00 22.96 80 GLY F N 1
ATOM 10528 C CA . GLY F 1 80 ? 47.161 -1.763 -12.445 1.00 23.18 80 GLY F CA 1
ATOM 10529 C C . GLY F 1 80 ? 47.362 -1.926 -10.950 1.00 23.03 80 GLY F C 1
ATOM 10530 O O . GLY F 1 80 ? 47.957 -2.907 -10.517 1.00 23.65 80 GLY F O 1
ATOM 10531 N N . GLY F 1 81 ? 46.878 -0.966 -10.161 1.00 23.05 81 GLY F N 1
ATOM 10532 C CA . GLY F 1 81 ? 46.927 -1.054 -8.709 1.00 22.73 81 GLY F CA 1
ATOM 10533 C C . GLY F 1 81 ? 47.703 0.077 -8.050 1.00 22.66 81 GLY F C 1
ATOM 10534 O O . GLY F 1 81 ? 48.630 0.645 -8.636 1.00 22.27 81 GLY F O 1
ATOM 10535 N N . ASN F 1 82 ? 47.332 0.394 -6.813 1.00 22.63 82 ASN F N 1
ATOM 10536 C CA . ASN F 1 82 ? 47.928 1.518 -6.098 1.00 22.72 82 ASN F CA 1
ATOM 10537 C C . ASN F 1 82 ? 49.292 1.223 -5.481 1.00 23.07 82 ASN F C 1
ATOM 10538 O O . ASN F 1 82 ? 49.839 2.061 -4.771 1.00 23.88 82 ASN F O 1
ATOM 10543 N N . HIS F 1 83 ? 49.838 0.039 -5.746 1.00 22.96 83 HIS F N 1
ATOM 10544 C CA . HIS F 1 83 ? 51.166 -0.318 -5.246 1.00 22.83 83 HIS F CA 1
ATOM 10545 C C . HIS F 1 83 ? 52.308 0.220 -6.123 1.00 22.46 83 HIS F C 1
ATOM 10546 O O . HIS F 1 83 ? 53.472 0.183 -5.713 1.00 22.71 83 HIS F O 1
ATOM 10553 N N . PHE F 1 84 ? 51.994 0.727 -7.314 1.00 21.90 84 PHE F N 1
ATOM 10554 C CA . PHE F 1 84 ? 53.026 1.250 -8.212 1.00 21.47 84 PHE F CA 1
ATOM 10555 C C . PHE F 1 84 ? 53.623 2.561 -7.695 1.00 21.52 84 PHE F C 1
ATOM 10556 O O . PHE F 1 84 ? 52.926 3.350 -7.054 1.00 21.38 84 PHE F O 1
ATOM 10564 N N . PRO F 1 85 ? 54.897 2.803 -7.984 1.00 21.65 85 PRO F N 1
ATOM 10565 C CA . PRO F 1 85 ? 55.493 4.121 -7.753 1.00 21.30 85 PRO F CA 1
ATOM 10566 C C . PRO F 1 85 ? 54.805 5.174 -8.615 1.00 20.79 85 PRO F C 1
ATOM 10567 O O . PRO F 1 85 ? 54.245 4.824 -9.657 1.00 21.05 85 PRO F O 1
ATOM 10571 N N . GLY F 1 86 ? 54.840 6.433 -8.188 1.00 19.72 86 GLY F N 1
ATOM 10572 C CA . GLY F 1 86 ? 54.371 7.541 -9.000 1.00 19.17 86 GLY F CA 1
ATOM 10573 C C . GLY F 1 86 ? 52.892 7.824 -8.849 1.00 18.53 86 GLY F C 1
ATOM 10574 O O . GLY F 1 86 ? 52.492 8.971 -8.654 1.00 18.91 86 GLY F O 1
ATOM 10575 N N . THR F 1 87 ? 52.084 6.781 -8.960 1.00 18.20 87 THR F N 1
ATOM 10576 C CA . THR F 1 87 ? 50.660 6.893 -8.675 1.00 17.73 87 THR F CA 1
ATOM 10577 C C . THR F 1 87 ? 50.475 7.536 -7.309 1.00 17.03 87 THR F C 1
ATOM 10578 O O . THR F 1 87 ? 51.012 7.058 -6.310 1.00 16.65 87 THR F O 1
ATOM 10582 N N . THR F 1 88 ? 49.711 8.621 -7.273 1.00 16.89 88 THR F N 1
ATOM 10583 C CA . THR F 1 88 ? 49.520 9.406 -6.062 1.00 16.64 88 THR F CA 1
ATOM 10584 C C . THR F 1 88 ? 48.029 9.647 -5.887 1.00 16.05 88 THR F C 1
ATOM 10585 O O . THR F 1 88 ? 47.446 10.482 -6.572 1.00 15.99 88 THR F O 1
ATOM 10589 N N . SER F 1 89 ? 47.422 8.906 -4.968 1.00 15.71 89 SER F N 1
ATOM 10590 C CA . SER F 1 89 ? 45.966 8.832 -4.883 1.00 15.89 89 SER F CA 1
ATOM 10591 C C . SER F 1 89 ? 45.386 9.420 -3.606 1.00 15.46 89 SER F C 1
ATOM 10592 O O . SER F 1 89 ? 45.979 9.336 -2.532 1.00 16.13 89 SER F O 1
ATOM 10595 N N . LEU F 1 90 ? 44.191 9.991 -3.737 1.00 15.45 90 LEU F N 1
ATOM 10596 C CA . LEU F 1 90 ? 43.440 10.489 -2.604 1.00 15.33 90 LEU F CA 1
ATOM 10597 C C . LEU F 1 90 ? 42.584 9.407 -1.977 1.00 15.32 90 LEU F C 1
ATOM 10598 O O . LEU F 1 90 ? 42.185 8.443 -2.632 1.00 14.63 90 LEU F O 1
ATOM 10603 N N . ASP F 1 91 ? 42.299 9.588 -0.694 1.00 15.23 91 ASP F N 1
ATOM 10604 C CA . ASP F 1 91 ? 41.231 8.839 -0.043 1.00 15.33 91 ASP F CA 1
ATOM 10605 C C . ASP F 1 91 ? 39.890 9.262 -0.639 1.00 15.69 91 ASP F C 1
ATOM 10606 O O . ASP F 1 91 ? 39.738 10.384 -1.146 1.00 15.42 91 ASP F O 1
ATOM 10611 N N . GLY F 1 92 ? 38.922 8.353 -0.572 1.00 16.35 92 GLY F N 1
ATOM 10612 C CA . GLY F 1 92 ? 37.590 8.601 -1.083 1.00 16.51 92 GLY F CA 1
ATOM 10613 C C . GLY F 1 92 ? 36.968 9.866 -0.529 1.00 16.26 92 GLY F C 1
ATOM 10614 O O . GLY F 1 92 ? 36.423 10.666 -1.282 1.00 16.54 92 GLY F O 1
ATOM 10615 N N . ALA F 1 93 ? 37.071 10.063 0.784 1.00 15.91 93 ALA F N 1
ATOM 10616 C CA . ALA F 1 93 ? 36.473 11.221 1.439 1.00 15.80 93 ALA F CA 1
ATOM 10617 C C . ALA F 1 93 ? 37.072 12.522 0.932 1.00 15.58 93 ALA F C 1
ATOM 10618 O O . ALA F 1 93 ? 36.392 13.538 0.861 1.00 15.83 93 ALA F O 1
ATOM 10620 N N . THR F 1 94 ? 38.357 12.495 0.615 1.00 15.06 94 THR F N 1
ATOM 10621 C CA . THR F 1 94 ? 39.043 13.681 0.128 1.00 15.09 94 THR F CA 1
ATOM 10622 C C . THR F 1 94 ? 38.542 14.074 -1.255 1.00 15.24 94 THR F C 1
ATOM 10623 O O . THR F 1 94 ? 38.275 15.243 -1.510 1.00 15.74 94 THR F O 1
ATOM 10627 N N . LEU F 1 95 ? 38.414 13.096 -2.143 1.00 15.29 95 LEU F N 1
ATOM 10628 C CA . LEU F 1 95 ? 37.930 13.352 -3.493 1.00 15.26 95 LEU F CA 1
ATOM 10629 C C . LEU F 1 95 ? 36.471 13.809 -3.460 1.00 15.23 95 LEU F C 1
ATOM 10630 O O . LEU F 1 95 ? 36.111 14.772 -4.104 1.00 15.64 95 LEU F O 1
ATOM 10635 N N . THR F 1 96 ? 35.639 13.098 -2.710 1.00 15.32 96 THR F N 1
ATOM 10636 C CA . THR F 1 96 ? 34.230 13.452 -2.540 1.00 15.60 96 THR F CA 1
ATOM 10637 C C . THR F 1 96 ? 34.087 14.878 -2.017 1.00 15.33 96 THR F C 1
ATOM 10638 O O . THR F 1 96 ? 33.285 15.670 -2.531 1.00 15.61 96 THR F O 1
ATOM 10642 N N . GLY F 1 97 ? 34.890 15.226 -1.018 1.00 14.48 97 GLY F N 1
ATOM 10643 C CA . GLY F 1 97 ? 34.823 16.544 -0.412 1.00 14.35 97 GLY F CA 1
ATOM 10644 C C . GLY F 1 97 ? 35.238 17.643 -1.369 1.00 14.22 97 GLY F C 1
ATOM 10645 O O . GLY F 1 97 ? 34.698 18.747 -1.322 1.00 14.04 97 GLY F O 1
ATOM 10646 N N . THR F 1 98 ? 36.189 17.340 -2.245 1.00 14.44 98 THR F N 1
ATOM 10647 C CA . THR F 1 98 ? 36.667 18.311 -3.219 1.00 14.51 98 THR F CA 1
ATOM 10648 C C . THR F 1 98 ? 35.565 18.639 -4.228 1.00 14.55 98 THR F C 1
ATOM 10649 O O . THR F 1 98 ? 35.280 19.807 -4.500 1.00 14.53 98 THR F O 1
ATOM 10653 N N . VAL F 1 99 ? 34.919 17.600 -4.748 1.00 14.72 99 VAL F N 1
ATOM 10654 C CA . VAL F 1 99 ? 33.797 17.775 -5.666 1.00 15.04 99 VAL F CA 1
ATOM 10655 C C . VAL F 1 99 ? 32.652 18.534 -4.986 1.00 14.67 99 VAL F C 1
ATOM 10656 O O . VAL F 1 99 ? 32.081 19.463 -5.558 1.00 14.62 99 VAL F O 1
ATOM 10660 N N . GLN F 1 100 ? 32.348 18.150 -3.752 1.00 14.45 100 GLN F N 1
ATOM 10661 C CA . GLN F 1 100 ? 31.294 18.792 -2.964 1.00 15.34 100 GLN F CA 1
ATOM 10662 C C . GLN F 1 100 ? 31.552 20.294 -2.776 1.00 14.70 100 GLN F C 1
ATOM 10663 O O . GLN F 1 100 ? 30.652 21.115 -2.954 1.00 15.56 100 GLN F O 1
ATOM 10669 N N . ASP F 1 101 ? 32.795 20.652 -2.452 1.00 14.57 101 ASP F N 1
ATOM 10670 C CA . ASP F 1 101 ? 33.151 22.041 -2.179 1.00 14.41 101 ASP F CA 1
ATOM 10671 C C . ASP F 1 101 ? 33.030 22.876 -3.453 1.00 14.34 101 ASP F C 1
ATOM 10672 O O . ASP F 1 101 ? 32.554 24.010 -3.423 1.00 14.62 101 ASP F O 1
ATOM 10677 N N . ILE F 1 102 ? 33.493 22.319 -4.563 1.00 14.24 102 ILE F N 1
ATOM 10678 C CA . ILE F 1 102 ? 33.469 23.035 -5.831 1.00 14.43 102 ILE F CA 1
ATOM 10679 C C . ILE F 1 102 ? 32.017 23.314 -6.247 1.00 14.87 102 ILE F C 1
ATOM 10680 O O . ILE F 1 102 ? 31.708 24.422 -6.658 1.00 15.72 102 ILE F O 1
ATOM 10685 N N . ILE F 1 103 ? 31.133 22.330 -6.120 1.00 14.69 103 ILE F N 1
ATOM 10686 C CA . ILE F 1 103 ? 29.723 22.536 -6.489 1.00 15.02 103 ILE F CA 1
ATOM 10687 C C . ILE F 1 103 ? 29.078 23.608 -5.598 1.00 14.95 103 ILE F C 1
ATOM 10688 O O . ILE F 1 103 ? 28.370 24.485 -6.086 1.00 14.93 103 ILE F O 1
ATOM 10693 N N . ARG F 1 104 ? 29.326 23.544 -4.294 1.00 14.70 104 ARG F N 1
ATOM 10694 C CA . ARG F 1 104 ? 28.870 24.590 -3.380 1.00 14.94 104 ARG F CA 1
ATOM 10695 C C . ARG F 1 104 ? 29.243 25.983 -3.903 1.00 14.97 104 ARG F C 1
ATOM 10696 O O . ARG F 1 104 ? 28.422 26.901 -3.939 1.00 14.88 104 ARG F O 1
ATOM 10704 N N . GLU F 1 105 ? 30.497 26.137 -4.295 1.00 15.34 105 GLU F N 1
ATOM 10705 C CA . GLU F 1 105 ? 31.018 27.429 -4.702 1.00 15.35 105 GLU F CA 1
ATOM 10706 C C . GLU F 1 105 ? 30.454 27.889 -6.047 1.00 15.63 105 GLU F C 1
ATOM 10707 O O . GLU F 1 105 ? 30.088 29.052 -6.198 1.00 16.59 105 GLU F O 1
ATOM 10713 N N . LEU F 1 106 ? 30.360 26.977 -7.005 1.00 16.38 106 LEU F N 1
ATOM 10714 C CA . LEU F 1 106 ? 29.779 27.295 -8.304 1.00 16.49 106 LEU F CA 1
ATOM 10715 C C . LEU F 1 106 ? 28.324 27.732 -8.132 1.00 16.66 106 LEU F C 1
ATOM 10716 O O . LEU F 1 106 ? 27.898 28.714 -8.743 1.00 17.16 106 LEU F O 1
ATOM 10721 N N . ALA F 1 107 ? 27.589 27.049 -7.258 1.00 17.31 107 ALA F N 1
ATOM 10722 C CA . ALA F 1 107 ? 26.209 27.427 -6.963 1.00 17.31 107 ALA F CA 1
ATOM 10723 C C . ALA F 1 107 ? 26.138 28.812 -6.334 1.00 17.78 107 ALA F C 1
ATOM 10724 O O . ALA F 1 107 ? 25.249 29.607 -6.659 1.00 17.89 107 ALA F O 1
ATOM 10726 N N . ARG F 1 108 ? 27.086 29.123 -5.453 1.00 17.51 108 ARG F N 1
ATOM 10727 C CA . ARG F 1 108 ? 27.169 30.456 -4.860 1.00 17.98 108 ARG F CA 1
ATOM 10728 C C . ARG F 1 108 ? 27.321 31.532 -5.935 1.00 18.16 108 ARG F C 1
ATOM 10729 O O . ARG F 1 108 ? 26.679 32.582 -5.842 1.00 19.01 108 ARG F O 1
ATOM 10737 N N . HIS F 1 109 ? 28.147 31.268 -6.951 1.00 18.45 109 HIS F N 1
ATOM 10738 C CA . HIS F 1 109 ? 28.350 32.201 -8.077 1.00 18.71 109 HIS F CA 1
ATOM 10739 C C . HIS F 1 109 ? 27.067 32.430 -8.872 1.00 19.44 109 HIS F C 1
ATOM 10740 O O . HIS F 1 109 ? 26.974 33.408 -9.610 1.00 20.49 109 HIS F O 1
ATOM 10747 N N . GLY F 1 110 ? 26.109 31.515 -8.754 1.00 19.61 110 GLY F N 1
ATOM 10748 C CA . GLY F 1 110 ? 24.884 31.556 -9.537 1.00 19.82 110 GLY F CA 1
ATOM 10749 C C . GLY F 1 110 ? 24.866 30.567 -10.690 1.00 19.76 110 GLY F C 1
ATOM 10750 O O . GLY F 1 110 ? 23.881 30.501 -11.439 1.00 20.76 110 GLY F O 1
ATOM 10751 N N . ALA F 1 111 ? 25.942 29.794 -10.851 1.00 19.22 111 ALA F N 1
ATOM 10752 C CA . ALA F 1 111 ? 25.974 28.726 -11.845 1.00 18.76 111 ALA F CA 1
ATOM 10753 C C . ALA F 1 111 ? 24.983 27.623 -11.482 1.00 18.71 111 ALA F C 1
ATOM 10754 O O . ALA F 1 111 ? 24.752 27.345 -10.308 1.00 18.17 111 ALA F O 1
ATOM 10756 N N . ARG F 1 112 ? 24.388 27.009 -12.498 1.00 18.92 112 ARG F N 1
ATOM 10757 C CA . ARG F 1 112 ? 23.385 25.967 -12.287 1.00 18.72 112 ARG F CA 1
ATOM 10758 C C . ARG F 1 112 ? 23.521 24.784 -13.246 1.00 18.84 112 ARG F C 1
ATOM 10759 O O . ARG F 1 112 ? 22.657 23.914 -13.267 1.00 18.84 112 ARG F O 1
ATOM 10767 N N . ARG F 1 113 ? 24.610 24.745 -14.010 1.00 19.04 113 ARG F N 1
ATOM 10768 C CA . ARG F 1 113 ? 24.831 23.717 -15.019 1.00 19.36 113 ARG F CA 1
ATOM 10769 C C . ARG F 1 113 ? 26.283 23.278 -14.984 1.00 19.23 113 ARG F C 1
ATOM 10770 O O . ARG F 1 113 ? 27.175 24.062 -15.288 1.00 19.52 113 ARG F O 1
ATOM 10778 N N . LEU F 1 114 ? 26.516 22.024 -14.625 1.00 18.62 114 LEU F N 1
ATOM 10779 C CA . LEU F 1 114 ? 27.872 21.507 -14.505 1.00 18.49 114 LEU F CA 1
ATOM 10780 C C . LEU F 1 114 ? 28.006 20.176 -15.208 1.00 18.46 114 LEU F C 1
ATOM 10781 O O . LEU F 1 114 ? 27.143 19.305 -15.084 1.00 18.63 114 LEU F O 1
ATOM 10786 N N . VAL F 1 115 ? 29.097 20.023 -15.945 1.00 18.53 115 VAL F N 1
ATOM 10787 C CA . VAL F 1 115 ? 29.484 18.753 -16.522 1.00 19.01 115 VAL F CA 1
ATOM 10788 C C . VAL F 1 115 ? 30.760 18.318 -15.826 1.00 19.19 115 VAL F C 1
ATOM 10789 O O . VAL F 1 115 ? 31.750 19.040 -15.859 1.00 19.60 115 VAL F O 1
ATOM 10793 N N . LEU F 1 116 ? 30.726 17.173 -15.157 1.00 19.41 116 LEU F N 1
ATOM 10794 C CA . LEU F 1 116 ? 31.953 16.561 -14.655 1.00 19.71 116 LEU F CA 1
ATOM 10795 C C . LEU F 1 116 ? 32.435 15.564 -15.698 1.00 19.12 116 LEU F C 1
ATOM 10796 O O . LEU F 1 116 ? 31.726 14.613 -16.038 1.00 18.71 116 LEU F O 1
ATOM 10801 N N . MET F 1 117 ? 33.629 15.795 -16.232 1.00 18.54 117 MET F N 1
ATOM 10802 C CA . MET F 1 117 ? 34.222 14.873 -17.190 1.00 18.48 117 MET F CA 1
ATOM 10803 C C . MET F 1 117 ? 35.346 14.078 -16.542 1.00 18.08 117 MET F C 1
ATOM 10804 O O . MET F 1 117 ? 36.446 14.579 -16.316 1.00 17.87 117 MET F O 1
ATOM 10809 N N . ASN F 1 118 ? 35.046 12.825 -16.250 1.00 17.87 118 ASN F N 1
ATOM 10810 C CA . ASN F 1 118 ? 35.983 11.918 -15.622 1.00 18.02 118 ASN F CA 1
ATOM 10811 C C . ASN F 1 118 ? 36.967 11.354 -16.631 1.00 18.18 118 ASN F C 1
ATOM 10812 O O . ASN F 1 118 ? 36.588 10.981 -17.743 1.00 18.78 118 ASN F O 1
ATOM 10817 N N . GLY F 1 119 ? 38.234 11.296 -16.238 1.00 17.94 119 GLY F N 1
ATOM 10818 C CA . GLY F 1 119 ? 39.274 10.688 -17.043 1.00 18.33 119 GLY F CA 1
ATOM 10819 C C . GLY F 1 119 ? 39.962 9.514 -16.384 1.00 18.65 119 GLY F C 1
ATOM 10820 O O . GLY F 1 119 ? 40.851 8.916 -16.988 1.00 19.61 119 GLY F O 1
ATOM 10821 N N . HIS F 1 120 ? 39.546 9.162 -15.164 1.00 18.49 120 HIS F N 1
ATOM 10822 C CA . HIS F 1 120 ? 40.153 8.073 -14.407 1.00 18.72 120 HIS F CA 1
ATOM 10823 C C . HIS F 1 120 ? 39.044 7.177 -13.871 1.00 19.01 120 HIS F C 1
ATOM 10824 O O . HIS F 1 120 ? 38.243 7.589 -13.037 1.00 18.75 120 HIS F O 1
ATOM 10831 N N . TYR F 1 121 ? 39.013 5.956 -14.397 1.00 19.95 121 TYR F N 1
ATOM 10832 C CA . TYR F 1 121 ? 37.964 4.974 -14.147 1.00 20.43 121 TYR F CA 1
ATOM 10833 C C . TYR F 1 121 ? 37.504 4.909 -12.686 1.00 19.43 121 TYR F C 1
ATOM 10834 O O . TYR F 1 121 ? 36.312 4.942 -12.391 1.00 20.03 121 TYR F O 1
ATOM 10843 N N . GLU F 1 122 ? 38.467 4.879 -11.775 1.00 18.04 122 GLU F N 1
ATOM 10844 C CA . GLU F 1 122 ? 38.215 4.653 -10.354 1.00 17.34 122 GLU F CA 1
ATOM 10845 C C . GLU F 1 122 ? 37.520 5.817 -9.617 1.00 16.38 122 GLU F C 1
ATOM 10846 O O . GLU F 1 122 ? 37.041 5.644 -8.497 1.00 16.72 122 GLU F O 1
ATOM 10852 N N . ASN F 1 123 ? 37.479 6.998 -10.230 1.00 15.92 123 ASN F N 1
ATOM 10853 C CA . ASN F 1 123 ? 36.893 8.176 -9.586 1.00 15.93 123 ASN F CA 1
ATOM 10854 C C . ASN F 1 123 ? 35.379 8.129 -9.462 1.00 15.87 123 ASN F C 1
ATOM 10855 O O . ASN F 1 123 ? 34.809 8.825 -8.632 1.00 16.20 123 ASN F O 1
ATOM 10860 N N . SER F 1 124 ? 34.732 7.349 -10.325 1.00 16.24 124 SER F N 1
ATOM 10861 C CA . SER F 1 124 ? 33.309 7.536 -10.600 1.00 16.58 124 SER F CA 1
ATOM 10862 C C . SER F 1 124 ? 32.403 7.597 -9.378 1.00 16.09 124 SER F C 1
ATOM 10863 O O . SER F 1 124 ? 31.596 8.521 -9.251 1.00 16.19 124 SER F O 1
ATOM 10866 N N . MET F 1 125 ? 32.517 6.632 -8.478 1.00 15.98 125 MET F N 1
ATOM 10867 C CA . MET F 1 125 ? 31.585 6.572 -7.355 1.00 16.22 125 MET F CA 1
ATOM 10868 C C . MET F 1 125 ? 31.821 7.665 -6.322 1.00 16.08 125 MET F C 1
ATOM 10869 O O . MET F 1 125 ? 30.895 8.061 -5.619 1.00 16.24 125 MET F O 1
ATOM 10874 N N . PHE F 1 126 ? 33.047 8.182 -6.249 1.00 15.33 126 PHE F N 1
ATOM 10875 C CA . PHE F 1 126 ? 33.357 9.261 -5.320 1.00 15.50 126 PHE F CA 1
ATOM 10876 C C . PHE F 1 126 ? 32.901 10.599 -5.888 1.00 14.98 126 PHE F C 1
ATOM 10877 O O . PHE F 1 126 ? 32.504 11.481 -5.138 1.00 15.04 126 PHE F O 1
ATOM 10885 N N . ILE F 1 127 ? 32.908 10.725 -7.212 1.00 14.92 127 ILE F N 1
ATOM 10886 C CA . ILE F 1 127 ? 32.276 11.858 -7.880 1.00 15.32 127 ILE F CA 1
ATOM 10887 C C . ILE F 1 127 ? 30.772 11.829 -7.617 1.00 15.13 127 ILE F C 1
ATOM 10888 O O . ILE F 1 127 ? 30.192 12.847 -7.261 1.00 15.13 127 ILE F O 1
ATOM 10893 N N . VAL F 1 128 ? 30.160 10.654 -7.748 1.00 15.24 128 VAL F N 1
ATOM 10894 C CA . VAL F 1 128 ? 28.724 10.501 -7.492 1.00 15.72 128 VAL F CA 1
ATOM 10895 C C . VAL F 1 128 ? 28.382 10.954 -6.069 1.00 15.02 128 VAL F C 1
ATOM 10896 O O . VAL F 1 128 ? 27.431 11.713 -5.858 1.00 15.13 128 VAL F O 1
ATOM 10900 N N . GLU F 1 129 ? 29.155 10.509 -5.086 1.00 14.74 129 GLU F N 1
ATOM 10901 C CA . GLU F 1 129 ? 28.891 10.900 -3.705 1.00 14.83 129 GLU F CA 1
ATOM 10902 C C . GLU F 1 129 ? 29.098 12.397 -3.474 1.00 14.64 129 GLU F C 1
ATOM 10903 O O . GLU F 1 129 ? 28.328 13.024 -2.761 1.00 14.92 129 GLU F O 1
ATOM 10909 N N . GLY F 1 130 ? 30.120 12.987 -4.084 1.00 15.21 130 GLY F N 1
ATOM 10910 C CA . GLY F 1 130 ? 30.337 14.409 -3.942 1.00 14.92 130 GLY F CA 1
ATOM 10911 C C . GLY F 1 130 ? 29.179 15.217 -4.493 1.00 15.05 130 GLY F C 1
ATOM 10912 O O . GLY F 1 130 ? 28.785 16.223 -3.911 1.00 15.04 130 GLY F O 1
ATOM 10913 N N . ILE F 1 131 ? 28.651 14.772 -5.629 1.00 15.08 131 ILE F N 1
ATOM 10914 C CA . ILE F 1 131 ? 27.484 15.403 -6.243 1.00 15.09 131 ILE F CA 1
ATOM 10915 C C . ILE F 1 131 ? 26.284 15.298 -5.314 1.00 15.28 131 ILE F C 1
ATOM 10916 O O . ILE F 1 131 ? 25.590 16.285 -5.086 1.00 15.11 131 ILE F O 1
ATOM 10921 N N . ASP F 1 132 ? 26.058 14.116 -4.751 1.00 15.38 132 ASP F N 1
ATOM 10922 C CA . ASP F 1 132 ? 24.881 13.919 -3.910 1.00 15.81 132 ASP F CA 1
ATOM 10923 C C . ASP F 1 132 ? 24.931 14.793 -2.675 1.00 15.66 132 ASP F C 1
ATOM 10924 O O . ASP F 1 132 ? 23.935 15.411 -2.304 1.00 15.95 132 ASP F O 1
ATOM 10929 N N . LEU F 1 133 ? 26.096 14.854 -2.037 1.00 15.32 133 LEU F N 1
ATOM 10930 C CA . LEU F 1 133 ? 26.243 15.655 -0.831 1.00 15.67 133 LEU F CA 1
ATOM 10931 C C . LEU F 1 133 ? 26.080 17.138 -1.139 1.00 15.34 133 LEU F C 1
ATOM 10932 O O . LEU F 1 133 ? 25.495 17.856 -0.345 1.00 15.88 133 LEU F O 1
ATOM 10937 N N . ALA F 1 134 ? 26.582 17.598 -2.284 1.00 15.75 134 ALA F N 1
ATOM 10938 C CA . ALA F 1 134 ? 26.427 18.996 -2.675 1.00 15.48 134 ALA F CA 1
ATOM 10939 C C . ALA F 1 134 ? 24.965 19.323 -2.984 1.00 15.75 134 ALA F C 1
ATOM 10940 O O . ALA F 1 134 ? 24.471 20.356 -2.554 1.00 15.63 134 ALA F O 1
ATOM 10942 N N . LEU F 1 135 ? 24.272 18.439 -3.701 1.00 16.21 135 LEU F N 1
ATOM 10943 C CA . LEU F 1 135 ? 22.850 18.678 -4.014 1.00 16.56 135 LEU F CA 1
ATOM 10944 C C . LEU F 1 135 ? 21.978 18.636 -2.760 1.00 16.85 135 LEU F C 1
ATOM 10945 O O . LEU F 1 135 ? 20.988 19.368 -2.655 1.00 17.10 135 LEU F O 1
ATOM 10950 N N . ARG F 1 136 ? 22.368 17.805 -1.803 1.00 16.35 136 ARG F N 1
ATOM 10951 C CA . ARG F 1 136 ? 21.720 17.746 -0.499 1.00 16.52 136 ARG F CA 1
ATOM 10952 C C . ARG F 1 136 ? 21.803 19.102 0.190 1.00 16.39 136 ARG F C 1
ATOM 10953 O O . ARG F 1 136 ? 20.807 19.618 0.687 1.00 16.56 136 ARG F O 1
ATOM 10961 N N . GLU F 1 137 ? 22.995 19.687 0.207 1.00 16.40 137 GLU F N 1
ATOM 10962 C CA . GLU F 1 137 ? 23.193 20.976 0.855 1.00 16.80 137 GLU F CA 1
ATOM 10963 C C . GLU F 1 137 ? 22.436 22.083 0.131 1.00 16.96 137 GLU F C 1
ATOM 10964 O O . GLU F 1 137 ? 21.867 22.956 0.770 1.00 17.04 137 GLU F O 1
ATOM 10970 N N . LEU F 1 138 ? 22.382 22.013 -1.193 1.00 16.97 138 LEU F N 1
ATOM 10971 C CA . LEU F 1 138 ? 21.612 22.993 -1.950 1.00 17.38 138 LEU F CA 1
ATOM 10972 C C . LEU F 1 138 ? 20.128 22.895 -1.600 1.00 18.11 138 LEU F C 1
ATOM 10973 O O . LEU F 1 138 ? 19.479 23.917 -1.437 1.00 18.13 138 LEU F O 1
ATOM 10978 N N . ARG F 1 139 ? 19.611 21.681 -1.443 1.00 18.75 139 ARG F N 1
ATOM 10979 C CA . ARG F 1 139 ? 18.210 21.484 -1.060 1.00 19.90 139 ARG F CA 1
ATOM 10980 C C . ARG F 1 139 ? 17.898 22.061 0.323 1.00 20.18 139 ARG F C 1
ATOM 10981 O O . ARG F 1 139 ? 16.779 22.531 0.560 1.00 19.98 139 ARG F O 1
ATOM 10989 N N . TYR F 1 140 ? 18.874 22.044 1.234 1.00 19.47 140 TYR F N 1
ATOM 10990 C CA . TYR F 1 140 ? 18.702 22.686 2.542 1.00 19.86 140 TYR F CA 1
ATOM 10991 C C . TYR F 1 140 ? 18.423 24.180 2.401 1.00 20.73 140 TYR F C 1
ATOM 10992 O O . TYR F 1 140 ? 17.844 24.786 3.292 1.00 22.12 140 TYR F O 1
ATOM 11001 N N . ALA F 1 141 ? 18.894 24.780 1.313 1.00 21.18 141 ALA F N 1
ATOM 11002 C CA . ALA F 1 141 ? 18.694 26.198 1.054 1.00 21.57 141 ALA F CA 1
ATOM 11003 C C . ALA F 1 141 ? 17.585 26.447 0.030 1.00 21.74 141 ALA F C 1
ATOM 11004 O O . ALA F 1 141 ? 17.505 27.526 -0.545 1.00 22.47 141 ALA F O 1
ATOM 11006 N N . GLY F 1 142 ? 16.732 25.451 -0.189 1.00 22.12 142 GLY F N 1
ATOM 11007 C CA . GLY F 1 142 ? 15.622 25.559 -1.129 1.00 22.64 142 GLY F CA 1
ATOM 11008 C C . GLY F 1 142 ? 16.003 25.596 -2.604 1.00 22.79 142 GLY F C 1
ATOM 11009 O O . GLY F 1 142 ? 15.202 26.010 -3.443 1.00 23.50 142 GLY F O 1
ATOM 11010 N N . ILE F 1 143 ? 17.217 25.157 -2.930 1.00 22.68 143 ILE F N 1
ATOM 11011 C CA . ILE F 1 143 ? 17.731 25.202 -4.294 1.00 22.55 143 ILE F CA 1
ATOM 11012 C C . ILE F 1 143 ? 17.691 23.798 -4.896 1.00 22.86 143 ILE F C 1
ATOM 11013 O O . ILE F 1 143 ? 18.340 22.885 -4.392 1.00 22.18 143 ILE F O 1
ATOM 11018 N N . GLN F 1 144 ? 16.917 23.634 -5.970 1.00 22.80 144 GLN F N 1
ATOM 11019 C CA . GLN F 1 144 ? 16.770 22.359 -6.662 1.00 23.12 144 GLN F CA 1
ATOM 11020 C C . GLN F 1 144 ? 16.948 22.489 -8.179 1.00 22.71 144 GLN F C 1
ATOM 11021 O O . GLN F 1 144 ? 16.638 21.550 -8.918 1.00 23.32 144 GLN F O 1
ATOM 11027 N N . ASP F 1 145 ? 17.472 23.618 -8.642 1.00 21.94 145 ASP F N 1
ATOM 11028 C CA . ASP F 1 145 ? 17.646 23.856 -10.079 1.00 21.56 145 ASP F CA 1
ATOM 11029 C C . ASP F 1 145 ? 19.110 23.789 -10.529 1.00 21.05 145 ASP F C 1
ATOM 11030 O O . ASP F 1 145 ? 19.426 24.186 -11.640 1.00 21.04 145 ASP F O 1
ATOM 11035 N N . PHE F 1 146 ? 19.994 23.293 -9.661 1.00 20.30 146 PHE F N 1
ATOM 11036 C CA . PHE F 1 146 ? 21.365 22.960 -10.058 1.00 19.97 146 PHE F CA 1
ATOM 11037 C C . PHE F 1 146 ? 21.372 21.555 -10.660 1.00 19.94 146 PHE F C 1
ATOM 11038 O O . PHE F 1 146 ? 20.969 20.601 -10.007 1.00 20.28 146 PHE F O 1
ATOM 11046 N N . LYS F 1 147 ? 21.835 21.439 -11.901 1.00 19.68 147 LYS F N 1
ATOM 11047 C CA . LYS F 1 147 ? 21.845 20.182 -12.637 1.00 19.95 147 LYS F CA 1
ATOM 11048 C C . LYS F 1 147 ? 23.270 19.788 -13.010 1.00 19.82 147 LYS F C 1
ATOM 11049 O O . LYS F 1 147 ? 24.052 20.621 -13.466 1.00 19.38 147 LYS F O 1
ATOM 11055 N N . VAL F 1 148 ? 23.583 18.507 -12.827 1.00 19.45 148 VAL F N 1
ATOM 11056 C CA . VAL F 1 148 ? 24.909 17.969 -13.097 1.00 19.69 148 VAL F CA 1
ATOM 11057 C C . VAL F 1 148 ? 24.824 16.824 -14.091 1.00 19.77 148 VAL F C 1
ATOM 11058 O O . VAL F 1 148 ? 24.054 15.893 -13.902 1.00 20.18 148 VAL F O 1
ATOM 11062 N N . VAL F 1 149 ? 25.627 16.893 -15.143 1.00 19.95 149 VAL F N 1
ATOM 11063 C CA . VAL F 1 149 ? 25.860 15.760 -16.024 1.00 20.33 149 VAL F CA 1
ATOM 11064 C C . VAL F 1 149 ? 27.250 15.222 -15.708 1.00 20.48 149 VAL F C 1
ATOM 11065 O O . VAL F 1 149 ? 28.207 15.984 -15.657 1.00 20.37 149 VAL F O 1
ATOM 11069 N N . VAL F 1 150 ? 27.364 13.921 -15.483 1.00 20.48 150 VAL F N 1
ATOM 11070 C CA . VAL F 1 150 ? 28.666 13.306 -15.250 1.00 21.12 150 VAL F CA 1
ATOM 11071 C C . VAL F 1 150 ? 28.899 12.245 -16.310 1.00 21.26 150 VAL F C 1
ATOM 11072 O O . VAL F 1 150 ? 28.001 11.487 -16.661 1.00 21.11 150 VAL F O 1
ATOM 11076 N N . LEU F 1 151 ? 30.110 12.205 -16.838 1.00 20.98 151 LEU F N 1
ATOM 11077 C CA . LEU F 1 151 ? 30.438 11.250 -17.884 1.00 21.36 151 LEU F CA 1
ATOM 11078 C C . LEU F 1 151 ? 31.917 10.941 -17.873 1.00 21.88 151 LEU F C 1
ATOM 11079 O O . LEU F 1 151 ? 32.725 11.785 -17.495 1.00 21.80 151 LEU F O 1
ATOM 11084 N N . SER F 1 152 ? 32.255 9.719 -18.265 1.00 21.99 152 SER F N 1
ATOM 11085 C CA . SER F 1 152 ? 33.624 9.352 -18.593 1.00 22.41 152 SER F CA 1
ATOM 11086 C C . SER F 1 152 ? 33.728 9.449 -20.112 1.00 22.17 152 SER F C 1
ATOM 11087 O O . SER F 1 152 ? 32.911 8.876 -20.840 1.00 22.60 152 SER F O 1
ATOM 11090 N N . TYR F 1 153 ? 34.701 10.207 -20.602 1.00 21.81 153 TYR F N 1
ATOM 11091 C CA . TYR F 1 153 ? 34.719 10.574 -22.017 1.00 21.48 153 TYR F CA 1
ATOM 11092 C C . TYR F 1 153 ? 34.797 9.381 -22.983 1.00 21.67 153 TYR F C 1
ATOM 11093 O O . TYR F 1 153 ? 34.265 9.452 -24.081 1.00 21.67 153 TYR F O 1
ATOM 11102 N N . TRP F 1 154 ? 35.447 8.295 -22.576 1.00 21.80 154 TRP F N 1
ATOM 11103 C CA . TRP F 1 154 ? 35.586 7.120 -23.448 1.00 22.19 154 TRP F CA 1
ATOM 11104 C C . TRP F 1 154 ? 34.250 6.437 -23.759 1.00 22.56 154 TRP F C 1
ATOM 11105 O O . TRP F 1 154 ? 34.146 5.735 -24.753 1.00 22.48 154 TRP F O 1
ATOM 11116 N N . ASP F 1 155 ? 33.231 6.644 -22.926 1.00 22.78 155 ASP F N 1
ATOM 11117 C CA . ASP F 1 155 ? 31.913 6.050 -23.174 1.00 23.29 155 ASP F CA 1
ATOM 11118 C C . ASP F 1 155 ? 31.252 6.570 -24.455 1.00 23.99 155 ASP F C 1
ATOM 11119 O O . ASP F 1 155 ? 30.312 5.953 -24.954 1.00 24.44 155 ASP F O 1
ATOM 11124 N N . PHE F 1 156 ? 31.739 7.687 -24.995 1.00 24.17 156 PHE F N 1
ATOM 11125 C CA . PHE F 1 156 ? 31.192 8.245 -26.231 1.00 24.80 156 PHE F CA 1
ATOM 11126 C C . PHE F 1 156 ? 31.795 7.640 -27.496 1.00 26.35 156 PHE F C 1
ATOM 11127 O O . PHE F 1 156 ? 31.384 7.983 -28.602 1.00 26.75 156 PHE F O 1
ATOM 11135 N N . VAL F 1 157 ? 32.777 6.762 -27.326 1.00 27.86 157 VAL F N 1
ATOM 11136 C CA . VAL F 1 157 ? 33.287 5.936 -28.411 1.00 29.55 157 VAL F CA 1
ATOM 11137 C C . VAL F 1 157 ? 32.508 4.623 -28.347 1.00 30.83 157 VAL F C 1
ATOM 11138 O O . VAL F 1 157 ? 32.866 3.698 -27.624 1.00 31.25 157 VAL F O 1
ATOM 11142 N N . LYS F 1 158 ? 31.428 4.573 -29.116 1.00 32.55 158 LYS F N 1
ATOM 11143 C CA . LYS F 1 158 ? 30.364 3.585 -28.946 1.00 34.03 158 LYS F CA 1
ATOM 11144 C C . LYS F 1 158 ? 29.865 3.026 -30.283 1.00 34.52 158 LYS F C 1
ATOM 11145 O O . LYS F 1 158 ? 29.488 1.860 -30.368 1.00 35.01 158 LYS F O 1
ATOM 11151 N N . ASP F 1 159 ? 29.829 3.882 -31.301 1.00 35.15 159 ASP F N 1
ATOM 11152 C CA . ASP F 1 159 ? 29.397 3.534 -32.653 1.00 35.78 159 ASP F CA 1
ATOM 11153 C C . ASP F 1 159 ? 30.187 2.325 -33.167 1.00 35.58 159 ASP F C 1
ATOM 11154 O O . ASP F 1 159 ? 31.413 2.369 -33.198 1.00 35.69 159 ASP F O 1
ATOM 11159 N N . PRO F 1 160 ? 29.499 1.239 -33.536 1.00 35.33 160 PRO F N 1
ATOM 11160 C CA . PRO F 1 160 ? 30.165 0.051 -34.090 1.00 34.99 160 PRO F CA 1
ATOM 11161 C C . PRO F 1 160 ? 31.139 0.342 -35.228 1.00 34.39 160 PRO F C 1
ATOM 11162 O O . PRO F 1 160 ? 32.190 -0.283 -35.284 1.00 34.34 160 PRO F O 1
ATOM 11166 N N . ALA F 1 161 ? 30.784 1.260 -36.120 1.00 34.20 161 ALA F N 1
ATOM 11167 C CA . ALA F 1 161 ? 31.652 1.638 -37.235 1.00 33.83 161 ALA F CA 1
ATOM 11168 C C . ALA F 1 161 ? 32.965 2.257 -36.744 1.00 33.51 161 ALA F C 1
ATOM 11169 O O . ALA F 1 161 ? 34.034 1.984 -37.296 1.00 33.50 161 ALA F O 1
ATOM 11171 N N . VAL F 1 162 ? 32.875 3.084 -35.705 1.00 33.10 162 VAL F N 1
ATOM 11172 C CA . VAL F 1 162 ? 34.057 3.719 -35.119 1.00 32.71 162 VAL F CA 1
ATOM 11173 C C . VAL F 1 162 ? 34.934 2.686 -34.422 1.00 32.44 162 VAL F C 1
ATOM 11174 O O . VAL F 1 162 ? 36.143 2.692 -34.591 1.00 31.88 162 VAL F O 1
ATOM 11178 N N . ILE F 1 163 ? 34.319 1.801 -33.643 1.00 32.48 163 ILE F N 1
ATOM 11179 C CA . ILE F 1 163 ? 35.049 0.750 -32.938 1.00 32.81 163 ILE F CA 1
ATOM 11180 C C . ILE F 1 163 ? 35.784 -0.169 -33.918 1.00 33.12 163 ILE F C 1
ATOM 11181 O O . ILE F 1 163 ? 36.914 -0.558 -33.661 1.00 32.91 163 ILE F O 1
ATOM 11186 N N . GLN F 1 164 ? 35.146 -0.501 -35.040 1.00 33.78 164 GLN F N 1
ATOM 11187 C CA . GLN F 1 164 ? 35.756 -1.379 -36.042 1.00 34.27 164 GLN F CA 1
ATOM 11188 C C . GLN F 1 164 ? 36.971 -0.714 -36.684 1.00 33.88 164 GLN F C 1
ATOM 11189 O O . GLN F 1 164 ? 37.979 -1.374 -36.950 1.00 34.13 164 GLN F O 1
ATOM 11195 N N . GLN F 1 165 ? 36.868 0.589 -36.928 1.00 33.48 165 GLN F N 1
ATOM 11196 C CA . GLN F 1 165 ? 37.948 1.350 -37.551 1.00 33.29 165 GLN F CA 1
ATOM 11197 C C . GLN F 1 165 ? 39.151 1.489 -36.615 1.00 33.28 165 GLN F C 1
ATOM 11198 O O . GLN F 1 165 ? 40.291 1.379 -37.052 1.00 33.12 165 GLN F O 1
ATOM 11204 N N . LEU F 1 166 ? 38.886 1.716 -35.329 1.00 33.41 166 LEU F N 1
ATOM 11205 C CA . LEU F 1 166 ? 39.942 1.831 -34.320 1.00 33.60 166 LEU F CA 1
ATOM 11206 C C . LEU F 1 166 ? 40.522 0.472 -33.935 1.00 34.35 166 LEU F C 1
ATOM 11207 O O . LEU F 1 166 ? 41.694 0.372 -33.573 1.00 34.26 166 LEU F O 1
ATOM 11212 N N . TYR F 1 167 ? 39.695 -0.567 -34.012 1.00 35.37 167 TYR F N 1
ATOM 11213 C CA . TYR F 1 167 ? 40.077 -1.908 -33.575 1.00 36.29 167 TYR F CA 1
ATOM 11214 C C . TYR F 1 167 ? 39.719 -2.938 -34.649 1.00 37.81 167 TYR F C 1
ATOM 11215 O O . TYR F 1 167 ? 38.735 -3.664 -34.504 1.00 37.99 167 TYR F O 1
ATOM 11224 N N . PRO F 1 168 ? 40.506 -3.005 -35.722 1.00 39.56 168 PRO F N 1
ATOM 11225 C CA . PRO F 1 168 ? 40.259 -3.990 -36.785 1.00 40.75 168 PRO F CA 1
ATOM 11226 C C . PRO F 1 168 ? 40.449 -5.452 -36.341 1.00 41.90 168 PRO F C 1
ATOM 11227 O O . PRO F 1 168 ? 40.063 -6.348 -37.094 1.00 42.34 168 PRO F O 1
ATOM 11231 N N . GLU F 1 169 ? 41.021 -5.678 -35.156 1.00 43.06 169 GLU F N 1
ATOM 11232 C CA . GLU F 1 169 ? 41.162 -7.016 -34.574 1.00 43.98 169 GLU F CA 1
ATOM 11233 C C . GLU F 1 169 ? 40.238 -7.265 -33.368 1.00 44.19 169 GLU F C 1
ATOM 11234 O O . GLU F 1 169 ? 40.209 -8.377 -32.840 1.00 44.58 169 GLU F O 1
ATOM 11240 N N . GLY F 1 170 ? 39.520 -6.236 -32.913 1.00 44.46 170 GLY F N 1
ATOM 11241 C CA . GLY F 1 170 ? 38.496 -6.389 -31.890 1.00 44.52 170 GLY F CA 1
ATOM 11242 C C . GLY F 1 170 ? 38.673 -5.514 -30.660 1.00 44.72 170 GLY F C 1
ATOM 11243 O O . GLY F 1 170 ? 39.773 -5.397 -30.121 1.00 44.83 170 GLY F O 1
ATOM 11244 N N . PHE F 1 171 ? 37.576 -4.897 -30.222 1.00 44.80 171 PHE F N 1
ATOM 11245 C CA . PHE F 1 171 ? 37.531 -4.143 -28.969 1.00 45.05 171 PHE F CA 1
ATOM 11246 C C . PHE F 1 171 ? 37.554 -5.132 -27.808 1.00 44.97 171 PHE F C 1
ATOM 11247 O O . PHE F 1 171 ? 37.040 -6.241 -27.935 1.00 45.39 171 PHE F O 1
ATOM 11255 N N . LEU F 1 172 ? 38.148 -4.732 -26.685 1.00 44.82 172 LEU F N 1
ATOM 11256 C CA . LEU F 1 172 ? 38.254 -5.618 -25.525 1.00 44.61 172 LEU F CA 1
ATOM 11257 C C . LEU F 1 172 ? 37.875 -4.983 -24.178 1.00 44.05 172 LEU F C 1
ATOM 11258 O O . LEU F 1 172 ? 38.101 -5.588 -23.129 1.00 44.18 172 LEU F O 1
ATOM 11263 N N . GLY F 1 173 ? 37.302 -3.780 -24.201 1.00 43.04 173 GLY F N 1
ATOM 11264 C CA . GLY F 1 173 ? 36.700 -3.194 -23.013 1.00 42.13 173 GLY F CA 1
ATOM 11265 C C . GLY F 1 173 ? 37.451 -2.009 -22.449 1.00 41.45 173 GLY F C 1
ATOM 11266 O O . GLY F 1 173 ? 38.661 -1.877 -22.639 1.00 41.69 173 GLY F O 1
ATOM 11267 N N . TRP F 1 174 ? 36.727 -1.155 -21.733 1.00 40.25 174 TRP F N 1
ATOM 11268 C CA . TRP F 1 174 ? 37.310 0.058 -21.169 1.00 39.47 174 TRP F CA 1
ATOM 11269 C C . TRP F 1 174 ? 38.125 -0.168 -19.899 1.00 38.82 174 TRP F C 1
ATOM 11270 O O . TRP F 1 174 ? 39.024 0.620 -19.597 1.00 38.74 174 TRP F O 1
ATOM 11281 N N . ASP F 1 175 ? 37.812 -1.221 -19.148 1.00 37.81 175 ASP F N 1
ATOM 11282 C CA . ASP F 1 175 ? 38.576 -1.528 -17.932 1.00 37.04 175 ASP F CA 1
ATOM 11283 C C . ASP F 1 175 ? 40.064 -1.804 -18.212 1.00 35.80 175 ASP F C 1
ATOM 11284 O O . ASP F 1 175 ? 40.924 -1.264 -17.503 1.00 35.61 175 ASP F O 1
ATOM 11289 N N . ILE F 1 176 ? 40.369 -2.593 -19.251 1.00 34.19 176 ILE F N 1
ATOM 11290 C CA . ILE F 1 176 ? 41.770 -2.886 -19.613 1.00 32.85 176 ILE F CA 1
ATOM 11291 C C . ILE F 1 176 ? 42.375 -1.932 -20.652 1.00 30.84 176 ILE F C 1
ATOM 11292 O O . ILE F 1 176 ? 43.486 -2.163 -21.146 1.00 30.00 176 ILE F O 1
ATOM 11297 N N . GLU F 1 177 ? 41.650 -0.865 -20.966 1.00 28.45 177 GLU F N 1
ATOM 11298 C CA . GLU F 1 177 ? 42.210 0.257 -21.707 1.00 26.98 177 GLU F CA 1
ATOM 11299 C C . GLU F 1 177 ? 42.915 1.217 -20.741 1.00 25.76 177 GLU F C 1
ATOM 11300 O O . GLU F 1 177 ? 42.623 2.420 -20.702 1.00 25.23 177 GLU F O 1
ATOM 11306 N N . HIS F 1 178 ? 43.838 0.664 -19.957 1.00 24.28 178 HIS F N 1
ATOM 11307 C CA . HIS F 1 178 ? 44.740 1.457 -19.144 1.00 23.24 178 HIS F CA 1
ATOM 11308 C C . HIS F 1 178 ? 46.125 1.398 -19.777 1.00 22.89 178 HIS F C 1
ATOM 11309 O O . HIS F 1 178 ? 46.803 0.369 -19.727 1.00 22.40 178 HIS F O 1
ATOM 11316 N N . GLY F 1 179 ? 46.526 2.498 -20.398 1.00 22.42 179 GLY F N 1
ATOM 11317 C CA . GLY F 1 179 ? 47.814 2.579 -21.060 1.00 22.41 179 GLY F CA 1
ATOM 11318 C C . GLY F 1 179 ? 47.875 1.773 -22.344 1.00 22.24 179 GLY F C 1
ATOM 11319 O O . GLY F 1 179 ? 48.961 1.459 -22.822 1.00 22.32 179 GLY F O 1
ATOM 11320 N N . GLY F 1 180 ? 46.708 1.428 -22.892 1.00 21.87 180 GLY F N 1
ATOM 11321 C CA . GLY F 1 180 ? 46.615 0.681 -24.139 1.00 21.65 180 GLY F CA 1
ATOM 11322 C C . GLY F 1 180 ? 46.412 1.557 -25.364 1.00 21.60 180 GLY F C 1
ATOM 11323 O O . GLY F 1 180 ? 46.843 2.708 -25.409 1.00 21.39 180 GLY F O 1
ATOM 11324 N N . VAL F 1 181 ? 45.743 1.008 -26.372 1.00 21.77 181 VAL F N 1
ATOM 11325 C CA . VAL F 1 181 ? 45.570 1.687 -27.652 1.00 21.82 181 VAL F CA 1
ATOM 11326 C C . VAL F 1 181 ? 44.794 3.007 -27.549 1.00 21.51 181 VAL F C 1
ATOM 11327 O O . VAL F 1 181 ? 45.140 3.976 -28.204 1.00 21.28 181 VAL F O 1
ATOM 11331 N N . PHE F 1 182 ? 43.746 3.039 -26.732 1.00 21.21 182 PHE F N 1
ATOM 11332 C CA . PHE F 1 182 ? 42.856 4.197 -26.665 1.00 21.02 182 PHE F CA 1
ATOM 11333 C C . PHE F 1 182 ? 43.581 5.433 -26.113 1.00 20.70 182 PHE F C 1
ATOM 11334 O O . PHE F 1 182 ? 43.673 6.458 -26.782 1.00 20.67 182 PHE F O 1
ATOM 11342 N N . GLU F 1 183 ? 44.099 5.325 -24.896 1.00 20.87 183 GLU F N 1
ATOM 11343 C CA . GLU F 1 183 ? 44.783 6.456 -24.269 1.00 20.92 183 GLU F CA 1
ATOM 11344 C C . GLU F 1 183 ? 46.050 6.841 -25.013 1.00 21.16 183 GLU F C 1
ATOM 11345 O O . GLU F 1 183 ? 46.327 8.019 -25.190 1.00 20.96 183 GLU F O 1
ATOM 11351 N N . THR F 1 184 ? 46.812 5.843 -25.448 1.00 21.48 184 THR F N 1
ATOM 11352 C CA . THR F 1 184 ? 48.081 6.099 -26.121 1.00 21.44 184 THR F CA 1
ATOM 11353 C C . THR F 1 184 ? 47.858 6.784 -27.468 1.00 21.58 184 THR F C 1
ATOM 11354 O O . THR F 1 184 ? 48.595 7.696 -27.827 1.00 21.34 184 THR F O 1
ATOM 11358 N N . SER F 1 185 ? 46.828 6.363 -28.197 1.00 21.74 185 SER F N 1
ATOM 11359 C CA . SER F 1 185 ? 46.483 7.002 -29.467 1.00 21.72 185 SER F CA 1
ATOM 11360 C C . SER F 1 185 ? 46.105 8.467 -29.261 1.00 21.75 185 SER F C 1
ATOM 11361 O O . SER F 1 185 ? 46.558 9.341 -30.000 1.00 21.91 185 SER F O 1
ATOM 11364 N N . LEU F 1 186 ? 45.288 8.749 -28.246 1.00 21.67 186 LEU F N 1
ATOM 11365 C CA . LEU F 1 186 ? 44.911 10.123 -27.952 1.00 22.03 186 LEU F CA 1
ATOM 11366 C C . LEU F 1 186 ? 46.144 10.959 -27.626 1.00 21.75 186 LEU F C 1
ATOM 11367 O O . LEU F 1 186 ? 46.255 12.093 -28.078 1.00 21.86 186 LEU F O 1
ATOM 11372 N N . MET F 1 187 ? 47.059 10.384 -26.854 1.00 21.83 187 MET F N 1
ATOM 11373 C CA . MET F 1 187 ? 48.284 11.077 -26.481 1.00 22.35 187 MET F CA 1
ATOM 11374 C C . MET F 1 187 ? 49.200 11.292 -27.684 1.00 22.90 187 MET F C 1
ATOM 11375 O O . MET F 1 187 ? 49.861 12.318 -27.772 1.00 23.25 187 MET F O 1
ATOM 11380 N N . LEU F 1 188 ? 49.235 10.343 -28.614 1.00 23.32 188 LEU F N 1
ATOM 11381 C CA . LEU F 1 188 ? 50.012 10.526 -29.847 1.00 23.88 188 LEU F CA 1
ATOM 11382 C C . LEU F 1 188 ? 49.469 11.685 -30.685 1.00 23.92 188 LEU F C 1
ATOM 11383 O O . LEU F 1 188 ? 50.230 12.383 -31.350 1.00 24.72 188 LEU F O 1
ATOM 11388 N N . ALA F 1 189 ? 48.157 11.894 -30.645 1.00 23.80 189 ALA F N 1
ATOM 11389 C CA . ALA F 1 189 ? 47.514 12.982 -31.374 1.00 24.05 189 ALA F CA 1
ATOM 11390 C C . ALA F 1 189 ? 47.706 14.346 -30.704 1.00 24.13 189 ALA F C 1
ATOM 11391 O O . ALA F 1 189 ? 47.898 15.352 -31.386 1.00 25.08 189 ALA F O 1
ATOM 11393 N N . LEU F 1 190 ? 47.673 14.375 -29.374 1.00 23.83 190 LEU F N 1
ATOM 11394 C CA . LEU F 1 190 ? 47.632 15.627 -28.613 1.00 23.77 190 LEU F CA 1
ATOM 11395 C C . LEU F 1 190 ? 48.992 16.051 -28.040 1.00 23.60 190 LEU F C 1
ATOM 11396 O O . LEU F 1 190 ? 49.330 17.235 -28.051 1.00 23.80 190 LEU F O 1
ATOM 11401 N N . TYR F 1 191 ? 49.743 15.085 -27.519 1.00 23.57 191 TYR F N 1
ATOM 11402 C CA . TYR F 1 191 ? 51.005 15.342 -26.807 1.00 23.76 191 TYR F CA 1
ATOM 11403 C C . TYR F 1 191 ? 52.057 14.294 -27.158 1.00 24.01 191 TYR F C 1
ATOM 11404 O O . TYR F 1 191 ? 52.495 13.541 -26.298 1.00 23.71 191 TYR F O 1
ATOM 11413 N N . PRO F 1 192 ? 52.456 14.235 -28.428 1.00 25.05 192 PRO F N 1
ATOM 11414 C CA . PRO F 1 192 ? 53.357 13.171 -28.896 1.00 25.61 192 PRO F CA 1
ATOM 11415 C C . PRO F 1 192 ? 54.711 13.120 -28.176 1.00 26.19 192 PRO F C 1
ATOM 11416 O O . PRO F 1 192 ? 55.292 12.041 -28.077 1.00 26.50 192 PRO F O 1
ATOM 11420 N N . ASP F 1 193 ? 55.189 14.250 -27.663 1.00 26.90 193 ASP F N 1
ATOM 11421 C CA . ASP F 1 193 ? 56.456 14.276 -26.924 1.00 27.47 193 ASP F CA 1
ATOM 11422 C C . ASP F 1 193 ? 56.411 13.514 -25.592 1.00 27.08 193 ASP F C 1
ATOM 11423 O O . ASP F 1 193 ? 57.454 13.148 -25.054 1.00 27.21 193 ASP F O 1
ATOM 11428 N N . LEU F 1 194 ? 55.208 13.273 -25.071 1.00 26.72 194 LEU F N 1
ATOM 11429 C CA . LEU F 1 194 ? 55.017 12.545 -23.814 1.00 26.35 194 LEU F CA 1
ATOM 11430 C C . LEU F 1 194 ? 54.791 11.037 -23.997 1.00 26.67 194 LEU F C 1
ATOM 11431 O O . LEU F 1 194 ? 54.528 10.322 -23.028 1.00 25.97 194 LEU F O 1
ATOM 11436 N N . VAL F 1 195 ? 54.900 10.564 -25.240 1.00 27.01 195 VAL F N 1
ATOM 11437 C CA . VAL F 1 195 ? 54.789 9.146 -25.573 1.00 27.62 195 VAL F CA 1
ATOM 11438 C C . VAL F 1 195 ? 56.020 8.689 -26.352 1.00 28.18 195 VAL F C 1
ATOM 11439 O O . VAL F 1 195 ? 56.458 9.367 -27.279 1.00 28.11 195 VAL F O 1
ATOM 11443 N N . ASP F 1 196 ? 56.561 7.537 -25.969 1.00 28.94 196 ASP F N 1
ATOM 11444 C CA . ASP F 1 196 ? 57.635 6.871 -26.701 1.00 29.73 196 ASP F CA 1
ATOM 11445 C C . ASP F 1 196 ? 57.169 5.452 -27.007 1.00 29.81 196 ASP F C 1
ATOM 11446 O O . ASP F 1 196 ? 57.329 4.540 -26.202 1.00 29.29 196 ASP F O 1
ATOM 11451 N N . LEU F 1 197 ? 56.595 5.281 -28.188 1.00 30.53 197 LEU F N 1
ATOM 11452 C CA . LEU F 1 197 ? 55.977 4.019 -28.580 1.00 31.27 197 LEU F CA 1
ATOM 11453 C C . LEU F 1 197 ? 56.961 2.844 -28.663 1.00 31.77 197 LEU F C 1
ATOM 11454 O O . LEU F 1 197 ? 56.543 1.695 -28.568 1.00 31.63 197 LEU F O 1
ATOM 11459 N N . ASP F 1 198 ? 58.253 3.132 -28.830 1.00 32.63 198 ASP F N 1
ATOM 11460 C CA . ASP F 1 198 ? 59.288 2.085 -28.841 1.00 33.27 198 ASP F CA 1
ATOM 11461 C C . ASP F 1 198 ? 59.449 1.381 -27.489 1.00 33.22 198 ASP F C 1
ATOM 11462 O O . ASP F 1 198 ? 59.939 0.252 -27.430 1.00 33.63 198 ASP F O 1
ATOM 11467 N N . ARG F 1 199 ? 59.044 2.049 -26.406 1.00 32.94 199 ARG F N 1
ATOM 11468 C CA . ARG F 1 199 ? 59.124 1.480 -25.062 1.00 32.87 199 ARG F CA 1
ATOM 11469 C C . ARG F 1 199 ? 57.902 0.639 -24.665 1.00 32.24 199 ARG F C 1
ATOM 11470 O O . ARG F 1 199 ? 57.878 0.071 -23.576 1.00 31.90 199 ARG F O 1
ATOM 11478 N N . VAL F 1 200 ? 56.899 0.554 -25.538 1.00 31.84 200 VAL F N 1
ATOM 11479 C CA . VAL F 1 200 ? 55.733 -0.293 -25.284 1.00 31.78 200 VAL F CA 1
ATOM 11480 C C . VAL F 1 200 ? 56.167 -1.749 -25.131 1.00 32.12 200 VAL F C 1
ATOM 11481 O O . VAL F 1 200 ? 56.912 -2.277 -25.967 1.00 31.91 200 VAL F O 1
ATOM 11485 N N . VAL F 1 201 ? 55.712 -2.384 -24.056 1.00 32.30 201 VAL F N 1
ATOM 11486 C CA . VAL F 1 201 ? 55.864 -3.824 -23.872 1.00 32.69 201 VAL F CA 1
ATOM 11487 C C . VAL F 1 201 ? 54.597 -4.506 -24.382 1.00 32.88 201 VAL F C 1
ATOM 11488 O O . VAL F 1 201 ? 53.510 -4.292 -23.841 1.00 32.86 201 VAL F O 1
ATOM 11492 N N . ASP F 1 202 ? 54.747 -5.327 -25.420 1.00 32.93 202 ASP F N 1
ATOM 11493 C CA . ASP F 1 202 ? 53.617 -5.897 -26.153 1.00 33.13 202 ASP F CA 1
ATOM 11494 C C . ASP F 1 202 ? 53.103 -7.209 -25.546 1.00 32.90 202 ASP F C 1
ATOM 11495 O O . ASP F 1 202 ? 53.194 -8.277 -26.165 1.00 33.11 202 ASP F O 1
ATOM 11500 N N . HIS F 1 203 ? 52.528 -7.115 -24.351 1.00 32.29 203 HIS F N 1
ATOM 11501 C CA . HIS F 1 203 ? 52.018 -8.282 -23.629 1.00 31.96 203 HIS F CA 1
ATOM 11502 C C . HIS F 1 203 ? 50.569 -8.581 -24.040 1.00 31.84 203 HIS F C 1
ATOM 11503 O O . HIS F 1 203 ? 49.900 -7.723 -24.627 1.00 31.78 203 HIS F O 1
ATOM 11510 N N . PRO F 1 204 ? 50.073 -9.783 -23.736 1.00 31.94 204 PRO F N 1
ATOM 11511 C CA . PRO F 1 204 ? 48.671 -10.107 -24.013 1.00 31.78 204 PRO F CA 1
ATOM 11512 C C . PRO F 1 204 ? 47.747 -9.348 -23.066 1.00 31.61 204 PRO F C 1
ATOM 11513 O O . PRO F 1 204 ? 48.214 -8.934 -22.002 1.00 31.39 204 PRO F O 1
ATOM 11517 N N . PRO F 1 205 ? 46.479 -9.166 -23.433 1.00 31.49 205 PRO F N 1
ATOM 11518 C CA . PRO F 1 205 ? 45.543 -8.424 -22.578 1.00 31.21 205 PRO F CA 1
ATOM 11519 C C . PRO F 1 205 ? 45.423 -9.056 -21.191 1.00 30.90 205 PRO F C 1
ATOM 11520 O O . PRO F 1 205 ? 45.398 -10.281 -21.056 1.00 30.79 205 PRO F O 1
ATOM 11524 N N . ALA F 1 206 ? 45.391 -8.214 -20.164 1.00 30.12 206 ALA F N 1
ATOM 11525 C CA . ALA F 1 206 ? 45.284 -8.679 -18.793 1.00 29.74 206 ALA F CA 1
ATOM 11526 C C . ALA F 1 206 ? 43.922 -9.313 -18.568 1.00 29.44 206 ALA F C 1
ATOM 11527 O O . ALA F 1 206 ? 42.904 -8.817 -19.057 1.00 29.49 206 ALA F O 1
ATOM 11529 N N . THR F 1 207 ? 43.924 -10.434 -17.861 1.00 29.24 207 THR F N 1
ATOM 11530 C CA . THR F 1 207 ? 42.700 -11.070 -17.401 1.00 29.36 207 THR F CA 1
ATOM 11531 C C . THR F 1 207 ? 42.832 -11.333 -15.915 1.00 28.96 207 THR F C 1
ATOM 11532 O O . THR F 1 207 ? 43.938 -11.447 -15.382 1.00 28.93 207 THR F O 1
ATOM 11536 N N . PHE F 1 208 ? 41.689 -11.436 -15.257 1.00 28.58 208 PHE F N 1
ATOM 11537 C CA . PHE F 1 208 ? 41.629 -11.562 -13.809 1.00 28.44 208 PHE F CA 1
ATOM 11538 C C . PHE F 1 208 ? 40.488 -12.497 -13.438 1.00 28.18 208 PHE F C 1
ATOM 11539 O O . PHE F 1 208 ? 39.526 -12.628 -14.191 1.00 28.08 208 PHE F O 1
ATOM 11547 N N . PRO F 1 209 ? 40.570 -13.124 -12.269 1.00 28.13 209 PRO F N 1
ATOM 11548 C CA . PRO F 1 209 ? 39.437 -13.898 -11.756 1.00 27.75 209 PRO F CA 1
ATOM 11549 C C . PRO F 1 209 ? 38.289 -12.974 -11.324 1.00 27.10 209 PRO F C 1
ATOM 11550 O O . PRO F 1 209 ? 38.501 -11.758 -11.201 1.00 27.03 209 PRO F O 1
ATOM 11554 N N . PRO F 1 210 ? 37.096 -13.529 -11.119 1.00 26.31 210 PRO F N 1
ATOM 11555 C CA . PRO F 1 210 ? 35.906 -12.735 -10.780 1.00 25.59 210 PRO F CA 1
ATOM 11556 C C . PRO F 1 210 ? 35.835 -12.280 -9.313 1.00 24.92 210 PRO F C 1
ATOM 11557 O O . PRO F 1 210 ? 34.749 -12.196 -8.736 1.00 24.48 210 PRO F O 1
ATOM 11561 N N . TYR F 1 211 ? 36.990 -12.006 -8.723 1.00 24.17 211 TYR F N 1
ATOM 11562 C CA . TYR F 1 211 ? 37.076 -11.442 -7.383 1.00 23.92 211 TYR F CA 1
ATOM 11563 C C . TYR F 1 211 ? 38.344 -10.604 -7.269 1.00 23.91 211 TYR F C 1
ATOM 11564 O O . TYR F 1 211 ? 39.205 -10.636 -8.145 1.00 23.62 211 TYR F O 1
ATOM 11573 N N . ASP F 1 212 ? 38.450 -9.852 -6.183 1.00 23.92 212 ASP F N 1
ATOM 11574 C CA . ASP F 1 212 ? 39.623 -9.029 -5.928 1.00 24.53 212 ASP F CA 1
ATOM 11575 C C . ASP F 1 212 ? 40.239 -9.415 -4.606 1.00 23.87 212 ASP F C 1
ATOM 11576 O O . ASP F 1 212 ? 39.556 -9.927 -3.731 1.00 23.75 212 ASP F O 1
ATOM 11581 N N . VAL F 1 213 ? 41.539 -9.187 -4.486 1.00 23.40 213 VAL F N 1
ATOM 11582 C CA . VAL F 1 213 ? 42.285 -9.536 -3.293 1.00 23.27 213 VAL F CA 1
ATOM 11583 C C . VAL F 1 213 ? 43.043 -8.322 -2.768 1.00 22.90 213 VAL F C 1
ATOM 11584 O O . VAL F 1 213 ? 43.679 -7.610 -3.536 1.00 21.77 213 VAL F O 1
ATOM 11588 N N . PHE F 1 214 ? 42.964 -8.107 -1.456 1.00 22.75 214 PHE F N 1
ATOM 11589 C CA . PHE F 1 214 ? 43.719 -7.067 -0.762 1.00 23.10 214 PHE F CA 1
ATOM 11590 C C . PHE F 1 214 ? 44.427 -7.696 0.446 1.00 23.89 214 PHE F C 1
ATOM 11591 O O . PHE F 1 214 ? 43.798 -8.442 1.177 1.00 23.55 214 PHE F O 1
ATOM 11599 N N . PRO F 1 215 ? 45.705 -7.403 0.680 1.00 25.69 215 PRO F N 1
ATOM 11600 C CA . PRO F 1 215 ? 46.514 -6.504 -0.147 1.00 27.23 215 PRO F CA 1
ATOM 11601 C C . PRO F 1 215 ? 46.686 -6.996 -1.575 1.00 28.91 215 PRO F C 1
ATOM 11602 O O . PRO F 1 215 ? 46.723 -8.204 -1.815 1.00 28.83 215 PRO F O 1
ATOM 11606 N N . VAL F 1 216 ? 46.763 -6.050 -2.505 1.00 31.11 216 VAL F N 1
ATOM 11607 C CA . VAL F 1 216 ? 46.918 -6.364 -3.917 1.00 32.73 216 VAL F CA 1
ATOM 11608 C C . VAL F 1 216 ? 48.139 -7.242 -4.120 1.00 33.62 216 VAL F C 1
ATOM 11609 O O . VAL F 1 216 ? 49.185 -7.004 -3.512 1.00 34.20 216 VAL F O 1
ATOM 11613 N N . ASP F 1 217 ? 47.980 -8.265 -4.952 1.00 34.22 217 ASP F N 1
ATOM 11614 C CA . ASP F 1 217 ? 49.079 -9.115 -5.379 1.00 34.74 217 ASP F CA 1
ATOM 11615 C C . ASP F 1 217 ? 49.651 -8.567 -6.690 1.00 34.30 217 ASP F C 1
ATOM 11616 O O . ASP F 1 217 ? 49.003 -8.683 -7.732 1.00 33.90 217 ASP F O 1
ATOM 11621 N N . PRO F 1 218 ? 50.856 -7.994 -6.647 1.00 34.29 218 PRO F N 1
ATOM 11622 C CA . PRO F 1 218 ? 51.448 -7.349 -7.829 1.00 34.19 218 PRO F CA 1
ATOM 11623 C C . PRO F 1 218 ? 51.669 -8.262 -9.038 1.00 34.25 218 PRO F C 1
ATOM 11624 O O . PRO F 1 218 ? 51.754 -7.752 -10.150 1.00 33.93 218 PRO F O 1
ATOM 11628 N N . ALA F 1 219 ? 51.772 -9.572 -8.824 1.00 34.62 219 ALA F N 1
ATOM 11629 C CA . ALA F 1 219 ? 51.985 -10.527 -9.916 1.00 34.95 219 ALA F CA 1
ATOM 11630 C C . ALA F 1 219 ? 50.830 -10.586 -10.920 1.00 35.09 219 ALA F C 1
ATOM 11631 O O . ALA F 1 219 ? 51.040 -10.917 -12.087 1.00 35.18 219 ALA F O 1
ATOM 11633 N N . ARG F 1 220 ? 49.620 -10.261 -10.470 1.00 35.13 220 ARG F N 1
ATOM 11634 C CA . ARG F 1 220 ? 48.428 -10.319 -11.320 1.00 35.38 220 ARG F CA 1
ATOM 11635 C C . ARG F 1 220 ? 48.284 -9.124 -12.282 1.00 34.46 220 ARG F C 1
ATOM 11636 O O . ARG F 1 220 ? 47.426 -9.146 -13.164 1.00 35.31 220 ARG F O 1
ATOM 11644 N N . THR F 1 221 ? 49.106 -8.088 -12.110 1.00 32.94 221 THR F N 1
ATOM 11645 C CA . THR F 1 221 ? 49.199 -6.990 -13.072 1.00 32.04 221 THR F CA 1
ATOM 11646 C C . THR F 1 221 ? 50.385 -7.224 -13.992 1.00 31.37 221 THR F C 1
ATOM 11647 O O . THR F 1 221 ? 51.468 -7.560 -13.508 1.00 31.48 221 THR F O 1
ATOM 11651 N N . PRO F 1 222 ? 50.224 -7.032 -15.301 1.00 30.68 222 PRO F N 1
ATOM 11652 C CA . PRO F 1 222 ? 51.386 -7.068 -16.193 1.00 30.30 222 PRO F CA 1
ATOM 11653 C C . PRO F 1 222 ? 52.490 -6.156 -15.659 1.00 30.00 222 PRO F C 1
ATOM 11654 O O . PRO F 1 222 ? 52.194 -5.070 -15.166 1.00 29.65 222 PRO F O 1
ATOM 11658 N N . ALA F 1 223 ? 53.737 -6.605 -15.740 1.00 29.46 223 ALA F N 1
ATOM 11659 C CA . ALA F 1 223 ? 54.873 -5.895 -15.151 1.00 29.12 223 ALA F CA 1
ATOM 11660 C C . ALA F 1 223 ? 54.981 -4.401 -15.508 1.00 28.62 223 ALA F C 1
ATOM 11661 O O . ALA F 1 223 ? 55.287 -3.597 -14.628 1.00 28.92 223 ALA F O 1
ATOM 11663 N N . PRO F 1 224 ? 54.758 -4.023 -16.770 1.00 27.88 224 PRO F N 1
ATOM 11664 C CA . PRO F 1 224 ? 54.816 -2.608 -17.163 1.00 27.22 224 PRO F CA 1
ATOM 11665 C C . PRO F 1 224 ? 53.739 -1.716 -16.532 1.00 26.41 224 PRO F C 1
ATOM 11666 O O . PRO F 1 224 ? 53.912 -0.503 -16.549 1.00 26.10 224 PRO F O 1
ATOM 11670 N N . GLY F 1 225 ? 52.649 -2.300 -16.037 1.00 25.70 225 GLY F N 1
ATOM 11671 C CA . GLY F 1 225 ? 51.557 -1.540 -15.441 1.00 25.12 225 GLY F CA 1
ATOM 11672 C C . GLY F 1 225 ? 50.380 -1.336 -16.378 1.00 24.69 225 GLY F C 1
ATOM 11673 O O . GLY F 1 225 ? 49.296 -0.950 -15.944 1.00 24.42 225 GLY F O 1
ATOM 11674 N N . THR F 1 226 ? 50.592 -1.579 -17.668 1.00 24.47 226 THR F N 1
ATOM 11675 C CA . THR F 1 226 ? 49.526 -1.496 -18.660 1.00 24.32 226 THR F CA 1
ATOM 11676 C C . THR F 1 226 ? 48.638 -2.728 -18.577 1.00 24.57 226 THR F C 1
ATOM 11677 O O . THR F 1 226 ? 49.101 -3.796 -18.209 1.00 24.78 226 THR F O 1
ATOM 11681 N N . LEU F 1 227 ? 47.362 -2.574 -18.913 1.00 24.46 227 LEU F N 1
ATOM 11682 C CA . LEU F 1 227 ? 46.437 -3.704 -18.946 1.00 24.67 227 LEU F CA 1
ATOM 11683 C C . LEU F 1 227 ? 46.202 -4.225 -20.365 1.00 24.60 227 LEU F C 1
ATOM 11684 O O . LEU F 1 227 ? 45.606 -5.283 -20.544 1.00 24.80 227 LEU F O 1
ATOM 11689 N N . SER F 1 228 ? 46.667 -3.478 -21.361 1.00 24.51 228 SER F N 1
ATOM 11690 C CA . SER F 1 228 ? 46.704 -3.958 -22.739 1.00 24.63 228 SER F CA 1
ATOM 11691 C C . SER F 1 228 ? 47.801 -3.235 -23.520 1.00 25.07 228 SER F C 1
ATOM 11692 O O . SER F 1 228 ? 48.291 -2.184 -23.096 1.00 25.06 228 SER F O 1
ATOM 11695 N N . SER F 1 229 ? 48.182 -3.805 -24.659 1.00 25.26 229 SER F N 1
ATOM 11696 C CA . SER F 1 229 ? 49.314 -3.313 -25.439 1.00 25.52 229 SER F CA 1
ATOM 11697 C C . SER F 1 229 ? 48.925 -2.172 -26.370 1.00 25.54 229 SER F C 1
ATOM 11698 O O . SER F 1 229 ? 47.947 -2.270 -27.117 1.00 25.82 229 SER F O 1
ATOM 11701 N N . ALA F 1 230 ? 49.728 -1.110 -26.348 1.00 25.38 230 ALA F N 1
ATOM 11702 C CA . ALA F 1 230 ? 49.512 0.062 -27.188 1.00 25.73 230 ALA F CA 1
ATOM 11703 C C . ALA F 1 230 ? 50.353 -0.008 -28.460 1.00 26.13 230 ALA F C 1
ATOM 11704 O O . ALA F 1 230 ? 50.572 1.008 -29.104 1.00 25.91 230 ALA F O 1
ATOM 11706 N N . LYS F 1 231 ? 50.821 -1.202 -28.823 1.00 26.97 231 LYS F N 1
ATOM 11707 C CA . LYS F 1 231 ? 51.715 -1.350 -29.979 1.00 27.75 231 LYS F CA 1
ATOM 11708 C C . LYS F 1 231 ? 51.120 -0.760 -31.258 1.00 27.86 231 LYS F C 1
ATOM 11709 O O . LYS F 1 231 ? 51.823 -0.082 -32.010 1.00 28.35 231 LYS F O 1
ATOM 11715 N N . THR F 1 232 ? 49.827 -0.991 -31.485 1.00 27.92 232 THR F N 1
ATOM 11716 C CA . THR F 1 232 ? 49.151 -0.509 -32.692 1.00 28.06 232 THR F CA 1
ATOM 11717 C C . THR F 1 232 ? 48.533 0.885 -32.535 1.00 27.53 232 THR F C 1
ATOM 11718 O O . THR F 1 232 ? 47.793 1.343 -33.406 1.00 27.72 232 THR F O 1
ATOM 11722 N N . ALA F 1 233 ? 48.834 1.565 -31.434 1.00 26.97 233 ALA F N 1
ATOM 11723 C CA . ALA F 1 233 ? 48.405 2.947 -31.262 1.00 26.51 233 ALA F CA 1
ATOM 11724 C C . ALA F 1 233 ? 48.951 3.821 -32.379 1.00 26.04 233 ALA F C 1
ATOM 11725 O O . ALA F 1 233 ? 50.060 3.595 -32.877 1.00 26.31 233 ALA F O 1
ATOM 11727 N N . SER F 1 234 ? 48.170 4.821 -32.762 1.00 25.46 234 SER F N 1
ATOM 11728 C CA . SER F 1 234 ? 48.596 5.789 -33.755 1.00 25.44 234 SER F CA 1
ATOM 11729 C C . SER F 1 234 ? 47.956 7.152 -33.552 1.00 25.41 234 SER F C 1
ATOM 11730 O O . SER F 1 234 ? 46.886 7.276 -32.959 1.00 24.65 234 SER F O 1
ATOM 11733 N N . ARG F 1 235 ? 48.621 8.169 -34.088 1.00 25.57 235 ARG F N 1
ATOM 11734 C CA . ARG F 1 235 ? 48.117 9.531 -34.128 1.00 26.07 235 ARG F CA 1
ATOM 11735 C C . ARG F 1 235 ? 46.742 9.595 -34.788 1.00 25.58 235 ARG F C 1
ATOM 11736 O O . ARG F 1 235 ? 45.873 10.339 -34.351 1.00 25.55 235 ARG F O 1
ATOM 11744 N N . GLU F 1 236 ? 46.552 8.804 -35.841 1.00 25.40 236 GLU F N 1
ATOM 11745 C CA . GLU F 1 236 ? 45.316 8.843 -36.619 1.00 25.17 236 GLU F CA 1
ATOM 11746 C C . GLU F 1 236 ? 44.146 8.260 -35.831 1.00 24.40 236 GLU F C 1
ATOM 11747 O O . GLU F 1 236 ? 43.031 8.784 -35.882 1.00 24.29 236 GLU F O 1
ATOM 11753 N N . LYS F 1 237 ? 44.402 7.172 -35.114 1.00 23.83 237 LYS F N 1
ATOM 11754 C CA . LYS F 1 237 ? 43.412 6.609 -34.202 1.00 23.73 237 LYS F CA 1
ATOM 11755 C C . LYS F 1 237 ? 43.033 7.647 -33.152 1.00 23.52 237 LYS F C 1
ATOM 11756 O O . LYS F 1 237 ? 41.866 7.811 -32.821 1.00 23.00 237 LYS F O 1
ATOM 11762 N N . GLY F 1 238 ? 44.029 8.369 -32.650 1.00 23.60 238 GLY F N 1
ATOM 11763 C CA . GLY F 1 238 ? 43.788 9.404 -31.668 1.00 23.83 238 GLY F CA 1
ATOM 11764 C C . GLY F 1 238 ? 42.953 10.544 -32.206 1.00 23.80 238 GLY F C 1
ATOM 11765 O O . GLY F 1 238 ? 42.102 11.077 -31.506 1.00 23.87 238 GLY F O 1
ATOM 11766 N N . GLU F 1 239 ? 43.179 10.914 -33.462 1.00 23.66 239 GLU F N 1
ATOM 11767 C CA . GLU F 1 239 ? 42.446 12.015 -34.068 1.00 23.91 239 GLU F CA 1
ATOM 11768 C C . GLU F 1 239 ? 40.987 11.626 -34.242 1.00 23.40 239 GLU F C 1
ATOM 11769 O O . GLU F 1 239 ? 40.100 12.449 -34.058 1.00 23.31 239 GLU F O 1
ATOM 11775 N N . LEU F 1 240 ? 40.741 10.366 -34.582 1.00 23.26 240 LEU F N 1
ATOM 11776 C CA . LEU F 1 240 ? 39.377 9.880 -34.750 1.00 23.28 240 LEU F CA 1
ATOM 11777 C C . LEU F 1 240 ? 38.657 9.838 -33.402 1.00 22.94 240 LEU F C 1
ATOM 11778 O O . LEU F 1 240 ? 37.539 10.320 -33.288 1.00 22.78 240 LEU F O 1
ATOM 11783 N N . ILE F 1 241 ? 39.314 9.283 -32.390 1.00 22.79 241 ILE F N 1
ATOM 11784 C CA . ILE F 1 241 ? 38.751 9.239 -31.036 1.00 22.73 241 ILE F CA 1
ATOM 11785 C C . ILE F 1 241 ? 38.380 10.644 -30.582 1.00 22.74 241 ILE F C 1
ATOM 11786 O O . ILE F 1 241 ? 37.294 10.868 -30.055 1.00 22.90 241 ILE F O 1
ATOM 11791 N N . LEU F 1 242 ? 39.291 11.590 -30.788 1.00 23.21 242 LEU F N 1
ATOM 11792 C CA . LEU F 1 242 ? 39.081 12.966 -30.376 1.00 23.35 242 LEU F CA 1
ATOM 11793 C C . LEU F 1 242 ? 37.857 13.582 -31.048 1.00 23.32 242 LEU F C 1
ATOM 11794 O O . LEU F 1 242 ? 37.028 14.191 -30.386 1.00 23.16 242 LEU F O 1
ATOM 11799 N N . GLU F 1 243 ? 37.734 13.413 -32.363 1.00 23.53 243 GLU F N 1
ATOM 11800 C CA . GLU F 1 243 ? 36.606 13.997 -33.089 1.00 24.26 243 GLU F CA 1
ATOM 11801 C C . GLU F 1 243 ? 35.279 13.389 -32.642 1.00 23.69 243 GLU F C 1
ATOM 11802 O O . GLU F 1 243 ? 34.300 14.106 -32.490 1.00 23.77 243 GLU F O 1
ATOM 11808 N N . VAL F 1 244 ? 35.265 12.077 -32.430 1.00 23.58 244 VAL F N 1
ATOM 11809 C CA . VAL F 1 244 ? 34.056 11.351 -32.034 1.00 23.59 244 VAL F CA 1
ATOM 11810 C C . VAL F 1 244 ? 33.615 11.750 -30.622 1.00 23.38 244 VAL F C 1
ATOM 11811 O O . VAL F 1 244 ? 32.440 12.042 -30.398 1.00 23.12 244 VAL F O 1
ATOM 11815 N N . CYS F 1 245 ? 34.562 11.772 -29.689 1.00 23.44 245 CYS F N 1
ATOM 11816 C CA . CYS F 1 245 ? 34.303 12.195 -28.310 1.00 23.59 245 CYS F CA 1
ATOM 11817 C C . CYS F 1 245 ? 33.794 13.630 -28.248 1.00 22.88 245 CYS F C 1
ATOM 11818 O O . CYS F 1 245 ? 32.799 13.905 -27.589 1.00 22.71 245 CYS F O 1
ATOM 11821 N N . VAL F 1 246 ? 34.476 14.548 -28.928 1.00 22.28 246 VAL F N 1
ATOM 11822 C CA . VAL F 1 246 ? 34.088 15.951 -28.882 1.00 22.21 246 VAL F CA 1
ATOM 11823 C C . VAL F 1 246 ? 32.687 16.161 -29.448 1.00 21.99 246 VAL F C 1
ATOM 11824 O O . VAL F 1 246 ? 31.872 16.849 -28.846 1.00 22.13 246 VAL F O 1
ATOM 11828 N N . GLN F 1 247 ? 32.406 15.563 -30.602 1.00 22.03 247 GLN F N 1
ATOM 11829 C CA . GLN F 1 247 ? 31.096 15.704 -31.225 1.00 22.43 247 GLN F CA 1
ATOM 11830 C C . GLN F 1 247 ? 29.994 15.110 -30.357 1.00 21.84 247 GLN F C 1
ATOM 11831 O O . GLN F 1 247 ? 28.950 15.724 -30.172 1.00 22.19 247 GLN F O 1
ATOM 11837 N N . GLY F 1 248 ? 30.236 13.914 -29.835 1.00 21.76 248 GLY F N 1
ATOM 11838 C CA . GLY F 1 248 ? 29.254 13.200 -29.041 1.00 21.38 248 GLY F CA 1
ATOM 11839 C C . GLY F 1 248 ? 28.922 13.926 -27.754 1.00 21.17 248 GLY F C 1
ATOM 11840 O O . GLY F 1 248 ? 27.764 14.065 -27.376 1.00 21.56 248 GLY F O 1
ATOM 11841 N N . ILE F 1 249 ? 29.957 14.405 -27.080 1.00 20.92 249 ILE F N 1
ATOM 11842 C CA . ILE F 1 249 ? 29.784 15.115 -25.823 1.00 20.60 249 ILE F CA 1
ATOM 11843 C C . ILE F 1 249 ? 29.148 16.486 -26.059 1.00 20.75 249 ILE F C 1
ATOM 11844 O O . ILE F 1 249 ? 28.274 16.901 -25.312 1.00 20.68 249 ILE F O 1
ATOM 11849 N N . ALA F 1 250 ? 29.585 17.187 -27.102 1.00 20.99 250 ALA F N 1
ATOM 11850 C CA . ALA F 1 250 ? 28.982 18.470 -27.446 1.00 21.45 250 ALA F CA 1
ATOM 11851 C C . ALA F 1 250 ? 27.476 18.292 -27.660 1.00 21.76 250 ALA F C 1
ATOM 11852 O O . ALA F 1 250 ? 26.683 19.094 -27.182 1.00 22.18 250 ALA F O 1
ATOM 11854 N N . ASP F 1 251 ? 27.093 17.231 -28.366 1.00 22.63 251 ASP F N 1
ATOM 11855 C CA . ASP F 1 251 ? 25.681 16.967 -28.658 1.00 23.30 251 ASP F CA 1
ATOM 11856 C C . ASP F 1 251 ? 24.899 16.645 -27.386 1.00 23.10 251 ASP F C 1
ATOM 11857 O O . ASP F 1 251 ? 23.789 17.139 -27.194 1.00 22.99 251 ASP F O 1
ATOM 11862 N N . ALA F 1 252 ? 25.489 15.827 -26.516 1.00 22.99 252 ALA F N 1
ATOM 11863 C CA . ALA F 1 252 ? 24.863 15.448 -25.250 1.00 22.89 252 ALA F CA 1
ATOM 11864 C C . ALA F 1 252 ? 24.637 16.665 -24.365 1.00 22.94 252 ALA F C 1
ATOM 11865 O O . ALA F 1 252 ? 23.573 16.828 -23.778 1.00 22.44 252 ALA F O 1
ATOM 11867 N N . ILE F 1 253 ? 25.639 17.527 -24.278 1.00 23.17 253 ILE F N 1
ATOM 11868 C CA . ILE F 1 253 ? 25.540 18.713 -23.448 1.00 23.91 253 ILE F CA 1
ATOM 11869 C C . ILE F 1 253 ? 24.491 19.690 -23.996 1.00 24.40 253 ILE F C 1
ATOM 11870 O O . ILE F 1 253 ? 23.772 20.310 -23.223 1.00 24.41 253 ILE F O 1
ATOM 11875 N N . ARG F 1 254 ? 24.384 19.822 -25.315 1.00 25.18 254 ARG F N 1
ATOM 11876 C CA . ARG F 1 254 ? 23.353 20.696 -25.895 1.00 26.09 254 ARG F CA 1
ATOM 11877 C C . ARG F 1 254 ? 21.949 20.165 -25.623 1.00 26.06 254 ARG F C 1
ATOM 11878 O O . ARG F 1 254 ? 21.008 20.942 -25.448 1.00 26.08 254 ARG F O 1
ATOM 11886 N N . GLU F 1 255 ? 21.815 18.843 -25.598 1.00 26.29 255 GLU F N 1
ATOM 11887 C CA . GLU F 1 255 ? 20.551 18.186 -25.283 1.00 26.65 255 GLU F CA 1
ATOM 11888 C C . GLU F 1 255 ? 20.139 18.467 -23.835 1.00 26.10 255 GLU F C 1
ATOM 11889 O O . GLU F 1 255 ? 18.996 18.831 -23.562 1.00 25.69 255 GLU F O 1
ATOM 11895 N N . GLU F 1 256 ? 21.083 18.308 -22.911 1.00 24.91 256 GLU F N 1
ATOM 11896 C CA . GLU F 1 256 ? 20.792 18.429 -21.484 1.00 24.51 256 GLU F CA 1
ATOM 11897 C C . GLU F 1 256 ? 20.786 19.878 -21.004 1.00 24.41 256 GLU F C 1
ATOM 11898 O O . GLU F 1 256 ? 20.080 20.215 -20.060 1.00 24.50 256 GLU F O 1
ATOM 11904 N N . PHE F 1 257 ? 21.579 20.724 -21.657 1.00 24.65 257 PHE F N 1
ATOM 11905 C CA . PHE F 1 257 ? 21.717 22.133 -21.304 1.00 24.99 257 PHE F CA 1
ATOM 11906 C C . PHE F 1 257 ? 21.570 22.986 -22.568 1.00 25.94 257 PHE F C 1
ATOM 11907 O O . PHE F 1 257 ? 22.558 23.544 -23.061 1.00 25.95 257 PHE F O 1
ATOM 11915 N N . PRO F 1 258 ? 20.355 23.097 -23.100 1.00 27.01 258 PRO F N 1
ATOM 11916 C CA . PRO F 1 258 ? 20.146 23.880 -24.327 1.00 27.89 258 PRO F CA 1
ATOM 11917 C C . PRO F 1 258 ? 20.493 25.347 -24.128 1.00 28.54 258 PRO F C 1
ATOM 11918 O O . PRO F 1 258 ? 20.220 25.886 -23.056 1.00 28.39 258 PRO F O 1
ATOM 11922 N N . PRO F 1 259 ? 21.072 25.992 -25.138 1.00 29.67 259 PRO F N 1
ATOM 11923 C CA . PRO F 1 259 ? 21.400 27.415 -25.032 1.00 30.34 259 PRO F CA 1
ATOM 11924 C C . PRO F 1 259 ? 20.122 28.249 -25.076 1.00 30.65 259 PRO F C 1
ATOM 11925 O O . PRO F 1 259 ? 20.094 29.359 -24.546 1.00 31.56 259 PRO F O 1
#

InterPro domains:
  IPR003785 Creatininase/formamide hydrolase [PF02633] (9-253)
  IPR003785 Creatininase/formamide hydrolase [PTHR35005] (8-255)
  IPR024087 Creatininase-like superfamily [G3DSA:3.40.50.10310] (1-260)
  IPR024087 Creatininase-like superfamily [SSF102215] (4-257)
  IPR031034 Creatinine amidohydrolase [TIGR04448] (9-257)

Radius of gyration: 33.05 Å; Cα contacts (8 Å, |Δi|>4): 3573; chains: 6; bounding box: 77×84×94 Å

GO terms:
  GO:0030145 manganese ion binding (F, IDA)
  GO:0008270 zinc ion binding (F, IDA)
  GO:0006601 creatine biosynthetic process (P, IDA)
  GO:0006602 creatinine catabolic process (P, IDA)
  GO:0047789 creatininase activity (F, IDA)

Sequence (1542 aa):
KSVFVGELTWKEYEARVAAGDCVLMLPVGALEQHGHHMCMNVDVLLPTAVCKRVAERIGALVMPGLQYGYKSQQKSGGGNHFPGTTSLDGATLTGTVQDIIRELARHGARRLVLMNGHYENSMFIVEGIDLALRELRYAGIQDFKVVVLSYWDFVKDPAVIQQLYPEGFLGWDIEHGGVFETSLMLALYPDLVDLDRVVDHPPATFPPYDVFPVDPARTPAPGTLSSAKTASREKGELILEVCVQGIADAIREEFPPKSVFVGELTWKEYEARVAAGDCVLMLPVGALEQHGHHMCMNVDVLLPTAVCKRVAERIGALVMPGLQYGYKSQQKSGGGNHFPGTTSLDGATLTGTVQDIIRELARHGARRLVLMNGHYENSMFIVEGIDLALRELRYAGIQDFKVVVLSYWDFVKDPAVIQQLYPEGFLGWDIEHGGVFETSLMLALYPDLVDLDRVVDHPPATFPPYDVFPVDPARTPAPGTLSSAKTASREKGELILEVCVQGIADAIREEFPPKSVFVGELTWKEYEARVAAGDCVLMLPVGALEQHGHHMCMNVDVLLPTAVCKRVAERIGALVMPGLQYGYKSQQKSGGGNHFPGTTSLDGATLTGTVQDIIRELARHGARRLVLMNGHYENSMFIVEGIDLALRELRYAGIQDFKVVVLSYWDFVKDPAVIQQLYPEGFLGWDIEHGGVFETSLMLALYPDLVDLDRVVDHPPATFPPYDVFPVDPARTPAPGTLSSAKTASREKGELILEVCVQGIADAIREEFPPKSVFVGELTWKEYEARVAAGDCVLMLPVGALEQHGHHMCMNVDVLLPTAVCKRVAERIGALVMPGLQYGYKSQQKSGGGNHFPGTTSLDGATLTGTVQDIIRELARHGARRLVLMNGHYENSMFIVEGIDLALRELRYAGIQDFKVVVLSYWDFVKDPAVIQQLYPEGFLGWDIEHGGVFETSLMLALYPDLVDLDRVVDHPPATFPPYDVFPVDPARTPAPGTLSSAKTASREKGELILEVCVQGIADAIREEFPPKSVFVGELTWKEYEARVAAGDCVLMLPVGALEQHGHHMCMNVDVLLPTAVCKRVAERIGALVMPGLQYGYKSQQKSGGGNHFPGTTSLDGATLTGTVQDIIRELARHGARRLVLMNGHYENSMFIVEGIDLALRELRYAGIQDFKVVVLSYWDFVKDPAVIQQLYPEGFLGWDIEHGGVFETSLMLALYPDLVDLDRVVDHPPATFPPYDVFPVDPARTPAPGTLSSAKTASREKGELILEVCVQGIADAIREEFPPKSVFVGELTWKEYEARVAAGDCVLMLPVGALEQHGHHMCMNVDVLLPTAVCKRVAERIGALVMPGLQYGYKSQQKSGGGNHFPGTTSLDGATLTGTVQDIIRELARHGARRLVLMNGHYENSMFIVEGIDLALRELRYAGIQDFKVVVLSYWDFVKDPAVIQQLYPEGFLGWDIEHGGVFETSLMLALYPDLVDLDRVVDHPPATFPPYDVFPVDPARTPAPGTLSSAKTASREKGELILEVCVQGIADAIREEFPP

Secondary structure (DSSP, 8-state):
---BGGGS-HHHHHHHHHTS---EEEEE--B----SSB-TTHHHHHHHHHHHHHHHHHT-EEPPPB---B---HHHHS-TTSSS-B-B-HHHHHHHHHHHHHHHHHHT--EEEEEE-SGGGHHHHHHHHHHHHHHHHHTT----EEEEEEGGGG---HHHHHHH-TT----STT-SSSHHHHHHHHHH-GGGB-GGG---PPPP---SSEEES--GGGS-TTS-SS--TT--HHHHHHHHHHHHHHHHHHHHHHS--/---BGGGS-HHHHHHHHHTS---EEEEE--B----SSB-TTHHHHHHHHHHHHHHHHHT-EEPPPB---BPP-HHHHS-TTSSS-B-B-HHHHHHHHHHHHHHHHHHT--EEEEEE-SGGGHHHHHHHHHHHHHHHHHTT----EEEEEEGGGG---HHHHHHH-TT----STT-SSSHHHHHHHHHH-GGGB-GGG---PPPP---SSEEES--GGGS-TTS-SS--TT--HHHHHHHHHHHHHHHHHHHHHHS--/---BGGGS-HHHHHHHHHTS---EEEEE--B----SSB-S-HHHHHHHHHHHHHHHHHT-EEPPPB---BPP-HHHHS-TTSSS-B-B-HHHHHHHHHHHHHHHHHHT--EEEEEE-SGGGHHHHHHHHHHHHHHHHHTT----EEEEEEGGGG---HHHHHHH-TT----STT-SSSHHHHHHHHHH-GGGB-GGG---PPPP---SSEEES--GGGS-TTS-SS--TT--HHHHHHHHHHHHHHHHHHHHHHS--/---BGGGS-HHHHHHHHHTS---EEEEE--B----SSB-S-HHHHHHHHHHHHHHHHHT-EEPPPB---B---HHHHS-TTSSS-B-B-HHHHHHHHHHHHHHHHHHT--EEEEEE-SGGGHHHHHHHHHHHHHHHHHTT----EEEEEEGGGG---HHHHHHH-TT----STT-SSSHHHHHHHHHH-GGGB-GGG----PPP---SSEEES--GGGS-TTS-SS--TT--HHHHHHHHHHHHHHHHHHHHHHS--/--SBGGGS-HHHHHHHHHTS---EEEEE--B----SSB-S-HHHHHHHHHHHHHHHHHT-EEPPPB---B---HHHHS-TTSSS-B-B-HHHHHHHHHHHHHHHHHHT--EEEEEE-SGGGHHHHHHHHHHHHHHHHHTT----EEEEEEGGGG---HHHHHHH-TT----STT-SSSHHHHHHHHHH-GGGB-GGG---PPPP---SSEEES--GGGS-TTS-SS--TT--HHHHHHHHHHHHHHHHHHHHHHS--/---BGGGS-HHHHHHHHHTS---EEEEE--B----SSB-S-HHHHHHHHHHHHHHHHHT-EEPPPB---BPP-HHHHS-TTSSS-B-B-HHHHHHHHHHHHHHHHHHT--EEEEEE-SGGGHHHHHHHHHHHHHHHHHTT----EEEEEEGGGG---HHHHHHH-TT----STT-SSSHHHHHHHHHH-GGGB-GGG---PPPP---SSEEES--GGGS-TTS-SS--TT--HHHHHHHHHHHHHHHHHHHHHHS--

Foldseek 3Di:
DAQEPVPDDVVVVLVQLVVPQAAEEEQEFAQAAQFQFFHRQLFRVQLVVLCRLLCVVQVYHYYYYHRHAAFDACQFFNGNPDPRTDHDDLVVLLCVLLVVLLVCVVSVDQHYEYEGRGPVRPVSNVNSVVNNCVVCVVVVDNRRDYHYDHLQVLQDPPVLCCVQPVVDDDDNRLQGSAQASQQLCCQPPVVRGDLVRWDADAAQDDDPDGDPPHDSVSHPPRRHRHTHNVHHPVSSVVSSCSSSVSVSVVCCVVRPD/DAQEPVPDDVVRVLVQLVVPQAAEEEQEFAQAAQFQFFHRQLLRVQLVVLCRLLCVVQVYHYYDYHRHAAFDACQFFNGNPDPRGDHDDLVVL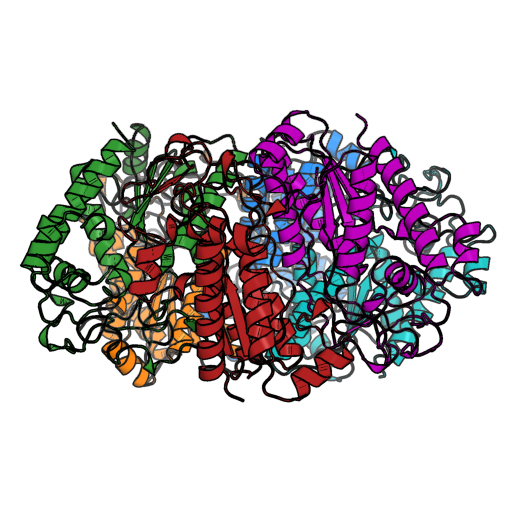LCVLLVVLLVCVVSVHQHYEYEGRGPVRPVSNVNSVVNNCVVCVVVVDDRRDYHYDHLQVLCDDPVLCCVQCVPDDDDNRQQRSAQASQLLCCQPPVVRGDLVNWDADAAQDDDPDADPPHDSVSHPPRRHRHTRNVHHPVNSVSSSVSSSVSVSVVSCVVRPD/DAQEPVPDDVVVVLVQLVVPQAEEEEQEFFQAAQFPFFHRQLLRVQLVVLCRLLCVVQVYHYYDYHRHAAFDDCQFFNGNPDPRGDHDDLVVLLCVLLVVLLVCVVSVDQHYEYEGRGPVRPVSNVNSVVVNCVVCVVVVDNRRDYHYDHLQVLCPDPVLQCVQCVPDDDDNRLPRSAQASQLLCCQPPVVRGDLVRWDADAAQDDPPDADPPHDSVSGDPRRHRHTNNVHHPVNSVSSSVSSSVSVSVVCCVVRPD/DAQEPVPDDVVVVLVQLVVPQAAEEEQEFFQAAQFQFFHRQLFRVQLQVLCRLLCVVQVYHYYRYHRHAAFADCQFFNGNPDPRTDHDDLVVLLCVLLVVLLVCVVSVDQHYEYEGRGPPRPVSNVNSVVNNCVVCVVVVHNRRDYHYDHLQVLQDDPVLQCVQCVPDDPDNRLQRSAQASQQLCCQPPVVRGDLVRWDADAQQDDDPDADPPHDSVSHPPRRHRHTNNVHHPVNSVSSSVSSSVSVSVVSCVVRPD/DALEPVPDDPVVVLVQLVVPLAAEEEQEFAQAAQFQFFHRQLFRVQLVVLCRLLCVVQVYHYYRYHRHAAFDDCQFFNGNVDPRGDHDDLVVLLVVLLVVLLVCVVSVDQHYEYEGRGPPRPVSNVNSVVVNCVVCVVVVDNRRDYHYDHLQVLQDPPVLQCVQPVPDDDDNRLQRSAQASQLLCCQPPVVRGDLVRWDADAAQDDDPDADPPHDSVSHPVRRHRHTNNVHHPVNSVSSSVSSSVSVSVVSCVVRPD/DAQEPVPDDPVVVLVQLVVVQAEEEEQEFAQAAQFPFFHRQLLRVQLVVLCRLLCVVQVHHYYDYHRHAAFDDCQFFNGNPDPRGDHDDLVVLLCVLLVVLLVCVVSVDQHYEYEGSGPVRPVSNVNSVVNNCVVCVVVVDNRRDYHYDHLLVLQPDPVLQCVQCVPDDDDNRLQRNAQASQLLCCQPPVVRGDLVRWDADAAQDDPPDADPVHDSVSGDPRRHRHTNNVHHPVNSVSSSVSSSVSVSVVCCVVRPD

Solvent-accessible surface area: 52359 Å² total; per-residue (Å²): 244,35,20,47,0,3,68,11,15,17,80,75,0,64,64,89,18,83,80,66,56,12,11,0,0,0,1,0,1,3,2,2,0,0,0,50,4,0,1,0,23,0,4,16,38,0,0,33,3,0,0,80,74,0,0,103,97,42,48,1,0,0,2,20,7,10,32,7,1,1,12,3,23,13,55,13,0,0,0,27,54,13,26,0,1,1,5,6,18,2,79,14,0,11,14,11,0,26,4,0,0,39,12,0,6,94,25,39,3,62,46,0,0,0,0,1,1,3,97,7,0,41,36,4,0,15,6,0,0,43,32,1,16,30,32,17,116,27,49,69,43,134,95,3,58,0,0,12,6,13,1,20,52,18,4,124,71,108,59,8,28,114,110,3,29,102,183,39,79,121,16,40,55,19,20,9,0,0,12,2,10,0,0,0,0,30,21,28,73,73,144,41,16,62,60,142,140,26,62,89,26,110,66,11,119,46,52,19,20,35,10,21,60,39,46,81,93,79,7,26,90,8,0,6,0,16,25,0,134,81,8,36,163,146,47,0,88,63,0,15,83,35,0,2,72,23,0,0,69,10,2,100,130,14,9,74,147,226,36,19,46,0,4,66,5,13,19,86,66,0,68,64,88,17,82,77,67,62,14,11,0,0,0,0,0,0,3,2,2,0,0,0,46,5,0,1,0,21,0,3,17,38,0,0,33,3,0,0,84,77,0,0,103,98,41,47,1,1,0,2,20,8,12,32,8,1,2,12,3,27,19,58,12,0,0,1,26,56,14,25,0,2,2,5,6,18,2,80,14,0,11,12,11,0,29,4,0,0,39,11,0,8,88,24,39,3,62,45,0,0,0,0,1,1,4,98,7,0,42,36,4,0,15,6,0,0,46,31,2,24,44,28,17,125,31,59,56,45,118,92,2,54,0,0,15,5,14,0,23,52,18,4,128,71,110,66,19,30,124,129,1,24,105,183,48,76,111,20,45,58,13,21,9,0,0,14,2,9,0,0,1,0,29,21,29,73,75,144,38,16,58,60,141,141,25,63,93,26,106,61,13,120,39,47,23,18,44,11,26,64,36,50,78,92,74,8,27,90,9,0,6,0,13,22,1,137,87,7,38,163,146,35,0,89,57,1,16,85,30,0,2,73,23,0,0,70,12,1,102,130,15,11,68,157,246,38,19,47,0,4,68,12,14,18,88,78,1,69,63,86,19,83,77,66,57,15,11,0,0,0,1,0,0,4,2,2,0,0,0,45,4,0,1,0,21,0,4,16,37,0,0,33,3,0,0,83,76,0,0,102,109,40,46,1,0,0,2,18,8,11,32,8,1,1,14,4,25,20,56,12,0,0,1,28,61,15,24,0,1,2,5,6,16,2,79,14,0,11,14,12,0,27,4,0,0,38,12,0,6,92,24,38,3,61,46,1,0,0,0,1,2,4,105,8,0,44,36,4,0,14,6,0,0,49,31,1,26,42,31,15,135,27,51,67,45,119,96,3,56,0,1,14,6,14,1,26,52,18,3,127,73,109,60,19,27,131,127,2,24,114,180,36,70,122,19,52,59,16,20,8,0,0,15,3,11,0,0,1,0,28,29,28,75,75,143,39,15,62,56,142,135,25,64,89,27,105,64,13,118,40,47,27,15,43,12,30,72,36,51,78,91,68,6,26,90,8,0,5,0,11,24,0,132,89,7,31,130,99,36,0,81,44,0,23,109,32,0,3,80,22,0,0,70,10,1,99,129,15,8,74,146,230,38,19,46,0,4,67,10,15,19,88,57,1,67,64,83,18,81,78,67,57,13,11,0,0,0,1,0,0,4,2,2,0,0,0,39,4,0,1,0,23,0,4,16,37,0,0,34,2,0,0,82,75,0,0,104,101,41,46,1,0,1,2,19,8,10,33,7,1,1,12,3,28,19,58,14,0,0,1,26,58,15,26,0,1,1,5,6,18,2,80,14,0,10,11,11,0,28,4,0,0,40,11,0,6,90,24,38,3,62,46,0,0,0,0,1,1,3,96,7,0,42,36,4,0,16,6,0,0,48,31,1,26,44,30,16,146,31,48,65,47,121,96,3,56,0,0,13,6,12,1,19,50,20,4,132,72,110,70,16,28,110,107,2,18,82,170,35,81,117,14,40,51,21,17,7,0,0,13,1,8,0,0,0,0,29,21,28,75,75,144,40,16,67,56,143,131,24,63,91,26,108,60,12,121,44,49,22,20,42,13,24,60,38,50,80,91,77,7,30,86,9,0,6,0,10,20,0,131,82,6,31,143,107,34,0,90,47,0,15,87,34,0,3,74,22,0,0,68,11,1,96,134,16,9,72,148,236,36,21,45,0,4,69,10,16,18,88,79,1,67,63,84,17,82,82,65,59,14,12,0,0,0,1,0,0,4,3,2,0,0,0,50,4,0,1,0,22,0,4,16,38,1,0,35,3,0,0,83,74,0,0,102,103,40,46,2,0,0,2,19,8,11,31,7,1,1,13,3,27,15,53,12,0,0,0,26,56,11,24,0,1,1,6,7,18,2,80,14,0,10,13,12,0,27,4,0,0,39,12,0,6,92,24,38,2,59,44,0,0,0,0,1,1,2,98,7,0,42,35,4,0,15,6,0,0,46,31,1,17,28,32,16,117,26,47,67,45,137,95,2,58,0,0,12,7,12,1,21,52,18,4,126,70,108,62,15,28,101,102,0,13,79,180,30,88,92,18,43,51,12,18,7,0,0,12,2,8,0,0,0,0,30,21,28,75,76,145,39,16,65,59,141,137,26,64,88,26,107,53,14,122,45,53,25,20,41,12,24,64,36,47,81,92,78,7,29,85,9,0,6,0,8,21,0,134,76,6,26,138,105,32,0,86,49,0,15,87,34,0,3,72,23,0,0,70,9,1,99,132,14,9,72,148,247,38,19,46,0,4,68,12,14,19,90,78,1,68,64,87,16,81,76,67,52,13,11,0,0,0,0,0,0,3,1,2,0,0,0,53,4,0,1,0,21,0,4,16,37,0,0,34,3,0,0,82,75,0,1,102,103,39,45,1,0,1,2,20,8,11,32,7,1,1,13,4,27,21,58,12,0,0,1,29,61,15,24,0,1,1,5,7,18,2,79,14,0,11,12,12,0,28,4,0,0,41,9,0,7,91,25,39,3,63,47,0,0,0,0,1,2,3,105,7,0,42,35,4,0,14,6,0,0,43,30,2,22,23,34,17,125,25,44,70,46,136,97,2,54,0,0,15,5,14,2,24,52,19,4,124,74,108,70,18,30,114,128,2,21,99,179,37,72,120,17,50,60,15,22,8,0,0,14,3,12,0,0,1,0,28,29,29,74,73,145,39,16,62,58,140,138,25,64,88,27,106,60,12,116,46,46,26,15,43,13,29,72,37,50,75,90,68,6,27,88,8,0,5,0,16,22,0,133,90,7,32,138,102,35,0,84,43,1,14,94,33,0,1,80,22,0,0,69,11,0,92,129,16,8,74,138

Nearest PDB structures (foldseek):
  1j2t-assembly1_B  TM=9.960E-01  e=5.884E-54  Pseudomonas putida
  3a6l-assembly1_C  TM=9.993E-01  e=1.371E-52  Pseudomonas putida
  3a6g-assembly1_E  TM=9.967E-01  e=1.066E-52  Pseudomonas putida
  1q3k-assembly1_F  TM=1.000E+00  e=3.756E-52  Pseudomonas putida
  3a6f-assembly1_D  TM=9.959E-01  e=2.920E-52  Pseudomonas putida

CATH classification: 3.40.50.10310

Organism: Pseudomonas putida (NCBI:txid303)

B-factor: mean 26.83, std 9.3, range [13.66, 84.36]